Protein 2PNL (pdb70)

Organism: NCBI:txid11002

Radius of gyration: 61.64 Å; Cα contacts (8 Å, |Δi|>4): 5139; chains: 10; bounding box: 87×88×224 Å

Foldseek 3Di:
DDEDPPVVCVQCVQWDDKDKDAAAQEWEKAKAWDDDPVPPPYIAIAMKIKGDDDDLVQEDVQQQDWEEEPDPAEIEGQADYHHDHHAHRYIYIFGFPAQDPNRMTMTIYGPDHGGPAFCRLRRLCRRPAIRGYYQQYGTFHADPVSWATDDDPPLQNRQVNSVVHPGFYEEQDPSGPHYDRISVSVSVCSVVSHDDDDDD/DDEDPVVVCVQCVPWADKDKAAAAQEKEKAKAKDDDPVDPPYIAIAMKIKGDDDDLVQEDVLQQDWAEAPDHAETEGQADYHQDHHFHRYIYIFGWPAQDPNRITMTIYGPDHGTPAFCNLRRLCRGPAIRGGYQQYETFHADVVRWATHDDPDLQNRQVNSVVRPGFYEGDDPNGDHYDRTSVSVNVCSVVSHDDDDDD/DDEDVPVVVVQCVPWFDKDKDAAAQEKEKAKAKDDDVVPPPYIAMFMKIKGFDDPLVQEDVLQQDWAEEPDHAEIEGLADYHADHHANRYIYIFGFPAQDPNRMTMTTYGDDHGTPQWCRLRRLCRRPQIRGGYQQYETFHADPVSWATHDDPDLQNRQVNSVVNPGFYEEDDPSGPHYDRTSVSVSVCSVVSHDDDDDD/DDEDPVVVVVQCVPWDDKDKDAAAQAKEKAKAKDDDPVPPPYIAMAIKMKGDDDDLVQEDVLQQDWAEAPDHAEIEGLADYHADHHANRYIYIFTFPAQDPNNMTITIYGPDHGGPQFCNLRRCCRRPAIRGGYQQYETFHADPVRWFGDDDPPLCRRQVNSVVHPGFYEEDDPSGPHHDGTSVSVNVCSVVSHDDDDDD/DDEDPVVVCVQCVQWDDKDKAAAAQEKEKAKAWDDDPVDPPYIAIAMKIKGDDDPLVQEDVLQQDWAEEPDHAEIEGQADYHADHHFHRYIYIFGFPAQDPNRMTMTTYGPDHGTPQFCNLRRLCRRPAIRGGYQQYETFHADPVRWAGHDDPPLQSRQVNQVVHPGFYEEDDPSGRDYDRTSVSVSVCSVVSHDDDDDD/DDADVPVVVVQCVQWDDKDKAAAAQEKEKEKAWDDDPVVVVYIAMAMKIKGDDDDLVQEDVLQQDKEDAPDQAEIEGQADYHAPHHFHRYIYIFGFDAQDPNRITITTYGDDHGGPQWCRLRRLCRRPADRGGYLQYGTAGQPPVQWFGDDDPPLCNRQCNQCVNPGFYEEDDPPGNYHDGTSVSVSVCSVVVDPDDDDD/DDEDPVVVCPQCVPWFDWDKADFAQAKEKAKAKDDDVVPPPYIAIFIKMKGDDDDLVQEDVLQQDWAEEPDPAEIEGQADYHHDHHAARYIYIFGWPAQDPVRMTIGIYGPDHGGPQFCRLRRLCRGPAIGGGYLQYGTFHADPVRWFTDDDPDLLRRQVNQVVHVGFAEEDDPSGDHYDGTSVRVNVCSVVSHDDDDDD/DDEDPVVCVVQCVVWADKDKAAAAQEKEKAKAKDDDPVDPPYIAIAIKIKGDDDDLVQEDVLQQAWEEEPPQQEIEGLADYHQDHHFNRYIYIFGWDAQDPVRITMTIYGPDHGGPQFCNLRRLCRRPAIRGGYQQYETFHADPVQWAGDDDPPLQSRQVNSVVHPGFYEEDDPSGPYYDRISVSVSVCVVVSHDDDDDD/DDEDPVVVCVQCVPWDDKDKADAAQAKEKAKAWDDDPVDPPYIAIAMKIKGPDDDLVQEDVLQQDWEEAPDHAEIEGQADYHAPHHAHRYIYIFGFDAQDPNNMTMTIYGPDHGGPQFCNLRRLCRRPQIRGTYQQYETFHADPVRWATDDDPPLVNRQVNSVVHPGFYEEDDPSGPDYDGISVSVSVCSVVSHDDDDDD/DAEDPVVVVVQCVPWADKDKAAAAQEKEKAKAKDDDVVPPPYIAIAMKIKGDDDDLVQEDVQQQDWAEEPDQAEIEGQAHYHHDHHAHRYIYIFGWDAQDPVRITMTIYGPDHGTPQWCNLRRLCRRPAIRGGYQQYETFHADPVRWAGHDDPDLQNSQVNQVVHPGFYEEDDPSGPDYDRISVVVSVCSVVSHDDDDDD

Structure (mmCIF, N/CA/C/O backbone):
data_2PNL
#
_entry.id   2PNL
#
_cell.length_a   41.703
_cell.length_b   69.262
_cell.length_c   191.388
_cell.angle_alpha   93.06
_cell.angle_beta   95.03
_cell.angle_gamma   97.56
#
_symmetry.space_group_name_H-M   'P 1'
#
loop_
_entity.id
_entity.type
_entity.pdbx_description
1 polymer 'Protease VP4'
2 non-polymer GUANIDINE
3 water water
#
loop_
_atom_site.group_PDB
_atom_site.id
_atom_site.type_symbol
_atom_site.label_atom_id
_atom_site.label_alt_id
_atom_site.label_comp_id
_atom_site.label_asym_id
_atom_site.label_entity_id
_atom_site.label_seq_id
_atom_site.pdbx_PDB_ins_code
_atom_site.Cartn_x
_atom_site.Cartn_y
_atom_site.Cartn_z
_atom_site.occupancy
_atom_site.B_iso_or_equiv
_atom_site.auth_seq_id
_atom_site.auth_comp_id
_atom_site.auth_asym_id
_atom_site.auth_atom_id
_atom_site.pdbx_PDB_model_num
ATOM 1 N N . GLY A 1 1 ? 7.177 4.489 19.385 1.00 36.48 514 GLY A N 1
ATOM 2 C CA . GLY A 1 1 ? 7.066 4.716 17.903 1.00 36.48 514 GLY A CA 1
ATOM 3 C C . GLY A 1 1 ? 6.072 5.793 17.485 1.00 35.79 514 GLY A C 1
ATOM 4 O O . GLY A 1 1 ? 6.463 6.780 16.853 1.00 37.65 514 GLY A O 1
ATOM 5 N N . LYS A 1 2 ? 4.800 5.634 17.856 1.00 34.43 515 LYS A N 1
ATOM 6 C CA . LYS A 1 2 ? 3.710 6.488 17.347 1.00 32.45 515 LYS A CA 1
ATOM 7 C C . LYS A 1 2 ? 3.627 7.866 17.954 1.00 30.60 515 LYS A C 1
ATOM 8 O O . LYS A 1 2 ? 3.824 8.045 19.160 1.00 30.21 515 LYS A O 1
ATOM 14 N N . PHE A 1 3 ? 3.225 8.812 17.108 1.00 28.31 516 PHE A N 1
ATOM 15 C CA . PHE A 1 3 ? 3.059 10.202 17.476 1.00 26.59 516 PHE A CA 1
ATOM 16 C C . PHE A 1 3 ? 2.038 10.361 18.616 1.00 26.63 516 PHE A C 1
ATOM 17 O O . PHE A 1 3 ? 0.895 9.876 18.527 1.00 25.78 516 PHE A O 1
ATOM 25 N N . SER A 1 4 ? 2.472 11.036 19.680 1.00 26.12 517 SER A N 1
ATOM 26 C CA . SER A 1 4 ? 1.647 11.219 20.860 1.00 26.39 517 SER A CA 1
ATOM 27 C C . SER A 1 4 ? 1.566 12.690 21.191 1.00 27.07 517 SER A C 1
ATOM 28 O O . SER A 1 4 ? 2.553 13.316 21.605 1.00 26.91 517 SER A O 1
ATOM 31 N N . ARG A 1 5 ? 0.377 13.243 20.988 1.00 27.10 518 ARG A N 1
ATOM 32 C CA . ARG A 1 5 ? 0.089 14.624 21.317 1.00 27.50 518 ARG A CA 1
ATOM 33 C C . ARG A 1 5 ? 0.114 14.792 22.825 1.00 26.80 518 ARG A C 1
ATOM 34 O O . ARG A 1 5 ? 0.406 15.877 23.319 1.00 27.36 518 ARG A O 1
ATOM 42 N N . ALA A 1 6 ? -0.221 13.734 23.557 1.00 25.66 519 ALA A N 1
ATOM 43 C CA . ALA A 1 6 ? -0.230 13.819 25.018 1.00 25.44 519 ALA A CA 1
ATOM 44 C C . ALA A 1 6 ? 1.210 13.937 25.592 1.00 24.68 519 ALA A C 1
ATOM 45 O O . ALA A 1 6 ? 1.501 14.867 26.350 1.00 24.46 519 ALA A O 1
ATOM 47 N N . LEU A 1 7 ? 2.113 13.036 25.191 1.00 23.99 520 LEU A N 1
ATOM 48 C CA . LEU A 1 7 ? 3.549 13.188 25.496 1.00 23.43 520 LEU A CA 1
ATOM 49 C C . LEU A 1 7 ? 4.091 14.567 25.087 1.00 23.85 520 LEU A C 1
ATOM 50 O O . LEU A 1 7 ? 4.696 15.277 25.899 1.00 23.08 520 LEU A O 1
ATOM 55 N N . LYS A 1 8 ? 3.853 14.966 23.841 1.00 23.44 521 LYS A N 1
ATOM 56 C CA . LYS A 1 8 ? 4.297 16.278 23.377 1.00 23.91 521 LYS A CA 1
ATOM 57 C C . LYS A 1 8 ? 3.954 17.378 24.358 1.00 25.00 521 LYS A C 1
ATOM 58 O O . LYS A 1 8 ? 4.836 18.071 24.839 1.00 25.71 521 LYS A O 1
ATOM 64 N N . ASN A 1 9 ? 2.670 17.542 24.671 1.00 26.37 522 ASN A N 1
ATOM 65 C CA . ASN A 1 9 ? 2.254 18.623 25.567 1.00 27.06 522 ASN A CA 1
ATOM 66 C C . ASN A 1 9 ? 2.798 18.524 26.983 1.00 26.27 522 ASN A C 1
ATOM 67 O O . ASN A 1 9 ? 3.139 19.544 27.550 1.00 26.26 522 ASN A O 1
ATOM 72 N N . ARG A 1 10 ? 2.874 17.317 27.540 1.00 25.97 523 ARG A N 1
ATOM 73 C CA . ARG A 1 10 ? 3.418 17.145 28.887 1.00 26.90 523 ARG A CA 1
ATOM 74 C C . ARG A 1 10 ? 4.932 17.420 29.015 1.00 25.38 523 ARG A C 1
ATOM 75 O O . ARG A 1 10 ? 5.385 17.960 30.044 1.00 25.38 523 ARG A O 1
ATOM 83 N N . LEU A 1 11 ? 5.701 17.126 27.962 1.00 23.65 524 LEU A N 1
ATOM 84 C CA . LEU A 1 11 ? 7.145 17.334 28.043 1.00 21.80 524 LEU A CA 1
ATOM 85 C C . LEU A 1 11 ? 7.423 18.746 27.690 1.00 20.90 524 LEU A C 1
ATOM 86 O O . LEU A 1 11 ? 8.172 19.413 28.371 1.00 20.61 524 LEU A O 1
ATOM 91 N N . GLU A 1 12 ? 6.748 19.237 26.663 1.00 21.19 525 GLU A N 1
ATOM 92 C CA . GLU A 1 12 ? 6.928 20.626 26.228 1.00 20.41 525 GLU A CA 1
ATOM 93 C C . GLU A 1 12 ? 6.394 21.669 27.193 1.00 20.48 525 GLU A C 1
ATOM 94 O O . GLU A 1 12 ? 6.777 22.860 27.108 1.00 20.66 525 GLU A O 1
ATOM 100 N N . SER A 1 13 ? 5.535 21.254 28.122 1.00 20.02 526 SER A N 1
ATOM 101 C CA . SER A 1 13 ? 5.130 22.158 29.214 1.00 21.49 526 SER A CA 1
ATOM 102 C C . SER A 1 13 ? 6.352 22.624 30.052 1.00 20.88 526 SER A C 1
ATOM 103 O O . SER A 1 13 ? 6.377 23.741 30.623 1.00 20.94 526 SER A O 1
ATOM 106 N N . ALA A 1 14 ? 7.401 21.807 30.055 1.00 20.51 527 ALA A N 1
ATOM 107 C CA . ALA A 1 14 ? 8.578 22.139 30.810 1.00 19.96 527 ALA A CA 1
ATOM 108 C C . ALA A 1 14 ? 9.616 22.977 30.022 1.00 20.06 527 ALA A C 1
ATOM 109 O O . ALA A 1 14 ? 10.617 23.402 30.596 1.00 20.52 527 ALA A O 1
ATOM 111 N N . ASN A 1 15 ? 9.367 23.263 28.748 1.00 19.41 528 ASN A N 1
ATOM 112 C CA . ASN A 1 15 ? 10.300 24.097 27.944 1.00 18.64 528 ASN A CA 1
ATOM 113 C C . ASN A 1 15 ? 10.359 25.509 28.550 1.00 18.53 528 ASN A C 1
ATOM 114 O O . ASN A 1 15 ? 9.378 25.945 29.115 1.00 19.07 528 ASN A O 1
ATOM 119 N N . TYR A 1 16 ? 11.496 26.203 28.473 1.00 18.66 529 TYR A N 1
ATOM 120 C CA . TYR A 1 16 ? 11.712 27.444 29.230 1.00 19.36 529 TYR A CA 1
ATOM 121 C C . TYR A 1 16 ? 12.821 28.304 28.648 1.00 20.92 529 TYR A C 1
ATOM 122 O O . TYR A 1 16 ? 13.542 27.858 27.763 1.00 20.87 529 TYR A O 1
ATOM 131 N N . GLU A 1 17 ? 12.996 29.507 29.201 1.00 21.92 530 GLU A N 1
ATOM 132 C CA . GLU A 1 17 ? 14.028 30.455 28.767 1.00 23.96 530 GLU A CA 1
ATOM 133 C C . GLU A 1 17 ? 14.171 30.602 27.262 1.00 25.58 530 GLU A C 1
ATOM 134 O O . GLU A 1 17 ? 15.297 30.543 26.704 1.00 26.11 530 GLU A O 1
ATOM 140 N N . GLU A 1 18 ? 13.030 30.875 26.643 1.00 25.93 531 GLU A N 1
ATOM 141 C CA . GLU A 1 18 ? 12.953 31.276 25.237 1.00 28.06 531 GLU A CA 1
ATOM 142 C C . GLU A 1 18 ? 13.784 32.532 24.999 1.00 27.84 531 GLU A C 1
ATOM 143 O O . GLU A 1 18 ? 13.794 33.428 25.844 1.00 28.79 531 GLU A O 1
ATOM 149 N N . VAL A 1 19 ? 14.506 32.583 23.879 1.00 28.39 532 VAL A N 1
ATOM 150 C CA . VAL A 1 19 ? 15.275 33.778 23.493 1.00 28.28 532 VAL A CA 1
ATOM 151 C C . VAL A 1 19 ? 15.341 33.931 21.979 1.00 28.47 532 VAL A C 1
ATOM 152 O O . VAL A 1 19 ? 15.421 32.944 21.246 1.00 28.77 532 VAL A O 1
ATOM 156 N N . GLU A 1 20 ? 15.317 35.174 21.523 1.00 28.95 533 GLU A N 1
ATOM 157 C CA . GLU A 1 20 ? 15.486 35.521 20.102 1.00 29.74 533 GLU A CA 1
ATOM 158 C C . GLU A 1 20 ? 16.899 35.965 19.790 1.00 29.38 533 GLU A C 1
ATOM 159 O O . GLU A 1 20 ? 17.442 36.842 20.446 1.00 29.71 533 GLU A O 1
ATOM 165 N N . LEU A 1 21 ? 17.482 35.360 18.766 1.00 29.32 534 LEU A N 1
ATOM 166 C CA . LEU A 1 21 ? 18.843 35.690 18.357 1.00 28.72 534 LEU A CA 1
ATOM 167 C C . LEU A 1 21 ? 18.821 36.311 16.965 1.00 28.63 534 LEU A C 1
ATOM 168 O O . LEU A 1 21 ? 17.858 36.113 16.242 1.00 28.65 534 LEU A O 1
ATOM 173 N N . PRO A 1 22 ? 19.870 37.059 16.593 1.00 28.95 535 PRO A N 1
ATOM 174 C CA . PRO A 1 22 ? 20.005 37.612 15.235 1.00 29.65 535 PRO A CA 1
ATOM 175 C C . PRO A 1 22 ? 20.174 36.457 14.239 1.00 30.11 535 PRO A C 1
ATOM 176 O O . PRO A 1 22 ? 20.320 35.308 14.687 1.00 29.66 535 PRO A O 1
ATOM 180 N N . PRO A 1 23 ? 20.105 36.737 12.905 1.00 30.50 536 PRO A N 1
ATOM 181 C CA . PRO A 1 23 ? 20.314 35.671 11.899 1.00 30.09 536 PRO A CA 1
ATOM 182 C C . PRO A 1 23 ? 21.693 35.048 12.027 1.00 29.61 536 PRO A C 1
ATOM 183 O O . PRO A 1 23 ? 22.669 35.771 12.169 1.00 31.14 536 PRO A O 1
ATOM 187 N N . PRO A 1 24 ? 21.772 33.709 12.045 1.00 28.60 537 PRO A N 1
ATOM 188 C CA . PRO A 1 24 ? 23.051 32.978 12.029 1.00 27.83 537 PRO A CA 1
ATOM 189 C C . PRO A 1 24 ? 23.860 33.287 10.765 1.00 26.57 537 PRO A C 1
ATOM 190 O O . PRO A 1 24 ? 23.274 33.522 9.726 1.00 27.15 537 PRO A O 1
ATOM 194 N N . SER A 1 25 ? 25.184 33.265 10.830 1.00 25.14 538 SER A N 1
ATOM 195 C CA . SER A 1 25 ? 25.949 33.427 9.590 1.00 23.77 538 SER A CA 1
ATOM 196 C C . SER A 1 25 ? 25.631 32.238 8.646 1.00 21.68 538 SER A C 1
ATOM 197 O O . SER A 1 25 ? 25.514 32.412 7.431 1.00 20.63 538 SER A O 1
ATOM 200 N N . LYS A 1 26 ? 25.428 31.055 9.233 1.00 18.87 539 LYS A N 1
ATOM 201 C CA . LYS A 1 26 ? 24.897 29.893 8.509 1.00 16.19 539 LYS A CA 1
ATOM 202 C C . LYS A 1 26 ? 24.286 28.971 9.549 1.00 15.54 539 LYS A C 1
ATOM 203 O O . LYS A 1 26 ? 24.381 29.246 10.723 1.00 14.31 539 LYS A O 1
ATOM 209 N N . GLY A 1 27 ? 23.693 27.868 9.114 1.00 14.94 540 GLY A N 1
ATOM 210 C CA . GLY A 1 27 ? 23.097 26.917 10.012 1.00 13.63 540 GLY A CA 1
ATOM 211 C C . GLY A 1 27 ? 22.408 25.859 9.217 1.00 13.72 540 GLY A C 1
ATOM 212 O O . GLY A 1 27 ? 22.274 25.942 7.961 1.00 13.63 540 GLY A O 1
ATOM 213 N N . VAL A 1 28 ? 21.964 24.838 9.928 1.00 13.65 541 VAL A N 1
ATOM 214 C CA . VAL A 1 28 ? 21.225 23.765 9.266 1.00 13.36 541 VAL A CA 1
ATOM 215 C C . VAL A 1 28 ? 20.163 23.306 10.249 1.00 13.07 541 VAL A C 1
ATOM 216 O O . VAL A 1 28 ? 20.375 23.364 11.462 1.00 13.90 541 VAL A O 1
ATOM 220 N N . ILE A 1 29 ? 19.035 22.838 9.743 1.00 12.95 542 ILE A N 1
ATOM 221 C CA . ILE A 1 29 ? 17.985 22.350 10.629 1.00 12.09 542 ILE A CA 1
ATOM 222 C C . ILE A 1 29 ? 17.810 20.850 10.536 1.00 11.42 542 ILE A C 1
ATOM 223 O O . ILE A 1 29 ? 17.807 20.278 9.452 1.00 11.36 542 ILE A O 1
ATOM 228 N N . VAL A 1 30 ? 17.657 20.197 11.681 1.00 11.52 543 VAL A N 1
ATOM 229 C CA . VAL A 1 30 ? 17.402 18.751 11.679 1.00 11.56 543 VAL A CA 1
ATOM 230 C C . VAL A 1 30 ? 16.267 18.454 12.651 1.00 11.25 543 VAL A C 1
ATOM 231 O O . VAL A 1 30 ? 16.020 19.266 13.525 1.00 11.89 543 VAL A O 1
ATOM 235 N N . PRO A 1 31 ? 15.582 17.299 12.498 1.00 11.37 544 PRO A N 1
ATOM 236 C CA . PRO A 1 31 ? 14.554 16.826 13.424 1.00 12.08 544 PRO A CA 1
ATOM 237 C C . PRO A 1 31 ? 15.042 15.892 14.558 1.00 12.82 544 PRO A C 1
ATOM 238 O O . PRO A 1 31 ? 15.998 15.130 14.396 1.00 13.09 544 PRO A O 1
ATOM 242 N N . VAL A 1 32 ? 14.358 15.949 15.686 1.00 13.16 545 VAL A N 1
ATOM 243 C CA . VAL A 1 32 ? 14.721 15.171 16.867 1.00 13.65 545 VAL A CA 1
ATOM 244 C C . VAL A 1 32 ? 13.476 14.443 17.310 1.00 13.65 545 VAL A C 1
ATOM 245 O O . VAL A 1 32 ? 12.441 15.045 17.319 1.00 13.27 545 VAL A O 1
ATOM 249 N N . VAL A 1 33 ? 13.573 13.142 17.633 1.00 15.49 546 VAL A N 1
ATOM 250 C CA . VAL A 1 33 ? 12.470 12.364 18.238 1.00 14.62 546 VAL A CA 1
ATOM 251 C C . VAL A 1 33 ? 12.641 12.298 19.762 1.00 16.24 546 VAL A C 1
ATOM 252 O O . VAL A 1 33 ? 13.711 11.948 20.270 1.00 17.30 546 VAL A O 1
ATOM 256 N N . HIS A 1 34 ? 11.581 12.650 20.497 1.00 16.62 547 HIS A N 1
ATOM 257 C CA . HIS A 1 34 ? 11.605 12.703 21.962 1.00 16.11 547 HIS A CA 1
ATOM 258 C C . HIS A 1 34 ? 10.858 11.535 22.527 1.00 16.88 547 HIS A C 1
ATOM 259 O O . HIS A 1 34 ? 9.749 11.235 22.097 1.00 16.09 547 HIS A O 1
ATOM 266 N N . THR A 1 35 ? 11.508 10.825 23.449 1.00 18.11 548 THR A N 1
ATOM 267 C CA . THR A 1 35 ? 10.911 9.669 24.130 1.00 18.66 548 THR A CA 1
ATOM 268 C C . THR A 1 35 ? 11.260 9.704 25.624 1.00 19.54 548 THR A C 1
ATOM 269 O O . THR A 1 35 ? 12.177 10.403 26.020 1.00 18.71 548 THR A O 1
ATOM 273 N N . VAL A 1 36 ? 10.537 8.923 26.433 1.00 20.85 549 VAL A N 1
ATOM 274 C CA . VAL A 1 36 ? 10.825 8.812 27.852 1.00 21.70 549 VAL A CA 1
ATOM 275 C C . VAL A 1 36 ? 10.390 7.429 28.289 1.00 22.97 549 VAL A C 1
ATOM 276 O O . VAL A 1 36 ? 9.293 6.979 27.948 1.00 23.82 549 VAL A O 1
ATOM 280 N N . LYS A 1 37 ? 11.264 6.734 29.018 1.00 23.84 550 LYS A N 1
ATOM 281 C CA . LYS A 1 37 ? 11.071 5.318 29.358 1.00 24.02 550 LYS A CA 1
ATOM 282 C C . LYS A 1 37 ? 9.712 4.963 29.950 1.00 24.15 550 LYS A C 1
ATOM 283 O O . LYS A 1 37 ? 9.237 3.856 29.751 1.00 24.70 550 LYS A O 1
ATOM 285 N N . SER A 1 38 ? 9.094 5.898 30.661 1.00 24.31 551 SER A N 1
ATOM 286 C CA . SER A 1 38 ? 7.792 5.680 31.340 1.00 25.24 551 SER A CA 1
ATOM 287 C C . SER A 1 38 ? 6.568 5.986 30.453 1.00 24.75 551 SER A C 1
ATOM 288 O O . SER A 1 38 ? 5.443 5.868 30.899 1.00 24.73 551 SER A O 1
ATOM 291 N N . ALA A 1 39 ? 6.812 6.436 29.222 1.00 24.48 552 ALA A N 1
ATOM 292 C CA . ALA A 1 39 ? 5.771 6.547 28.181 1.00 23.18 552 ALA A CA 1
ATOM 293 C C . ALA A 1 39 ? 6.076 5.604 26.994 1.00 22.94 552 ALA A C 1
ATOM 294 O O . ALA A 1 39 ? 6.314 6.076 25.886 1.00 22.80 552 ALA A O 1
ATOM 296 N N . PRO A 1 40 ? 6.086 4.270 27.231 1.00 22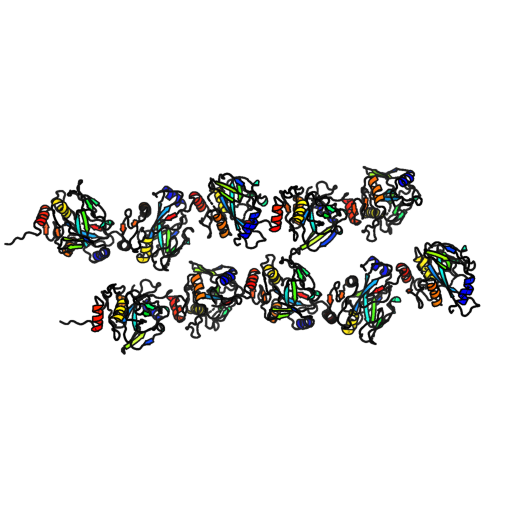.94 553 PRO A N 1
ATOM 297 C CA . PRO A 1 40 ? 6.457 3.313 26.184 1.00 23.66 553 PRO A CA 1
ATOM 298 C C . PRO A 1 40 ? 5.553 3.393 24.964 1.00 23.54 553 PRO A C 1
ATOM 299 O O . PRO A 1 40 ? 4.347 3.421 25.117 1.00 24.27 553 PRO A O 1
ATOM 303 N N . GLY A 1 41 ? 6.152 3.437 23.776 1.00 23.43 554 GLY A N 1
ATOM 304 C CA . GLY A 1 41 ? 5.425 3.467 22.512 1.00 22.74 554 GLY A CA 1
ATOM 305 C C . GLY A 1 41 ? 4.972 4.834 22.073 1.00 22.43 554 GLY A C 1
ATOM 306 O O . GLY A 1 41 ? 4.345 4.983 21.035 1.00 23.13 554 GLY A O 1
ATOM 307 N N . GLU A 1 42 ? 5.264 5.847 22.861 1.00 22.24 555 GLU A N 1
ATOM 308 C CA . GLU A 1 42 ? 4.944 7.208 22.482 1.00 22.21 555 GLU A CA 1
ATOM 309 C C . GLU A 1 42 ? 6.193 7.997 22.036 1.00 22.08 555 GLU A C 1
ATOM 310 O O . GLU A 1 42 ? 7.333 7.681 22.437 1.00 21.86 555 GLU A O 1
ATOM 316 N N . ALA A 1 43 ? 5.981 9.030 21.227 1.00 21.64 556 ALA A N 1
ATOM 317 C CA . ALA A 1 43 ? 7.079 9.911 20.793 1.00 21.87 556 ALA A CA 1
ATOM 318 C C . ALA A 1 43 ? 6.490 11.103 20.111 1.00 21.38 556 ALA A C 1
ATOM 319 O O . ALA A 1 43 ? 5.338 11.034 19.665 1.00 22.38 556 ALA A O 1
ATOM 321 N N . PHE A 1 44 ? 7.260 12.182 20.043 1.00 18.92 557 PHE A N 1
ATOM 322 C CA . PHE A 1 44 ? 6.904 13.349 19.274 1.00 17.99 557 PHE A CA 1
ATOM 323 C C . PHE A 1 44 ? 8.192 14.034 18.736 1.00 18.18 557 PHE A C 1
ATOM 324 O O . PHE A 1 44 ? 9.308 13.725 19.154 1.00 18.29 557 PHE A O 1
ATOM 332 N N . GLY A 1 45 ? 8.033 14.995 17.830 1.00 18.65 558 GLY A N 1
ATOM 333 C CA . GLY A 1 45 ? 9.184 15.582 17.179 1.00 17.34 558 GLY A CA 1
ATOM 334 C C . GLY A 1 45 ? 9.361 17.046 17.460 1.00 17.12 558 GLY A C 1
ATOM 335 O O . GLY A 1 45 ? 8.401 17.733 17.782 1.00 18.79 558 GLY A O 1
ATOM 336 N N . SER A 1 46 ? 10.602 17.508 17.334 1.00 14.46 559 SER A N 1
ATOM 337 C CA . SER A 1 46 ? 10.938 18.906 17.359 1.00 12.54 559 SER A CA 1
ATOM 338 C C . SER A 1 46 ? 12.003 19.150 16.313 1.00 11.52 559 SER A C 1
ATOM 339 O O . SER A 1 46 ? 12.493 18.199 15.675 1.00 11.92 559 SER A O 1
ATOM 342 N N . LEU A 1 47 ? 12.347 20.418 16.116 1.00 12.59 560 LEU A N 1
ATOM 343 C CA . LEU A 1 47 ? 13.498 20.797 15.285 1.00 12.38 560 LEU A CA 1
ATOM 344 C C . LEU A 1 47 ? 14.664 21.375 16.127 1.00 13.42 560 LEU A C 1
ATOM 345 O O . LEU A 1 47 ? 14.421 22.008 17.174 1.00 13.72 560 LEU A O 1
ATOM 350 N N . ALA A 1 48 ? 15.902 21.098 15.684 1.00 12.12 561 ALA A N 1
ATOM 351 C CA . ALA A 1 48 ? 17.142 21.726 16.217 1.00 13.26 561 ALA A CA 1
ATOM 352 C C . ALA A 1 48 ? 17.813 22.504 15.112 1.00 12.54 561 ALA A C 1
ATOM 353 O O . ALA A 1 48 ? 17.820 22.072 14.003 1.00 12.83 561 ALA A O 1
ATOM 355 N N . ILE A 1 49 ? 18.386 23.652 15.427 1.00 13.25 562 ILE A N 1
ATOM 356 C CA . ILE A 1 49 ? 19.237 24.372 14.465 1.00 13.06 562 ILE A CA 1
ATOM 357 C C . ILE A 1 49 ? 20.690 24.298 14.975 1.00 13.26 562 ILE A C 1
ATOM 358 O O . ILE A 1 49 ? 20.922 24.502 16.146 1.00 13.55 562 ILE A O 1
ATOM 363 N N . ILE A 1 50 ? 21.635 23.997 14.083 1.00 13.13 563 ILE A N 1
ATOM 364 C CA . ILE A 1 50 ? 23.071 23.914 14.399 1.00 12.90 563 ILE A CA 1
ATOM 365 C C . ILE A 1 50 ? 23.731 25.129 13.758 1.00 13.56 563 ILE A C 1
ATOM 366 O O . ILE A 1 50 ? 23.768 25.248 12.530 1.00 13.39 563 ILE A O 1
ATOM 371 N N . ILE A 1 51 ? 24.176 26.073 14.599 1.00 13.82 564 ILE A N 1
ATOM 372 C CA . ILE A 1 51 ? 24.751 27.352 14.187 1.00 14.82 564 ILE A CA 1
ATOM 373 C C . ILE A 1 51 ? 26.238 27.478 14.651 1.00 15.77 564 ILE A C 1
ATOM 374 O O . ILE A 1 51 ? 26.654 26.750 15.547 1.00 15.88 564 ILE A O 1
ATOM 379 N N . PRO A 1 52 ? 27.050 28.358 14.009 1.00 16.29 565 PRO A N 1
ATOM 380 C CA . PRO A 1 52 ? 28.416 28.647 14.509 1.00 16.94 565 PRO A CA 1
ATOM 381 C C . PRO A 1 52 ? 28.508 29.366 15.844 1.00 17.40 565 PRO A C 1
ATOM 382 O O . PRO A 1 52 ? 27.679 30.207 16.177 1.00 18.26 565 PRO A O 1
ATOM 386 N N . GLY A 1 53 ? 29.538 29.012 16.602 1.00 18.33 566 GLY A N 1
ATOM 387 C CA . GLY A 1 53 ? 29.772 29.600 17.904 1.00 19.61 566 GLY A CA 1
ATOM 388 C C . GLY A 1 53 ? 29.549 28.629 19.045 1.00 20.33 566 GLY A C 1
ATOM 389 O O . GLY A 1 53 ? 28.986 27.524 18.868 1.00 19.84 566 GLY A O 1
ATOM 390 N N . GLU A 1 54 ? 29.991 29.044 20.223 1.00 20.99 567 GLU A N 1
ATOM 391 C CA . GLU A 1 54 ? 29.807 28.247 21.420 1.00 22.25 567 GLU A CA 1
ATOM 392 C C . GLU A 1 54 ? 28.791 28.897 22.337 1.00 22.64 567 GLU A C 1
ATOM 393 O O . GLU A 1 54 ? 29.068 29.926 22.934 1.00 23.15 567 GLU A O 1
ATOM 399 N N . TYR A 1 55 ? 27.598 28.302 22.426 1.00 22.65 568 TYR A N 1
ATOM 400 C CA . TYR A 1 55 ? 26.534 28.829 23.290 1.00 22.44 568 TYR A CA 1
ATOM 401 C C . TYR A 1 55 ? 25.998 27.783 24.282 1.00 21.54 568 TYR A C 1
ATOM 402 O O . TYR A 1 55 ? 24.792 27.638 24.406 1.00 20.74 568 TYR A O 1
ATOM 411 N N . PRO A 1 56 ? 26.891 27.074 25.023 1.00 21.10 569 PRO A N 1
ATOM 412 C CA . PRO A 1 56 ? 26.397 26.072 26.012 1.00 20.88 569 PRO A CA 1
ATOM 413 C C . PRO A 1 56 ? 25.420 26.645 27.033 1.00 20.29 569 PRO A C 1
ATOM 414 O O . PRO A 1 56 ? 24.597 25.919 27.594 1.00 20.79 569 PRO A O 1
ATOM 418 N N . GLU A 1 57 ? 25.522 27.940 27.265 1.00 21.06 570 GLU A N 1
ATOM 419 C CA . GLU A 1 57 ? 24.721 28.632 28.255 1.00 22.17 570 GLU A CA 1
ATOM 420 C C . GLU A 1 57 ? 23.240 28.760 27.831 1.00 21.85 570 GLU A C 1
ATOM 421 O O . GLU A 1 57 ? 22.370 28.955 28.686 1.00 21.83 570 GLU A O 1
ATOM 427 N N . LEU A 1 58 ? 22.973 28.615 26.521 1.00 20.80 571 LEU A N 1
ATOM 428 C CA . LEU A 1 58 ? 21.608 28.652 25.973 1.00 19.94 571 LEU A CA 1
ATOM 429 C C . LEU A 1 58 ? 20.949 27.299 26.076 1.00 19.71 571 LEU A C 1
ATOM 430 O O . LEU A 1 58 ? 19.752 27.180 25.828 1.00 20.11 571 LEU A O 1
ATOM 435 N N . LEU A 1 59 ? 21.711 26.292 26.494 1.00 19.51 572 LEU A N 1
ATOM 436 C CA . LEU A 1 59 ? 21.191 24.922 26.609 1.00 19.32 572 LEU A CA 1
ATOM 437 C C . LEU A 1 59 ? 20.906 24.547 28.061 1.00 20.25 572 LEU A C 1
ATOM 438 O O . LEU A 1 59 ? 21.668 24.900 28.969 1.00 21.47 572 LEU A O 1
ATOM 443 N N . ASP A 1 60 ? 19.833 23.800 28.274 1.00 20.24 573 ASP A N 1
ATOM 444 C CA . ASP A 1 60 ? 19.681 23.079 29.534 1.00 20.24 573 ASP A CA 1
ATOM 445 C C . ASP A 1 60 ? 20.999 22.352 29.850 1.00 20.04 573 ASP A C 1
ATOM 446 O O . ASP A 1 60 ? 21.638 21.734 28.953 1.00 20.10 573 ASP A O 1
ATOM 451 N N . ALA A 1 61 ? 21.403 22.422 31.126 1.00 18.71 574 ALA A N 1
ATOM 452 C CA . ALA A 1 61 ? 22.651 21.854 31.551 1.00 17.48 574 ALA A CA 1
ATOM 453 C C . ALA A 1 61 ? 22.830 20.395 31.136 1.00 16.91 574 ALA A C 1
ATOM 454 O O . ALA A 1 61 ? 23.960 19.979 30.904 1.00 16.60 574 ALA A O 1
ATOM 456 N N . ASN A 1 62 ? 21.747 19.629 31.028 1.00 15.37 575 ASN A N 1
ATOM 457 C CA . ASN A 1 62 ? 21.846 18.228 30.595 1.00 16.37 575 ASN A CA 1
ATOM 458 C C . ASN A 1 62 ? 22.284 18.038 29.123 1.00 16.35 575 ASN A C 1
ATOM 459 O O . ASN A 1 62 ? 22.731 16.974 28.768 1.00 17.11 575 ASN A O 1
ATOM 464 N N . GLN A 1 63 ? 22.145 19.080 28.296 1.00 16.84 576 GLN A N 1
ATOM 465 C CA . GLN A 1 63 ? 22.645 19.118 26.907 1.00 16.97 576 GLN A CA 1
ATOM 466 C C . GLN A 1 63 ? 24.060 19.707 26.724 1.00 17.80 576 GLN A C 1
ATOM 467 O O . GLN A 1 63 ? 24.644 19.612 25.653 1.00 18.20 576 GLN A O 1
ATOM 473 N N . GLN A 1 64 ? 24.611 20.298 27.781 1.00 19.01 577 GLN A N 1
ATOM 474 C CA . GLN A 1 64 ? 25.925 20.936 27.753 1.00 19.49 577 GLN A CA 1
ATOM 475 C C . GLN A 1 64 ? 27.004 19.896 27.727 1.00 20.59 577 GLN A C 1
ATOM 476 O O . GLN A 1 64 ? 27.734 19.696 28.711 1.00 21.58 577 GLN A O 1
ATOM 482 N N . VAL A 1 65 ? 27.047 19.199 26.596 1.00 20.99 578 VAL A N 1
ATOM 483 C CA . VAL A 1 65 ? 28.075 18.228 26.244 1.00 20.98 578 VAL A CA 1
ATOM 484 C C . VAL A 1 65 ? 28.674 18.692 24.905 1.00 21.29 578 VAL A C 1
ATOM 485 O O . VAL A 1 65 ? 27.999 19.313 24.097 1.00 20.41 578 VAL A O 1
ATOM 489 N N . LEU A 1 66 ? 29.940 18.401 24.677 1.00 22.25 579 LEU A N 1
ATOM 490 C CA . LEU A 1 66 ? 30.603 18.804 23.449 1.00 23.09 579 LEU A CA 1
ATOM 491 C C . LEU A 1 66 ? 30.991 17.542 22.745 1.00 22.92 579 LEU A C 1
ATOM 492 O O . LEU A 1 66 ? 31.566 16.656 23.349 1.00 22.53 579 LEU A O 1
ATOM 497 N N . SER A 1 67 ? 30.612 17.450 21.478 1.00 22.79 580 SER A N 1
ATOM 498 C CA . SER A 1 67 ? 30.962 16.308 20.656 1.00 23.42 580 SER A CA 1
ATOM 499 C C . SER A 1 67 ? 31.795 16.789 19.484 1.00 22.46 580 SER A C 1
ATOM 500 O O . SER A 1 67 ? 31.672 17.938 19.063 1.00 22.11 580 SER A O 1
ATOM 503 N N . HIS A 1 68 ? 32.648 15.917 18.966 1.00 21.84 581 HIS A N 1
ATOM 504 C CA . HIS A 1 68 ? 33.667 16.360 18.022 1.00 21.83 581 HIS A CA 1
ATOM 505 C C . HIS A 1 68 ? 33.577 15.653 16.689 1.00 21.12 581 HIS A C 1
ATOM 506 O O . HIS A 1 68 ? 33.298 14.472 16.627 1.00 21.36 581 HIS A O 1
ATOM 513 N N . PHE A 1 69 ? 33.830 16.407 15.634 1.00 20.41 582 PHE A N 1
ATOM 514 C CA . PHE A 1 69 ? 34.071 15.846 14.337 1.00 20.94 582 PHE A CA 1
ATOM 515 C C . PHE A 1 69 ? 35.403 15.073 14.367 1.00 22.38 582 PHE A C 1
ATOM 516 O O . PHE A 1 69 ? 36.231 15.264 15.290 1.00 22.97 582 PHE A O 1
ATOM 524 N N . ALA A 1 70 ? 35.608 14.215 13.360 1.00 22.47 583 ALA A N 1
ATOM 525 C CA . ALA A 1 70 ? 36.802 13.382 13.284 1.00 23.05 583 ALA A CA 1
ATOM 526 C C . ALA A 1 70 ? 38.054 14.214 13.185 1.00 23.37 583 ALA A C 1
ATOM 527 O O . ALA A 1 70 ? 38.078 15.281 12.556 1.00 22.34 583 ALA A O 1
ATOM 529 N N . ASN A 1 71 ? 39.090 13.715 13.858 1.00 24.29 584 ASN A N 1
ATOM 530 C CA . ASN A 1 71 ? 40.432 14.287 13.798 1.00 24.76 584 ASN A CA 1
ATOM 531 C C . ASN A 1 71 ? 40.441 15.674 14.368 1.00 25.94 584 ASN A C 1
ATOM 532 O O . ASN A 1 71 ? 39.854 15.882 15.418 1.00 27.83 584 ASN A O 1
ATOM 537 N N . ASP A 1 72 ? 41.065 16.639 13.749 1.00 26.84 585 ASP A N 1
ATOM 538 C CA . ASP A 1 72 ? 41.217 17.859 14.520 1.00 29.18 585 ASP A CA 1
ATOM 539 C C . ASP A 1 72 ? 40.049 18.859 14.534 1.00 28.46 585 ASP A C 1
ATOM 540 O O . ASP A 1 72 ? 40.072 19.830 15.290 1.00 29.30 585 ASP A O 1
ATOM 545 N N . THR A 1 73 ? 38.986 18.542 13.802 1.00 27.73 586 THR A N 1
ATOM 546 C CA . THR A 1 73 ? 38.378 19.516 12.884 1.00 25.57 586 THR A CA 1
ATOM 547 C C . THR A 1 73 ? 37.094 20.196 13.302 1.00 24.45 586 THR A C 1
ATOM 548 O O . THR A 1 73 ? 36.308 20.591 12.459 1.00 24.92 586 THR A O 1
ATOM 552 N N . GLY A 1 74 ? 36.890 20.363 14.596 1.00 23.32 587 GLY A N 1
ATOM 553 C CA . GLY A 1 74 ? 35.752 21.119 15.089 1.00 20.45 587 GLY A CA 1
ATOM 554 C C . GLY A 1 74 ? 34.856 20.285 15.971 1.00 19.55 587 GLY A C 1
ATOM 555 O O . GLY A 1 74 ? 35.080 19.087 16.164 1.00 19.13 587 GLY A O 1
ATOM 556 N N . SER A 1 75 ? 33.805 20.916 16.467 1.00 18.14 588 SER A N 1
ATOM 557 C CA . SER A 1 75 ? 33.004 20.363 17.547 1.00 17.34 588 SER A CA 1
ATOM 558 C C . SER A 1 75 ? 31.625 21.005 17.537 1.00 15.09 588 SER A C 1
ATOM 559 O O . SER A 1 75 ? 31.463 22.100 17.020 1.00 14.37 588 SER A O 1
ATOM 562 N N . VAL A 1 76 ? 30.656 20.327 18.149 1.00 14.66 589 VAL A N 1
ATOM 563 C CA . VAL A 1 76 ? 29.303 20.847 18.324 1.00 14.24 589 VAL A CA 1
ATOM 564 C C . VAL A 1 76 ? 28.803 20.683 19.770 1.00 14.52 589 VAL A C 1
ATOM 565 O O . VAL A 1 76 ? 28.698 19.578 20.285 1.00 13.75 589 VAL A O 1
ATOM 569 N N . TRP A 1 77 ? 28.454 21.778 20.417 1.00 15.32 590 TRP A N 1
ATOM 570 C CA . TRP A 1 77 ? 27.691 21.690 21.689 1.00 16.69 590 TRP A CA 1
ATOM 571 C C . TRP A 1 77 ? 26.237 21.158 21.482 1.00 16.63 590 TRP A C 1
ATOM 572 O O . TRP A 1 77 ? 25.529 21.567 20.538 1.00 15.30 590 TRP A O 1
ATOM 583 N N . GLY A 1 78 ? 25.795 20.254 22.349 1.00 16.44 591 GLY A N 1
ATOM 584 C CA . GLY A 1 78 ? 24.387 19.882 22.379 1.00 17.00 591 GLY A CA 1
ATOM 585 C C . GLY A 1 78 ? 24.108 18.524 21.762 1.00 17.78 591 GLY A C 1
ATOM 586 O O . GLY A 1 78 ? 22.987 17.980 21.873 1.00 18.02 591 GLY A O 1
ATOM 587 N N . ILE A 1 79 ? 25.121 17.964 21.110 1.00 18.08 592 ILE A N 1
ATOM 588 C CA . ILE A 1 79 ? 24.982 16.634 20.550 1.00 17.91 592 ILE A CA 1
ATOM 589 C C . ILE A 1 79 ? 25.800 15.619 21.356 1.00 18.09 592 ILE A C 1
ATOM 590 O O . ILE A 1 79 ? 26.889 15.930 21.908 1.00 17.30 592 ILE A O 1
ATOM 595 N N . GLY A 1 80 ? 25.260 14.404 21.423 1.00 17.87 593 GLY A N 1
ATOM 596 C CA . GLY A 1 80 ? 25.714 13.454 22.394 1.00 17.70 593 GLY A CA 1
ATOM 597 C C . GLY A 1 80 ? 26.687 12.423 21.899 1.00 18.81 593 GLY A C 1
ATOM 598 O O . GLY A 1 80 ? 27.202 11.641 22.697 1.00 19.04 593 GLY A O 1
ATOM 599 N N . GLU A 1 81 ? 26.939 12.389 20.598 1.00 17.63 594 GLU A N 1
ATOM 600 C CA . GLU A 1 81 ? 27.874 11.413 20.097 1.00 18.59 594 GLU A CA 1
ATOM 601 C C . GLU A 1 81 ? 28.810 12.045 19.105 1.00 18.64 594 GLU A C 1
ATOM 602 O O . GLU A 1 81 ? 28.448 12.979 18.416 1.00 18.82 594 GLU A O 1
ATOM 608 N N . ASP A 1 82 ? 30.023 11.513 19.041 1.00 19.34 595 ASP A N 1
ATOM 609 C CA . ASP A 1 82 ? 31.006 12.001 18.099 1.00 20.65 595 ASP A CA 1
ATOM 610 C C . ASP A 1 82 ? 30.574 11.784 16.646 1.00 20.78 595 ASP A C 1
ATOM 611 O O . ASP A 1 82 ? 29.827 10.832 16.329 1.00 21.72 595 ASP A O 1
ATOM 616 N N . ILE A 1 83 ? 31.055 12.661 15.771 1.00 21.00 596 ILE A N 1
ATOM 617 C CA . ILE A 1 83 ? 30.667 12.662 14.364 1.00 21.41 596 ILE A CA 1
ATOM 618 C C . ILE A 1 83 ? 31.804 12.074 13.518 1.00 21.87 596 ILE A C 1
ATOM 619 O O . ILE A 1 83 ? 32.919 12.586 13.557 1.00 21.71 596 ILE A O 1
ATOM 624 N N . PRO A 1 84 ? 31.532 10.979 12.771 1.00 22.63 597 PRO A N 1
ATOM 625 C CA . PRO A 1 84 ? 32.580 10.196 12.113 1.00 23.19 597 PRO A CA 1
ATOM 626 C C . PRO A 1 84 ? 33.186 10.802 10.859 1.00 23.48 597 PRO A C 1
ATOM 627 O O . PRO A 1 84 ? 33.744 10.075 10.045 1.00 25.22 597 PRO A O 1
ATOM 631 N N . PHE A 1 85 ? 33.084 12.108 10.673 1.00 22.02 598 PHE A N 1
ATOM 632 C CA . PHE A 1 85 ? 33.685 12.715 9.490 1.00 20.47 598 PHE A CA 1
ATOM 633 C C . PHE A 1 85 ? 34.255 14.054 9.912 1.00 19.84 598 PHE A C 1
ATOM 634 O O . PHE A 1 85 ? 33.943 14.556 10.986 1.00 18.32 598 PHE A O 1
ATOM 642 N N . GLU A 1 86 ? 35.089 14.633 9.079 1.00 19.15 599 GLU A N 1
ATOM 643 C CA . GLU A 1 86 ? 35.707 15.863 9.456 1.00 20.97 599 GLU A CA 1
ATOM 644 C C . GLU A 1 86 ? 34.738 17.050 9.372 1.00 20.03 599 GLU A C 1
ATOM 645 O O . GLU A 1 86 ? 33.827 17.078 8.532 1.00 20.87 599 GLU A O 1
ATOM 651 N N . GLY A 1 87 ? 34.934 18.010 10.253 1.00 19.15 600 GLY A N 1
ATOM 652 C CA . GLY A 1 87 ? 34.230 19.272 10.180 1.00 20.57 600 GLY A CA 1
ATOM 653 C C . GLY A 1 87 ? 35.029 20.280 9.399 1.00 21.24 600 GLY A C 1
ATOM 654 O O . GLY A 1 87 ? 35.975 19.935 8.701 1.00 21.08 600 GLY A O 1
ATOM 655 N N . ASP A 1 88 ? 34.666 21.544 9.534 1.00 22.65 601 ASP A N 1
ATOM 656 C CA . ASP A 1 88 ? 35.417 22.589 8.856 1.00 23.52 601 ASP A CA 1
ATOM 657 C C . ASP A 1 88 ? 36.166 23.507 9.866 1.00 24.87 601 ASP A C 1
ATOM 658 O O . ASP A 1 88 ? 36.125 24.723 9.752 1.00 25.02 601 ASP A O 1
ATOM 663 N N . ASN A 1 89 ? 36.823 22.905 10.860 1.00 26.61 602 ASN A N 1
ATOM 664 C CA . ASN A 1 89 ? 37.535 23.641 11.928 1.00 29.01 602 ASN A CA 1
ATOM 665 C C . ASN A 1 89 ? 36.775 24.795 12.527 1.00 30.38 602 ASN A C 1
ATOM 666 O O . ASN A 1 89 ? 37.330 25.876 12.726 1.00 30.79 602 ASN A O 1
ATOM 679 N N . CYS A 1 91 ? 33.473 25.589 15.501 1.00 29.79 604 CYS A N 1
ATOM 680 C CA . CYS A 1 91 ? 32.698 25.213 16.664 1.00 28.44 604 CYS A CA 1
ATOM 681 C C . CYS A 1 91 ? 31.238 25.637 16.442 1.00 25.93 604 CYS A C 1
ATOM 682 O O . CYS A 1 91 ? 30.984 26.752 15.977 1.00 25.40 604 CYS A O 1
ATOM 685 N N . TYR A 1 92 ? 30.293 24.760 16.812 1.00 22.27 605 TYR A N 1
ATOM 686 C CA . TYR A 1 92 ? 28.862 24.974 16.579 1.00 18.77 605 TYR A CA 1
ATOM 687 C C . TYR A 1 92 ? 28.131 24.671 17.869 1.00 18.39 605 TYR A C 1
ATOM 688 O O . TYR A 1 92 ? 28.726 24.096 18.802 1.00 18.85 605 TYR A O 1
ATOM 697 N N . THR A 1 93 ? 26.869 25.083 17.926 1.00 15.87 606 THR A N 1
ATOM 698 C CA . THR A 1 93 ? 25.912 24.635 18.928 1.00 14.56 606 THR A CA 1
ATOM 699 C C . THR A 1 93 ? 24.622 24.197 18.255 1.00 13.64 606 THR A C 1
ATOM 700 O O . THR A 1 93 ? 24.113 24.899 17.410 1.00 12.69 606 THR A O 1
ATOM 704 N N . ALA A 1 94 ? 24.086 23.065 18.694 1.00 13.25 607 ALA A N 1
ATOM 705 C CA . ALA A 1 94 ? 22.772 22.562 18.319 1.00 13.62 607 ALA A CA 1
ATOM 706 C C . ALA A 1 94 ? 21.704 23.002 19.334 1.00 14.65 607 ALA A C 1
ATOM 707 O O . ALA A 1 94 ? 21.700 22.561 20.497 1.00 15.91 607 ALA A O 1
ATOM 709 N N . LEU A 1 95 ? 20.826 23.895 18.875 1.00 14.18 608 LEU A N 1
ATOM 710 C CA . LEU A 1 95 ? 19.822 24.538 19.694 1.00 14.40 608 LEU A CA 1
ATOM 711 C C . LEU A 1 95 ? 18.383 24.160 19.284 1.00 14.56 608 LEU A C 1
ATOM 712 O O . LEU A 1 95 ? 18.040 24.104 18.074 1.00 14.53 608 LEU A O 1
ATOM 717 N N . PRO A 1 96 ? 17.520 23.953 20.283 1.00 14.08 609 PRO A N 1
ATOM 718 C CA . PRO A 1 96 ? 16.114 23.743 19.998 1.00 14.30 609 PRO A CA 1
ATOM 719 C C . PRO A 1 96 ? 15.582 24.956 19.227 1.00 14.47 609 PRO A C 1
ATOM 720 O O . PRO A 1 96 ? 15.673 26.058 19.693 1.00 13.83 609 PRO A O 1
ATOM 724 N N . LEU A 1 97 ? 15.023 24.719 18.055 1.00 16.39 610 LEU A N 1
ATOM 725 C CA . LEU A 1 97 ? 14.506 25.785 17.207 1.00 16.53 610 LEU A CA 1
ATOM 726 C C . LEU A 1 97 ? 13.012 25.893 17.421 1.00 17.46 610 LEU A C 1
ATOM 727 O O . LEU A 1 97 ? 12.250 24.968 17.070 1.00 17.12 610 LEU A O 1
ATOM 732 N N . LYS A 1 98 ? 12.587 27.015 17.977 1.00 18.77 611 LYS A N 1
ATOM 733 C CA . LYS A 1 98 ? 11.174 27.218 18.225 1.00 21.46 611 LYS A CA 1
ATOM 734 C C . LYS A 1 98 ? 10.554 27.903 17.011 1.00 22.60 611 LYS A C 1
ATOM 735 O O . LYS A 1 98 ? 9.437 27.563 16.606 1.00 22.85 611 LYS A O 1
ATOM 741 N N . GLU A 1 99 ? 11.292 28.853 16.434 1.00 23.73 612 GLU A N 1
ATOM 742 C CA . GLU A 1 99 ? 10.851 29.592 15.271 1.00 26.06 612 GLU A CA 1
ATOM 743 C C . GLU A 1 99 ? 12.020 30.137 14.475 1.00 26.30 612 GLU A C 1
ATOM 744 O O . GLU A 1 99 ? 12.935 30.710 15.031 1.00 26.34 612 GLU A O 1
ATOM 750 N N . ILE A 1 100 ? 11.981 29.991 13.164 1.00 27.77 613 ILE A N 1
ATOM 751 C CA . ILE A 1 100 ? 12.868 30.802 12.319 1.00 29.24 613 ILE A CA 1
ATOM 752 C C . ILE A 1 100 ? 12.019 31.844 11.566 1.00 31.11 613 ILE A C 1
ATOM 753 O O . ILE A 1 100 ? 10.999 31.516 10.954 1.00 30.94 613 ILE A O 1
ATOM 758 N N . LYS A 1 101 ? 12.403 33.109 11.692 1.00 32.75 614 LYS A N 1
ATOM 759 C CA . LYS A 1 101 ? 11.579 34.214 11.185 1.00 34.44 614 LYS A CA 1
ATOM 760 C C . LYS A 1 101 ? 11.887 34.672 9.747 1.00 35.21 614 LYS A C 1
ATOM 761 O O . LYS A 1 101 ? 12.921 34.316 9.155 1.00 35.26 614 LYS A O 1
ATOM 767 N N . ARG A 1 102 ? 10.945 35.459 9.210 1.00 36.39 615 ARG A N 1
ATOM 768 C CA . ARG A 1 102 ? 11.069 36.188 7.945 1.00 36.75 615 ARG A CA 1
ATOM 769 C C . ARG A 1 102 ? 12.451 36.777 7.797 1.00 36.94 615 ARG A C 1
ATOM 770 O O . ARG A 1 102 ? 13.182 36.444 6.853 1.00 38.23 615 ARG A O 1
ATOM 772 N N . ASN A 1 103 ? 12.819 37.634 8.745 1.00 36.20 616 ASN A N 1
ATOM 773 C CA . ASN A 1 103 ? 14.049 38.392 8.657 1.00 35.15 616 ASN A CA 1
ATOM 774 C C . ASN A 1 103 ? 15.299 37.555 8.990 1.00 34.23 616 ASN A C 1
ATOM 775 O O . ASN A 1 103 ? 16.429 38.061 8.921 1.00 33.89 616 ASN A O 1
ATOM 780 N N . GLY A 1 104 ? 15.099 36.275 9.315 1.00 32.41 617 GLY A N 1
ATOM 781 C CA . GLY A 1 104 ? 16.221 35.387 9.644 1.00 30.00 617 GLY A CA 1
ATOM 782 C C . GLY A 1 104 ? 16.512 35.164 11.132 1.00 28.21 617 GLY A C 1
ATOM 783 O O . GLY A 1 104 ? 17.246 34.226 11.482 1.00 27.27 617 GLY A O 1
ATOM 784 N N . ASN A 1 105 ? 15.953 36.025 11.987 1.00 26.78 618 ASN A N 1
ATOM 785 C CA . ASN A 1 105 ? 16.071 35.915 13.458 1.00 26.05 618 ASN A CA 1
ATOM 786 C C . ASN A 1 105 ? 15.582 34.566 13.930 1.00 24.99 618 ASN A C 1
ATOM 787 O O . ASN A 1 105 ? 14.571 34.066 13.447 1.00 25.07 618 ASN A O 1
ATOM 792 N N . ILE A 1 106 ? 16.301 33.948 14.853 1.00 24.17 619 ILE A N 1
ATOM 793 C CA . ILE A 1 106 ? 15.860 32.622 15.283 1.00 23.33 619 ILE A CA 1
ATOM 794 C C . ILE A 1 106 ? 15.447 32.695 16.702 1.00 22.87 619 ILE A C 1
ATOM 795 O O . ILE A 1 106 ? 16.105 33.399 17.502 1.00 23.06 619 ILE A O 1
ATOM 800 N N . VAL A 1 107 ? 14.343 32.009 16.994 1.00 22.16 620 VAL A N 1
ATOM 801 C CA . VAL A 1 107 ? 13.847 31.856 18.362 1.00 22.77 620 VAL A CA 1
ATOM 802 C C . VAL A 1 107 ? 14.170 30.449 18.905 1.00 22.86 620 VAL A C 1
ATOM 803 O O . VAL A 1 107 ? 13.676 29.410 18.418 1.00 24.88 620 VAL A O 1
ATOM 807 N N . VAL A 1 108 ? 14.974 30.449 19.944 1.00 22.00 621 VAL A N 1
ATOM 808 C CA . VAL A 1 108 ? 15.563 29.281 20.548 1.00 22.28 621 VAL A CA 1
ATOM 809 C C . VAL A 1 108 ? 14.985 29.147 22.010 1.00 22.63 621 VAL A C 1
ATOM 810 O O . VAL A 1 108 ? 14.433 30.121 22.543 1.00 22.80 621 VAL A O 1
ATOM 814 N N . GLU A 1 109 ? 15.009 27.950 22.613 1.00 21.07 622 GLU A N 1
ATOM 815 C CA . GLU A 1 109 ? 14.600 27.770 24.011 1.00 21.43 622 GLU A CA 1
ATOM 816 C C . GLU A 1 109 ? 15.251 26.550 24.634 1.00 20.74 622 GLU A C 1
ATOM 817 O O . GLU A 1 109 ? 15.871 25.742 23.924 1.00 20.00 622 GLU A O 1
ATOM 823 N N . LYS A 1 110 ? 15.044 26.385 25.946 1.00 19.14 623 LYS A N 1
ATOM 824 C CA . LYS A 1 110 ? 15.652 25.295 26.665 1.00 18.53 623 LYS A CA 1
ATOM 825 C C . LYS A 1 110 ? 14.634 24.231 26.821 1.00 18.66 623 LYS A C 1
ATOM 826 O O . LYS A 1 110 ? 13.475 24.515 27.018 1.00 17.97 623 LYS A O 1
ATOM 832 N N . ILE A 1 111 ? 15.092 22.995 26.759 1.00 17.63 624 ILE A N 1
ATOM 833 C CA . ILE A 1 111 ? 14.226 21.885 26.930 1.00 17.95 624 ILE A CA 1
ATOM 834 C C . ILE A 1 111 ? 14.874 20.983 27.982 1.00 17.71 624 ILE A C 1
ATOM 835 O O . ILE A 1 111 ? 16.096 20.919 28.066 1.00 17.99 624 ILE A O 1
ATOM 840 N N . PHE A 1 112 ? 14.052 20.327 28.788 1.00 17.29 625 PHE A N 1
ATOM 841 C CA . PHE A 1 112 ? 14.536 19.381 29.792 1.00 17.46 625 PHE A CA 1
ATOM 842 C C . PHE A 1 112 ? 14.722 17.964 29.242 1.00 16.09 625 PHE A C 1
ATOM 843 O O . PHE A 1 112 ? 13.771 17.198 29.095 1.00 15.89 625 PHE A O 1
ATOM 851 N N . ALA A 1 113 ? 15.955 17.623 28.875 1.00 15.73 626 ALA A N 1
ATOM 852 C CA . ALA A 1 113 ? 16.204 16.365 28.175 1.00 13.71 626 ALA A CA 1
ATOM 853 C C . ALA A 1 113 ? 17.697 16.231 28.046 1.00 13.80 626 ALA A C 1
ATOM 854 O O . ALA A 1 113 ? 18.390 17.189 28.160 1.00 12.91 626 ALA A O 1
ATOM 856 N N . GLY A 1 114 ? 18.172 15.037 27.736 1.00 13.84 627 GLY A N 1
ATOM 857 C CA . GLY A 1 114 ? 19.583 14.838 27.439 1.00 14.84 627 GLY A CA 1
ATOM 858 C C . GLY A 1 114 ? 20.003 15.416 26.104 1.00 14.33 627 GLY A C 1
ATOM 859 O O . GLY A 1 114 ? 19.191 16.048 25.421 1.00 14.83 627 GLY A O 1
ATOM 860 N N . PRO A 1 115 ? 21.265 15.176 25.704 1.00 13.61 628 PRO A N 1
ATOM 861 C CA . PRO A 1 115 ? 21.721 15.706 24.425 1.00 13.11 628 PRO A CA 1
ATOM 862 C C . PRO A 1 115 ? 21.145 14.958 23.207 1.00 12.07 628 PRO A C 1
ATOM 863 O O . PRO A 1 115 ? 20.541 13.903 23.357 1.00 12.17 628 PRO A O 1
ATOM 867 N N . ILE A 1 116 ? 21.385 15.463 22.012 1.00 11.87 629 ILE A N 1
ATOM 868 C CA . ILE A 1 116 ? 20.885 14.796 20.816 1.00 13.34 629 ILE A CA 1
ATOM 869 C C . ILE A 1 116 ? 21.655 13.515 20.455 1.00 14.75 629 ILE A C 1
ATOM 870 O O . ILE A 1 116 ? 22.812 13.569 20.027 1.00 15.78 629 ILE A O 1
ATOM 883 N N . GLY A 1 118 ? 22.183 9.528 18.653 1.00 16.96 631 GLY A N 1
ATOM 884 C CA . GLY A 1 118 ? 21.967 8.850 17.365 1.00 17.85 631 GLY A CA 1
ATOM 885 C C . GLY A 1 118 ? 22.638 9.552 16.193 1.00 17.89 631 GLY A C 1
ATOM 886 O O . GLY A 1 118 ? 23.169 10.645 16.352 1.00 16.95 631 GLY A O 1
ATOM 887 N N . PRO A 1 119 ? 22.614 8.913 14.999 1.00 18.74 632 PRO A N 1
ATOM 888 C CA . PRO A 1 119 ? 23.359 9.353 13.804 1.00 18.18 632 PRO A CA 1
ATOM 889 C C . PRO A 1 119 ? 22.565 10.159 12.760 1.00 17.31 632 PRO A C 1
ATOM 890 O O . PRO A 1 119 ? 23.101 10.512 11.717 1.00 18.71 632 PRO A O 1
ATOM 894 N N . SER A 1 120 ? 21.308 10.467 13.029 1.00 16.60 633 SER A N 1
ATOM 895 C CA . SER A 1 120 ? 20.415 11.050 12.011 1.00 16.13 633 SER A CA 1
ATOM 896 C C . SER A 1 120 ? 20.532 12.536 11.796 1.00 13.73 633 SER A C 1
ATOM 897 O O . SER A 1 120 ? 19.996 13.104 10.834 1.00 12.84 633 SER A O 1
ATOM 900 N N . ALA A 1 121 ? 21.302 13.177 12.662 1.00 11.88 634 ALA A N 1
ATOM 901 C CA . ALA A 1 121 ? 21.683 14.537 12.429 1.00 10.83 634 ALA A CA 1
ATOM 902 C C . ALA A 1 121 ? 22.873 14.654 11.442 1.00 10.66 634 ALA A C 1
ATOM 903 O O . ALA A 1 121 ? 23.242 15.758 11.107 1.00 11.22 634 ALA A O 1
ATOM 905 N N . GLN A 1 122 ? 23.436 13.529 10.965 1.00 10.31 635 GLN A N 1
ATOM 906 C CA . GLN A 1 122 ? 24.667 13.527 10.130 1.00 10.88 635 GLN A CA 1
ATOM 907 C C . GLN A 1 122 ? 24.491 14.119 8.732 1.00 12.08 635 GLN A C 1
ATOM 908 O O . GLN A 1 122 ? 25.413 14.737 8.182 1.00 12.55 635 GLN A O 1
ATOM 914 N N . LEU A 1 123 ? 23.316 13.932 8.114 1.00 11.92 636 LEU A N 1
ATOM 915 C CA . LEU A 1 123 ? 23.090 14.569 6.795 1.00 11.36 636 LEU A CA 1
ATOM 916 C C . LEU A 1 123 ? 23.222 16.081 6.937 1.00 11.44 636 LEU A C 1
ATOM 917 O O . LEU A 1 123 ? 24.039 16.733 6.275 1.00 12.17 636 LEU A O 1
ATOM 922 N N . GLY A 1 124 ? 22.476 16.662 7.832 1.00 11.42 637 GLY A N 1
ATOM 923 C CA . GLY A 1 124 ? 22.600 18.048 8.187 1.00 11.22 637 GLY A CA 1
ATOM 924 C C . GLY A 1 124 ? 23.991 18.581 8.463 1.00 12.06 637 GLY A C 1
ATOM 925 O O . GLY A 1 124 ? 24.384 19.535 7.920 1.00 12.12 637 GLY A O 1
ATOM 926 N N . LEU A 1 125 ? 24.693 17.909 9.351 1.00 12.53 638 LEU A N 1
ATOM 927 C CA . LEU A 1 125 ? 26.015 18.280 9.787 1.00 13.40 638 LEU A CA 1
ATOM 928 C C . LEU A 1 125 ? 27.018 18.191 8.644 1.00 13.40 638 LEU A C 1
ATOM 929 O O . LEU A 1 125 ? 27.834 19.009 8.499 1.00 12.95 638 LEU A O 1
ATOM 934 N N . SER A 1 126 ? 26.847 17.184 7.818 1.00 14.59 639 SER A N 1
ATOM 935 C CA . SER A 1 126 ? 27.718 17.044 6.681 1.00 15.82 639 SER A CA 1
ATOM 936 C C . SER A 1 126 ? 27.518 18.156 5.693 1.00 15.49 639 SER A C 1
ATOM 937 O O . SER A 1 126 ? 28.485 18.603 5.106 1.00 17.35 639 SER A O 1
ATOM 940 N N . LEU A 1 127 ? 26.281 18.632 5.525 1.00 15.23 640 LEU A N 1
ATOM 941 C CA . LEU A 1 127 ? 25.965 19.711 4.576 1.00 14.03 640 LEU A CA 1
ATOM 942 C C . LEU A 1 127 ? 26.496 21.034 5.110 1.00 13.83 640 LEU A C 1
ATOM 943 O O . LEU A 1 127 ? 26.954 21.933 4.363 1.00 12.73 640 LEU A O 1
ATOM 948 N N . LEU A 1 128 ? 26.384 21.149 6.423 1.00 14.47 641 LEU A N 1
ATOM 949 C CA . LEU A 1 128 ? 26.760 22.366 7.144 1.00 14.25 641 LEU A CA 1
ATOM 950 C C . LEU A 1 128 ? 28.260 22.662 6.982 1.00 14.72 641 LEU A C 1
ATOM 951 O O . LEU A 1 128 ? 28.642 23.822 6.747 1.00 14.64 641 LEU A O 1
ATOM 956 N N . VAL A 1 129 ? 29.084 21.613 7.072 1.00 14.66 642 VAL A N 1
ATOM 957 C CA . VAL A 1 129 ? 30.547 21.771 7.085 1.00 14.71 642 VAL A CA 1
ATOM 958 C C . VAL A 1 129 ? 31.192 21.577 5.713 1.00 16.49 642 VAL A C 1
ATOM 959 O O . VAL A 1 129 ? 32.405 21.763 5.605 1.00 17.48 642 VAL A O 1
ATOM 963 N N . ASN A 1 130 ? 30.415 21.153 4.697 1.00 16.48 643 ASN A N 1
ATOM 964 C CA . ASN A 1 130 ? 30.925 20.909 3.340 1.00 18.21 643 ASN A CA 1
ATOM 965 C C . ASN A 1 130 ? 30.319 21.768 2.221 1.00 20.19 643 ASN A C 1
ATOM 966 O O . ASN A 1 130 ? 30.967 21.910 1.182 1.00 21.57 643 ASN A O 1
ATOM 971 N N . ASP A 1 131 ? 29.103 22.324 2.421 1.00 20.70 644 ASP A N 1
ATOM 972 C CA . ASP A 1 131 ? 28.288 22.911 1.338 1.00 21.09 644 ASP A CA 1
ATOM 973 C C . ASP A 1 131 ? 27.608 24.226 1.697 1.00 21.91 644 ASP A C 1
ATOM 974 O O . ASP A 1 131 ? 27.462 25.123 0.831 1.00 21.60 644 ASP A O 1
ATOM 979 N N . ILE A 1 132 ? 27.187 24.365 2.957 1.00 21.98 645 ILE A N 1
ATOM 980 C CA . ILE A 1 132 ? 26.510 25.605 3.378 1.00 21.26 645 ILE A CA 1
ATOM 981 C C . ILE A 1 132 ? 27.575 26.629 3.785 1.00 22.03 645 ILE A C 1
ATOM 982 O O . ILE A 1 132 ? 28.509 26.314 4.506 1.00 21.18 645 ILE A O 1
ATOM 987 N N . GLU A 1 133 ? 27.433 27.843 3.268 1.00 23.86 646 GLU A N 1
ATOM 988 C CA . GLU A 1 133 ? 28.401 28.939 3.451 1.00 25.29 646 GLU A CA 1
ATOM 989 C C . GLU A 1 133 ? 27.713 30.107 4.124 1.00 23.85 646 GLU A C 1
ATOM 990 O O . GLU A 1 133 ? 28.292 30.775 4.988 1.00 24.27 646 GLU A O 1
ATOM 996 N N . ASP A 1 134 ? 26.468 30.351 3.741 1.00 23.18 647 ASP A N 1
ATOM 997 C CA . ASP A 1 134 ? 25.734 31.527 4.217 1.00 23.93 647 ASP A CA 1
ATOM 998 C C . ASP A 1 134 ? 24.265 31.201 4.277 1.00 22.62 647 ASP A C 1
ATOM 999 O O . ASP A 1 134 ? 23.748 30.544 3.367 1.00 23.34 647 ASP A O 1
ATOM 1004 N N . GLY A 1 135 ? 23.622 31.622 5.363 1.00 20.98 648 GLY A N 1
ATOM 1005 C CA . GLY A 1 135 ? 22.211 31.380 5.594 1.00 18.66 648 GLY A CA 1
ATOM 1006 C C . GLY A 1 135 ? 21.880 29.993 6.119 1.00 17.43 648 GLY A C 1
ATOM 1007 O O . GLY A 1 135 ? 22.747 29.140 6.254 1.00 17.46 648 GLY A O 1
ATOM 1008 N N . VAL A 1 136 ? 20.596 29.779 6.373 1.00 16.02 649 VAL A N 1
ATOM 1009 C CA . VAL A 1 136 ? 20.054 28.526 6.856 1.00 14.53 649 VAL A CA 1
ATOM 1010 C C . VAL A 1 136 ? 19.062 28.097 5.754 1.00 15.54 649 VAL A C 1
ATOM 1011 O O . VAL A 1 136 ? 18.095 28.811 5.491 1.00 15.70 649 VAL A O 1
ATOM 1015 N N . PRO A 1 137 ? 19.300 26.950 5.096 1.00 14.98 650 PRO A N 1
ATOM 1016 C CA . PRO A 1 137 ? 18.277 26.416 4.190 1.00 14.71 650 PRO A CA 1
ATOM 1017 C C . PRO A 1 137 ? 16.914 26.220 4.874 1.00 16.06 650 PRO A C 1
ATOM 1018 O O . PRO A 1 137 ? 16.838 25.630 5.961 1.00 17.93 650 PRO A O 1
ATOM 1022 N N . ARG A 1 138 ? 15.834 26.657 4.231 1.00 16.41 651 ARG A N 1
ATOM 1023 C CA . ARG A 1 138 ? 14.486 26.538 4.807 1.00 16.44 651 ARG A CA 1
ATOM 1024 C C . ARG A 1 138 ? 13.937 25.134 4.559 1.00 16.72 651 ARG A C 1
ATOM 1025 O O . ARG A 1 138 ? 12.958 24.930 3.824 1.00 15.46 651 ARG A O 1
ATOM 1041 N N . VAL A 1 140 ? 14.366 20.800 6.433 1.00 13.98 653 VAL A N 1
ATOM 1042 C CA . VAL A 1 140 ? 14.741 19.973 7.531 1.00 12.17 653 VAL A CA 1
ATOM 1043 C C . VAL A 1 140 ? 15.347 18.666 6.979 1.00 12.12 653 VAL A C 1
ATOM 1044 O O . VAL A 1 140 ? 14.659 17.910 6.233 1.00 11.78 653 VAL A O 1
ATOM 1048 N N . PHE A 1 141 ? 16.604 18.465 7.296 1.00 10.61 654 PHE A N 1
ATOM 1049 C CA . PHE A 1 141 ? 17.364 17.278 6.955 1.00 9.79 654 PHE A CA 1
ATOM 1050 C C . PHE A 1 141 ? 17.467 16.176 7.996 1.00 10.44 654 PHE A C 1
ATOM 1051 O O . PHE A 1 141 ? 17.794 16.389 9.124 1.00 9.65 654 PHE A O 1
ATOM 1059 N N . THR A 1 142 ? 17.314 14.979 7.518 1.00 12.08 655 THR A N 1
ATOM 1060 C CA . THR A 1 142 ? 17.387 13.782 8.297 1.00 12.34 655 THR A CA 1
ATOM 1061 C C . THR A 1 142 ? 18.052 12.592 7.597 1.00 12.12 655 THR A C 1
ATOM 1062 O O . THR A 1 142 ? 17.719 12.264 6.484 1.00 12.09 655 THR A O 1
ATOM 1066 N N . GLY A 1 143 ? 18.978 11.960 8.292 1.00 10.76 656 GLY A N 1
ATOM 1067 C CA . GLY A 1 143 ? 19.714 10.832 7.787 1.00 12.85 656 GLY A CA 1
ATOM 1068 C C . GLY A 1 143 ? 21.117 10.624 8.316 1.00 12.85 656 GLY A C 1
ATOM 1069 O O . GLY A 1 143 ? 21.810 11.549 8.568 1.00 13.66 656 GLY A O 1
ATOM 1070 N N . GLU A 1 144 ? 21.495 9.368 8.429 1.00 14.47 657 GLU A N 1
ATOM 1071 C CA . GLU A 1 144 ? 22.857 8.979 8.702 1.00 16.29 657 GLU A CA 1
ATOM 1072 C C . GLU A 1 144 ? 23.681 8.990 7.437 1.00 17.16 657 GLU A C 1
ATOM 1073 O O . GLU A 1 144 ? 23.183 8.638 6.372 1.00 17.30 657 GLU A O 1
ATOM 1079 N N . ILE A 1 145 ? 24.959 9.353 7.562 1.00 19.08 658 ILE A N 1
ATOM 1080 C CA . ILE A 1 145 ? 25.906 9.331 6.446 1.00 19.99 658 ILE A CA 1
ATOM 1081 C C . ILE A 1 145 ? 26.852 8.133 6.559 1.00 22.07 658 ILE A C 1
ATOM 1082 O O . ILE A 1 145 ? 27.560 8.001 7.568 1.00 22.97 658 ILE A O 1
ATOM 1087 N N . ALA A 1 146 ? 26.890 7.289 5.523 1.00 22.77 659 ALA A N 1
ATOM 1088 C CA . ALA A 1 146 ? 27.864 6.192 5.421 1.00 24.32 659 ALA A CA 1
ATOM 1089 C C . ALA A 1 146 ? 29.337 6.635 5.351 1.00 26.00 659 ALA A C 1
ATOM 1090 O O . ALA A 1 146 ? 29.651 7.840 5.245 1.00 25.84 659 ALA A O 1
ATOM 1092 N N . ASP A 1 147 ? 30.229 5.636 5.387 1.00 28.29 660 ASP A N 1
ATOM 1093 C CA . ASP A 1 147 ? 31.686 5.821 5.211 1.00 30.23 660 ASP A CA 1
ATOM 1094 C C . ASP A 1 147 ? 32.095 6.634 3.973 1.00 29.65 660 ASP A C 1
ATOM 1095 O O . ASP A 1 147 ? 33.070 7.388 4.026 1.00 30.27 660 ASP A O 1
ATOM 1100 N N . ASP A 1 148 ? 31.372 6.471 2.865 1.00 28.88 661 ASP A N 1
ATOM 1101 C CA . ASP A 1 148 ? 31.712 7.167 1.615 1.00 28.94 661 ASP A CA 1
ATOM 1102 C C . ASP A 1 148 ? 31.387 8.674 1.668 1.00 29.78 661 ASP A C 1
ATOM 1103 O O . ASP A 1 148 ? 31.752 9.454 0.750 1.00 30.02 661 ASP A O 1
ATOM 1108 N N . GLU A 1 149 ? 30.666 9.059 2.732 1.00 29.98 662 GLU A N 1
ATOM 1109 C CA . GLU A 1 149 ? 30.201 10.438 2.964 1.00 29.80 662 GLU A CA 1
ATOM 1110 C C . GLU A 1 149 ? 29.241 10.940 1.874 1.00 28.45 662 GLU A C 1
ATOM 1111 O O . GLU A 1 149 ? 29.035 12.145 1.659 1.00 28.56 662 GLU A O 1
ATOM 1117 N N . GLU A 1 150 ? 28.623 9.970 1.225 1.00 26.89 663 GLU A N 1
ATOM 1118 C CA . GLU A 1 150 ? 27.740 10.202 0.106 1.00 26.80 663 GLU A CA 1
ATOM 1119 C C . GLU A 1 150 ? 26.413 9.450 0.315 1.00 25.21 663 GLU A C 1
ATOM 1120 O O . GLU A 1 150 ? 25.351 10.013 0.151 1.00 24.58 663 GLU A O 1
ATOM 1126 N N . THR A 1 151 ? 26.474 8.179 0.691 1.00 24.65 664 THR A N 1
ATOM 1127 C CA . THR A 1 151 ? 25.257 7.408 0.907 1.00 23.57 664 THR A CA 1
ATOM 1128 C C . THR A 1 151 ? 24.483 7.920 2.123 1.00 23.06 664 THR A C 1
ATOM 1129 O O . THR A 1 151 ? 25.084 8.271 3.157 1.00 22.39 664 THR A O 1
ATOM 1133 N N . ILE A 1 152 ? 23.159 8.024 1.968 1.00 22.51 665 ILE A N 1
ATOM 1134 C CA . ILE A 1 152 ? 22.264 8.388 3.063 1.00 19.79 665 ILE A CA 1
ATOM 1135 C C . ILE A 1 152 ? 21.482 7.174 3.528 1.00 21.01 665 ILE A C 1
ATOM 1136 O O . ILE A 1 152 ? 20.732 6.539 2.766 1.00 21.77 665 ILE A O 1
ATOM 1141 N N . ILE A 1 153 ? 21.713 6.840 4.790 1.00 20.29 666 ILE A N 1
ATOM 1142 C CA . ILE A 1 153 ? 21.037 5.767 5.484 1.00 20.97 666 ILE A CA 1
ATOM 1143 C C . ILE A 1 153 ? 19.764 6.317 6.151 1.00 21.01 666 ILE A C 1
ATOM 1144 O O . ILE A 1 153 ? 19.817 7.340 6.855 1.00 19.45 666 ILE A O 1
ATOM 1149 N N . PRO A 1 154 ? 18.605 5.682 5.863 1.00 22.39 667 PRO A N 1
ATOM 1150 C CA . PRO A 1 154 ? 17.314 6.181 6.383 1.00 23.30 667 PRO A CA 1
ATOM 1151 C C . PRO A 1 154 ? 17.102 5.970 7.916 1.00 24.93 667 PRO A C 1
ATOM 1152 O O . PRO A 1 154 ? 17.805 5.160 8.542 1.00 24.45 667 PRO A O 1
ATOM 1156 N N . ILE A 1 155 ? 16.122 6.690 8.465 1.00 26.33 668 ILE A N 1
ATOM 1157 C CA . ILE A 1 155 ? 15.784 6.727 9.910 1.00 27.89 668 ILE A CA 1
ATOM 1158 C C . ILE A 1 155 ? 14.444 6.066 10.209 1.00 28.52 668 ILE A C 1
ATOM 1159 O O . ILE A 1 155 ? 13.562 6.054 9.367 1.00 28.53 668 ILE A O 1
ATOM 1164 N N . CYS A 1 156 ? 14.267 5.549 11.424 1.00 30.22 669 CYS A N 1
ATOM 1165 C CA . CYS A 1 156 ? 12.904 5.240 11.907 1.00 31.42 669 CYS A CA 1
ATOM 1166 C C . CYS A 1 156 ? 12.254 6.512 12.441 1.00 30.81 669 CYS A C 1
ATOM 1167 O O . CYS A 1 156 ? 12.946 7.447 12.853 1.00 30.99 669 CYS A O 1
ATOM 1170 N N . GLY A 1 157 ? 10.923 6.550 12.419 1.00 30.62 670 GLY A N 1
ATOM 1171 C CA . GLY A 1 157 ? 10.164 7.716 12.899 1.00 28.92 670 GLY A CA 1
ATOM 1172 C C . GLY A 1 157 ? 10.073 8.884 11.923 1.00 27.64 670 GLY A C 1
ATOM 1173 O O . GLY A 1 157 ? 9.964 10.032 12.342 1.00 27.79 670 GLY A O 1
ATOM 1174 N N . VAL A 1 158 ? 10.079 8.590 10.622 1.00 26.46 671 VAL A N 1
ATOM 1175 C CA . VAL A 1 158 ? 10.054 9.631 9.571 1.00 24.45 671 VAL A CA 1
ATOM 1176 C C . VAL A 1 158 ? 8.757 10.453 9.649 1.00 23.47 671 VAL A C 1
ATOM 1177 O O . VAL A 1 158 ? 8.750 11.683 9.433 1.00 22.94 671 VAL A O 1
ATOM 1181 N N . ASP A 1 159 ? 7.677 9.779 10.035 1.00 22.96 672 ASP A N 1
ATOM 1182 C CA . ASP A 1 159 ? 6.369 10.417 10.230 1.00 22.75 672 ASP A CA 1
ATOM 1183 C C . ASP A 1 159 ? 6.408 11.474 11.324 1.00 20.78 672 ASP A C 1
ATOM 1184 O O . ASP A 1 159 ? 5.976 12.583 11.101 1.00 20.60 672 ASP A O 1
ATOM 1189 N N . ILE A 1 160 ? 7.036 11.145 12.458 1.00 19.66 673 ILE A N 1
ATOM 1190 C CA . ILE A 1 160 ? 7.269 12.076 13.599 1.00 18.21 673 ILE A CA 1
ATOM 1191 C C . ILE A 1 160 ? 8.082 13.298 13.202 1.00 17.25 673 ILE A C 1
ATOM 1192 O O . ILE A 1 160 ? 7.789 14.435 13.593 1.00 16.42 673 ILE A O 1
ATOM 1197 N N . ALA A 1 161 ? 9.132 13.036 12.435 1.00 16.66 674 ALA A N 1
ATOM 1198 C CA . ALA A 1 161 ? 9.991 14.093 11.911 1.00 17.29 674 ALA A CA 1
ATOM 1199 C C . ALA A 1 161 ? 9.264 14.965 10.899 1.00 16.63 674 ALA A C 1
ATOM 1200 O O . ALA A 1 161 ? 9.514 16.155 10.803 1.00 16.95 674 ALA A O 1
ATOM 1202 N N . ALA A 1 162 ? 8.393 14.358 10.105 1.00 17.17 675 ALA A N 1
ATOM 1203 C CA . ALA A 1 162 ? 7.612 15.125 9.126 1.00 18.03 675 ALA A CA 1
ATOM 1204 C C . ALA A 1 162 ? 6.716 16.120 9.859 1.00 17.39 675 ALA A C 1
ATOM 1205 O O . ALA A 1 162 ? 6.756 17.314 9.609 1.00 18.54 675 ALA A O 1
ATOM 1207 N N . ILE A 1 163 ? 5.993 15.623 10.845 1.00 18.56 676 ILE A N 1
ATOM 1208 C CA . ILE A 1 163 ? 5.066 16.423 11.636 1.00 17.62 676 ILE A CA 1
ATOM 1209 C C . ILE A 1 163 ? 5.807 17.631 12.155 1.00 17.77 676 ILE A C 1
ATOM 1210 O O . ILE A 1 163 ? 5.352 18.764 12.007 1.00 17.50 676 ILE A O 1
ATOM 1215 N N . ALA A 1 164 ? 6.986 17.375 12.734 1.00 17.36 677 ALA A N 1
ATOM 1216 C CA . ALA A 1 164 ? 7.849 18.402 13.318 1.00 15.86 677 ALA A CA 1
ATOM 1217 C C . ALA A 1 164 ? 8.282 19.432 12.287 1.00 15.69 677 ALA A C 1
ATOM 1218 O O . ALA A 1 164 ? 8.230 20.636 12.576 1.00 17.39 677 ALA A O 1
ATOM 1220 N N . ALA A 1 165 ? 8.699 18.994 11.089 1.00 14.42 678 ALA A N 1
ATOM 1221 C CA . ALA A 1 165 ? 9.058 19.954 10.006 1.00 14.44 678 ALA A CA 1
ATOM 1222 C C . ALA A 1 165 ? 7.858 20.822 9.565 1.00 15.27 678 ALA A C 1
ATOM 1223 O O . ALA A 1 165 ? 7.974 22.006 9.372 1.00 13.79 678 ALA A O 1
ATOM 1225 N N . HIS A 1 166 ? 6.710 20.173 9.380 1.00 17.32 679 HIS A N 1
ATOM 1226 C CA . HIS A 1 166 ? 5.504 20.834 8.879 1.00 19.23 679 HIS A CA 1
ATOM 1227 C C . HIS A 1 166 ? 4.908 21.851 9.814 1.00 20.52 679 HIS A C 1
ATOM 1228 O O . HIS A 1 166 ? 4.526 22.924 9.376 1.00 21.43 679 HIS A O 1
ATOM 1235 N N . GLU A 1 167 ? 4.903 21.538 11.105 1.00 22.04 680 GLU A N 1
ATOM 1236 C CA . GLU A 1 167 ? 4.587 22.493 12.148 1.00 22.70 680 GLU A CA 1
ATOM 1237 C C . GLU A 1 167 ? 5.172 23.862 11.895 1.00 21.47 680 GLU A C 1
ATOM 1238 O O . GLU A 1 167 ? 4.566 24.869 12.240 1.00 22.47 680 GLU A O 1
ATOM 1244 N N . GLN A 1 168 ? 6.373 23.904 11.332 1.00 20.99 681 GLN A N 1
ATOM 1245 C CA . GLN A 1 168 ? 7.097 25.175 11.148 1.00 19.52 681 GLN A CA 1
ATOM 1246 C C . GLN A 1 168 ? 7.099 25.602 9.671 1.00 18.74 681 GLN A C 1
ATOM 1247 O O . GLN A 1 168 ? 7.815 26.529 9.274 1.00 18.70 681 GLN A O 1
ATOM 1253 N N . GLY A 1 169 ? 6.290 24.915 8.861 1.00 18.63 682 GLY A N 1
ATOM 1254 C CA . GLY A 1 169 ? 6.123 25.234 7.436 1.00 18.39 682 GLY A CA 1
ATOM 1255 C C . GLY A 1 169 ? 7.306 24.907 6.553 1.00 18.55 682 GLY A C 1
ATOM 1256 O O . GLY A 1 169 ? 7.628 25.647 5.603 1.00 18.83 682 GLY A O 1
ATOM 1257 N N . LEU A 1 170 ? 7.991 23.817 6.873 1.00 17.49 683 LEU A N 1
ATOM 1258 C CA . LEU A 1 170 ? 9.233 23.474 6.167 1.00 16.17 683 LEU A CA 1
ATOM 1259 C C . LEU A 1 170 ? 9.097 22.073 5.664 1.00 14.53 683 LEU A C 1
ATOM 1260 O O . LEU A 1 170 ? 8.444 21.286 6.304 1.00 15.59 683 LEU A O 1
ATOM 1265 N N . PRO A 1 171 ? 9.725 21.753 4.526 1.00 14.29 684 PRO A N 1
ATOM 1266 C CA . PRO A 1 171 ? 9.733 20.367 4.059 1.00 14.80 684 PRO A CA 1
ATOM 1267 C C . PRO A 1 171 ? 10.776 19.479 4.737 1.00 14.77 684 PRO A C 1
ATOM 1268 O O . PRO A 1 171 ? 11.845 19.965 5.085 1.00 15.46 684 PRO A O 1
ATOM 1272 N N . LEU A 1 172 ? 10.465 18.187 4.863 1.00 14.72 685 LEU A N 1
ATOM 1273 C CA . LEU A 1 172 ? 11.384 17.152 5.323 1.00 13.52 685 LEU A CA 1
ATOM 1274 C C . LEU A 1 172 ? 12.182 16.604 4.156 1.00 14.38 685 LEU A C 1
ATOM 1275 O O . LEU A 1 172 ? 11.605 16.242 3.134 1.00 14.79 685 LEU A O 1
ATOM 1280 N N . ILE A 1 173 ? 13.515 16.536 4.307 1.00 14.06 686 ILE A N 1
ATOM 1281 C CA . ILE A 1 173 ? 14.398 16.088 3.224 1.00 12.29 686 ILE A CA 1
ATOM 1282 C C . ILE A 1 173 ? 15.187 14.884 3.676 1.00 12.20 686 ILE A C 1
ATOM 1283 O O . ILE A 1 173 ? 15.792 14.925 4.746 1.00 13.48 686 ILE A O 1
ATOM 1288 N N . GLY A 1 174 ? 15.207 13.821 2.891 1.00 12.25 687 GLY A N 1
ATOM 1289 C CA . GLY A 1 174 ? 15.938 12.589 3.258 1.00 13.56 687 GLY A CA 1
ATOM 1290 C C . GLY A 1 174 ? 15.872 11.550 2.152 1.00 14.79 687 GLY A C 1
ATOM 1291 O O . GLY A 1 174 ? 15.323 11.824 1.105 1.00 15.45 687 GLY A O 1
ATOM 1292 N N . ASN A 1 175 ? 16.454 10.370 2.381 1.00 15.73 688 ASN A N 1
ATOM 1293 C CA . ASN A 1 175 ? 16.540 9.310 1.386 1.00 16.32 688 ASN A CA 1
ATOM 1294 C C . ASN A 1 175 ? 15.627 8.141 1.790 1.00 17.86 688 ASN A C 1
ATOM 1295 O O . ASN A 1 175 ? 16.102 7.020 2.077 1.00 18.06 688 ASN A O 1
ATOM 1300 N N . GLN A 1 176 ? 14.326 8.422 1.860 1.00 19.41 689 GLN A N 1
ATOM 1301 C CA . GLN A 1 176 ? 13.305 7.417 2.179 1.00 20.52 689 GLN A CA 1
ATOM 1302 C C . GLN A 1 176 ? 11.943 7.989 1.883 1.00 22.08 689 GLN A C 1
ATOM 1303 O O . GLN A 1 176 ? 11.812 9.225 1.723 1.00 21.99 689 GLN A O 1
ATOM 1309 N N . PRO A 1 177 ? 10.918 7.098 1.770 1.00 22.82 690 PRO A N 1
ATOM 1310 C CA . PRO A 1 177 ? 9.511 7.530 1.674 1.00 22.60 690 PRO A CA 1
ATOM 1311 C C . PRO A 1 177 ? 9.046 8.236 2.966 1.00 21.93 690 PRO A C 1
ATOM 1312 O O . PRO A 1 177 ? 9.477 7.869 4.059 1.00 22.20 690 PRO A O 1
ATOM 1316 N N . GLY A 1 178 ? 8.159 9.210 2.857 1.00 21.60 691 GLY A N 1
ATOM 1317 C CA . GLY A 1 178 ? 7.671 9.923 4.054 1.00 21.11 691 GLY A CA 1
ATOM 1318 C C . GLY A 1 178 ? 8.191 11.340 4.098 1.00 21.06 691 GLY A C 1
ATOM 1319 O O . GLY A 1 178 ? 7.615 12.242 4.759 1.00 21.63 691 GLY A O 1
ATOM 1320 N N . VAL A 1 179 ? 9.290 11.545 3.376 1.00 20.17 692 VAL A N 1
ATOM 1321 C CA . VAL A 1 179 ? 9.921 12.842 3.297 1.00 19.70 692 VAL A CA 1
ATOM 1322 C C . VAL A 1 179 ? 9.240 13.514 2.154 1.00 20.00 692 VAL A C 1
ATOM 1323 O O . VAL A 1 179 ? 8.636 12.833 1.338 1.00 20.32 692 VAL A O 1
ATOM 1327 N N . ASP A 1 180 ? 9.309 14.838 2.124 1.00 19.54 693 ASP A N 1
ATOM 1328 C CA . ASP A 1 180 ? 8.715 15.677 1.074 1.00 19.31 693 ASP A CA 1
ATOM 1329 C C . ASP A 1 180 ? 9.472 15.770 -0.232 1.00 19.69 693 ASP A C 1
ATOM 1330 O O . ASP A 1 180 ? 8.842 15.834 -1.281 1.00 19.61 693 ASP A O 1
ATOM 1335 N N . GLU A 1 181 ? 10.813 15.800 -0.156 1.00 18.69 694 GLU A N 1
ATOM 1336 C CA . GLU A 1 181 ? 11.711 15.721 -1.311 1.00 18.23 694 GLU A CA 1
ATOM 1337 C C . GLU A 1 181 ? 12.810 14.725 -1.024 1.00 16.48 694 GLU A C 1
ATOM 1338 O O . GLU A 1 181 ? 13.542 14.850 0.000 1.00 14.40 694 GLU A O 1
ATOM 1344 N N . GLU A 1 182 ? 12.950 13.736 -1.903 1.00 15.36 695 GLU A N 1
ATOM 1345 C CA . GLU A 1 182 ? 13.921 12.681 -1.678 1.00 14.51 695 GLU A CA 1
ATOM 1346 C C . GLU A 1 182 ? 15.267 13.044 -2.304 1.00 14.48 695 GLU A C 1
ATOM 1347 O O . GLU A 1 182 ? 15.329 13.639 -3.378 1.00 13.91 695 GLU A O 1
ATOM 1353 N N . VAL A 1 183 ? 16.330 12.709 -1.576 1.00 12.36 696 VAL A N 1
ATOM 1354 C CA . VAL A 1 183 ? 17.688 12.962 -1.999 1.00 11.31 696 VAL A CA 1
ATOM 1355 C C . VAL A 1 183 ? 18.418 11.649 -1.796 1.00 11.64 696 VAL A C 1
ATOM 1356 O O . VAL A 1 183 ? 18.500 11.147 -0.687 1.00 10.22 696 VAL A O 1
ATOM 1360 N N . ARG A 1 184 ? 18.908 11.092 -2.898 1.00 12.73 697 ARG A N 1
ATOM 1361 C CA . ARG A 1 184 ? 19.484 9.749 -2.898 1.00 14.31 697 ARG A CA 1
ATOM 1362 C C . ARG A 1 184 ? 20.833 9.770 -2.222 1.00 14.41 697 ARG A C 1
ATOM 1363 O O . ARG A 1 184 ? 21.275 8.759 -1.675 1.00 16.19 697 ARG A O 1
ATOM 1371 N N . ASN A 1 185 ? 21.469 10.928 -2.219 1.00 14.22 698 ASN A N 1
ATOM 1372 C CA . ASN A 1 185 ? 22.812 11.036 -1.649 1.00 14.95 698 ASN A CA 1
ATOM 1373 C C . ASN A 1 185 ? 23.072 12.464 -1.220 1.00 14.55 698 ASN A C 1
ATOM 1374 O O . ASN A 1 185 ? 22.248 13.320 -1.474 1.00 15.27 698 ASN A O 1
ATOM 1379 N N . THR A 1 186 ? 24.210 12.712 -0.579 1.00 15.40 699 THR A N 1
ATOM 1380 C CA . THR A 1 186 ? 24.595 14.032 -0.044 1.00 15.50 699 THR A CA 1
ATOM 1381 C C . THR A 1 186 ? 24.782 15.079 -1.118 1.00 16.22 699 THR A C 1
ATOM 1382 O O . THR A 1 186 ? 24.538 16.256 -0.890 1.00 17.05 699 THR A O 1
ATOM 1386 N N . SER A 1 187 ? 25.264 14.686 -2.291 1.00 16.58 700 SER A N 1
ATOM 1387 C CA . SER A 1 187 ? 25.484 15.698 -3.302 1.00 17.37 700 SER A CA 1
ATOM 1388 C C . SER A 1 187 ? 24.126 16.183 -3.960 1.00 16.23 700 SER A C 1
ATOM 1389 O O . SER A 1 187 ? 23.958 17.357 -4.270 1.00 18.31 700 SER A O 1
ATOM 1392 N N . LEU A 1 188 ? 23.138 15.314 -4.081 1.00 14.82 701 LEU A N 1
ATOM 1393 C CA . LEU A 1 188 ? 21.778 15.767 -4.417 1.00 13.49 701 LEU A CA 1
ATOM 1394 C C . LEU A 1 188 ? 21.117 16.684 -3.375 1.00 12.89 701 LEU A C 1
ATOM 1395 O O . LEU A 1 188 ? 20.386 17.593 -3.723 1.00 12.20 701 LEU A O 1
ATOM 1400 N N . ALA A 1 189 ? 21.385 16.435 -2.102 1.00 13.16 702 ALA A N 1
ATOM 1401 C CA . ALA A 1 189 ? 20.964 17.323 -1.024 1.00 12.06 702 ALA A CA 1
ATOM 1402 C C . ALA A 1 189 ? 21.598 18.697 -1.168 1.00 12.55 702 ALA A C 1
ATOM 1403 O O . ALA A 1 189 ? 20.913 19.725 -1.068 1.00 11.90 702 ALA A O 1
ATOM 1405 N N . ALA A 1 190 ? 22.903 18.716 -1.415 1.00 12.27 703 ALA A N 1
ATOM 1406 C CA . ALA A 1 190 ? 23.627 19.960 -1.684 1.00 12.52 703 ALA A CA 1
ATOM 1407 C C . ALA A 1 190 ? 23.119 20.714 -2.927 1.00 12.46 703 ALA A C 1
ATOM 1408 O O . ALA A 1 190 ? 23.076 21.924 -2.908 1.00 13.45 703 ALA A O 1
ATOM 1410 N N . HIS A 1 191 ? 22.794 20.001 -4.018 1.00 12.74 704 HIS A N 1
ATOM 1411 C CA . HIS A 1 191 ? 22.120 20.602 -5.215 1.00 12.19 704 HIS A CA 1
ATOM 1412 C C . HIS A 1 191 ? 20.760 21.180 -4.818 1.00 12.03 704 HIS A C 1
ATOM 1413 O O . HIS A 1 191 ? 20.419 22.271 -5.199 1.00 11.67 704 HIS A O 1
ATOM 1420 N N . LEU A 1 192 ? 19.979 20.473 -4.012 1.00 11.89 705 LEU A N 1
ATOM 1421 C CA . LEU A 1 192 ? 18.705 21.055 -3.496 1.00 12.14 705 LEU A CA 1
ATOM 1422 C C . LEU A 1 192 ? 18.909 22.380 -2.741 1.00 12.73 705 LEU A C 1
ATOM 1423 O O . LEU A 1 192 ? 18.158 23.307 -2.926 1.00 12.61 705 LEU A O 1
ATOM 1428 N N . ILE A 1 193 ? 19.898 22.474 -1.868 1.00 13.87 706 ILE A N 1
ATOM 1429 C CA . ILE A 1 193 ? 20.164 23.770 -1.188 1.00 15.05 706 ILE A CA 1
ATOM 1430 C C . ILE A 1 193 ? 20.360 24.923 -2.183 1.00 15.38 706 ILE A C 1
ATOM 1431 O O . ILE A 1 193 ? 19.862 26.036 -1.969 1.00 16.30 706 ILE A O 1
ATOM 1436 N N . GLN A 1 194 ? 21.049 24.635 -3.291 1.00 16.53 707 GLN A N 1
ATOM 1437 C CA . GLN A 1 194 ? 21.274 25.589 -4.380 1.00 18.35 707 GLN A CA 1
ATOM 1438 C C . GLN A 1 194 ? 20.031 25.990 -5.167 1.00 18.57 707 GLN A C 1
ATOM 1439 O O . GLN A 1 194 ? 19.834 27.166 -5.469 1.00 19.91 707 GLN A O 1
ATOM 1445 N N . THR A 1 195 ? 19.200 25.025 -5.515 1.00 17.88 708 THR A N 1
ATOM 1446 C CA . THR A 1 195 ? 17.998 25.296 -6.293 1.00 18.59 708 THR A CA 1
ATOM 1447 C C . THR A 1 195 ? 16.876 25.812 -5.372 1.00 19.40 708 THR A C 1
ATOM 1448 O O . THR A 1 195 ? 15.958 26.502 -5.826 1.00 19.57 708 THR A O 1
ATOM 1452 N N . GLY A 1 196 ? 16.948 25.421 -4.095 1.00 19.63 709 GLY A N 1
ATOM 1453 C CA . GLY A 1 196 ? 16.059 25.906 -3.064 1.00 20.17 709 GLY A CA 1
ATOM 1454 C C . GLY A 1 196 ? 14.771 25.123 -3.050 1.00 20.94 709 GLY A C 1
ATOM 1455 O O . GLY A 1 196 ? 14.134 24.951 -2.003 1.00 22.48 709 GLY A O 1
ATOM 1456 N N . THR A 1 197 ? 14.335 24.688 -4.219 1.00 19.77 710 THR A N 1
ATOM 1457 C CA . THR A 1 197 ? 13.119 23.886 -4.301 1.00 18.62 710 THR A CA 1
ATOM 1458 C C . THR A 1 197 ? 13.349 22.792 -5.344 1.00 16.76 710 THR A C 1
ATOM 1459 O O . THR A 1 197 ? 14.339 22.857 -6.072 1.00 14.86 710 THR A O 1
ATOM 1463 N N . LEU A 1 198 ? 12.439 21.812 -5.433 1.00 14.82 711 LEU A N 1
ATOM 1464 C CA . LEU A 1 198 ? 12.621 20.707 -6.413 1.00 14.35 711 LEU A CA 1
ATOM 1465 C C . LEU A 1 198 ? 12.354 21.244 -7.832 1.00 14.55 711 LEU A C 1
ATOM 1466 O O . LEU A 1 198 ? 11.311 21.874 -8.060 1.00 15.04 711 LEU A O 1
ATOM 1471 N N . PRO A 1 199 ? 13.308 21.058 -8.791 1.00 14.06 712 PRO A N 1
ATOM 1472 C CA . PRO A 1 199 ? 12.917 21.443 -10.163 1.00 13.39 712 PRO A CA 1
ATOM 1473 C C . PRO A 1 199 ? 11.632 20.786 -10.692 1.00 14.63 712 PRO A C 1
ATOM 1474 O O . PRO A 1 199 ? 11.265 19.646 -10.295 1.00 13.18 712 PRO A O 1
ATOM 1478 N N . VAL A 1 200 ? 10.969 21.478 -11.594 1.00 16.15 713 VAL A N 1
ATOM 1479 C CA . VAL A 1 200 ? 9.682 21.089 -12.146 1.00 17.75 713 VAL A CA 1
ATOM 1480 C C . VAL A 1 200 ? 9.737 20.671 -13.623 1.00 17.82 713 VAL A C 1
ATOM 1481 O O . VAL A 1 200 ? 10.364 21.313 -14.407 1.00 17.42 713 VAL A O 1
ATOM 1485 N N . GLN A 1 201 ? 9.076 19.578 -13.951 1.00 18.54 714 GLN A N 1
ATOM 1486 C CA . GLN A 1 201 ? 8.886 19.076 -15.318 1.00 19.31 714 GLN A CA 1
ATOM 1487 C C . GLN A 1 201 ? 7.501 19.315 -15.890 1.00 20.67 714 GLN A C 1
ATOM 1488 O O . GLN A 1 201 ? 6.556 18.831 -15.421 1.00 20.58 714 GLN A O 1
ATOM 1494 N N . ARG A 1 202 ? 7.419 20.057 -16.952 1.00 22.97 715 ARG A N 1
ATOM 1495 C CA . ARG A 1 202 ? 6.196 20.163 -17.680 1.00 25.25 715 ARG A CA 1
ATOM 1496 C C . ARG A 1 202 ? 6.263 19.618 -19.131 1.00 24.75 715 ARG A C 1
ATOM 1497 O O . ARG A 1 202 ? 6.995 20.103 -19.912 1.00 24.43 715 ARG A O 1
ATOM 1505 N N . ALA A 1 203 ? 5.518 18.579 -19.464 1.00 25.36 716 ALA A N 1
ATOM 1506 C CA . ALA A 1 203 ? 5.307 18.235 -20.884 1.00 27.13 716 ALA A CA 1
ATOM 1507 C C . ALA A 1 203 ? 4.011 18.698 -21.528 1.00 26.04 716 ALA A C 1
ATOM 1508 O O . ALA A 1 203 ? 3.196 19.322 -20.883 1.00 26.21 716 ALA A O 1
ATOM 1510 N N . GLY B 1 1 ? 8.772 30.753 -19.994 1.00 36.04 514 GLY B N 1
ATOM 1511 C CA . GLY B 1 1 ? 10.245 30.876 -19.815 1.00 34.94 514 GLY B CA 1
ATOM 1512 C C . GLY B 1 1 ? 11.003 31.037 -21.112 1.00 34.38 514 GLY B C 1
ATOM 1513 O O . GLY B 1 1 ? 10.594 30.528 -22.150 1.00 35.42 514 GLY B O 1
ATOM 1514 N N . LYS B 1 2 ? 12.115 31.750 -21.040 1.00 33.29 515 LYS B N 1
ATOM 1515 C CA . LYS B 1 2 ? 12.983 31.993 -22.175 1.00 32.60 515 LYS B CA 1
ATOM 1516 C C . LYS B 1 2 ? 14.068 30.912 -22.112 1.00 31.02 515 LYS B C 1
ATOM 1517 O O . LYS B 1 2 ? 14.472 30.530 -21.023 1.00 30.61 515 LYS B O 1
ATOM 1523 N N . PHE B 1 3 ? 14.529 30.407 -23.253 1.00 28.53 516 PHE B N 1
ATOM 1524 C CA . PHE B 1 3 ? 15.534 29.364 -23.217 1.00 26.87 516 PHE B CA 1
ATOM 1525 C C . PHE B 1 3 ? 16.748 29.824 -22.454 1.00 26.68 516 PHE B C 1
ATOM 1526 O O . PHE B 1 3 ? 17.286 30.861 -22.772 1.00 27.23 516 PHE B O 1
ATOM 1534 N N . SER B 1 4 ? 17.223 28.998 -21.517 1.00 25.71 517 SER B N 1
ATOM 1535 C CA . SER B 1 4 ? 18.391 29.329 -20.722 1.00 24.70 517 SER B CA 1
ATOM 1536 C C . SER B 1 4 ? 19.430 28.219 -20.689 1.00 23.96 517 SER B C 1
ATOM 1537 O O . SER B 1 4 ? 19.242 27.215 -19.987 1.00 24.09 517 SER B O 1
ATOM 1540 N N . ARG B 1 5 ? 20.538 28.395 -21.421 1.00 23.11 518 ARG B N 1
ATOM 1541 C CA . ARG B 1 5 ? 21.659 27.412 -21.393 1.00 22.21 518 ARG B CA 1
ATOM 1542 C C . ARG B 1 5 ? 22.310 27.284 -20.010 1.00 21.33 518 ARG B C 1
ATOM 1543 O O . ARG B 1 5 ? 22.814 26.212 -19.638 1.00 21.82 518 ARG B O 1
ATOM 1551 N N . ALA B 1 6 ? 22.305 28.380 -19.245 1.00 20.77 519 ALA B N 1
ATOM 1552 C CA . ALA B 1 6 ? 22.924 28.398 -17.933 1.00 19.07 519 ALA B CA 1
ATOM 1553 C C . ALA B 1 6 ? 22.109 27.593 -16.917 1.00 18.23 519 ALA B C 1
ATOM 1554 O O . ALA B 1 6 ? 22.684 26.791 -16.177 1.00 17.83 519 ALA B O 1
ATOM 1556 N N . LEU B 1 7 ? 20.788 27.783 -16.894 1.00 17.50 520 LEU B N 1
ATOM 1557 C CA . LEU B 1 7 ? 19.876 26.931 -16.100 1.00 15.81 520 LEU B CA 1
ATOM 1558 C C . LEU B 1 7 ? 19.994 25.428 -16.476 1.00 17.39 520 LEU B C 1
ATOM 1559 O O . LEU B 1 7 ? 20.022 24.534 -15.603 1.00 16.30 520 LEU B O 1
ATOM 1564 N N . LYS B 1 8 ? 20.048 25.162 -17.788 1.00 18.09 521 LYS B N 1
ATOM 1565 C CA . LYS B 1 8 ? 20.237 23.815 -18.303 1.00 18.47 521 LYS B CA 1
ATOM 1566 C C . LYS B 1 8 ? 21.434 23.123 -17.709 1.00 18.60 521 LYS B C 1
ATOM 1567 O O . LYS B 1 8 ? 21.308 22.041 -17.134 1.00 20.29 521 LYS B O 1
ATOM 1573 N N . ASN B 1 9 ? 22.601 23.721 -17.871 1.00 19.42 522 ASN B N 1
ATOM 1574 C CA . ASN B 1 9 ? 23.857 23.150 -17.381 1.00 19.79 522 ASN B CA 1
ATOM 1575 C C . ASN B 1 9 ? 23.933 23.078 -15.848 1.00 19.57 522 ASN B C 1
ATOM 1576 O O . ASN B 1 9 ? 24.485 22.130 -15.316 1.00 19.78 522 ASN B O 1
ATOM 1581 N N . ARG B 1 10 ? 23.388 24.080 -15.158 1.00 18.39 523 ARG B N 1
ATOM 1582 C CA . ARG B 1 10 ? 23.285 24.071 -13.685 1.00 18.48 523 ARG B CA 1
ATOM 1583 C C . ARG B 1 10 ? 22.428 22.910 -13.156 1.00 16.83 523 ARG B C 1
ATOM 1584 O O . ARG B 1 10 ? 22.840 22.200 -12.265 1.00 16.53 523 ARG B O 1
ATOM 1592 N N . LEU B 1 11 ? 21.246 22.710 -13.715 1.00 16.27 524 LEU B N 1
ATOM 1593 C CA . LEU B 1 11 ? 20.367 21.633 -13.216 1.00 15.96 524 LEU B CA 1
ATOM 1594 C C . LEU B 1 11 ? 20.825 20.258 -13.687 1.00 15.29 524 LEU B C 1
ATOM 1595 O O . LEU B 1 11 ? 20.820 19.317 -12.905 1.00 17.36 524 LEU B O 1
ATOM 1600 N N . GLU B 1 12 ? 21.259 20.154 -14.932 1.00 14.38 525 GLU B N 1
ATOM 1601 C CA . GLU B 1 12 ? 21.784 18.888 -15.489 1.00 14.12 525 GLU B CA 1
ATOM 1602 C C . GLU B 1 12 ? 23.129 18.382 -14.952 1.00 14.46 525 GLU B C 1
ATOM 1603 O O . GLU B 1 12 ? 23.431 17.181 -15.099 1.00 11.88 525 GLU B O 1
ATOM 1609 N N . SER B 1 13 ? 23.929 19.292 -14.344 1.00 15.20 526 SER B N 1
ATOM 1610 C CA . SER B 1 13 ? 25.182 18.901 -13.637 1.00 15.38 526 SER B CA 1
ATOM 1611 C C . SER B 1 13 ? 24.865 17.897 -12.546 1.00 15.08 526 SER B C 1
ATOM 1612 O O . SER B 1 13 ? 25.750 17.166 -12.070 1.00 14.86 526 SER B O 1
ATOM 1615 N N . ALA B 1 14 ? 23.604 17.878 -12.121 1.00 14.07 527 ALA B N 1
ATOM 1616 C CA . ALA B 1 14 ? 23.165 16.923 -11.099 1.00 13.68 527 ALA B CA 1
ATOM 1617 C C . ALA B 1 14 ? 22.596 15.612 -11.666 1.00 13.26 527 ALA B C 1
ATOM 1618 O O . ALA B 1 14 ? 22.317 14.708 -10.877 1.00 14.60 527 ALA B O 1
ATOM 1620 N N . ASN B 1 15 ? 22.438 15.482 -12.986 1.00 11.74 528 ASN B N 1
ATOM 1621 C CA . ASN B 1 15 ? 21.924 14.247 -13.555 1.00 12.71 528 ASN B CA 1
ATOM 1622 C C . ASN B 1 15 ? 22.905 13.102 -13.223 1.00 13.29 528 ASN B C 1
ATOM 1623 O O . ASN B 1 15 ? 24.127 13.327 -13.113 1.00 13.16 528 ASN B O 1
ATOM 1628 N N . TYR B 1 16 ? 22.384 11.883 -13.060 1.00 11.92 529 TYR B N 1
ATOM 1629 C CA . TYR B 1 16 ? 23.148 10.838 -12.423 1.00 12.22 529 TYR B CA 1
ATOM 1630 C C . TYR B 1 16 ? 22.606 9.482 -12.803 1.00 12.86 529 TYR B C 1
ATOM 1631 O O . TYR B 1 16 ? 21.516 9.374 -13.350 1.00 13.15 529 TYR B O 1
ATOM 1640 N N . GLU B 1 17 ? 23.394 8.454 -12.538 1.00 13.94 530 GLU B N 1
ATOM 1641 C CA . GLU B 1 17 ? 22.998 7.061 -12.777 1.00 16.06 530 GLU B CA 1
ATOM 1642 C C . GLU B 1 17 ? 22.480 6.824 -14.197 1.00 16.72 530 GLU B C 1
ATOM 1643 O O . GLU B 1 17 ? 21.338 6.405 -14.417 1.00 16.36 530 GLU B O 1
ATOM 1649 N N . GLU B 1 18 ? 23.375 7.081 -15.144 1.00 17.30 531 GLU B N 1
ATOM 1650 C CA . GLU B 1 18 ? 23.180 6.808 -16.549 1.00 17.97 531 GLU B CA 1
ATOM 1651 C C . GLU B 1 18 ? 23.063 5.276 -16.730 1.00 16.71 531 GLU B C 1
ATOM 1652 O O . GLU B 1 18 ? 23.808 4.528 -16.105 1.00 16.01 531 GLU B O 1
ATOM 1658 N N . VAL B 1 19 ? 22.080 4.815 -17.519 1.00 15.62 532 VAL B N 1
ATOM 1659 C CA . VAL B 1 19 ? 21.889 3.363 -17.809 1.00 15.37 532 VAL B CA 1
ATOM 1660 C C . VAL B 1 19 ? 21.626 3.162 -19.318 1.00 15.29 532 VAL B C 1
ATOM 1661 O O . VAL B 1 19 ? 20.933 3.948 -19.940 1.00 15.41 532 VAL B O 1
ATOM 1665 N N . GLU B 1 20 ? 22.184 2.099 -19.882 1.00 15.33 533 GLU B N 1
ATOM 1666 C CA . GLU B 1 20 ? 21.992 1.758 -21.256 1.00 15.88 533 GLU B CA 1
ATOM 1667 C C . GLU B 1 20 ? 21.048 0.592 -21.324 1.00 16.09 533 GLU B C 1
ATOM 1668 O O . GLU B 1 20 ? 21.305 -0.444 -20.692 1.00 17.12 533 GLU B O 1
ATOM 1674 N N . LEU B 1 21 ? 19.976 0.751 -22.107 1.00 14.45 534 LEU B N 1
ATOM 1675 C CA . LEU B 1 21 ? 18.948 -0.264 -22.212 1.00 13.77 534 LEU B CA 1
ATOM 1676 C C . LEU B 1 21 ? 18.924 -0.829 -23.620 1.00 13.04 534 LEU B C 1
ATOM 1677 O O . LEU B 1 21 ? 19.256 -0.126 -24.568 1.00 13.77 534 LEU B O 1
ATOM 1682 N N . PRO B 1 22 ? 18.475 -2.081 -23.777 1.00 13.21 535 PRO B N 1
ATOM 1683 C CA . PRO B 1 22 ? 18.306 -2.563 -25.142 1.00 13.29 535 PRO B CA 1
ATOM 1684 C C . PRO B 1 22 ? 17.187 -1.777 -25.839 1.00 13.35 535 PRO B C 1
ATOM 1685 O O . PRO B 1 22 ? 16.454 -0.978 -25.190 1.00 12.71 535 PRO B O 1
ATOM 1689 N N . PRO B 1 23 ? 17.050 -1.989 -27.153 1.00 12.64 536 PRO B N 1
ATOM 1690 C CA . PRO B 1 23 ? 15.964 -1.289 -27.837 1.00 12.62 536 PRO B CA 1
ATOM 1691 C C . PRO B 1 23 ? 14.560 -1.657 -27.306 1.00 12.47 536 PRO B C 1
ATOM 1692 O O . PRO B 1 23 ? 14.256 -2.823 -27.129 1.00 12.14 536 PRO B O 1
ATOM 1696 N N . PRO B 1 24 ? 13.719 -0.641 -27.051 1.00 12.69 537 PRO B N 1
ATOM 1697 C CA . PRO B 1 24 ? 12.306 -0.844 -26.700 1.00 13.31 537 PRO B CA 1
ATOM 1698 C C . PRO B 1 24 ? 11.550 -1.572 -27.811 1.00 14.24 537 PRO B C 1
ATOM 1699 O O . PRO B 1 24 ? 11.750 -1.244 -29.034 1.00 14.17 537 PRO B O 1
ATOM 1703 N N . SER B 1 25 ? 10.684 -2.516 -27.402 1.00 13.74 538 SER B N 1
ATOM 1704 C CA . SER B 1 25 ? 9.853 -3.252 -28.344 1.00 14.57 538 SER B CA 1
ATOM 1705 C C . SER B 1 25 ? 8.924 -2.252 -29.046 1.00 13.62 538 SER B C 1
ATOM 1706 O O . SER B 1 25 ? 8.662 -2.345 -30.260 1.00 14.39 538 SER B O 1
ATOM 1709 N N . LYS B 1 26 ? 8.472 -1.257 -28.294 1.00 12.90 539 LYS B N 1
ATOM 1710 C CA . LYS B 1 26 ? 7.961 -0.019 -28.902 1.00 11.33 539 LYS B CA 1
ATOM 1711 C C . LYS B 1 26 ? 8.189 1.138 -27.924 1.00 10.27 539 LYS B C 1
ATOM 1712 O O . LYS B 1 26 ? 8.586 0.915 -26.815 1.00 9.87 539 LYS B O 1
ATOM 1718 N N . GLY B 1 27 ? 7.919 2.364 -28.330 1.00 9.86 540 GLY B N 1
ATOM 1719 C CA . GLY B 1 27 ? 7.931 3.442 -27.380 1.00 10.03 540 GLY B CA 1
ATOM 1720 C C . GLY B 1 27 ? 7.685 4.685 -28.147 1.00 9.45 540 GLY B C 1
ATOM 1721 O O . GLY B 1 27 ? 7.436 4.613 -29.339 1.00 10.35 540 GLY B O 1
ATOM 1722 N N . VAL B 1 28 ? 7.764 5.826 -27.464 1.00 9.59 541 VAL B N 1
ATOM 1723 C CA . VAL B 1 28 ? 7.542 7.106 -28.094 1.00 9.57 541 VAL B CA 1
ATOM 1724 C C . VAL B 1 28 ? 8.302 8.147 -27.325 1.00 10.30 541 VAL B C 1
ATOM 1725 O O . VAL B 1 28 ? 8.594 7.968 -26.161 1.00 11.87 541 VAL B O 1
ATOM 1729 N N . ILE B 1 29 ? 8.566 9.277 -27.980 1.00 10.59 542 ILE B N 1
ATOM 1730 C CA . ILE B 1 29 ? 9.427 10.297 -27.431 1.00 11.05 542 ILE B CA 1
ATOM 1731 C C . ILE B 1 29 ? 8.665 11.620 -27.459 1.00 10.67 542 ILE B C 1
ATOM 1732 O O . ILE B 1 29 ? 8.077 11.976 -28.451 1.00 9.76 542 ILE B O 1
ATOM 1737 N N . VAL B 1 30 ? 8.665 12.279 -26.306 1.00 11.49 543 VAL B N 1
ATOM 1738 C CA . VAL B 1 30 ? 8.041 13.567 -26.078 1.00 11.23 543 VAL B CA 1
ATOM 1739 C C . VAL B 1 30 ? 9.072 14.494 -25.430 1.00 11.91 543 VAL B C 1
ATOM 1740 O O . VAL B 1 30 ? 10.050 14.011 -24.842 1.00 12.29 543 VAL B O 1
ATOM 1744 N N . PRO B 1 31 ? 8.847 15.831 -25.518 1.00 12.54 544 PRO B N 1
ATOM 1745 C CA . PRO B 1 31 ? 9.698 16.821 -24.904 1.00 12.58 544 PRO B CA 1
ATOM 1746 C C . PRO B 1 31 ? 9.102 17.293 -23.614 1.00 14.17 544 PRO B C 1
ATOM 1747 O O . PRO B 1 31 ? 7.865 17.285 -23.427 1.00 13.50 544 PRO B O 1
ATOM 1751 N N . VAL B 1 32 ? 9.997 17.799 -22.769 1.00 15.22 545 VAL B N 1
ATOM 1752 C CA . VAL B 1 32 ? 9.677 18.243 -21.428 1.00 14.68 545 VAL B CA 1
ATOM 1753 C C . VAL B 1 32 ? 10.362 19.611 -21.273 1.00 15.29 545 VAL B C 1
ATOM 1754 O O . VAL B 1 32 ? 11.510 19.835 -21.744 1.00 13.96 545 VAL B O 1
ATOM 1758 N N . VAL B 1 33 ? 9.661 20.520 -20.609 1.00 16.10 546 VAL B N 1
ATOM 1759 C CA . VAL B 1 33 ? 10.222 21.826 -20.299 1.00 17.95 546 VAL B CA 1
ATOM 1760 C C . VAL B 1 33 ? 10.574 21.806 -18.795 1.00 17.34 546 VAL B C 1
ATOM 1761 O O . VAL B 1 33 ? 9.787 21.362 -17.980 1.00 18.83 546 VAL B O 1
ATOM 1765 N N . HIS B 1 34 ? 11.761 22.256 -18.434 1.00 17.09 547 HIS B N 1
ATOM 1766 C CA . HIS B 1 34 ? 12.181 22.224 -17.031 1.00 16.49 547 HIS B CA 1
ATOM 1767 C C . HIS B 1 34 ? 12.258 23.634 -16.469 1.00 16.72 547 HIS B C 1
ATOM 1768 O O . HIS B 1 34 ? 12.820 24.503 -17.100 1.00 16.30 547 HIS B O 1
ATOM 1775 N N . THR B 1 35 ? 11.655 23.867 -15.300 1.00 16.72 548 THR B N 1
ATOM 1776 C CA . THR B 1 35 ? 11.854 25.149 -14.588 1.00 16.73 548 THR B CA 1
ATOM 1777 C C . THR B 1 35 ? 12.149 24.930 -13.079 1.00 17.08 548 THR B C 1
ATOM 1778 O O . THR B 1 35 ? 11.941 23.849 -12.540 1.00 16.47 548 THR B O 1
ATOM 1782 N N . VAL B 1 36 ? 12.563 25.999 -12.404 1.00 17.39 549 VAL B N 1
ATOM 1783 C CA . VAL B 1 36 ? 12.716 25.992 -10.953 1.00 18.89 549 VAL B CA 1
ATOM 1784 C C . VAL B 1 36 ? 12.351 27.406 -10.400 1.00 19.41 549 VAL B C 1
ATOM 1785 O O . VAL B 1 36 ? 12.718 28.428 -10.985 1.00 19.52 549 VAL B O 1
ATOM 1789 N N . LYS B 1 37 ? 11.613 27.454 -9.294 1.00 20.71 550 LYS B N 1
ATOM 1790 C CA . LYS B 1 37 ? 11.116 28.747 -8.752 1.00 22.57 550 LYS B CA 1
ATOM 1791 C C . LYS B 1 37 ? 12.205 29.785 -8.622 1.00 23.21 550 LYS B C 1
ATOM 1792 O O . LYS B 1 37 ? 11.996 30.940 -8.941 1.00 22.28 550 LYS B O 1
ATOM 1794 N N . SER B 1 38 ? 13.398 29.339 -8.219 1.00 24.02 551 SER B N 1
ATOM 1795 C CA . SER B 1 38 ? 14.519 30.227 -7.950 1.00 24.39 551 SER B CA 1
ATOM 1796 C C . SER B 1 38 ? 15.102 30.881 -9.200 1.00 24.58 551 SER B C 1
ATOM 1797 O O . SER B 1 38 ? 15.984 31.752 -9.089 1.00 24.76 551 SER B O 1
ATOM 1800 N N . ALA B 1 39 ? 14.634 30.452 -10.389 1.00 23.94 552 ALA B N 1
ATOM 1801 C CA . ALA B 1 39 ? 15.133 31.008 -11.669 1.00 23.28 552 ALA B CA 1
ATOM 1802 C C . ALA B 1 39 ? 14.027 31.515 -12.590 1.00 23.31 552 ALA B C 1
ATOM 1803 O O . ALA B 1 39 ? 13.868 30.993 -13.680 1.00 23.35 552 ALA B O 1
ATOM 1805 N N . PRO B 1 40 ? 13.238 32.518 -12.138 1.00 24.38 553 PRO B N 1
ATOM 1806 C CA . PRO B 1 40 ? 12.019 33.011 -12.838 1.00 23.77 553 PRO B CA 1
ATOM 1807 C C . PRO B 1 40 ? 12.301 33.389 -14.276 1.00 22.99 553 PRO B C 1
ATOM 1808 O O . PRO B 1 40 ? 13.336 33.966 -14.538 1.00 22.25 553 PRO B O 1
ATOM 1812 N N . GLY B 1 41 ? 11.412 33.024 -15.195 1.00 23.59 554 GLY B N 1
ATOM 1813 C CA . GLY B 1 41 ? 11.554 33.358 -16.630 1.00 22.88 554 GLY B CA 1
ATOM 1814 C C . GLY B 1 41 ? 12.588 32.586 -17.428 1.00 22.75 554 GLY B C 1
ATOM 1815 O O . GLY B 1 41 ? 12.826 32.873 -18.591 1.00 23.71 554 GLY B O 1
ATOM 1816 N N . GLU B 1 42 ? 13.240 31.614 -16.808 1.00 22.16 555 GLU B N 1
ATOM 1817 C CA . GLU B 1 42 ? 14.252 30.831 -17.479 1.00 20.00 555 GLU B CA 1
ATOM 1818 C C . GLU B 1 42 ? 13.680 29.429 -17.686 1.00 19.30 555 GLU B C 1
ATOM 1819 O O . GLU B 1 42 ? 12.924 28.939 -16.829 1.00 18.81 555 GLU B O 1
ATOM 1825 N N . ALA B 1 43 ? 13.998 28.786 -18.813 1.00 17.87 556 ALA B N 1
ATOM 1826 C CA . ALA B 1 43 ? 13.544 27.397 -19.055 1.00 16.89 556 ALA B CA 1
ATOM 1827 C C . ALA B 1 43 ? 14.489 26.653 -19.968 1.00 16.48 556 ALA B C 1
ATOM 1828 O O . ALA B 1 43 ? 15.323 27.251 -20.627 1.00 17.36 556 ALA B O 1
ATOM 1830 N N . PHE B 1 44 ? 14.400 25.329 -19.968 1.00 15.82 557 PHE B N 1
ATOM 1831 C CA . PHE B 1 44 ? 15.130 24.541 -20.945 1.00 14.28 557 PHE B CA 1
ATOM 1832 C C . PHE B 1 44 ? 14.381 23.234 -21.137 1.00 13.29 557 PHE B C 1
ATOM 1833 O O . PHE B 1 44 ? 13.555 22.888 -20.312 1.00 11.97 557 PHE B O 1
ATOM 1841 N N . GLY B 1 45 ? 14.679 22.537 -22.237 1.00 12.91 558 GLY B N 1
ATOM 1842 C CA . GLY B 1 45 ? 14.042 21.280 -22.588 1.00 12.12 558 GLY B CA 1
ATOM 1843 C C . GLY B 1 45 ? 14.941 20.060 -22.572 1.00 12.24 558 GLY B C 1
ATOM 1844 O O . GLY B 1 45 ? 16.152 20.175 -22.654 1.00 12.78 558 GLY B O 1
ATOM 1845 N N . SER B 1 46 ? 14.304 18.886 -22.469 1.00 12.46 559 SER B N 1
ATOM 1846 C CA . SER B 1 46 ? 14.915 17.581 -22.582 1.00 12.40 559 SER B CA 1
ATOM 1847 C C . SER B 1 46 ? 13.934 16.660 -23.316 1.00 11.93 559 SER B C 1
ATOM 1848 O O . SER B 1 46 ? 12.833 17.061 -23.650 1.00 13.18 559 SER B O 1
ATOM 1851 N N . LEU B 1 47 ? 14.311 15.411 -23.528 1.00 11.87 560 LEU B N 1
ATOM 1852 C CA . LEU B 1 47 ? 13.392 14.427 -24.060 1.00 11.11 560 LEU B CA 1
ATOM 1853 C C . LEU B 1 47 ? 13.146 13.314 -23.099 1.00 10.82 560 LEU B C 1
ATOM 1854 O O . LEU B 1 47 ? 14.037 12.889 -22.396 1.00 11.00 560 LEU B O 1
ATOM 1859 N N . ALA B 1 48 ? 11.921 12.803 -23.111 1.00 10.63 561 ALA B N 1
ATOM 1860 C CA . ALA B 1 48 ? 11.585 11.619 -22.359 1.00 9.56 561 ALA B CA 1
ATOM 1861 C C . ALA B 1 48 ? 11.119 10.569 -23.360 1.00 9.70 561 ALA B C 1
ATOM 1862 O O . ALA B 1 48 ? 10.545 10.881 -24.384 1.00 10.87 561 ALA B O 1
ATOM 1864 N N . ILE B 1 49 ? 11.390 9.323 -23.047 1.00 9.41 562 ILE B N 1
ATOM 1865 C CA . ILE B 1 49 ? 11.001 8.226 -23.857 1.00 9.69 562 ILE B CA 1
ATOM 1866 C C . ILE B 1 49 ? 10.060 7.363 -23.014 1.00 10.24 562 ILE B C 1
ATOM 1867 O O . ILE B 1 49 ? 10.371 7.006 -21.863 1.00 11.22 562 ILE B O 1
ATOM 1872 N N . ILE B 1 50 ? 8.924 7.016 -23.602 1.00 9.70 563 ILE B N 1
ATOM 1873 C CA . ILE B 1 50 ? 7.929 6.269 -22.892 1.00 9.90 563 ILE B CA 1
ATOM 1874 C C . ILE B 1 50 ? 7.957 4.857 -23.459 1.00 10.70 563 ILE B C 1
ATOM 1875 O O . ILE B 1 50 ? 7.701 4.622 -24.659 1.00 11.17 563 ILE B O 1
ATOM 1880 N N . ILE B 1 51 ? 8.274 3.905 -22.602 1.00 11.35 564 ILE B N 1
ATOM 1881 C CA . ILE B 1 51 ? 8.489 2.511 -23.008 1.00 11.66 564 ILE B CA 1
ATOM 1882 C C . ILE B 1 51 ? 7.637 1.546 -22.178 1.00 12.87 564 ILE B C 1
ATOM 1883 O O . ILE B 1 51 ? 7.215 1.900 -21.099 1.00 13.50 564 ILE B O 1
ATOM 1888 N N . PRO B 1 52 ? 7.388 0.330 -22.701 1.00 14.07 565 PRO B N 1
ATOM 1889 C CA . PRO B 1 52 ? 6.632 -0.697 -22.036 1.00 15.09 565 PRO B CA 1
ATOM 1890 C C . PRO B 1 52 ? 7.372 -1.347 -20.859 1.00 15.58 565 PRO B C 1
ATOM 1891 O O . PRO B 1 52 ? 8.568 -1.694 -20.963 1.00 15.88 565 PRO B O 1
ATOM 1895 N N . GLY B 1 53 ? 6.622 -1.579 -19.794 1.00 15.51 566 GLY B N 1
ATOM 1896 C CA . GLY B 1 53 ? 7.143 -2.255 -18.619 1.00 17.45 566 GLY B CA 1
ATOM 1897 C C . GLY B 1 53 ? 7.222 -1.251 -17.499 1.00 18.32 566 GLY B C 1
ATOM 1898 O O . GLY B 1 53 ? 7.093 -0.018 -17.717 1.00 18.51 566 GLY B O 1
ATOM 1899 N N . GLU B 1 54 ? 7.438 -1.776 -16.305 1.00 19.43 567 GLU B N 1
ATOM 1900 C CA . GLU B 1 54 ? 7.555 -0.968 -15.085 1.00 21.05 567 GLU B CA 1
ATOM 1901 C C . GLU B 1 54 ? 9.041 -0.811 -14.726 1.00 20.07 567 GLU B C 1
ATOM 1902 O O . GLU B 1 54 ? 9.739 -1.808 -14.510 1.00 20.05 567 GLU B O 1
ATOM 1908 N N . TYR B 1 55 ? 9.545 0.430 -14.760 1.00 18.90 568 TYR B N 1
ATOM 1909 C CA . TYR B 1 55 ? 10.933 0.679 -14.363 1.00 18.42 568 TYR B CA 1
ATOM 1910 C C . TYR B 1 55 ? 11.060 1.832 -13.327 1.00 17.13 568 TYR B C 1
ATOM 1911 O O . TYR B 1 55 ? 11.943 2.680 -13.482 1.00 16.60 568 TYR B O 1
ATOM 1920 N N . PRO B 1 56 ? 10.239 1.832 -12.263 1.00 15.19 569 PRO B N 1
ATOM 1921 C CA . PRO B 1 56 ? 10.333 2.971 -11.379 1.00 15.57 569 PRO B CA 1
ATOM 1922 C C . PRO B 1 56 ? 11.741 3.091 -10.758 1.00 16.25 569 PRO B C 1
ATOM 1923 O O . PRO B 1 56 ? 12.203 4.213 -10.509 1.00 15.61 569 PRO B O 1
ATOM 1927 N N . GLU B 1 57 ? 12.445 1.968 -10.591 1.00 17.34 570 GLU B N 1
ATOM 1928 C CA . GLU B 1 57 ? 13.832 1.998 -10.055 1.00 18.52 570 GLU B CA 1
ATOM 1929 C C . GLU B 1 57 ? 14.847 2.756 -10.875 1.00 18.41 570 GLU B C 1
ATOM 1930 O O . GLU B 1 57 ? 15.925 3.056 -10.356 1.00 18.75 570 GLU B O 1
ATOM 1936 N N . LEU B 1 58 ? 14.540 3.010 -12.152 1.00 17.16 571 LEU B N 1
ATOM 1937 C CA . LEU B 1 58 ? 15.401 3.849 -13.015 1.00 15.83 571 LEU B CA 1
ATOM 1938 C C . LEU B 1 58 ? 15.093 5.331 -12.876 1.00 13.58 571 LEU B C 1
ATOM 1939 O O . LEU B 1 58 ? 15.785 6.152 -13.475 1.00 13.33 571 LEU B O 1
ATOM 1944 N N . LEU B 1 59 ? 14.052 5.655 -12.116 1.00 11.86 572 LEU B N 1
ATOM 1945 C CA . LEU B 1 59 ? 13.671 7.039 -11.864 1.00 12.25 572 LEU B CA 1
ATOM 1946 C C . LEU B 1 59 ? 14.193 7.563 -10.527 1.00 13.13 572 LEU B C 1
ATOM 1947 O O . LEU B 1 59 ? 14.223 6.839 -9.549 1.00 13.73 572 LEU B O 1
ATOM 1952 N N . ASP B 1 60 ? 14.607 8.826 -10.503 1.00 13.83 573 ASP B N 1
ATOM 1953 C CA . ASP B 1 60 ? 14.822 9.510 -9.277 1.00 14.49 573 ASP B CA 1
ATOM 1954 C C . ASP B 1 60 ? 13.504 9.347 -8.506 1.00 15.51 573 ASP B C 1
ATOM 1955 O O . ASP B 1 60 ? 12.422 9.302 -9.116 1.00 14.85 573 ASP B O 1
ATOM 1960 N N . ALA B 1 61 ? 13.605 9.231 -7.173 1.00 16.02 574 ALA B N 1
ATOM 1961 C CA . ALA B 1 61 ? 12.443 8.902 -6.296 1.00 15.00 574 ALA B CA 1
ATOM 1962 C C . ALA B 1 61 ? 11.343 9.929 -6.367 1.00 14.94 574 ALA B C 1
ATOM 1963 O O . ALA B 1 61 ? 10.187 9.609 -6.206 1.00 16.31 574 ALA B O 1
ATOM 1965 N N . ASN B 1 62 ? 11.708 11.172 -6.629 1.00 14.15 575 ASN B N 1
ATOM 1966 C CA . ASN B 1 62 ? 10.729 12.237 -6.793 1.00 14.13 575 ASN B CA 1
ATOM 1967 C C . ASN B 1 62 ? 9.813 12.114 -8.050 1.00 14.43 575 ASN B C 1
ATOM 1968 O O . ASN B 1 62 ? 8.847 12.884 -8.217 1.00 14.33 575 ASN B O 1
ATOM 1973 N N . GLN B 1 63 ? 10.145 11.171 -8.925 1.00 14.13 576 GLN B N 1
ATOM 1974 C CA . GLN B 1 63 ? 9.374 10.901 -10.126 1.00 13.59 576 GLN B CA 1
ATOM 1975 C C . GLN B 1 63 ? 8.655 9.544 -10.050 1.00 14.65 576 GLN B C 1
ATOM 1976 O O . GLN B 1 63 ? 7.999 9.138 -11.020 1.00 13.66 576 GLN B O 1
ATOM 1982 N N . GLN B 1 64 ? 8.791 8.835 -8.917 1.00 15.12 577 GLN B N 1
ATOM 1983 C CA . GLN B 1 64 ? 8.264 7.479 -8.802 1.00 15.92 577 GLN B CA 1
ATOM 1984 C C . GLN B 1 64 ? 6.773 7.574 -8.388 1.00 17.47 577 GLN B C 1
ATOM 1985 O O . GLN B 1 64 ? 6.371 7.298 -7.242 1.00 17.20 577 GLN B O 1
ATOM 1991 N N . VAL B 1 65 ? 5.996 8.041 -9.358 1.00 17.92 578 VAL B N 1
ATOM 1992 C CA . VAL B 1 65 ? 4.579 8.351 -9.237 1.00 18.66 578 VAL B CA 1
ATOM 1993 C C . VAL B 1 65 ? 3.904 7.654 -10.421 1.00 19.25 578 VAL B C 1
ATOM 1994 O O . VAL B 1 65 ? 4.450 7.659 -11.526 1.00 18.91 578 VAL B O 1
ATOM 1998 N N . LEU B 1 66 ? 2.769 7.011 -10.177 1.00 19.84 579 LEU B N 1
ATOM 1999 C CA . LEU B 1 66 ? 2.112 6.180 -11.190 1.00 20.67 579 LEU B CA 1
ATOM 2000 C C . LEU B 1 66 ? 0.803 6.814 -11.518 1.00 21.69 579 LEU B C 1
ATOM 2001 O O . LEU B 1 66 ? -0.052 6.950 -10.641 1.00 23.21 579 LEU B O 1
ATOM 2006 N N . SER B 1 67 ? 0.669 7.264 -12.759 1.00 22.52 580 SER B N 1
ATOM 2007 C CA . SER B 1 67 ? -0.569 7.848 -13.272 1.00 22.26 580 SER B CA 1
ATOM 2008 C C . SER B 1 67 ? -1.317 6.932 -14.224 1.00 21.92 580 SER B C 1
ATOM 2009 O O . SER B 1 67 ? -0.731 6.026 -14.813 1.00 21.93 580 SER B O 1
ATOM 2012 N N . HIS B 1 68 ? -2.619 7.164 -14.352 1.00 21.02 581 HIS B N 1
ATOM 2013 C CA . HIS B 1 68 ? -3.472 6.192 -15.023 1.00 20.14 581 HIS B CA 1
ATOM 2014 C C . HIS B 1 68 ? -4.124 6.746 -16.248 1.00 18.79 581 HIS B C 1
ATOM 2015 O O . HIS B 1 68 ? -4.408 7.936 -16.308 1.00 19.57 581 HIS B O 1
ATOM 2022 N N . PHE B 1 69 ? -4.273 5.877 -17.244 1.00 18.64 582 PHE B N 1
ATOM 2023 C CA . PHE B 1 69 ? -5.129 6.106 -18.418 1.00 18.43 582 PHE B CA 1
ATOM 2024 C C . PHE B 1 69 ? -6.593 5.985 -18.003 1.00 18.62 582 PHE B C 1
ATOM 2025 O O . PHE B 1 69 ? -6.893 5.291 -17.027 1.00 16.44 582 PHE B O 1
ATOM 2033 N N . ALA B 1 70 ? -7.488 6.660 -18.741 1.00 20.40 583 ALA B N 1
ATOM 2034 C CA . ALA B 1 70 ? -8.944 6.650 -18.439 1.00 20.86 583 ALA B CA 1
ATOM 2035 C C . ALA B 1 70 ? -9.457 5.242 -18.227 1.00 21.33 583 ALA B C 1
ATOM 2036 O O . ALA B 1 70 ? -9.063 4.291 -18.926 1.00 21.75 583 ALA B O 1
ATOM 2038 N N . ASN B 1 71 ? -10.289 5.104 -17.198 1.00 22.71 584 ASN B N 1
ATOM 2039 C CA . ASN B 1 71 ? -10.967 3.862 -16.889 1.00 23.51 584 ASN B CA 1
ATOM 2040 C C . ASN B 1 71 ? -9.972 2.920 -16.292 1.00 24.19 584 ASN B C 1
ATOM 2041 O O . ASN B 1 71 ? -9.191 3.352 -15.426 1.00 25.91 584 ASN B O 1
ATOM 2046 N N . ASP B 1 72 ? -9.932 1.658 -16.665 1.00 25.51 585 ASP B N 1
ATOM 2047 C CA . ASP B 1 72 ? -8.842 0.886 -16.067 1.00 25.55 585 ASP B CA 1
ATOM 2048 C C . ASP B 1 72 ? -8.080 0.230 -17.194 1.00 25.74 585 ASP B C 1
ATOM 2049 O O . ASP B 1 72 ? -8.191 -0.971 -17.429 1.00 26.63 585 ASP B O 1
ATOM 2054 N N . THR B 1 73 ? -7.308 1.060 -17.917 1.00 25.30 586 THR B N 1
ATOM 2055 C CA . THR B 1 73 ? -6.712 0.642 -19.179 1.00 24.07 586 THR B CA 1
ATOM 2056 C C . THR B 1 73 ? -5.194 0.729 -19.202 1.00 25.02 586 THR B C 1
ATOM 2057 O O . THR B 1 73 ? -4.583 0.815 -20.264 1.00 25.28 586 THR B O 1
ATOM 2061 N N . GLY B 1 74 ? -4.600 0.656 -18.013 1.00 25.12 587 GLY B N 1
ATOM 2062 C CA . GLY B 1 74 ? -3.144 0.706 -17.820 1.00 23.99 587 GLY B CA 1
ATOM 2063 C C . GLY B 1 74 ? -2.640 2.019 -17.274 1.00 23.00 587 GLY B C 1
ATOM 2064 O O . GLY B 1 74 ? -3.430 2.923 -16.917 1.00 23.03 587 GLY B O 1
ATOM 2065 N N . SER B 1 75 ? -1.311 2.149 -17.219 1.00 22.14 588 SER B N 1
ATOM 2066 C CA . SER B 1 75 ? -0.724 3.354 -16.646 1.00 22.06 588 SER B CA 1
ATOM 2067 C C . SER B 1 75 ? 0.736 3.570 -16.977 1.00 20.39 588 SER B C 1
ATOM 2068 O O . SER B 1 75 ? 1.385 2.708 -17.587 1.00 20.29 588 SER B O 1
ATOM 2071 N N . VAL B 1 76 ? 1.214 4.741 -16.574 1.00 17.54 589 VAL B N 1
ATOM 2072 C CA . VAL B 1 76 ? 2.585 5.181 -16.790 1.00 15.92 589 VAL B CA 1
ATOM 2073 C C . VAL B 1 76 ? 3.324 5.653 -15.518 1.00 14.97 589 VAL B C 1
ATOM 2074 O O . VAL B 1 76 ? 2.863 6.549 -14.826 1.00 13.64 589 VAL B O 1
ATOM 2078 N N . TRP B 1 77 ? 4.483 5.059 -15.223 1.00 14.78 590 TRP B N 1
ATOM 2079 C CA . TRP B 1 77 ? 5.328 5.588 -14.130 1.00 14.73 590 TRP B CA 1
ATOM 2080 C C . TRP B 1 77 ? 6.060 6.831 -14.608 1.00 14.74 590 TRP B C 1
ATOM 2081 O O . TRP B 1 77 ? 6.494 6.890 -15.780 1.00 14.30 590 TRP B O 1
ATOM 2092 N N . GLY B 1 78 ? 6.206 7.820 -13.719 1.00 13.93 591 GLY B N 1
ATOM 2093 C CA . GLY B 1 78 ? 6.992 8.997 -14.020 1.00 12.26 591 GLY B CA 1
ATOM 2094 C C . GLY B 1 78 ? 6.210 10.153 -14.540 1.00 12.81 591 GLY B C 1
ATOM 2095 O O . GLY B 1 78 ? 6.758 11.243 -14.805 1.00 12.21 591 GLY B O 1
ATOM 2096 N N . ILE B 1 79 ? 4.911 9.942 -14.690 1.00 13.13 592 ILE B N 1
ATOM 2097 C CA . ILE B 1 79 ? 4.047 11.014 -15.197 1.00 12.88 592 ILE B CA 1
ATOM 2098 C C . ILE B 1 79 ? 3.137 11.427 -14.041 1.00 13.82 592 ILE B C 1
ATOM 2099 O O . ILE B 1 79 ? 2.635 10.556 -13.346 1.00 11.53 592 ILE B O 1
ATOM 2104 N N . GLY B 1 80 ? 2.959 12.746 -13.835 1.00 14.30 593 GLY B N 1
ATOM 2105 C CA . GLY B 1 80 ? 2.320 13.285 -12.639 1.00 17.18 593 GLY B CA 1
ATOM 2106 C C . GLY B 1 80 ? 0.815 13.609 -12.620 1.00 19.85 593 GLY B C 1
ATOM 2107 O O . GLY B 1 80 ? 0.276 13.891 -11.554 1.00 19.21 593 GLY B O 1
ATOM 2108 N N . GLU B 1 81 ? 0.162 13.609 -13.789 1.00 21.35 594 GLU B N 1
ATOM 2109 C CA . GLU B 1 81 ? -1.291 13.746 -13.909 1.00 23.58 594 GLU B CA 1
ATOM 2110 C C . GLU B 1 81 ? -1.810 12.540 -14.692 1.00 23.93 594 GLU B C 1
ATOM 2111 O O . GLU B 1 81 ? -1.088 11.998 -15.544 1.00 23.81 594 GLU B O 1
ATOM 2117 N N . ASP B 1 82 ? -3.043 12.117 -14.386 1.00 23.30 595 ASP B N 1
ATOM 2118 C CA . ASP B 1 82 ? -3.722 11.016 -15.069 1.00 23.25 595 ASP B CA 1
ATOM 2119 C C . ASP B 1 82 ? -3.983 11.329 -16.529 1.00 22.86 595 ASP B C 1
ATOM 2120 O O . ASP B 1 82 ? -3.990 12.512 -16.938 1.00 21.98 595 ASP B O 1
ATOM 2125 N N . ILE B 1 83 ? -4.173 10.274 -17.317 1.00 22.75 596 ILE B N 1
ATOM 2126 C CA . ILE B 1 83 ? -4.297 10.447 -18.780 1.00 23.71 596 ILE B CA 1
ATOM 2127 C C . ILE B 1 83 ? -5.747 10.357 -19.245 1.00 24.08 596 ILE B C 1
ATOM 2128 O O . ILE B 1 83 ? -6.355 9.296 -19.164 1.00 25.63 596 ILE B O 1
ATOM 2133 N N . PRO B 1 84 ? -6.276 11.443 -19.819 1.00 24.56 597 PRO B N 1
ATOM 2134 C CA . PRO B 1 84 ? -7.742 11.601 -19.965 1.00 24.72 597 PRO B CA 1
ATOM 2135 C C . PRO B 1 84 ? -8.373 10.754 -21.075 1.00 24.26 597 PRO B C 1
ATOM 2136 O O . PRO B 1 84 ? -9.534 10.977 -21.413 1.00 24.92 597 PRO B O 1
ATOM 2140 N N . PHE B 1 85 ? -7.639 9.773 -21.612 1.00 23.15 598 PHE B N 1
ATOM 2141 C CA . PHE B 1 85 ? -8.189 8.833 -22.611 1.00 21.09 598 PHE B CA 1
ATOM 2142 C C . PHE B 1 85 ? -7.705 7.454 -22.268 1.00 20.77 598 PHE B C 1
ATOM 2143 O O . PHE B 1 85 ? -6.923 7.295 -21.329 1.00 20.74 598 PHE B O 1
ATOM 2151 N N . GLU B 1 86 ? -8.172 6.441 -22.996 1.00 20.90 599 GLU B N 1
ATOM 2152 C CA . GLU B 1 86 ? -7.839 5.064 -22.639 1.00 21.64 599 GLU B CA 1
ATOM 2153 C C . GLU B 1 86 ? -6.517 4.628 -23.266 1.00 21.56 599 GLU B C 1
ATOM 2154 O O . GLU B 1 86 ? -6.131 5.107 -24.332 1.00 20.88 599 GLU B O 1
ATOM 2160 N N . GLY B 1 87 ? -5.859 3.702 -22.592 1.00 21.87 600 GLY B N 1
ATOM 2161 C CA . GLY B 1 87 ? -4.629 3.100 -23.058 1.00 23.04 600 GLY B CA 1
ATOM 2162 C C . GLY B 1 87 ? -4.944 1.752 -23.642 1.00 23.75 600 GLY B C 1
ATOM 2163 O O . GLY B 1 87 ? -6.099 1.454 -23.956 1.00 23.95 600 GLY B O 1
ATOM 2164 N N . ASP B 1 88 ? -3.908 0.941 -23.787 1.00 23.56 601 ASP B N 1
ATOM 2165 C CA . ASP B 1 88 ? -4.031 -0.364 -24.405 1.00 23.70 601 ASP B CA 1
ATOM 2166 C C . ASP B 1 88 ? -3.758 -1.500 -23.417 1.00 23.41 601 ASP B C 1
ATOM 2167 O O . ASP B 1 88 ? -3.155 -2.523 -23.762 1.00 22.26 601 ASP B O 1
ATOM 2172 N N . ASN B 1 89 ? -4.265 -1.338 -22.199 1.00 24.63 602 ASN B N 1
ATOM 2173 C CA . ASN B 1 89 ? -4.040 -2.340 -21.135 1.00 27.88 602 ASN B CA 1
ATOM 2174 C C . ASN B 1 89 ? -2.565 -2.726 -20.894 1.00 28.83 602 ASN B C 1
ATOM 2175 O O . ASN B 1 89 ? -2.250 -3.898 -20.632 1.00 28.84 602 ASN B O 1
ATOM 2188 N N . CYS B 1 91 ? 1.346 -1.486 -18.939 1.00 27.50 604 CYS B N 1
ATOM 2189 C CA . CYS B 1 91 ? 2.152 -0.627 -18.083 1.00 27.08 604 CYS B CA 1
ATOM 2190 C C . CYS B 1 91 ? 3.352 -0.012 -18.828 1.00 23.79 604 CYS B C 1
ATOM 2191 O O . CYS B 1 91 ? 4.068 -0.707 -19.542 1.00 23.66 604 CYS B O 1
ATOM 2194 N N . TYR B 1 92 ? 3.554 1.291 -18.650 1.00 20.87 605 TYR B N 1
ATOM 2195 C CA . TYR B 1 92 ? 4.668 2.021 -19.282 1.00 19.16 605 TYR B CA 1
ATOM 2196 C C . TYR B 1 92 ? 5.505 2.764 -18.238 1.00 17.77 605 TYR B C 1
ATOM 2197 O O . TYR B 1 92 ? 5.026 3.003 -17.134 1.00 16.93 605 TYR B O 1
ATOM 2206 N N . THR B 1 93 ? 6.741 3.126 -18.605 1.00 15.13 606 THR B N 1
ATOM 2207 C CA . THR B 1 93 ? 7.543 4.079 -17.817 1.00 13.33 606 THR B CA 1
ATOM 2208 C C . THR B 1 93 ? 8.010 5.199 -18.724 1.00 12.69 606 THR B C 1
ATOM 2209 O O . THR B 1 93 ? 8.495 4.907 -19.821 1.00 11.50 606 THR B O 1
ATOM 2213 N N . ALA B 1 94 ? 7.810 6.459 -18.297 1.00 11.72 607 ALA B N 1
ATOM 2214 C CA . ALA B 1 94 ? 8.423 7.625 -18.943 1.00 10.93 607 ALA B CA 1
ATOM 2215 C C . ALA B 1 94 ? 9.777 7.897 -18.316 1.00 11.27 607 ALA B C 1
ATOM 2216 O O . ALA B 1 94 ? 9.832 8.183 -17.108 1.00 11.67 607 ALA B O 1
ATOM 2218 N N . LEU B 1 95 ? 10.848 7.829 -19.139 1.00 10.41 608 LEU B N 1
ATOM 2219 C CA . LEU B 1 95 ? 12.252 7.926 -18.685 1.00 9.63 608 LEU B CA 1
ATOM 2220 C C . LEU B 1 95 ? 12.964 9.070 -19.371 1.00 10.42 608 LEU B C 1
ATOM 2221 O O . LEU B 1 95 ? 12.734 9.336 -20.566 1.00 10.75 608 LEU B O 1
ATOM 2226 N N . PRO B 1 96 ? 13.787 9.810 -18.616 1.00 9.78 609 PRO B N 1
ATOM 2227 C CA . PRO B 1 96 ? 14.665 10.795 -19.232 1.00 10.26 609 PRO B CA 1
ATOM 2228 C C . PRO B 1 96 ? 15.560 10.195 -20.351 1.00 10.61 609 PRO B C 1
ATOM 2229 O O . PRO B 1 96 ? 16.315 9.264 -20.115 1.00 11.18 609 PRO B O 1
ATOM 2233 N N . LEU B 1 97 ? 15.446 10.708 -21.569 1.00 10.54 610 LEU B N 1
ATOM 2234 C CA . LEU B 1 97 ? 16.191 10.097 -22.660 1.00 11.53 610 LEU B CA 1
ATOM 2235 C C . LEU B 1 97 ? 17.524 10.794 -22.876 1.00 11.11 610 LEU B C 1
ATOM 2236 O O . LEU B 1 97 ? 17.550 11.899 -23.340 1.00 9.77 610 LEU B O 1
ATOM 2241 N N . LYS B 1 98 ? 18.636 10.152 -22.543 1.00 11.74 611 LYS B N 1
ATOM 2242 C CA . LYS B 1 98 ? 19.896 10.874 -22.698 1.00 13.00 611 LYS B CA 1
ATOM 2243 C C . LYS B 1 98 ? 20.371 10.774 -24.148 1.00 13.12 611 LYS B C 1
ATOM 2244 O O . LYS B 1 98 ? 20.895 11.740 -24.707 1.00 14.10 611 LYS B O 1
ATOM 2250 N N . GLU B 1 99 ? 20.182 9.606 -24.755 1.00 13.49 612 GLU B N 1
ATOM 2251 C CA . GLU B 1 99 ? 20.709 9.344 -26.082 1.00 15.59 612 GLU B CA 1
ATOM 2252 C C . GLU B 1 99 ? 20.028 8.130 -26.706 1.00 15.44 612 GLU B C 1
ATOM 2253 O O . GLU B 1 99 ? 19.765 7.136 -26.044 1.00 15.44 612 GLU B O 1
ATOM 2259 N N . ILE B 1 100 ? 19.768 8.196 -28.001 1.00 16.14 613 ILE B N 1
ATOM 2260 C CA . ILE B 1 100 ? 19.557 6.962 -28.750 1.00 15.91 613 ILE B CA 1
ATOM 2261 C C . ILE B 1 100 ? 20.867 6.538 -29.424 1.00 15.87 613 ILE B C 1
ATOM 2262 O O . ILE B 1 100 ? 21.396 7.258 -30.238 1.00 16.55 613 ILE B O 1
ATOM 2267 N N . LYS B 1 101 ? 21.404 5.382 -29.092 1.00 16.30 614 LYS B N 1
ATOM 2268 C CA . LYS B 1 101 ? 22.612 4.930 -29.796 1.00 16.25 614 LYS B CA 1
ATOM 2269 C C . LYS B 1 101 ? 22.336 4.764 -31.272 1.00 15.72 614 LYS B C 1
ATOM 2270 O O . LYS B 1 101 ? 21.186 4.499 -31.660 1.00 14.57 614 LYS B O 1
ATOM 2276 N N . ARG B 1 102 ? 23.388 4.929 -32.088 1.00 14.77 615 ARG B N 1
ATOM 2277 C CA . ARG B 1 102 ? 23.372 4.506 -33.502 1.00 15.35 615 ARG B CA 1
ATOM 2278 C C . ARG B 1 102 ? 22.709 3.111 -33.739 1.00 13.50 615 ARG B C 1
ATOM 2279 O O . ARG B 1 102 ? 21.927 2.989 -34.637 1.00 13.63 615 ARG B O 1
ATOM 2287 N N . ASN B 1 103 ? 23.048 2.096 -32.936 1.00 13.38 616 ASN B N 1
ATOM 2288 C CA . ASN B 1 103 ? 22.474 0.721 -32.995 1.00 13.04 616 ASN B CA 1
ATOM 2289 C C . ASN B 1 103 ? 21.039 0.539 -32.453 1.00 13.11 616 ASN B C 1
ATOM 2290 O O . ASN B 1 103 ? 20.479 -0.574 -32.506 1.00 11.75 616 ASN B O 1
ATOM 2295 N N . GLY B 1 104 ? 20.443 1.618 -31.926 1.00 12.42 617 GLY B N 1
ATOM 2296 C CA . GLY B 1 104 ? 19.094 1.510 -31.408 1.00 11.16 617 GLY B CA 1
ATOM 2297 C C . GLY B 1 104 ? 18.936 1.303 -29.899 1.00 11.35 617 GLY B C 1
ATOM 2298 O O . GLY B 1 104 ? 17.822 1.463 -29.364 1.00 9.97 617 GLY B O 1
ATOM 2299 N N . ASN B 1 105 ? 20.015 0.933 -29.204 1.00 10.49 618 ASN B N 1
ATOM 2300 C CA . ASN B 1 105 ? 20.000 0.922 -27.746 1.00 10.40 618 ASN B CA 1
ATOM 2301 C C . ASN B 1 105 ? 19.666 2.324 -27.225 1.00 9.87 618 ASN B C 1
ATOM 2302 O O . ASN B 1 105 ? 19.916 3.333 -27.881 1.00 9.62 618 ASN B O 1
ATOM 2307 N N . ILE B 1 106 ? 19.132 2.388 -26.013 1.00 10.63 619 ILE B N 1
ATOM 2308 C CA . ILE B 1 106 ? 18.848 3.696 -25.446 1.00 11.50 619 ILE B CA 1
ATOM 2309 C C . ILE B 1 106 ? 19.580 3.924 -24.152 1.00 11.07 619 ILE B C 1
ATOM 2310 O O . ILE B 1 106 ? 19.800 2.987 -23.394 1.00 11.28 619 ILE B O 1
ATOM 2315 N N . VAL B 1 107 ? 19.969 5.179 -23.944 1.00 10.81 620 VAL B N 1
ATOM 2316 C CA . VAL B 1 107 ? 20.626 5.629 -22.722 1.00 9.99 620 VAL B CA 1
ATOM 2317 C C . VAL B 1 107 ? 19.662 6.596 -22.070 1.00 11.09 620 VAL B C 1
ATOM 2318 O O . VAL B 1 107 ? 19.189 7.565 -22.700 1.00 9.58 620 VAL B O 1
ATOM 2322 N N . VAL B 1 108 ? 19.320 6.222 -20.833 1.00 11.62 621 VAL B N 1
ATOM 2323 C CA . VAL B 1 108 ? 18.467 6.959 -19.926 1.00 12.16 621 VAL B CA 1
ATOM 2324 C C . VAL B 1 108 ? 19.304 7.380 -18.689 1.00 13.07 621 VAL B C 1
ATOM 2325 O O . VAL B 1 108 ? 20.389 6.825 -18.420 1.00 13.20 621 VAL B O 1
ATOM 2329 N N . GLU B 1 109 ? 18.846 8.368 -17.945 1.00 12.12 622 GLU B N 1
ATOM 2330 C CA . GLU B 1 109 ? 19.552 8.686 -16.697 1.00 13.44 622 GLU B CA 1
ATOM 2331 C C . GLU B 1 109 ? 18.562 9.253 -15.687 1.00 12.84 622 GLU B C 1
ATOM 2332 O O . GLU B 1 109 ? 17.434 9.589 -16.049 1.00 13.88 622 GLU B O 1
ATOM 2338 N N . LYS B 1 110 ? 18.995 9.385 -14.449 1.00 11.78 623 LYS B N 1
ATOM 2339 C CA . LYS B 1 110 ? 18.171 10.015 -13.440 1.00 11.79 623 LYS B CA 1
ATOM 2340 C C . LYS B 1 110 ? 18.425 11.504 -13.427 1.00 11.11 623 LYS B C 1
ATOM 2341 O O . LYS B 1 110 ? 19.544 11.945 -13.628 1.00 9.91 623 LYS B O 1
ATOM 2347 N N . ILE B 1 111 ? 17.356 12.257 -13.181 1.00 10.22 624 ILE B N 1
ATOM 2348 C CA . ILE B 1 111 ? 17.392 13.699 -13.125 1.00 10.43 624 ILE B CA 1
ATOM 2349 C C . ILE B 1 111 ? 16.656 14.116 -11.841 1.00 11.91 624 ILE B C 1
ATOM 2350 O O . ILE B 1 111 ? 15.671 13.485 -11.463 1.00 13.49 624 ILE B O 1
ATOM 2355 N N . PHE B 1 112 ? 17.133 15.155 -11.172 1.00 12.00 625 PHE B N 1
ATOM 2356 C CA . PHE B 1 112 ? 16.548 15.581 -9.909 1.00 13.17 625 PHE B CA 1
ATOM 2357 C C . PHE B 1 112 ? 15.411 16.577 -10.193 1.00 13.68 625 PHE B C 1
ATOM 2358 O O . PHE B 1 112 ? 15.641 17.757 -10.504 1.00 14.01 625 PHE B O 1
ATOM 2366 N N . ALA B 1 113 ? 14.180 16.081 -10.101 1.00 13.57 626 ALA B N 1
ATOM 2367 C CA . ALA B 1 113 ? 13.016 16.841 -10.512 1.00 14.17 626 ALA B CA 1
ATOM 2368 C C . ALA B 1 113 ? 11.778 16.076 -10.128 1.00 14.59 626 ALA B C 1
ATOM 2369 O O . ALA B 1 113 ? 11.857 14.869 -9.833 1.00 14.06 626 ALA B O 1
ATOM 2371 N N . GLY B 1 114 ? 10.632 16.779 -10.168 1.00 14.57 627 GLY B N 1
ATOM 2372 C CA . GLY B 1 114 ? 9.329 16.187 -9.954 1.00 14.21 627 GLY B CA 1
ATOM 2373 C C . GLY B 1 114 ? 8.904 15.420 -11.205 1.00 14.77 627 GLY B C 1
ATOM 2374 O O . GLY B 1 114 ? 9.644 15.400 -12.171 1.00 14.88 627 GLY B O 1
ATOM 2375 N N . PRO B 1 115 ? 7.705 14.784 -11.185 1.00 14.24 628 PRO B N 1
ATOM 2376 C CA . PRO B 1 115 ? 7.206 13.928 -12.262 1.00 14.09 628 PRO B CA 1
ATOM 2377 C C . PRO B 1 115 ? 6.830 14.746 -13.479 1.00 15.16 628 PRO B C 1
ATOM 2378 O O . PRO B 1 115 ? 6.679 15.962 -13.368 1.00 15.37 628 PRO B O 1
ATOM 2382 N N . ILE B 1 116 ? 6.731 14.110 -14.644 1.00 15.58 629 ILE B N 1
ATOM 2383 C CA . ILE B 1 116 ? 6.305 14.851 -15.833 1.00 16.68 629 ILE B CA 1
ATOM 2384 C C . ILE B 1 116 ? 4.821 15.349 -15.704 1.00 16.67 629 ILE B C 1
ATOM 2385 O O . ILE B 1 116 ? 3.900 14.528 -15.695 1.00 14.53 629 ILE B O 1
ATOM 2398 N N . GLY B 1 118 ? 1.493 18.178 -16.870 1.00 20.22 631 GLY B N 1
ATOM 2399 C CA . GLY B 1 118 ? 0.917 18.908 -17.963 1.00 20.26 631 GLY B CA 1
ATOM 2400 C C . GLY B 1 118 ? 0.412 18.047 -19.094 1.00 20.39 631 GLY B C 1
ATOM 2401 O O . GLY B 1 118 ? 0.478 16.891 -19.007 1.00 19.58 631 GLY B O 1
ATOM 2402 N N . PRO B 1 119 ? -0.074 18.657 -20.160 1.00 21.19 632 PRO B N 1
ATOM 2403 C CA . PRO B 1 119 ? -0.807 17.942 -21.205 1.00 21.54 632 PRO B CA 1
ATOM 2404 C C . PRO B 1 119 ? 0.005 17.508 -22.440 1.00 21.88 632 PRO B C 1
ATOM 2405 O O . PRO B 1 119 ? -0.494 16.780 -23.236 1.00 22.93 632 PRO B O 1
ATOM 2409 N N . SER B 1 120 ? 1.231 17.987 -22.542 1.00 18.04 633 SER B N 1
ATOM 2410 C CA . SER B 1 120 ? 2.079 17.987 -23.715 1.00 22.79 633 SER B CA 1
ATOM 2411 C C . SER B 1 120 ? 2.455 16.636 -24.278 1.00 19.14 633 SER B C 1
ATOM 2412 O O . SER B 1 120 ? 2.850 16.567 -25.382 1.00 20.43 633 SER B O 1
ATOM 2415 N N . ALA B 1 121 ? 2.389 15.624 -23.427 1.00 16.17 634 ALA B N 1
ATOM 2416 C CA . ALA B 1 121 ? 2.734 14.263 -23.655 1.00 15.83 634 ALA B CA 1
ATOM 2417 C C . ALA B 1 121 ? 1.606 13.400 -24.197 1.00 16.32 634 ALA B C 1
ATOM 2418 O O . ALA B 1 121 ? 1.799 12.297 -24.570 1.00 15.88 634 ALA B O 1
ATOM 2420 N N . GLN B 1 122 ? 0.443 13.981 -24.293 1.00 16.28 635 GLN B N 1
ATOM 2421 C CA . GLN B 1 122 ? -0.779 13.279 -24.701 1.00 15.89 635 GLN B CA 1
ATOM 2422 C C . GLN B 1 122 ? -0.768 12.822 -26.148 1.00 14.82 635 GLN B C 1
ATOM 2423 O O . GLN B 1 122 ? -1.110 11.689 -26.424 1.00 15.72 635 GLN B O 1
ATOM 2429 N N . LEU B 1 123 ? -0.334 13.678 -27.065 1.00 15.31 636 LEU B N 1
ATOM 2430 C CA . LEU B 1 123 ? -0.147 13.261 -28.460 1.00 15.21 636 LEU B CA 1
ATOM 2431 C C . LEU B 1 123 ? 0.695 11.970 -28.596 1.00 15.49 636 LEU B C 1
ATOM 2432 O O . LEU B 1 123 ? 0.220 10.955 -29.139 1.00 15.69 636 LEU B O 1
ATOM 2437 N N . GLY B 1 124 ? 1.912 11.996 -28.065 1.00 15.21 637 GLY B N 1
ATOM 2438 C CA . GLY B 1 124 ? 2.733 10.802 -28.013 1.00 15.72 637 GLY B CA 1
ATOM 2439 C C . GLY B 1 124 ? 2.081 9.608 -27.330 1.00 15.89 637 GLY B C 1
ATOM 2440 O O . GLY B 1 124 ? 2.198 8.477 -27.807 1.00 17.14 637 GLY B O 1
ATOM 2441 N N . LEU B 1 125 ? 1.447 9.834 -26.183 1.00 15.48 638 LEU B N 1
ATOM 2442 C CA . LEU B 1 125 ? 0.815 8.738 -25.400 1.00 15.36 638 LEU B CA 1
ATOM 2443 C C . LEU B 1 125 ? -0.339 8.097 -26.185 1.00 15.27 638 LEU B C 1
ATOM 2444 O O . LEU B 1 125 ? -0.548 6.893 -26.150 1.00 14.92 638 LEU B O 1
ATOM 2449 N N . SER B 1 126 ? -1.077 8.937 -26.911 1.00 16.12 639 SER B N 1
ATOM 2450 C CA . SER B 1 126 ? -2.148 8.465 -27.801 1.00 16.86 639 SER B CA 1
ATOM 2451 C C . SER B 1 126 ? -1.650 7.641 -28.999 1.00 16.44 639 SER B C 1
ATOM 2452 O O . SER B 1 126 ? -2.281 6.663 -29.383 1.00 17.07 639 SER B O 1
ATOM 2455 N N . LEU B 1 127 ? -0.539 8.052 -29.616 1.00 15.29 640 LEU B N 1
ATOM 2456 C CA . LEU B 1 127 ? 0.012 7.279 -30.716 1.00 14.28 640 LEU B CA 1
ATOM 2457 C C . LEU B 1 127 ? 0.629 6.019 -30.152 1.00 14.02 640 LEU B C 1
ATOM 2458 O O . LEU B 1 127 ? 0.524 4.945 -30.741 1.00 14.28 640 LEU B O 1
ATOM 2463 N N . LEU B 1 128 ? 1.278 6.119 -28.996 1.00 13.40 641 LEU B N 1
ATOM 2464 C CA . LEU B 1 128 ? 1.888 4.904 -28.369 1.00 13.08 641 LEU B CA 1
ATOM 2465 C C . LEU B 1 128 ? 0.853 3.775 -28.117 1.00 13.90 641 LEU B C 1
ATOM 2466 O O . LEU B 1 128 ? 1.148 2.579 -28.316 1.00 14.73 641 LEU B O 1
ATOM 2471 N N . VAL B 1 129 ? -0.367 4.145 -27.717 1.00 14.25 642 VAL B N 1
ATOM 2472 C CA . VAL B 1 129 ? -1.358 3.141 -27.300 1.00 15.28 642 VAL B CA 1
ATOM 2473 C C . VAL B 1 129 ? -2.359 2.747 -28.384 1.00 16.88 642 VAL B C 1
ATOM 2474 O O . VAL B 1 129 ? -3.017 1.727 -28.249 1.00 17.74 642 VAL B O 1
ATOM 2478 N N . ASN B 1 130 ? -2.470 3.535 -29.453 1.00 18.09 643 ASN B N 1
ATOM 2479 C CA . ASN B 1 130 ? -3.444 3.282 -30.520 1.00 18.43 643 ASN B CA 1
ATOM 2480 C C . ASN B 1 130 ? -2.745 2.929 -31.819 1.00 19.93 643 ASN B C 1
ATOM 2481 O O . ASN B 1 130 ? -3.245 2.125 -32.609 1.00 21.47 643 ASN B O 1
ATOM 2486 N N . ASP B 1 131 ? -1.571 3.509 -32.044 1.00 20.17 644 ASP B N 1
ATOM 2487 C CA . ASP B 1 131 ? -0.932 3.437 -33.351 1.00 21.44 644 ASP B CA 1
ATOM 2488 C C . ASP B 1 131 ? 0.434 2.764 -33.422 1.00 21.32 644 ASP B C 1
ATOM 2489 O O . ASP B 1 131 ? 0.708 2.054 -34.388 1.00 22.79 644 ASP B O 1
ATOM 2494 N N . ILE B 1 132 ? 1.287 2.981 -32.422 1.00 21.81 645 ILE B N 1
ATOM 2495 C CA . ILE B 1 132 ? 2.670 2.456 -32.467 1.00 20.94 645 ILE B CA 1
ATOM 2496 C C . ILE B 1 132 ? 2.689 1.034 -32.002 1.00 22.53 645 ILE B C 1
ATOM 2497 O O . ILE B 1 132 ? 2.171 0.713 -30.940 1.00 23.05 645 ILE B O 1
ATOM 2502 N N . GLU B 1 133 ? 3.272 0.167 -32.813 1.00 23.88 646 GLU B N 1
ATOM 2503 C CA . GLU B 1 133 ? 3.249 -1.232 -32.488 1.00 25.16 646 GLU B CA 1
ATOM 2504 C C . GLU B 1 133 ? 4.660 -1.838 -32.407 1.00 24.69 646 GLU B C 1
ATOM 2505 O O . GLU B 1 133 ? 4.919 -2.708 -31.544 1.00 25.61 646 GLU B O 1
ATOM 2511 N N . ASP B 1 134 ? 5.565 -1.382 -33.271 1.00 23.10 647 ASP B N 1
ATOM 2512 C CA . ASP B 1 134 ? 6.949 -1.875 -33.284 1.00 23.00 647 ASP B CA 1
ATOM 2513 C C . ASP B 1 134 ? 7.959 -0.719 -33.360 1.00 20.06 647 ASP B C 1
ATOM 2514 O O . ASP B 1 134 ? 7.900 0.113 -34.266 1.00 19.92 647 ASP B O 1
ATOM 2519 N N . GLY B 1 135 ? 8.898 -0.677 -32.433 1.00 17.62 648 GLY B N 1
ATOM 2520 C CA . GLY B 1 135 ? 9.977 0.313 -32.510 1.00 15.90 648 GLY B CA 1
ATOM 2521 C C . GLY B 1 135 ? 9.573 1.700 -32.007 1.00 14.62 648 GLY B C 1
ATOM 2522 O O . GLY B 1 135 ? 8.448 1.919 -31.552 1.00 13.46 648 GLY B O 1
ATOM 2523 N N . VAL B 1 136 ? 10.504 2.638 -32.097 1.00 13.82 649 VAL B N 1
ATOM 2524 C CA . VAL B 1 136 ? 10.294 3.971 -31.592 1.00 12.72 649 VAL B CA 1
ATOM 2525 C C . VAL B 1 136 ? 10.426 4.910 -32.759 1.00 13.68 649 VAL B C 1
ATOM 2526 O O . VAL B 1 136 ? 11.484 4.990 -33.342 1.00 13.81 649 VAL B O 1
ATOM 2530 N N . PRO B 1 137 ? 9.349 5.629 -33.095 1.00 12.97 650 PRO B N 1
ATOM 2531 C CA . PRO B 1 137 ? 9.473 6.659 -34.129 1.00 14.12 650 PRO B CA 1
ATOM 2532 C C . PRO B 1 137 ? 10.587 7.648 -33.813 1.00 14.17 650 PRO B C 1
ATOM 2533 O O . PRO B 1 137 ? 10.630 8.163 -32.692 1.00 14.73 650 PRO B O 1
ATOM 2537 N N . ARG B 1 138 ? 11.432 7.933 -34.810 1.00 13.72 651 ARG B N 1
ATOM 2538 C CA . ARG B 1 138 ? 12.582 8.823 -34.648 1.00 13.96 651 ARG B CA 1
ATOM 2539 C C . ARG B 1 138 ? 12.151 10.258 -34.892 1.00 14.38 651 ARG B C 1
ATOM 2540 O O . ARG B 1 138 ? 12.622 10.924 -35.833 1.00 14.12 651 ARG B O 1
ATOM 2556 N N . VAL B 1 140 ? 9.938 13.628 -32.369 1.00 13.27 653 VAL B N 1
ATOM 2557 C CA . VAL B 1 140 ? 9.487 14.050 -31.043 1.00 13.15 653 VAL B CA 1
ATOM 2558 C C . VAL B 1 140 ? 8.075 14.603 -31.135 1.00 12.78 653 VAL B C 1
ATOM 2559 O O . VAL B 1 140 ? 7.849 15.595 -31.813 1.00 12.04 653 VAL B O 1
ATOM 2563 N N . PHE B 1 141 ? 7.128 13.974 -30.439 1.00 12.47 654 PHE B N 1
ATOM 2564 C CA . PHE B 1 141 ? 5.738 14.421 -30.509 1.00 12.04 654 PHE B CA 1
ATOM 2565 C C . PHE B 1 141 ? 5.360 15.331 -29.367 1.00 13.57 654 PHE B C 1
ATOM 2566 O O . PHE B 1 141 ? 5.572 14.956 -28.235 1.00 14.98 654 PHE B O 1
ATOM 2574 N N . THR B 1 142 ? 4.759 16.494 -29.656 1.00 14.26 655 THR B N 1
ATOM 2575 C CA . THR B 1 142 ? 4.247 17.385 -28.610 1.00 15.30 655 THR B CA 1
ATOM 2576 C C . THR B 1 142 ? 2.805 17.883 -28.861 1.00 15.84 655 THR B C 1
ATOM 2577 O O . THR B 1 142 ? 2.447 18.242 -29.992 1.00 16.79 655 THR B O 1
ATOM 2581 N N . GLY B 1 143 ? 1.965 17.876 -27.830 1.00 15.73 656 GLY B N 1
ATOM 2582 C CA . GLY B 1 143 ? 0.564 18.256 -28.049 1.00 14.91 656 GLY B CA 1
ATOM 2583 C C . GLY B 1 143 ? -0.458 17.640 -27.114 1.00 15.66 656 GLY B C 1
ATOM 2584 O O . GLY B 1 143 ? -0.373 16.446 -26.717 1.00 13.92 656 GLY B O 1
ATOM 2585 N N . GLU B 1 144 ? -1.462 18.456 -26.817 1.00 16.50 657 GLU B N 1
ATOM 2586 C CA . GLU B 1 144 ? -2.617 18.028 -26.042 1.00 18.45 657 GLU B CA 1
ATOM 2587 C C . GLU B 1 144 ? -3.697 17.482 -26.962 1.00 19.00 657 GLU B C 1
ATOM 2588 O O . GLU B 1 144 ? -3.966 18.076 -28.010 1.00 20.18 657 GLU B O 1
ATOM 2594 N N . ILE B 1 145 ? -4.323 16.382 -26.553 1.00 19.17 658 ILE B N 1
ATOM 2595 C CA . ILE B 1 145 ? -5.360 15.714 -27.318 1.00 20.93 658 ILE B CA 1
ATOM 2596 C C . ILE B 1 145 ? -6.776 16.040 -26.757 1.00 22.20 658 ILE B C 1
ATOM 2597 O O . ILE B 1 145 ? -7.056 15.806 -25.582 1.00 22.99 658 ILE B O 1
ATOM 2602 N N . ALA B 1 146 ? -7.638 16.594 -27.600 1.00 23.28 659 ALA B N 1
ATOM 2603 C CA . ALA B 1 146 ? -9.041 16.900 -27.279 1.00 24.36 659 ALA B CA 1
ATOM 2604 C C . ALA B 1 146 ? -9.875 15.636 -27.071 1.00 25.62 659 ALA B C 1
ATOM 2605 O O . ALA B 1 146 ? -9.407 14.526 -27.319 1.00 25.30 659 ALA B O 1
ATOM 2607 N N . ASP B 1 147 ? -11.130 15.768 -26.634 1.00 28.21 660 ASP B N 1
ATOM 2608 C CA . ASP B 1 147 ? -11.909 14.535 -26.381 1.00 29.45 660 ASP B CA 1
ATOM 2609 C C . ASP B 1 147 ? -12.489 13.785 -27.590 1.00 30.16 660 ASP B C 1
ATOM 2610 O O . ASP B 1 147 ? -13.056 12.701 -27.420 1.00 31.22 660 ASP B O 1
ATOM 2615 N N . ASP B 1 148 ? -12.317 14.316 -28.802 1.00 29.57 661 ASP B N 1
ATOM 2616 C CA . ASP B 1 148 ? -12.581 13.533 -29.985 1.00 29.53 661 ASP B CA 1
ATOM 2617 C C . ASP B 1 148 ? -11.428 12.573 -30.207 1.00 30.16 661 ASP B C 1
ATOM 2618 O O . ASP B 1 148 ? -11.540 11.597 -30.960 1.00 30.54 661 ASP B O 1
ATOM 2623 N N . GLU B 1 149 ? -10.308 12.866 -29.540 1.00 30.32 662 GLU B N 1
ATOM 2624 C CA . GLU B 1 149 ? -9.123 12.043 -29.587 1.00 29.91 662 GLU B CA 1
ATOM 2625 C C . GLU B 1 149 ? -8.460 12.072 -30.959 1.00 29.43 662 GLU B C 1
ATOM 2626 O O . GLU B 1 149 ? -7.749 11.131 -31.350 1.00 28.36 662 GLU B O 1
ATOM 2632 N N . GLU B 1 150 ? -8.686 13.199 -31.640 1.00 28.55 663 GLU B N 1
ATOM 2633 C CA . GLU B 1 150 ? -8.260 13.442 -33.020 1.00 29.09 663 GLU B CA 1
ATOM 2634 C C . GLU B 1 150 ? -7.696 14.838 -33.141 1.00 27.23 663 GLU B C 1
ATOM 2635 O O . GLU B 1 150 ? -6.657 15.027 -33.728 1.00 27.49 663 GLU B O 1
ATOM 2641 N N . THR B 1 151 ? -8.388 15.816 -32.576 1.00 26.09 664 THR B N 1
ATOM 2642 C CA . THR B 1 151 ? -7.889 17.186 -32.557 1.00 24.94 664 THR B CA 1
ATOM 2643 C C . THR B 1 151 ? -6.650 17.295 -31.649 1.00 24.39 664 THR B C 1
ATOM 2644 O O . THR B 1 151 ? -6.614 16.737 -30.538 1.00 24.16 664 THR B O 1
ATOM 2648 N N . ILE B 1 152 ? -5.646 18.019 -32.148 1.00 23.74 665 ILE B N 1
ATOM 2649 C CA . ILE B 1 152 ? -4.410 18.274 -31.416 1.00 22.76 665 ILE B CA 1
ATOM 2650 C C . ILE B 1 152 ? -4.400 19.736 -30.984 1.00 23.28 665 ILE B C 1
ATOM 2651 O O . ILE B 1 152 ? -4.453 20.652 -31.810 1.00 23.92 665 ILE B O 1
ATOM 2656 N N . ILE B 1 153 ? -4.307 19.944 -29.684 1.00 23.01 666 ILE B N 1
ATOM 2657 C CA . ILE B 1 153 ? -4.403 21.266 -29.123 1.00 22.90 666 ILE B CA 1
ATOM 2658 C C . ILE B 1 153 ? -2.986 21.801 -28.872 1.00 22.92 666 ILE B C 1
ATOM 2659 O O . ILE B 1 153 ? -2.181 21.145 -28.255 1.00 23.02 666 ILE B O 1
ATOM 2664 N N . PRO B 1 154 ? -2.664 22.983 -29.405 1.00 23.25 667 PRO B N 1
ATOM 2665 C CA . PRO B 1 154 ? -1.331 23.553 -29.215 1.00 23.61 667 PRO B CA 1
ATOM 2666 C C . PRO B 1 154 ? -0.898 23.628 -27.751 1.00 23.82 667 PRO B C 1
ATOM 2667 O O . PRO B 1 154 ? -1.740 23.671 -26.848 1.00 24.77 667 PRO B O 1
ATOM 2671 N N . ILE B 1 155 ? 0.409 23.670 -27.540 1.00 24.26 668 ILE B N 1
ATOM 2672 C CA . ILE B 1 155 ? 0.991 23.656 -26.211 1.00 24.95 668 ILE B CA 1
ATOM 2673 C C . ILE B 1 155 ? 1.954 24.825 -26.003 1.00 25.40 668 ILE B C 1
ATOM 2674 O O . ILE B 1 155 ? 2.355 25.526 -26.962 1.00 24.47 668 ILE B O 1
ATOM 2679 N N . CYS B 1 156 ? 2.349 25.014 -24.748 1.00 26.05 669 CYS B N 1
ATOM 2680 C CA . CYS B 1 156 ? 3.297 26.074 -24.419 1.00 27.44 669 CYS B CA 1
ATOM 2681 C C . CYS B 1 156 ? 4.749 25.584 -24.545 1.00 27.17 669 CYS B C 1
ATOM 2682 O O . CYS B 1 156 ? 5.042 24.404 -24.300 1.00 27.55 669 CYS B O 1
ATOM 2685 N N . GLY B 1 157 ? 5.628 26.478 -24.980 1.00 25.92 670 GLY B N 1
ATOM 2686 C CA . GLY B 1 157 ? 7.073 26.242 -24.927 1.00 25.28 670 GLY B CA 1
ATOM 2687 C C . GLY B 1 157 ? 7.652 25.498 -26.122 1.00 23.73 670 GLY B C 1
ATOM 2688 O O . GLY B 1 157 ? 8.555 24.669 -25.945 1.00 24.01 670 GLY B O 1
ATOM 2689 N N . VAL B 1 158 ? 7.144 25.812 -27.319 1.00 21.41 671 VAL B N 1
ATOM 2690 C CA . VAL B 1 158 ? 7.393 25.001 -28.527 1.00 20.97 671 VAL B CA 1
ATOM 2691 C C . VAL B 1 158 ? 8.817 25.170 -28.977 1.00 20.12 671 VAL B C 1
ATOM 2692 O O . VAL B 1 158 ? 9.438 24.214 -29.447 1.00 20.52 671 VAL B O 1
ATOM 2696 N N . ASP B 1 159 ? 9.347 26.380 -28.816 1.00 19.12 672 ASP B N 1
ATOM 2697 C CA . ASP B 1 159 ? 10.717 26.645 -29.210 1.00 20.33 672 ASP B CA 1
ATOM 2698 C C . ASP B 1 159 ? 11.679 25.899 -28.289 1.00 19.13 672 ASP B C 1
ATOM 2699 O O . ASP B 1 159 ? 12.733 25.489 -28.727 1.00 19.89 672 ASP B O 1
ATOM 2704 N N . ILE B 1 160 ? 11.312 25.744 -27.021 1.00 16.96 673 ILE B N 1
ATOM 2705 C CA . ILE B 1 160 ? 12.170 25.088 -26.047 1.00 17.03 673 ILE B CA 1
ATOM 2706 C C . ILE B 1 160 ? 12.184 23.565 -26.369 1.00 15.46 673 ILE B C 1
ATOM 2707 O O . ILE B 1 160 ? 13.199 22.943 -26.324 1.00 15.76 673 ILE B O 1
ATOM 2712 N N . ALA B 1 161 ? 11.029 23.022 -26.718 1.00 15.14 674 ALA B N 1
ATOM 2713 C CA . ALA B 1 161 ? 10.859 21.642 -27.159 1.00 14.99 674 ALA B CA 1
ATOM 2714 C C . ALA B 1 161 ? 11.666 21.329 -28.430 1.00 15.27 674 ALA B C 1
ATOM 2715 O O . ALA B 1 161 ? 12.297 20.253 -28.528 1.00 14.06 674 ALA B O 1
ATOM 2717 N N . ALA B 1 162 ? 11.661 22.278 -29.383 1.00 14.87 675 ALA B N 1
ATOM 2718 C CA . ALA B 1 162 ? 12.377 22.132 -30.663 1.00 14.66 675 ALA B CA 1
ATOM 2719 C C . ALA B 1 162 ? 13.890 22.120 -30.479 1.00 14.88 675 ALA B C 1
ATOM 2720 O O . ALA B 1 162 ? 14.589 21.254 -31.029 1.00 16.22 675 ALA B O 1
ATOM 2722 N N . ILE B 1 163 ? 14.392 22.988 -29.606 1.00 15.24 676 ILE B N 1
ATOM 2723 C CA . ILE B 1 163 ? 15.817 22.968 -29.253 1.00 14.72 676 ILE B CA 1
ATOM 2724 C C . ILE B 1 163 ? 16.194 21.605 -28.720 1.00 13.58 676 ILE B C 1
ATOM 2725 O O . ILE B 1 163 ? 17.208 21.027 -29.106 1.00 14.87 676 ILE B O 1
ATOM 2730 N N . ALA B 1 164 ? 15.372 21.075 -27.838 1.00 12.67 677 ALA B N 1
ATOM 2731 C CA . ALA B 1 164 ? 15.641 19.783 -27.212 1.00 12.94 677 ALA B CA 1
ATOM 2732 C C . ALA B 1 164 ? 15.694 18.623 -28.219 1.00 12.62 677 ALA B C 1
ATOM 2733 O O . ALA B 1 164 ? 16.562 17.750 -28.105 1.00 13.06 677 ALA B O 1
ATOM 2735 N N . ALA B 1 165 ? 14.719 18.588 -29.126 1.00 11.38 678 ALA B N 1
ATOM 2736 C CA . ALA B 1 165 ? 14.652 17.612 -30.213 1.00 12.17 678 ALA B CA 1
ATOM 2737 C C . ALA B 1 165 ? 15.905 17.688 -31.104 1.00 12.86 678 ALA B C 1
ATOM 2738 O O . ALA B 1 165 ? 16.533 16.662 -31.403 1.00 12.80 678 ALA B O 1
ATOM 2740 N N . HIS B 1 166 ? 16.254 18.906 -31.527 1.00 13.65 679 HIS B N 1
ATOM 2741 C CA . HIS B 1 166 ? 17.348 19.148 -32.493 1.00 15.58 679 HIS B CA 1
ATOM 2742 C C . HIS B 1 166 ? 18.718 18.893 -31.910 1.00 15.97 679 HIS B C 1
ATOM 2743 O O . HIS B 1 166 ? 19.629 18.516 -32.617 1.00 16.20 679 HIS B O 1
ATOM 2750 N N . GLU B 1 167 ? 18.857 19.060 -30.603 1.00 16.86 680 GLU B N 1
ATOM 2751 C CA . GLU B 1 167 ? 20.107 18.627 -29.961 1.00 17.77 680 GLU B CA 1
ATOM 2752 C C . GLU B 1 167 ? 20.246 17.129 -29.907 1.00 17.30 680 GLU B C 1
ATOM 2753 O O . GLU B 1 167 ? 21.345 16.675 -29.664 1.00 17.72 680 GLU B O 1
ATOM 2759 N N . GLN B 1 168 ? 19.161 16.363 -30.127 1.00 16.50 681 GLN B N 1
ATOM 2760 C CA . GLN B 1 168 ? 19.309 14.891 -30.337 1.00 16.47 681 GLN B CA 1
ATOM 2761 C C . GLN B 1 168 ? 19.170 14.445 -31.818 1.00 16.38 681 GLN B C 1
ATOM 2762 O O . GLN B 1 168 ? 19.114 13.251 -32.114 1.00 16.45 681 GLN B O 1
ATOM 2768 N N . GLY B 1 169 ? 19.157 15.419 -32.730 1.00 15.68 682 GLY B N 1
ATOM 2769 C CA . GLY B 1 169 ? 19.061 15.159 -34.159 1.00 15.34 682 GLY B CA 1
ATOM 2770 C C . GLY B 1 169 ? 17.672 14.713 -34.613 1.00 15.63 682 GLY B C 1
ATOM 2771 O O . GLY B 1 169 ? 17.545 14.006 -35.618 1.00 15.18 682 GLY B O 1
ATOM 2772 N N . LEU B 1 170 ? 16.628 15.146 -33.894 1.00 14.96 683 LEU B N 1
ATOM 2773 C CA . LEU B 1 170 ? 15.259 14.662 -34.143 1.00 14.67 683 LEU B CA 1
ATOM 2774 C C . LEU B 1 170 ? 14.329 15.796 -34.500 1.00 14.46 683 LEU B C 1
ATOM 2775 O O . LEU B 1 170 ? 14.490 16.917 -33.969 1.00 14.14 683 LEU B O 1
ATOM 2780 N N . PRO B 1 171 ? 13.356 15.531 -35.417 1.00 13.94 684 PRO B N 1
ATOM 2781 C CA . PRO B 1 171 ? 12.342 16.548 -35.696 1.00 13.86 684 PRO B CA 1
ATOM 2782 C C . PRO B 1 171 ? 11.273 16.637 -34.605 1.00 13.45 684 PRO B C 1
ATOM 2783 O O . PRO B 1 171 ? 10.923 15.625 -34.038 1.00 14.11 684 PRO B O 1
ATOM 2787 N N . LEU B 1 172 ? 10.816 17.856 -34.332 1.00 14.07 685 LEU B N 1
ATOM 2788 C CA . LEU B 1 172 ? 9.611 18.088 -33.551 1.00 14.12 685 LEU B CA 1
ATOM 2789 C C . LEU B 1 172 ? 8.357 17.955 -34.405 1.00 14.33 685 LEU B C 1
ATOM 2790 O O . LEU B 1 172 ? 8.259 18.522 -35.493 1.00 13.24 685 LEU B O 1
ATOM 2795 N N . ILE B 1 173 ? 7.402 17.195 -33.887 1.00 14.25 686 ILE B N 1
ATOM 2796 C CA . ILE B 1 173 ? 6.097 16.990 -34.523 1.00 13.65 686 ILE B CA 1
ATOM 2797 C C . ILE B 1 173 ? 4.991 17.550 -33.630 1.00 14.16 686 ILE B C 1
ATOM 2798 O O . ILE B 1 173 ? 4.980 17.303 -32.422 1.00 13.17 686 ILE B O 1
ATOM 2803 N N . GLY B 1 174 ? 4.065 18.298 -34.231 1.00 13.64 687 GLY B N 1
ATOM 2804 C CA . GLY B 1 174 ? 2.903 18.844 -33.519 1.00 14.67 687 GLY B CA 1
ATOM 2805 C C . GLY B 1 174 ? 2.003 19.634 -34.458 1.00 15.10 687 GLY B C 1
ATOM 2806 O O . GLY B 1 174 ? 2.180 19.587 -35.651 1.00 15.59 687 GLY B O 1
ATOM 2807 N N . ASN B 1 175 ? 1.082 20.404 -33.914 1.00 16.10 688 ASN B N 1
ATOM 2808 C CA . ASN B 1 175 ? 0.062 21.104 -34.703 1.00 17.41 688 ASN B CA 1
ATOM 2809 C C . ASN B 1 175 ? 0.068 22.612 -34.413 1.00 17.61 688 ASN B C 1
ATOM 2810 O O . ASN B 1 175 ? -0.939 23.175 -34.002 1.00 18.40 688 ASN B O 1
ATOM 2815 N N . GLN B 1 176 ? 1.199 23.264 -34.638 1.00 18.38 689 GLN B N 1
ATOM 2816 C CA . GLN B 1 176 ? 1.347 24.678 -34.347 1.00 19.14 689 GLN B CA 1
ATOM 2817 C C . GLN B 1 176 ? 2.671 25.120 -34.948 1.00 20.71 689 GLN B C 1
ATOM 2818 O O . GLN B 1 176 ? 3.580 24.260 -35.181 1.00 21.34 689 GLN B O 1
ATOM 2824 N N . PRO B 1 177 ? 2.800 26.448 -35.209 1.00 20.64 690 PRO B N 1
ATOM 2825 C CA . PRO B 1 177 ? 4.041 27.087 -35.626 1.00 20.82 690 PRO B CA 1
ATOM 2826 C C . PRO B 1 177 ? 5.224 26.794 -34.700 1.00 20.33 690 PRO B C 1
ATOM 2827 O O . PRO B 1 177 ? 5.087 26.800 -33.477 1.00 22.20 690 PRO B O 1
ATOM 2831 N N . GLY B 1 178 ? 6.385 26.573 -35.274 1.00 19.66 691 GLY B N 1
ATOM 2832 C CA . GLY B 1 178 ? 7.554 26.282 -34.481 1.00 18.91 691 GLY B CA 1
ATOM 2833 C C . GLY B 1 178 ? 7.977 24.814 -34.418 1.00 18.58 691 GLY B C 1
ATOM 2834 O O . GLY B 1 178 ? 9.104 24.536 -33.970 1.00 19.02 691 GLY B O 1
ATOM 2835 N N . VAL B 1 179 ? 7.095 23.890 -34.844 1.00 17.72 692 VAL B N 1
ATOM 2836 C CA . VAL B 1 179 ? 7.468 22.465 -35.011 1.00 17.29 692 VAL B CA 1
ATOM 2837 C C . VAL B 1 179 ? 8.086 22.267 -36.356 1.00 17.41 692 VAL B C 1
ATOM 2838 O O . VAL B 1 179 ? 7.970 23.162 -37.233 1.00 18.15 692 VAL B O 1
ATOM 2842 N N . ASP B 1 180 ? 8.755 21.122 -36.555 1.00 16.91 693 ASP B N 1
ATOM 2843 C CA . ASP B 1 180 ? 9.419 20.874 -37.837 1.00 17.02 693 ASP B CA 1
ATOM 2844 C C . ASP B 1 180 ? 8.469 20.290 -38.892 1.00 16.99 693 ASP B C 1
ATOM 2845 O O . ASP B 1 180 ? 8.502 20.699 -40.056 1.00 17.27 693 ASP B O 1
ATOM 2850 N N . GLU B 1 181 ? 7.638 19.344 -38.464 1.00 16.88 694 GLU B N 1
ATOM 2851 C CA . GLU B 1 181 ? 6.622 18.727 -39.295 1.00 16.53 694 GLU B CA 1
ATOM 2852 C C . GLU B 1 181 ? 5.288 18.881 -38.603 1.00 16.95 694 GLU B C 1
ATOM 2853 O O . GLU B 1 181 ? 5.162 18.571 -37.403 1.00 15.65 694 GLU B O 1
ATOM 2859 N N . GLU B 1 182 ? 4.306 19.432 -39.332 1.00 16.55 695 GLU B N 1
ATOM 2860 C CA . GLU B 1 182 ? 2.967 19.645 -38.785 1.00 16.56 695 GLU B CA 1
ATOM 2861 C C . GLU B 1 182 ? 2.004 18.531 -39.129 1.00 17.04 695 GLU B C 1
ATOM 2862 O O . GLU B 1 182 ? 1.884 18.109 -40.273 1.00 16.64 695 GLU B O 1
ATOM 2868 N N . VAL B 1 183 ? 1.282 18.083 -38.111 1.00 17.53 696 VAL B N 1
ATOM 2869 C CA . VAL B 1 183 ? 0.241 17.109 -38.269 1.00 17.04 696 VAL B CA 1
ATOM 2870 C C . VAL B 1 183 ? -1.017 17.764 -37.729 1.00 18.32 696 VAL B C 1
ATOM 2871 O O . VAL B 1 183 ? -1.069 18.173 -36.565 1.00 17.74 696 VAL B O 1
ATOM 2875 N N . ARG B 1 184 ? -2.030 17.866 -38.585 1.00 19.25 697 ARG B N 1
ATOM 2876 C CA . ARG B 1 184 ? -3.265 18.537 -38.246 1.00 19.78 697 ARG B CA 1
ATOM 2877 C C . ARG B 1 184 ? -4.056 17.707 -37.243 1.00 20.12 697 ARG B C 1
ATOM 2878 O O . ARG B 1 184 ? -4.798 18.248 -36.447 1.00 20.50 697 ARG B O 1
ATOM 2886 N N . ASN B 1 185 ? -3.896 16.394 -37.262 1.00 19.90 698 ASN B N 1
ATOM 2887 C CA . ASN B 1 185 ? -4.666 15.544 -36.319 1.00 19.85 698 ASN B CA 1
ATOM 2888 C C . ASN B 1 185 ? -3.905 14.254 -36.075 1.00 18.83 698 ASN B C 1
ATOM 2889 O O . ASN B 1 185 ? -2.883 14.028 -36.709 1.00 19.81 698 ASN B O 1
ATOM 2894 N N . THR B 1 186 ? -4.388 13.415 -35.162 1.00 18.34 699 THR B N 1
ATOM 2895 C CA . THR B 1 186 ? -3.671 12.228 -34.757 1.00 17.72 699 THR B CA 1
ATOM 2896 C C . THR B 1 186 ? -3.603 11.238 -35.916 1.00 17.97 699 THR B C 1
ATOM 2897 O O . THR B 1 186 ? -2.681 10.410 -35.986 1.00 18.08 699 THR B O 1
ATOM 2901 N N . SER B 1 187 ? -4.618 11.311 -36.788 1.00 16.71 700 SER B N 1
ATOM 2902 C CA . SER B 1 187 ? -4.681 10.543 -38.033 1.00 17.56 700 SER B CA 1
ATOM 2903 C C . SER B 1 187 ? -3.486 10.827 -38.942 1.00 15.71 700 SER B C 1
ATOM 2904 O O . SER B 1 187 ? -2.836 9.917 -39.408 1.00 16.72 700 SER B O 1
ATOM 2907 N N . LEU B 1 188 ? -3.231 12.097 -39.221 1.00 15.95 701 LEU B N 1
ATOM 2908 C CA . LEU B 1 188 ? -2.032 12.493 -39.951 1.00 14.25 701 LEU B CA 1
ATOM 2909 C C . LEU B 1 188 ? -0.742 12.083 -39.233 1.00 14.27 701 LEU B C 1
ATOM 2910 O O . LEU B 1 188 ? 0.256 11.736 -39.894 1.00 14.46 701 LEU B O 1
ATOM 2915 N N . ALA B 1 189 ? -0.741 12.096 -37.896 1.00 13.59 702 ALA B N 1
ATOM 2916 C CA . ALA B 1 189 ? 0.447 11.702 -37.139 1.00 12.65 702 ALA B CA 1
ATOM 2917 C C . ALA B 1 189 ? 0.714 10.223 -37.311 1.00 13.52 702 ALA B C 1
ATOM 2918 O O . ALA B 1 189 ? 1.862 9.816 -37.457 1.00 12.28 702 ALA B O 1
ATOM 2920 N N . ALA B 1 190 ? -0.341 9.415 -37.291 1.00 13.34 703 ALA B N 1
ATOM 2921 C CA . ALA B 1 190 ? -0.159 7.963 -37.473 1.00 14.18 703 ALA B CA 1
ATOM 2922 C C . ALA B 1 190 ? 0.379 7.595 -38.873 1.00 13.96 703 ALA B C 1
ATOM 2923 O O . ALA B 1 190 ? 1.245 6.734 -39.008 1.00 12.81 703 ALA B O 1
ATOM 2925 N N . HIS B 1 191 ? -0.112 8.301 -39.896 1.00 15.38 704 HIS B N 1
ATOM 2926 C CA . HIS B 1 191 ? 0.322 8.153 -41.298 1.00 15.65 704 HIS B CA 1
ATOM 2927 C C . HIS B 1 191 ? 1.798 8.535 -41.435 1.00 15.34 704 HIS B C 1
ATOM 2928 O O . HIS B 1 191 ? 2.566 7.830 -42.106 1.00 15.01 704 HIS B O 1
ATOM 2935 N N . LEU B 1 192 ? 2.187 9.651 -40.810 1.00 14.64 705 LEU B N 1
ATOM 2936 C CA . LEU B 1 192 ? 3.569 10.104 -40.803 1.00 15.35 705 LEU B CA 1
ATOM 2937 C C . LEU B 1 192 ? 4.499 9.056 -40.215 1.00 15.22 705 LEU B C 1
ATOM 2938 O O . LEU B 1 192 ? 5.567 8.825 -40.725 1.00 14.30 705 LEU B O 1
ATOM 2943 N N . ILE B 1 193 ? 4.103 8.497 -39.076 1.00 16.34 706 ILE B N 1
ATOM 2944 C CA . ILE B 1 193 ? 4.798 7.343 -38.489 1.00 16.89 706 ILE B CA 1
ATOM 2945 C C . ILE B 1 193 ? 4.956 6.165 -39.490 1.00 17.40 706 ILE B C 1
ATOM 2946 O O . ILE B 1 193 ? 6.018 5.548 -39.563 1.00 17.07 706 ILE B O 1
ATOM 2951 N N . GLN B 1 194 ? 3.895 5.852 -40.229 1.00 19.39 707 GLN B N 1
ATOM 2952 C CA . GLN B 1 194 ? 3.920 4.788 -41.253 1.00 21.59 707 GLN B CA 1
ATOM 2953 C C . GLN B 1 194 ? 4.866 5.084 -42.403 1.00 21.11 707 GLN B C 1
ATOM 2954 O O . GLN B 1 194 ? 5.569 4.187 -42.863 1.00 21.64 707 GLN B O 1
ATOM 2960 N N . THR B 1 195 ? 4.877 6.329 -42.883 1.00 21.09 708 THR B N 1
ATOM 2961 C CA . THR B 1 195 ? 5.741 6.695 -43.995 1.00 21.38 708 THR B CA 1
ATOM 2962 C C . THR B 1 195 ? 7.201 6.841 -43.525 1.00 21.44 708 THR B C 1
ATOM 2963 O O . THR B 1 195 ? 8.147 6.683 -44.324 1.00 21.42 708 THR B O 1
ATOM 2967 N N . GLY B 1 196 ? 7.381 7.165 -42.241 1.00 20.81 709 GLY B N 1
ATOM 2968 C CA . GLY B 1 196 ? 8.735 7.406 -41.693 1.00 20.04 709 GLY B CA 1
ATOM 2969 C C . GLY B 1 196 ? 9.147 8.854 -41.779 1.00 18.77 709 GLY B C 1
ATOM 2970 O O . GLY B 1 196 ? 9.691 9.427 -40.836 1.00 19.24 709 GLY B O 1
ATOM 2971 N N . THR B 1 197 ? 8.897 9.453 -42.935 1.00 18.33 710 THR B N 1
ATOM 2972 C CA . THR B 1 197 ? 9.314 10.835 -43.208 1.00 17.37 710 THR B CA 1
ATOM 2973 C C . THR B 1 197 ? 8.181 11.545 -43.885 1.00 15.51 710 THR B C 1
ATOM 2974 O O . THR B 1 197 ? 7.230 10.924 -44.329 1.00 15.17 710 THR B O 1
ATOM 2978 N N . LEU B 1 198 ? 8.279 12.862 -43.949 1.00 15.54 711 LEU B N 1
ATOM 2979 C CA . LEU B 1 198 ? 7.284 13.652 -44.633 1.00 14.66 711 LEU B CA 1
ATOM 2980 C C . LEU B 1 198 ? 7.453 13.475 -46.141 1.00 14.38 711 LEU B C 1
ATOM 2981 O O . LEU B 1 198 ? 8.583 13.560 -46.638 1.00 14.61 711 LEU B O 1
ATOM 2986 N N . PRO B 1 199 ? 6.360 13.134 -46.876 1.00 13.58 712 PRO B N 1
ATOM 2987 C CA . PRO B 1 199 ? 6.547 13.160 -48.347 1.00 12.28 712 PRO B CA 1
ATOM 2988 C C . PRO B 1 199 ? 7.085 14.447 -48.949 1.00 11.97 712 PRO B C 1
ATOM 2989 O O . PRO B 1 199 ? 6.797 15.560 -48.460 1.00 12.13 712 PRO B O 1
ATOM 2993 N N . VAL B 1 200 ? 7.862 14.277 -50.026 1.00 11.87 713 VAL B N 1
ATOM 2994 C CA . VAL B 1 200 ? 8.577 15.352 -50.693 1.00 13.19 713 VAL B CA 1
ATOM 2995 C C . VAL B 1 200 ? 7.873 15.618 -52.022 1.00 14.91 713 VAL B C 1
ATOM 2996 O O . VAL B 1 200 ? 7.496 14.666 -52.730 1.00 14.76 713 VAL B O 1
ATOM 3000 N N . GLN B 1 201 ? 7.694 16.906 -52.355 1.00 16.44 714 GLN B N 1
ATOM 3001 C CA . GLN B 1 201 ? 7.144 17.318 -53.662 1.00 17.40 714 GLN B CA 1
ATOM 3002 C C . GLN B 1 201 ? 8.216 17.999 -54.466 1.00 19.09 714 GLN B C 1
ATOM 3003 O O . GLN B 1 201 ? 8.794 18.979 -54.019 1.00 21.07 714 GLN B O 1
ATOM 3009 N N . ARG B 1 202 ? 8.484 17.507 -55.657 1.00 20.46 715 ARG B N 1
ATOM 3010 C CA . ARG B 1 202 ? 9.406 18.224 -56.530 1.00 21.99 715 ARG B CA 1
ATOM 3011 C C . ARG B 1 202 ? 8.842 18.481 -57.939 1.00 22.06 715 ARG B C 1
ATOM 3012 O O . ARG B 1 202 ? 8.270 17.601 -58.600 1.00 21.39 715 ARG B O 1
ATOM 3020 N N . ALA B 1 203 ? 8.813 19.769 -58.247 1.00 28.12 716 ALA B N 1
ATOM 3021 C CA . ALA B 1 203 ? 8.431 20.298 -59.527 1.00 30.69 716 ALA B CA 1
ATOM 3022 C C . ALA B 1 203 ? 9.617 20.838 -60.329 1.00 30.89 716 ALA B C 1
ATOM 3023 O O . ALA B 1 203 ? 10.742 20.830 -59.862 1.00 29.20 716 ALA B O 1
ATOM 3025 N N . GLY C 1 1 ? 11.946 8.322 -59.679 1.00 34.10 514 GLY C N 1
ATOM 3026 C CA . GLY C 1 1 ? 12.143 7.067 -60.326 1.00 31.41 514 GLY C CA 1
ATOM 3027 C C . GLY C 1 1 ? 10.960 6.697 -61.143 1.00 30.81 514 GLY C C 1
ATOM 3028 O O . GLY C 1 1 ? 10.532 7.429 -61.969 1.00 31.51 514 GLY C O 1
ATOM 3029 N N . LYS C 1 2 ? 10.460 5.509 -60.927 1.00 29.29 515 LYS C N 1
ATOM 3030 C CA . LYS C 1 2 ? 9.477 5.000 -61.826 1.00 28.34 515 LYS C CA 1
ATOM 3031 C C . LYS C 1 2 ? 8.104 5.249 -61.284 1.00 25.58 515 LYS C C 1
ATOM 3032 O O . LYS C 1 2 ? 7.875 5.152 -60.122 1.00 25.87 515 LYS C O 1
ATOM 3038 N N . PHE C 1 3 ? 7.214 5.582 -62.164 1.00 22.36 516 PHE C N 1
ATOM 3039 C CA . PHE C 1 3 ? 5.802 5.718 -61.838 1.00 21.15 516 PHE C CA 1
ATOM 3040 C C . PHE C 1 3 ? 5.300 4.532 -61.010 1.00 20.97 516 PHE C C 1
ATOM 3041 O O . PHE C 1 3 ? 5.472 3.358 -61.380 1.00 20.15 516 PHE C O 1
ATOM 3049 N N . SER C 1 4 ? 4.709 4.852 -59.869 1.00 20.04 517 SER C N 1
ATOM 3050 C CA . SER C 1 4 ? 4.124 3.863 -58.995 1.00 20.56 517 SER C CA 1
ATOM 3051 C C . SER C 1 4 ? 2.704 4.242 -58.591 1.00 20.58 517 SER C C 1
ATOM 3052 O O . SER C 1 4 ? 2.481 5.148 -57.752 1.00 20.65 517 SER C O 1
ATOM 3055 N N . ARG C 1 5 ? 1.745 3.541 -59.187 1.00 20.63 518 ARG C N 1
ATOM 3056 C CA . ARG C 1 5 ? 0.332 3.838 -58.929 1.00 20.76 518 ARG C CA 1
ATOM 3057 C C . ARG C 1 5 ? 0.019 3.427 -57.498 1.00 19.20 518 ARG C C 1
ATOM 3058 O O . ARG C 1 5 ? -0.842 4.021 -56.876 1.00 19.51 518 ARG C O 1
ATOM 3066 N N . ALA C 1 6 ? 0.734 2.421 -56.996 1.00 18.26 519 ALA C N 1
ATOM 3067 C CA . ALA C 1 6 ? 0.559 1.957 -55.629 1.00 17.66 519 ALA C CA 1
ATOM 3068 C C . ALA C 1 6 ? 0.969 3.038 -54.640 1.00 17.81 519 ALA C C 1
ATOM 3069 O O . ALA C 1 6 ? 0.225 3.281 -53.683 1.00 17.88 519 ALA C O 1
ATOM 3071 N N . LEU C 1 7 ? 2.124 3.695 -54.878 1.00 17.16 520 LEU C N 1
ATOM 3072 C CA . LEU C 1 7 ? 2.580 4.786 -54.031 1.00 16.85 520 LEU C CA 1
ATOM 3073 C C . LEU C 1 7 ? 1.605 5.937 -54.113 1.00 17.17 520 LEU C C 1
ATOM 3074 O O . LEU C 1 7 ? 1.179 6.466 -53.087 1.00 16.91 520 LEU C O 1
ATOM 3079 N N . LYS C 1 8 ? 1.240 6.310 -55.339 1.00 16.94 521 LYS C N 1
ATOM 3080 C CA . LYS C 1 8 ? 0.200 7.290 -55.534 1.00 17.94 521 LYS C CA 1
ATOM 3081 C C . LYS C 1 8 ? -0.993 7.008 -54.622 1.00 18.47 521 LYS C C 1
ATOM 3082 O O . LYS C 1 8 ? -1.434 7.880 -53.891 1.00 19.06 521 LYS C O 1
ATOM 3088 N N . ASN C 1 9 ? -1.512 5.782 -54.672 1.00 19.28 522 ASN C N 1
ATOM 3089 C CA . ASN C 1 9 ? -2.728 5.428 -53.950 1.00 19.32 522 ASN C CA 1
ATOM 3090 C C . ASN C 1 9 ? -2.584 5.477 -52.424 1.00 19.29 522 ASN C C 1
ATOM 3091 O O . ASN C 1 9 ? -3.504 5.893 -51.707 1.00 18.98 522 ASN C O 1
ATOM 3096 N N . ARG C 1 10 ? -1.421 5.082 -51.937 1.00 19.50 523 ARG C N 1
ATOM 3097 C CA . ARG C 1 10 ? -1.211 5.034 -50.522 1.00 20.77 523 ARG C CA 1
ATOM 3098 C C . ARG C 1 10 ? -0.976 6.394 -49.876 1.00 19.78 523 ARG C C 1
ATOM 3099 O O . ARG C 1 10 ? -1.572 6.690 -48.826 1.00 19.89 523 ARG C O 1
ATOM 3107 N N . LEU C 1 11 ? -0.209 7.260 -50.536 1.00 19.04 524 LEU C N 1
ATOM 3108 C CA . LEU C 1 11 ? -0.013 8.634 -50.060 1.00 18.75 524 LEU C CA 1
ATOM 3109 C C . LEU C 1 11 ? -1.258 9.488 -50.244 1.00 17.95 524 LEU C C 1
ATOM 3110 O O . LEU C 1 11 ? -1.620 10.309 -49.368 1.00 18.84 524 LEU C O 1
ATOM 3115 N N . GLU C 1 12 ? -1.927 9.312 -51.374 1.00 16.94 525 GLU C N 1
ATOM 3116 C CA . GLU C 1 12 ? -3.124 10.111 -51.641 1.00 16.55 525 GLU C CA 1
ATOM 3117 C C . GLU C 1 12 ? -4.356 9.722 -50.797 1.00 16.42 525 GLU C C 1
ATOM 3118 O O . GLU C 1 12 ? -5.336 10.444 -50.774 1.00 17.12 525 GLU C O 1
ATOM 3124 N N . SER C 1 13 ? -4.287 8.593 -50.077 1.00 16.62 526 SER C N 1
ATOM 3125 C CA . SER C 1 13 ? -5.322 8.183 -49.157 1.00 15.97 526 SER C CA 1
ATOM 3126 C C . SER C 1 13 ? -5.412 9.143 -47.977 1.00 16.79 526 SER C C 1
ATOM 3127 O O . SER C 1 13 ? -6.488 9.277 -47.358 1.00 17.18 526 SER C O 1
ATOM 3130 N N . ALA C 1 14 ? -4.295 9.819 -47.668 1.00 15.87 527 ALA C N 1
ATOM 3131 C CA . ALA C 1 14 ? -4.315 10.847 -46.642 1.00 14.83 527 ALA C CA 1
ATOM 3132 C C . ALA C 1 14 ? -4.732 12.205 -47.161 1.00 14.50 527 ALA C C 1
ATOM 3133 O O . ALA C 1 14 ? -4.776 13.140 -46.368 1.00 16.04 527 ALA C O 1
ATOM 3135 N N . ASN C 1 15 ? -4.959 12.377 -48.469 1.00 14.51 528 ASN C N 1
ATOM 3136 C CA . ASN C 1 15 ? -5.357 13.712 -48.973 1.00 14.12 528 ASN C CA 1
ATOM 3137 C C . ASN C 1 15 ? -6.668 14.090 -48.270 1.00 14.96 528 ASN C C 1
ATOM 3138 O O . ASN C 1 15 ? -7.471 13.202 -47.950 1.00 14.70 528 ASN C O 1
ATOM 3143 N N . TYR C 1 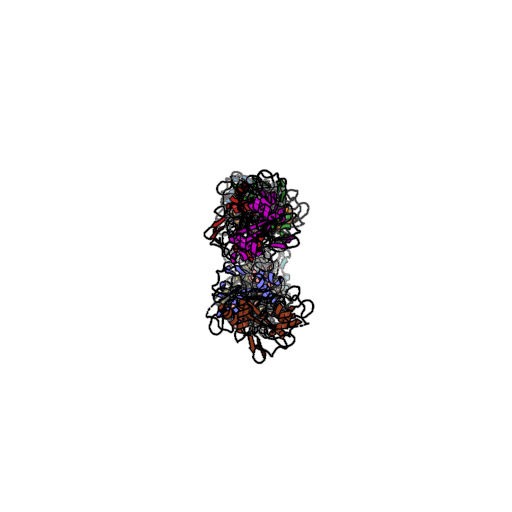16 ? -6.915 15.386 -48.037 1.00 14.92 529 TYR C N 1
ATOM 3144 C CA . TYR C 1 16 ? -8.069 15.761 -47.226 1.00 15.71 529 TYR C CA 1
ATOM 3145 C C . TYR C 1 16 ? -8.560 17.173 -47.510 1.00 16.42 529 TYR C C 1
ATOM 3146 O O . TYR C 1 16 ? -7.901 17.924 -48.210 1.00 17.99 529 TYR C O 1
ATOM 3155 N N . GLU C 1 17 ? -9.724 17.534 -47.001 1.00 17.56 530 GLU C N 1
ATOM 3156 C CA . GLU C 1 17 ? -10.207 18.932 -47.082 1.00 19.64 530 GLU C CA 1
ATOM 3157 C C . GLU C 1 17 ? -10.292 19.527 -48.493 1.00 20.10 530 GLU C C 1
ATOM 3158 O O . GLU C 1 17 ? -9.725 20.601 -48.796 1.00 21.52 530 GLU C O 1
ATOM 3164 N N . GLU C 1 18 ? -10.986 18.787 -49.347 1.00 20.75 531 GLU C N 1
ATOM 3165 C CA . GLU C 1 18 ? -11.433 19.222 -50.652 1.00 21.95 531 GLU C CA 1
ATOM 3166 C C . GLU C 1 18 ? -12.230 20.517 -50.599 1.00 22.41 531 GLU C C 1
ATOM 3167 O O . GLU C 1 18 ? -13.148 20.645 -49.817 1.00 22.57 531 GLU C O 1
ATOM 3173 N N . VAL C 1 19 ? -11.878 21.467 -51.445 1.00 23.33 532 VAL C N 1
ATOM 3174 C CA . VAL C 1 19 ? -12.614 22.726 -51.489 1.00 24.95 532 VAL C CA 1
ATOM 3175 C C . VAL C 1 19 ? -12.728 23.195 -52.943 1.00 25.34 532 VAL C C 1
ATOM 3176 O O . VAL C 1 19 ? -11.776 23.096 -53.734 1.00 24.68 532 VAL C O 1
ATOM 3180 N N . GLU C 1 20 ? -13.921 23.648 -53.291 1.00 25.69 533 GLU C N 1
ATOM 3181 C CA . GLU C 1 20 ? -14.174 24.242 -54.594 1.00 26.78 533 GLU C CA 1
ATOM 3182 C C . GLU C 1 20 ? -14.194 25.759 -54.489 1.00 26.72 533 GLU C C 1
ATOM 3183 O O . GLU C 1 20 ? -14.852 26.331 -53.584 1.00 26.59 533 GLU C O 1
ATOM 3189 N N . LEU C 1 21 ? -13.472 26.381 -55.423 1.00 26.84 534 LEU C N 1
ATOM 3190 C CA . LEU C 1 21 ? -13.224 27.821 -55.491 1.00 27.22 534 LEU C CA 1
ATOM 3191 C C . LEU C 1 21 ? -13.756 28.412 -56.824 1.00 27.58 534 LEU C C 1
ATOM 3192 O O . LEU C 1 21 ? -13.839 27.686 -57.818 1.00 26.82 534 LEU C O 1
ATOM 3197 N N . PRO C 1 22 ? -14.092 29.733 -56.858 1.00 27.77 535 PRO C N 1
ATOM 3198 C CA . PRO C 1 22 ? -14.589 30.361 -58.092 1.00 27.96 535 PRO C CA 1
ATOM 3199 C C . PRO C 1 22 ? -13.450 30.498 -59.075 1.00 28.41 535 PRO C C 1
ATOM 3200 O O . PRO C 1 22 ? -12.303 30.240 -58.693 1.00 28.76 535 PRO C O 1
ATOM 3204 N N . PRO C 1 23 ? -13.740 30.826 -60.355 1.00 28.56 536 PRO C N 1
ATOM 3205 C CA . PRO C 1 23 ? -12.604 30.975 -61.282 1.00 28.50 536 PRO C CA 1
ATOM 3206 C C . PRO C 1 23 ? -11.564 31.992 -60.802 1.00 29.02 536 PRO C C 1
ATOM 3207 O O . PRO C 1 23 ? -11.952 33.096 -60.375 1.00 29.51 536 PRO C O 1
ATOM 3211 N N . PRO C 1 24 ? -10.255 31.596 -60.790 1.00 28.58 537 PRO C N 1
ATOM 3212 C CA . PRO C 1 24 ? -9.161 32.541 -60.647 1.00 28.27 537 PRO C CA 1
ATOM 3213 C C . PRO C 1 24 ? -9.114 33.574 -61.785 1.00 28.64 537 PRO C C 1
ATOM 3214 O O . PRO C 1 24 ? -9.324 33.233 -62.973 1.00 28.95 537 PRO C O 1
ATOM 3218 N N . SER C 1 25 ? -8.850 34.828 -61.412 1.00 28.09 538 SER C N 1
ATOM 3219 C CA . SER C 1 25 ? -8.719 35.919 -62.382 1.00 27.20 538 SER C CA 1
ATOM 3220 C C . SER C 1 25 ? -7.661 35.564 -63.411 1.00 25.85 538 SER C C 1
ATOM 3221 O O . SER C 1 25 ? -7.813 35.862 -64.601 1.00 25.90 538 SER C O 1
ATOM 3224 N N . LYS C 1 26 ? -6.586 34.938 -62.940 1.00 24.16 539 LYS C N 1
ATOM 3225 C CA . LYS C 1 26 ? -5.564 34.343 -63.796 1.00 22.61 539 LYS C CA 1
ATOM 3226 C C . LYS C 1 26 ? -4.904 33.166 -63.056 1.00 22.29 539 LYS C C 1
ATOM 3227 O O . LYS C 1 26 ? -5.154 32.938 -61.884 1.00 22.13 539 LYS C O 1
ATOM 3233 N N . GLY C 1 27 ? -4.094 32.390 -63.749 1.00 22.26 540 GLY C N 1
ATOM 3234 C CA . GLY C 1 27 ? -3.380 31.317 -63.100 1.00 20.78 540 GLY C CA 1
ATOM 3235 C C . GLY C 1 27 ? -2.568 30.552 -64.100 1.00 20.93 540 GLY C C 1
ATOM 3236 O O . GLY C 1 27 ? -2.625 30.809 -65.308 1.00 20.65 540 GLY C O 1
ATOM 3237 N N . VAL C 1 28 ? -1.799 29.602 -63.584 1.00 20.24 541 VAL C N 1
ATOM 3238 C CA . VAL C 1 28 ? -0.974 28.723 -64.395 1.00 18.34 541 VAL C CA 1
ATOM 3239 C C . VAL C 1 28 ? -0.875 27.372 -63.669 1.00 18.38 541 VAL C C 1
ATOM 3240 O O . VAL C 1 28 ? -0.963 27.305 -62.433 1.00 17.85 541 VAL C O 1
ATOM 3244 N N . ILE C 1 29 ? -0.736 26.309 -64.469 1.00 18.26 542 ILE C N 1
ATOM 3245 C CA . ILE C 1 29 ? -0.712 24.913 -64.034 1.00 16.86 542 ILE C CA 1
ATOM 3246 C C . ILE C 1 29 ? 0.656 24.279 -64.330 1.00 16.44 542 ILE C C 1
ATOM 3247 O O . ILE C 1 29 ? 1.192 24.406 -65.418 1.00 15.94 542 ILE C O 1
ATOM 3252 N N . VAL C 1 30 ? 1.229 23.641 -63.307 1.00 15.55 543 VAL C N 1
ATOM 3253 C CA . VAL C 1 30 ? 2.561 23.044 -63.373 1.00 14.02 543 VAL C CA 1
ATOM 3254 C C . VAL C 1 30 ? 2.452 21.624 -62.816 1.00 13.97 543 VAL C C 1
ATOM 3255 O O . VAL C 1 30 ? 1.551 21.338 -62.009 1.00 14.63 543 VAL C O 1
ATOM 3259 N N . PRO C 1 31 ? 3.353 20.721 -63.218 1.00 14.54 544 PRO C N 1
ATOM 3260 C CA . PRO C 1 31 ? 3.318 19.387 -62.593 1.00 15.39 544 PRO C CA 1
ATOM 3261 C C . PRO C 1 31 ? 4.281 19.228 -61.363 1.00 15.49 544 PRO C C 1
ATOM 3262 O O . PRO C 1 31 ? 5.329 19.913 -61.269 1.00 16.03 544 PRO C O 1
ATOM 3266 N N . VAL C 1 32 ? 3.927 18.330 -60.449 1.00 14.35 545 VAL C N 1
ATOM 3267 C CA . VAL C 1 32 ? 4.734 18.014 -59.268 1.00 13.66 545 VAL C CA 1
ATOM 3268 C C . VAL C 1 32 ? 5.000 16.502 -59.244 1.00 13.71 545 VAL C C 1
ATOM 3269 O O . VAL C 1 32 ? 4.118 15.709 -59.490 1.00 14.25 545 VAL C O 1
ATOM 3273 N N . VAL C 1 33 ? 6.233 16.124 -58.964 1.00 14.11 546 VAL C N 1
ATOM 3274 C CA . VAL C 1 33 ? 6.612 14.725 -58.720 1.00 13.82 546 VAL C CA 1
ATOM 3275 C C . VAL C 1 33 ? 6.732 14.424 -57.220 1.00 14.56 546 VAL C C 1
ATOM 3276 O O . VAL C 1 33 ? 7.399 15.165 -56.478 1.00 12.50 546 VAL C O 1
ATOM 3280 N N . HIS C 1 34 ? 6.094 13.317 -56.781 1.00 14.97 547 HIS C N 1
ATOM 3281 C CA . HIS C 1 34 ? 6.049 12.964 -55.365 1.00 14.95 547 HIS C CA 1
ATOM 3282 C C . HIS C 1 34 ? 6.883 11.785 -55.058 1.00 16.41 547 HIS C C 1
ATOM 3283 O O . HIS C 1 34 ? 6.872 10.784 -55.799 1.00 17.02 547 HIS C O 1
ATOM 3290 N N . THR C 1 35 ? 7.630 11.899 -53.968 1.00 16.62 548 THR C N 1
ATOM 3291 C CA . THR C 1 35 ? 8.429 10.776 -53.500 1.00 17.58 548 THR C CA 1
ATOM 3292 C C . THR C 1 35 ? 8.346 10.740 -51.986 1.00 17.79 548 THR C C 1
ATOM 3293 O O . THR C 1 35 ? 7.859 11.696 -51.343 1.00 17.54 548 THR C O 1
ATOM 3297 N N . VAL C 1 36 ? 8.782 9.624 -51.419 1.00 17.18 549 VAL C N 1
ATOM 3298 C CA . VAL C 1 36 ? 8.943 9.514 -49.967 1.00 17.30 549 VAL C CA 1
ATOM 3299 C C . VAL C 1 36 ? 10.154 8.599 -49.765 1.00 17.95 549 VAL C C 1
ATOM 3300 O O . VAL C 1 36 ? 10.331 7.694 -50.557 1.00 17.50 549 VAL C O 1
ATOM 3304 N N . LYS C 1 37 ? 10.988 8.839 -48.752 1.00 19.06 550 LYS C N 1
ATOM 3305 C CA . LYS C 1 37 ? 12.252 8.082 -48.578 1.00 20.32 550 LYS C CA 1
ATOM 3306 C C . LYS C 1 37 ? 12.094 6.585 -48.442 1.00 21.45 550 LYS C C 1
ATOM 3307 O O . LYS C 1 37 ? 12.979 5.811 -48.869 1.00 22.31 550 LYS C O 1
ATOM 3309 N N . SER C 1 38 ? 10.988 6.166 -47.838 1.00 21.61 551 SER C N 1
ATOM 3310 C CA . SER C 1 38 ? 10.768 4.769 -47.569 1.00 22.89 551 SER C CA 1
ATOM 3311 C C . SER C 1 38 ? 10.263 3.986 -48.774 1.00 23.30 551 SER C C 1
ATOM 3312 O O . SER C 1 38 ? 10.000 2.780 -48.660 1.00 24.29 551 SER C O 1
ATOM 3315 N N . ALA C 1 39 ? 10.097 4.639 -49.925 1.00 22.71 552 ALA C N 1
ATOM 3316 C CA . ALA C 1 39 ? 9.692 3.923 -51.123 1.00 22.03 552 ALA C CA 1
ATOM 3317 C C . ALA C 1 39 ? 10.715 4.196 -52.223 1.00 22.30 552 ALA C C 1
ATOM 3318 O O . ALA C 1 39 ? 10.386 4.847 -53.192 1.00 21.94 552 ALA C O 1
ATOM 3320 N N . PRO C 1 40 ? 11.969 3.710 -52.050 1.00 22.41 553 PRO C N 1
ATOM 3321 C CA . PRO C 1 40 ? 13.050 3.928 -53.012 1.00 23.17 553 PRO C CA 1
ATOM 3322 C C . PRO C 1 40 ? 12.632 3.637 -54.438 1.00 23.67 553 PRO C C 1
ATOM 3323 O O . PRO C 1 40 ? 12.015 2.607 -54.717 1.00 24.43 553 PRO C O 1
ATOM 3327 N N . GLY C 1 41 ? 12.963 4.546 -55.338 1.00 23.91 554 GLY C N 1
ATOM 3328 C CA . GLY C 1 41 ? 12.793 4.264 -56.760 1.00 23.19 554 GLY C CA 1
ATOM 3329 C C . GLY C 1 41 ? 11.395 4.426 -57.277 1.00 23.14 554 GLY C C 1
ATOM 3330 O O . GLY C 1 41 ? 11.168 4.190 -58.441 1.00 24.39 554 GLY C O 1
ATOM 3331 N N . GLU C 1 42 ? 10.445 4.833 -56.427 1.00 22.19 555 GLU C N 1
ATOM 3332 C CA . GLU C 1 42 ? 9.068 5.037 -56.859 1.00 19.92 555 GLU C CA 1
ATOM 3333 C C . GLU C 1 42 ? 8.716 6.523 -56.830 1.00 19.27 555 GLU C C 1
ATOM 3334 O O . GLU C 1 42 ? 9.277 7.302 -56.020 1.00 18.82 555 GLU C O 1
ATOM 3340 N N . ALA C 1 43 ? 7.744 6.894 -57.657 1.00 17.37 556 ALA C N 1
ATOM 3341 C CA . ALA C 1 43 ? 7.314 8.268 -57.809 1.00 16.46 556 ALA C CA 1
ATOM 3342 C C . ALA C 1 43 ? 5.958 8.316 -58.487 1.00 16.16 556 ALA C C 1
ATOM 3343 O O . ALA C 1 43 ? 5.547 7.348 -59.110 1.00 15.35 556 ALA C O 1
ATOM 3345 N N . PHE C 1 44 ? 5.265 9.452 -58.354 1.00 15.18 557 PHE C N 1
ATOM 3346 C CA . PHE C 1 44 ? 4.022 9.700 -59.066 1.00 15.19 557 PHE C CA 1
ATOM 3347 C C . PHE C 1 44 ? 3.873 11.217 -59.167 1.00 15.34 557 PHE C C 1
ATOM 3348 O O . PHE C 1 44 ? 4.569 11.981 -58.453 1.00 14.36 557 PHE C O 1
ATOM 3356 N N . GLY C 1 45 ? 2.949 11.630 -60.036 1.00 14.30 558 GLY C N 1
ATOM 3357 C CA . GLY C 1 45 ? 2.775 13.016 -60.405 1.00 14.64 558 GLY C CA 1
ATOM 3358 C C . GLY C 1 45 ? 1.426 13.541 -59.990 1.00 14.97 558 GLY C C 1
ATOM 3359 O O . GLY C 1 45 ? 0.493 12.787 -59.746 1.00 15.06 558 GLY C O 1
ATOM 3360 N N . SER C 1 46 ? 1.336 14.865 -59.893 1.00 14.78 559 SER C N 1
ATOM 3361 C CA . SER C 1 46 ? 0.085 15.534 -59.633 1.00 13.79 559 SER C CA 1
ATOM 3362 C C . SER C 1 46 ? 0.258 16.870 -60.283 1.00 13.62 559 SER C C 1
ATOM 3363 O O . SER C 1 46 ? 1.301 17.157 -60.823 1.00 14.65 559 SER C O 1
ATOM 3366 N N . LEU C 1 47 ? -0.794 17.647 -60.294 1.00 13.80 560 LEU C N 1
ATOM 3367 C CA . LEU C 1 47 ? -0.767 18.990 -60.819 1.00 13.91 560 LEU C CA 1
ATOM 3368 C C . LEU C 1 47 ? -0.974 20.003 -59.704 1.00 13.60 560 LEU C C 1
ATOM 3369 O O . LEU C 1 47 ? -1.744 19.776 -58.783 1.00 13.34 560 LEU C O 1
ATOM 3374 N N . ALA C 1 48 ? -0.360 21.167 -59.841 1.00 14.25 561 ALA C N 1
ATOM 3375 C CA . ALA C 1 48 ? -0.670 22.284 -58.918 1.00 14.99 561 ALA C CA 1
ATOM 3376 C C . ALA C 1 48 ? -1.020 23.544 -59.675 1.00 15.32 561 ALA C C 1
ATOM 3377 O O . ALA C 1 48 ? -0.440 23.803 -60.709 1.00 17.51 561 ALA C O 1
ATOM 3379 N N . ILE C 1 49 ? -1.942 24.343 -59.147 1.00 15.75 562 ILE C N 1
ATOM 3380 C CA . ILE C 1 49 ? -2.280 25.618 -59.778 1.00 16.41 562 ILE C CA 1
ATOM 3381 C C . ILE C 1 49 ? -1.827 26.826 -58.907 1.00 16.62 562 ILE C C 1
ATOM 3382 O O . ILE C 1 49 ? -2.004 26.816 -57.690 1.00 16.21 562 ILE C O 1
ATOM 3387 N N . ILE C 1 50 ? -1.202 27.822 -59.567 1.00 16.25 563 ILE C N 1
ATOM 3388 C CA . ILE C 1 50 ? -0.729 29.036 -58.940 1.00 16.58 563 ILE C CA 1
ATOM 3389 C C . ILE C 1 50 ? -1.686 30.155 -59.334 1.00 17.29 563 ILE C C 1
ATOM 3390 O O . ILE C 1 50 ? -1.774 30.527 -60.509 1.00 17.68 563 ILE C O 1
ATOM 3395 N N . ILE C 1 51 ? -2.423 30.630 -58.333 1.00 17.58 564 ILE C N 1
ATOM 3396 C CA . ILE C 1 51 ? -3.486 31.646 -58.444 1.00 18.54 564 ILE C CA 1
ATOM 3397 C C . ILE C 1 51 ? -3.143 32.902 -57.594 1.00 20.00 564 ILE C C 1
ATOM 3398 O O . ILE C 1 51 ? -2.459 32.771 -56.554 1.00 19.93 564 ILE C O 1
ATOM 3403 N N . PRO C 1 52 ? -3.620 34.109 -58.012 1.00 20.88 565 PRO C N 1
ATOM 3404 C CA . PRO C 1 52 ? -3.263 35.311 -57.259 1.00 21.03 565 PRO C CA 1
ATOM 3405 C C . PRO C 1 52 ? -3.912 35.296 -55.908 1.00 21.70 565 PRO C C 1
ATOM 3406 O O . PRO C 1 52 ? -5.041 34.862 -55.785 1.00 22.81 565 PRO C O 1
ATOM 3410 N N . GLY C 1 53 ? -3.222 35.788 -54.890 1.00 22.07 566 GLY C N 1
ATOM 3411 C CA . GLY C 1 53 ? -3.828 35.849 -53.581 1.00 22.04 566 GLY C CA 1
ATOM 3412 C C . GLY C 1 53 ? -3.077 34.967 -52.601 1.00 22.23 566 GLY C C 1
ATOM 3413 O O . GLY C 1 53 ? -2.207 34.190 -52.982 1.00 22.39 566 GLY C O 1
ATOM 3414 N N . GLU C 1 54 ? -3.454 35.096 -51.340 1.00 22.07 567 GLU C N 1
ATOM 3415 C CA . GLU C 1 54 ? -2.827 34.426 -50.195 1.00 22.43 567 GLU C CA 1
ATOM 3416 C C . GLU C 1 54 ? -3.892 33.514 -49.621 1.00 22.77 567 GLU C C 1
ATOM 3417 O O . GLU C 1 54 ? -4.856 33.994 -48.990 1.00 23.75 567 GLU C O 1
ATOM 3423 N N . TYR C 1 55 ? -3.758 32.212 -49.856 1.00 22.75 568 TYR C N 1
ATOM 3424 C CA . TYR C 1 55 ? -4.670 31.231 -49.278 1.00 22.76 568 TYR C CA 1
ATOM 3425 C C . TYR C 1 55 ? -3.877 30.200 -48.507 1.00 21.65 568 TYR C C 1
ATOM 3426 O O . TYR C 1 55 ? -4.045 28.984 -48.734 1.00 21.03 568 TYR C O 1
ATOM 3435 N N . PRO C 1 56 ? -3.034 30.660 -47.568 1.00 21.25 569 PRO C N 1
ATOM 3436 C CA . PRO C 1 56 ? -2.258 29.688 -46.775 1.00 20.59 569 PRO C CA 1
ATOM 3437 C C . PRO C 1 56 ? -3.147 28.699 -46.032 1.00 20.27 569 PRO C C 1
ATOM 3438 O O . PRO C 1 56 ? -2.776 27.563 -45.908 1.00 20.53 569 PRO C O 1
ATOM 3442 N N . GLU C 1 57 ? -4.325 29.132 -45.583 1.00 21.13 570 GLU C N 1
ATOM 3443 C CA . GLU C 1 57 ? -5.260 28.289 -44.840 1.00 21.84 570 GLU C CA 1
ATOM 3444 C C . GLU C 1 57 ? -5.805 27.101 -45.651 1.00 21.55 570 GLU C C 1
ATOM 3445 O O . GLU C 1 57 ? -6.348 26.147 -45.101 1.00 21.54 570 GLU C O 1
ATOM 3451 N N . LEU C 1 58 ? -5.626 27.154 -46.965 1.00 21.98 571 LEU C N 1
ATOM 3452 C CA . LEU C 1 58 ? -6.062 26.086 -47.872 1.00 20.67 571 LEU C CA 1
ATOM 3453 C C . LEU C 1 58 ? -4.980 25.022 -48.078 1.00 20.19 571 LEU C C 1
ATOM 3454 O O . LEU C 1 58 ? -5.230 23.978 -48.693 1.00 20.26 571 LEU C O 1
ATOM 3459 N N . LEU C 1 59 ? -3.785 25.297 -47.543 1.00 18.94 572 LEU C N 1
ATOM 3460 C CA . LEU C 1 59 ? -2.650 24.373 -47.572 1.00 17.73 572 LEU C CA 1
ATOM 3461 C C . LEU C 1 59 ? -2.459 23.597 -46.297 1.00 16.94 572 LEU C C 1
ATOM 3462 O O . LEU C 1 59 ? -2.618 24.133 -45.187 1.00 15.56 572 LEU C O 1
ATOM 3467 N N . ASP C 1 60 ? -2.074 22.329 -46.457 1.00 16.30 573 ASP C N 1
ATOM 3468 C CA . ASP C 1 60 ? -1.519 21.619 -45.343 1.00 15.36 573 ASP C CA 1
ATOM 3469 C C . ASP C 1 60 ? -0.413 22.538 -44.778 1.00 15.12 573 ASP C C 1
ATOM 3470 O O . ASP C 1 60 ? 0.362 23.130 -45.547 1.00 15.94 573 ASP C O 1
ATOM 3475 N N . ALA C 1 61 ? -0.308 22.642 -43.453 1.00 14.65 574 ALA C N 1
ATOM 3476 C CA . ALA C 1 61 ? 0.682 23.515 -42.822 1.00 13.74 574 ALA C CA 1
ATOM 3477 C C . ALA C 1 61 ? 2.120 23.259 -43.232 1.00 14.08 574 ALA C C 1
ATOM 3478 O O . ALA C 1 61 ? 2.951 24.176 -43.248 1.00 15.36 574 ALA C O 1
ATOM 3480 N N . ASN C 1 62 ? 2.445 22.029 -43.594 1.00 13.69 575 ASN C N 1
ATOM 3481 C CA . ASN C 1 62 ? 3.802 21.770 -44.086 1.00 13.03 575 ASN C CA 1
ATOM 3482 C C . ASN C 1 62 ? 4.095 22.514 -45.376 1.00 12.71 575 ASN C C 1
ATOM 3483 O O . ASN C 1 62 ? 5.252 22.633 -45.769 1.00 11.44 575 ASN C O 1
ATOM 3488 N N . GLN C 1 63 ? 3.031 22.973 -46.044 1.00 13.53 576 GLN C N 1
ATOM 3489 C CA . GLN C 1 63 ? 3.159 23.811 -47.257 1.00 15.00 576 GLN C CA 1
ATOM 3490 C C . GLN C 1 63 ? 2.985 25.304 -46.996 1.00 16.45 576 GLN C C 1
ATOM 3491 O O . GLN C 1 63 ? 3.141 26.106 -47.909 1.00 18.26 576 GLN C O 1
ATOM 3497 N N . GLN C 1 64 ? 2.700 25.685 -45.752 1.00 17.57 577 GLN C N 1
ATOM 3498 C CA . GLN C 1 64 ? 2.521 27.104 -45.382 1.00 17.73 577 GLN C CA 1
ATOM 3499 C C . GLN C 1 64 ? 3.874 27.762 -45.217 1.00 19.03 577 GLN C C 1
ATOM 3500 O O . GLN C 1 64 ? 4.328 28.090 -44.129 1.00 19.67 577 GLN C O 1
ATOM 3506 N N . VAL C 1 65 ? 4.517 27.924 -46.368 1.00 19.60 578 VAL C N 1
ATOM 3507 C CA . VAL C 1 65 ? 5.883 28.399 -46.500 1.00 19.54 578 VAL C CA 1
ATOM 3508 C C . VAL C 1 65 ? 5.889 29.377 -47.720 1.00 19.34 578 VAL C C 1
ATOM 3509 O O . VAL C 1 65 ? 5.247 29.093 -48.750 1.00 17.97 578 VAL C O 1
ATOM 3513 N N . LEU C 1 66 ? 6.565 30.528 -47.602 1.00 18.83 579 LEU C N 1
ATOM 3514 C CA . LEU C 1 66 ? 6.626 31.514 -48.727 1.00 19.15 579 LEU C CA 1
ATOM 3515 C C . LEU C 1 66 ? 7.925 31.418 -49.496 1.00 19.63 579 LEU C C 1
ATOM 3516 O O . LEU C 1 66 ? 8.988 31.481 -48.892 1.00 20.43 579 LEU C O 1
ATOM 3521 N N . SER C 1 67 ? 7.852 31.231 -50.814 1.00 19.69 580 SER C N 1
ATOM 3522 C CA . SER C 1 67 ? 9.030 31.404 -51.683 1.00 19.62 580 SER C CA 1
ATOM 3523 C C . SER C 1 67 ? 8.911 32.788 -52.325 1.00 18.55 580 SER C C 1
ATOM 3524 O O . SER C 1 67 ? 7.808 33.276 -52.597 1.00 17.49 580 SER C O 1
ATOM 3527 N N . HIS C 1 68 ? 10.051 33.427 -52.515 1.00 18.03 581 HIS C N 1
ATOM 3528 C CA . HIS C 1 68 ? 10.066 34.870 -52.814 1.00 17.99 581 HIS C CA 1
ATOM 3529 C C . HIS C 1 68 ? 10.623 35.071 -54.197 1.00 17.77 581 HIS C C 1
ATOM 3530 O O . HIS C 1 68 ? 11.588 34.423 -54.568 1.00 17.78 581 HIS C O 1
ATOM 3537 N N . PHE C 1 69 ? 9.991 35.958 -54.961 1.00 17.53 582 PHE C N 1
ATOM 3538 C CA . PHE C 1 69 ? 10.558 36.357 -56.241 1.00 17.57 582 PHE C CA 1
ATOM 3539 C C . PHE C 1 69 ? 11.819 37.203 -55.972 1.00 18.26 582 PHE C C 1
ATOM 3540 O O . PHE C 1 69 ? 12.044 37.613 -54.819 1.00 18.63 582 PHE C O 1
ATOM 3548 N N . ALA C 1 70 ? 12.638 37.437 -57.004 1.00 18.48 583 ALA C N 1
ATOM 3549 C CA . ALA C 1 70 ? 13.788 38.357 -56.902 1.00 19.02 583 ALA C CA 1
ATOM 3550 C C . ALA C 1 70 ? 13.412 39.811 -56.518 1.00 19.29 583 ALA C C 1
ATOM 3551 O O . ALA C 1 70 ? 12.396 40.331 -56.980 1.00 18.42 583 ALA C O 1
ATOM 3553 N N . ASN C 1 71 ? 14.256 40.433 -55.666 1.00 20.40 584 ASN C N 1
ATOM 3554 C CA . ASN C 1 71 ? 14.168 41.858 -55.303 1.00 21.00 584 ASN C CA 1
ATOM 3555 C C . ASN C 1 71 ? 12.870 42.032 -54.587 1.00 22.01 584 ASN C C 1
ATOM 3556 O O . ASN C 1 71 ? 12.429 41.097 -53.932 1.00 23.72 584 ASN C O 1
ATOM 3561 N N . ASP C 1 72 ? 12.196 43.152 -54.578 1.00 23.05 585 ASP C N 1
ATOM 3562 C CA . ASP C 1 72 ? 11.074 43.022 -53.619 1.00 23.67 585 ASP C CA 1
ATOM 3563 C C . ASP C 1 72 ? 9.732 42.982 -54.368 1.00 23.92 585 ASP C C 1
ATOM 3564 O O . ASP C 1 72 ? 8.903 43.856 -54.249 1.00 23.90 585 ASP C O 1
ATOM 3569 N N . THR C 1 73 ? 9.545 41.901 -55.147 1.00 25.14 586 THR C N 1
ATOM 3570 C CA . THR C 1 73 ? 8.501 41.845 -56.195 1.00 23.45 586 THR C CA 1
ATOM 3571 C C . THR C 1 73 ? 7.397 40.792 -56.006 1.00 23.66 586 THR C C 1
ATOM 3572 O O . THR C 1 73 ? 6.673 40.417 -56.960 1.00 23.66 586 THR C O 1
ATOM 3576 N N . GLY C 1 74 ? 7.235 40.345 -54.765 1.00 22.29 587 GLY C N 1
ATOM 3577 C CA . GLY C 1 74 ? 6.146 39.452 -54.399 1.00 19.63 587 GLY C CA 1
ATOM 3578 C C . GLY C 1 74 ? 6.669 38.070 -54.063 1.00 19.38 587 GLY C C 1
ATOM 3579 O O . GLY C 1 74 ? 7.875 37.808 -54.104 1.00 18.50 587 GLY C O 1
ATOM 3580 N N . SER C 1 75 ? 5.751 37.163 -53.771 1.00 18.99 588 SER C N 1
ATOM 3581 C CA . SER C 1 75 ? 6.152 35.847 -53.360 1.00 20.10 588 SER C CA 1
ATOM 3582 C C . SER C 1 75 ? 5.041 34.800 -53.613 1.00 19.38 588 SER C C 1
ATOM 3583 O O . SER C 1 75 ? 3.944 35.160 -54.086 1.00 19.03 588 SER C O 1
ATOM 3586 N N . VAL C 1 76 ? 5.349 33.515 -53.384 1.00 17.90 589 VAL C N 1
ATOM 3587 C CA . VAL C 1 76 ? 4.330 32.424 -53.515 1.00 16.47 589 VAL C CA 1
ATOM 3588 C C . VAL C 1 76 ? 4.269 31.524 -52.293 1.00 15.48 589 VAL C C 1
ATOM 3589 O O . VAL C 1 76 ? 5.295 31.006 -51.906 1.00 15.48 589 VAL C O 1
ATOM 3593 N N . TRP C 1 77 ? 3.067 31.327 -51.736 1.00 15.48 590 TRP C N 1
ATOM 3594 C CA . TRP C 1 77 ? 2.759 30.309 -50.709 1.00 15.49 590 TRP C CA 1
ATOM 3595 C C . TRP C 1 77 ? 2.741 28.879 -51.293 1.00 15.51 590 TRP C C 1
ATOM 3596 O O . TRP C 1 77 ? 2.111 28.646 -52.337 1.00 14.65 590 TRP C O 1
ATOM 3607 N N . GLY C 1 78 ? 3.422 27.923 -50.644 1.00 15.21 591 GLY C N 1
ATOM 3608 C CA . GLY C 1 78 ? 3.308 26.528 -51.052 1.00 13.99 591 GLY C CA 1
ATOM 3609 C C . GLY C 1 78 ? 4.498 26.066 -51.834 1.00 14.95 591 GLY C C 1
ATOM 3610 O O . GLY C 1 78 ? 4.637 24.848 -52.140 1.00 14.38 591 GLY C O 1
ATOM 3611 N N . ILE C 1 79 ? 5.393 27.025 -52.102 1.00 14.64 592 ILE C N 1
ATOM 3612 C CA . ILE C 1 79 ? 6.590 26.785 -52.871 1.00 14.75 592 ILE C CA 1
ATOM 3613 C C . ILE C 1 79 ? 7.807 26.941 -51.964 1.00 15.15 592 ILE C C 1
ATOM 3614 O O . ILE C 1 79 ? 7.879 27.878 -51.149 1.00 15.41 592 ILE C O 1
ATOM 3619 N N . GLY C 1 80 ? 8.759 26.022 -52.087 1.00 15.37 593 GLY C N 1
ATOM 3620 C CA . GLY C 1 80 ? 9.803 25.880 -51.055 1.00 14.40 593 GLY C CA 1
ATOM 3621 C C . GLY C 1 80 ? 11.176 26.418 -51.382 1.00 14.59 593 GLY C C 1
ATOM 3622 O O . GLY C 1 80 ? 12.016 26.460 -50.507 1.00 14.49 593 GLY C O 1
ATOM 3623 N N . GLU C 1 81 ? 11.411 26.832 -52.629 1.00 14.88 594 GLU C N 1
ATOM 3624 C CA . GLU C 1 81 ? 12.661 27.476 -53.061 1.00 16.19 594 GLU C CA 1
ATOM 3625 C C . GLU C 1 81 ? 12.333 28.819 -53.662 1.00 15.93 594 GLU C C 1
ATOM 3626 O O . GLU C 1 81 ? 11.246 29.005 -54.225 1.00 16.32 594 GLU C O 1
ATOM 3632 N N . ASP C 1 82 ? 13.258 29.770 -53.533 1.00 15.47 595 ASP C N 1
ATOM 3633 C CA . ASP C 1 82 ? 13.020 31.135 -54.037 1.00 15.82 595 ASP C CA 1
ATOM 3634 C C . ASP C 1 82 ? 13.146 31.109 -55.534 1.00 15.77 595 ASP C C 1
ATOM 3635 O O . ASP C 1 82 ? 13.746 30.196 -56.117 1.00 15.97 595 ASP C O 1
ATOM 3640 N N . ILE C 1 83 ? 12.580 32.127 -56.142 1.00 16.56 596 ILE C N 1
ATOM 3641 C CA . ILE C 1 83 ? 12.416 32.233 -57.592 1.00 17.54 596 ILE C CA 1
ATOM 3642 C C . ILE C 1 83 ? 13.434 33.277 -58.098 1.00 19.19 596 ILE C C 1
ATOM 3643 O O . ILE C 1 83 ? 13.420 34.438 -57.642 1.00 19.72 596 ILE C O 1
ATOM 3648 N N . PRO C 1 84 ? 14.314 32.877 -59.041 1.00 20.72 597 PRO C N 1
ATOM 3649 C CA . PRO C 1 84 ? 15.489 33.669 -59.438 1.00 21.46 597 PRO C CA 1
ATOM 3650 C C . PRO C 1 84 ? 15.212 34.905 -60.295 1.00 21.83 597 PRO C C 1
ATOM 3651 O O . PRO C 1 84 ? 16.150 35.601 -60.644 1.00 24.64 597 PRO C O 1
ATOM 3655 N N . PHE C 1 85 ? 13.958 35.184 -60.645 1.00 21.52 598 PHE C N 1
ATOM 3656 C CA . PHE C 1 85 ? 13.633 36.360 -61.466 1.00 19.23 598 PHE C CA 1
ATOM 3657 C C . PHE C 1 85 ? 12.535 37.078 -60.748 1.00 19.49 598 PHE C C 1
ATOM 3658 O O . PHE C 1 85 ? 12.005 36.546 -59.762 1.00 19.07 598 PHE C O 1
ATOM 3666 N N . GLU C 1 86 ? 12.162 38.259 -61.237 1.00 19.44 599 GLU C N 1
ATOM 3667 C CA . GLU C 1 86 ? 11.136 39.064 -60.571 1.00 20.62 599 GLU C CA 1
ATOM 3668 C C . GLU C 1 86 ? 9.690 38.636 -60.891 1.00 20.27 599 GLU C C 1
ATOM 3669 O O . GLU C 1 86 ? 9.422 38.011 -61.923 1.00 22.41 599 GLU C O 1
ATOM 3675 N N . GLY C 1 87 ? 8.775 38.980 -59.996 1.00 19.53 600 GLY C N 1
ATOM 3676 C CA . GLY C 1 87 ? 7.343 38.771 -60.161 1.00 20.07 600 GLY C CA 1
ATOM 3677 C C . GLY C 1 87 ? 6.699 40.083 -60.520 1.00 20.36 600 GLY C C 1
ATOM 3678 O O . GLY C 1 87 ? 7.391 41.004 -60.901 1.00 20.15 600 GLY C O 1
ATOM 3679 N N . ASP C 1 88 ? 5.382 40.188 -60.379 1.00 21.64 601 ASP C N 1
ATOM 3680 C CA . ASP C 1 88 ? 4.657 41.384 -60.847 1.00 22.66 601 ASP C CA 1
ATOM 3681 C C . ASP C 1 88 ? 4.045 42.100 -59.657 1.00 23.50 601 ASP C C 1
ATOM 3682 O O . ASP C 1 88 ? 2.920 42.638 -59.725 1.00 22.46 601 ASP C O 1
ATOM 3687 N N . ASN C 1 89 ? 4.820 42.111 -58.564 1.00 25.23 602 ASN C N 1
ATOM 3688 C CA . ASN C 1 89 ? 4.381 42.640 -57.229 1.00 27.41 602 ASN C CA 1
ATOM 3689 C C . ASN C 1 89 ? 3.093 42.049 -56.668 1.00 28.61 602 ASN C C 1
ATOM 3690 O O . ASN C 1 89 ? 2.327 42.730 -55.973 1.00 28.18 602 ASN C O 1
ATOM 3703 N N . CYS C 1 91 ? 0.999 38.761 -54.648 1.00 28.28 604 CYS C N 1
ATOM 3704 C CA . CYS C 1 91 ? 1.055 37.554 -53.843 1.00 27.36 604 CYS C CA 1
ATOM 3705 C C . CYS C 1 91 ? 0.329 36.439 -54.559 1.00 25.07 604 CYS C C 1
ATOM 3706 O O . CYS C 1 91 ? -0.743 36.668 -55.133 1.00 24.91 604 CYS C O 1
ATOM 3709 N N . TYR C 1 92 ? 0.907 35.240 -54.524 1.00 22.85 605 TYR C N 1
ATOM 3710 C CA . TYR C 1 92 ? 0.225 34.053 -55.059 1.00 21.82 605 TYR C CA 1
ATOM 3711 C C . TYR C 1 92 ? 0.237 32.874 -54.098 1.00 21.05 605 TYR C C 1
ATOM 3712 O O . TYR C 1 92 ? 0.952 32.870 -53.104 1.00 21.27 605 TYR C O 1
ATOM 3721 N N . THR C 1 93 ? -0.559 31.866 -54.436 1.00 20.33 606 THR C N 1
ATOM 3722 C CA . THR C 1 93 ? -0.636 30.606 -53.724 1.00 18.60 606 THR C CA 1
ATOM 3723 C C . THR C 1 93 ? -0.621 29.438 -54.732 1.00 17.73 606 THR C C 1
ATOM 3724 O O . THR C 1 93 ? -1.472 29.360 -55.622 1.00 17.01 606 THR C O 1
ATOM 3728 N N . ALA C 1 94 ? 0.376 28.559 -54.602 1.00 16.41 607 ALA C N 1
ATOM 3729 C CA . ALA C 1 94 ? 0.388 27.273 -55.311 1.00 16.59 607 ALA C CA 1
ATOM 3730 C C . ALA C 1 94 ? -0.428 26.228 -54.521 1.00 16.73 607 ALA C C 1
ATOM 3731 O O . ALA C 1 94 ? -0.113 25.909 -53.358 1.00 17.40 607 ALA C O 1
ATOM 3733 N N . LEU C 1 95 ? -1.509 25.757 -55.138 1.00 16.59 608 LEU C N 1
ATOM 3734 C CA . LEU C 1 95 ? -2.468 24.849 -54.508 1.00 17.12 608 LEU C CA 1
ATOM 3735 C C . LEU C 1 95 ? -2.508 23.522 -55.264 1.00 17.18 608 LEU C C 1
ATOM 3736 O O . LEU C 1 95 ? -2.348 23.546 -56.480 1.00 18.41 608 LEU C O 1
ATOM 3741 N N . PRO C 1 96 ? -2.697 22.363 -54.565 1.00 17.21 609 PRO C N 1
ATOM 3742 C CA . PRO C 1 96 ? -2.931 21.096 -55.305 1.00 16.99 609 PRO C CA 1
ATOM 3743 C C . PRO C 1 96 ? -4.233 21.173 -56.097 1.00 16.69 609 PRO C C 1
ATOM 3744 O O . PRO C 1 96 ? -5.262 21.505 -55.553 1.00 16.68 609 PRO C O 1
ATOM 3748 N N . LEU C 1 97 ? -4.156 20.894 -57.386 1.00 17.57 610 LEU C N 1
ATOM 3749 C CA . LEU C 1 97 ? -5.280 21.028 -58.291 1.00 17.59 610 LEU C CA 1
ATOM 3750 C C . LEU C 1 97 ? -5.901 19.637 -58.524 1.00 18.57 610 LEU C C 1
ATOM 3751 O O . LEU C 1 97 ? -5.299 18.770 -59.197 1.00 17.00 610 LEU C O 1
ATOM 3756 N N . LYS C 1 98 ? -7.097 19.455 -57.978 1.00 19.27 611 LYS C N 1
ATOM 3757 C CA . LYS C 1 98 ? -7.837 18.210 -58.130 1.00 21.55 611 LYS C CA 1
ATOM 3758 C C . LYS C 1 98 ? -8.615 18.143 -59.445 1.00 23.43 611 LYS C C 1
ATOM 3759 O O . LYS C 1 98 ? -8.738 17.067 -60.038 1.00 24.06 611 LYS C O 1
ATOM 3765 N N . GLU C 1 99 ? -9.170 19.279 -59.865 1.00 25.42 612 GLU C N 1
ATOM 3766 C CA . GLU C 1 99 ? -9.994 19.367 -61.095 1.00 28.40 612 GLU C CA 1
ATOM 3767 C C . GLU C 1 99 ? -10.122 20.816 -61.530 1.00 28.43 612 GLU C C 1
ATOM 3768 O O . GLU C 1 99 ? -10.482 21.687 -60.735 1.00 28.59 612 GLU C O 1
ATOM 3774 N N . ILE C 1 100 ? -9.777 21.082 -62.778 1.00 29.61 613 ILE C N 1
ATOM 3775 C CA . ILE C 1 100 ? -10.185 22.352 -63.372 1.00 31.09 613 ILE C CA 1
ATOM 3776 C C . ILE C 1 100 ? -11.439 22.075 -64.188 1.00 32.17 613 ILE C C 1
ATOM 3777 O O . ILE C 1 100 ? -11.392 21.415 -65.231 1.00 31.75 613 ILE C O 1
ATOM 3782 N N . LYS C 1 101 ? -12.564 22.543 -63.640 1.00 34.05 614 LYS C N 1
ATOM 3783 C CA . LYS C 1 101 ? -13.896 22.413 -64.239 1.00 35.43 614 LYS C CA 1
ATOM 3784 C C . LYS C 1 101 ? -14.049 23.339 -65.479 1.00 36.81 614 LYS C C 1
ATOM 3785 O O . LYS C 1 101 ? -13.423 24.411 -65.550 1.00 36.92 614 LYS C O 1
ATOM 3791 N N . ARG C 1 102 ? -14.868 22.926 -66.451 1.00 38.28 615 ARG C N 1
ATOM 3792 C CA . ARG C 1 102 ? -15.137 23.745 -67.662 1.00 39.95 615 ARG C CA 1
ATOM 3793 C C . ARG C 1 102 ? -15.743 25.151 -67.374 1.00 38.69 615 ARG C C 1
ATOM 3794 O O . ARG C 1 102 ? -15.331 26.127 -68.002 1.00 38.72 615 ARG C O 1
ATOM 3802 N N . ASN C 1 103 ? -16.689 25.253 -66.426 1.00 37.63 616 ASN C N 1
ATOM 3803 C CA . ASN C 1 103 ? -17.098 26.572 -65.872 1.00 35.79 616 ASN C CA 1
ATOM 3804 C C . ASN C 1 103 ? -15.987 27.457 -65.219 1.00 34.93 616 ASN C C 1
ATOM 3805 O O . ASN C 1 103 ? -16.255 28.575 -64.732 1.00 35.28 616 ASN C O 1
ATOM 3810 N N . GLY C 1 104 ? -14.756 26.953 -65.209 1.00 34.02 617 GLY C N 1
ATOM 3811 C CA . GLY C 1 104 ? -13.604 27.645 -64.619 1.00 32.09 617 GLY C CA 1
ATOM 3812 C C . GLY C 1 104 ? -13.389 27.445 -63.127 1.00 31.12 617 GLY C C 1
ATOM 3813 O O . GLY C 1 104 ? -12.358 27.869 -62.584 1.00 31.36 617 GLY C O 1
ATOM 3814 N N . ASN C 1 105 ? -14.356 26.827 -62.452 1.00 29.98 618 ASN C N 1
ATOM 3815 C CA . ASN C 1 105 ? -14.180 26.478 -61.037 1.00 29.51 618 ASN C CA 1
ATOM 3816 C C . ASN C 1 105 ? -12.986 25.536 -60.855 1.00 27.93 618 ASN C C 1
ATOM 3817 O O . ASN C 1 105 ? -12.733 24.672 -61.690 1.00 28.42 618 ASN C O 1
ATOM 3822 N N . ILE C 1 106 ? -12.225 25.737 -59.789 1.00 26.39 619 ILE C N 1
ATOM 3823 C CA . ILE C 1 106 ? -11.127 24.825 -59.483 1.00 24.14 619 ILE C CA 1
ATOM 3824 C C . ILE C 1 106 ? -11.395 24.045 -58.204 1.00 23.28 619 ILE C C 1
ATOM 3825 O O . ILE C 1 106 ? -11.848 24.592 -57.185 1.00 22.18 619 ILE C O 1
ATOM 3830 N N . VAL C 1 107 ? -11.175 22.744 -58.282 1.00 21.51 620 VAL C N 1
ATOM 3831 C CA . VAL C 1 107 ? -11.278 21.937 -57.086 1.00 19.77 620 VAL C CA 1
ATOM 3832 C C . VAL C 1 107 ? -9.848 21.748 -56.570 1.00 18.90 620 VAL C C 1
ATOM 3833 O O . VAL C 1 107 ? -8.934 21.351 -57.331 1.00 18.68 620 VAL C O 1
ATOM 3837 N N . VAL C 1 108 ? -9.639 22.065 -55.291 1.00 17.64 621 VAL C N 1
ATOM 3838 C CA . VAL C 1 108 ? -8.330 21.884 -54.655 1.00 17.60 621 VAL C CA 1
ATOM 3839 C C . VAL C 1 108 ? -8.502 20.980 -53.426 1.00 17.25 621 VAL C C 1
ATOM 3840 O O . VAL C 1 108 ? -9.633 20.686 -53.049 1.00 17.73 621 VAL C O 1
ATOM 3844 N N . GLU C 1 109 ? -7.400 20.526 -52.825 1.00 16.59 622 GLU C N 1
ATOM 3845 C CA . GLU C 1 109 ? -7.459 19.789 -51.547 1.00 15.51 622 GLU C CA 1
ATOM 3846 C C . GLU C 1 109 ? -6.097 19.832 -50.888 1.00 15.19 622 GLU C C 1
ATOM 3847 O O . GLU C 1 109 ? -5.087 20.186 -51.533 1.00 14.65 622 GLU C O 1
ATOM 3853 N N . LYS C 1 110 ? -6.076 19.440 -49.614 1.00 13.92 623 LYS C N 1
ATOM 3854 C CA . LYS C 1 110 ? -4.857 19.420 -48.850 1.00 13.99 623 LYS C CA 1
ATOM 3855 C C . LYS C 1 110 ? -4.166 18.067 -48.994 1.00 14.09 623 LYS C C 1
ATOM 3856 O O . LYS C 1 110 ? -4.808 16.995 -49.062 1.00 13.45 623 LYS C O 1
ATOM 3862 N N . ILE C 1 111 ? -2.848 18.121 -49.087 1.00 13.39 624 ILE C N 1
ATOM 3863 C CA . ILE C 1 111 ? -2.040 16.913 -49.233 1.00 13.44 624 ILE C CA 1
ATOM 3864 C C . ILE C 1 111 ? -0.962 16.918 -48.136 1.00 13.55 624 ILE C C 1
ATOM 3865 O O . ILE C 1 111 ? -0.426 17.998 -47.796 1.00 13.30 624 ILE C O 1
ATOM 3870 N N . PHE C 1 112 ? -0.655 15.733 -47.608 1.00 13.14 625 PHE C N 1
ATOM 3871 C CA . PHE C 1 112 ? 0.359 15.556 -46.567 1.00 13.01 625 PHE C CA 1
ATOM 3872 C C . PHE C 1 112 ? 1.800 15.430 -47.134 1.00 12.72 625 PHE C C 1
ATOM 3873 O O . PHE C 1 112 ? 2.297 14.326 -47.422 1.00 12.47 625 PHE C O 1
ATOM 3881 N N . ALA C 1 113 ? 2.458 16.589 -47.274 1.00 11.82 626 ALA C N 1
ATOM 3882 C CA . ALA C 1 113 ? 3.726 16.747 -48.007 1.00 11.35 626 ALA C CA 1
ATOM 3883 C C . ALA C 1 113 ? 4.388 18.075 -47.655 1.00 10.96 626 ALA C C 1
ATOM 3884 O O . ALA C 1 113 ? 3.737 18.978 -47.119 1.00 10.40 626 ALA C O 1
ATOM 3886 N N . GLY C 1 114 ? 5.680 18.197 -47.980 1.00 12.53 627 GLY C N 1
ATOM 3887 C CA . GLY C 1 114 ? 6.402 19.471 -47.886 1.00 13.11 627 GLY C CA 1
ATOM 3888 C C . GLY C 1 114 ? 6.055 20.451 -49.016 1.00 14.60 627 GLY C C 1
ATOM 3889 O O . GLY C 1 114 ? 5.243 20.144 -49.891 1.00 14.07 627 GLY C O 1
ATOM 3890 N N . PRO C 1 115 ? 6.667 21.661 -49.005 1.00 15.09 628 PRO C N 1
ATOM 3891 C CA . PRO C 1 115 ? 6.396 22.613 -50.079 1.00 14.48 628 PRO C CA 1
ATOM 3892 C C . PRO C 1 115 ? 6.964 22.118 -51.411 1.00 13.92 628 PRO C C 1
ATOM 3893 O O . PRO C 1 115 ? 7.813 21.225 -51.407 1.00 13.48 628 PRO C O 1
ATOM 3897 N N . ILE C 1 116 ? 6.482 22.670 -52.527 1.00 13.91 629 ILE C N 1
ATOM 3898 C CA . ILE C 1 116 ? 6.965 22.255 -53.856 1.00 14.89 629 ILE C CA 1
ATOM 3899 C C . ILE C 1 116 ? 8.459 22.631 -54.053 1.00 15.15 629 ILE C C 1
ATOM 3900 O O . ILE C 1 116 ? 8.842 23.815 -54.030 1.00 14.96 629 ILE C O 1
ATOM 3913 N N . GLY C 1 118 ? 12.413 22.303 -56.043 1.00 19.32 631 GLY C N 1
ATOM 3914 C CA . GLY C 1 118 ? 12.981 22.244 -57.407 1.00 21.31 631 GLY C CA 1
ATOM 3915 C C . GLY C 1 118 ? 12.749 23.424 -58.337 1.00 22.11 631 GLY C C 1
ATOM 3916 O O . GLY C 1 118 ? 11.849 24.258 -58.095 1.00 23.36 631 GLY C O 1
ATOM 3917 N N . PRO C 1 119 ? 13.520 23.485 -59.445 1.00 22.46 632 PRO C N 1
ATOM 3918 C CA . PRO C 1 119 ? 13.464 24.630 -60.370 1.00 22.85 632 PRO C CA 1
ATOM 3919 C C . PRO C 1 119 ? 12.268 24.540 -61.312 1.00 23.49 632 PRO C C 1
ATOM 3920 O O . PRO C 1 119 ? 12.100 25.334 -62.240 1.00 22.96 632 PRO C O 1
ATOM 3924 N N . SER C 1 120 ? 11.484 23.472 -61.306 1.00 21.45 633 SER C N 1
ATOM 3925 C CA . SER C 1 120 ? 10.685 23.139 -62.495 1.00 25.88 633 SER C CA 1
ATOM 3926 C C . SER C 1 120 ? 9.342 23.849 -62.639 1.00 23.67 633 SER C C 1
ATOM 3927 O O . SER C 1 120 ? 8.693 23.741 -63.652 1.00 26.68 633 SER C O 1
ATOM 3930 N N . ALA C 1 121 ? 8.959 24.583 -61.616 1.00 18.14 634 ALA C N 1
ATOM 3931 C CA . ALA C 1 121 ? 7.764 25.435 -61.760 1.00 17.68 634 ALA C CA 1
ATOM 3932 C C . ALA C 1 121 ? 8.123 26.804 -62.353 1.00 17.49 634 ALA C C 1
ATOM 3933 O O . ALA C 1 121 ? 7.245 27.644 -62.508 1.00 17.67 634 ALA C O 1
ATOM 3935 N N . GLN C 1 122 ? 9.388 27.021 -62.703 1.00 17.37 635 GLN C N 1
ATOM 3936 C CA . GLN C 1 122 ? 9.833 28.367 -63.170 1.00 18.85 635 GLN C CA 1
ATOM 3937 C C . GLN C 1 122 ? 9.223 28.830 -64.497 1.00 19.17 635 GLN C C 1
ATOM 3938 O O . GLN C 1 122 ? 8.880 30.027 -64.649 1.00 20.25 635 GLN C O 1
ATOM 3944 N N . LEU C 1 123 ? 9.082 27.897 -65.456 1.00 19.41 636 LEU C N 1
ATOM 3945 C CA . LEU C 1 123 ? 8.405 28.202 -66.718 1.00 18.65 636 LEU C CA 1
ATOM 3946 C C . LEU C 1 123 ? 7.018 28.755 -66.442 1.00 17.92 636 LEU C C 1
ATOM 3947 O O . LEU C 1 123 ? 6.675 29.838 -66.941 1.00 18.90 636 LEU C O 1
ATOM 3952 N N . GLY C 1 124 ? 6.237 28.068 -65.626 1.00 15.66 637 GLY C N 1
ATOM 3953 C CA . GLY C 1 124 ? 4.880 28.522 -65.373 1.00 15.80 637 GLY C CA 1
ATOM 3954 C C . GLY C 1 124 ? 4.852 29.859 -64.641 1.00 16.27 637 GLY C C 1
ATOM 3955 O O . GLY C 1 124 ? 3.996 30.717 -64.890 1.00 16.08 637 GLY C O 1
ATOM 3956 N N . LEU C 1 125 ? 5.773 30.024 -63.699 1.00 16.21 638 LEU C N 1
ATOM 3957 C CA . LEU C 1 125 ? 5.811 31.223 -62.846 1.00 17.56 638 LEU C CA 1
ATOM 3958 C C . LEU C 1 125 ? 6.200 32.440 -63.685 1.00 17.38 638 LEU C C 1
ATOM 3959 O O . LEU C 1 125 ? 5.669 33.490 -63.499 1.00 17.41 638 LEU C O 1
ATOM 3964 N N . SER C 1 126 ? 7.122 32.239 -64.621 1.00 18.89 639 SER C N 1
ATOM 3965 C CA . SER C 1 126 ? 7.544 33.252 -65.619 1.00 20.39 639 SER C CA 1
ATOM 3966 C C . SER C 1 126 ? 6.395 33.764 -66.479 1.00 20.41 639 SER C C 1
ATOM 3967 O O . SER C 1 126 ? 6.268 34.958 -66.686 1.00 21.14 639 SER C O 1
ATOM 3970 N N . LEU C 1 127 ? 5.540 32.853 -66.938 1.00 19.17 640 LEU C N 1
ATOM 3971 C CA . LEU C 1 127 ? 4.448 33.177 -67.816 1.00 18.60 640 LEU C CA 1
ATOM 3972 C C . LEU C 1 127 ? 3.351 33.858 -67.023 1.00 18.37 640 LEU C C 1
ATOM 3973 O O . LEU C 1 127 ? 2.686 34.768 -67.491 1.00 17.31 640 LEU C O 1
ATOM 3978 N N . LEU C 1 128 ? 3.161 33.407 -65.800 1.00 18.36 641 LEU C N 1
ATOM 3979 C CA . LEU C 1 128 ? 2.151 33.991 -64.910 1.00 19.54 641 LEU C CA 1
ATOM 3980 C C . LEU C 1 128 ? 2.446 35.462 -64.562 1.00 20.29 641 LEU C C 1
ATOM 3981 O O . LEU C 1 128 ? 1.522 36.288 -64.457 1.00 20.10 641 LEU C O 1
ATOM 3986 N N . VAL C 1 129 ? 3.722 35.799 -64.368 1.00 21.40 642 VAL C N 1
ATOM 3987 C CA . VAL C 1 129 ? 4.040 37.177 -63.931 1.00 22.33 642 VAL C CA 1
ATOM 3988 C C . VAL C 1 129 ? 4.317 38.144 -65.088 1.00 24.40 642 VAL C C 1
ATOM 3989 O O . VAL C 1 129 ? 4.226 39.398 -64.917 1.00 24.63 642 VAL C O 1
ATOM 3993 N N . ASN C 1 130 ? 4.657 37.565 -66.242 1.00 25.50 643 ASN C N 1
ATOM 3994 C CA . ASN C 1 130 ? 5.014 38.327 -67.444 1.00 27.02 643 ASN C CA 1
ATOM 3995 C C . ASN C 1 130 ? 3.959 38.333 -68.583 1.00 27.76 643 ASN C C 1
ATOM 3996 O O . ASN C 1 130 ? 3.807 39.306 -69.327 1.00 27.32 643 ASN C O 1
ATOM 4001 N N . ASP C 1 131 ? 3.253 37.227 -68.744 1.00 28.79 644 ASP C N 1
ATOM 4002 C CA . ASP C 1 131 ? 2.530 36.996 -69.971 1.00 29.56 644 ASP C CA 1
ATOM 4003 C C . ASP C 1 131 ? 1.057 36.808 -69.720 1.00 30.02 644 ASP C C 1
ATOM 4004 O O . ASP C 1 131 ? 0.245 37.492 -70.346 1.00 30.77 644 ASP C O 1
ATOM 4009 N N . ILE C 1 132 ? 0.704 35.919 -68.791 1.00 30.86 645 ILE C N 1
ATOM 4010 C CA . ILE C 1 132 ? -0.702 35.636 -68.488 1.00 30.96 645 ILE C CA 1
ATOM 4011 C C . ILE C 1 132 ? -1.339 36.832 -67.789 1.00 32.13 645 ILE C C 1
ATOM 4012 O O . ILE C 1 132 ? -0.759 37.392 -66.833 1.00 32.54 645 ILE C O 1
ATOM 4017 N N . GLU C 1 133 ? -2.523 37.236 -68.260 1.00 32.47 646 GLU C N 1
ATOM 4018 C CA . GLU C 1 133 ? -3.233 38.334 -67.626 1.00 33.10 646 GLU C CA 1
ATOM 4019 C C . GLU C 1 133 ? -4.649 37.959 -67.201 1.00 32.21 646 GLU C C 1
ATOM 4020 O O . GLU C 1 133 ? -5.096 38.398 -66.144 1.00 31.33 646 GLU C O 1
ATOM 4026 N N . ASP C 1 134 ? -5.327 37.133 -68.001 1.00 31.56 647 ASP C N 1
ATOM 4027 C CA . ASP C 1 134 ? -6.670 36.640 -67.670 1.00 31.75 647 ASP C CA 1
ATOM 4028 C C . ASP C 1 134 ? -6.782 35.159 -67.912 1.00 30.60 647 ASP C C 1
ATOM 4029 O O . ASP C 1 134 ? -6.181 34.622 -68.846 1.00 31.22 647 ASP C O 1
ATOM 4034 N N . GLY C 1 135 ? -7.570 34.505 -67.064 1.00 29.36 648 GLY C N 1
ATOM 4035 C CA . GLY C 1 135 ? -7.850 33.081 -67.186 1.00 27.33 648 GLY C CA 1
ATOM 4036 C C . GLY C 1 135 ? -6.643 32.211 -66.882 1.00 26.14 648 GLY C C 1
ATOM 4037 O O . GLY C 1 135 ? -5.578 32.704 -66.532 1.00 25.04 648 GLY C O 1
ATOM 4038 N N . VAL C 1 136 ? -6.834 30.908 -67.047 1.00 25.05 649 VAL C N 1
ATOM 4039 C CA . VAL C 1 136 ? -5.810 29.889 -66.805 1.00 24.16 649 VAL C CA 1
ATOM 4040 C C . VAL C 1 136 ? -5.635 29.138 -68.124 1.00 24.82 649 VAL C C 1
ATOM 4041 O O . VAL C 1 136 ? -6.588 28.474 -68.570 1.00 24.91 649 VAL C O 1
ATOM 4045 N N . PRO C 1 137 ? -4.435 29.232 -68.745 1.00 23.62 650 PRO C N 1
ATOM 4046 C CA . PRO C 1 137 ? -4.207 28.437 -69.924 1.00 24.09 650 PRO C CA 1
ATOM 4047 C C . PRO C 1 137 ? -4.512 26.966 -69.615 1.00 24.84 650 PRO C C 1
ATOM 4048 O O . PRO C 1 137 ? -4.151 26.472 -68.541 1.00 25.68 650 PRO C O 1
ATOM 4052 N N . ARG C 1 138 ? -5.164 26.264 -70.537 1.00 24.34 651 ARG C N 1
ATOM 4053 C CA . ARG C 1 138 ? -5.479 24.856 -70.291 1.00 24.51 651 ARG C CA 1
ATOM 4054 C C . ARG C 1 138 ? -4.410 23.860 -70.835 1.00 24.63 651 ARG C C 1
ATOM 4055 O O . ARG C 1 138 ? -4.581 23.156 -71.826 1.00 23.67 651 ARG C O 1
ATOM 4071 N N . VAL C 1 140 ? -0.136 22.409 -69.243 1.00 20.22 653 VAL C N 1
ATOM 4072 C CA . VAL C 1 140 ? 0.673 22.264 -68.048 1.00 18.46 653 VAL C CA 1
ATOM 4073 C C . VAL C 1 140 ? 2.103 22.551 -68.467 1.00 17.73 653 VAL C C 1
ATOM 4074 O O . VAL C 1 140 ? 2.606 21.858 -69.338 1.00 16.63 653 VAL C O 1
ATOM 4078 N N . PHE C 1 141 ? 2.753 23.529 -67.818 1.00 16.26 654 PHE C N 1
ATOM 4079 C CA . PHE C 1 141 ? 4.123 23.919 -68.173 1.00 15.20 654 PHE C CA 1
ATOM 4080 C C . PHE C 1 141 ? 5.127 23.359 -67.211 1.00 15.18 654 PHE C C 1
ATOM 4081 O O . PHE C 1 141 ? 4.945 23.415 -65.998 1.00 15.76 654 PHE C O 1
ATOM 4089 N N . THR C 1 142 ? 6.215 22.858 -67.766 1.00 16.43 655 THR C N 1
ATOM 4090 C CA . THR C 1 142 ? 7.315 22.349 -66.995 1.00 16.33 655 THR C CA 1
ATOM 4091 C C . THR C 1 142 ? 8.614 22.802 -67.617 1.00 16.32 655 THR C C 1
ATOM 4092 O O . THR C 1 142 ? 8.795 22.731 -68.836 1.00 16.36 655 THR C O 1
ATOM 4096 N N . GLY C 1 143 ? 9.528 23.261 -66.748 1.00 16.42 656 GLY C N 1
ATOM 4097 C CA . GLY C 1 143 ? 10.850 23.684 -67.157 1.00 15.65 656 GLY C CA 1
ATOM 4098 C C . GLY C 1 143 ? 11.435 24.738 -66.237 1.00 15.11 656 GLY C C 1
ATOM 4099 O O . GLY C 1 143 ? 10.720 25.569 -65.638 1.00 14.54 656 GLY C O 1
ATOM 4100 N N . GLU C 1 144 ? 12.742 24.667 -66.122 1.00 15.83 657 GLU C N 1
ATOM 4101 C CA . GLU C 1 144 ? 13.551 25.640 -65.423 1.00 18.66 657 GLU C CA 1
ATOM 4102 C C . GLU C 1 144 ? 13.922 26.776 -66.410 1.00 19.60 657 GLU C C 1
ATOM 4103 O O . GLU C 1 144 ? 14.265 26.526 -67.587 1.00 19.67 657 GLU C O 1
ATOM 4109 N N . ILE C 1 145 ? 13.812 28.015 -65.951 1.00 21.15 658 ILE C N 1
ATOM 4110 C CA . ILE C 1 145 ? 14.314 29.173 -66.731 1.00 21.59 658 ILE C CA 1
ATOM 4111 C C . ILE C 1 145 ? 15.819 29.512 -66.485 1.00 21.74 658 ILE C C 1
ATOM 4112 O O . ILE C 1 145 ? 16.277 29.601 -65.347 1.00 21.02 658 ILE C O 1
ATOM 4117 N N . ALA C 1 146 ? 16.574 29.694 -67.567 1.00 22.83 659 ALA C N 1
ATOM 4118 C CA . ALA C 1 146 ? 17.958 30.206 -67.498 1.00 23.71 659 ALA C CA 1
ATOM 4119 C C . ALA C 1 146 ? 18.092 31.666 -67.016 1.00 24.49 659 ALA C C 1
ATOM 4120 O O . ALA C 1 146 ? 17.107 32.379 -66.829 1.00 23.96 659 ALA C O 1
ATOM 4122 N N . ASP C 1 147 ? 19.336 32.092 -66.814 1.00 27.19 660 ASP C N 1
ATOM 4123 C CA . ASP C 1 147 ? 19.656 33.482 -66.394 1.00 29.62 660 ASP C CA 1
ATOM 4124 C C . ASP C 1 147 ? 19.079 34.531 -67.329 1.00 29.73 660 ASP C C 1
ATOM 4125 O O . ASP C 1 147 ? 18.512 35.544 -66.866 1.00 30.23 660 ASP C O 1
ATOM 4130 N N . ASP C 1 148 ? 19.196 34.259 -68.630 1.00 30.00 661 ASP C N 1
ATOM 4131 C CA . ASP C 1 148 ? 18.665 35.126 -69.685 1.00 30.19 661 ASP C CA 1
ATOM 4132 C C . ASP C 1 148 ? 17.170 35.314 -69.576 1.00 30.58 661 ASP C C 1
ATOM 4133 O O . ASP C 1 148 ? 16.599 36.143 -70.277 1.00 31.51 661 ASP C O 1
ATOM 4138 N N . GLU C 1 149 ? 16.546 34.552 -68.679 1.00 31.46 662 GLU C N 1
ATOM 4139 C CA . GLU C 1 149 ? 15.083 34.634 -68.381 1.00 32.44 662 GLU C CA 1
ATOM 4140 C C . GLU C 1 149 ? 14.216 34.236 -69.572 1.00 32.00 662 GLU C C 1
ATOM 4141 O O . GLU C 1 149 ? 13.009 34.504 -69.593 1.00 32.01 662 GLU C O 1
ATOM 4147 N N . GLU C 1 150 ? 14.849 33.544 -70.525 1.00 31.58 663 GLU C N 1
ATOM 4148 C CA . GLU C 1 150 ? 14.278 33.253 -71.845 1.00 32.36 663 GLU C CA 1
ATOM 4149 C C . GLU C 1 150 ? 14.357 31.769 -72.177 1.00 31.42 663 GLU C C 1
ATOM 4150 O O . GLU C 1 150 ? 13.367 31.139 -72.525 1.00 32.73 663 GLU C O 1
ATOM 4156 N N . THR C 1 151 ? 15.568 31.245 -72.110 1.00 30.16 664 THR C N 1
ATOM 4157 C CA . THR C 1 151 ? 15.864 29.856 -72.396 1.00 28.84 664 THR C CA 1
ATOM 4158 C C . THR C 1 151 ? 15.221 28.936 -71.328 1.00 28.11 664 THR C C 1
ATOM 4159 O O . THR C 1 151 ? 15.373 29.150 -70.124 1.00 27.06 664 THR C O 1
ATOM 4163 N N . ILE C 1 152 ? 14.500 27.925 -71.800 1.00 27.58 665 ILE C N 1
ATOM 4164 C CA . ILE C 1 152 ? 13.959 26.856 -70.968 1.00 26.11 665 ILE C CA 1
ATOM 4165 C C . ILE C 1 152 ? 14.911 25.672 -70.856 1.00 27.21 665 ILE C C 1
ATOM 4166 O O . ILE C 1 152 ? 15.394 25.126 -71.852 1.00 26.97 665 ILE C O 1
ATOM 4171 N N . ILE C 1 153 ? 15.173 25.273 -69.617 1.00 28.05 666 ILE C N 1
ATOM 4172 C CA . ILE C 1 153 ? 16.091 24.185 -69.333 1.00 29.29 666 ILE C CA 1
ATOM 4173 C C . ILE C 1 153 ? 15.290 22.911 -69.012 1.00 29.94 666 ILE C C 1
ATOM 4174 O O . ILE C 1 153 ? 14.309 22.961 -68.247 1.00 29.68 666 ILE C O 1
ATOM 4179 N N . PRO C 1 154 ? 15.688 21.770 -69.616 1.00 30.90 667 PRO C N 1
ATOM 4180 C CA . PRO C 1 154 ? 14.984 20.497 -69.468 1.00 31.74 667 PRO C CA 1
ATOM 4181 C C . PRO C 1 154 ? 14.922 20.029 -68.006 1.00 32.92 667 PRO C C 1
ATOM 4182 O O . PRO C 1 154 ? 15.876 20.257 -67.236 1.00 33.62 667 PRO C O 1
ATOM 4186 N N . ILE C 1 155 ? 13.824 19.377 -67.620 1.00 33.95 668 ILE C N 1
ATOM 4187 C CA . ILE C 1 155 ? 13.697 18.931 -66.221 1.00 34.83 668 ILE C CA 1
ATOM 4188 C C . ILE C 1 155 ? 13.675 17.423 -66.021 1.00 35.34 668 ILE C C 1
ATOM 4189 O O . ILE C 1 155 ? 13.640 16.669 -66.985 1.00 35.54 668 ILE C O 1
ATOM 4194 N N . CYS C 1 156 ? 13.687 17.005 -64.747 1.00 36.13 669 CYS C N 1
ATOM 4195 C CA . CYS C 1 156 ? 13.602 15.592 -64.338 1.00 36.21 669 CYS C CA 1
ATOM 4196 C C . CYS C 1 156 ? 12.160 15.079 -64.255 1.00 34.82 669 CYS C C 1
ATOM 4197 O O . CYS C 1 156 ? 11.254 15.816 -63.880 1.00 33.70 669 CYS C O 1
ATOM 4200 N N . GLY C 1 157 ? 11.954 13.814 -64.621 1.00 34.50 670 GLY C N 1
ATOM 4201 C CA . GLY C 1 157 ? 10.615 13.193 -64.556 1.00 33.51 670 GLY C CA 1
ATOM 4202 C C . GLY C 1 157 ? 9.561 13.706 -65.539 1.00 32.31 670 GLY C C 1
ATOM 4203 O O . GLY C 1 157 ? 8.400 13.928 -65.159 1.00 32.14 670 GLY C O 1
ATOM 4204 N N . VAL C 1 158 ? 9.943 13.873 -66.809 1.00 31.30 671 VAL C N 1
ATOM 4205 C CA . VAL C 1 158 ? 8.976 14.321 -67.829 1.00 29.52 671 VAL C CA 1
ATOM 4206 C C . VAL C 1 158 ? 7.845 13.299 -68.035 1.00 27.87 671 VAL C C 1
ATOM 4207 O O . VAL C 1 158 ? 6.669 13.663 -68.182 1.00 27.42 671 VAL C O 1
ATOM 4211 N N . ASP C 1 159 ? 8.205 12.023 -67.969 1.00 26.62 672 ASP C N 1
ATOM 4212 C CA . ASP C 1 159 ? 7.243 10.946 -68.134 1.00 25.52 672 ASP C CA 1
ATOM 4213 C C . ASP C 1 159 ? 6.166 11.007 -67.047 1.00 23.13 672 ASP C C 1
ATOM 4214 O O . ASP C 1 159 ? 4.986 11.011 -67.334 1.00 24.00 672 ASP C O 1
ATOM 4219 N N . ILE C 1 160 ? 6.555 11.149 -65.800 1.00 21.60 673 ILE C N 1
ATOM 4220 C CA . ILE C 1 160 ? 5.566 11.286 -64.707 1.00 20.56 673 ILE C CA 1
ATOM 4221 C C . ILE C 1 160 ? 4.731 12.581 -64.722 1.00 20.37 673 ILE C C 1
ATOM 4222 O O . ILE C 1 160 ? 3.523 12.563 -64.438 1.00 19.72 673 ILE C O 1
ATOM 4227 N N . ALA C 1 161 ? 5.366 13.702 -65.058 1.00 19.94 674 ALA C N 1
ATOM 4228 C CA . ALA C 1 161 ? 4.617 14.942 -65.337 1.00 19.17 674 ALA C CA 1
ATOM 4229 C C . ALA C 1 161 ? 3.506 14.691 -66.382 1.00 18.69 674 ALA C C 1
ATOM 4230 O O . ALA C 1 161 ? 2.342 15.140 -66.252 1.00 17.20 674 ALA C O 1
ATOM 4232 N N . ALA C 1 162 ? 3.885 13.958 -67.433 1.00 19.76 675 ALA C N 1
ATOM 4233 C CA . ALA C 1 162 ? 2.986 13.747 -68.596 1.00 19.63 675 ALA C CA 1
ATOM 4234 C C . ALA C 1 162 ? 1.759 12.956 -68.154 1.00 19.76 675 ALA C C 1
ATOM 4235 O O . ALA C 1 162 ? 0.594 13.326 -68.493 1.00 20.17 675 ALA C O 1
ATOM 4237 N N . ILE C 1 163 ? 2.001 11.901 -67.363 1.00 19.05 676 ILE C N 1
ATOM 4238 C CA . ILE C 1 163 ? 0.888 11.079 -66.835 1.00 19.60 676 ILE C CA 1
ATOM 4239 C C . ILE C 1 163 ? -0.155 11.919 -66.079 1.00 19.44 676 ILE C C 1
ATOM 4240 O O . ILE C 1 163 ? -1.358 11.858 -66.362 1.00 18.84 676 ILE C O 1
ATOM 4245 N N . ALA C 1 164 ? 0.331 12.723 -65.128 1.00 19.02 677 ALA C N 1
ATOM 4246 C CA . ALA C 1 164 ? -0.475 13.662 -64.329 1.00 18.43 677 ALA C CA 1
ATOM 4247 C C . ALA C 1 164 ? -1.290 14.689 -65.162 1.00 18.40 677 ALA C C 1
ATOM 4248 O O . ALA C 1 164 ? -2.481 14.939 -64.897 1.00 18.92 677 ALA C O 1
ATOM 4250 N N . ALA C 1 165 ? -0.632 15.309 -66.135 1.00 17.38 678 ALA C N 1
ATOM 4251 C CA . ALA C 1 165 ? -1.262 16.275 -67.023 1.00 18.39 678 ALA C CA 1
ATOM 4252 C C . ALA C 1 165 ? -2.378 15.559 -67.766 1.00 19.47 678 ALA C C 1
ATOM 4253 O O . ALA C 1 165 ? -3.550 15.953 -67.683 1.00 20.04 678 ALA C O 1
ATOM 4255 N N . HIS C 1 166 ? -2.017 14.458 -68.435 1.00 20.75 679 HIS C N 1
ATOM 4256 C CA . HIS C 1 166 ? -2.981 13.706 -69.274 1.00 21.97 679 HIS C CA 1
ATOM 4257 C C . HIS C 1 166 ? -4.165 13.180 -68.512 1.00 23.53 679 HIS C C 1
ATOM 4258 O O . HIS C 1 166 ? -5.293 13.191 -69.013 1.00 23.37 679 HIS C O 1
ATOM 4265 N N . GLU C 1 167 ? -3.898 12.745 -67.281 1.00 25.05 680 GLU C N 1
ATOM 4266 C CA . GLU C 1 167 ? -4.927 12.295 -66.355 1.00 26.25 680 GLU C CA 1
ATOM 4267 C C . GLU C 1 167 ? -5.998 13.366 -66.098 1.00 25.95 680 GLU C C 1
ATOM 4268 O O . GLU C 1 167 ? -7.156 13.027 -65.798 1.00 26.78 680 GLU C O 1
ATOM 4274 N N . GLN C 1 168 ? -5.642 14.647 -66.243 1.00 24.81 681 GLN C N 1
ATOM 4275 C CA . GLN C 1 168 ? -6.666 15.712 -66.227 1.00 23.87 681 GLN C CA 1
ATOM 4276 C C . GLN C 1 168 ? -7.085 16.188 -67.640 1.00 24.12 681 GLN C C 1
ATOM 4277 O O . GLN C 1 168 ? -7.799 17.183 -67.808 1.00 23.74 681 GLN C O 1
ATOM 4283 N N . GLY C 1 169 ? -6.680 15.418 -68.643 1.00 24.11 682 GLY C N 1
ATOM 4284 C CA . GLY C 1 169 ? -6.896 15.770 -70.024 1.00 24.47 682 GLY C CA 1
ATOM 4285 C C . GLY C 1 169 ? -6.287 17.092 -70.388 1.00 24.60 682 GLY C C 1
ATOM 4286 O O . GLY C 1 169 ? -6.943 17.901 -71.020 1.00 25.91 682 GLY C O 1
ATOM 4287 N N . LEU C 1 170 ? -5.034 17.326 -69.993 1.00 23.94 683 LEU C N 1
ATOM 4288 C CA . LEU C 1 170 ? -4.333 18.571 -70.367 1.00 22.87 683 LEU C CA 1
ATOM 4289 C C . LEU C 1 170 ? -3.030 18.199 -71.025 1.00 21.00 683 LEU C C 1
ATOM 4290 O O . LEU C 1 170 ? -2.466 17.201 -70.670 1.00 20.87 683 LEU C O 1
ATOM 4295 N N . PRO C 1 171 ? -2.583 18.973 -72.029 1.00 20.91 684 PRO C N 1
ATOM 4296 C CA . PRO C 1 171 ? -1.264 18.743 -72.647 1.00 20.72 684 PRO C CA 1
ATOM 4297 C C . PRO C 1 171 ? -0.097 19.167 -71.748 1.00 20.43 684 PRO C C 1
ATOM 4298 O O . PRO C 1 171 ? -0.260 20.080 -70.947 1.00 20.32 684 PRO C O 1
ATOM 4302 N N . LEU C 1 172 ? 1.057 18.524 -71.915 1.00 20.29 685 LEU C N 1
ATOM 4303 C CA . LEU C 1 172 ? 2.302 18.907 -71.251 1.00 20.60 685 LEU C CA 1
ATOM 4304 C C . LEU C 1 172 ? 3.151 19.712 -72.213 1.00 21.02 685 LEU C C 1
ATOM 4305 O O . LEU C 1 172 ? 3.426 19.244 -73.315 1.00 21.57 685 LEU C O 1
ATOM 4310 N N . ILE C 1 173 ? 3.607 20.893 -71.756 1.00 20.79 686 ILE C N 1
ATOM 4311 C CA . ILE C 1 173 ? 4.311 21.896 -72.567 1.00 19.73 686 ILE C CA 1
ATOM 4312 C C . ILE C 1 173 ? 5.651 22.156 -71.918 1.00 20.62 686 ILE C C 1
ATOM 4313 O O . ILE C 1 173 ? 5.732 22.560 -70.716 1.00 19.98 686 ILE C O 1
ATOM 4318 N N . GLY C 1 174 ? 6.707 21.868 -72.666 1.00 21.00 687 GLY C N 1
ATOM 4319 C CA . GLY C 1 174 ? 8.066 22.143 -72.196 1.00 21.63 687 GLY C CA 1
ATOM 4320 C C . GLY C 1 174 ? 9.082 22.137 -73.315 1.00 22.35 687 GLY C C 1
ATOM 4321 O O . GLY C 1 174 ? 8.711 22.172 -74.483 1.00 23.00 687 GLY C O 1
ATOM 4322 N N . ASN C 1 175 ? 10.363 22.076 -72.962 1.00 22.47 688 ASN C N 1
ATOM 4323 C CA . ASN C 1 175 ? 11.456 22.143 -73.927 1.00 22.85 688 ASN C CA 1
ATOM 4324 C C . ASN C 1 175 ? 12.260 20.858 -73.934 1.00 23.39 688 ASN C C 1
ATOM 4325 O O . ASN C 1 175 ? 13.455 20.874 -73.691 1.00 24.42 688 ASN C O 1
ATOM 4330 N N . GLN C 1 176 ? 11.606 19.729 -74.198 1.00 24.45 689 GLN C N 1
ATOM 4331 C CA . GLN C 1 176 ? 12.263 18.430 -74.130 1.00 24.60 689 GLN C CA 1
ATOM 4332 C C . GLN C 1 176 ? 11.399 17.310 -74.721 1.00 24.96 689 GLN C C 1
ATOM 4333 O O . GLN C 1 176 ? 10.183 17.444 -74.795 1.00 25.23 689 GLN C O 1
ATOM 4339 N N . PRO C 1 177 ? 12.031 16.201 -75.146 1.00 25.67 690 PRO C N 1
ATOM 4340 C CA . PRO C 1 177 ? 11.267 15.013 -75.544 1.00 26.43 690 PRO C CA 1
ATOM 4341 C C . PRO C 1 177 ? 10.363 14.543 -74.395 1.00 26.40 690 PRO C C 1
ATOM 4342 O O . PRO C 1 177 ? 10.755 14.586 -73.236 1.00 27.10 690 PRO C O 1
ATOM 4346 N N . GLY C 1 178 ? 9.156 14.114 -74.707 1.00 26.49 691 GLY C N 1
ATOM 4347 C CA . GLY C 1 178 ? 8.288 13.579 -73.674 1.00 25.19 691 GLY C CA 1
ATOM 4348 C C . GLY C 1 178 ? 7.135 14.523 -73.494 1.00 25.57 691 GLY C C 1
ATOM 4349 O O . GLY C 1 178 ? 6.076 14.110 -73.018 1.00 25.43 691 GLY C O 1
ATOM 4350 N N . VAL C 1 179 ? 7.327 15.791 -73.886 1.00 24.55 692 VAL C N 1
ATOM 4351 C CA . VAL C 1 179 ? 6.271 16.779 -73.767 1.00 23.99 692 VAL C CA 1
ATOM 4352 C C . VAL C 1 179 ? 5.379 16.598 -74.994 1.00 24.89 692 VAL C C 1
ATOM 4353 O O . VAL C 1 179 ? 5.833 16.017 -75.991 1.00 25.18 692 VAL C O 1
ATOM 4357 N N . ASP C 1 180 ? 4.130 17.087 -74.917 1.00 25.33 693 ASP C N 1
ATOM 4358 C CA . ASP C 1 180 ? 3.163 17.043 -76.028 1.00 25.72 693 ASP C CA 1
ATOM 4359 C C . ASP C 1 180 ? 3.362 18.161 -77.064 1.00 26.54 693 ASP C C 1
ATOM 4360 O O . ASP C 1 180 ? 3.181 17.947 -78.255 1.00 25.27 693 ASP C O 1
ATOM 4365 N N . GLU C 1 181 ? 3.700 19.358 -76.590 1.00 27.00 694 GLU C N 1
ATOM 4366 C CA . GLU C 1 181 ? 4.073 20.470 -77.473 1.00 28.20 694 GLU C CA 1
ATOM 4367 C C . GLU C 1 181 ? 5.325 21.147 -76.912 1.00 26.54 694 GLU C C 1
ATOM 4368 O O . GLU C 1 181 ? 5.321 21.578 -75.760 1.00 26.14 694 GLU C O 1
ATOM 4374 N N . GLU C 1 182 ? 6.382 21.202 -77.719 1.00 25.44 695 GLU C N 1
ATOM 4375 C CA . GLU C 1 182 ? 7.621 21.826 -77.360 1.00 25.43 695 GLU C CA 1
ATOM 4376 C C . GLU C 1 182 ? 7.635 23.297 -77.671 1.00 26.06 695 GLU C C 1
ATOM 4377 O O . GLU C 1 182 ? 7.176 23.751 -78.737 1.00 26.15 695 GLU C O 1
ATOM 4383 N N . VAL C 1 183 ? 8.189 24.038 -76.714 1.00 25.70 696 VAL C N 1
ATOM 4384 C CA . VAL C 1 183 ? 8.463 25.470 -76.827 1.00 24.71 696 VAL C CA 1
ATOM 4385 C C . VAL C 1 183 ? 9.916 25.669 -76.472 1.00 25.28 696 VAL C C 1
ATOM 4386 O O . VAL C 1 183 ? 10.324 25.390 -75.350 1.00 24.69 696 VAL C O 1
ATOM 4390 N N . ARG C 1 184 ? 10.699 26.139 -77.436 1.00 26.12 697 ARG C N 1
ATOM 4391 C CA . ARG C 1 184 ? 12.116 26.447 -77.207 1.00 26.85 697 ARG C CA 1
ATOM 4392 C C . ARG C 1 184 ? 12.372 27.534 -76.102 1.00 26.69 697 ARG C C 1
ATOM 4393 O O . ARG C 1 184 ? 13.395 27.500 -75.403 1.00 26.76 697 ARG C O 1
ATOM 4401 N N . ASN C 1 185 ? 11.450 28.488 -75.934 1.00 25.63 698 ASN C N 1
ATOM 4402 C CA . ASN C 1 185 ? 11.691 29.572 -75.003 1.00 25.84 698 ASN C CA 1
ATOM 4403 C C . ASN C 1 185 ? 10.359 30.146 -74.537 1.00 25.50 698 ASN C C 1
ATOM 4404 O O . ASN C 1 185 ? 9.313 29.736 -75.047 1.00 25.71 698 ASN C O 1
ATOM 4409 N N . THR C 1 186 ? 10.380 31.101 -73.606 1.00 24.40 699 THR C N 1
ATOM 4410 C CA . THR C 1 186 ? 9.147 31.688 -73.037 1.00 23.48 699 THR C CA 1
ATOM 4411 C C . THR C 1 186 ? 8.285 32.522 -73.985 1.00 23.20 699 THR C C 1
ATOM 4412 O O . THR C 1 186 ? 7.089 32.692 -73.749 1.00 22.51 699 THR C O 1
ATOM 4416 N N . SER C 1 187 ? 8.903 33.111 -75.007 1.00 23.78 700 SER C N 1
ATOM 4417 C CA . SER C 1 187 ? 8.146 33.855 -76.011 1.00 24.78 700 SER C CA 1
ATOM 4418 C C . SER C 1 187 ? 7.297 32.869 -76.793 1.00 23.77 700 SER C C 1
ATOM 4419 O O . SER C 1 187 ? 6.109 33.089 -76.960 1.00 24.63 700 SER C O 1
ATOM 4422 N N . LEU C 1 188 ? 7.893 31.756 -77.208 1.00 23.57 701 LEU C N 1
ATOM 4423 C CA . LEU C 1 188 ? 7.136 30.675 -77.886 1.00 22.71 701 LEU C CA 1
ATOM 4424 C C . LEU C 1 188 ? 5.984 30.132 -77.043 1.00 22.64 701 LEU C C 1
ATOM 4425 O O . LEU C 1 188 ? 4.873 29.956 -77.547 1.00 23.41 701 LEU C O 1
ATOM 4430 N N . ALA C 1 189 ? 6.248 29.928 -75.749 1.00 22.82 702 ALA C N 1
ATOM 4431 C CA . ALA C 1 189 ? 5.264 29.525 -74.755 1.00 22.20 702 ALA C CA 1
ATOM 4432 C C . ALA C 1 189 ? 4.180 30.570 -74.573 1.00 23.02 702 ALA C C 1
ATOM 4433 O O . ALA C 1 189 ? 3.016 30.223 -74.415 1.00 22.73 702 ALA C O 1
ATOM 4435 N N . ALA C 1 190 ? 4.558 31.856 -74.604 1.00 23.61 703 ALA C N 1
ATOM 4436 C CA . ALA C 1 190 ? 3.560 32.935 -74.486 1.00 23.92 703 ALA C CA 1
ATOM 4437 C C . ALA C 1 190 ? 2.757 32.996 -75.777 1.00 23.41 703 ALA C C 1
ATOM 4438 O O . ALA C 1 190 ? 1.549 33.210 -75.742 1.00 23.22 703 ALA C O 1
ATOM 4440 N N . HIS C 1 191 ? 3.441 32.794 -76.905 1.00 24.08 704 HIS C N 1
ATOM 4441 C CA . HIS C 1 191 ? 2.770 32.612 -78.219 1.00 24.61 704 HIS C CA 1
ATOM 4442 C C . HIS C 1 191 ? 1.731 31.514 -78.093 1.00 23.85 704 HIS C C 1
ATOM 4443 O O . HIS C 1 191 ? 0.556 31.773 -78.353 1.00 24.99 704 HIS C O 1
ATOM 4450 N N . LEU C 1 192 ? 2.130 30.311 -77.639 1.00 23.43 705 LEU C N 1
ATOM 4451 C CA . LEU C 1 192 ? 1.154 29.209 -77.446 1.00 22.00 705 LEU C CA 1
ATOM 4452 C C . LEU C 1 192 ? -0.045 29.602 -76.629 1.00 22.19 705 LEU C C 1
ATOM 4453 O O . LEU C 1 192 ? -1.180 29.204 -76.935 1.00 21.92 705 LEU C O 1
ATOM 4458 N N . ILE C 1 193 ? 0.195 30.350 -75.553 1.00 22.64 706 ILE C N 1
ATOM 4459 C CA . ILE C 1 193 ? -0.910 30.753 -74.698 1.00 23.66 706 ILE C CA 1
ATOM 4460 C C . ILE C 1 193 ? -1.893 31.585 -75.504 1.00 24.33 706 ILE C C 1
ATOM 4461 O O . ILE C 1 193 ? -3.104 31.413 -75.357 1.00 25.07 706 ILE C O 1
ATOM 4466 N N . GLN C 1 194 ? -1.384 32.476 -76.352 1.00 25.30 707 GLN C N 1
ATOM 4467 C CA . GLN C 1 194 ? -2.259 33.292 -77.210 1.00 27.22 707 GLN C CA 1
ATOM 4468 C C . GLN C 1 194 ? -3.062 32.500 -78.257 1.00 27.25 707 GLN C C 1
ATOM 4469 O O . GLN C 1 194 ? -4.273 32.713 -78.386 1.00 27.10 707 GLN C O 1
ATOM 4475 N N . THR C 1 195 ? -2.407 31.576 -78.969 1.00 27.96 708 THR C N 1
ATOM 4476 C CA . THR C 1 195 ? -3.104 30.719 -79.966 1.00 28.84 708 THR C CA 1
ATOM 4477 C C . THR C 1 195 ? -4.007 29.671 -79.326 1.00 29.36 708 THR C C 1
ATOM 4478 O O . THR C 1 195 ? -4.977 29.219 -79.934 1.00 30.46 708 THR C O 1
ATOM 4482 N N . GLY C 1 196 ? -3.685 29.272 -78.102 1.00 29.62 709 GLY C N 1
ATOM 4483 C CA . GLY C 1 196 ? -4.501 28.289 -77.401 1.00 28.66 709 GLY C CA 1
ATOM 4484 C C . GLY C 1 196 ? -4.149 26.883 -77.824 1.00 28.32 709 GLY C C 1
ATOM 4485 O O . GLY C 1 196 ? -4.038 26.012 -76.977 1.00 29.33 709 GLY C O 1
ATOM 4486 N N . THR C 1 197 ? -3.991 26.646 -79.131 1.00 27.25 710 THR C N 1
ATOM 4487 C CA . THR C 1 197 ? -3.493 25.345 -79.628 1.00 25.29 710 THR C CA 1
ATOM 4488 C C . THR C 1 197 ? -2.294 25.551 -80.560 1.00 23.27 710 THR C C 1
ATOM 4489 O O . THR C 1 197 ? -1.937 26.680 -80.894 1.00 22.43 710 THR C O 1
ATOM 4493 N N . LEU C 1 198 ? -1.639 24.472 -80.946 1.00 21.55 711 LEU C N 1
ATOM 4494 C CA . LEU C 1 198 ? -0.484 24.564 -81.818 1.00 21.01 711 LEU C CA 1
ATOM 4495 C C . LEU C 1 198 ? -0.996 24.846 -83.243 1.00 21.76 711 LEU C C 1
ATOM 4496 O O . LEU C 1 198 ? -1.990 24.238 -83.664 1.00 23.14 711 LEU C O 1
ATOM 4501 N N . PRO C 1 199 ? -0.398 25.836 -83.943 1.00 21.79 712 PRO C N 1
ATOM 4502 C CA . PRO C 1 199 ? -0.744 26.024 -85.361 1.00 22.01 712 PRO C CA 1
ATOM 4503 C C . PRO C 1 199 ? -0.495 24.776 -86.200 1.00 21.88 712 PRO C C 1
ATOM 4504 O O . PRO C 1 199 ? 0.479 24.027 -86.000 1.00 22.11 712 PRO C O 1
ATOM 4508 N N . VAL C 1 200 ? -1.402 24.566 -87.129 1.00 22.12 713 VAL C N 1
ATOM 4509 C CA . VAL C 1 200 ? -1.387 23.416 -88.012 1.00 22.16 713 VAL C CA 1
ATOM 4510 C C . VAL C 1 200 ? -0.914 23.812 -89.414 1.00 22.49 713 VAL C C 1
ATOM 4511 O O . VAL C 1 200 ? -1.221 24.903 -89.904 1.00 22.45 713 VAL C O 1
ATOM 4515 N N . GLN C 1 201 ? -0.155 22.906 -90.025 1.00 22.37 714 GLN C N 1
ATOM 4516 C CA . GLN C 1 201 ? 0.335 23.004 -91.388 1.00 22.52 714 GLN C CA 1
ATOM 4517 C C . GLN C 1 201 ? -0.257 21.894 -92.271 1.00 22.67 714 GLN C C 1
ATOM 4518 O O . GLN C 1 201 ? -0.066 20.708 -92.006 1.00 21.91 714 GLN C O 1
ATOM 4524 N N . ARG C 1 202 ? -0.909 22.299 -93.327 1.00 22.86 715 ARG C N 1
ATOM 4525 C CA . ARG C 1 202 ? -1.491 21.417 -94.289 1.00 24.26 715 ARG C CA 1
ATOM 4526 C C . ARG C 1 202 ? -1.051 21.759 -95.718 1.00 23.32 715 ARG C C 1
ATOM 4527 O O . ARG C 1 202 ? -1.400 22.796 -96.199 1.00 22.67 715 ARG C O 1
ATOM 4535 N N . ALA C 1 203 ? -0.301 20.863 -96.366 1.00 20.66 716 ALA C N 1
ATOM 4536 C CA . ALA C 1 203 ? -0.197 20.814 -97.800 1.00 30.35 716 ALA C CA 1
ATOM 4537 C C . ALA C 1 203 ? -1.414 20.165 -98.488 1.00 33.34 716 ALA C C 1
ATOM 4538 O O . ALA C 1 203 ? -2.096 19.308 -97.908 1.00 35.12 716 ALA C O 1
ATOM 4540 N N . GLY D 1 1 ? -11.363 28.237 -95.642 1.00 47.79 514 GLY D N 1
ATOM 4541 C CA . GLY D 1 1 ? -10.808 29.344 -94.931 1.00 46.67 514 GLY D CA 1
ATOM 4542 C C . GLY D 1 1 ? -10.556 30.421 -95.930 1.00 46.47 514 GLY D C 1
ATOM 4543 O O . GLY D 1 1 ? -10.480 30.120 -97.101 1.00 45.99 514 GLY D O 1
ATOM 4544 N N . LYS D 1 2 ? -10.437 31.653 -95.482 1.00 45.28 515 LYS D N 1
ATOM 4545 C CA . LYS D 1 2 ? -10.352 32.758 -96.371 1.00 44.83 515 LYS D CA 1
ATOM 4546 C C . LYS D 1 2 ? -9.067 33.356 -95.971 1.00 43.86 515 LYS D C 1
ATOM 4547 O O . LYS D 1 2 ? -8.782 33.485 -94.789 1.00 44.84 515 LYS D O 1
ATOM 4553 N N . PHE D 1 3 ? -8.255 33.691 -96.945 1.00 42.14 516 PHE D N 1
ATOM 4554 C CA . PHE D 1 3 ? -7.046 34.405 -96.678 1.00 40.81 516 PHE D CA 1
ATOM 4555 C C . PHE D 1 3 ? -7.265 35.357 -95.553 1.00 40.69 516 PHE D C 1
ATOM 4556 O O . PHE D 1 3 ? -8.250 36.066 -95.541 1.00 40.29 516 PHE D O 1
ATOM 4564 N N . SER D 1 4 ? -6.334 35.336 -94.606 1.00 39.56 517 SER D N 1
ATOM 4565 C CA . SER D 1 4 ? -6.246 36.296 -93.544 1.00 38.75 517 SER D CA 1
ATOM 4566 C C . SER D 1 4 ? -4.846 36.766 -93.414 1.00 37.95 517 SER D C 1
ATOM 4567 O O . SER D 1 4 ? -4.021 36.060 -92.944 1.00 37.95 517 SER D O 1
ATOM 4570 N N . ARG D 1 5 ? -4.588 37.987 -93.830 1.00 37.22 518 ARG D N 1
ATOM 4571 C CA . ARG D 1 5 ? -3.287 38.621 -93.642 1.00 36.31 518 ARG D CA 1
ATOM 4572 C C . ARG D 1 5 ? -3.022 38.991 -92.159 1.00 34.78 518 ARG D C 1
ATOM 4573 O O . ARG D 1 5 ? -1.880 39.056 -91.740 1.00 34.43 518 ARG D O 1
ATOM 4581 N N . ALA D 1 6 ? -4.081 39.224 -91.389 1.00 33.86 519 ALA D N 1
ATOM 4582 C CA . ALA D 1 6 ? -3.992 39.436 -89.934 1.00 33.82 519 ALA D CA 1
ATOM 4583 C C . ALA D 1 6 ? -3.494 38.154 -89.205 1.00 33.67 519 ALA D C 1
ATOM 4584 O O . ALA D 1 6 ? -2.569 38.214 -88.374 1.00 33.58 519 ALA D O 1
ATOM 4586 N N . LEU D 1 7 ? -4.116 37.011 -89.517 1.00 33.34 520 LEU D N 1
ATOM 4587 C CA . LEU D 1 7 ? -3.620 35.689 -89.066 1.00 32.72 520 LEU D CA 1
ATOM 4588 C C . LEU D 1 7 ? -2.176 35.469 -89.471 1.00 31.86 520 LEU D C 1
ATOM 4589 O O . LEU D 1 7 ? -1.367 35.034 -88.655 1.00 31.37 520 LEU D O 1
ATOM 4594 N N . LYS D 1 8 ? -1.865 35.769 -90.732 1.00 31.52 521 LYS D N 1
ATOM 4595 C CA . LYS D 1 8 ? -0.524 35.589 -91.273 1.00 31.16 521 LYS D CA 1
ATOM 4596 C C . LYS D 1 8 ? 0.462 36.378 -90.454 1.00 32.10 521 LYS D C 1
ATOM 4597 O O . LYS D 1 8 ? 1.482 35.854 -90.036 1.00 31.71 521 LYS D O 1
ATOM 4603 N N . ASN D 1 9 ? 0.142 37.653 -90.231 1.00 33.36 522 ASN D N 1
ATOM 4604 C CA . ASN D 1 9 ? 1.014 38.559 -89.486 1.00 33.99 522 ASN D CA 1
ATOM 4605 C C . ASN D 1 9 ? 1.206 38.046 -88.046 1.00 33.60 522 ASN D C 1
ATOM 4606 O O . ASN D 1 9 ? 2.331 37.877 -87.579 1.00 33.19 522 ASN D O 1
ATOM 4611 N N . ARG D 1 10 ? 0.084 37.786 -87.378 1.00 33.53 523 ARG D N 1
ATOM 4612 C CA . ARG D 1 10 ? 0.042 37.292 -85.992 1.00 34.36 523 ARG D CA 1
ATOM 4613 C C . ARG D 1 10 ? 0.930 36.039 -85.798 1.00 33.22 523 ARG D C 1
ATOM 4614 O O . ARG D 1 10 ? 1.885 36.067 -84.996 1.00 32.83 523 ARG D O 1
ATOM 4622 N N . LEU D 1 11 ? 0.655 34.975 -86.571 1.00 31.86 524 LEU D N 1
ATOM 4623 C CA . LEU D 1 11 ? 1.404 33.710 -86.474 1.00 30.44 524 LEU D CA 1
ATOM 4624 C C . LEU D 1 11 ? 2.873 33.819 -86.866 1.00 29.53 524 LEU D C 1
ATOM 4625 O O . LEU D 1 11 ? 3.741 33.262 -86.166 1.00 28.49 524 LEU D O 1
ATOM 4630 N N . GLU D 1 12 ? 3.158 34.523 -87.963 1.00 29.09 525 GLU D N 1
ATOM 4631 C CA . GLU D 1 12 ? 4.553 34.703 -88.433 1.00 29.54 525 GLU D CA 1
ATOM 4632 C C . GLU D 1 12 ? 5.430 35.666 -87.597 1.00 28.83 525 GLU D C 1
ATOM 4633 O O . GLU D 1 12 ? 6.659 35.704 -87.763 1.00 26.82 525 GLU D O 1
ATOM 4639 N N . SER D 1 13 ? 4.806 36.450 -86.713 1.00 29.65 526 SER D N 1
ATOM 4640 C CA . SER D 1 13 ? 5.579 37.187 -85.688 1.00 30.96 526 SER D CA 1
ATOM 4641 C C . SER D 1 13 ? 6.386 36.239 -84.795 1.00 31.49 526 SER D C 1
ATOM 4642 O O . SER D 1 13 ? 7.360 36.661 -84.188 1.00 32.27 526 SER D O 1
ATOM 4645 N N . ALA D 1 14 ? 6.008 34.950 -84.757 1.00 31.16 527 ALA D N 1
ATOM 4646 C CA . ALA D 1 14 ? 6.724 33.946 -83.949 1.00 30.85 527 ALA D CA 1
ATOM 4647 C C . ALA D 1 14 ? 7.868 33.213 -84.675 1.00 30.75 527 ALA D C 1
ATOM 4648 O O . ALA D 1 14 ? 8.691 32.565 -84.025 1.00 30.75 527 ALA D O 1
ATOM 4650 N N . ASN D 1 15 ? 7.916 33.304 -86.003 1.00 30.36 528 ASN D N 1
ATOM 4651 C CA . ASN D 1 15 ? 8.993 32.680 -86.797 1.00 31.31 528 ASN D CA 1
ATOM 4652 C C . ASN D 1 15 ? 10.381 33.099 -86.333 1.00 31.16 528 ASN D C 1
ATOM 4653 O O . ASN D 1 15 ? 10.575 34.245 -85.986 1.00 32.10 528 ASN D O 1
ATOM 4658 N N . TYR D 1 16 ? 11.359 32.201 -86.394 1.00 31.56 529 TYR D N 1
ATOM 4659 C CA . TYR D 1 16 ? 12.650 32.467 -85.785 1.00 32.00 529 TYR D CA 1
ATOM 4660 C C . TYR D 1 16 ? 13.764 31.649 -86.410 1.00 32.99 529 TYR D C 1
ATOM 4661 O O . TYR D 1 16 ? 13.508 30.781 -87.232 1.00 32.64 529 TYR D O 1
ATOM 4670 N N . GLU D 1 17 ? 14.997 31.940 -85.993 1.00 33.50 530 GLU D N 1
ATOM 4671 C CA . GLU D 1 17 ? 16.221 31.252 -86.429 1.00 34.40 530 GLU D CA 1
ATOM 4672 C C . GLU D 1 17 ? 16.403 31.025 -87.943 1.00 34.25 530 GLU D C 1
ATOM 4673 O O . GLU D 1 17 ? 16.630 29.890 -88.388 1.00 33.10 530 GLU D O 1
ATOM 4679 N N . GLU D 1 18 ? 16.337 32.116 -88.704 1.00 34.75 531 GLU D N 1
ATOM 4680 C CA . GLU D 1 18 ? 16.690 32.145 -90.132 1.00 35.30 531 GLU D CA 1
ATOM 4681 C C . GLU D 1 18 ? 18.152 31.757 -90.440 1.00 36.26 531 GLU D C 1
ATOM 4682 O O . GLU D 1 18 ? 19.097 32.390 -89.942 1.00 36.95 531 GLU D O 1
ATOM 4688 N N . VAL D 1 19 ? 18.346 30.740 -91.279 1.00 36.73 532 VAL D N 1
ATOM 4689 C CA . VAL D 1 19 ? 19.701 30.344 -91.741 1.00 37.74 532 VAL D CA 1
ATOM 4690 C C . VAL D 1 19 ? 19.784 30.439 -93.289 1.00 38.75 532 VAL D C 1
ATOM 4691 O O . VAL D 1 19 ? 18.750 30.489 -93.961 1.00 39.32 532 VAL D O 1
ATOM 4695 N N . GLU D 1 20 ? 20.994 30.474 -93.852 1.00 39.36 533 GLU D N 1
ATOM 4696 C CA . GLU D 1 20 ? 21.175 30.430 -95.310 1.00 39.53 533 GLU D CA 1
ATOM 4697 C C . GLU D 1 20 ? 21.978 29.180 -95.633 1.00 39.15 533 GLU D C 1
ATOM 4698 O O . GLU D 1 20 ? 22.996 28.909 -94.993 1.00 38.94 533 GLU D O 1
ATOM 4704 N N . LEU D 1 21 ? 21.497 28.394 -96.594 1.00 38.49 534 LEU D N 1
ATOM 4705 C CA . LEU D 1 21 ? 22.267 27.258 -97.080 1.00 37.95 534 LEU D CA 1
ATOM 4706 C C . LEU D 1 21 ? 22.742 27.517 -98.496 1.00 37.30 534 LEU D C 1
ATOM 4707 O O . LEU D 1 21 ? 22.208 28.378 -99.189 1.00 37.36 534 LEU D O 1
ATOM 4712 N N . PRO D 1 22 ? 23.764 26.781 -98.932 1.00 37.27 535 PRO D N 1
ATOM 4713 C CA . PRO D 1 22 ? 24.076 26.802 -100.348 1.00 37.51 535 PRO D CA 1
ATOM 4714 C C . PRO D 1 22 ? 22.920 26.161 -101.156 1.00 37.80 535 PRO D C 1
ATOM 4715 O O . PRO D 1 22 ? 21.977 25.610 -100.547 1.00 37.57 535 PRO D O 1
ATOM 4719 N N . PRO D 1 23 ? 22.968 26.257 -102.510 1.00 37.62 536 PRO D N 1
ATOM 4720 C CA . PRO D 1 23 ? 21.997 25.529 -103.345 1.00 36.98 536 PRO D CA 1
ATOM 4721 C C . PRO D 1 23 ? 22.013 24.026 -103.074 1.00 36.59 536 PRO D C 1
ATOM 4722 O O . PRO D 1 23 ? 23.098 23.428 -103.026 1.00 36.73 536 PRO D O 1
ATOM 4726 N N . PRO D 1 24 ? 20.820 23.415 -102.859 1.00 36.21 537 PRO D N 1
ATOM 4727 C CA . PRO D 1 24 ? 20.698 21.941 -102.715 1.00 35.40 537 PRO D CA 1
ATOM 4728 C C . PRO D 1 24 ? 21.099 21.190 -103.978 1.00 34.60 537 PRO D C 1
ATOM 4729 O O . PRO D 1 24 ? 21.008 21.754 -105.054 1.00 35.09 537 PRO D O 1
ATOM 4733 N N . SER D 1 25 ? 21.516 19.929 -103.868 1.00 33.88 538 SER D N 1
ATOM 4734 C CA . SER D 1 25 ? 21.848 19.171 -105.079 1.00 33.07 538 SER D CA 1
ATOM 4735 C C . SER D 1 25 ? 20.679 19.210 -106.074 1.00 32.22 538 SER D C 1
ATOM 4736 O O . SER D 1 25 ? 20.866 19.490 -107.264 1.00 32.37 538 SER D O 1
ATOM 4739 N N . LYS D 1 26 ? 19.480 18.946 -105.545 1.00 30.78 539 LYS D N 1
ATOM 4740 C CA . LYS D 1 26 ? 18.193 19.101 -106.221 1.00 28.31 539 LYS D CA 1
ATOM 4741 C C . LYS D 1 26 ? 17.203 19.534 -105.143 1.00 27.63 539 LYS D C 1
ATOM 4742 O O . LYS D 1 26 ? 17.583 19.659 -103.953 1.00 26.77 539 LYS D O 1
ATOM 4748 N N . GLY D 1 27 ? 15.949 19.739 -105.548 1.00 25.47 540 GLY D N 1
ATOM 4749 C CA . GLY D 1 27 ? 14.858 20.115 -104.649 1.00 23.93 540 GLY D CA 1
ATOM 4750 C C . GLY D 1 27 ? 13.495 20.328 -105.329 1.00 22.58 540 GLY D C 1
ATOM 4751 O O . GLY D 1 27 ? 13.402 20.403 -106.562 1.00 22.31 540 GLY D O 1
ATOM 4752 N N . VAL D 1 28 ? 12.444 20.412 -104.518 1.00 21.42 541 VAL D N 1
ATOM 4753 C CA . VAL D 1 28 ? 11.087 20.745 -105.004 1.00 20.67 541 VAL D CA 1
ATOM 4754 C C . VAL D 1 28 ? 10.427 21.669 -104.000 1.00 20.33 541 VAL D C 1
ATOM 4755 O O . VAL D 1 28 ? 10.631 21.533 -102.789 1.00 20.66 541 VAL D O 1
ATOM 4759 N N . ILE D 1 29 ? 9.659 22.623 -104.504 1.00 19.91 542 ILE D N 1
ATOM 4760 C CA . ILE D 1 29 ? 8.919 23.567 -103.682 1.00 18.29 542 ILE D CA 1
ATOM 4761 C C . ILE D 1 29 ? 7.392 23.297 -103.736 1.00 18.35 542 ILE D C 1
ATOM 4762 O O . ILE D 1 29 ? 6.809 23.166 -104.826 1.00 17.67 542 ILE D O 1
ATOM 4767 N N . VAL D 1 30 ? 6.752 23.233 -102.562 1.00 17.22 543 VAL D N 1
ATOM 4768 C CA . VAL D 1 30 ? 5.326 22.976 -102.447 1.00 15.73 543 VAL D CA 1
ATOM 4769 C C . VAL D 1 30 ? 4.753 24.074 -101.520 1.00 16.43 543 VAL D C 1
ATOM 4770 O O . VAL D 1 30 ? 5.493 24.652 -100.703 1.00 15.41 543 VAL D O 1
ATOM 4774 N N . PRO D 1 31 ? 3.438 24.347 -101.628 1.00 16.29 544 PRO D N 1
ATOM 4775 C CA . PRO D 1 31 ? 2.814 25.323 -100.780 1.00 17.30 544 PRO D CA 1
ATOM 4776 C C . PRO D 1 31 ? 2.109 24.693 -99.555 1.00 18.45 544 PRO D C 1
ATOM 4777 O O . PRO D 1 31 ? 1.627 23.555 -99.614 1.00 18.41 544 PRO D O 1
ATOM 4781 N N . VAL D 1 32 ? 2.003 25.453 -98.474 1.00 19.62 545 VAL D N 1
ATOM 4782 C CA . VAL D 1 32 ? 1.433 24.940 -97.222 1.00 19.66 545 VAL D CA 1
ATOM 4783 C C . VAL D 1 32 ? 0.394 25.926 -96.747 1.00 20.52 545 VAL D C 1
ATOM 4784 O O . VAL D 1 32 ? 0.619 27.126 -96.826 1.00 22.28 545 VAL D O 1
ATOM 4788 N N . VAL D 1 33 ? -0.736 25.435 -96.252 1.00 20.56 546 VAL D N 1
ATOM 4789 C CA . VAL D 1 33 ? -1.788 26.263 -95.667 1.00 21.31 546 VAL D CA 1
ATOM 4790 C C . VAL D 1 33 ? -1.791 26.102 -94.139 1.00 21.81 546 VAL D C 1
ATOM 4791 O O . VAL D 1 33 ? -1.777 24.969 -93.605 1.00 21.57 546 VAL D O 1
ATOM 4795 N N . HIS D 1 34 ? -1.815 27.245 -93.456 1.00 21.87 547 HIS D N 1
ATOM 4796 C CA . HIS D 1 34 ? -1.611 27.334 -92.011 1.00 21.71 547 HIS D CA 1
ATOM 4797 C C . HIS D 1 34 ? -2.922 27.698 -91.402 1.00 22.87 547 HIS D C 1
ATOM 4798 O O . HIS D 1 34 ? -3.563 28.656 -91.873 1.00 23.75 547 HIS D O 1
ATOM 4805 N N . THR D 1 35 ? -3.363 26.915 -90.412 1.00 23.18 548 THR D N 1
ATOM 4806 C CA . THR D 1 35 ? -4.572 27.274 -89.642 1.00 24.59 548 THR D CA 1
ATOM 4807 C C . THR D 1 35 ? -4.389 27.113 -88.120 1.00 25.24 548 THR D C 1
ATOM 4808 O O . THR D 1 35 ? -3.428 26.484 -87.654 1.00 25.10 548 THR D O 1
ATOM 4812 N N . VAL D 1 36 ? -5.327 27.659 -87.355 1.00 25.98 549 VAL D N 1
ATOM 4813 C CA . VAL D 1 36 ? -5.360 27.406 -85.918 1.00 27.09 549 VAL D CA 1
ATOM 4814 C C . VAL D 1 36 ? -6.808 27.373 -85.414 1.00 27.60 549 VAL D C 1
ATOM 4815 O O . VAL D 1 36 ? -7.615 28.250 -85.765 1.00 26.54 549 VAL D O 1
ATOM 4819 N N . LYS D 1 37 ? -7.121 26.351 -84.604 1.00 28.29 550 LYS D N 1
ATOM 4820 C CA . LYS D 1 37 ? -8.474 26.123 -84.105 1.00 29.52 550 LYS D CA 1
ATOM 4821 C C . LYS D 1 37 ? -9.160 27.383 -83.606 1.00 30.82 550 LYS D C 1
ATOM 4822 O O . LYS D 1 37 ? -10.383 27.498 -83.732 1.00 30.55 550 LYS D O 1
ATOM 4824 N N . SER D 1 38 ? -8.379 28.323 -83.055 1.00 32.00 551 SER D N 1
ATOM 4825 C CA . SER D 1 38 ? -8.928 29.521 -82.409 1.00 33.62 551 SER D CA 1
ATOM 4826 C C . SER D 1 38 ? -9.163 30.717 -83.347 1.00 34.09 551 SER D C 1
ATOM 4827 O O . SER D 1 38 ? -9.792 31.701 -82.947 1.00 34.18 551 SER D O 1
ATOM 4830 N N . ALA D 1 39 ? -8.650 30.645 -84.576 1.00 34.83 552 ALA D N 1
ATOM 4831 C CA . ALA D 1 39 ? -8.962 31.658 -85.600 1.00 35.26 552 ALA D CA 1
ATOM 4832 C C . ALA D 1 39 ? -9.750 31.010 -86.733 1.00 35.43 552 ALA D C 1
ATOM 4833 O O . ALA D 1 39 ? -9.228 30.830 -87.843 1.00 35.10 552 ALA D O 1
ATOM 4835 N N . PRO D 1 40 ? -11.023 30.675 -86.463 1.00 35.91 553 PRO D N 1
ATOM 4836 C CA . PRO D 1 40 ? -11.748 29.837 -87.421 1.00 36.54 553 PRO D CA 1
ATOM 4837 C C . PRO D 1 40 ? -12.209 30.664 -88.640 1.00 36.60 553 PRO D C 1
ATOM 4838 O O . PRO D 1 40 ? -12.457 31.878 -88.521 1.00 36.41 553 PRO D O 1
ATOM 4842 N N . GLY D 1 41 ? -12.261 30.009 -89.800 1.00 36.11 554 GLY D N 1
ATOM 4843 C CA . GLY D 1 41 ? -12.536 30.702 -91.063 1.00 35.30 554 GLY D CA 1
ATOM 4844 C C . GLY D 1 41 ? -11.341 31.470 -91.612 1.00 34.18 554 GLY D C 1
ATOM 4845 O O . GLY D 1 41 ? -11.451 32.134 -92.645 1.00 34.45 554 GLY D O 1
ATOM 4846 N N . GLU D 1 42 ? -10.197 31.375 -90.939 1.00 32.40 555 GLU D N 1
ATOM 4847 C CA . GLU D 1 42 ? -9.006 32.088 -91.382 1.00 31.53 555 GLU D CA 1
ATOM 4848 C C . GLU D 1 42 ? -7.862 31.144 -91.758 1.00 29.49 555 GLU D C 1
ATOM 4849 O O . GLU D 1 42 ? -7.753 30.059 -91.196 1.00 29.07 555 GLU D O 1
ATOM 4855 N N . ALA D 1 43 ? -7.026 31.574 -92.710 1.00 27.70 556 ALA D N 1
ATOM 4856 C CA . ALA D 1 43 ? -5.905 30.797 -93.231 1.00 25.23 556 ALA D CA 1
ATOM 4857 C C . ALA D 1 43 ? -4.910 31.650 -94.031 1.00 24.83 556 ALA D C 1
ATOM 4858 O O . ALA D 1 43 ? -5.243 32.726 -94.539 1.00 25.12 556 ALA D O 1
ATOM 4860 N N . PHE D 1 44 ? -3.674 31.168 -94.161 1.00 23.02 557 PHE D N 1
ATOM 4861 C CA . PHE D 1 44 ? -2.732 31.762 -95.087 1.00 21.21 557 PHE D CA 1
ATOM 4862 C C . PHE D 1 44 ? -1.772 30.668 -95.501 1.00 21.05 557 PHE D C 1
ATOM 4863 O O . PHE D 1 44 ? -1.839 29.545 -94.982 1.00 21.21 557 PHE D O 1
ATOM 4871 N N . GLY D 1 45 ? -0.886 30.999 -96.439 1.00 20.64 558 GLY D N 1
ATOM 4872 C CA . GLY D 1 45 ? -0.033 30.015 -97.078 1.00 18.49 558 GLY D CA 1
ATOM 4873 C C . GLY D 1 45 ? 1.396 30.442 -96.971 1.00 17.73 558 GLY D C 1
ATOM 4874 O O . GLY D 1 45 ? 1.692 31.588 -96.705 1.00 17.82 558 GLY D O 1
ATOM 4875 N N . SER D 1 46 ? 2.290 29.478 -97.140 1.00 18.45 559 SER D N 1
ATOM 4876 C CA . SER D 1 46 ? 3.698 29.725 -97.305 1.00 17.38 559 SER D CA 1
ATOM 4877 C C . SER D 1 46 ? 4.169 28.659 -98.260 1.00 16.64 559 SER D C 1
ATOM 4878 O O . SER D 1 46 ? 3.354 27.921 -98.804 1.00 16.90 559 SER D O 1
ATOM 4881 N N . LEU D 1 47 ? 5.486 28.559 -98.402 1.00 15.94 560 LEU D N 1
ATOM 4882 C CA . LEU D 1 47 ? 6.155 27.630 -99.240 1.00 16.04 560 LEU D CA 1
ATOM 4883 C C . LEU D 1 47 ? 7.107 26.808 -98.412 1.00 16.91 560 LEU D C 1
ATOM 4884 O O . LEU D 1 47 ? 7.713 27.329 -97.480 1.00 17.03 560 LEU D O 1
ATOM 4889 N N . ALA D 1 48 ? 7.240 25.521 -98.758 1.00 17.97 561 ALA D N 1
ATOM 4890 C CA . ALA D 1 48 ? 8.258 24.590 -98.172 1.00 18.31 561 ALA D CA 1
ATOM 4891 C C . ALA D 1 48 ? 9.148 24.024 -99.258 1.00 18.26 561 ALA D C 1
ATOM 4892 O O . ALA D 1 48 ? 8.713 23.860 -100.368 1.00 18.03 561 ALA D O 1
ATOM 4894 N N . ILE D 1 49 ? 10.404 23.743 -98.945 1.00 18.39 562 ILE D N 1
ATOM 4895 C CA . ILE D 1 49 ? 11.287 23.182 -99.926 1.00 19.27 562 ILE D CA 1
ATOM 4896 C C . ILE D 1 49 ? 11.738 21.864 -99.413 1.00 19.32 562 ILE D C 1
ATOM 4897 O O . ILE D 1 49 ? 11.935 21.697 -98.211 1.00 19.69 562 ILE D O 1
ATOM 4902 N N . ILE D 1 50 ? 11.853 20.908 -100.322 1.00 19.67 563 ILE D N 1
ATOM 4903 C CA . ILE D 1 50 ? 12.253 19.579 -99.972 1.00 19.23 563 ILE D CA 1
ATOM 4904 C C . ILE D 1 50 ? 13.597 19.300 -100.619 1.00 20.76 563 ILE D C 1
ATOM 4905 O O . ILE D 1 50 ? 13.748 19.202 -101.856 1.00 19.75 563 ILE D O 1
ATOM 4910 N N . ILE D 1 51 ? 14.581 19.176 -99.737 1.00 21.43 564 ILE D N 1
ATOM 4911 C CA . ILE D 1 51 ? 15.962 19.054 -100.121 1.00 23.02 564 ILE D CA 1
ATOM 4912 C C . ILE D 1 51 ? 16.535 17.723 -99.587 1.00 24.32 564 ILE D C 1
ATOM 4913 O O . ILE D 1 51 ? 16.049 17.200 -98.577 1.00 23.49 564 ILE D O 1
ATOM 4918 N N . PRO D 1 52 ? 17.544 17.163 -100.293 1.00 24.90 565 PRO D N 1
ATOM 4919 C CA . PRO D 1 52 ? 18.224 15.931 -99.921 1.00 25.90 565 PRO D CA 1
ATOM 4920 C C . PRO D 1 52 ? 19.026 16.072 -98.610 1.00 27.18 565 PRO D C 1
ATOM 4921 O O . PRO D 1 52 ? 19.688 17.119 -98.372 1.00 26.89 565 PRO D O 1
ATOM 4925 N N . GLY D 1 53 ? 18.940 15.025 -97.779 1.00 27.94 566 GLY D N 1
ATOM 4926 C CA . GLY D 1 53 ? 19.676 14.930 -96.516 1.00 28.74 566 GLY D CA 1
ATOM 4927 C C . GLY D 1 53 ? 18.814 15.240 -95.309 1.00 29.38 566 GLY D C 1
ATOM 4928 O O . GLY D 1 53 ? 17.705 15.772 -95.441 1.00 29.58 566 GLY D O 1
ATOM 4929 N N . GLU D 1 54 ? 19.332 14.922 -94.125 1.00 29.43 567 GLU D N 1
ATOM 4930 C CA . GLU D 1 54 ? 18.595 15.104 -92.885 1.00 29.47 567 GLU D CA 1
ATOM 4931 C C . GLU D 1 54 ? 19.041 16.310 -92.066 1.00 29.75 567 GLU D C 1
ATOM 4932 O O . GLU D 1 54 ? 20.149 16.314 -91.510 1.00 29.30 567 GLU D O 1
ATOM 4938 N N . TYR D 1 55 ? 18.149 17.305 -91.960 1.00 29.77 568 TYR D N 1
ATOM 4939 C CA . TYR D 1 55 ? 18.379 18.516 -91.157 1.00 29.22 568 TYR D CA 1
ATOM 4940 C C . TYR D 1 55 ? 17.252 18.735 -90.142 1.00 28.76 568 TYR D C 1
ATOM 4941 O O . TYR D 1 55 ? 16.685 19.831 -90.072 1.00 28.88 568 TYR D O 1
ATOM 4950 N N . PRO D 1 56 ? 16.919 17.700 -89.335 1.00 27.46 569 PRO D N 1
ATOM 4951 C CA . PRO D 1 56 ? 15.867 17.942 -88.345 1.00 26.88 569 PRO D CA 1
ATOM 4952 C C . PRO D 1 56 ? 16.184 19.088 -87.374 1.00 26.42 569 PRO D C 1
ATOM 4953 O O . PRO D 1 56 ? 15.274 19.706 -86.856 1.00 25.56 569 PRO D O 1
ATOM 4957 N N . GLU D 1 57 ? 17.466 19.372 -87.165 1.00 27.61 570 GLU D N 1
ATOM 4958 C CA . GLU D 1 57 ? 17.934 20.501 -86.322 1.00 28.70 570 GLU D CA 1
ATOM 4959 C C . GLU D 1 57 ? 17.570 21.857 -86.898 1.00 27.65 570 GLU D C 1
ATOM 4960 O O . GLU D 1 57 ? 17.612 22.850 -86.185 1.00 28.26 570 GLU D O 1
ATOM 4966 N N . LEU D 1 58 ? 17.236 21.921 -88.190 1.00 26.51 571 LEU D N 1
ATOM 4967 C CA . LEU D 1 58 ? 16.823 23.202 -88.770 1.00 25.37 571 LEU D CA 1
ATOM 4968 C C . LEU D 1 58 ? 15.335 23.420 -88.613 1.00 24.29 571 LEU D C 1
ATOM 4969 O O . LEU D 1 58 ? 14.792 24.438 -89.028 1.00 23.26 571 LEU D O 1
ATOM 4974 N N . LEU D 1 59 ? 14.683 22.444 -87.990 1.00 23.26 572 LEU D N 1
ATOM 4975 C CA . LEU D 1 59 ? 13.266 22.492 -87.803 1.00 22.57 572 LEU D CA 1
ATOM 4976 C C . LEU D 1 59 ? 12.935 22.751 -86.319 1.00 23.20 572 LEU D C 1
ATOM 4977 O O . LEU D 1 59 ? 13.691 22.313 -85.424 1.00 23.74 572 LEU D O 1
ATOM 4982 N N . ASP D 1 60 ? 11.834 23.475 -86.077 1.00 21.88 573 ASP D N 1
ATOM 4983 C CA . ASP D 1 60 ? 11.170 23.521 -84.777 1.00 22.30 573 ASP D CA 1
ATOM 4984 C C . ASP D 1 60 ? 10.836 22.079 -84.379 1.00 22.48 573 ASP D C 1
ATOM 4985 O O . ASP D 1 60 ? 10.450 21.245 -85.238 1.00 21.96 573 ASP D O 1
ATOM 4990 N N . ALA D 1 61 ? 10.964 21.791 -83.082 1.00 21.79 574 ALA D N 1
ATOM 4991 C CA . ALA D 1 61 ? 10.880 20.427 -82.585 1.00 21.40 574 ALA D CA 1
ATOM 4992 C C . ALA D 1 61 ? 9.558 19.780 -82.892 1.00 21.01 574 ALA D C 1
ATOM 4993 O O . ALA D 1 61 ? 9.509 18.610 -83.161 1.00 21.22 574 ALA D O 1
ATOM 4995 N N . ASN D 1 62 ? 8.479 20.544 -82.838 1.00 21.65 575 ASN D N 1
ATOM 4996 C CA . ASN D 1 62 ? 7.171 20.054 -83.248 1.00 22.15 575 ASN D CA 1
ATOM 4997 C C . ASN D 1 62 ? 7.039 19.528 -84.705 1.00 22.80 575 ASN D C 1
ATOM 4998 O O . ASN D 1 62 ? 6.047 18.903 -85.031 1.00 22.87 575 ASN D O 1
ATOM 5003 N N . GLN D 1 63 ? 8.052 19.763 -85.534 1.00 23.92 576 GLN D N 1
ATOM 5004 C CA . GLN D 1 63 ? 8.104 19.341 -86.944 1.00 24.33 576 GLN D CA 1
ATOM 5005 C C . GLN D 1 63 ? 9.184 18.278 -87.129 1.00 25.19 576 GLN D C 1
ATOM 5006 O O . GLN D 1 63 ? 9.367 17.797 -88.237 1.00 25.73 576 GLN D O 1
ATOM 5012 N N . GLN D 1 64 ? 9.909 17.921 -86.056 1.00 25.46 577 GLN D N 1
ATOM 5013 C CA . GLN D 1 64 ? 10.980 16.912 -86.128 1.00 27.32 577 GLN D CA 1
ATOM 5014 C C . GLN D 1 64 ? 10.355 15.511 -86.050 1.00 28.10 577 GLN D C 1
ATOM 5015 O O . GLN D 1 64 ? 10.469 14.793 -85.047 1.00 27.88 577 GLN D O 1
ATOM 5021 N N . VAL D 1 65 ? 9.675 15.170 -87.140 1.00 28.09 578 VAL D N 1
ATOM 5022 C CA . VAL D 1 65 ? 8.909 13.952 -87.301 1.00 28.68 578 VAL D CA 1
ATOM 5023 C C . VAL D 1 65 ? 9.416 13.346 -88.645 1.00 28.70 578 VAL D C 1
ATOM 5024 O O . VAL D 1 65 ? 9.624 14.074 -89.635 1.00 28.24 578 VAL D O 1
ATOM 5028 N N . LEU D 1 66 ? 9.683 12.046 -88.664 1.00 28.82 579 LEU D N 1
ATOM 5029 C CA . LEU D 1 66 ? 10.150 11.365 -89.877 1.00 29.13 579 LEU D CA 1
ATOM 5030 C C . LEU D 1 66 ? 9.001 10.629 -90.549 1.00 29.22 579 LEU D C 1
ATOM 5031 O O . LEU D 1 66 ? 8.291 9.848 -89.913 1.00 28.90 579 LEU D O 1
ATOM 5036 N N . SER D 1 67 ? 8.782 10.883 -91.837 1.00 29.20 580 SER D N 1
ATOM 5037 C CA . SER D 1 67 ? 7.768 10.090 -92.552 1.00 28.92 580 SER D CA 1
ATOM 5038 C C . SER D 1 67 ? 8.353 9.277 -93.666 1.00 27.98 580 SER D C 1
ATOM 5039 O O . SER D 1 67 ? 9.393 9.616 -94.174 1.00 28.25 580 SER D O 1
ATOM 5042 N N . HIS D 1 68 ? 7.676 8.207 -94.057 1.00 26.99 581 HIS D N 1
ATOM 5043 C CA . HIS D 1 68 ? 8.325 7.221 -94.910 1.00 26.35 581 HIS D CA 1
ATOM 5044 C C . HIS D 1 68 ? 7.660 7.004 -96.253 1.00 25.46 581 HIS D C 1
ATOM 5045 O O . HIS D 1 68 ? 6.425 6.965 -96.365 1.00 24.28 581 HIS D O 1
ATOM 5052 N N . PHE D 1 69 ? 8.511 6.857 -97.262 1.00 25.13 582 PHE D N 1
ATOM 5053 C CA . PHE D 1 69 ? 8.090 6.407 -98.586 1.00 25.77 582 PHE D CA 1
ATOM 5054 C C . PHE D 1 69 ? 7.735 4.943 -98.517 1.00 27.14 582 PHE D C 1
ATOM 5055 O O . PHE D 1 69 ? 8.327 4.201 -97.722 1.00 27.59 582 PHE D O 1
ATOM 5063 N N . ALA D 1 70 ? 6.781 4.533 -99.357 1.00 28.49 583 ALA D N 1
ATOM 5064 C CA . ALA D 1 70 ? 6.379 3.132 -99.511 1.00 29.62 583 ALA D CA 1
ATOM 5065 C C . ALA D 1 70 ? 7.556 2.191 -99.564 1.00 30.40 583 ALA D C 1
ATOM 5066 O O . ALA D 1 70 ? 8.605 2.492 -100.137 1.00 30.10 583 ALA D O 1
ATOM 5068 N N . ASN D 1 71 ? 7.337 1.031 -98.972 1.00 31.53 584 ASN D N 1
ATOM 5069 C CA . ASN D 1 71 ? 8.336 -0.004 -98.853 1.00 32.78 584 ASN D CA 1
ATOM 5070 C C . ASN D 1 71 ? 9.507 0.513 -98.007 1.00 33.18 584 ASN D C 1
ATOM 5071 O O . ASN D 1 71 ? 9.276 1.124 -96.920 1.00 33.84 584 ASN D O 1
ATOM 5076 N N . ASP D 1 72 ? 10.732 0.261 -98.452 1.00 32.48 585 ASP D N 1
ATOM 5077 C CA . ASP D 1 72 ? 11.880 0.777 -97.742 1.00 32.12 585 ASP D CA 1
ATOM 5078 C C . ASP D 1 72 ? 12.703 1.590 -98.729 1.00 31.57 585 ASP D C 1
ATOM 5079 O O . ASP D 1 72 ? 13.806 1.187 -99.126 1.00 31.45 585 ASP D O 1
ATOM 5084 N N . THR D 1 73 ? 12.174 2.748 -99.117 1.00 30.30 586 THR D N 1
ATOM 5085 C CA . THR D 1 73 ? 12.790 3.516 -100.195 1.00 29.20 586 THR D CA 1
ATOM 5086 C C . THR D 1 73 ? 13.187 4.946 -99.828 1.00 28.34 586 THR D C 1
ATOM 5087 O O . THR D 1 73 ? 13.345 5.806 -100.709 1.00 28.36 586 THR D O 1
ATOM 5091 N N . GLY D 1 74 ? 13.383 5.185 -98.532 1.00 27.53 587 GLY D N 1
ATOM 5092 C CA . GLY D 1 74 ? 13.791 6.501 -98.039 1.00 26.64 587 GLY D CA 1
ATOM 5093 C C . GLY D 1 74 ? 12.675 7.182 -97.267 1.00 26.75 587 GLY D C 1
ATOM 5094 O O . GLY D 1 74 ? 11.594 6.605 -97.085 1.00 26.28 587 GLY D O 1
ATOM 5095 N N . SER D 1 75 ? 12.920 8.421 -96.824 1.00 26.13 588 SER D N 1
ATOM 5096 C CA . SER D 1 75 ? 11.964 9.134 -95.984 1.00 25.20 588 SER D CA 1
ATOM 5097 C C . SER D 1 75 ? 12.224 10.640 -95.933 1.00 24.76 588 SER D C 1
ATOM 5098 O O . SER D 1 75 ? 13.255 11.124 -96.434 1.00 24.80 588 SER D O 1
ATOM 5101 N N . VAL D 1 76 ? 11.278 11.387 -95.362 1.00 23.02 589 VAL D N 1
ATOM 5102 C CA . VAL D 1 76 ? 11.394 12.846 -95.258 1.00 21.36 589 VAL D CA 1
ATOM 5103 C C . VAL D 1 76 ? 11.170 13.337 -93.818 1.00 21.53 589 VAL D C 1
ATOM 5104 O O . VAL D 1 76 ? 10.210 12.930 -93.180 1.00 21.65 589 VAL D O 1
ATOM 5108 N N . TRP D 1 77 ? 12.056 14.204 -93.316 1.00 21.33 590 TRP D N 1
ATOM 5109 C CA . TRP D 1 77 ? 11.825 14.923 -92.066 1.00 20.73 590 TRP D CA 1
ATOM 5110 C C . TRP D 1 77 ? 10.871 16.108 -92.331 1.00 19.91 590 TRP D C 1
ATOM 5111 O O . TRP D 1 77 ? 11.016 16.808 -93.346 1.00 20.27 590 TRP D O 1
ATOM 5122 N N . GLY D 1 78 ? 9.944 16.355 -91.418 1.00 17.59 591 GLY D N 1
ATOM 5123 C CA . GLY D 1 78 ? 9.120 17.567 -91.465 1.00 17.78 591 GLY D CA 1
ATOM 5124 C C . GLY D 1 78 ? 7.778 17.297 -92.114 1.00 17.95 591 GLY D C 1
ATOM 5125 O O . GLY D 1 78 ? 6.875 18.139 -92.097 1.00 17.30 591 GLY D O 1
ATOM 5126 N N . ILE D 1 79 ? 7.639 16.086 -92.649 1.00 18.19 592 ILE D N 1
ATOM 5127 C CA . ILE D 1 79 ? 6.380 15.624 -93.212 1.00 19.80 592 ILE D CA 1
ATOM 5128 C C . ILE D 1 79 ? 5.700 14.739 -92.150 1.00 20.22 592 ILE D C 1
ATOM 5129 O O . ILE D 1 79 ? 6.329 13.849 -91.559 1.00 20.19 592 ILE D O 1
ATOM 5134 N N . GLY D 1 80 ? 4.424 15.018 -91.898 1.00 20.63 593 GLY D N 1
ATOM 5135 C CA . GLY D 1 80 ? 3.659 14.327 -90.887 1.00 22.19 593 GLY D CA 1
ATOM 5136 C C . GLY D 1 80 ? 2.915 13.048 -91.262 1.00 23.24 593 GLY D C 1
ATOM 5137 O O . GLY D 1 80 ? 2.338 12.399 -90.392 1.00 24.51 593 GLY D O 1
ATOM 5138 N N . GLU D 1 81 ? 2.905 12.681 -92.540 1.00 23.47 594 GLU D N 1
ATOM 5139 C CA . GLU D 1 81 ? 2.169 11.514 -92.982 1.00 23.30 594 GLU D CA 1
ATOM 5140 C C . GLU D 1 81 ? 3.060 10.718 -93.908 1.00 23.21 594 GLU D C 1
ATOM 5141 O O . GLU D 1 81 ? 3.809 11.267 -94.706 1.00 23.28 594 GLU D O 1
ATOM 5147 N N . ASP D 1 82 ? 2.993 9.403 -93.791 1.00 23.98 595 ASP D N 1
ATOM 5148 C CA . ASP D 1 82 ? 3.724 8.513 -94.681 1.00 23.60 595 ASP D CA 1
ATOM 5149 C C . ASP D 1 82 ? 3.300 8.725 -96.128 1.00 23.35 595 ASP D C 1
ATOM 5150 O O . ASP D 1 82 ? 2.156 9.108 -96.414 1.00 23.30 595 ASP D O 1
ATOM 5155 N N . ILE D 1 83 ? 4.229 8.476 -97.034 1.00 23.87 596 ILE D N 1
ATOM 5156 C CA . ILE D 1 83 ? 4.026 8.756 -98.461 1.00 24.41 596 ILE D CA 1
ATOM 5157 C C . ILE D 1 83 ? 3.758 7.435 -99.238 1.00 25.92 596 ILE D C 1
ATOM 5158 O O . ILE D 1 83 ? 4.591 6.525 -99.192 1.00 26.70 596 ILE D O 1
ATOM 5163 N N . PRO D 1 84 ? 2.601 7.344 -99.955 1.00 26.22 597 PRO D N 1
ATOM 5164 C CA . PRO D 1 84 ? 2.074 6.071 -100.474 1.00 26.61 597 PRO D CA 1
ATOM 5165 C C . PRO D 1 84 ? 2.651 5.614 -101.797 1.00 27.39 597 PRO D C 1
ATOM 5166 O O . PRO D 1 84 ? 2.027 4.821 -102.483 1.00 29.61 597 PRO D O 1
ATOM 5170 N N . PHE D 1 85 ? 3.819 6.114 -102.166 1.00 27.06 598 PHE D N 1
ATOM 5171 C CA . PHE D 1 85 ? 4.541 5.587 -103.305 1.00 25.85 598 PHE D CA 1
ATOM 5172 C C . PHE D 1 85 ? 6.008 5.474 -102.894 1.00 26.79 598 PHE D C 1
ATOM 5173 O O . PHE D 1 85 ? 6.382 5.986 -101.836 1.00 26.48 598 PHE D O 1
ATOM 5181 N N . GLU D 1 86 ? 6.827 4.798 -103.704 1.00 27.65 599 GLU D N 1
ATOM 5182 C CA . GLU D 1 86 ? 8.259 4.612 -103.410 1.00 28.56 599 GLU D CA 1
ATOM 5183 C C . GLU D 1 86 ? 9.073 5.861 -103.631 1.00 28.61 599 GLU D C 1
ATOM 5184 O O . GLU D 1 86 ? 8.780 6.631 -104.555 1.00 27.93 599 GLU D O 1
ATOM 5190 N N . GLY D 1 87 ? 10.106 6.025 -102.797 1.00 28.77 600 GLY D N 1
ATOM 5191 C CA . GLY D 1 87 ? 11.125 7.081 -102.936 1.00 29.97 600 GLY D CA 1
ATOM 5192 C C . GLY D 1 87 ? 12.307 6.640 -103.799 1.00 31.14 600 GLY D C 1
ATOM 5193 O O . GLY D 1 87 ? 12.255 5.602 -104.470 1.00 32.28 600 GLY D O 1
ATOM 5194 N N . ASP D 1 88 ? 13.377 7.419 -103.826 1.00 32.00 601 ASP D N 1
ATOM 5195 C CA . ASP D 1 88 ? 14.558 7.005 -104.589 1.00 32.84 601 ASP D CA 1
ATOM 5196 C C . ASP D 1 88 ? 15.724 6.534 -103.699 1.00 34.11 601 ASP D C 1
ATOM 5197 O O . ASP D 1 88 ? 16.892 6.749 -104.048 1.00 34.54 601 ASP D O 1
ATOM 5202 N N . ASN D 1 89 ? 15.402 5.890 -102.560 1.00 35.82 602 ASN D N 1
ATOM 5203 C CA . ASN D 1 89 ? 16.399 5.458 -101.533 1.00 37.06 602 ASN D CA 1
ATOM 5204 C C . ASN D 1 89 ? 17.335 6.589 -101.046 1.00 37.74 602 ASN D C 1
ATOM 5205 O O . ASN D 1 89 ? 18.542 6.403 -100.876 1.00 36.88 602 ASN D O 1
ATOM 5218 N N . CYS D 1 91 ? 17.243 10.179 -98.207 1.00 35.08 604 CYS D N 1
ATOM 5219 C CA . CYS D 1 91 ? 16.601 10.833 -97.072 1.00 33.18 604 CYS D CA 1
ATOM 5220 C C . CYS D 1 91 ? 16.456 12.319 -97.400 1.00 29.84 604 CYS D C 1
ATOM 5221 O O . CYS D 1 91 ? 17.355 12.911 -97.971 1.00 29.38 604 CYS D O 1
ATOM 5224 N N . TYR D 1 92 ? 15.307 12.899 -97.064 1.00 26.55 605 TYR D N 1
ATOM 5225 C CA . TYR D 1 92 ? 15.061 14.323 -97.320 1.00 23.52 605 TYR D CA 1
ATOM 5226 C C . TYR D 1 92 ? 14.593 15.033 -96.076 1.00 21.79 605 TYR D C 1
ATOM 5227 O O . TYR D 1 92 ? 14.271 14.388 -95.067 1.00 20.16 605 TYR D O 1
ATOM 5236 N N . THR D 1 93 ? 14.552 16.371 -96.184 1.00 20.34 606 THR D N 1
ATOM 5237 C CA . THR D 1 93 ? 13.920 17.256 -95.229 1.00 19.30 606 THR D CA 1
ATOM 5238 C C . THR D 1 93 ? 13.079 18.329 -95.941 1.00 18.47 606 THR D C 1
ATOM 5239 O O . THR D 1 93 ? 13.550 18.955 -96.883 1.00 17.72 606 THR D O 1
ATOM 5243 N N . ALA D 1 94 ? 11.858 18.545 -95.453 1.00 17.26 607 ALA D N 1
ATOM 5244 C CA . ALA D 1 94 ? 11.036 19.673 -95.858 1.00 17.71 607 ALA D CA 1
ATOM 5245 C C . ALA D 1 94 ? 11.197 20.779 -94.847 1.00 17.90 607 ALA D C 1
ATOM 5246 O O . ALA D 1 94 ? 10.932 20.583 -93.662 1.00 18.56 607 ALA D O 1
ATOM 5248 N N . LEU D 1 95 ? 11.603 21.938 -95.342 1.00 18.59 608 LEU D N 1
ATOM 5249 C CA . LEU D 1 95 ? 12.009 23.088 -94.540 1.00 19.72 608 LEU D CA 1
ATOM 5250 C C . LEU D 1 95 ? 11.181 24.286 -94.973 1.00 19.72 608 LEU D C 1
ATOM 5251 O O . LEU D 1 95 ? 10.965 24.489 -96.169 1.00 19.78 608 LEU D O 1
ATOM 5256 N N . PRO D 1 96 ? 10.688 25.090 -94.017 1.00 20.81 609 PRO D N 1
ATOM 5257 C CA . PRO D 1 96 ? 10.072 26.339 -94.514 1.00 21.65 609 PRO D CA 1
ATOM 5258 C C . PRO D 1 96 ? 11.033 27.122 -95.427 1.00 22.66 609 PRO D C 1
ATOM 5259 O O . PRO D 1 96 ? 12.225 27.196 -95.142 1.00 23.09 609 PRO D O 1
ATOM 5263 N N . LEU D 1 97 ? 10.513 27.674 -96.519 1.00 24.25 610 LEU D N 1
ATOM 5264 C CA . LEU D 1 97 ? 11.308 28.397 -97.504 1.00 25.27 610 LEU D CA 1
ATOM 5265 C C . LEU D 1 97 ? 10.943 29.877 -97.429 1.00 27.21 610 LEU D C 1
ATOM 5266 O O . LEU D 1 97 ? 9.808 30.283 -97.750 1.00 25.81 610 LEU D O 1
ATOM 5271 N N . LYS D 1 98 ? 11.930 30.662 -96.978 1.00 30.09 611 LYS D N 1
ATOM 5272 C CA . LYS D 1 98 ? 11.853 32.128 -96.905 1.00 33.57 611 LYS D CA 1
ATOM 5273 C C . LYS D 1 98 ? 12.204 32.741 -98.276 1.00 34.67 611 LYS D C 1
ATOM 5274 O O . LYS D 1 98 ? 11.517 33.651 -98.733 1.00 34.69 611 LYS D O 1
ATOM 5280 N N . GLU D 1 99 ? 13.252 32.212 -98.923 1.00 36.80 612 GLU D N 1
ATOM 5281 C CA . GLU D 1 99 ? 13.716 32.700 -100.231 1.00 39.62 612 GLU D CA 1
ATOM 5282 C C . GLU D 1 99 ? 14.583 31.697 -101.012 1.00 40.18 612 GLU D C 1
ATOM 5283 O O . GLU D 1 99 ? 15.504 31.079 -100.455 1.00 39.99 612 GLU D O 1
ATOM 5289 N N . ILE D 1 100 ? 14.296 31.541 -102.310 1.00 41.93 613 ILE D N 1
ATOM 5290 C CA . ILE D 1 100 ? 15.296 30.992 -103.256 1.00 43.26 613 ILE D CA 1
ATOM 5291 C C . ILE D 1 100 ? 15.959 32.187 -103.969 1.00 45.08 613 ILE D C 1
ATOM 5292 O O . ILE D 1 100 ? 15.255 33.098 -104.457 1.00 45.05 613 ILE D O 1
ATOM 5297 N N . LYS D 1 101 ? 17.294 32.192 -103.996 1.00 46.77 614 LYS D N 1
ATOM 5298 C CA . LYS D 1 101 ? 18.094 33.281 -104.607 1.00 48.80 614 LYS D CA 1
ATOM 5299 C C . LYS D 1 101 ? 18.602 32.857 -105.992 1.00 49.74 614 LYS D C 1
ATOM 5300 O O . LYS D 1 101 ? 18.965 31.678 -106.188 1.00 49.94 614 LYS D O 1
ATOM 5306 N N . ARG D 1 102 ? 18.657 33.828 -106.921 1.00 50.53 615 ARG D N 1
ATOM 5307 C CA . ARG D 1 102 ? 19.182 33.646 -108.300 1.00 50.95 615 ARG D CA 1
ATOM 5308 C C . ARG D 1 102 ? 20.495 32.873 -108.290 1.00 50.65 615 ARG D C 1
ATOM 5309 O O . ARG D 1 102 ? 20.843 32.208 -109.275 1.00 50.90 615 ARG D O 1
ATOM 5317 N N . ASN D 1 103 ? 21.194 32.964 -107.152 1.00 50.29 616 ASN D N 1
ATOM 5318 C CA . ASN D 1 103 ? 22.474 32.284 -106.877 1.00 49.49 616 ASN D CA 1
ATOM 5319 C C . ASN D 1 103 ? 22.300 30.790 -106.604 1.00 48.72 616 ASN D C 1
ATOM 5320 O O . ASN D 1 103 ? 23.267 30.020 -106.682 1.00 49.05 616 ASN D O 1
ATOM 5325 N N . GLY D 1 104 ? 21.064 30.396 -106.289 1.00 47.65 617 GLY D N 1
ATOM 5326 C CA . GLY D 1 104 ? 20.714 29.012 -105.971 1.00 46.50 617 GLY D CA 1
ATOM 5327 C C . GLY D 1 104 ? 20.477 28.832 -104.476 1.00 45.63 617 GLY D C 1
ATOM 5328 O O . GLY D 1 104 ? 19.847 27.859 -104.042 1.00 45.57 617 GLY D O 1
ATOM 5329 N N . ASN D 1 105 ? 20.988 29.780 -103.692 1.00 44.13 618 ASN D N 1
ATOM 5330 C CA . ASN D 1 105 ? 20.982 29.671 -102.235 1.00 42.81 618 ASN D CA 1
ATOM 5331 C C . ASN D 1 105 ? 19.560 29.777 -101.665 1.00 41.07 618 ASN D C 1
ATOM 5332 O O . ASN D 1 105 ? 18.668 30.452 -102.228 1.00 40.04 618 ASN D O 1
ATOM 5337 N N . ILE D 1 106 ? 19.359 29.085 -100.549 1.00 38.93 619 ILE D N 1
ATOM 5338 C CA . ILE D 1 106 ? 18.038 29.005 -99.953 1.00 37.43 619 ILE D CA 1
ATOM 5339 C C . ILE D 1 106 ? 17.989 29.663 -98.575 1.00 35.95 619 ILE D C 1
ATOM 5340 O O . ILE D 1 106 ? 18.848 29.455 -97.720 1.00 35.32 619 ILE D O 1
ATOM 5345 N N . VAL D 1 107 ? 16.980 30.492 -98.383 1.00 34.76 620 VAL D N 1
ATOM 5346 C CA . VAL D 1 107 ? 16.732 31.038 -97.067 1.00 33.74 620 VAL D CA 1
ATOM 5347 C C . VAL D 1 107 ? 15.553 30.325 -96.376 1.00 32.63 620 VAL D C 1
ATOM 5348 O O . VAL D 1 107 ? 14.389 30.383 -96.800 1.00 32.15 620 VAL D O 1
ATOM 5352 N N . VAL D 1 108 ? 15.924 29.646 -95.303 1.00 30.87 621 VAL D N 1
ATOM 5353 C CA . VAL D 1 108 ? 15.063 28.825 -94.509 1.00 29.89 621 VAL D CA 1
ATOM 5354 C C . VAL D 1 108 ? 14.948 29.442 -93.088 1.00 29.66 621 VAL D C 1
ATOM 5355 O O . VAL D 1 108 ? 15.805 30.240 -92.672 1.00 29.49 621 VAL D O 1
ATOM 5359 N N . GLU D 1 109 ? 13.856 29.121 -92.385 1.00 28.62 622 GLU D N 1
ATOM 5360 C CA . GLU D 1 109 ? 13.654 29.549 -90.994 1.00 27.96 622 GLU D CA 1
ATOM 5361 C C . GLU D 1 109 ? 12.775 28.590 -90.175 1.00 26.79 622 GLU D C 1
ATOM 5362 O O . GLU D 1 109 ? 12.290 27.573 -90.689 1.00 26.62 622 GLU D O 1
ATOM 5368 N N . LYS D 1 110 ? 12.582 28.914 -88.898 1.00 25.32 623 LYS D N 1
ATOM 5369 C CA . LYS D 1 110 ? 11.857 28.053 -87.975 1.00 24.33 623 LYS D CA 1
ATOM 5370 C C . LYS D 1 110 ? 10.477 28.616 -87.748 1.00 23.30 623 LYS D C 1
ATOM 5371 O O . LYS D 1 110 ? 10.301 29.827 -87.641 1.00 22.22 623 LYS D O 1
ATOM 5377 N N . ILE D 1 111 ? 9.493 27.724 -87.687 1.00 22.13 624 ILE D N 1
ATOM 5378 C CA . ILE D 1 111 ? 8.116 28.154 -87.588 1.00 21.31 624 ILE D CA 1
ATOM 5379 C C . ILE D 1 111 ? 7.380 27.394 -86.481 1.00 20.86 624 ILE D C 1
ATOM 5380 O O . ILE D 1 111 ? 7.619 26.240 -86.267 1.00 21.33 624 ILE D O 1
ATOM 5385 N N . PHE D 1 112 ? 6.505 28.060 -85.758 1.00 21.13 625 PHE D N 1
ATOM 5386 C CA . PHE D 1 112 ? 5.854 27.434 -84.616 1.00 20.61 625 PHE D CA 1
ATOM 5387 C C . PHE D 1 112 ? 4.575 26.766 -85.062 1.00 19.78 625 PHE D C 1
ATOM 5388 O O . PHE D 1 112 ? 3.522 27.367 -85.094 1.00 18.40 625 PHE D O 1
ATOM 5396 N N . ALA D 1 113 ? 4.687 25.479 -85.399 1.00 19.65 626 ALA D N 1
ATOM 5397 C CA . ALA D 1 113 ? 3.584 24.717 -85.958 1.00 18.85 626 ALA D CA 1
ATOM 5398 C C . ALA D 1 113 ? 3.897 23.220 -85.889 1.00 19.64 626 ALA D C 1
ATOM 5399 O O . ALA D 1 113 ? 5.046 22.824 -85.626 1.00 18.45 626 ALA D O 1
ATOM 5401 N N . GLY D 1 114 ? 2.871 22.393 -86.156 1.00 20.24 627 GLY D N 1
ATOM 5402 C CA . GLY D 1 114 ? 3.080 20.950 -86.332 1.00 20.67 627 GLY D CA 1
ATOM 5403 C C . GLY D 1 114 ? 3.769 20.607 -87.647 1.00 21.28 627 GLY D C 1
ATOM 5404 O O . GLY D 1 114 ? 4.066 21.492 -88.448 1.00 21.56 627 GLY D O 1
ATOM 5405 N N . PRO D 1 115 ? 4.028 19.309 -87.896 1.00 21.36 628 PRO D N 1
ATOM 5406 C CA . PRO D 1 115 ? 4.665 18.958 -89.171 1.00 20.42 628 PRO D CA 1
ATOM 5407 C C . PRO D 1 115 ? 3.689 19.173 -90.367 1.00 19.44 628 PRO D C 1
ATOM 5408 O O . PRO D 1 115 ? 2.489 19.481 -90.169 1.00 18.46 628 PRO D O 1
ATOM 5412 N N . ILE D 1 116 ? 4.194 19.034 -91.590 1.00 18.78 629 ILE D N 1
ATOM 5413 C CA . ILE D 1 116 ? 3.333 19.260 -92.748 1.00 18.15 629 ILE D CA 1
ATOM 5414 C C . ILE D 1 116 ? 2.381 18.083 -92.943 1.00 17.99 629 ILE D C 1
ATOM 5415 O O . ILE D 1 116 ? 2.829 16.943 -93.195 1.00 17.55 629 ILE D O 1
ATOM 5428 N N . GLY D 1 118 ? -1.392 16.241 -94.500 1.00 17.67 631 GLY D N 1
ATOM 5429 C CA . GLY D 1 118 ? -2.103 16.090 -95.750 1.00 18.56 631 GLY D CA 1
ATOM 5430 C C . GLY D 1 118 ? -1.392 15.456 -96.929 1.00 18.58 631 GLY D C 1
ATOM 5431 O O . GLY D 1 118 ? -0.248 15.176 -96.842 1.00 18.57 631 GLY D O 1
ATOM 5432 N N . PRO D 1 119 ? -2.114 15.213 -98.014 1.00 19.76 632 PRO D N 1
ATOM 5433 C CA . PRO D 1 119 ? -1.575 14.543 -99.186 1.00 20.08 632 PRO D CA 1
ATOM 5434 C C . PRO D 1 119 ? -1.035 15.491 -100.299 1.00 20.19 632 PRO D C 1
ATOM 5435 O O . PRO D 1 119 ? -0.634 15.073 -101.343 1.00 21.40 632 PRO D O 1
ATOM 5439 N N . SER D 1 120 ? -1.032 16.773 -100.025 1.00 22.86 633 SER D N 1
ATOM 5440 C CA . SER D 1 120 ? -0.886 17.796 -101.044 1.00 25.45 633 SER D CA 1
ATOM 5441 C C . SER D 1 120 ? 0.544 18.153 -101.444 1.00 20.84 633 SER D C 1
ATOM 5442 O O . SER D 1 120 ? 0.747 18.800 -102.409 1.00 16.98 633 SER D O 1
ATOM 5445 N N . ALA D 1 121 ? 1.501 17.651 -100.683 1.00 13.33 634 ALA D N 1
ATOM 5446 C CA . ALA D 1 121 ? 2.881 17.592 -101.035 1.00 15.62 634 ALA D CA 1
ATOM 5447 C C . ALA D 1 121 ? 3.315 16.458 -101.934 1.00 15.66 634 ALA D C 1
ATOM 5448 O O . ALA D 1 121 ? 4.398 16.435 -102.395 1.00 16.08 634 ALA D O 1
ATOM 5450 N N . GLN D 1 122 ? 2.417 15.544 -102.186 1.00 16.36 635 GLN D N 1
ATOM 5451 C CA . GLN D 1 122 ? 2.702 14.330 -102.984 1.00 16.55 635 GLN D CA 1
ATOM 5452 C C . GLN D 1 122 ? 3.114 14.563 -104.428 1.00 16.51 635 GLN D C 1
ATOM 5453 O O . GLN D 1 122 ? 4.017 13.858 -104.913 1.00 16.44 635 GLN D O 1
ATOM 5459 N N . LEU D 1 123 ? 2.458 15.504 -105.122 1.00 16.09 636 LEU D N 1
ATOM 5460 C CA . LEU D 1 123 ? 2.937 15.913 -106.466 1.00 16.42 636 LEU D CA 1
ATOM 5461 C C . LEU D 1 123 ? 4.401 16.371 -106.402 1.00 16.02 636 LEU D C 1
ATOM 5462 O O . LEU D 1 123 ? 5.242 15.817 -107.093 1.00 16.81 636 LEU D O 1
ATOM 5467 N N . GLY D 1 124 ? 4.721 17.352 -105.557 1.00 16.66 637 GLY D N 1
ATOM 5468 C CA . GLY D 1 124 ? 6.117 17.746 -105.379 1.00 15.33 637 GLY D CA 1
ATOM 5469 C C . GLY D 1 124 ? 7.088 16.596 -105.096 1.00 16.28 637 GLY D C 1
ATOM 5470 O O . GLY D 1 124 ? 8.181 16.543 -105.649 1.00 15.99 637 GLY D O 1
ATOM 5471 N N . LEU D 1 125 ? 6.676 15.685 -104.224 1.00 16.94 638 LEU D N 1
ATOM 5472 C CA . LEU D 1 125 ? 7.493 14.555 -103.769 1.00 17.64 638 LEU D CA 1
ATOM 5473 C C . LEU D 1 125 ? 7.692 13.503 -104.868 1.00 17.73 638 LEU D C 1
ATOM 5474 O O . LEU D 1 125 ? 8.746 12.899 -104.976 1.00 17.14 638 LEU D O 1
ATOM 5479 N N . SER D 1 126 ? 6.646 13.248 -105.642 1.00 17.96 639 SER D N 1
ATOM 5480 C CA . SER D 1 126 ? 6.726 12.312 -106.787 1.00 19.18 639 SER D CA 1
ATOM 5481 C C . SER D 1 126 ? 7.695 12.850 -107.854 1.00 19.15 639 SER D C 1
ATOM 5482 O O . SER D 1 126 ? 8.542 12.120 -108.367 1.00 20.10 639 SER D O 1
ATOM 5485 N N . LEU D 1 127 ? 7.589 14.140 -108.159 1.00 18.95 640 LEU D N 1
ATOM 5486 C CA . LEU D 1 127 ? 8.552 14.765 -109.050 1.00 19.49 640 LEU D CA 1
ATOM 5487 C C . LEU D 1 127 ? 9.988 14.638 -108.477 1.00 20.28 640 LEU D C 1
ATOM 5488 O O . LEU D 1 127 ? 10.900 14.208 -109.177 1.00 19.42 640 LEU D O 1
ATOM 5493 N N . LEU D 1 128 ? 10.168 15.001 -107.204 1.00 20.79 641 LEU D N 1
ATOM 5494 C CA . LEU D 1 128 ? 11.499 14.996 -106.588 1.00 21.38 641 LEU D CA 1
ATOM 5495 C C . LEU D 1 128 ? 12.222 13.662 -106.718 1.00 22.38 641 LEU D C 1
ATOM 5496 O O . LEU D 1 128 ? 13.423 13.634 -106.968 1.00 22.11 641 LEU D O 1
ATOM 5501 N N . VAL D 1 129 ? 11.499 12.559 -106.521 1.00 23.48 642 VAL D N 1
ATOM 5502 C CA . VAL D 1 129 ? 12.131 11.216 -106.536 1.00 25.36 642 VAL D CA 1
ATOM 5503 C C . VAL D 1 129 ? 12.145 10.499 -107.919 1.00 26.04 642 VAL D C 1
ATOM 5504 O O . VAL D 1 129 ? 12.948 9.574 -108.137 1.00 25.50 642 VAL D O 1
ATOM 5508 N N . ASN D 1 130 ? 11.263 10.919 -108.833 1.00 27.08 643 ASN D N 1
ATOM 5509 C CA . ASN D 1 130 ? 11.217 10.308 -110.186 1.00 28.39 643 ASN D CA 1
ATOM 5510 C C . ASN D 1 130 ? 11.789 11.150 -111.345 1.00 28.57 643 ASN D C 1
ATOM 5511 O O . ASN D 1 130 ? 12.258 10.595 -112.328 1.00 28.95 643 ASN D O 1
ATOM 5516 N N . ASP D 1 131 ? 11.762 12.475 -111.231 1.00 28.65 644 ASP D N 1
ATOM 5517 C CA . ASP D 1 131 ? 11.994 13.350 -112.392 1.00 29.50 644 ASP D CA 1
ATOM 5518 C C . ASP D 1 131 ? 13.112 14.395 -112.233 1.00 30.47 644 ASP D C 1
ATOM 5519 O O . ASP D 1 131 ? 13.923 14.581 -113.152 1.00 31.20 644 ASP D O 1
ATOM 5524 N N . ILE D 1 132 ? 13.131 15.087 -111.090 1.00 31.16 645 ILE D N 1
ATOM 5525 C CA . ILE D 1 132 ? 14.060 16.197 -110.845 1.00 31.51 645 ILE D CA 1
ATOM 5526 C C . ILE D 1 132 ? 15.459 15.651 -110.553 1.00 32.52 645 ILE D C 1
ATOM 5527 O O . ILE D 1 132 ? 15.630 14.767 -109.689 1.00 32.24 645 ILE D O 1
ATOM 5532 N N . GLU D 1 133 ? 16.447 16.141 -111.306 1.00 34.16 646 GLU D N 1
ATOM 5533 C CA . GLU D 1 133 ? 17.832 15.597 -111.237 1.00 35.99 646 GLU D CA 1
ATOM 5534 C C . GLU D 1 133 ? 18.798 16.585 -110.592 1.00 35.69 646 GLU D C 1
ATOM 5535 O O . GLU D 1 133 ? 19.699 16.202 -109.830 1.00 35.42 646 GLU D O 1
ATOM 5541 N N . ASP D 1 134 ? 18.580 17.854 -110.937 1.00 35.13 647 ASP D N 1
ATOM 5542 C CA . ASP D 1 134 ? 19.555 18.899 -110.841 1.00 34.84 647 ASP D CA 1
ATOM 5543 C C . ASP D 1 134 ? 18.745 20.097 -110.460 1.00 33.84 647 ASP D C 1
ATOM 5544 O O . ASP D 1 134 ? 17.779 20.436 -111.151 1.00 34.77 647 ASP D O 1
ATOM 5549 N N . GLY D 1 135 ? 19.136 20.762 -109.385 1.00 32.41 648 GLY D N 1
ATOM 5550 C CA . GLY D 1 135 ? 18.571 22.051 -109.039 1.00 29.69 648 GLY D CA 1
ATOM 5551 C C . GLY D 1 135 ? 17.116 21.947 -108.645 1.00 28.54 648 GLY D C 1
ATOM 5552 O O . GLY D 1 135 ? 16.552 20.853 -108.635 1.00 28.15 648 GLY D O 1
ATOM 5553 N N . VAL D 1 136 ? 16.533 23.108 -108.358 1.00 26.96 649 VAL D N 1
ATOM 5554 C CA . VAL D 1 136 ? 15.175 23.293 -107.894 1.00 26.06 649 VAL D CA 1
ATOM 5555 C C . VAL D 1 136 ? 14.345 23.987 -108.997 1.00 25.86 649 VAL D C 1
ATOM 5556 O O . VAL D 1 136 ? 14.591 25.156 -109.291 1.00 25.12 649 VAL D O 1
ATOM 5560 N N . PRO D 1 137 ? 13.365 23.274 -109.620 1.00 25.39 650 PRO D N 1
ATOM 5561 C CA . PRO D 1 137 ? 12.478 23.984 -110.564 1.00 25.19 650 PRO D CA 1
ATOM 5562 C C . PRO D 1 137 ? 11.849 25.230 -109.928 1.00 25.23 650 PRO D C 1
ATOM 5563 O O . PRO D 1 137 ? 11.419 25.165 -108.762 1.00 25.57 650 PRO D O 1
ATOM 5567 N N . ARG D 1 138 ? 11.775 26.327 -110.690 1.00 24.67 651 ARG D N 1
ATOM 5568 C CA . ARG D 1 138 ? 11.171 27.590 -110.235 1.00 25.36 651 ARG D CA 1
ATOM 5569 C C . ARG D 1 138 ? 9.650 27.637 -110.328 1.00 24.62 651 ARG D C 1
ATOM 5570 O O . ARG D 1 138 ? 9.028 28.532 -110.912 1.00 23.46 651 ARG D O 1
ATOM 5586 N N . VAL D 1 140 ? 6.052 25.992 -107.983 1.00 19.95 653 VAL D N 1
ATOM 5587 C CA . VAL D 1 140 ? 5.473 25.546 -106.731 1.00 18.01 653 VAL D CA 1
ATOM 5588 C C . VAL D 1 140 ? 4.451 24.515 -107.098 1.00 17.03 653 VAL D C 1
ATOM 5589 O O . VAL D 1 140 ? 3.511 24.827 -107.799 1.00 18.39 653 VAL D O 1
ATOM 5593 N N . PHE D 1 141 ? 4.630 23.281 -106.670 1.00 15.91 654 PHE D N 1
ATOM 5594 C CA . PHE D 1 141 ? 3.748 22.208 -107.109 1.00 15.04 654 PHE D CA 1
ATOM 5595 C C . PHE D 1 141 ? 2.765 21.817 -106.051 1.00 14.95 654 PHE D C 1
ATOM 5596 O O . PHE D 1 141 ? 3.145 21.625 -104.902 1.00 15.11 654 PHE D O 1
ATOM 5604 N N . THR D 1 142 ? 1.507 21.667 -106.439 1.00 15.84 655 THR D N 1
ATOM 5605 C CA . THR D 1 142 ? 0.477 21.291 -105.484 1.00 16.46 655 THR D CA 1
ATOM 5606 C C . THR D 1 142 ? -0.490 20.181 -105.976 1.00 16.48 655 THR D C 1
ATOM 5607 O O . THR D 1 142 ? -0.982 20.202 -107.111 1.00 15.42 655 THR D O 1
ATOM 5611 N N . GLY D 1 143 ? -0.740 19.208 -105.120 1.00 15.96 656 GLY D N 1
ATOM 5612 C CA . GLY D 1 143 ? -1.648 18.148 -105.493 1.00 16.64 656 GLY D CA 1
ATOM 5613 C C . GLY D 1 143 ? -1.424 16.812 -104.831 1.00 16.95 656 GLY D C 1
ATOM 5614 O O . GLY D 1 143 ? -0.303 16.455 -104.467 1.00 16.33 656 GLY D O 1
ATOM 5615 N N . GLU D 1 144 ? -2.517 16.078 -104.673 1.00 17.67 657 GLU D N 1
ATOM 5616 C CA . GLU D 1 144 ? -2.448 14.683 -104.232 1.00 18.16 657 GLU D CA 1
ATOM 5617 C C . GLU D 1 144 ? -2.326 13.795 -105.470 1.00 18.85 657 GLU D C 1
ATOM 5618 O O . GLU D 1 144 ? -2.828 14.137 -106.572 1.00 19.92 657 GLU D O 1
ATOM 5624 N N . ILE D 1 145 ? -1.672 12.662 -105.301 1.00 19.81 658 ILE D N 1
ATOM 5625 C CA . ILE D 1 145 ? -1.512 11.709 -106.397 1.00 20.57 658 ILE D CA 1
ATOM 5626 C C . ILE D 1 145 ? -2.663 10.690 -106.328 1.00 20.73 658 ILE D C 1
ATOM 5627 O O . ILE D 1 145 ? -2.944 10.141 -105.242 1.00 20.65 658 ILE D O 1
ATOM 5632 N N . ALA D 1 146 ? -3.371 10.501 -107.433 1.00 20.76 659 ALA D N 1
ATOM 5633 C CA . ALA D 1 146 ? -4.475 9.521 -107.469 1.00 22.20 659 ALA D CA 1
ATOM 5634 C C . ALA D 1 146 ? -3.998 8.055 -107.447 1.00 23.01 659 ALA D C 1
ATOM 5635 O O . ALA D 1 146 ? -2.781 7.781 -107.505 1.00 22.18 659 ALA D O 1
ATOM 5637 N N . ASP D 1 147 ? -4.955 7.119 -107.367 1.00 24.82 660 ASP D N 1
ATOM 5638 C CA . ASP D 1 147 ? -4.651 5.655 -107.285 1.00 26.88 660 ASP D CA 1
ATOM 5639 C C . ASP D 1 147 ? -4.034 5.061 -108.535 1.00 26.66 660 ASP D C 1
ATOM 5640 O O . ASP D 1 147 ? -3.442 3.973 -108.462 1.00 27.45 660 ASP D O 1
ATOM 5645 N N . ASP D 1 148 ? -4.184 5.760 -109.667 1.00 26.38 661 ASP D N 1
ATOM 5646 C CA . ASP D 1 148 ? -3.458 5.440 -110.907 1.00 26.50 661 ASP D CA 1
ATOM 5647 C C . ASP D 1 148 ? -1.958 5.761 -110.803 1.00 26.68 661 ASP D C 1
ATOM 5648 O O . ASP D 1 148 ? -1.164 5.308 -111.613 1.00 27.73 661 ASP D O 1
ATOM 5653 N N . GLU D 1 149 ? -1.586 6.552 -109.798 1.00 26.75 662 GLU D N 1
ATOM 5654 C CA . GLU D 1 149 ? -0.201 6.886 -109.480 1.00 26.18 662 GLU D CA 1
ATOM 5655 C C . GLU D 1 149 ? 0.400 8.025 -110.326 1.00 24.52 662 GLU D C 1
ATOM 5656 O O . GLU D 1 149 ? 1.604 8.303 -110.247 1.00 22.33 662 GLU D O 1
ATOM 5662 N N . GLU D 1 150 ? -0.454 8.691 -111.104 1.00 24.19 663 GLU D N 1
ATOM 5663 C CA . GLU D 1 150 ? -0.022 9.706 -112.075 1.00 24.37 663 GLU D CA 1
ATOM 5664 C C . GLU D 1 150 ? -0.965 10.903 -112.092 1.00 23.63 663 GLU D C 1
ATOM 5665 O O . GLU D 1 150 ? -0.518 12.034 -112.100 1.00 23.19 663 GLU D O 1
ATOM 5671 N N . THR D 1 151 ? -2.276 10.665 -112.103 1.00 23.96 664 THR D N 1
ATOM 5672 C CA . THR D 1 151 ? -3.223 11.765 -112.091 1.00 23.43 664 THR D CA 1
ATOM 5673 C C . THR D 1 151 ? -3.186 12.494 -110.758 1.00 22.93 664 THR D C 1
ATOM 5674 O O . THR D 1 151 ? -3.075 11.897 -109.691 1.00 22.81 664 THR D O 1
ATOM 5678 N N . ILE D 1 152 ? -3.304 13.801 -110.865 1.00 22.41 665 ILE D N 1
ATOM 5679 C CA . ILE D 1 152 ? -3.234 14.732 -109.763 1.00 21.48 665 ILE D CA 1
ATOM 5680 C C . ILE D 1 152 ? -4.668 15.071 -109.273 1.00 22.57 665 ILE D C 1
ATOM 5681 O O . ILE D 1 152 ? -5.559 15.377 -110.060 1.00 22.20 665 ILE D O 1
ATOM 5686 N N . ILE D 1 153 ? -4.876 14.952 -107.964 1.00 22.57 666 ILE D N 1
ATOM 5687 C CA . ILE D 1 153 ? -6.133 15.296 -107.336 1.00 23.35 666 ILE D CA 1
ATOM 5688 C C . ILE D 1 153 ? -5.982 16.715 -106.841 1.00 23.76 666 ILE D C 1
ATOM 5689 O O . ILE D 1 153 ? -4.993 16.997 -106.170 1.00 23.75 666 ILE D O 1
ATOM 5694 N N . PRO D 1 154 ? -6.948 17.607 -107.176 1.00 24.69 667 PRO D N 1
ATOM 5695 C CA . PRO D 1 154 ? -6.949 19.007 -106.752 1.00 25.58 667 PRO D CA 1
ATOM 5696 C C . PRO D 1 154 ? -6.941 19.221 -105.230 1.00 26.52 667 PRO D C 1
ATOM 5697 O O . PRO D 1 154 ? -7.424 18.358 -104.514 1.00 26.95 667 PRO D O 1
ATOM 5701 N N . ILE D 1 155 ? -6.374 20.347 -104.763 1.00 27.19 668 ILE D N 1
ATOM 5702 C CA . ILE D 1 155 ? -6.389 20.746 -103.334 1.00 28.28 668 ILE D CA 1
ATOM 5703 C C . ILE D 1 155 ? -7.473 21.774 -103.020 1.00 29.58 668 ILE D C 1
ATOM 5704 O O . ILE D 1 155 ? -7.926 22.482 -103.926 1.00 29.96 668 ILE D O 1
ATOM 5709 N N . CYS D 1 156 ? -7.885 21.884 -101.745 1.00 31.16 669 CYS D N 1
ATOM 5710 C CA . CYS D 1 156 ? -8.728 23.029 -101.321 1.00 32.33 669 CYS D CA 1
ATOM 5711 C C . CYS D 1 156 ? -7.891 24.256 -101.002 1.00 32.31 669 CYS D C 1
ATOM 5712 O O . CYS D 1 156 ? -6.711 24.149 -100.623 1.00 32.74 669 CYS D O 1
ATOM 5715 N N . GLY D 1 157 ? -8.509 25.423 -101.150 1.00 32.66 670 GLY D N 1
ATOM 5716 C CA . GLY D 1 157 ? -7.817 26.706 -100.983 1.00 32.36 670 GLY D CA 1
ATOM 5717 C C . GLY D 1 157 ? -6.629 26.950 -101.911 1.00 32.24 670 GLY D C 1
ATOM 5718 O O . GLY D 1 157 ? -5.527 27.304 -101.450 1.00 31.67 670 GLY D O 1
ATOM 5719 N N . VAL D 1 158 ? -6.860 26.807 -103.223 1.00 31.43 671 VAL D N 1
ATOM 5720 C CA . VAL D 1 158 ? -5.815 27.071 -104.234 1.00 30.51 671 VAL D CA 1
ATOM 5721 C C . VAL D 1 158 ? -5.314 28.543 -104.275 1.00 30.44 671 VAL D C 1
ATOM 5722 O O . VAL D 1 158 ? -4.119 28.798 -104.472 1.00 28.51 671 VAL D O 1
ATOM 5726 N N . ASP D 1 159 ? -6.231 29.494 -104.065 1.00 31.27 672 ASP D N 1
ATOM 5727 C CA . ASP D 1 159 ? -5.906 30.935 -104.018 1.00 32.20 672 ASP D CA 1
ATOM 5728 C C . ASP D 1 159 ? -4.897 31.239 -102.918 1.00 30.47 672 ASP D C 1
ATOM 5729 O O . ASP D 1 159 ? -3.982 32.052 -103.083 1.00 31.01 672 ASP D O 1
ATOM 5734 N N . ILE D 1 160 ? -5.075 30.577 -101.789 1.00 29.18 673 ILE D N 1
ATOM 5735 C CA . ILE D 1 160 ? -4.149 30.713 -100.667 1.00 27.60 673 ILE D CA 1
ATOM 5736 C C . ILE D 1 160 ? -2.778 30.201 -101.050 1.00 26.34 673 ILE D C 1
ATOM 5737 O O . ILE D 1 160 ? -1.781 30.904 -100.849 1.00 25.42 673 ILE D O 1
ATOM 5742 N N . ALA D 1 161 ? -2.726 28.998 -101.631 1.00 25.18 674 ALA D N 1
ATOM 5743 C CA . ALA D 1 161 ? -1.478 28.491 -102.198 1.00 24.20 674 ALA D CA 1
ATOM 5744 C C . ALA D 1 161 ? -0.893 29.441 -103.262 1.00 24.00 674 ALA D C 1
ATOM 5745 O O . ALA D 1 161 ? 0.327 29.623 -103.305 1.00 24.38 674 ALA D O 1
ATOM 5747 N N . ALA D 1 162 ? -1.742 30.055 -104.097 1.00 24.13 675 ALA D N 1
ATOM 5748 C CA . ALA D 1 162 ? -1.251 30.903 -105.206 1.00 24.66 675 ALA D CA 1
ATOM 5749 C C . ALA D 1 162 ? -0.624 32.161 -104.678 1.00 24.89 675 ALA D C 1
ATOM 5750 O O . ALA D 1 162 ? 0.485 32.524 -105.129 1.00 24.71 675 ALA D O 1
ATOM 5752 N N . ILE D 1 163 ? -1.301 32.771 -103.686 1.00 25.35 676 ILE D N 1
ATOM 5753 C CA . ILE D 1 163 ? -0.802 33.959 -102.958 1.00 25.85 676 ILE D CA 1
ATOM 5754 C C . ILE D 1 163 ? 0.620 33.736 -102.469 1.00 26.32 676 ILE D C 1
ATOM 5755 O O . ILE D 1 163 ? 1.471 34.595 -102.672 1.00 27.18 676 ILE D O 1
ATOM 5760 N N . ALA D 1 164 ? 0.888 32.554 -101.897 1.00 26.26 677 ALA D N 1
ATOM 5761 C CA . ALA D 1 164 ? 2.201 32.174 -101.374 1.00 25.60 677 ALA D CA 1
ATOM 5762 C C . ALA D 1 164 ? 3.261 31.988 -102.447 1.00 25.54 677 ALA D C 1
ATOM 5763 O O . ALA D 1 164 ? 4.414 32.407 -102.263 1.00 24.68 677 ALA D O 1
ATOM 5765 N N . ALA D 1 165 ? 2.891 31.313 -103.544 1.00 25.34 678 ALA D N 1
ATOM 5766 C CA . ALA D 1 165 ? 3.766 31.220 -104.722 1.00 26.52 678 ALA D CA 1
ATOM 5767 C C . ALA D 1 165 ? 4.107 32.616 -105.246 1.00 26.60 678 ALA D C 1
ATOM 5768 O O . ALA D 1 165 ? 5.263 32.906 -105.508 1.00 26.63 678 ALA D O 1
ATOM 5770 N N . HIS D 1 166 ? 3.093 33.471 -105.384 1.00 27.34 679 HIS D N 1
ATOM 5771 C CA . HIS D 1 166 ? 3.280 34.754 -106.045 1.00 28.73 679 HIS D CA 1
ATOM 5772 C C . HIS D 1 166 ? 4.099 35.704 -105.200 1.00 30.13 679 HIS D C 1
ATOM 5773 O O . HIS D 1 166 ? 4.926 36.448 -105.756 1.00 30.17 679 HIS D O 1
ATOM 5780 N N . GLU D 1 167 ? 3.948 35.618 -103.868 1.00 31.09 680 GLU D N 1
ATOM 5781 C CA . GLU D 1 167 ? 4.769 36.437 -102.951 1.00 32.53 680 GLU D CA 1
ATOM 5782 C C . GLU D 1 167 ? 6.269 36.205 -103.156 1.00 31.34 680 GLU D C 1
ATOM 5783 O O . GLU D 1 167 ? 7.103 37.092 -102.863 1.00 31.90 680 GLU D O 1
ATOM 5789 N N . GLN D 1 168 ? 6.619 35.033 -103.684 1.00 29.81 681 GLN D N 1
ATOM 5790 C CA . GLN D 1 168 ? 8.033 34.721 -103.976 1.00 28.47 681 GLN D CA 1
ATOM 5791 C C . GLN D 1 168 ? 8.422 34.813 -105.463 1.00 27.50 681 GLN D C 1
ATOM 5792 O O . GLN D 1 168 ? 9.560 34.450 -105.854 1.00 27.00 681 GLN D O 1
ATOM 5798 N N . GLY D 1 169 ? 7.483 35.347 -106.256 1.00 26.23 682 GLY D N 1
ATOM 5799 C CA . GLY D 1 169 ? 7.624 35.467 -107.692 1.00 25.92 682 GLY D CA 1
ATOM 5800 C C . GLY D 1 169 ? 7.676 34.132 -108.408 1.00 25.71 682 GLY D C 1
ATOM 5801 O O . GLY D 1 169 ? 8.400 34.007 -109.399 1.00 24.42 682 GLY D O 1
ATOM 5802 N N . LEU D 1 170 ? 6.899 33.148 -107.906 1.00 25.22 683 LEU D N 1
ATOM 5803 C CA . LEU D 1 170 ? 6.847 31.791 -108.475 1.00 24.46 683 LEU D CA 1
ATOM 5804 C C . LEU D 1 170 ? 5.439 31.430 -108.978 1.00 23.12 683 LEU D C 1
ATOM 5805 O O . LEU D 1 170 ? 4.462 31.853 -108.386 1.00 22.35 683 LEU D O 1
ATOM 5810 N N . PRO D 1 171 ? 5.346 30.682 -110.112 1.00 22.29 684 PRO D N 1
ATOM 5811 C CA . PRO D 1 171 ? 4.049 30.135 -110.562 1.00 21.68 684 PRO D CA 1
ATOM 5812 C C . PRO D 1 171 ? 3.568 28.928 -109.724 1.00 20.85 684 PRO D C 1
ATOM 5813 O O . PRO D 1 171 ? 4.384 28.085 -109.323 1.00 21.35 684 PRO D O 1
ATOM 5817 N N . LEU D 1 172 ? 2.256 28.877 -109.478 1.00 19.75 685 LEU D N 1
ATOM 5818 C CA . LEU D 1 172 ? 1.559 27.684 -108.982 1.00 18.29 685 LEU D CA 1
ATOM 5819 C C . LEU D 1 172 ? 1.199 26.652 -110.078 1.00 17.72 685 LEU D C 1
ATOM 5820 O O . LEU D 1 172 ? 0.602 26.986 -111.125 1.00 16.86 685 LEU D O 1
ATOM 5825 N N . ILE D 1 173 ? 1.561 25.398 -109.810 1.00 16.78 686 ILE D N 1
ATOM 5826 C CA . ILE D 1 173 ? 1.424 24.305 -110.770 1.00 16.13 686 ILE D CA 1
ATOM 5827 C C . ILE D 1 173 ? 0.568 23.213 -110.125 1.00 17.50 686 ILE D C 1
ATOM 5828 O O . ILE D 1 173 ? 0.952 22.642 -109.079 1.00 17.21 686 ILE D O 1
ATOM 5833 N N . GLY D 1 174 ? -0.593 22.937 -110.727 1.00 17.42 687 GLY D N 1
ATOM 5834 C CA . GLY D 1 174 ? -1.423 21.825 -110.295 1.00 19.34 687 GLY D CA 1
ATOM 5835 C C . GLY D 1 174 ? -2.539 21.465 -111.279 1.00 19.66 687 GLY D C 1
ATOM 5836 O O . GLY D 1 174 ? -2.518 21.928 -112.389 1.00 19.55 687 GLY D O 1
ATOM 5837 N N . ASN D 1 175 ? -3.504 20.641 -110.843 1.00 20.85 688 ASN D N 1
ATOM 5838 C CA . ASN D 1 175 ? -4.582 20.091 -111.709 1.00 21.59 688 ASN D CA 1
ATOM 5839 C C . ASN D 1 175 ? -5.939 20.672 -111.368 1.00 21.78 688 ASN D C 1
ATOM 5840 O O . ASN D 1 175 ? -6.820 19.952 -110.912 1.00 21.83 688 ASN D O 1
ATOM 5845 N N . GLN D 1 176 ? -6.090 21.985 -111.559 1.00 22.02 689 GLN D N 1
ATOM 5846 C CA . GLN D 1 176 ? -7.296 22.673 -111.160 1.00 23.58 689 GLN D CA 1
ATOM 5847 C C . GLN D 1 176 ? -7.185 24.129 -111.529 1.00 24.63 689 GLN D C 1
ATOM 5848 O O . GLN D 1 176 ? -6.073 24.633 -111.696 1.00 26.69 689 GLN D O 1
ATOM 5854 N N . PRO D 1 177 ? -8.330 24.813 -111.686 1.00 25.61 690 PRO D N 1
ATOM 5855 C CA . PRO D 1 177 ? -8.336 26.265 -111.894 1.00 25.67 690 PRO D CA 1
ATOM 5856 C C . PRO D 1 177 ? -7.775 27.009 -110.662 1.00 25.97 690 PRO D C 1
ATOM 5857 O O . PRO D 1 177 ? -7.977 26.573 -109.534 1.00 25.94 690 PRO D O 1
ATOM 5861 N N . GLY D 1 178 ? -7.114 28.143 -110.875 1.00 25.96 691 GLY D N 1
ATOM 5862 C CA . GLY D 1 178 ? -6.486 28.892 -109.779 1.00 25.51 691 GLY D CA 1
ATOM 5863 C C . GLY D 1 178 ? -4.972 28.821 -109.853 1.00 25.57 691 GLY D C 1
ATOM 5864 O O . GLY D 1 178 ? -4.288 29.674 -109.324 1.00 26.25 691 GLY D O 1
ATOM 5865 N N . VAL D 1 179 ? -4.452 27.780 -110.510 1.00 25.25 692 VAL D N 1
ATOM 5866 C CA . VAL D 1 179 ? -3.033 27.636 -110.781 1.00 23.89 692 VAL D CA 1
ATOM 5867 C C . VAL D 1 179 ? -2.569 28.474 -112.005 1.00 24.33 692 VAL D C 1
ATOM 5868 O O . VAL D 1 179 ? -3.388 28.971 -112.789 1.00 24.42 692 VAL D O 1
ATOM 5872 N N . ASP D 1 180 ? -1.254 28.598 -112.177 1.00 24.41 693 ASP D N 1
ATOM 5873 C CA . ASP D 1 180 ? -0.680 29.277 -113.341 1.00 25.21 693 ASP D CA 1
ATOM 5874 C C . ASP D 1 180 ? -0.456 28.373 -114.577 1.00 24.71 693 ASP D C 1
ATOM 5875 O O . ASP D 1 180 ? -0.564 28.837 -115.696 1.00 25.46 693 ASP D O 1
ATOM 5880 N N . GLU D 1 181 ? -0.141 27.104 -114.370 1.00 23.91 694 GLU D N 1
ATOM 5881 C CA . GLU D 1 181 ? -0.043 26.132 -115.459 1.00 23.35 694 GLU D CA 1
ATOM 5882 C C . GLU D 1 181 ? -0.712 24.870 -114.965 1.00 22.03 694 GLU D C 1
ATOM 5883 O O . GLU D 1 181 ? -0.419 24.410 -113.857 1.00 21.68 694 GLU D O 1
ATOM 5889 N N . GLU D 1 182 ? -1.619 24.331 -115.769 1.00 20.49 695 GLU D N 1
ATOM 5890 C CA . GLU D 1 182 ? -2.375 23.152 -115.397 1.00 19.76 695 GLU D CA 1
ATOM 5891 C C . GLU D 1 182 ? -1.690 21.950 -115.921 1.00 19.47 695 GLU D C 1
ATOM 5892 O O . GLU D 1 182 ? -1.241 21.941 -117.066 1.00 19.44 695 GLU D O 1
ATOM 5898 N N . VAL D 1 183 ? -1.549 20.952 -115.051 1.00 18.68 696 VAL D N 1
ATOM 5899 C CA . VAL D 1 183 ? -0.895 19.683 -115.404 1.00 17.55 696 VAL D CA 1
ATOM 5900 C C . VAL D 1 183 ? -1.774 18.554 -114.924 1.00 18.78 696 VAL D C 1
ATOM 5901 O O . VAL D 1 183 ? -2.038 18.414 -113.708 1.00 19.90 696 VAL D O 1
ATOM 5905 N N . ARG D 1 184 ? -2.290 17.787 -115.868 1.00 19.27 697 ARG D N 1
ATOM 5906 C CA . ARG D 1 184 ? -3.275 16.759 -115.539 1.00 19.81 697 ARG D CA 1
ATOM 5907 C C . ARG D 1 184 ? -2.687 15.633 -114.721 1.00 19.31 697 ARG D C 1
ATOM 5908 O O . ARG D 1 184 ? -3.410 15.014 -113.917 1.00 20.02 697 ARG D O 1
ATOM 5916 N N . ASN D 1 185 ? -1.382 15.399 -114.873 1.00 18.13 698 ASN D N 1
ATOM 5917 C CA . ASN D 1 185 ? -0.739 14.224 -114.311 1.00 17.76 698 ASN D CA 1
ATOM 5918 C C . ASN D 1 185 ? 0.765 14.456 -114.134 1.00 18.31 698 ASN D C 1
ATOM 5919 O O . ASN D 1 185 ? 1.293 15.458 -114.633 1.00 18.47 698 ASN D O 1
ATOM 5924 N N . THR D 1 186 ? 1.463 13.562 -113.420 1.00 18.26 699 THR D N 1
ATOM 5925 C CA . THR D 1 186 ? 2.919 13.753 -113.143 1.00 18.47 699 THR D CA 1
ATOM 5926 C C . THR D 1 186 ? 3.804 13.827 -114.404 1.00 19.15 699 THR D C 1
ATOM 5927 O O . THR D 1 186 ? 4.856 14.492 -114.411 1.00 19.51 699 THR D O 1
ATOM 5931 N N . SER D 1 187 ? 3.395 13.126 -115.449 1.00 19.17 700 SER D N 1
ATOM 5932 C CA . SER D 1 187 ? 4.072 13.152 -116.751 1.00 20.99 700 SER D CA 1
ATOM 5933 C C . SER D 1 187 ? 4.065 14.581 -117.365 1.00 20.13 700 SER D C 1
ATOM 5934 O O . SER D 1 187 ? 5.092 15.106 -117.816 1.00 19.67 700 SER D O 1
ATOM 5937 N N . LEU D 1 188 ? 2.917 15.232 -117.328 1.00 19.25 701 LEU D N 1
ATOM 5938 C CA . LEU D 1 188 ? 2.855 16.564 -117.871 1.00 19.22 701 LEU D CA 1
ATOM 5939 C C . LEU D 1 188 ? 3.624 17.552 -116.988 1.00 18.73 701 LEU D C 1
ATOM 5940 O O . LEU D 1 188 ? 4.207 18.514 -117.491 1.00 18.42 701 LEU D O 1
ATOM 5945 N N . ALA D 1 189 ? 3.635 17.298 -115.680 1.00 18.31 702 ALA D N 1
ATOM 5946 C CA . ALA D 1 189 ? 4.419 18.099 -114.718 1.00 18.07 702 ALA D CA 1
ATOM 5947 C C . ALA D 1 189 ? 5.935 17.974 -114.962 1.00 18.19 702 ALA D C 1
ATOM 5948 O O . ALA D 1 189 ? 6.635 18.992 -114.983 1.00 18.91 702 ALA D O 1
ATOM 5950 N N . ALA D 1 190 ? 6.412 16.747 -115.190 1.00 18.43 703 ALA D N 1
ATOM 5951 C CA . ALA D 1 190 ? 7.811 16.433 -115.604 1.00 19.42 703 ALA D CA 1
ATOM 5952 C C . ALA D 1 190 ? 8.223 17.054 -116.947 1.00 20.15 703 ALA D C 1
ATOM 5953 O O . ALA D 1 190 ? 9.352 17.538 -117.079 1.00 20.26 703 ALA D O 1
ATOM 5955 N N . HIS D 1 191 ? 7.322 16.984 -117.935 1.00 20.61 704 HIS D N 1
ATOM 5956 C CA . HIS D 1 191 ? 7.469 17.665 -119.216 1.00 21.83 704 HIS D CA 1
ATOM 5957 C C . HIS D 1 191 ? 7.685 19.181 -119.042 1.00 21.49 704 HIS D C 1
ATOM 5958 O O . HIS D 1 191 ? 8.573 19.743 -119.669 1.00 21.30 704 HIS D O 1
ATOM 5965 N N . LEU D 1 192 ? 6.877 19.821 -118.195 1.00 20.75 705 LEU D N 1
ATOM 5966 C CA . LEU D 1 192 ? 7.000 21.254 -117.911 1.00 20.68 705 LEU D CA 1
ATOM 5967 C C . LEU D 1 192 ? 8.371 21.546 -117.312 1.00 20.52 705 LEU D C 1
ATOM 5968 O O . LEU D 1 192 ? 9.017 22.532 -117.676 1.00 19.89 705 LEU D O 1
ATOM 5973 N N . ILE D 1 193 ? 8.823 20.687 -116.391 1.00 20.87 706 ILE D N 1
ATOM 5974 C CA . ILE D 1 193 ? 10.145 20.885 -115.789 1.00 20.24 706 ILE D CA 1
ATOM 5975 C C . ILE D 1 193 ? 11.189 21.007 -116.926 1.00 21.44 706 ILE D C 1
ATOM 5976 O O . ILE D 1 193 ? 12.014 21.940 -116.936 1.00 20.06 706 ILE D O 1
ATOM 5981 N N . GLN D 1 194 ? 11.082 20.117 -117.913 1.00 21.97 707 GLN D N 1
ATOM 5982 C CA . GLN D 1 194 ? 11.966 20.093 -119.080 1.00 23.65 707 GLN D CA 1
ATOM 5983 C C . GLN D 1 194 ? 11.886 21.344 -119.927 1.00 23.45 707 GLN D C 1
ATOM 5984 O O . GLN D 1 194 ? 12.917 21.888 -120.306 1.00 23.49 707 GLN D O 1
ATOM 5990 N N . THR D 1 195 ? 10.665 21.792 -120.242 1.00 23.95 708 THR D N 1
ATOM 5991 C CA . THR D 1 195 ? 10.481 22.934 -121.148 1.00 23.51 708 THR D CA 1
ATOM 5992 C C . THR D 1 195 ? 10.682 24.217 -120.403 1.00 23.91 708 THR D C 1
ATOM 5993 O O . THR D 1 195 ? 11.102 25.223 -120.991 1.00 24.45 708 THR D O 1
ATOM 5997 N N . GLY D 1 196 ? 10.390 24.179 -119.110 1.00 22.92 709 GLY D N 1
ATOM 5998 C CA . GLY D 1 196 ? 10.608 25.311 -118.238 1.00 23.09 709 GLY D CA 1
ATOM 5999 C C . GLY D 1 196 ? 9.431 26.236 -118.183 1.00 23.65 709 GLY D C 1
ATOM 6000 O O . GLY D 1 196 ? 9.200 26.895 -117.179 1.00 24.50 709 GLY D O 1
ATOM 6001 N N . THR D 1 197 ? 8.669 26.247 -119.276 1.00 23.54 710 THR D N 1
ATOM 6002 C CA . THR D 1 197 ? 7.618 27.218 -119.545 1.00 21.80 710 THR D CA 1
ATOM 6003 C C . THR D 1 197 ? 6.552 26.478 -120.391 1.00 20.08 710 THR D C 1
ATOM 6004 O O . THR D 1 197 ? 6.862 25.469 -121.042 1.00 19.92 710 THR D O 1
ATOM 6008 N N . LEU D 1 198 ? 5.295 26.913 -120.362 1.00 18.22 711 LEU D N 1
ATOM 6009 C CA . LEU D 1 198 ? 4.288 26.310 -121.245 1.00 16.04 711 LEU D CA 1
ATOM 6010 C C . LEU D 1 198 ? 4.558 26.628 -122.729 1.00 15.47 711 LEU D C 1
ATOM 6011 O O . LEU D 1 198 ? 4.762 27.793 -123.078 1.00 15.69 711 LEU D O 1
ATOM 6016 N N . PRO D 1 199 ? 4.593 25.593 -123.607 1.00 14.04 712 PRO D N 1
ATOM 6017 C CA . PRO D 1 199 ? 4.649 25.853 -125.053 1.00 13.85 712 PRO D CA 1
ATOM 6018 C C . PRO D 1 199 ? 3.503 26.713 -125.542 1.00 13.67 712 PRO D C 1
ATOM 6019 O O . PRO D 1 199 ? 2.412 26.622 -125.012 1.00 14.09 712 PRO D O 1
ATOM 6023 N N . VAL D 1 200 ? 3.749 27.529 -126.554 1.00 13.55 713 VAL D N 1
ATOM 6024 C CA . VAL D 1 200 ? 2.723 28.421 -127.036 1.00 14.23 713 VAL D CA 1
ATOM 6025 C C . VAL D 1 200 ? 2.272 28.003 -128.418 1.00 13.95 713 VAL D C 1
ATOM 6026 O O . VAL D 1 200 ? 3.043 27.403 -129.170 1.00 11.95 713 VAL D O 1
ATOM 6030 N N . GLN D 1 201 ? 1.020 28.315 -128.716 1.00 14.20 714 GLN D N 1
ATOM 6031 C CA . GLN D 1 201 ? 0.430 28.085 -130.046 1.00 16.06 714 GLN D CA 1
ATOM 6032 C C . GLN D 1 201 ? 0.148 29.437 -130.721 1.00 17.30 714 GLN D C 1
ATOM 6033 O O . GLN D 1 201 ? -0.492 30.291 -130.133 1.00 17.02 714 GLN D O 1
ATOM 6039 N N . ARG D 1 202 ? 0.645 29.629 -131.907 1.00 19.46 715 ARG D N 1
ATOM 6040 C CA . ARG D 1 202 ? 0.253 30.750 -132.737 1.00 21.47 715 ARG D CA 1
ATOM 6041 C C . ARG D 1 202 ? -0.340 30.327 -134.037 1.00 20.45 715 ARG D C 1
ATOM 6042 O O . ARG D 1 202 ? 0.281 29.650 -134.791 1.00 20.75 715 ARG D O 1
ATOM 6050 N N . ALA D 1 203 ? -1.591 30.733 -134.253 1.00 31.42 716 ALA D N 1
ATOM 6051 C CA . ALA D 1 203 ? -2.225 30.746 -135.587 1.00 31.50 716 ALA D CA 1
ATOM 6052 C C . ALA D 1 203 ? -2.146 32.022 -136.426 1.00 30.81 716 ALA D C 1
ATOM 6053 O O . ALA D 1 203 ? -1.926 33.111 -135.925 1.00 32.08 716 ALA D O 1
ATOM 6055 N N . GLY E 1 1 ? 10.155 31.374 -136.481 1.00 23.52 514 GLY E N 1
ATOM 6056 C CA . GLY E 1 1 ? 11.268 30.494 -136.383 1.00 20.90 514 GLY E CA 1
ATOM 6057 C C . GLY E 1 1 ? 11.382 29.609 -137.553 1.00 20.95 514 GLY E C 1
ATOM 6058 O O . GLY E 1 1 ? 10.699 29.765 -138.516 1.00 22.72 514 GLY E O 1
ATOM 6059 N N . LYS E 1 2 ? 12.282 28.673 -137.453 1.00 18.62 515 LYS E N 1
ATOM 6060 C CA . LYS E 1 2 ? 12.523 27.746 -138.505 1.00 16.62 515 LYS E CA 1
ATOM 6061 C C . LYS E 1 2 ? 12.046 26.363 -138.105 1.00 15.71 515 LYS E C 1
ATOM 6062 O O . LYS E 1 2 ? 12.147 26.035 -136.987 1.00 14.20 515 LYS E O 1
ATOM 6068 N N . PHE E 1 3 ? 11.551 25.580 -139.054 1.00 14.44 516 PHE E N 1
ATOM 6069 C CA . PHE E 1 3 ? 11.135 24.244 -138.805 1.00 14.18 516 PHE E CA 1
ATOM 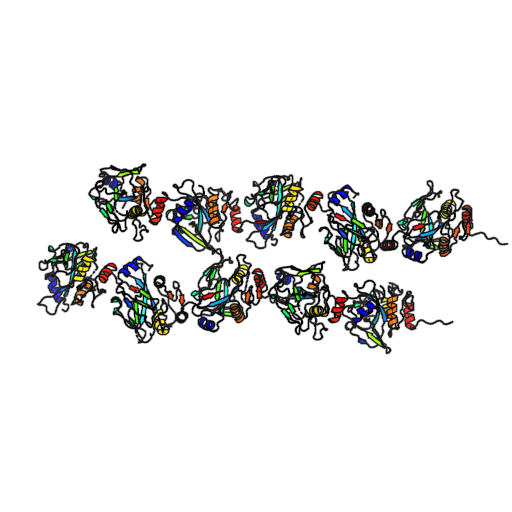6070 C C . PHE E 1 3 ? 12.143 23.406 -138.051 1.00 15.90 516 PHE E C 1
ATOM 6071 O O . PHE E 1 3 ? 13.259 23.359 -138.384 1.00 15.46 516 PHE E O 1
ATOM 6079 N N . SER E 1 4 ? 11.690 22.731 -137.025 1.00 15.52 517 SER E N 1
ATOM 6080 C CA . SER E 1 4 ? 12.542 21.908 -136.237 1.00 16.24 517 SER E CA 1
ATOM 6081 C C . SER E 1 4 ? 11.892 20.554 -135.949 1.00 17.04 517 SER E C 1
ATOM 6082 O O . SER E 1 4 ? 11.000 20.455 -135.105 1.00 16.57 517 SER E O 1
ATOM 6085 N N . ARG E 1 5 ? 12.389 19.513 -136.610 1.00 16.49 518 ARG E N 1
ATOM 6086 C CA . ARG E 1 5 ? 11.911 18.154 -136.379 1.00 17.54 518 ARG E CA 1
ATOM 6087 C C . ARG E 1 5 ? 12.198 17.705 -134.947 1.00 17.16 518 ARG E C 1
ATOM 6088 O O . ARG E 1 5 ? 11.364 17.056 -134.308 1.00 16.88 518 ARG E O 1
ATOM 6096 N N . ALA E 1 6 ? 13.370 18.050 -134.423 1.00 16.50 519 ALA E N 1
ATOM 6097 C CA . ALA E 1 6 ? 13.646 17.705 -133.033 1.00 15.58 519 ALA E CA 1
ATOM 6098 C C . ALA E 1 6 ? 12.699 18.413 -132.037 1.00 14.78 519 ALA E C 1
ATOM 6099 O O . ALA E 1 6 ? 12.229 17.787 -131.121 1.00 14.06 519 ALA E O 1
ATOM 6101 N N . LEU E 1 7 ? 12.423 19.702 -132.206 1.00 14.76 520 LEU E N 1
ATOM 6102 C CA . LEU E 1 7 ? 11.443 20.388 -131.316 1.00 14.50 520 LEU E CA 1
ATOM 6103 C C . LEU E 1 7 ? 10.088 19.693 -131.386 1.00 14.34 520 LEU E C 1
ATOM 6104 O O . LEU E 1 7 ? 9.444 19.443 -130.364 1.00 14.19 520 LEU E O 1
ATOM 6109 N N . LYS E 1 8 ? 9.660 19.400 -132.601 1.00 15.32 521 LYS E N 1
ATOM 6110 C CA . LYS E 1 8 ? 8.394 18.708 -132.876 1.00 16.23 521 LYS E CA 1
ATOM 6111 C C . LYS E 1 8 ? 8.270 17.403 -132.114 1.00 17.66 521 LYS E C 1
ATOM 6112 O O . LYS E 1 8 ? 7.323 17.199 -131.384 1.00 18.00 521 LYS E O 1
ATOM 6118 N N . ASN E 1 9 ? 9.244 16.517 -132.279 1.00 19.16 522 ASN E N 1
ATOM 6119 C CA . ASN E 1 9 ? 9.213 15.232 -131.612 1.00 20.68 522 ASN E CA 1
ATOM 6120 C C . ASN E 1 9 ? 9.236 15.326 -130.075 1.00 21.11 522 ASN E C 1
ATOM 6121 O O . ASN E 1 9 ? 8.606 14.548 -129.383 1.00 20.53 522 ASN E O 1
ATOM 6126 N N . ARG E 1 10 ? 9.975 16.294 -129.561 1.00 21.17 523 ARG E N 1
ATOM 6127 C CA . ARG E 1 10 ? 10.082 16.499 -128.119 1.00 21.43 523 ARG E CA 1
ATOM 6128 C C . ARG E 1 10 ? 8.750 16.951 -127.477 1.00 20.24 523 ARG E C 1
ATOM 6129 O O . ARG E 1 10 ? 8.279 16.346 -126.489 1.00 19.92 523 ARG E O 1
ATOM 6137 N N . LEU E 1 11 ? 8.143 18.007 -128.030 1.00 18.67 524 LEU E N 1
ATOM 6138 C CA . LEU E 1 11 ? 6.915 18.571 -127.447 1.00 17.28 524 LEU E CA 1
ATOM 6139 C C . LEU E 1 11 ? 5.732 17.662 -127.695 1.00 17.65 524 LEU E C 1
ATOM 6140 O O . LEU E 1 11 ? 4.873 17.507 -126.795 1.00 17.83 524 LEU E O 1
ATOM 6145 N N . GLU E 1 12 ? 5.703 17.056 -128.892 1.00 16.39 525 GLU E N 1
ATOM 6146 C CA . GLU E 1 12 ? 4.659 16.127 -129.262 1.00 16.68 525 GLU E CA 1
ATOM 6147 C C . GLU E 1 12 ? 4.704 14.787 -128.528 1.00 17.11 525 GLU E C 1
ATOM 6148 O O . GLU E 1 12 ? 3.708 14.068 -128.486 1.00 16.98 525 GLU E O 1
ATOM 6154 N N . SER E 1 13 ? 5.840 14.452 -127.924 1.00 17.60 526 SER E N 1
ATOM 6155 C CA . SER E 1 13 ? 5.953 13.191 -127.190 1.00 17.89 526 SER E CA 1
ATOM 6156 C C . SER E 1 13 ? 5.031 13.272 -125.977 1.00 17.95 526 SER E C 1
ATOM 6157 O O . SER E 1 13 ? 4.721 12.237 -125.362 1.00 18.18 526 SER E O 1
ATOM 6160 N N . ALA E 1 14 ? 4.612 14.498 -125.625 1.00 17.01 527 ALA E N 1
ATOM 6161 C CA . ALA E 1 14 ? 3.727 14.718 -124.476 1.00 16.85 527 ALA E CA 1
ATOM 6162 C C . ALA E 1 14 ? 2.235 14.712 -124.844 1.00 16.60 527 ALA E C 1
ATOM 6163 O O . ALA E 1 14 ? 1.384 14.630 -123.959 1.00 17.18 527 ALA E O 1
ATOM 6165 N N . ASN E 1 15 ? 1.935 14.764 -126.141 1.00 15.58 528 ASN E N 1
ATOM 6166 C CA . ASN E 1 15 ? 0.565 14.726 -126.680 1.00 14.63 528 ASN E CA 1
ATOM 6167 C C . ASN E 1 15 ? -0.165 13.495 -126.101 1.00 15.41 528 ASN E C 1
ATOM 6168 O O . ASN E 1 15 ? 0.439 12.435 -125.965 1.00 14.90 528 ASN E O 1
ATOM 6173 N N . TYR E 1 16 ? -1.443 13.620 -125.729 1.00 16.11 529 TYR E N 1
ATOM 6174 C CA . TYR E 1 16 ? -2.094 12.501 -124.976 1.00 16.96 529 TYR E CA 1
ATOM 6175 C C . TYR E 1 16 ? -3.575 12.417 -125.252 1.00 17.75 529 TYR E C 1
ATOM 6176 O O . TYR E 1 16 ? -4.134 13.305 -125.887 1.00 16.95 529 TYR E O 1
ATOM 6185 N N . GLU E 1 17 ? -4.210 11.383 -124.712 1.00 19.41 530 GLU E N 1
ATOM 6186 C CA . GLU E 1 17 ? -5.672 11.232 -124.747 1.00 21.05 530 GLU E CA 1
ATOM 6187 C C . GLU E 1 17 ? -6.284 11.481 -126.149 1.00 21.38 530 GLU E C 1
ATOM 6188 O O . GLU E 1 17 ? -7.134 12.372 -126.367 1.00 20.95 530 GLU E O 1
ATOM 6194 N N . GLU E 1 18 ? -5.808 10.694 -127.099 1.00 21.99 531 GLU E N 1
ATOM 6195 C CA . GLU E 1 18 ? -6.335 10.704 -128.443 1.00 23.24 531 GLU E CA 1
ATOM 6196 C C . GLU E 1 18 ? -7.766 10.147 -128.485 1.00 23.22 531 GLU E C 1
ATOM 6197 O O . GLU E 1 18 ? -8.026 9.076 -127.966 1.00 22.85 531 GLU E O 1
ATOM 6203 N N . VAL E 1 19 ? -8.683 10.843 -129.147 1.00 23.47 532 VAL E N 1
ATOM 6204 C CA . VAL E 1 19 ? -10.021 10.298 -129.323 1.00 24.26 532 VAL E CA 1
ATOM 6205 C C . VAL E 1 19 ? -10.506 10.417 -130.785 1.00 24.22 532 VAL E C 1
ATOM 6206 O O . VAL E 1 19 ? -10.080 11.301 -131.508 1.00 23.93 532 VAL E O 1
ATOM 6210 N N . GLU E 1 20 ? -11.411 9.531 -131.201 1.00 24.36 533 GLU E N 1
ATOM 6211 C CA . GLU E 1 20 ? -12.067 9.643 -132.501 1.00 24.09 533 GLU E CA 1
ATOM 6212 C C . GLU E 1 20 ? -13.547 9.986 -132.320 1.00 23.62 533 GLU E C 1
ATOM 6213 O O . GLU E 1 20 ? -14.291 9.269 -131.630 1.00 24.22 533 GLU E O 1
ATOM 6219 N N . LEU E 1 21 ? -13.958 11.075 -132.955 1.00 22.14 534 LEU E N 1
ATOM 6220 C CA . LEU E 1 21 ? -15.300 11.612 -132.880 1.00 21.75 534 LEU E CA 1
ATOM 6221 C C . LEU E 1 21 ? -16.076 11.385 -134.188 1.00 22.37 534 LEU E C 1
ATOM 6222 O O . LEU E 1 21 ? -15.463 11.258 -135.253 1.00 21.37 534 LEU E O 1
ATOM 6227 N N . PRO E 1 22 ? -17.433 11.350 -134.106 1.00 23.50 535 PRO E N 1
ATOM 6228 C CA . PRO E 1 22 ? -18.306 11.411 -135.284 1.00 24.31 535 PRO E CA 1
ATOM 6229 C C . PRO E 1 22 ? -18.011 12.651 -136.171 1.00 24.92 535 PRO E C 1
ATOM 6230 O O . PRO E 1 22 ? -17.292 13.571 -135.728 1.00 25.55 535 PRO E O 1
ATOM 6234 N N . PRO E 1 23 ? -18.510 12.645 -137.433 1.00 24.70 536 PRO E N 1
ATOM 6235 C CA . PRO E 1 23 ? -18.317 13.758 -138.342 1.00 24.60 536 PRO E CA 1
ATOM 6236 C C . PRO E 1 23 ? -18.990 14.987 -137.787 1.00 24.96 536 PRO E C 1
ATOM 6237 O O . PRO E 1 23 ? -20.153 14.896 -137.425 1.00 26.68 536 PRO E O 1
ATOM 6241 N N . PRO E 1 24 ? -18.258 16.122 -137.673 1.00 24.55 537 PRO E N 1
ATOM 6242 C CA . PRO E 1 24 ? -18.927 17.367 -137.285 1.00 23.35 537 PRO E CA 1
ATOM 6243 C C . PRO E 1 24 ? -19.952 17.828 -138.336 1.00 22.57 537 PRO E C 1
ATOM 6244 O O . PRO E 1 24 ? -19.770 17.595 -139.530 1.00 22.23 537 PRO E O 1
ATOM 6248 N N . SER E 1 25 ? -21.014 18.490 -137.889 1.00 21.86 538 SER E N 1
ATOM 6249 C CA . SER E 1 25 ? -22.054 18.992 -138.808 1.00 20.24 538 SER E CA 1
ATOM 6250 C C . SER E 1 25 ? -21.457 19.937 -139.856 1.00 18.95 538 SER E C 1
ATOM 6251 O O . SER E 1 25 ? -21.900 19.985 -140.997 1.00 19.65 538 SER E O 1
ATOM 6254 N N . LYS E 1 26 ? -20.420 20.652 -139.442 1.00 17.66 539 LYS E N 1
ATOM 6255 C CA . LYS E 1 26 ? -19.613 21.557 -140.266 1.00 15.11 539 LYS E CA 1
ATOM 6256 C C . LYS E 1 26 ? -18.327 21.814 -139.453 1.00 15.58 539 LYS E C 1
ATOM 6257 O O . LYS E 1 26 ? -18.239 21.453 -138.265 1.00 15.30 539 LYS E O 1
ATOM 6263 N N . GLY E 1 27 ? -17.328 22.424 -140.076 1.00 15.30 540 GLY E N 1
ATOM 6264 C CA . GLY E 1 27 ? -16.055 22.643 -139.393 1.00 14.94 540 GLY E CA 1
ATOM 6265 C C . GLY E 1 27 ? -15.101 23.246 -140.370 1.00 14.94 540 GLY E C 1
ATOM 6266 O O . GLY E 1 27 ? -15.380 23.265 -141.582 1.00 15.77 540 GLY E O 1
ATOM 6267 N N . VAL E 1 28 ? -13.984 23.752 -139.861 1.00 14.12 541 VAL E N 1
ATOM 6268 C CA . VAL E 1 28 ? -12.948 24.314 -140.718 1.00 13.63 541 VAL E CA 1
ATOM 6269 C C . VAL E 1 28 ? -11.589 23.966 -140.126 1.00 13.70 541 VAL E C 1
ATOM 6270 O O . VAL E 1 28 ? -11.472 23.724 -138.920 1.00 14.38 541 VAL E O 1
ATOM 6274 N N . ILE E 1 29 ? -10.560 23.945 -140.976 1.00 13.33 542 ILE E N 1
ATOM 6275 C CA . ILE E 1 29 ? -9.212 23.548 -140.583 1.00 11.39 542 ILE E CA 1
ATOM 6276 C C . ILE E 1 29 ? -8.216 24.675 -140.835 1.00 10.37 542 ILE E C 1
ATOM 6277 O O . ILE E 1 29 ? -8.230 25.278 -141.885 1.00 10.88 542 ILE E O 1
ATOM 6282 N N . VAL E 1 30 ? -7.384 24.955 -139.835 1.00 9.67 543 VAL E N 1
ATOM 6283 C CA . VAL E 1 30 ? -6.397 26.028 -139.853 1.00 9.86 543 VAL E CA 1
ATOM 6284 C C . VAL E 1 30 ? -5.073 25.438 -139.357 1.00 9.97 543 VAL E C 1
ATOM 6285 O O . VAL E 1 30 ? -5.079 24.455 -138.618 1.00 10.07 543 VAL E O 1
ATOM 6289 N N . PRO E 1 31 ? -3.943 26.035 -139.753 1.00 9.70 544 PRO E N 1
ATOM 6290 C CA . PRO E 1 31 ? -2.668 25.583 -139.259 1.00 10.01 544 PRO E CA 1
ATOM 6291 C C . PRO E 1 31 ? -2.229 26.390 -137.987 1.00 10.34 544 PRO E C 1
ATOM 6292 O O . PRO E 1 31 ? -2.558 27.588 -137.837 1.00 11.34 544 PRO E O 1
ATOM 6296 N N . VAL E 1 32 ? -1.456 25.755 -137.115 1.00 11.16 545 VAL E N 1
ATOM 6297 C CA . VAL E 1 32 ? -0.971 26.388 -135.859 1.00 10.76 545 VAL E CA 1
ATOM 6298 C C . VAL E 1 32 ? 0.553 26.181 -135.851 1.00 11.30 545 VAL E C 1
ATOM 6299 O O . VAL E 1 32 ? 1.039 25.106 -136.205 1.00 11.44 545 VAL E O 1
ATOM 6303 N N . VAL E 1 33 ? 1.294 27.205 -135.453 1.00 10.74 546 VAL E N 1
ATOM 6304 C CA . VAL E 1 33 ? 2.725 27.113 -135.253 1.00 11.09 546 VAL E CA 1
ATOM 6305 C C . VAL E 1 33 ? 3.023 27.057 -133.778 1.00 11.84 546 VAL E C 1
ATOM 6306 O O . VAL E 1 33 ? 2.489 27.868 -132.995 1.00 12.60 546 VAL E O 1
ATOM 6310 N N . HIS E 1 34 ? 3.885 26.108 -133.410 1.00 11.69 547 HIS E N 1
ATOM 6311 C CA . HIS E 1 34 ? 4.263 25.824 -132.032 1.00 11.89 547 HIS E CA 1
ATOM 6312 C C . HIS E 1 34 ? 5.710 26.265 -131.674 1.00 11.59 547 HIS E C 1
ATOM 6313 O O . HIS E 1 34 ? 6.660 25.950 -132.390 1.00 11.95 547 HIS E O 1
ATOM 6320 N N . THR E 1 35 ? 5.831 26.991 -130.567 1.00 11.31 548 THR E N 1
ATOM 6321 C CA . THR E 1 35 ? 7.091 27.466 -130.016 1.00 12.50 548 THR E CA 1
ATOM 6322 C C . THR E 1 35 ? 7.137 27.246 -128.506 1.00 13.66 548 THR E C 1
ATOM 6323 O O . THR E 1 35 ? 6.115 27.051 -127.861 1.00 12.46 548 THR E O 1
ATOM 6327 N N . VAL E 1 36 ? 8.355 27.195 -127.961 1.00 14.62 549 VAL E N 1
ATOM 6328 C CA . VAL E 1 36 ? 8.560 27.262 -126.516 1.00 15.23 549 VAL E CA 1
ATOM 6329 C C . VAL E 1 36 ? 9.767 28.219 -126.251 1.00 16.42 549 VAL E C 1
ATOM 6330 O O . VAL E 1 36 ? 10.639 28.316 -127.087 1.00 16.24 549 VAL E O 1
ATOM 6334 N N . LYS E 1 37 ? 9.773 28.946 -125.135 1.00 17.15 550 LYS E N 1
ATOM 6335 C CA . LYS E 1 37 ? 10.805 29.956 -124.853 1.00 19.19 550 LYS E CA 1
ATOM 6336 C C . LYS E 1 37 ? 12.218 29.358 -124.736 1.00 19.78 550 LYS E C 1
ATOM 6337 O O . LYS E 1 37 ? 13.214 29.961 -125.136 1.00 20.24 550 LYS E O 1
ATOM 6343 N N . SER E 1 38 ? 12.299 28.135 -124.232 1.00 19.94 551 SER E N 1
ATOM 6344 C CA . SER E 1 38 ? 13.593 27.491 -124.061 1.00 20.53 551 SER E CA 1
ATOM 6345 C C . SER E 1 38 ? 14.203 26.917 -125.367 1.00 19.49 551 SER E C 1
ATOM 6346 O O . SER E 1 38 ? 15.305 26.346 -125.329 1.00 20.09 551 SER E O 1
ATOM 6349 N N . ALA E 1 39 ? 13.488 27.015 -126.492 1.00 18.67 552 ALA E N 1
ATOM 6350 C CA . ALA E 1 39 ? 14.024 26.597 -127.805 1.00 17.33 552 ALA E CA 1
ATOM 6351 C C . ALA E 1 39 ? 13.869 27.716 -128.816 1.00 17.47 552 ALA E C 1
ATOM 6352 O O . ALA E 1 39 ? 13.058 27.606 -129.747 1.00 17.47 552 ALA E O 1
ATOM 6354 N N . PRO E 1 40 ? 14.606 28.825 -128.623 1.00 17.71 553 PRO E N 1
ATOM 6355 C CA . PRO E 1 40 ? 14.333 29.992 -129.474 1.00 17.48 553 PRO E CA 1
ATOM 6356 C C . PRO E 1 40 ? 14.753 29.791 -130.939 1.00 16.49 553 PRO E C 1
ATOM 6357 O O . PRO E 1 40 ? 15.679 29.005 -131.216 1.00 17.09 553 PRO E O 1
ATOM 6361 N N . GLY E 1 41 ? 14.057 30.492 -131.839 1.00 14.03 554 GLY E N 1
ATOM 6362 C CA . GLY E 1 41 ? 14.216 30.329 -133.282 1.00 12.73 554 GLY E CA 1
ATOM 6363 C C . GLY E 1 41 ? 13.707 29.048 -133.926 1.00 11.89 554 GLY E C 1
ATOM 6364 O O . GLY E 1 41 ? 13.803 28.904 -135.145 1.00 8.91 554 GLY E O 1
ATOM 6365 N N . GLU E 1 42 ? 13.177 28.126 -133.109 1.00 11.19 555 GLU E N 1
ATOM 6366 C CA . GLU E 1 42 ? 12.662 26.807 -133.572 1.00 13.24 555 GLU E CA 1
ATOM 6367 C C . GLU E 1 42 ? 11.113 26.801 -133.555 1.00 13.38 555 GLU E C 1
ATOM 6368 O O . GLU E 1 42 ? 10.498 27.466 -132.698 1.00 13.04 555 GLU E O 1
ATOM 6374 N N . ALA E 1 43 ? 10.512 26.114 -134.541 1.00 13.06 556 ALA E N 1
ATOM 6375 C CA . ALA E 1 43 ? 9.046 25.968 -134.703 1.00 12.80 556 ALA E CA 1
ATOM 6376 C C . ALA E 1 43 ? 8.652 24.667 -135.401 1.00 12.82 556 ALA E C 1
ATOM 6377 O O . ALA E 1 43 ? 9.469 23.991 -135.957 1.00 12.87 556 ALA E O 1
ATOM 6379 N N . PHE E 1 44 ? 7.372 24.324 -135.312 1.00 13.01 557 PHE E N 1
ATOM 6380 C CA . PHE E 1 44 ? 6.768 23.243 -136.065 1.00 11.86 557 PHE E CA 1
ATOM 6381 C C . PHE E 1 44 ? 5.257 23.549 -136.109 1.00 11.01 557 PHE E C 1
ATOM 6382 O O . PHE E 1 44 ? 4.773 24.310 -135.302 1.00 11.26 557 PHE E O 1
ATOM 6390 N N . GLY E 1 45 ? 4.555 23.046 -137.114 1.00 10.88 558 GLY E N 1
ATOM 6391 C CA . GLY E 1 45 ? 3.145 23.341 -137.307 1.00 10.50 558 GLY E CA 1
ATOM 6392 C C . GLY E 1 45 ? 2.298 22.119 -136.982 1.00 10.22 558 GLY E C 1
ATOM 6393 O O . GLY E 1 45 ? 2.779 20.987 -136.950 1.00 10.45 558 GLY E O 1
ATOM 6394 N N . SER E 1 46 ? 1.026 22.354 -136.750 1.00 9.98 559 SER E N 1
ATOM 6395 C CA . SER E 1 46 ? 0.061 21.263 -136.652 1.00 10.30 559 SER E CA 1
ATOM 6396 C C . SER E 1 46 ? -1.241 21.784 -137.266 1.00 10.10 559 SER E C 1
ATOM 6397 O O . SER E 1 46 ? -1.302 22.948 -137.735 1.00 9.65 559 SER E O 1
ATOM 6400 N N . LEU E 1 47 ? -2.277 20.948 -137.269 1.00 9.13 560 LEU E N 1
ATOM 6401 C CA . LEU E 1 47 ? -3.577 21.401 -137.719 1.00 10.16 560 LEU E CA 1
ATOM 6402 C C . LEU E 1 47 ? -4.577 21.466 -136.578 1.00 10.56 560 LEU E C 1
ATOM 6403 O O . LEU E 1 47 ? -4.557 20.652 -135.668 1.00 12.03 560 LEU E O 1
ATOM 6408 N N . ALA E 1 48 ? -5.452 22.442 -136.629 1.00 10.94 561 ALA E N 1
ATOM 6409 C CA . ALA E 1 48 ? -6.558 22.491 -135.701 1.00 10.99 561 ALA E CA 1
ATOM 6410 C C . ALA E 1 48 ? -7.860 22.516 -136.479 1.00 11.85 561 ALA E C 1
ATOM 6411 O O . ALA E 1 48 ? -7.973 23.201 -137.508 1.00 12.25 561 ALA E O 1
ATOM 6413 N N . ILE E 1 49 ? -8.846 21.772 -135.969 1.00 12.03 562 ILE E N 1
ATOM 6414 C CA . ILE E 1 49 ? -10.218 21.861 -136.458 1.00 12.07 562 ILE E CA 1
ATOM 6415 C C . ILE E 1 49 ? -11.154 22.653 -135.517 1.00 11.65 562 ILE E C 1
ATOM 6416 O O . ILE E 1 49 ? -11.170 22.433 -134.314 1.00 11.80 562 ILE E O 1
ATOM 6421 N N . ILE E 1 50 ? -11.927 23.569 -136.094 1.00 10.88 563 ILE E N 1
ATOM 6422 C CA . ILE E 1 50 ? -12.931 24.329 -135.355 1.00 9.20 563 ILE E CA 1
ATOM 6423 C C . ILE E 1 50 ? -14.356 23.815 -135.680 1.00 10.68 563 ILE E C 1
ATOM 6424 O O . ILE E 1 50 ? -14.779 23.769 -136.846 1.00 9.18 563 ILE E O 1
ATOM 6429 N N . ILE E 1 51 ? -15.049 23.354 -134.631 1.00 11.21 564 ILE E N 1
ATOM 6430 C CA . ILE E 1 51 ? -16.304 22.592 -134.791 1.00 11.93 564 ILE E CA 1
ATOM 6431 C C . ILE E 1 51 ? -17.376 23.226 -133.907 1.00 12.78 564 ILE E C 1
ATOM 6432 O O . ILE E 1 51 ? -17.034 23.863 -132.901 1.00 12.64 564 ILE E O 1
ATOM 6437 N N . PRO E 1 52 ? -18.669 23.098 -134.302 1.00 13.74 565 PRO E N 1
ATOM 6438 C CA . PRO E 1 52 ? -19.722 23.670 -133.442 1.00 14.20 565 PRO E CA 1
ATOM 6439 C C . PRO E 1 52 ? -19.837 22.927 -132.154 1.00 14.33 565 PRO E C 1
ATOM 6440 O O . PRO E 1 52 ? -19.637 21.711 -132.122 1.00 13.74 565 PRO E O 1
ATOM 6444 N N . GLY E 1 53 ? -20.197 23.678 -131.114 1.00 14.84 566 GLY E N 1
ATOM 6445 C CA . GLY E 1 53 ? -20.509 23.125 -129.811 1.00 15.33 566 GLY E CA 1
ATOM 6446 C C . GLY E 1 53 ? -19.376 23.481 -128.848 1.00 16.19 566 GLY E C 1
ATOM 6447 O O . GLY E 1 53 ? -18.345 23.996 -129.253 1.00 14.39 566 GLY E O 1
ATOM 6448 N N . GLU E 1 54 ? -19.592 23.166 -127.576 1.00 17.15 567 GLU E N 1
ATOM 6449 C CA . GLU E 1 54 ? -18.689 23.522 -126.495 1.00 18.71 567 GLU E CA 1
ATOM 6450 C C . GLU E 1 54 ? -18.094 22.262 -125.943 1.00 19.46 567 GLU E C 1
ATOM 6451 O O . GLU E 1 54 ? -18.785 21.555 -125.209 1.00 19.74 567 GLU E O 1
ATOM 6457 N N . TYR E 1 55 ? -16.816 22.008 -126.255 1.00 19.12 568 TYR E N 1
ATOM 6458 C CA . TYR E 1 55 ? -16.116 20.815 -125.777 1.00 20.17 568 TYR E CA 1
ATOM 6459 C C . TYR E 1 55 ? -14.846 21.089 -124.978 1.00 19.30 568 TYR E C 1
ATOM 6460 O O . TYR E 1 55 ? -13.843 20.416 -125.194 1.00 19.92 568 TYR E O 1
ATOM 6469 N N . PRO E 1 56 ? -14.900 22.013 -123.999 1.00 19.08 569 PRO E N 1
ATOM 6470 C CA . PRO E 1 56 ? -13.719 22.332 -123.169 1.00 18.80 569 PRO E CA 1
ATOM 6471 C C . PRO E 1 56 ? -13.020 21.083 -122.633 1.00 19.10 569 PRO E C 1
ATOM 6472 O O . PRO E 1 56 ? -11.798 21.043 -122.494 1.00 18.32 569 PRO E O 1
ATOM 6476 N N . GLU E 1 57 ? -13.838 20.093 -122.321 1.00 19.82 570 GLU E N 1
ATOM 6477 C CA . GLU E 1 57 ? -13.466 18.814 -121.733 1.00 20.82 570 GLU E CA 1
ATOM 6478 C C . GLU E 1 57 ? -12.442 18.082 -122.588 1.00 19.77 570 GLU E C 1
ATOM 6479 O O . GLU E 1 57 ? -11.642 17.307 -122.051 1.00 19.17 570 GLU E O 1
ATOM 6485 N N . LEU E 1 58 ? -12.491 18.299 -123.906 1.00 19.16 571 LEU E N 1
ATOM 6486 C CA . LEU E 1 58 ? -11.545 17.629 -124.853 1.00 18.68 571 LEU E CA 1
ATOM 6487 C C . LEU E 1 58 ? -10.222 18.345 -125.010 1.00 17.51 571 LEU E C 1
ATOM 6488 O O . LEU E 1 58 ? -9.314 17.862 -125.725 1.00 18.59 571 LEU E O 1
ATOM 6493 N N . LEU E 1 59 ? -10.092 19.481 -124.351 1.00 15.30 572 LEU E N 1
ATOM 6494 C CA . LEU E 1 59 ? -8.862 20.266 -124.422 1.00 14.96 572 LEU E CA 1
ATOM 6495 C C . LEU E 1 59 ? -8.012 20.050 -123.153 1.00 15.07 572 LEU E C 1
ATOM 6496 O O . LEU E 1 59 ? -8.556 19.897 -122.046 1.00 15.38 572 LEU E O 1
ATOM 6501 N N . ASP E 1 60 ? -6.696 19.973 -123.322 1.00 14.60 573 ASP E N 1
ATOM 6502 C CA . ASP E 1 60 ? -5.781 20.226 -122.203 1.00 14.75 573 ASP E CA 1
ATOM 6503 C C . ASP E 1 60 ? -6.306 21.475 -121.504 1.00 14.31 573 ASP E C 1
ATOM 6504 O O . ASP E 1 60 ? -6.798 22.365 -122.195 1.00 14.36 573 ASP E O 1
ATOM 6509 N N . ALA E 1 61 ? -6.259 21.526 -120.161 1.00 13.94 574 ALA E N 1
ATOM 6510 C CA . ALA E 1 61 ? -6.865 22.651 -119.406 1.00 13.56 574 ALA E CA 1
ATOM 6511 C C . ALA E 1 61 ? -6.240 23.989 -119.728 1.00 12.63 574 ALA E C 1
ATOM 6512 O O . ALA E 1 61 ? -6.859 25.022 -119.555 1.00 11.66 574 ALA E O 1
ATOM 6514 N N . ASN E 1 62 ? -4.982 23.975 -120.157 1.00 13.22 575 ASN E N 1
ATOM 6515 C CA . ASN E 1 62 ? -4.315 25.233 -120.496 1.00 14.00 575 ASN E CA 1
ATOM 6516 C C . ASN E 1 62 ? -4.871 25.882 -121.767 1.00 14.30 575 ASN E C 1
ATOM 6517 O O . ASN E 1 62 ? -4.600 27.042 -122.024 1.00 15.05 575 ASN E O 1
ATOM 6522 N N . GLN E 1 63 ? -5.631 25.116 -122.550 1.00 14.62 576 GLN E N 1
ATOM 6523 C CA . GLN E 1 63 ? -6.386 25.648 -123.693 1.00 14.53 576 GLN E CA 1
ATOM 6524 C C . GLN E 1 63 ? -7.868 25.936 -123.373 1.00 15.56 576 GLN E C 1
ATOM 6525 O O . GLN E 1 63 ? -8.614 26.358 -124.259 1.00 16.64 576 GLN E O 1
ATOM 6531 N N . GLN E 1 64 ? -8.319 25.687 -122.141 1.00 15.44 577 GLN E N 1
ATOM 6532 C CA . GLN E 1 64 ? -9.748 25.912 -121.780 1.00 16.23 577 GLN E CA 1
ATOM 6533 C C . GLN E 1 64 ? -10.053 27.393 -121.512 1.00 16.21 577 GLN E C 1
ATOM 6534 O O . GLN E 1 64 ? -10.376 27.801 -120.405 1.00 16.23 577 GLN E O 1
ATOM 6540 N N . VAL E 1 65 ? -9.978 28.165 -122.592 1.00 16.65 578 VAL E N 1
ATOM 6541 C CA . VAL E 1 65 ? -10.141 29.595 -122.604 1.00 16.82 578 VAL E CA 1
ATOM 6542 C C . VAL E 1 65 ? -11.215 29.831 -123.646 1.00 16.64 578 VAL E C 1
ATOM 6543 O O . VAL E 1 65 ? -11.270 29.144 -124.673 1.00 17.46 578 VAL E O 1
ATOM 6547 N N . LEU E 1 66 ? -12.040 30.831 -123.416 1.00 14.83 579 LEU E N 1
ATOM 6548 C CA . LEU E 1 66 ? -13.138 31.126 -124.299 1.00 13.97 579 LEU E CA 1
ATOM 6549 C C . LEU E 1 66 ? -12.973 32.549 -124.893 1.00 13.56 579 LEU E C 1
ATOM 6550 O O . LEU E 1 66 ? -12.953 33.508 -124.175 1.00 13.63 579 LEU E O 1
ATOM 6555 N N . SER E 1 67 ? -12.786 32.657 -126.203 1.00 12.96 580 SER E N 1
ATOM 6556 C CA . SER E 1 67 ? -12.662 33.933 -126.831 1.00 13.86 580 SER E CA 1
ATOM 6557 C C . SER E 1 67 ? -13.900 34.174 -127.643 1.00 13.56 580 SER E C 1
ATOM 6558 O O . SER E 1 67 ? -14.562 33.221 -128.054 1.00 14.34 580 SER E O 1
ATOM 6561 N N . HIS E 1 68 ? -14.153 35.436 -127.950 1.00 12.04 581 HIS E N 1
ATOM 6562 C CA . HIS E 1 68 ? -15.446 35.832 -128.408 1.00 11.63 581 HIS E CA 1
ATOM 6563 C C . HIS E 1 68 ? -15.346 36.549 -129.723 1.00 10.97 581 HIS E C 1
ATOM 6564 O O . HIS E 1 68 ? -14.403 37.263 -129.944 1.00 11.09 581 HIS E O 1
ATOM 6571 N N . PHE E 1 69 ? -16.320 36.352 -130.603 1.00 10.70 582 PHE E N 1
ATOM 6572 C CA . PHE E 1 69 ? -16.475 37.195 -131.806 1.00 9.80 582 PHE E CA 1
ATOM 6573 C C . PHE E 1 69 ? -16.958 38.579 -131.411 1.00 9.80 582 PHE E C 1
ATOM 6574 O O . PHE E 1 69 ? -17.306 38.780 -130.263 1.00 9.93 582 PHE E O 1
ATOM 6582 N N . ALA E 1 70 ? -17.010 39.514 -132.361 1.00 10.37 583 ALA E N 1
ATOM 6583 C CA . ALA E 1 70 ? -17.577 40.850 -132.116 1.00 11.64 583 ALA E CA 1
ATOM 6584 C C . ALA E 1 70 ? -19.048 40.884 -131.803 1.00 12.46 583 ALA E C 1
ATOM 6585 O O . ALA E 1 70 ? -19.853 40.077 -132.303 1.00 10.23 583 ALA E O 1
ATOM 6587 N N . ASN E 1 71 ? -19.383 41.922 -131.032 1.00 14.79 584 ASN E N 1
ATOM 6588 C CA . ASN E 1 71 ? -20.746 42.331 -130.758 1.00 16.60 584 ASN E CA 1
ATOM 6589 C C . ASN E 1 71 ? -21.322 41.158 -130.077 1.00 17.56 584 ASN E C 1
ATOM 6590 O O . ASN E 1 71 ? -20.591 40.519 -129.331 1.00 20.18 584 ASN E O 1
ATOM 6595 N N . ASP E 1 72 ? -22.543 40.751 -130.157 1.00 17.94 585 ASP E N 1
ATOM 6596 C CA . ASP E 1 72 ? -22.618 39.620 -129.142 1.00 17.37 585 ASP E CA 1
ATOM 6597 C C . ASP E 1 72 ? -22.976 38.372 -129.905 1.00 16.79 585 ASP E C 1
ATOM 6598 O O . ASP E 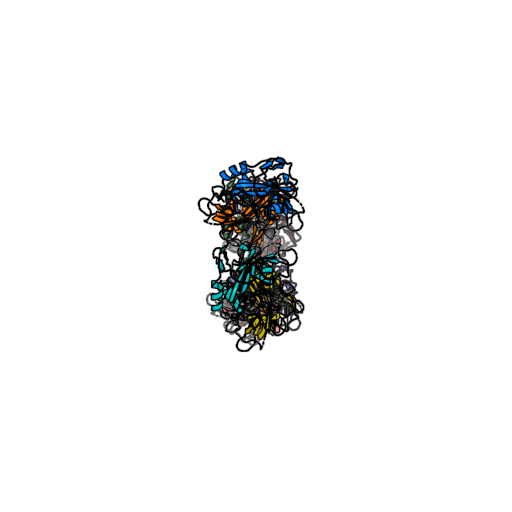1 72 ? -24.138 38.039 -129.994 1.00 15.63 585 ASP E O 1
ATOM 6603 N N . THR E 1 73 ? -21.982 37.751 -130.550 1.00 15.55 586 THR E N 1
ATOM 6604 C CA . THR E 1 73 ? -22.306 36.843 -131.648 1.00 14.18 586 THR E CA 1
ATOM 6605 C C . THR E 1 73 ? -21.570 35.508 -131.648 1.00 13.95 586 THR E C 1
ATOM 6606 O O . THR E 1 73 ? -21.245 34.985 -132.701 1.00 13.88 586 THR E O 1
ATOM 6610 N N . GLY E 1 74 ? -21.327 34.936 -130.484 1.00 13.17 587 GLY E N 1
ATOM 6611 C CA . GLY E 1 74 ? -20.681 33.660 -130.427 1.00 12.64 587 GLY E CA 1
ATOM 6612 C C . GLY E 1 74 ? -19.274 33.693 -129.840 1.00 13.86 587 GLY E C 1
ATOM 6613 O O . GLY E 1 74 ? -18.704 34.782 -129.555 1.00 14.22 587 GLY E O 1
ATOM 6614 N N . SER E 1 75 ? -18.738 32.490 -129.640 1.00 13.65 588 SER E N 1
ATOM 6615 C CA . SER E 1 75 ? -17.481 32.302 -128.951 1.00 14.05 588 SER E CA 1
ATOM 6616 C C . SER E 1 75 ? -16.773 31.062 -129.447 1.00 12.80 588 SER E C 1
ATOM 6617 O O . SER E 1 75 ? -17.386 30.209 -130.055 1.00 13.07 588 SER E O 1
ATOM 6620 N N . VAL E 1 76 ? -15.491 30.943 -129.159 1.00 12.24 589 VAL E N 1
ATOM 6621 C CA . VAL E 1 76 ? -14.784 29.720 -129.527 1.00 11.77 589 VAL E CA 1
ATOM 6622 C C . VAL E 1 76 ? -13.882 29.292 -128.388 1.00 11.83 589 VAL E C 1
ATOM 6623 O O . VAL E 1 76 ? -13.068 30.087 -127.930 1.00 12.49 589 VAL E O 1
ATOM 6627 N N . TRP E 1 77 ? -14.015 28.047 -127.947 1.00 12.02 590 TRP E N 1
ATOM 6628 C CA . TRP E 1 77 ? -13.108 27.489 -126.958 1.00 12.69 590 TRP E CA 1
ATOM 6629 C C . TRP E 1 77 ? -11.799 27.135 -127.624 1.00 12.90 590 TRP E C 1
ATOM 6630 O O . TRP E 1 77 ? -11.800 26.628 -128.760 1.00 11.81 590 TRP E O 1
ATOM 6641 N N . GLY E 1 78 ? -10.705 27.360 -126.885 1.00 12.11 591 GLY E N 1
ATOM 6642 C CA . GLY E 1 78 ? -9.390 26.927 -127.292 1.00 11.98 591 GLY E CA 1
ATOM 6643 C C . GLY E 1 78 ? -8.644 27.985 -128.067 1.00 12.27 591 GLY E C 1
ATOM 6644 O O . GLY E 1 78 ? -7.514 27.751 -128.490 1.00 11.68 591 GLY E O 1
ATOM 6645 N N . ILE E 1 79 ? -9.253 29.169 -128.188 1.00 12.02 592 ILE E N 1
ATOM 6646 C CA . ILE E 1 79 ? -8.646 30.281 -128.911 1.00 11.63 592 ILE E CA 1
ATOM 6647 C C . ILE E 1 79 ? -8.393 31.422 -127.914 1.00 11.74 592 ILE E C 1
ATOM 6648 O O . ILE E 1 79 ? -9.309 31.803 -127.161 1.00 11.57 592 ILE E O 1
ATOM 6653 N N . GLY E 1 80 ? -7.167 31.957 -127.907 1.00 10.69 593 GLY E N 1
ATOM 6654 C CA . GLY E 1 80 ? -6.728 32.878 -126.875 1.00 12.37 593 GLY E CA 1
ATOM 6655 C C . GLY E 1 80 ? -6.988 34.357 -127.105 1.00 13.90 593 GLY E C 1
ATOM 6656 O O . GLY E 1 80 ? -6.809 35.151 -126.201 1.00 13.56 593 GLY E O 1
ATOM 6657 N N . GLU E 1 81 ? -7.444 34.734 -128.310 1.00 15.07 594 GLU E N 1
ATOM 6658 C CA . GLU E 1 81 ? -7.687 36.133 -128.625 1.00 16.42 594 GLU E CA 1
ATOM 6659 C C . GLU E 1 81 ? -9.064 36.292 -129.241 1.00 15.94 594 GLU E C 1
ATOM 6660 O O . GLU E 1 81 ? -9.458 35.473 -130.068 1.00 16.78 594 GLU E O 1
ATOM 6666 N N . ASP E 1 82 ? -9.763 37.367 -128.874 1.00 15.08 595 ASP E N 1
ATOM 6667 C CA . ASP E 1 82 ? -11.095 37.653 -129.402 1.00 14.67 595 ASP E CA 1
ATOM 6668 C C . ASP E 1 82 ? -10.984 37.857 -130.912 1.00 14.86 595 ASP E C 1
ATOM 6669 O O . ASP E 1 82 ? -9.882 38.176 -131.422 1.00 14.65 595 ASP E O 1
ATOM 6674 N N . ILE E 1 83 ? -12.100 37.665 -131.613 1.00 14.19 596 ILE E N 1
ATOM 6675 C CA . ILE E 1 83 ? -12.148 37.720 -133.072 1.00 14.51 596 ILE E CA 1
ATOM 6676 C C . ILE E 1 83 ? -12.820 39.036 -133.500 1.00 15.34 596 ILE E C 1
ATOM 6677 O O . ILE E 1 83 ? -13.911 39.310 -133.059 1.00 15.53 596 ILE E O 1
ATOM 6682 N N . PRO E 1 84 ? -12.151 39.851 -134.356 1.00 15.91 597 PRO E N 1
ATOM 6683 C CA . PRO E 1 84 ? -12.600 41.224 -134.631 1.00 16.77 597 PRO E CA 1
ATOM 6684 C C . PRO E 1 84 ? -13.873 41.380 -135.469 1.00 16.77 597 PRO E C 1
ATOM 6685 O O . PRO E 1 84 ? -14.321 42.484 -135.704 1.00 18.92 597 PRO E O 1
ATOM 6689 N N . PHE E 1 85 ? -14.448 40.295 -135.936 1.00 16.36 598 PHE E N 1
ATOM 6690 C CA . PHE E 1 85 ? -15.645 40.377 -136.771 1.00 13.66 598 PHE E CA 1
ATOM 6691 C C . PHE E 1 85 ? -16.708 39.491 -136.140 1.00 13.37 598 PHE E C 1
ATOM 6692 O O . PHE E 1 85 ? -16.409 38.777 -135.195 1.00 11.80 598 PHE E O 1
ATOM 6700 N N . GLU E 1 86 ? -17.925 39.511 -136.698 1.00 13.75 599 GLU E N 1
ATOM 6701 C CA . GLU E 1 86 ? -19.063 38.780 -136.112 1.00 14.71 599 GLU E CA 1
ATOM 6702 C C . GLU E 1 86 ? -19.050 37.338 -136.528 1.00 14.48 599 GLU E C 1
ATOM 6703 O O . GLU E 1 86 ? -18.525 36.995 -137.593 1.00 15.57 599 GLU E O 1
ATOM 6709 N N . GLY E 1 87 ? -19.629 36.498 -135.680 1.00 13.30 600 GLY E N 1
ATOM 6710 C CA . GLY E 1 87 ? -19.837 35.108 -135.957 1.00 13.39 600 GLY E CA 1
ATOM 6711 C C . GLY E 1 87 ? -21.317 34.906 -136.219 1.00 13.85 600 GLY E C 1
ATOM 6712 O O . GLY E 1 87 ? -22.044 35.849 -136.574 1.00 15.45 600 GLY E O 1
ATOM 6713 N N . ASP E 1 88 ? -21.779 33.681 -136.055 1.00 13.83 601 ASP E N 1
ATOM 6714 C CA . ASP E 1 88 ? -23.136 33.353 -136.449 1.00 13.78 601 ASP E CA 1
ATOM 6715 C C . ASP E 1 88 ? -23.976 32.945 -135.227 1.00 14.03 601 ASP E C 1
ATOM 6716 O O . ASP E 1 88 ? -24.906 32.178 -135.352 1.00 14.24 601 ASP E O 1
ATOM 6721 N N . ASN E 1 89 ? -23.611 33.491 -134.065 1.00 14.99 602 ASN E N 1
ATOM 6722 C CA . ASN E 1 89 ? -24.248 33.289 -132.751 1.00 16.50 602 ASN E CA 1
ATOM 6723 C C . ASN E 1 89 ? -23.949 31.995 -132.064 1.00 17.43 602 ASN E C 1
ATOM 6724 O O . ASN E 1 89 ? -24.178 31.866 -130.874 1.00 18.04 602 ASN E O 1
ATOM 6737 N N . CYS E 1 91 ? -21.529 28.748 -130.616 1.00 17.74 604 CYS E N 1
ATOM 6738 C CA . CYS E 1 91 ? -20.341 28.496 -129.857 1.00 17.78 604 CYS E CA 1
ATOM 6739 C C . CYS E 1 91 ? -19.566 27.412 -130.599 1.00 16.19 604 CYS E C 1
ATOM 6740 O O . CYS E 1 91 ? -20.159 26.461 -131.136 1.00 15.26 604 CYS E O 1
ATOM 6743 N N . TYR E 1 92 ? -18.237 27.559 -130.643 1.00 14.51 605 TYR E N 1
ATOM 6744 C CA . TYR E 1 92 ? -17.417 26.559 -131.312 1.00 12.85 605 TYR E CA 1
ATOM 6745 C C . TYR E 1 92 ? -16.315 26.085 -130.374 1.00 13.36 605 TYR E C 1
ATOM 6746 O O . TYR E 1 92 ? -16.045 26.722 -129.348 1.00 12.71 605 TYR E O 1
ATOM 6755 N N . THR E 1 93 ? -15.667 24.984 -130.756 1.00 13.23 606 THR E N 1
ATOM 6756 C CA . THR E 1 93 ? -14.454 24.532 -130.081 1.00 13.09 606 THR E CA 1
ATOM 6757 C C . THR E 1 93 ? -13.388 24.307 -131.151 1.00 13.77 606 THR E C 1
ATOM 6758 O O . THR E 1 93 ? -13.651 23.669 -132.183 1.00 13.62 606 THR E O 1
ATOM 6762 N N . ALA E 1 94 ? -12.201 24.863 -130.886 1.00 13.53 607 ALA E N 1
ATOM 6763 C CA . ALA E 1 94 ? -11.000 24.686 -131.704 1.00 13.12 607 ALA E CA 1
ATOM 6764 C C . ALA E 1 94 ? -10.194 23.535 -131.111 1.00 13.11 607 ALA E C 1
ATOM 6765 O O . ALA E 1 94 ? -9.724 23.608 -129.984 1.00 12.72 607 ALA E O 1
ATOM 6767 N N . LEU E 1 95 ? -10.091 22.441 -131.859 1.00 13.54 608 LEU E N 1
ATOM 6768 C CA . LEU E 1 95 ? -9.477 21.214 -131.360 1.00 13.81 608 LEU E CA 1
ATOM 6769 C C . LEU E 1 95 ? -8.239 20.791 -132.192 1.00 13.76 608 LEU E C 1
ATOM 6770 O O . LEU E 1 95 ? -8.272 20.846 -133.408 1.00 15.10 608 LEU E O 1
ATOM 6775 N N . PRO E 1 96 ? -7.168 20.325 -131.532 1.00 13.74 609 PRO E N 1
ATOM 6776 C CA . PRO E 1 96 ? -6.029 19.729 -132.268 1.00 13.13 609 PRO E CA 1
ATOM 6777 C C . PRO E 1 96 ? -6.471 18.562 -133.169 1.00 13.23 609 PRO E C 1
ATOM 6778 O O . PRO E 1 96 ? -7.116 17.636 -132.704 1.00 14.24 609 PRO E O 1
ATOM 6782 N N . LEU E 1 97 ? -6.146 18.625 -134.455 1.00 12.36 610 LEU E N 1
ATOM 6783 C CA . LEU E 1 97 ? -6.573 17.634 -135.415 1.00 11.65 610 LEU E CA 1
ATOM 6784 C C . LEU E 1 97 ? -5.453 16.644 -135.771 1.00 11.99 610 LEU E C 1
ATOM 6785 O O . LEU E 1 97 ? -4.478 17.003 -136.397 1.00 11.68 610 LEU E O 1
ATOM 6790 N N . LYS E 1 98 ? -5.635 15.396 -135.397 1.00 13.45 611 LYS E N 1
ATOM 6791 C CA . LYS E 1 98 ? -4.679 14.311 -135.703 1.00 17.10 611 LYS E CA 1
ATOM 6792 C C . LYS E 1 98 ? -4.929 13.652 -137.063 1.00 17.87 611 LYS E C 1
ATOM 6793 O O . LYS E 1 98 ? -3.978 13.386 -137.821 1.00 19.65 611 LYS E O 1
ATOM 6799 N N . GLU E 1 99 ? -6.194 13.421 -137.389 1.00 19.39 612 GLU E N 1
ATOM 6800 C CA . GLU E 1 99 ? -6.593 12.891 -138.704 1.00 21.29 612 GLU E CA 1
ATOM 6801 C C . GLU E 1 99 ? -8.062 13.179 -139.004 1.00 22.50 612 GLU E C 1
ATOM 6802 O O . GLU E 1 99 ? -8.893 13.076 -138.110 1.00 22.22 612 GLU E O 1
ATOM 6808 N N . ILE E 1 100 ? -8.379 13.585 -140.238 1.00 24.77 613 ILE E N 1
ATOM 6809 C CA . ILE E 1 100 ? -9.784 13.510 -140.729 1.00 26.77 613 ILE E CA 1
ATOM 6810 C C . ILE E 1 100 ? -9.828 12.324 -141.687 1.00 27.35 613 ILE E C 1
ATOM 6811 O O . ILE E 1 100 ? -9.127 12.344 -142.703 1.00 27.08 613 ILE E O 1
ATOM 6816 N N . LYS E 1 101 ? -10.663 11.331 -141.368 1.00 28.47 614 LYS E N 1
ATOM 6817 C CA . LYS E 1 101 ? -10.923 10.167 -142.218 1.00 29.76 614 LYS E CA 1
ATOM 6818 C C . LYS E 1 101 ? -11.904 10.429 -143.391 1.00 31.30 614 LYS E C 1
ATOM 6819 O O . LYS E 1 101 ? -12.524 11.510 -143.483 1.00 31.78 614 LYS E O 1
ATOM 6825 N N . ARG E 1 102 ? -12.039 9.458 -144.304 1.00 33.21 615 ARG E N 1
ATOM 6826 C CA . ARG E 1 102 ? -12.883 9.649 -145.507 1.00 35.21 615 ARG E CA 1
ATOM 6827 C C . ARG E 1 102 ? -14.362 9.592 -145.166 1.00 34.74 615 ARG E C 1
ATOM 6828 O O . ARG E 1 102 ? -15.159 10.354 -145.735 1.00 34.97 615 ARG E O 1
ATOM 6836 N N . ASN E 1 103 ? -14.696 8.717 -144.205 1.00 34.07 616 ASN E N 1
ATOM 6837 C CA . ASN E 1 103 ? -16.013 8.654 -143.594 1.00 33.47 616 ASN E CA 1
ATOM 6838 C C . ASN E 1 103 ? -16.468 9.939 -142.844 1.00 32.69 616 ASN E C 1
ATOM 6839 O O . ASN E 1 103 ? -17.596 10.003 -142.342 1.00 33.11 616 ASN E O 1
ATOM 6844 N N . GLY E 1 104 ? -15.606 10.956 -142.771 1.00 31.33 617 GLY E N 1
ATOM 6845 C CA . GLY E 1 104 ? -15.962 12.203 -142.081 1.00 28.67 617 GLY E CA 1
ATOM 6846 C C . GLY E 1 104 ? -15.541 12.290 -140.606 1.00 27.28 617 GLY E C 1
ATOM 6847 O O . GLY E 1 104 ? -15.525 13.380 -140.043 1.00 26.90 617 GLY E O 1
ATOM 6848 N N . ASN E 1 105 ? -15.218 11.154 -139.982 1.00 24.94 618 ASN E N 1
ATOM 6849 C CA . ASN E 1 105 ? -14.808 11.102 -138.572 1.00 23.69 618 ASN E CA 1
ATOM 6850 C C . ASN E 1 105 ? -13.491 11.888 -138.341 1.00 22.71 618 ASN E C 1
ATOM 6851 O O . ASN E 1 105 ? -12.611 11.909 -139.206 1.00 23.11 618 ASN E O 1
ATOM 6856 N N . ILE E 1 106 ? -13.344 12.491 -137.170 1.00 21.15 619 ILE E N 1
ATOM 6857 C CA . ILE E 1 106 ? -12.133 13.277 -136.848 1.00 19.75 619 ILE E CA 1
ATOM 6858 C C . ILE E 1 106 ? -11.438 12.659 -135.639 1.00 19.57 619 ILE E C 1
ATOM 6859 O O . ILE E 1 106 ? -12.090 12.284 -134.678 1.00 17.94 619 ILE E O 1
ATOM 6864 N N . VAL E 1 107 ? -10.127 12.480 -135.760 1.00 19.37 620 VAL E N 1
ATOM 6865 C CA . VAL E 1 107 ? -9.254 12.082 -134.653 1.00 19.25 620 VAL E CA 1
ATOM 6866 C C . VAL E 1 107 ? -8.581 13.349 -134.086 1.00 18.89 620 VAL E C 1
ATOM 6867 O O . VAL E 1 107 ? -8.097 14.219 -134.797 1.00 17.27 620 VAL E O 1
ATOM 6871 N N . VAL E 1 108 ? -8.577 13.420 -132.771 1.00 19.17 621 VAL E N 1
ATOM 6872 C CA . VAL E 1 108 ? -8.264 14.608 -132.046 1.00 19.15 621 VAL E CA 1
ATOM 6873 C C . VAL E 1 108 ? -7.467 14.105 -130.858 1.00 19.28 621 VAL E C 1
ATOM 6874 O O . VAL E 1 108 ? -7.655 12.971 -130.449 1.00 18.97 621 VAL E O 1
ATOM 6878 N N . GLU E 1 109 ? -6.556 14.917 -130.313 1.00 18.56 622 GLU E N 1
ATOM 6879 C CA . GLU E 1 109 ? -5.951 14.544 -129.034 1.00 17.73 622 GLU E CA 1
ATOM 6880 C C . GLU E 1 109 ? -5.662 15.801 -128.241 1.00 17.00 622 GLU E C 1
ATOM 6881 O O . GLU E 1 109 ? -5.938 16.912 -128.701 1.00 16.58 622 GLU E O 1
ATOM 6887 N N . LYS E 1 110 ? -5.097 15.610 -127.054 1.00 16.09 623 LYS E N 1
ATOM 6888 C CA . LYS E 1 110 ? -4.727 16.722 -126.189 1.00 15.27 623 LYS E CA 1
ATOM 6889 C C . LYS E 1 110 ? -3.230 17.049 -126.330 1.00 13.98 623 LYS E C 1
ATOM 6890 O O . LYS E 1 110 ? -2.398 16.144 -126.463 1.00 12.32 623 LYS E O 1
ATOM 6896 N N . ILE E 1 111 ? -2.925 18.349 -126.354 1.00 12.05 624 ILE E N 1
ATOM 6897 C CA . ILE E 1 111 ? -1.552 18.825 -126.417 1.00 12.03 624 ILE E CA 1
ATOM 6898 C C . ILE E 1 111 ? -1.263 19.730 -125.202 1.00 13.25 624 ILE E C 1
ATOM 6899 O O . ILE E 1 111 ? -2.168 20.485 -124.739 1.00 13.53 624 ILE E O 1
ATOM 6904 N N . PHE E 1 112 ? -0.037 19.655 -124.681 1.00 13.06 625 PHE E N 1
ATOM 6905 C CA . PHE E 1 112 ? 0.343 20.491 -123.543 1.00 14.48 625 PHE E CA 1
ATOM 6906 C C . PHE E 1 112 ? 0.841 21.837 -124.058 1.00 14.85 625 PHE E C 1
ATOM 6907 O O . PHE E 1 112 ? 2.015 21.972 -124.425 1.00 15.25 625 PHE E O 1
ATOM 6915 N N . ALA E 1 113 ? -0.055 22.828 -124.141 1.00 13.16 626 ALA E N 1
ATOM 6916 C CA . ALA E 1 113 ? 0.295 24.137 -124.666 1.00 12.73 626 ALA E CA 1
ATOM 6917 C C . ALA E 1 113 ? -0.799 25.112 -124.256 1.00 12.08 626 ALA E C 1
ATOM 6918 O O . ALA E 1 113 ? -1.821 24.696 -123.743 1.00 11.90 626 ALA E O 1
ATOM 6920 N N . GLY E 1 114 ? -0.577 26.401 -124.445 1.00 11.99 627 GLY E N 1
ATOM 6921 C CA . GLY E 1 114 ? -1.626 27.405 -124.164 1.00 11.13 627 GLY E CA 1
ATOM 6922 C C . GLY E 1 114 ? -2.556 27.488 -125.357 1.00 11.96 627 GLY E C 1
ATOM 6923 O O . GLY E 1 114 ? -2.315 26.774 -126.334 1.00 11.33 627 GLY E O 1
ATOM 6924 N N . PRO E 1 115 ? -3.587 28.393 -125.311 1.00 12.45 628 PRO E N 1
ATOM 6925 C CA . PRO E 1 115 ? -4.579 28.510 -126.377 1.00 12.92 628 PRO E CA 1
ATOM 6926 C C . PRO E 1 115 ? -4.019 29.068 -127.689 1.00 13.52 628 PRO E C 1
ATOM 6927 O O . PRO E 1 115 ? -2.937 29.639 -127.708 1.00 13.83 628 PRO E O 1
ATOM 6931 N N . ILE E 1 116 ? -4.776 28.933 -128.780 1.00 14.28 629 ILE E N 1
ATOM 6932 C CA . ILE E 1 116 ? -4.292 29.332 -130.075 1.00 13.48 629 ILE E CA 1
ATOM 6933 C C . ILE E 1 116 ? -4.272 30.863 -130.136 1.00 14.89 629 ILE E C 1
ATOM 6934 O O . ILE E 1 116 ? -5.326 31.503 -130.066 1.00 13.98 629 ILE E O 1
ATOM 6947 N N . GLY E 1 118 ? -2.775 34.649 -131.978 1.00 16.42 631 GLY E N 1
ATOM 6948 C CA . GLY E 1 118 ? -2.470 35.155 -133.308 1.00 17.92 631 GLY E CA 1
ATOM 6949 C C . GLY E 1 118 ? -3.704 35.301 -134.198 1.00 19.11 631 GLY E C 1
ATOM 6950 O O . GLY E 1 118 ? -4.769 34.676 -133.943 1.00 19.30 631 GLY E O 1
ATOM 6951 N N . PRO E 1 119 ? -3.552 36.020 -135.306 1.00 20.17 632 PRO E N 1
ATOM 6952 C CA . PRO E 1 119 ? -4.656 36.374 -136.181 1.00 20.07 632 PRO E CA 1
ATOM 6953 C C . PRO E 1 119 ? -4.881 35.448 -137.350 1.00 19.82 632 PRO E C 1
ATOM 6954 O O . PRO E 1 119 ? -5.706 35.696 -138.125 1.00 21.33 632 PRO E O 1
ATOM 6958 N N . SER E 1 120 ? -4.124 34.406 -137.477 1.00 19.55 633 SER E N 1
ATOM 6959 C CA . SER E 1 120 ? -4.119 33.604 -138.688 1.00 22.93 633 SER E CA 1
ATOM 6960 C C . SER E 1 120 ? -5.233 32.532 -138.872 1.00 17.95 633 SER E C 1
ATOM 6961 O O . SER E 1 120 ? -5.387 32.057 -139.915 1.00 13.50 633 SER E O 1
ATOM 6964 N N . ALA E 1 121 ? -5.889 32.124 -137.809 1.00 11.39 634 ALA E N 1
ATOM 6965 C CA . ALA E 1 121 ? -7.131 31.423 -137.854 1.00 11.48 634 ALA E CA 1
ATOM 6966 C C . ALA E 1 121 ? -8.320 32.204 -138.397 1.00 10.68 634 ALA E C 1
ATOM 6967 O O . ALA E 1 121 ? -9.326 31.642 -138.693 1.00 10.64 634 ALA E O 1
ATOM 6969 N N . GLN E 1 122 ? -8.145 33.497 -138.563 1.00 10.46 635 GLN E N 1
ATOM 6970 C CA . GLN E 1 122 ? -9.268 34.392 -138.891 1.00 10.88 635 GLN E CA 1
ATOM 6971 C C . GLN E 1 122 ? -9.947 34.057 -140.219 1.00 11.53 635 GLN E C 1
ATOM 6972 O O . GLN E 1 122 ? -11.172 34.098 -140.299 1.00 11.48 635 GLN E O 1
ATOM 6978 N N . LEU E 1 123 ? -9.149 33.744 -141.251 1.00 11.78 636 LEU E N 1
ATOM 6979 C CA . LEU E 1 123 ? -9.671 33.340 -142.575 1.00 11.49 636 LEU E CA 1
ATOM 6980 C C . LEU E 1 123 ? -10.631 32.162 -142.426 1.00 11.58 636 LEU E C 1
ATOM 6981 O O . LEU E 1 123 ? -11.803 32.261 -142.821 1.00 11.62 636 LEU E O 1
ATOM 6986 N N . GLY E 1 124 ? -10.142 31.069 -141.844 1.00 11.99 637 GLY E N 1
ATOM 6987 C CA . GLY E 1 124 ? -10.994 29.878 -141.608 1.00 13.07 637 GLY E CA 1
ATOM 6988 C C . GLY E 1 124 ? -12.255 30.157 -140.779 1.00 13.84 637 GLY E C 1
ATOM 6989 O O . GLY E 1 124 ? -13.305 29.571 -141.045 1.00 14.10 637 GLY E O 1
ATOM 6990 N N . LEU E 1 125 ? -12.139 31.044 -139.781 1.00 13.78 638 LEU E N 1
ATOM 6991 C CA . LEU E 1 125 ? -13.239 31.404 -138.844 1.00 13.89 638 LEU E CA 1
ATOM 6992 C C . LEU E 1 125 ? -14.280 32.211 -139.577 1.00 13.34 638 LEU E C 1
ATOM 6993 O O . LEU E 1 125 ? -15.473 32.005 -139.379 1.00 11.91 638 LEU E O 1
ATOM 6998 N N . SER E 1 126 ? -13.811 33.148 -140.399 1.00 12.97 639 SER E N 1
ATOM 6999 C CA . SER E 1 126 ? -14.699 33.908 -141.269 1.00 14.45 639 SER E CA 1
ATOM 7000 C C . SER E 1 126 ? -15.534 33.031 -142.218 1.00 14.43 639 SER E C 1
ATOM 7001 O O . SER E 1 126 ? -16.747 33.274 -142.405 1.00 15.12 639 SER E O 1
ATOM 7004 N N . LEU E 1 127 ? -14.886 32.018 -142.795 1.00 13.53 640 LEU E N 1
ATOM 7005 C CA . LEU E 1 127 ? -15.561 31.090 -143.674 1.00 13.39 640 LEU E CA 1
ATOM 7006 C C . LEU E 1 127 ? -16.472 30.173 -142.881 1.00 13.49 640 LEU E C 1
ATOM 7007 O O . LEU E 1 127 ? -17.522 29.784 -143.353 1.00 12.63 640 LEU E O 1
ATOM 7012 N N . LEU E 1 128 ? -16.066 29.807 -141.672 1.00 13.58 641 LEU E N 1
ATOM 7013 C CA . LEU E 1 128 ? -16.865 28.876 -140.899 1.00 12.60 641 LEU E CA 1
ATOM 7014 C C . LEU E 1 128 ? -18.258 29.437 -140.555 1.00 12.65 641 LEU E C 1
ATOM 7015 O O . LEU E 1 128 ? -19.251 28.740 -140.677 1.00 14.00 641 LEU E O 1
ATOM 7020 N N . VAL E 1 129 ? -18.312 30.710 -140.200 1.00 13.02 642 VAL E N 1
ATOM 7021 C CA . VAL E 1 129 ? -19.489 31.400 -139.713 1.00 13.31 642 VAL E CA 1
ATOM 7022 C C . VAL E 1 129 ? -20.304 32.040 -140.825 1.00 15.37 642 VAL E C 1
ATOM 7023 O O . VAL E 1 129 ? -21.517 32.252 -140.666 1.00 15.32 642 VAL E O 1
ATOM 7027 N N . ASN E 1 130 ? -19.661 32.357 -141.952 1.00 16.17 643 ASN E N 1
ATOM 7028 C CA . ASN E 1 130 ? -20.372 33.059 -143.036 1.00 16.87 643 ASN E CA 1
ATOM 7029 C C . ASN E 1 130 ? -20.716 32.143 -144.216 1.00 17.39 643 ASN E C 1
ATOM 7030 O O . ASN E 1 130 ? -21.789 32.269 -144.814 1.00 17.24 643 ASN E O 1
ATOM 7035 N N . ASP E 1 131 ? -19.849 31.178 -144.513 1.00 18.21 644 ASP E N 1
ATOM 7036 C CA . ASP E 1 131 ? -19.943 30.465 -145.791 1.00 19.43 644 ASP E CA 1
ATOM 7037 C C . ASP E 1 131 ? -20.287 28.955 -145.732 1.00 19.81 644 ASP E C 1
ATOM 7038 O O . ASP E 1 131 ? -21.316 28.540 -146.321 1.00 21.54 644 ASP E O 1
ATOM 7043 N N . ILE E 1 132 ? -19.480 28.191 -145.007 1.00 18.20 645 ILE E N 1
ATOM 7044 C CA . ILE E 1 132 ? -19.585 26.736 -144.823 1.00 19.25 645 ILE E CA 1
ATOM 7045 C C . ILE E 1 132 ? -20.918 26.411 -144.166 1.00 19.94 645 ILE E C 1
ATOM 7046 O O . ILE E 1 132 ? -21.241 26.991 -143.138 1.00 20.95 645 ILE E O 1
ATOM 7051 N N . GLU E 1 133 ? -21.711 25.529 -144.772 1.00 21.10 646 GLU E N 1
ATOM 7052 C CA . GLU E 1 133 ? -23.029 25.152 -144.210 1.00 21.84 646 GLU E CA 1
ATOM 7053 C C . GLU E 1 133 ? -22.992 23.762 -143.661 1.00 21.17 646 GLU E C 1
ATOM 7054 O O . GLU E 1 133 ? -23.555 23.518 -142.613 1.00 21.47 646 GLU E O 1
ATOM 7060 N N . ASP E 1 134 ? -22.336 22.862 -144.396 1.00 21.55 647 ASP E N 1
ATOM 7061 C CA . ASP E 1 134 ? -22.364 21.425 -144.171 1.00 22.04 647 ASP E CA 1
ATOM 7062 C C . ASP E 1 134 ? -20.960 20.814 -144.372 1.00 20.41 647 ASP E C 1
ATOM 7063 O O . ASP E 1 134 ? -20.344 21.009 -145.406 1.00 20.89 647 ASP E O 1
ATOM 7068 N N . GLY E 1 135 ? -20.497 20.039 -143.413 1.00 18.17 648 GLY E N 1
ATOM 7069 C CA . GLY E 1 135 ? -19.246 19.317 -143.524 1.00 16.54 648 GLY E CA 1
ATOM 7070 C C . GLY E 1 135 ? -18.013 20.190 -143.391 1.00 15.81 648 GLY E C 1
ATOM 7071 O O . GLY E 1 135 ? -18.108 21.385 -143.084 1.00 15.97 648 GLY E O 1
ATOM 7072 N N . VAL E 1 136 ? -16.861 19.600 -143.703 1.00 14.94 649 VAL E N 1
ATOM 7073 C CA . VAL E 1 136 ? -15.559 20.205 -143.489 1.00 14.07 649 VAL E CA 1
ATOM 7074 C C . VAL E 1 136 ? -14.803 20.251 -144.819 1.00 14.67 649 VAL E C 1
ATOM 7075 O O . VAL E 1 136 ? -14.551 19.197 -145.437 1.00 14.83 649 VAL E O 1
ATOM 7079 N N . PRO E 1 137 ? -14.497 21.471 -145.315 1.00 14.50 650 PRO E N 1
ATOM 7080 C CA . PRO E 1 137 ? -13.675 21.551 -146.547 1.00 15.20 650 PRO E CA 1
ATOM 7081 C C . PRO E 1 137 ? -12.330 20.875 -146.302 1.00 15.90 650 PRO E C 1
ATOM 7082 O O . PRO E 1 137 ? -11.735 21.050 -145.243 1.00 15.48 650 PRO E O 1
ATOM 7086 N N . ARG E 1 138 ? -11.920 20.027 -147.234 1.00 16.52 651 ARG E N 1
ATOM 7087 C CA . ARG E 1 138 ? -10.670 19.272 -147.105 1.00 17.98 651 ARG E CA 1
ATOM 7088 C C . ARG E 1 138 ? -9.465 20.097 -147.647 1.00 17.45 651 ARG E C 1
ATOM 7089 O O . ARG E 1 138 ? -8.928 19.896 -148.725 1.00 16.16 651 ARG E O 1
ATOM 7105 N N . VAL E 1 140 ? -6.750 23.541 -145.808 1.00 15.09 653 VAL E N 1
ATOM 7106 C CA . VAL E 1 140 ? -6.264 24.244 -144.607 1.00 12.95 653 VAL E CA 1
ATOM 7107 C C . VAL E 1 140 ? -6.142 25.744 -144.933 1.00 12.94 653 VAL E C 1
ATOM 7108 O O . VAL E 1 140 ? -5.381 26.113 -145.845 1.00 12.51 653 VAL E O 1
ATOM 7112 N N . PHE E 1 141 ? -6.884 26.578 -144.198 1.00 11.93 654 PHE E N 1
ATOM 7113 C CA . PHE E 1 141 ? -6.958 28.020 -144.469 1.00 12.09 654 PHE E CA 1
ATOM 7114 C C . PHE E 1 141 ? -6.089 28.810 -143.512 1.00 12.94 654 PHE E C 1
ATOM 7115 O O . PHE E 1 141 ? -6.150 28.578 -142.305 1.00 13.81 654 PHE E O 1
ATOM 7123 N N . THR E 1 142 ? -5.305 29.761 -144.041 1.00 13.16 655 THR E N 1
ATOM 7124 C CA . THR E 1 142 ? -4.498 30.636 -143.215 1.00 12.87 655 THR E CA 1
ATOM 7125 C C . THR E 1 142 ? -4.489 32.059 -143.741 1.00 13.32 655 THR E C 1
ATOM 7126 O O . THR E 1 142 ? -4.324 32.271 -144.932 1.00 13.72 655 THR E O 1
ATOM 7130 N N . GLY E 1 143 ? -4.658 33.032 -142.840 1.00 12.52 656 GLY E N 1
ATOM 7131 C CA . GLY E 1 143 ? -4.706 34.447 -143.210 1.00 12.74 656 GLY E CA 1
ATOM 7132 C C . GLY E 1 143 ? -5.407 35.215 -142.120 1.00 14.40 656 GLY E C 1
ATOM 7133 O O . GLY E 1 143 ? -6.354 34.696 -141.459 1.00 14.52 656 GLY E O 1
ATOM 7134 N N . GLU E 1 144 ? -4.940 36.447 -141.938 1.00 14.80 657 GLU E N 1
ATOM 7135 C CA . GLU E 1 144 ? -5.600 37.471 -141.122 1.00 16.36 657 GLU E CA 1
ATOM 7136 C C . GLU E 1 144 ? -6.648 38.218 -141.939 1.00 16.20 657 GLU E C 1
ATOM 7137 O O . GLU E 1 144 ? -6.405 38.540 -143.081 1.00 17.31 657 GLU E O 1
ATOM 7143 N N . ILE E 1 145 ? -7.799 38.537 -141.365 1.00 16.87 658 ILE E N 1
ATOM 7144 C CA . ILE E 1 145 ? -8.843 39.207 -142.149 1.00 18.23 658 ILE E CA 1
ATOM 7145 C C . ILE E 1 145 ? -8.822 40.690 -141.787 1.00 20.40 658 ILE E C 1
ATOM 7146 O O . ILE E 1 145 ? -8.800 41.014 -140.606 1.00 22.08 658 ILE E O 1
ATOM 7151 N N . ALA E 1 146 ? -8.803 41.580 -142.779 1.00 21.45 659 ALA E N 1
ATOM 7152 C CA . ALA E 1 146 ? -8.744 43.007 -142.521 1.00 23.57 659 ALA E CA 1
ATOM 7153 C C . ALA E 1 146 ? -10.114 43.569 -142.156 1.00 25.45 659 ALA E C 1
ATOM 7154 O O . ALA E 1 146 ? -11.100 42.855 -142.190 1.00 26.67 659 ALA E O 1
ATOM 7156 N N . ASP E 1 147 ? -10.178 44.852 -141.805 1.00 27.54 660 ASP E N 1
ATOM 7157 C CA . ASP E 1 147 ? -11.409 45.453 -141.291 1.00 28.91 660 ASP E CA 1
ATOM 7158 C C . ASP E 1 147 ? -12.578 45.465 -142.282 1.00 28.82 660 ASP E C 1
ATOM 7159 O O . ASP E 1 147 ? -13.764 45.552 -141.879 1.00 28.30 660 ASP E O 1
ATOM 7164 N N . ASP E 1 148 ? -12.252 45.364 -143.569 1.00 27.83 661 ASP E N 1
ATOM 7165 C CA . ASP E 1 148 ? -13.279 45.321 -144.586 1.00 27.54 661 ASP E CA 1
ATOM 7166 C C . ASP E 1 148 ? -13.973 43.981 -144.671 1.00 28.06 661 ASP E C 1
ATOM 7167 O O . ASP E 1 148 ? -15.043 43.871 -145.256 1.00 27.94 661 ASP E O 1
ATOM 7172 N N . GLU E 1 149 ? -13.340 42.970 -144.071 1.00 27.85 662 GLU E N 1
ATOM 7173 C CA . GLU E 1 149 ? -13.826 41.599 -143.992 1.00 28.39 662 GLU E CA 1
ATOM 7174 C C . GLU E 1 149 ? -13.632 40.783 -145.257 1.00 27.32 662 GLU E C 1
ATOM 7175 O O . GLU E 1 149 ? -14.131 39.668 -145.367 1.00 27.79 662 GLU E O 1
ATOM 7181 N N . GLU E 1 150 ? -12.868 41.339 -146.184 1.00 26.49 663 GLU E N 1
ATOM 7182 C CA . GLU E 1 150 ? -12.645 40.747 -147.487 1.00 26.18 663 GLU E CA 1
ATOM 7183 C C . GLU E 1 150 ? -11.156 40.494 -147.741 1.00 24.68 663 GLU E C 1
ATOM 7184 O O . GLU E 1 150 ? -10.771 39.467 -148.305 1.00 24.80 663 GLU E O 1
ATOM 7190 N N . THR E 1 151 ? -10.332 41.442 -147.314 1.00 22.80 664 THR E N 1
ATOM 7191 C CA . THR E 1 151 ? -8.900 41.429 -147.551 1.00 21.63 664 THR E CA 1
ATOM 7192 C C . THR E 1 151 ? -8.261 40.429 -146.608 1.00 20.74 664 THR E C 1
ATOM 7193 O O . THR E 1 151 ? -8.488 40.448 -145.406 1.00 19.64 664 THR E O 1
ATOM 7197 N N . ILE E 1 152 ? -7.478 39.536 -147.210 1.00 19.74 665 ILE E N 1
ATOM 7198 C CA . ILE E 1 152 ? -6.688 38.574 -146.499 1.00 18.05 665 ILE E CA 1
ATOM 7199 C C . ILE E 1 152 ? -5.282 39.117 -146.414 1.00 18.55 665 ILE E C 1
ATOM 7200 O O . ILE E 1 152 ? -4.641 39.406 -147.441 1.00 18.51 665 ILE E O 1
ATOM 7205 N N . ILE E 1 153 ? -4.815 39.222 -145.171 1.00 18.09 666 ILE E N 1
ATOM 7206 C CA . ILE E 1 153 ? -3.505 39.743 -144.833 1.00 16.93 666 ILE E CA 1
ATOM 7207 C C . ILE E 1 153 ? -2.609 38.552 -144.636 1.00 17.72 666 ILE E C 1
ATOM 7208 O O . ILE E 1 153 ? -2.959 37.654 -143.872 1.00 18.12 666 ILE E O 1
ATOM 7213 N N . PRO E 1 154 ? -1.455 38.513 -145.340 1.00 18.41 667 PRO E N 1
ATOM 7214 C CA . PRO E 1 154 ? -0.508 37.401 -145.230 1.00 18.45 667 PRO E CA 1
ATOM 7215 C C . PRO E 1 154 ? -0.034 37.172 -143.790 1.00 18.88 667 PRO E C 1
ATOM 7216 O O . PRO E 1 154 ? 0.055 38.112 -143.014 1.00 19.73 667 PRO E O 1
ATOM 7220 N N . ILE E 1 155 ? 0.262 35.921 -143.449 1.00 19.50 668 ILE E N 1
ATOM 7221 C CA . ILE E 1 155 ? 0.700 35.585 -142.113 1.00 19.95 668 ILE E CA 1
ATOM 7222 C C . ILE E 1 155 ? 2.169 35.140 -142.111 1.00 21.51 668 ILE E C 1
ATOM 7223 O O . ILE E 1 155 ? 2.784 35.022 -143.183 1.00 21.48 668 ILE E O 1
ATOM 7228 N N . CYS E 1 156 ? 2.730 34.950 -140.916 1.00 22.75 669 CYS E N 1
ATOM 7229 C CA . CYS E 1 156 ? 4.100 34.441 -140.764 1.00 24.87 669 CYS E CA 1
ATOM 7230 C C . CYS E 1 156 ? 4.082 32.927 -140.569 1.00 23.78 669 CYS E C 1
ATOM 7231 O O . CYS E 1 156 ? 3.074 32.353 -140.168 1.00 25.05 669 CYS E O 1
ATOM 7234 N N . GLY E 1 157 ? 5.200 32.280 -140.887 1.00 24.16 670 GLY E N 1
ATOM 7235 C CA . GLY E 1 157 ? 5.337 30.823 -140.859 1.00 22.46 670 GLY E CA 1
ATOM 7236 C C . GLY E 1 157 ? 4.597 30.088 -141.964 1.00 21.70 670 GLY E C 1
ATOM 7237 O O . GLY E 1 157 ? 4.150 28.971 -141.734 1.00 22.36 670 GLY E O 1
ATOM 7238 N N . VAL E 1 158 ? 4.470 30.667 -143.164 1.00 20.94 671 VAL E N 1
ATOM 7239 C CA . VAL E 1 158 ? 3.646 29.996 -144.223 1.00 18.88 671 VAL E CA 1
ATOM 7240 C C . VAL E 1 158 ? 4.187 28.587 -144.577 1.00 18.09 671 VAL E C 1
ATOM 7241 O O . VAL E 1 158 ? 3.438 27.645 -144.735 1.00 15.70 671 VAL E O 1
ATOM 7245 N N . ASP E 1 159 ? 5.513 28.470 -144.656 1.00 18.84 672 ASP E N 1
ATOM 7246 C CA . ASP E 1 159 ? 6.176 27.188 -144.880 1.00 19.80 672 ASP E CA 1
ATOM 7247 C C . ASP E 1 159 ? 5.991 26.159 -143.758 1.00 17.91 672 ASP E C 1
ATOM 7248 O O . ASP E 1 159 ? 5.895 24.967 -144.027 1.00 17.45 672 ASP E O 1
ATOM 7253 N N . ILE E 1 160 ? 5.975 26.617 -142.510 1.00 17.10 673 ILE E N 1
ATOM 7254 C CA . ILE E 1 160 ? 5.639 25.746 -141.378 1.00 16.88 673 ILE E CA 1
ATOM 7255 C C . ILE E 1 160 ? 4.191 25.210 -141.579 1.00 15.58 673 ILE E C 1
ATOM 7256 O O . ILE E 1 160 ? 3.931 24.040 -141.418 1.00 15.32 673 ILE E O 1
ATOM 7261 N N . ALA E 1 161 ? 3.274 26.091 -141.941 1.00 14.67 674 ALA E N 1
ATOM 7262 C CA . ALA E 1 161 ? 1.850 25.746 -142.151 1.00 14.74 674 ALA E CA 1
ATOM 7263 C C . ALA E 1 161 ? 1.693 24.718 -143.285 1.00 14.94 674 ALA E C 1
ATOM 7264 O O . ALA E 1 161 ? 0.924 23.754 -143.181 1.00 15.51 674 ALA E O 1
ATOM 7266 N N . ALA E 1 162 ? 2.429 24.938 -144.372 1.00 15.14 675 ALA E N 1
ATOM 7267 C CA . ALA E 1 162 ? 2.388 24.059 -145.531 1.00 15.57 675 ALA E CA 1
ATOM 7268 C C . ALA E 1 162 ? 2.782 22.661 -145.151 1.00 15.39 675 ALA E C 1
ATOM 7269 O O . ALA E 1 162 ? 2.091 21.733 -145.540 1.00 16.81 675 ALA E O 1
ATOM 7271 N N . ILE E 1 163 ? 3.890 22.509 -144.408 1.00 15.57 676 ILE E N 1
ATOM 7272 C CA . ILE E 1 163 ? 4.415 21.205 -143.967 1.00 13.90 676 ILE E CA 1
ATOM 7273 C C . ILE E 1 163 ? 3.329 20.459 -143.170 1.00 14.41 676 ILE E C 1
ATOM 7274 O O . ILE E 1 163 ? 3.062 19.273 -143.419 1.00 14.50 676 ILE E O 1
ATOM 7279 N N . ALA E 1 164 ? 2.741 21.138 -142.183 1.00 13.25 677 ALA E N 1
ATOM 7280 C CA . ALA E 1 164 ? 1.652 20.544 -141.398 1.00 13.63 677 ALA E CA 1
ATOM 7281 C C . ALA E 1 164 ? 0.483 20.093 -142.258 1.00 12.95 677 ALA E C 1
ATOM 7282 O O . ALA E 1 164 ? -0.007 18.992 -142.050 1.00 13.20 677 ALA E O 1
ATOM 7284 N N . ALA E 1 165 ? -0.018 20.970 -143.149 1.00 12.59 678 ALA E N 1
ATOM 7285 C CA . ALA E 1 165 ? -1.121 20.609 -144.094 1.00 12.69 678 ALA E CA 1
ATOM 7286 C C . ALA E 1 165 ? -0.755 19.383 -144.955 1.00 13.50 678 ALA E C 1
ATOM 7287 O O . ALA E 1 165 ? -1.559 18.428 -145.030 1.00 12.77 678 ALA E O 1
ATOM 7289 N N . HIS E 1 166 ? 0.454 19.408 -145.579 1.00 13.28 679 HIS E N 1
ATOM 7290 C CA . HIS E 1 166 ? 0.875 18.362 -146.545 1.00 14.28 679 HIS E CA 1
ATOM 7291 C C . HIS E 1 166 ? 1.048 17.049 -145.856 1.00 15.47 679 HIS E C 1
ATOM 7292 O O . HIS E 1 166 ? 0.688 16.008 -146.403 1.00 16.00 679 HIS E O 1
ATOM 7299 N N . GLU E 1 167 ? 1.541 17.107 -144.619 1.00 16.33 680 GLU E N 1
ATOM 7300 C CA . GLU E 1 167 ? 1.614 15.944 -143.767 1.00 18.18 680 GLU E CA 1
ATOM 7301 C C . GLU E 1 167 ? 0.293 15.243 -143.572 1.00 17.98 680 GLU E C 1
ATOM 7302 O O . GLU E 1 167 ? 0.275 14.058 -143.248 1.00 19.81 680 GLU E O 1
ATOM 7308 N N . GLN E 1 168 ? -0.821 15.951 -143.710 1.00 16.87 681 GLN E N 1
ATOM 7309 C CA . GLN E 1 168 ? -2.106 15.279 -143.661 1.00 16.55 681 GLN E CA 1
ATOM 7310 C C . GLN E 1 168 ? -2.790 15.170 -145.024 1.00 16.96 681 GLN E C 1
ATOM 7311 O O . GLN E 1 168 ? -3.998 14.945 -145.086 1.00 18.33 681 GLN E O 1
ATOM 7317 N N . GLY E 1 169 ? -2.028 15.306 -146.112 1.00 17.12 682 GLY E N 1
ATOM 7318 C CA . GLY E 1 169 ? -2.565 15.190 -147.463 1.00 15.28 682 GLY E CA 1
ATOM 7319 C C . GLY E 1 169 ? -3.513 16.309 -147.838 1.00 15.98 682 GLY E C 1
ATOM 7320 O O . GLY E 1 169 ? -4.372 16.137 -148.714 1.00 15.43 682 GLY E O 1
ATOM 7321 N N . LEU E 1 170 ? -3.336 17.488 -147.221 1.00 15.26 683 LEU E N 1
ATOM 7322 C CA . LEU E 1 170 ? -4.204 18.601 -147.497 1.00 14.17 683 LEU E CA 1
ATOM 7323 C C . LEU E 1 170 ? -3.496 19.814 -148.118 1.00 14.20 683 LEU E C 1
ATOM 7324 O O . LEU E 1 170 ? -2.343 20.104 -147.760 1.00 15.08 683 LEU E O 1
ATOM 7329 N N . PRO E 1 171 ? -4.211 20.562 -149.005 1.00 13.63 684 PRO E N 1
ATOM 7330 C CA . PRO E 1 171 ? -3.649 21.796 -149.616 1.00 13.58 684 PRO E CA 1
ATOM 7331 C C . PRO E 1 171 ? -3.666 22.960 -148.638 1.00 13.41 684 PRO E C 1
ATOM 7332 O O . PRO E 1 171 ? -4.605 23.097 -147.848 1.00 13.53 684 PRO E O 1
ATOM 7336 N N . LEU E 1 172 ? -2.657 23.809 -148.686 1.00 13.27 685 LEU E N 1
ATOM 7337 C CA . LEU E 1 172 ? -2.716 25.044 -147.900 1.00 13.05 685 LEU E CA 1
ATOM 7338 C C . LEU E 1 172 ? -3.322 26.167 -148.774 1.00 12.49 685 LEU E C 1
ATOM 7339 O O . LEU E 1 172 ? -2.873 26.405 -149.898 1.00 11.49 685 LEU E O 1
ATOM 7344 N N . ILE E 1 173 ? -4.355 26.833 -148.235 1.00 12.30 686 ILE E N 1
ATOM 7345 C CA . ILE E 1 173 ? -5.068 27.921 -148.891 1.00 10.39 686 ILE E CA 1
ATOM 7346 C C . ILE E 1 173 ? -4.817 29.267 -148.218 1.00 12.09 686 ILE E C 1
ATOM 7347 O O . ILE E 1 173 ? -5.031 29.425 -146.980 1.00 11.92 686 ILE E O 1
ATOM 7352 N N . GLY E 1 174 ? -4.452 30.265 -149.034 1.00 11.61 687 GLY E N 1
ATOM 7353 C CA . GLY E 1 174 ? -4.151 31.578 -148.532 1.00 12.09 687 GLY E CA 1
ATOM 7354 C C . GLY E 1 174 ? -3.844 32.623 -149.593 1.00 13.43 687 GLY E C 1
ATOM 7355 O O . GLY E 1 174 ? -4.001 32.392 -150.786 1.00 11.58 687 GLY E O 1
ATOM 7356 N N . ASN E 1 175 ? -3.447 33.811 -149.134 1.00 14.04 688 ASN E N 1
ATOM 7357 C CA . ASN E 1 175 ? -3.254 34.932 -150.010 1.00 15.39 688 ASN E CA 1
ATOM 7358 C C . ASN E 1 175 ? -1.789 35.392 -150.018 1.00 15.66 688 ASN E C 1
ATOM 7359 O O . ASN E 1 175 ? -1.512 36.515 -149.738 1.00 16.03 688 ASN E O 1
ATOM 7364 N N . GLN E 1 176 ? -0.867 34.513 -150.349 1.00 17.27 689 GLN E N 1
ATOM 7365 C CA . GLN E 1 176 ? 0.568 34.822 -150.277 1.00 18.94 689 GLN E CA 1
ATOM 7366 C C . GLN E 1 176 ? 1.331 33.694 -150.934 1.00 20.10 689 GLN E C 1
ATOM 7367 O O . GLN E 1 176 ? 0.829 32.565 -151.015 1.00 21.12 689 GLN E O 1
ATOM 7373 N N . PRO E 1 177 ? 2.573 33.971 -151.387 1.00 20.56 690 PRO E N 1
ATOM 7374 C CA . PRO E 1 177 ? 3.386 32.910 -151.951 1.00 19.38 690 PRO E CA 1
ATOM 7375 C C . PRO E 1 177 ? 3.689 31.829 -150.884 1.00 19.25 690 PRO E C 1
ATOM 7376 O O . PRO E 1 177 ? 3.827 32.169 -149.707 1.00 19.58 690 PRO E O 1
ATOM 7380 N N . GLY E 1 178 ? 3.779 30.551 -151.270 1.00 19.36 691 GLY E N 1
ATOM 7381 C CA . GLY E 1 178 ? 4.049 29.454 -150.305 1.00 19.39 691 GLY E CA 1
ATOM 7382 C C . GLY E 1 178 ? 2.814 28.619 -149.960 1.00 19.95 691 GLY E C 1
ATOM 7383 O O . GLY E 1 178 ? 2.867 27.566 -149.274 1.00 19.21 691 GLY E O 1
ATOM 7384 N N . VAL E 1 179 ? 1.687 29.098 -150.461 1.00 20.15 692 VAL E N 1
ATOM 7385 C CA . VAL E 1 179 ? 0.386 28.434 -150.326 1.00 20.37 692 VAL E CA 1
ATOM 7386 C C . VAL E 1 179 ? 0.206 27.543 -151.573 1.00 20.08 692 VAL E C 1
ATOM 7387 O O . VAL E 1 179 ? 0.792 27.827 -152.590 1.00 21.08 692 VAL E O 1
ATOM 7391 N N . ASP E 1 180 ? -0.557 26.462 -151.503 1.00 19.82 693 ASP E N 1
ATOM 7392 C CA . ASP E 1 180 ? -0.895 25.675 -152.691 1.00 19.88 693 ASP E CA 1
ATOM 7393 C C . ASP E 1 180 ? -1.921 26.320 -153.651 1.00 20.12 693 ASP E C 1
ATOM 7394 O O . ASP E 1 180 ? -1.802 26.177 -154.861 1.00 19.33 693 ASP E O 1
ATOM 7399 N N . GLU E 1 181 ? -2.943 26.989 -153.115 1.00 20.38 694 GLU E N 1
ATOM 7400 C CA . GLU E 1 181 ? -3.953 27.674 -153.940 1.00 21.65 694 GLU E CA 1
ATOM 7401 C C . GLU E 1 181 ? -4.200 29.056 -153.373 1.00 20.69 694 GLU E C 1
ATOM 7402 O O . GLU E 1 181 ? -4.371 29.205 -152.160 1.00 19.72 694 GLU E O 1
ATOM 7408 N N . GLU E 1 182 ? -4.129 30.071 -154.234 1.00 20.78 695 GLU E N 1
ATOM 7409 C CA . GLU E 1 182 ? -4.281 31.468 -153.807 1.00 21.00 695 GLU E CA 1
ATOM 7410 C C . GLU E 1 182 ? -5.704 32.044 -153.878 1.00 20.33 695 GLU E C 1
ATOM 7411 O O . GLU E 1 182 ? -6.397 31.954 -154.895 1.00 19.64 695 GLU E O 1
ATOM 7417 N N . VAL E 1 183 ? -6.123 32.648 -152.779 1.00 18.86 696 VAL E N 1
ATOM 7418 C CA . VAL E 1 183 ? -7.420 33.271 -152.709 1.00 18.31 696 VAL E CA 1
ATOM 7419 C C . VAL E 1 183 ? -7.149 34.688 -152.286 1.00 18.61 696 VAL E C 1
ATOM 7420 O O . VAL E 1 183 ? -6.711 34.950 -151.163 1.00 18.14 696 VAL E O 1
ATOM 7424 N N . ARG E 1 184 ? -7.343 35.582 -153.236 1.00 17.68 697 ARG E N 1
ATOM 7425 C CA . ARG E 1 184 ? -7.115 37.000 -153.080 1.00 18.61 697 ARG E CA 1
ATOM 7426 C C . ARG E 1 184 ? -8.005 37.579 -151.988 1.00 18.53 697 ARG E C 1
ATOM 7427 O O . ARG E 1 184 ? -7.622 38.550 -151.307 1.00 19.22 697 ARG E O 1
ATOM 7435 N N . ASN E 1 185 ? -9.177 36.966 -151.789 1.00 17.69 698 ASN E N 1
ATOM 7436 C CA . ASN E 1 185 ? -10.122 37.472 -150.800 1.00 16.90 698 ASN E CA 1
ATOM 7437 C C . ASN E 1 185 ? -10.998 36.353 -150.275 1.00 17.03 698 ASN E C 1
ATOM 7438 O O . ASN E 1 185 ? -10.907 35.219 -150.754 1.00 16.79 698 ASN E O 1
ATOM 7443 N N . THR E 1 186 ? -11.843 36.667 -149.288 1.00 17.28 699 THR E N 1
ATOM 7444 C CA . THR E 1 186 ? -12.710 35.660 -148.648 1.00 18.01 699 THR E CA 1
ATOM 7445 C C . THR E 1 186 ? -13.834 35.198 -149.573 1.00 18.53 699 THR E C 1
ATOM 7446 O O . THR E 1 186 ? -14.353 34.082 -149.480 1.00 19.15 699 THR E O 1
ATOM 7450 N N . SER E 1 187 ? -14.238 36.090 -150.440 1.00 18.89 700 SER E N 1
ATOM 7451 C CA . SER E 1 187 ? -15.180 35.739 -151.466 1.00 20.64 700 SER E CA 1
ATOM 7452 C C . SER E 1 187 ? -14.680 34.595 -152.377 1.00 18.95 700 SER E C 1
ATOM 7453 O O . SER E 1 187 ? -15.430 33.663 -152.664 1.00 18.66 700 SER E O 1
ATOM 7456 N N . LEU E 1 188 ? -13.404 34.670 -152.787 1.00 18.15 701 LEU E N 1
ATOM 7457 C CA . LEU E 1 188 ? -12.750 33.605 -153.595 1.00 17.09 701 LEU E CA 1
ATOM 7458 C C . LEU E 1 188 ? -12.465 32.330 -152.785 1.00 16.27 701 LEU E C 1
ATOM 7459 O O . LEU E 1 188 ? -12.550 31.225 -153.298 1.00 16.06 701 LEU E O 1
ATOM 7464 N N . ALA E 1 189 ? -12.150 32.478 -151.507 1.00 15.38 702 ALA E N 1
ATOM 7465 C CA . ALA E 1 189 ? -12.051 31.299 -150.636 1.00 15.58 702 ALA E CA 1
ATOM 7466 C C . ALA E 1 189 ? -13.391 30.590 -150.494 1.00 14.86 702 ALA E C 1
ATOM 7467 O O . ALA E 1 189 ? -13.441 29.368 -150.481 1.00 14.98 702 ALA E O 1
ATOM 7469 N N . ALA E 1 190 ? -14.461 31.367 -150.354 1.00 14.78 703 ALA E N 1
ATOM 7470 C CA . ALA E 1 190 ? -15.832 30.842 -150.316 1.00 14.71 703 ALA E CA 1
ATOM 7471 C C . ALA E 1 190 ? -16.184 30.120 -151.610 1.00 15.38 703 ALA E C 1
ATOM 7472 O O . ALA E 1 190 ? -16.759 29.027 -151.586 1.00 15.66 703 ALA E O 1
ATOM 7474 N N . HIS E 1 191 ? -15.861 30.743 -152.744 1.00 16.51 704 HIS E N 1
ATOM 7475 C CA . HIS E 1 191 ? -16.087 30.122 -154.082 1.00 18.03 704 HIS E CA 1
ATOM 7476 C C . HIS E 1 191 ? -15.371 28.764 -154.177 1.00 18.14 704 HIS E C 1
ATOM 7477 O O . HIS E 1 191 ? -15.939 27.765 -154.661 1.00 18.52 704 HIS E O 1
ATOM 7484 N N . LEU E 1 192 ? -14.139 28.711 -153.652 1.00 18.14 705 LEU E N 1
ATOM 7485 C CA . LEU E 1 192 ? -13.351 27.500 -153.650 1.00 17.52 705 LEU E CA 1
ATOM 7486 C C . LEU E 1 192 ? -13.977 26.417 -152.807 1.00 18.10 705 LEU E C 1
ATOM 7487 O O . LEU E 1 192 ? -13.871 25.220 -153.113 1.00 17.23 705 LEU E O 1
ATOM 7492 N N . ILE E 1 193 ? -14.582 26.813 -151.697 1.00 19.08 706 ILE E N 1
ATOM 7493 C CA . ILE E 1 193 ? -15.249 25.824 -150.868 1.00 19.49 706 ILE E CA 1
ATOM 7494 C C . ILE E 1 193 ? -16.391 25.171 -151.671 1.00 19.88 706 ILE E C 1
ATOM 7495 O O . ILE E 1 193 ? -16.534 23.945 -151.646 1.00 19.88 706 ILE E O 1
ATOM 7500 N N . GLN E 1 194 ? -17.172 25.998 -152.378 1.00 20.88 707 GLN E N 1
ATOM 7501 C CA . GLN E 1 194 ? -18.253 25.540 -153.284 1.00 23.33 707 GLN E CA 1
ATOM 7502 C C . GLN E 1 194 ? -17.761 24.604 -154.421 1.00 22.87 707 GLN E C 1
ATOM 7503 O O . GLN E 1 194 ? -18.338 23.515 -154.629 1.00 22.84 707 GLN E O 1
ATOM 7509 N N . THR E 1 195 ? -16.713 25.021 -155.150 1.00 22.23 708 THR E N 1
ATOM 7510 C CA . THR E 1 195 ? -16.144 24.160 -156.186 1.00 21.60 708 THR E CA 1
ATOM 7511 C C . THR E 1 195 ? -15.495 22.923 -155.617 1.00 21.78 708 THR E C 1
ATOM 7512 O O . THR E 1 195 ? -15.583 21.867 -156.220 1.00 22.67 708 THR E O 1
ATOM 7516 N N . GLY E 1 196 ? -14.893 23.044 -154.436 1.00 21.44 709 GLY E N 1
ATOM 7517 C CA . GLY E 1 196 ? -14.243 21.936 -153.766 1.00 21.64 709 GLY E CA 1
ATOM 7518 C C . GLY E 1 196 ? -12.830 21.873 -154.304 1.00 22.70 709 GLY E C 1
ATOM 7519 O O . GLY E 1 196 ? -11.890 21.551 -153.590 1.00 23.22 709 GLY E O 1
ATOM 7520 N N . THR E 1 197 ? -12.671 22.239 -155.567 1.00 21.98 710 THR E N 1
ATOM 7521 C CA . THR E 1 197 ? -11.377 22.144 -156.209 1.00 20.93 710 THR E CA 1
ATOM 7522 C C . THR E 1 197 ? -11.136 23.366 -157.104 1.00 19.25 710 THR E C 1
ATOM 7523 O O . THR E 1 197 ? -12.103 24.035 -157.496 1.00 18.87 710 THR E O 1
ATOM 7527 N N . LEU E 1 198 ? -9.870 23.695 -157.390 1.00 16.67 711 LEU E N 1
ATOM 7528 C CA . LEU E 1 198 ? -9.573 24.838 -158.261 1.00 15.70 711 LEU E CA 1
ATOM 7529 C C . LEU E 1 198 ? -10.025 24.555 -159.690 1.00 15.32 711 LEU E C 1
ATOM 7530 O O . LEU E 1 198 ? -9.607 23.561 -160.294 1.00 14.30 711 LEU E O 1
ATOM 7535 N N . PRO E 1 199 ? -10.863 25.434 -160.258 1.00 15.56 712 PRO E N 1
ATOM 7536 C CA . PRO E 1 199 ? -11.268 25.181 -161.644 1.00 15.50 712 PRO E CA 1
ATOM 7537 C C . PRO E 1 199 ? -10.081 24.989 -162.585 1.00 15.92 712 PRO E C 1
ATOM 7538 O O . PRO E 1 199 ? -9.001 25.575 -162.376 1.00 16.97 712 PRO E O 1
ATOM 7542 N N . VAL E 1 200 ? -10.295 24.138 -163.586 1.00 15.67 713 VAL E N 1
ATOM 7543 C CA . VAL E 1 200 ? -9.321 23.789 -164.611 1.00 16.07 713 VAL E CA 1
ATOM 7544 C C . VAL E 1 200 ? -9.575 24.552 -165.955 1.00 16.53 713 VAL E C 1
ATOM 7545 O O . VAL E 1 200 ? -10.713 24.694 -166.402 1.00 16.96 713 VAL E O 1
ATOM 7549 N N . GLN E 1 201 ? -8.506 25.052 -166.558 1.00 16.59 714 GLN E N 1
ATOM 7550 C CA . GLN E 1 201 ? -8.544 25.636 -167.891 1.00 17.33 714 GLN E CA 1
ATOM 7551 C C . GLN E 1 201 ? -7.745 24.762 -168.808 1.00 19.26 714 GLN E C 1
ATOM 7552 O O . GLN E 1 201 ? -6.544 24.526 -168.611 1.00 18.94 714 GLN E O 1
ATOM 7558 N N . ARG E 1 202 ? -8.415 24.301 -169.833 1.00 21.98 715 ARG E N 1
ATOM 7559 C CA . ARG E 1 202 ? -7.758 23.527 -170.860 1.00 24.91 715 ARG E CA 1
ATOM 7560 C C . ARG E 1 202 ? -8.010 24.214 -172.215 1.00 25.61 715 ARG E C 1
ATOM 7561 O O . ARG E 1 202 ? -9.141 24.362 -172.644 1.00 24.59 715 ARG E O 1
ATOM 7569 N N . ALA E 1 203 ? -6.945 24.735 -172.820 1.00 27.18 716 ALA E N 1
ATOM 7570 C CA . ALA E 1 203 ? -6.995 24.952 -174.234 1.00 29.44 716 ALA E CA 1
ATOM 7571 C C . ALA E 1 203 ? -6.885 23.538 -174.892 1.00 30.78 716 ALA E C 1
ATOM 7572 O O . ALA E 1 203 ? -5.980 22.706 -174.571 1.00 32.08 716 ALA E O 1
ATOM 7574 N N . GLY F 1 1 ? 49.214 -35.105 36.011 1.00 41.67 514 GLY F N 1
ATOM 7575 C CA . GLY F 1 1 ? 48.814 -34.276 34.829 1.00 41.04 514 GLY F CA 1
ATOM 7576 C C . GLY F 1 1 ? 47.847 -34.942 33.869 1.00 40.75 514 GLY F C 1
ATOM 7577 O O . GLY F 1 1 ? 47.547 -34.370 32.830 1.00 40.85 514 GLY F O 1
ATOM 7578 N N . LYS F 1 2 ? 47.369 -36.152 34.189 1.00 40.17 515 LYS F N 1
ATOM 7579 C CA . LYS F 1 2 ? 46.350 -36.815 33.350 1.00 39.32 515 LYS F CA 1
ATOM 7580 C C . LYS F 1 2 ? 44.961 -36.590 33.938 1.00 37.73 515 LYS F C 1
ATOM 7581 O O . LYS F 1 2 ? 44.789 -36.636 35.160 1.00 37.31 515 LYS F O 1
ATOM 7587 N N . PHE F 1 3 ? 43.987 -36.366 33.052 1.00 35.90 516 PHE F N 1
ATOM 7588 C CA . PHE F 1 3 ? 42.624 -35.991 33.405 1.00 33.81 516 PHE F CA 1
ATOM 7589 C C . PHE F 1 3 ? 42.011 -36.982 34.362 1.00 33.03 516 PHE F C 1
ATOM 7590 O O . PHE F 1 3 ? 42.180 -38.196 34.213 1.00 32.26 516 PHE F O 1
ATOM 7598 N N . SER F 1 4 ? 41.301 -36.441 35.358 1.00 32.10 517 SER F N 1
ATOM 7599 C CA . SER F 1 4 ? 40.777 -37.241 36.458 1.00 31.01 517 SER F CA 1
ATOM 7600 C C . SER F 1 4 ? 39.412 -36.725 36.842 1.00 30.42 517 SER F C 1
ATOM 7601 O O . SER F 1 4 ? 39.278 -35.711 37.544 1.00 30.27 517 SER F O 1
ATOM 7604 N N . ARG F 1 5 ? 38.401 -37.440 36.350 1.00 29.70 518 ARG F N 1
ATOM 7605 C CA . ARG F 1 5 ? 37.003 -37.195 36.654 1.00 28.25 518 ARG F CA 1
ATOM 7606 C C . ARG F 1 5 ? 36.791 -37.365 38.157 1.00 26.75 518 ARG F C 1
ATOM 7607 O O . ARG F 1 5 ? 36.031 -36.628 38.747 1.00 25.95 518 ARG F O 1
ATOM 7615 N N . ALA F 1 6 ? 37.443 -38.357 38.768 1.00 25.61 519 ALA F N 1
ATOM 7616 C CA . ALA F 1 6 ? 37.261 -38.627 40.198 1.00 24.69 519 ALA F CA 1
ATOM 7617 C C . ALA F 1 6 ? 37.810 -37.449 41.066 1.00 24.49 519 ALA F C 1
ATOM 7618 O O . ALA F 1 6 ? 37.099 -36.930 41.926 1.00 23.69 519 ALA F O 1
ATOM 7620 N N . LEU F 1 7 ? 39.020 -36.962 40.764 1.00 23.81 520 LEU F N 1
ATOM 7621 C CA . LEU F 1 7 ? 39.548 -35.728 41.396 1.00 23.67 520 LEU F CA 1
ATOM 7622 C C . LEU F 1 7 ? 38.547 -34.597 41.217 1.00 23.58 520 LEU F C 1
ATOM 7623 O O . LEU F 1 7 ? 38.062 -34.035 42.211 1.00 23.96 520 LEU F O 1
ATOM 7628 N N . LYS F 1 8 ? 38.242 -34.297 39.947 1.00 21.98 521 LYS F N 1
ATOM 7629 C CA . LYS F 1 8 ? 37.270 -33.301 39.561 1.00 21.77 521 LYS F CA 1
ATOM 7630 C C . LYS F 1 8 ? 36.002 -33.353 40.361 1.00 21.92 521 LYS F C 1
ATOM 7631 O O . LYS F 1 8 ? 35.481 -32.312 40.699 1.00 21.39 521 LYS F O 1
ATOM 7637 N N . ASN F 1 9 ? 35.478 -34.558 40.601 1.00 22.83 522 ASN F N 1
ATOM 7638 C CA . ASN F 1 9 ? 34.194 -34.709 41.281 1.00 23.56 522 ASN F CA 1
ATOM 7639 C C . ASN F 1 9 ? 34.407 -34.488 42.790 1.00 23.69 522 ASN F C 1
ATOM 7640 O O . ASN F 1 9 ? 33.525 -33.962 43.455 1.00 23.94 522 ASN F O 1
ATOM 7645 N N . ARG F 1 10 ? 35.573 -34.880 43.305 1.00 24.05 523 ARG F N 1
ATOM 7646 C CA . ARG F 1 10 ? 35.935 -34.678 44.733 1.00 25.29 523 ARG F CA 1
ATOM 7647 C C . ARG F 1 10 ? 36.020 -33.200 45.078 1.00 24.76 523 ARG F C 1
ATOM 7648 O O . ARG F 1 10 ? 35.377 -32.735 46.021 1.00 24.08 523 ARG F O 1
ATOM 7656 N N . LEU F 1 11 ? 36.855 -32.483 44.323 1.00 24.81 524 LEU F N 1
ATOM 7657 C CA . LEU F 1 11 ? 37.143 -31.075 44.600 1.00 24.94 524 LEU F CA 1
ATOM 7658 C C . LEU F 1 11 ? 35.944 -30.185 44.376 1.00 24.91 524 LEU F C 1
ATOM 7659 O O . LEU F 1 11 ? 35.605 -29.357 45.231 1.00 25.26 524 LEU F O 1
ATOM 7664 N N . GLU F 1 12 ? 35.286 -30.385 43.239 1.00 24.73 525 GLU F N 1
ATOM 7665 C CA . GLU F 1 12 ? 34.150 -29.592 42.846 1.00 25.30 525 GLU F CA 1
ATOM 7666 C C . GLU F 1 12 ? 32.908 -29.784 43.719 1.00 25.40 525 GLU F C 1
ATOM 7667 O O . GLU F 1 12 ? 32.051 -28.903 43.761 1.00 24.77 525 GLU F O 1
ATOM 7673 N N . SER F 1 13 ? 32.809 -30.912 44.421 1.00 25.72 526 SER F N 1
ATOM 7674 C CA . SER F 1 13 ? 31.702 -31.096 45.354 1.00 27.28 526 SER F CA 1
ATOM 7675 C C . SER F 1 13 ? 31.777 -30.098 46.518 1.00 27.74 526 SER F C 1
ATOM 7676 O O . SER F 1 13 ? 30.823 -29.966 47.276 1.00 28.69 526 SER F O 1
ATOM 7679 N N . ALA F 1 14 ? 32.906 -29.402 46.654 1.00 28.02 527 ALA F N 1
ATOM 7680 C CA . ALA F 1 14 ? 33.047 -28.324 47.650 1.00 28.23 527 ALA F CA 1
ATOM 7681 C C . ALA F 1 14 ? 32.792 -26.930 47.072 1.00 28.87 527 ALA F C 1
ATOM 7682 O O . ALA F 1 14 ? 32.830 -25.914 47.809 1.00 29.50 527 ALA F O 1
ATOM 7684 N N . ASN F 1 15 ? 32.564 -26.862 45.756 1.00 29.06 528 ASN F N 1
ATOM 7685 C CA . ASN F 1 15 ? 32.070 -25.638 45.135 1.00 29.30 528 ASN F CA 1
ATOM 7686 C C . ASN F 1 15 ? 30.751 -25.190 45.806 1.00 29.51 528 ASN F C 1
ATOM 7687 O O . ASN F 1 15 ? 29.954 -26.008 46.269 1.00 28.75 528 ASN F O 1
ATOM 7692 N N . TYR F 1 16 ? 30.530 -23.888 45.883 1.00 30.39 529 TYR F N 1
ATOM 7693 C CA . TYR F 1 16 ? 29.441 -23.393 46.706 1.00 31.94 529 TYR F CA 1
ATOM 7694 C C . TYR F 1 16 ? 29.008 -21.993 46.315 1.00 33.73 529 TYR F C 1
ATOM 7695 O O . TYR F 1 16 ? 29.715 -21.324 45.565 1.00 33.99 529 TYR F O 1
ATOM 7704 N N . GLU F 1 17 ? 27.863 -21.551 46.845 1.00 36.66 530 GLU F N 1
ATOM 7705 C CA . GLU F 1 17 ? 27.364 -20.175 46.647 1.00 39.91 530 GLU F CA 1
ATOM 7706 C C . GLU F 1 17 ? 27.395 -19.758 45.177 1.00 40.99 530 GLU F C 1
ATOM 7707 O O . GLU F 1 17 ? 28.107 -18.807 44.799 1.00 40.87 530 GLU F O 1
ATOM 7713 N N . GLU F 1 18 ? 26.667 -20.477 44.330 1.00 42.78 531 GLU F N 1
ATOM 7714 C CA . GLU F 1 18 ? 26.669 -20.093 42.912 1.00 44.74 531 GLU F CA 1
ATOM 7715 C C . GLU F 1 18 ? 25.663 -18.970 42.692 1.00 45.58 531 GLU F C 1
ATOM 7716 O O . GLU F 1 18 ? 24.655 -18.888 43.403 1.00 45.53 531 GLU F O 1
ATOM 7722 N N . VAL F 1 19 ? 25.981 -18.057 41.783 1.00 46.78 532 VAL F N 1
ATOM 7723 C CA . VAL F 1 19 ? 25.110 -16.896 41.578 1.00 48.24 532 VAL F CA 1
ATOM 7724 C C . VAL F 1 19 ? 24.622 -16.751 40.124 1.00 48.56 532 VAL F C 1
ATOM 7725 O O . VAL F 1 19 ? 25.154 -17.395 39.215 1.00 48.45 532 VAL F O 1
ATOM 7729 N N . GLU F 1 20 ? 23.572 -15.958 39.929 1.00 49.14 533 GLU F N 1
ATOM 7730 C CA . GLU F 1 20 ? 23.152 -15.564 38.590 1.00 50.11 533 GLU F CA 1
ATOM 7731 C C . GLU F 1 20 ? 23.524 -14.105 38.396 1.00 50.13 533 GLU F C 1
ATOM 7732 O O . GLU F 1 20 ? 22.958 -13.228 39.055 1.00 49.70 533 GLU F O 1
ATOM 7738 N N . LEU F 1 21 ? 24.501 -13.851 37.524 1.00 50.58 534 LEU F N 1
ATOM 7739 C CA . LEU F 1 21 ? 24.774 -12.478 37.083 1.00 50.93 534 LEU F CA 1
ATOM 7740 C C . LEU F 1 21 ? 23.956 -12.192 35.814 1.00 51.43 534 LEU F C 1
ATOM 7741 O O . LEU F 1 21 ? 23.704 -13.122 35.039 1.00 51.87 534 LEU F O 1
ATOM 7746 N N . PRO F 1 22 ? 23.496 -10.928 35.619 1.00 51.67 535 PRO F N 1
ATOM 7747 C CA . PRO F 1 22 ? 23.056 -10.486 34.282 1.00 51.69 535 PRO F CA 1
ATOM 7748 C C . PRO F 1 22 ? 24.266 -10.329 33.324 1.00 51.84 535 PRO F C 1
ATOM 7749 O O . PRO F 1 22 ? 25.408 -10.164 33.803 1.00 51.84 535 PRO F O 1
ATOM 7753 N N . PRO F 1 23 ? 24.027 -10.381 31.984 1.00 51.96 536 PRO F N 1
ATOM 7754 C CA . PRO F 1 23 ? 25.151 -10.451 31.041 1.00 51.80 536 PRO F CA 1
ATOM 7755 C C . PRO F 1 23 ? 26.071 -9.236 31.194 1.00 52.00 536 PRO F C 1
ATOM 7756 O O . PRO F 1 23 ? 25.574 -8.097 31.249 1.00 51.99 536 PRO F O 1
ATOM 7760 N N . PRO F 1 24 ? 27.402 -9.480 31.310 1.00 51.82 537 PRO F N 1
ATOM 7761 C CA . PRO F 1 24 ? 28.405 -8.441 31.542 1.00 51.44 537 PRO F CA 1
ATOM 7762 C C . PRO F 1 24 ? 28.545 -7.578 30.308 1.00 51.04 537 PRO F C 1
ATOM 7763 O O . PRO F 1 24 ? 28.433 -8.100 29.189 1.00 51.05 537 PRO F O 1
ATOM 7767 N N . SER F 1 25 ? 28.767 -6.277 30.513 1.00 50.34 538 SER F N 1
ATOM 7768 C CA . SER F 1 25 ? 28.927 -5.327 29.411 1.00 49.78 538 SER F CA 1
ATOM 7769 C C . SER F 1 25 ? 30.058 -5.760 28.458 1.00 49.02 538 SER F C 1
ATOM 7770 O O . SER F 1 25 ? 29.930 -5.626 27.231 1.00 48.93 538 SER F O 1
ATOM 7773 N N . LYS F 1 26 ? 31.145 -6.273 29.041 1.00 47.75 539 LYS F N 1
ATOM 7774 C CA . LYS F 1 26 ? 32.153 -7.047 28.317 1.00 46.79 539 LYS F CA 1
ATOM 7775 C C . LYS F 1 26 ? 32.755 -8.193 29.181 1.00 46.34 539 LYS F C 1
ATOM 7776 O O . LYS F 1 26 ? 32.471 -8.322 30.379 1.00 46.08 539 LYS F O 1
ATOM 7782 N N . GLY F 1 27 ? 33.562 -9.038 28.552 1.00 45.60 540 GLY F N 1
ATOM 7783 C CA . GLY F 1 27 ? 34.149 -10.185 29.219 1.00 44.43 540 GLY F CA 1
ATOM 7784 C C . GLY F 1 27 ? 35.007 -11.043 28.307 1.00 43.26 540 GLY F C 1
ATOM 7785 O O . GLY F 1 27 ? 34.821 -11.041 27.100 1.00 43.30 540 GLY F O 1
ATOM 7786 N N . VAL F 1 28 ? 35.965 -11.745 28.914 1.00 42.04 541 VAL F N 1
ATOM 7787 C CA . VAL F 1 28 ? 36.813 -12.742 28.258 1.00 40.77 541 VAL F CA 1
ATOM 7788 C C . VAL F 1 28 ? 36.857 -14.039 29.135 1.00 40.47 541 VAL F C 1
ATOM 7789 O O . VAL F 1 28 ? 36.741 -13.968 30.373 1.00 40.52 541 VAL F O 1
ATOM 7793 N N . ILE F 1 29 ? 37.000 -15.207 28.494 1.00 39.34 542 ILE F N 1
ATOM 7794 C CA . ILE F 1 29 ? 36.977 -16.524 29.163 1.00 37.81 542 ILE F CA 1
ATOM 7795 C C . ILE F 1 29 ? 38.291 -17.269 28.909 1.00 37.00 542 ILE F C 1
ATOM 7796 O O . ILE F 1 29 ? 38.749 -17.292 27.790 1.00 37.19 542 ILE F O 1
ATOM 7801 N N . VAL F 1 30 ? 38.886 -17.852 29.959 1.00 36.38 543 VAL F N 1
ATOM 7802 C CA . VAL F 1 30 ? 40.193 -18.566 29.901 1.00 35.86 543 VAL F CA 1
ATOM 7803 C C . VAL F 1 30 ? 40.074 -19.926 30.652 1.00 35.45 543 VAL F C 1
ATOM 7804 O O . VAL F 1 30 ? 39.157 -20.115 31.463 1.00 35.21 543 VAL F O 1
ATOM 7808 N N . PRO F 1 31 ? 40.945 -20.900 30.338 1.00 35.72 544 PRO F N 1
ATOM 7809 C CA . PRO F 1 31 ? 40.929 -22.173 31.072 1.00 35.36 544 PRO F CA 1
ATOM 7810 C C . PRO F 1 31 ? 41.977 -22.343 32.198 1.00 35.15 544 PRO F C 1
ATOM 7811 O O . PRO F 1 31 ? 43.082 -21.771 32.110 1.00 35.28 544 PRO F O 1
ATOM 7815 N N . VAL F 1 32 ? 41.628 -23.175 33.201 1.00 34.15 545 VAL F N 1
ATOM 7816 C CA . VAL F 1 32 ? 42.425 -23.421 34.408 1.00 33.23 545 VAL F CA 1
ATOM 7817 C C . VAL F 1 32 ? 42.648 -24.920 34.656 1.00 32.79 545 VAL F C 1
ATOM 7818 O O . VAL F 1 32 ? 41.723 -25.722 34.517 1.00 32.46 545 VAL F O 1
ATOM 7822 N N . VAL F 1 33 ? 43.867 -25.289 35.034 1.00 32.36 546 VAL F N 1
ATOM 7823 C CA . VAL F 1 33 ? 44.183 -26.663 35.413 1.00 32.74 546 VAL F CA 1
ATOM 7824 C C . VAL F 1 33 ? 44.200 -26.771 36.953 1.00 33.04 546 VAL F C 1
ATOM 7825 O O . VAL F 1 33 ? 44.766 -25.905 37.639 1.00 33.17 546 VAL F O 1
ATOM 7829 N N . HIS F 1 34 ? 43.587 -27.823 37.495 1.00 31.93 547 HIS F N 1
ATOM 7830 C CA . HIS F 1 34 ? 43.452 -27.939 38.933 1.00 31.33 547 HIS F CA 1
ATOM 7831 C C . HIS F 1 34 ? 44.186 -29.150 39.416 1.00 31.30 547 HIS F C 1
ATOM 7832 O O . HIS F 1 34 ? 44.125 -30.196 38.798 1.00 32.04 547 HIS F O 1
ATOM 7839 N N . THR F 1 35 ? 44.902 -28.981 40.520 1.00 31.97 548 THR F N 1
ATOM 7840 C CA . THR F 1 35 ? 45.749 -30.016 41.115 1.00 32.15 548 THR F CA 1
ATOM 7841 C C . THR F 1 35 ? 45.774 -29.862 42.632 1.00 33.17 548 THR F C 1
ATOM 7842 O O . THR F 1 35 ? 45.351 -28.827 43.185 1.00 33.18 548 THR F O 1
ATOM 7846 N N . VAL F 1 36 ? 46.257 -30.921 43.286 1.00 34.44 549 VAL F N 1
ATOM 7847 C CA . VAL F 1 36 ? 46.431 -31.001 44.713 1.00 35.13 549 VAL F CA 1
ATOM 7848 C C . VAL F 1 36 ? 47.516 -32.058 44.989 1.00 36.74 549 VAL F C 1
ATOM 7849 O O . VAL F 1 36 ? 47.614 -33.056 44.288 1.00 37.19 549 VAL F O 1
ATOM 7853 N N . LYS F 1 37 ? 48.314 -31.825 46.025 1.00 38.27 550 LYS F N 1
ATOM 7854 C CA . LYS F 1 37 ? 49.543 -32.575 46.302 1.00 39.46 550 LYS F CA 1
ATOM 7855 C C . LYS F 1 37 ? 49.255 -34.034 46.545 1.00 39.34 550 LYS F C 1
ATOM 7856 O O . LYS F 1 37 ? 50.054 -34.901 46.202 1.00 39.33 550 LYS F O 1
ATOM 7862 N N . SER F 1 38 ? 48.101 -34.288 47.152 1.00 39.69 551 SER F N 1
ATOM 7863 C CA . SER F 1 38 ? 47.690 -35.624 47.577 1.00 39.86 551 SER F CA 1
ATOM 7864 C C . SER F 1 38 ? 47.069 -36.473 46.436 1.00 39.80 551 SER F C 1
ATOM 7865 O O . SER F 1 38 ? 46.696 -37.634 46.636 1.00 39.95 551 SER F O 1
ATOM 7868 N N . ALA F 1 39 ? 46.946 -35.886 45.253 1.00 39.85 552 ALA F N 1
ATOM 7869 C CA . ALA F 1 39 ? 46.450 -36.614 44.085 1.00 40.19 552 ALA F CA 1
ATOM 7870 C C . ALA F 1 39 ? 47.470 -36.459 42.958 1.00 39.99 552 ALA F C 1
ATOM 7871 O O . ALA F 1 39 ? 47.178 -35.793 41.953 1.00 39.67 552 ALA F O 1
ATOM 7873 N N . PRO F 1 40 ? 48.674 -37.067 43.132 1.00 40.36 553 PRO F N 1
ATOM 7874 C CA . PRO F 1 40 ? 49.872 -36.819 42.325 1.00 41.26 553 PRO F CA 1
ATOM 7875 C C . PRO F 1 40 ? 49.688 -37.063 40.809 1.00 41.59 553 PRO F C 1
ATOM 7876 O O . PRO F 1 40 ? 50.030 -36.195 39.991 1.00 42.53 553 PRO F O 1
ATOM 7880 N N . GLY F 1 41 ? 49.143 -38.210 40.429 1.00 41.12 554 GLY F N 1
ATOM 7881 C CA . GLY F 1 41 ? 48.914 -38.458 38.997 1.00 41.57 554 GLY F CA 1
ATOM 7882 C C . GLY F 1 41 ? 47.976 -37.512 38.237 1.00 40.93 554 GLY F C 1
ATOM 7883 O O . GLY F 1 41 ? 48.100 -37.374 37.011 1.00 42.04 554 GLY F O 1
ATOM 7884 N N . GLU F 1 42 ? 47.084 -36.826 38.961 1.00 39.50 555 GLU F N 1
ATOM 7885 C CA . GLU F 1 42 ? 45.823 -36.303 38.395 1.00 37.58 555 GLU F CA 1
ATOM 7886 C C . GLU F 1 42 ? 45.707 -34.788 38.221 1.00 35.49 555 GLU F C 1
ATOM 7887 O O . GLU F 1 42 ? 46.337 -34.015 38.927 1.00 35.68 555 GLU F O 1
ATOM 7893 N N . ALA F 1 43 ? 44.881 -34.388 37.264 1.00 33.42 556 ALA F N 1
ATOM 7894 C CA . ALA F 1 43 ? 44.503 -32.987 37.019 1.00 32.12 556 ALA F CA 1
ATOM 7895 C C . ALA F 1 43 ? 43.086 -32.951 36.446 1.00 30.84 556 ALA F C 1
ATOM 7896 O O . ALA F 1 43 ? 42.614 -33.952 35.907 1.00 30.85 556 ALA F O 1
ATOM 7898 N N . PHE F 1 44 ? 42.412 -31.813 36.561 1.00 29.25 557 PHE F N 1
ATOM 7899 C CA . PHE F 1 44 ? 41.222 -31.555 35.750 1.00 28.50 557 PHE F CA 1
ATOM 7900 C C . PHE F 1 44 ? 41.168 -30.071 35.420 1.00 28.58 557 PHE F C 1
ATOM 7901 O O . PHE F 1 44 ? 41.899 -29.294 35.982 1.00 28.38 557 PHE F O 1
ATOM 7909 N N . GLY F 1 45 ? 40.271 -29.672 34.539 1.00 29.03 558 GLY F N 1
ATOM 7910 C CA . GLY F 1 45 ? 40.237 -28.297 34.148 1.00 29.85 558 GLY F CA 1
ATOM 7911 C C . GLY F 1 45 ? 38.907 -27.651 34.374 1.00 30.71 558 GLY F C 1
ATOM 7912 O O . GLY F 1 45 ? 37.897 -28.328 34.635 1.00 31.08 558 GLY F O 1
ATOM 7913 N N . SER F 1 46 ? 38.919 -26.327 34.274 1.00 30.66 559 SER F N 1
ATOM 7914 C CA . SER F 1 46 ? 37.707 -25.566 34.231 1.00 31.96 559 SER F CA 1
ATOM 7915 C C . SER F 1 46 ? 37.994 -24.248 33.524 1.00 32.65 559 SER F C 1
ATOM 7916 O O . SER F 1 46 ? 39.072 -24.071 32.992 1.00 32.72 559 SER F O 1
ATOM 7919 N N . LEU F 1 47 ? 37.030 -23.330 33.599 1.00 34.23 560 LEU F N 1
ATOM 7920 C CA . LEU F 1 47 ? 37.006 -22.085 32.854 1.00 35.99 560 LEU F CA 1
ATOM 7921 C C . LEU F 1 47 ? 36.816 -20.877 33.779 1.00 37.08 560 LEU F C 1
ATOM 7922 O O . LEU F 1 47 ? 36.028 -20.956 34.726 1.00 37.65 560 LEU F O 1
ATOM 7927 N N . ALA F 1 48 ? 37.488 -19.760 33.476 1.00 37.93 561 ALA F N 1
ATOM 7928 C CA . ALA F 1 48 ? 37.281 -18.502 34.226 1.00 39.18 561 ALA F CA 1
ATOM 7929 C C . ALA F 1 48 ? 36.862 -17.338 33.346 1.00 39.58 561 ALA F C 1
ATOM 7930 O O . ALA F 1 48 ? 37.500 -17.085 32.341 1.00 40.44 561 ALA F O 1
ATOM 7932 N N . ILE F 1 49 ? 35.813 -16.614 33.743 1.00 40.22 562 ILE F N 1
ATOM 7933 C CA . ILE F 1 49 ? 35.383 -15.399 33.035 1.00 40.32 562 ILE F CA 1
ATOM 7934 C C . ILE F 1 49 ? 35.790 -14.113 33.769 1.00 40.15 562 ILE F C 1
ATOM 7935 O O . ILE F 1 49 ? 35.626 -13.991 34.982 1.00 40.00 562 ILE F O 1
ATOM 7940 N N . ILE F 1 50 ? 36.312 -13.153 33.007 1.00 40.27 563 ILE F N 1
ATOM 7941 C CA . ILE F 1 50 ? 36.883 -11.929 33.553 1.00 39.65 563 ILE F CA 1
ATOM 7942 C C . ILE F 1 50 ? 36.009 -10.762 33.165 1.00 40.30 563 ILE F C 1
ATOM 7943 O O . ILE F 1 50 ? 35.893 -10.445 31.991 1.00 40.53 563 ILE F O 1
ATOM 7948 N N . ILE F 1 51 ? 35.412 -10.112 34.155 1.00 40.68 564 ILE F N 1
ATOM 7949 C CA . ILE F 1 51 ? 34.354 -9.164 33.887 1.00 41.24 564 ILE F CA 1
ATOM 7950 C C . ILE F 1 51 ? 34.667 -7.809 34.533 1.00 41.96 564 ILE F C 1
ATOM 7951 O O . ILE F 1 51 ? 35.471 -7.760 35.474 1.00 41.37 564 ILE F O 1
ATOM 7956 N N . PRO F 1 52 ? 34.054 -6.711 34.015 1.00 42.43 565 PRO F N 1
ATOM 7957 C CA . PRO F 1 52 ? 34.301 -5.337 34.491 1.00 42.85 565 PRO F CA 1
ATOM 7958 C C . PRO F 1 52 ? 33.751 -5.095 35.881 1.00 43.21 565 PRO F C 1
ATOM 7959 O O . PRO F 1 52 ? 32.654 -5.552 36.187 1.00 42.66 565 PRO F O 1
ATOM 7963 N N . GLY F 1 53 ? 34.529 -4.395 36.712 1.00 43.97 566 GLY F N 1
ATOM 7964 C CA . GLY F 1 53 ? 34.132 -4.095 38.086 1.00 44.79 566 GLY F CA 1
ATOM 7965 C C . GLY F 1 53 ? 34.687 -5.030 39.154 1.00 45.53 566 GLY F C 1
ATOM 7966 O O . GLY F 1 53 ? 35.223 -6.111 38.862 1.00 44.99 566 GLY F O 1
ATOM 7967 N N . GLU F 1 54 ? 34.534 -4.607 40.405 1.00 46.56 567 GLU F N 1
ATOM 7968 C CA . GLU F 1 54 ? 35.123 -5.300 41.542 1.00 47.61 567 GLU F CA 1
ATOM 7969 C C . GLU F 1 54 ? 34.143 -6.207 42.264 1.00 47.96 567 GLU F C 1
ATOM 7970 O O . GLU F 1 54 ? 33.277 -5.729 43.019 1.00 48.42 567 GLU F O 1
ATOM 7976 N N . TYR F 1 55 ? 34.302 -7.517 42.054 1.00 48.03 568 TYR F N 1
ATOM 7977 C CA . TYR F 1 55 ? 33.418 -8.512 42.677 1.00 48.16 568 TYR F CA 1
ATOM 7978 C C . TYR F 1 55 ? 34.153 -9.505 43.632 1.00 46.98 568 TYR F C 1
ATOM 7979 O O . TYR F 1 55 ? 34.034 -10.732 43.456 1.00 46.42 568 TYR F O 1
ATOM 7988 N N . PRO F 1 56 ? 34.872 -8.986 44.672 1.00 45.83 569 PRO F N 1
ATOM 7989 C CA . PRO F 1 56 ? 35.631 -9.948 45.491 1.00 44.54 569 PRO F CA 1
ATOM 7990 C C . PRO F 1 56 ? 34.682 -10.710 46.426 1.00 43.70 569 PRO F C 1
ATOM 7991 O O . PRO F 1 56 ? 34.872 -11.909 46.647 1.00 43.06 569 PRO F O 1
ATOM 7995 N N . GLU F 1 57 ? 33.633 -10.035 46.911 1.00 42.64 570 GLU F N 1
ATOM 7996 C CA . GLU F 1 57 ? 32.568 -10.693 47.682 1.00 42.01 570 GLU F CA 1
ATOM 7997 C C . GLU F 1 57 ? 32.062 -11.977 47.006 1.00 40.93 570 GLU F C 1
ATOM 7998 O O . GLU F 1 57 ? 31.535 -12.887 47.661 1.00 40.59 570 GLU F O 1
ATOM 8004 N N . LEU F 1 58 ? 32.227 -12.030 45.691 1.00 40.21 571 LEU F N 1
ATOM 8005 C CA . LEU F 1 58 ? 31.797 -13.171 44.883 1.00 39.39 571 LEU F CA 1
ATOM 8006 C C . LEU F 1 58 ? 32.889 -14.255 44.710 1.00 38.37 571 LEU F C 1
ATOM 8007 O O . LEU F 1 58 ? 32.659 -15.268 44.047 1.00 38.26 571 LEU F O 1
ATOM 8012 N N . LEU F 1 59 ? 34.061 -14.020 45.304 1.00 37.23 572 LEU F N 1
ATOM 8013 C CA . LEU F 1 59 ? 35.171 -14.979 45.319 1.00 36.04 572 LEU F CA 1
ATOM 8014 C C . LEU F 1 59 ? 35.315 -15.643 46.688 1.00 35.29 572 LEU F C 1
ATOM 8015 O O . LEU F 1 59 ? 35.016 -15.008 47.725 1.00 35.10 572 LEU F O 1
ATOM 8020 N N . ASP F 1 60 ? 35.750 -16.917 46.678 1.00 33.77 573 ASP F N 1
ATOM 8021 C CA . ASP F 1 60 ? 36.261 -17.589 47.870 1.00 32.02 573 ASP F CA 1
ATOM 8022 C C . ASP F 1 60 ? 37.453 -16.747 48.306 1.00 31.32 573 ASP F C 1
ATOM 8023 O O . ASP F 1 60 ? 38.199 -16.241 47.455 1.00 31.45 573 ASP F O 1
ATOM 8028 N N . ALA F 1 61 ? 37.632 -16.601 49.621 1.00 30.61 574 ALA F N 1
ATOM 8029 C CA . ALA F 1 61 ? 38.601 -15.646 50.175 1.00 30.39 574 ALA F CA 1
ATOM 8030 C C . ALA F 1 61 ? 40.038 -16.006 49.867 1.00 29.82 574 ALA F C 1
ATOM 8031 O O . ALA F 1 61 ? 40.909 -15.137 49.860 1.00 29.72 574 ALA F O 1
ATOM 8033 N N . ASN F 1 62 ? 40.289 -17.282 49.602 1.00 29.54 575 ASN F N 1
ATOM 8034 C CA . ASN F 1 62 ? 41.617 -17.705 49.131 1.00 29.63 575 ASN F CA 1
ATOM 8035 C C . ASN F 1 62 ? 41.916 -17.234 47.695 1.00 30.47 575 ASN F C 1
ATOM 8036 O O . ASN F 1 62 ? 43.062 -17.282 47.254 1.00 30.65 575 ASN F O 1
ATOM 8041 N N . GLN F 1 63 ? 40.879 -16.786 46.976 1.00 31.66 576 GLN F N 1
ATOM 8042 C CA . GLN F 1 63 ? 41.042 -16.110 45.673 1.00 32.61 576 GLN F CA 1
ATOM 8043 C C . GLN F 1 63 ? 40.940 -14.568 45.758 1.00 34.24 576 GLN F C 1
ATOM 8044 O O . GLN F 1 63 ? 41.192 -13.868 44.748 1.00 34.45 576 GLN F O 1
ATOM 8050 N N . GLN F 1 64 ? 40.583 -14.043 46.945 1.00 35.28 577 GLN F N 1
ATOM 8051 C CA . GLN F 1 64 ? 40.466 -12.600 47.189 1.00 35.94 577 GLN F CA 1
ATOM 8052 C C . GLN F 1 64 ? 41.831 -11.913 47.246 1.00 37.41 577 GLN F C 1
ATOM 8053 O O . GLN F 1 64 ? 42.248 -11.385 48.280 1.00 37.44 577 GLN F O 1
ATOM 8059 N N . VAL F 1 65 ? 42.518 -11.946 46.102 1.00 38.66 578 VAL F N 1
ATOM 8060 C CA . VAL F 1 65 ? 43.844 -11.378 45.910 1.00 39.58 578 VAL F CA 1
ATOM 8061 C C . VAL F 1 65 ? 43.715 -10.356 44.749 1.00 40.96 578 VAL F C 1
ATOM 8062 O O . VAL F 1 65 ? 42.813 -10.484 43.899 1.00 40.36 578 VAL F O 1
ATOM 8066 N N . LEU F 1 66 ? 44.584 -9.340 44.733 1.00 41.93 579 LEU F N 1
ATOM 8067 C CA . LEU F 1 66 ? 44.544 -8.291 43.702 1.00 43.34 579 LEU F CA 1
ATOM 8068 C C . LEU F 1 66 ? 45.828 -8.255 42.850 1.00 44.14 579 LEU F C 1
ATOM 8069 O O . LEU F 1 66 ? 46.951 -8.331 43.376 1.00 43.98 579 LEU F O 1
ATOM 8074 N N . SER F 1 67 ? 45.629 -8.172 41.530 1.00 45.43 580 SER F N 1
ATOM 8075 C CA . SER F 1 67 ? 46.701 -8.261 40.532 1.00 46.39 580 SER F CA 1
ATOM 8076 C C . SER F 1 67 ? 46.610 -7.190 39.440 1.00 46.95 580 SER F C 1
ATOM 8077 O O . SER F 1 67 ? 45.636 -7.127 38.672 1.00 46.95 580 SER F O 1
ATOM 8080 N N . HIS F 1 68 ? 47.678 -6.399 39.357 1.00 47.52 581 HIS F N 1
ATOM 8081 C CA . HIS F 1 68 ? 47.714 -5.143 38.615 1.00 48.01 581 HIS F CA 1
ATOM 8082 C C . HIS F 1 68 ? 48.301 -5.212 37.192 1.00 48.41 581 HIS F C 1
ATOM 8083 O O . HIS F 1 68 ? 49.302 -5.917 36.946 1.00 48.34 581 HIS F O 1
ATOM 8090 N N . PHE F 1 69 ? 47.682 -4.456 36.277 1.00 48.62 582 PHE F N 1
ATOM 8091 C CA . PHE F 1 69 ? 48.269 -4.161 34.956 1.00 49.00 582 PHE F CA 1
ATOM 8092 C C . PHE F 1 69 ? 49.507 -3.227 35.122 1.00 49.42 582 PHE F C 1
ATOM 8093 O O . PHE F 1 69 ? 49.510 -2.334 35.997 1.00 48.61 582 PHE F O 1
ATOM 8101 N N . ALA F 1 70 ? 50.531 -3.442 34.276 1.00 49.68 583 ALA F N 1
ATOM 8102 C CA . ALA F 1 70 ? 51.712 -2.567 34.181 1.00 49.75 583 ALA F CA 1
ATOM 8103 C C . ALA F 1 70 ? 51.331 -1.091 34.229 1.00 49.99 583 ALA F C 1
ATOM 8104 O O . ALA F 1 70 ? 50.302 -0.687 33.676 1.00 49.60 583 ALA F O 1
ATOM 8106 N N . ASN F 1 71 ? 52.165 -0.309 34.925 1.00 50.49 584 ASN F N 1
ATOM 8107 C CA . ASN F 1 71 ? 51.932 1.116 35.171 1.00 50.84 584 ASN F CA 1
ATOM 8108 C C . ASN F 1 71 ? 50.569 1.312 35.821 1.00 51.12 584 ASN F C 1
ATOM 8109 O O . ASN F 1 71 ? 49.897 0.336 36.188 1.00 51.42 584 ASN F O 1
ATOM 8114 N N . ASP F 1 72 ? 50.148 2.554 35.979 1.00 51.22 585 ASP F N 1
ATOM 8115 C CA . ASP F 1 72 ? 48.982 2.827 36.808 1.00 51.35 585 ASP F CA 1
ATOM 8116 C C . ASP F 1 72 ? 47.688 2.707 35.969 1.00 50.92 585 ASP F C 1
ATOM 8117 O O . ASP F 1 72 ? 46.891 3.655 35.899 1.00 51.05 585 ASP F O 1
ATOM 8122 N N . THR F 1 73 ? 47.477 1.531 35.362 1.00 50.20 586 THR F N 1
ATOM 8123 C CA . THR F 1 73 ? 46.433 1.326 34.322 1.00 49.20 586 THR F CA 1
ATOM 8124 C C . THR F 1 73 ? 45.307 0.311 34.601 1.00 49.29 586 THR F C 1
ATOM 8125 O O . THR F 1 73 ? 44.584 -0.069 33.681 1.00 49.22 586 THR F O 1
ATOM 8129 N N . GLY F 1 74 ? 45.140 -0.104 35.855 1.00 49.50 587 GLY F N 1
ATOM 8130 C CA . GLY F 1 74 ? 44.046 -1.009 36.215 1.00 49.22 587 GLY F CA 1
ATOM 8131 C C . GLY F 1 74 ? 44.486 -2.306 36.876 1.00 49.22 587 GLY F C 1
ATOM 8132 O O . GLY F 1 74 ? 45.680 -2.666 36.860 1.00 49.34 587 GLY F O 1
ATOM 8133 N N . SER F 1 75 ? 43.513 -3.022 37.447 1.00 49.00 588 SER F N 1
ATOM 8134 C CA . SER F 1 75 ? 43.788 -4.222 38.242 1.00 48.41 588 SER F CA 1
ATOM 8135 C C . SER F 1 75 ? 42.640 -5.244 38.113 1.00 48.29 588 SER F C 1
ATOM 8136 O O . SER F 1 75 ? 41.548 -4.896 37.634 1.00 48.34 588 SER F O 1
ATOM 8139 N N . VAL F 1 76 ? 42.921 -6.502 38.480 1.00 47.57 589 VAL F N 1
ATOM 8140 C CA . VAL F 1 76 ? 41.933 -7.603 38.473 1.00 47.12 589 VAL F CA 1
ATOM 8141 C C . VAL F 1 76 ? 42.011 -8.518 39.712 1.00 46.94 589 VAL F C 1
ATOM 8142 O O . VAL F 1 76 ? 43.028 -9.182 39.966 1.00 46.40 589 VAL F O 1
ATOM 8146 N N . TRP F 1 77 ? 40.910 -8.558 40.458 1.00 47.13 590 TRP F N 1
ATOM 8147 C CA . TRP F 1 77 ? 40.713 -9.504 41.546 1.00 46.93 590 TRP F CA 1
ATOM 8148 C C . TRP F 1 77 ? 40.748 -10.936 40.999 1.00 46.84 590 TRP F C 1
ATOM 8149 O O . TRP F 1 77 ? 40.276 -11.180 39.882 1.00 46.51 590 TRP F O 1
ATOM 8160 N N . GLY F 1 78 ? 41.309 -11.873 41.772 1.00 46.45 591 GLY F N 1
ATOM 8161 C CA . GLY F 1 78 ? 41.213 -13.301 41.458 1.00 45.56 591 GLY F CA 1
ATOM 8162 C C . GLY F 1 78 ? 42.433 -13.920 40.818 1.00 45.53 591 GLY F C 1
ATOM 8163 O O . GLY F 1 78 ? 42.574 -15.151 40.796 1.00 46.49 591 GLY F O 1
ATOM 8164 N N . ILE F 1 79 ? 43.321 -13.075 40.304 1.00 45.37 592 ILE F N 1
ATOM 8165 C CA . ILE F 1 79 ? 44.558 -13.504 39.619 1.00 44.92 592 ILE F CA 1
ATOM 8166 C C . ILE F 1 79 ? 45.765 -13.573 40.566 1.00 44.36 592 ILE F C 1
ATOM 8167 O O . ILE F 1 79 ? 45.885 -12.765 41.484 1.00 44.26 592 ILE F O 1
ATOM 8172 N N . GLY F 1 80 ? 46.666 -14.514 40.313 1.00 44.10 593 GLY F N 1
ATOM 8173 C CA . GLY F 1 80 ? 47.872 -14.689 41.110 1.00 45.15 593 GLY F CA 1
ATOM 8174 C C . GLY F 1 80 ? 48.902 -13.573 41.028 1.00 45.94 593 GLY F C 1
ATOM 8175 O O . GLY F 1 80 ? 49.131 -12.863 42.009 1.00 46.35 593 GLY F O 1
ATOM 8176 N N . GLU F 1 81 ? 49.534 -13.423 39.864 1.00 46.33 594 GLU F N 1
ATOM 8177 C CA . GLU F 1 81 ? 50.525 -12.356 39.647 1.00 46.33 594 GLU F CA 1
ATOM 8178 C C . GLU F 1 81 ? 50.041 -11.197 38.792 1.00 46.07 594 GLU F C 1
ATOM 8179 O O . GLU F 1 81 ? 48.938 -11.215 38.261 1.00 45.63 594 GLU F O 1
ATOM 8185 N N . ASP F 1 82 ? 50.904 -10.187 38.686 1.00 46.38 595 ASP F N 1
ATOM 8186 C CA . ASP F 1 82 ? 50.731 -9.070 37.766 1.00 46.23 595 ASP F CA 1
ATOM 8187 C C . ASP F 1 82 ? 50.984 -9.415 36.299 1.00 46.11 595 ASP F C 1
ATOM 8188 O O . ASP F 1 82 ? 51.771 -10.330 35.960 1.00 45.82 595 ASP F O 1
ATOM 8193 N N . ILE F 1 83 ? 50.296 -8.655 35.446 1.00 45.68 596 ILE F N 1
ATOM 8194 C CA . ILE F 1 83 ? 50.366 -8.810 34.002 1.00 45.30 596 ILE F CA 1
ATOM 8195 C C . ILE F 1 83 ? 51.288 -7.735 33.377 1.00 44.98 596 ILE F C 1
ATOM 8196 O O . ILE F 1 83 ? 51.117 -6.522 33.633 1.00 44.69 596 ILE F O 1
ATOM 8201 N N . PRO F 1 84 ? 52.290 -8.189 32.589 1.00 44.65 597 PRO F N 1
ATOM 8202 C CA . PRO F 1 84 ? 53.413 -7.338 32.148 1.00 44.00 597 PRO F CA 1
ATOM 8203 C C . PRO F 1 84 ? 53.059 -6.331 31.070 1.00 43.80 597 PRO F C 1
ATOM 8204 O O . PRO F 1 84 ? 53.945 -5.876 30.374 1.00 43.90 597 PRO F O 1
ATOM 8208 N N . PHE F 1 85 ? 51.776 -5.969 30.957 1.00 43.86 598 PHE F N 1
ATOM 8209 C CA . PHE F 1 85 ? 51.298 -4.946 30.010 1.00 43.09 598 PHE F CA 1
ATOM 8210 C C . PHE F 1 85 ? 50.199 -4.057 30.579 1.00 43.19 598 PHE F C 1
ATOM 8211 O O . PHE F 1 85 ? 49.607 -4.357 31.589 1.00 42.68 598 PHE F O 1
ATOM 8219 N N . GLU F 1 86 ? 49.924 -2.959 29.898 1.00 44.51 599 GLU F N 1
ATOM 8220 C CA . GLU F 1 86 ? 48.909 -1.993 30.315 1.00 45.57 599 GLU F CA 1
ATOM 8221 C C . GLU F 1 86 ? 47.492 -2.537 30.157 1.00 46.14 599 GLU F C 1
ATOM 8222 O O . GLU F 1 86 ? 47.217 -3.329 29.247 1.00 46.43 599 GLU F O 1
ATOM 8228 N N . GLY F 1 87 ? 46.595 -2.096 31.034 1.00 47.19 600 GLY F N 1
ATOM 8229 C CA . GLY F 1 87 ? 45.160 -2.285 30.843 1.00 48.78 600 GLY F CA 1
ATOM 8230 C C . GLY F 1 87 ? 44.501 -1.002 30.348 1.00 50.02 600 GLY F C 1
ATOM 8231 O O . GLY F 1 87 ? 45.182 -0.112 29.803 1.00 49.97 600 GLY F O 1
ATOM 8232 N N . ASP F 1 88 ? 43.186 -0.899 30.569 1.00 50.82 601 ASP F N 1
ATOM 8233 C CA . ASP F 1 88 ? 42.384 0.247 30.102 1.00 52.09 601 ASP F CA 1
ATOM 8234 C C . ASP F 1 88 ? 41.731 1.036 31.247 1.00 52.96 601 ASP F C 1
ATOM 8235 O O . ASP F 1 88 ? 40.580 1.483 31.128 1.00 52.76 601 ASP F O 1
ATOM 8240 N N . ASN F 1 89 ? 42.492 1.209 32.334 1.00 54.34 602 ASN F N 1
ATOM 8241 C CA . ASN F 1 89 ? 42.083 1.975 33.527 1.00 55.75 602 ASN F CA 1
ATOM 8242 C C . ASN F 1 89 ? 40.767 1.458 34.128 1.00 56.58 602 ASN F C 1
ATOM 8243 O O . ASN F 1 89 ? 39.899 2.226 34.552 1.00 56.37 602 ASN F O 1
ATOM 8256 N N . CYS F 1 91 ? 38.839 -1.759 36.581 1.00 56.32 604 CYS F N 1
ATOM 8257 C CA . CYS F 1 91 ? 38.869 -2.854 37.565 1.00 54.52 604 CYS F CA 1
ATOM 8258 C C . CYS F 1 91 ? 38.118 -4.067 37.037 1.00 52.93 604 CYS F C 1
ATOM 8259 O O . CYS F 1 91 ? 37.038 -3.954 36.462 1.00 52.19 604 CYS F O 1
ATOM 8262 N N . TYR F 1 92 ? 38.711 -5.235 37.233 1.00 51.50 605 TYR F N 1
ATOM 8263 C CA . TYR F 1 92 ? 38.062 -6.471 36.854 1.00 49.85 605 TYR F CA 1
ATOM 8264 C C . TYR F 1 92 ? 38.108 -7.486 37.998 1.00 49.01 605 TYR F C 1
ATOM 8265 O O . TYR F 1 92 ? 38.824 -7.317 38.982 1.00 48.03 605 TYR F O 1
ATOM 8274 N N . THR F 1 93 ? 37.321 -8.543 37.833 1.00 48.61 606 THR F N 1
ATOM 8275 C CA . THR F 1 93 ? 37.264 -9.676 38.736 1.00 47.92 606 THR F CA 1
ATOM 8276 C C . THR F 1 93 ? 37.312 -10.963 37.866 1.00 47.95 606 THR F C 1
ATOM 8277 O O . THR F 1 93 ? 36.520 -11.092 36.917 1.00 47.72 606 THR F O 1
ATOM 8281 N N . ALA F 1 94 ? 38.266 -11.865 38.148 1.00 47.50 607 ALA F N 1
ATOM 8282 C CA . ALA F 1 94 ? 38.319 -13.217 37.550 1.00 47.25 607 ALA F CA 1
ATOM 8283 C C . ALA F 1 94 ? 37.396 -14.169 38.328 1.00 47.44 607 ALA F C 1
ATOM 8284 O O . ALA F 1 94 ? 37.659 -14.462 39.494 1.00 47.90 607 ALA F O 1
ATOM 8286 N N . LEU F 1 95 ? 36.307 -14.617 37.702 1.00 47.40 608 LEU F N 1
ATOM 8287 C CA . LEU F 1 95 ? 35.381 -15.580 38.318 1.00 47.20 608 LEU F CA 1
ATOM 8288 C C . LEU F 1 95 ? 35.403 -16.956 37.641 1.00 47.05 608 LEU F C 1
ATOM 8289 O O . LEU F 1 95 ? 35.338 -17.031 36.422 1.00 47.28 608 LEU F O 1
ATOM 8294 N N . PRO F 1 96 ? 35.537 -18.048 38.426 1.00 46.84 609 PRO F N 1
ATOM 8295 C CA . PRO F 1 96 ? 35.156 -19.374 37.925 1.00 46.44 609 PRO F CA 1
ATOM 8296 C C . PRO F 1 96 ? 33.850 -19.305 37.141 1.00 45.86 609 PRO F C 1
ATOM 8297 O O . PRO F 1 96 ? 32.886 -18.741 37.638 1.00 44.94 609 PRO F O 1
ATOM 8301 N N . LEU F 1 97 ? 33.828 -19.855 35.926 1.00 45.95 610 LEU F N 1
ATOM 8302 C CA . LEU F 1 97 ? 32.609 -19.819 35.097 1.00 46.49 610 LEU F CA 1
ATOM 8303 C C . LEU F 1 97 ? 31.886 -21.165 35.019 1.00 46.49 610 LEU F C 1
ATOM 8304 O O . LEU F 1 97 ? 32.452 -22.133 34.513 1.00 46.22 610 LEU F O 1
ATOM 8309 N N . LYS F 1 98 ? 30.644 -21.203 35.507 1.00 46.89 611 LYS F N 1
ATOM 8310 C CA . LYS F 1 98 ? 29.831 -22.425 35.520 1.00 47.89 611 LYS F CA 1
ATOM 8311 C C . LYS F 1 98 ? 28.911 -22.571 34.283 1.00 48.94 611 LYS F C 1
ATOM 8312 O O . LYS F 1 98 ? 28.786 -23.668 33.741 1.00 48.52 611 LYS F O 1
ATOM 8318 N N . GLU F 1 99 ? 28.266 -21.481 33.858 1.00 50.30 612 GLU F N 1
ATOM 8319 C CA . GLU F 1 99 ? 27.374 -21.507 32.686 1.00 52.40 612 GLU F CA 1
ATOM 8320 C C . GLU F 1 99 ? 27.099 -20.119 32.087 1.00 53.08 612 GLU F C 1
ATOM 8321 O O . GLU F 1 99 ? 26.771 -19.164 32.804 1.00 53.12 612 GLU F O 1
ATOM 8327 N N . ILE F 1 100 ? 27.219 -20.018 30.765 1.00 54.22 613 ILE F N 1
ATOM 8328 C CA . ILE F 1 100 ? 26.711 -18.855 30.040 1.00 54.91 613 ILE F CA 1
ATOM 8329 C C . ILE F 1 100 ? 25.282 -19.240 29.586 1.00 55.82 613 ILE F C 1
ATOM 8330 O O . ILE F 1 100 ? 25.098 -20.142 28.757 1.00 56.04 613 ILE F O 1
ATOM 8335 N N . LYS F 1 101 ? 24.279 -18.597 30.191 1.00 56.38 614 LYS F N 1
ATOM 8336 C CA . LYS F 1 101 ? 22.870 -18.960 30.000 1.00 56.74 614 LYS F CA 1
ATOM 8337 C C . LYS F 1 101 ? 22.404 -18.655 28.575 1.00 56.93 614 LYS F C 1
ATOM 8338 O O . LYS F 1 101 ? 23.000 -17.822 27.891 1.00 56.98 614 LYS F O 1
ATOM 8344 N N . ARG F 1 102 ? 21.338 -19.333 28.140 1.00 57.31 615 ARG F N 1
ATOM 8345 C CA . ARG F 1 102 ? 20.718 -19.072 26.831 1.00 57.41 615 ARG F CA 1
ATOM 8346 C C . ARG F 1 102 ? 20.055 -17.672 26.699 1.00 56.99 615 ARG F C 1
ATOM 8347 O O . ARG F 1 102 ? 19.723 -17.235 25.579 1.00 57.14 615 ARG F O 1
ATOM 8355 N N . ASN F 1 103 ? 19.873 -16.987 27.835 1.00 56.27 616 ASN F N 1
ATOM 8356 C CA . ASN F 1 103 ? 19.550 -15.541 27.863 1.00 55.44 616 ASN F CA 1
ATOM 8357 C C . ASN F 1 103 ? 20.777 -14.592 27.963 1.00 54.74 616 ASN F C 1
ATOM 8358 O O . ASN F 1 103 ? 20.630 -13.355 27.940 1.00 54.66 616 ASN F O 1
ATOM 8363 N N . GLY F 1 104 ? 21.977 -15.176 28.044 1.00 53.77 617 GLY F N 1
ATOM 8364 C CA . GLY F 1 104 ? 23.236 -14.413 28.087 1.00 52.47 617 GLY F CA 1
ATOM 8365 C C . GLY F 1 104 ? 23.773 -14.193 29.499 1.00 51.64 617 GLY F C 1
ATOM 8366 O O . GLY F 1 104 ? 24.948 -13.831 29.681 1.00 51.55 617 GLY F O 1
ATOM 8367 N N . ASN F 1 105 ? 22.894 -14.384 30.493 1.00 50.68 618 ASN F N 1
ATOM 8368 C CA . ASN F 1 105 ? 23.245 -14.337 31.921 1.00 49.10 618 ASN F CA 1
ATOM 8369 C C . ASN F 1 105 ? 24.410 -15.277 32.237 1.00 47.87 618 ASN F C 1
ATOM 8370 O O . ASN F 1 105 ? 24.516 -16.364 31.647 1.00 47.44 618 ASN F O 1
ATOM 8375 N N . ILE F 1 106 ? 25.292 -14.871 33.152 1.00 46.37 619 ILE F N 1
ATOM 8376 C CA . ILE F 1 106 ? 26.333 -15.810 33.579 1.00 45.02 619 ILE F CA 1
ATOM 8377 C C . ILE F 1 106 ? 26.025 -16.473 34.904 1.00 43.40 619 ILE F C 1
ATOM 8378 O O . ILE F 1 106 ? 25.514 -15.845 35.846 1.00 43.43 619 ILE F O 1
ATOM 8383 N N . VAL F 1 107 ? 26.293 -17.769 34.929 1.00 41.52 620 VAL F N 1
ATOM 8384 C CA . VAL F 1 107 ? 26.249 -18.534 36.162 1.00 40.05 620 VAL F CA 1
ATOM 8385 C C . VAL F 1 107 ? 27.691 -18.724 36.590 1.00 39.15 620 VAL F C 1
ATOM 8386 O O . VAL F 1 107 ? 28.549 -19.203 35.815 1.00 38.72 620 VAL F O 1
ATOM 8390 N N . VAL F 1 108 ? 27.951 -18.265 37.811 1.00 37.59 621 VAL F N 1
ATOM 8391 C CA . VAL F 1 108 ? 29.293 -18.203 38.351 1.00 36.59 621 VAL F CA 1
ATOM 8392 C C . VAL F 1 108 ? 29.261 -18.823 39.744 1.00 35.43 621 VAL F C 1
ATOM 8393 O O . VAL F 1 108 ? 28.191 -18.879 40.364 1.00 35.60 621 VAL F O 1
ATOM 8397 N N . GLU F 1 109 ? 30.392 -19.336 40.227 1.00 34.64 622 GLU F N 1
ATOM 8398 C CA . GLU F 1 109 ? 30.422 -19.857 41.606 1.00 33.39 622 GLU F CA 1
ATOM 8399 C C . GLU F 1 109 ? 31.723 -19.705 42.387 1.00 32.90 622 GLU F C 1
ATOM 8400 O O . GLU F 1 109 ? 32.746 -19.280 41.838 1.00 33.53 622 GLU F O 1
ATOM 8406 N N . LYS F 1 110 ? 31.670 -20.068 43.670 1.00 31.47 623 LYS F N 1
ATOM 8407 C CA . LYS F 1 110 ? 32.857 -20.101 44.517 1.00 30.79 623 LYS F CA 1
ATOM 8408 C C . LYS F 1 110 ? 33.437 -21.507 44.556 1.00 29.49 623 LYS F C 1
ATOM 8409 O O . LYS F 1 110 ? 32.709 -22.499 44.707 1.00 28.89 623 LYS F O 1
ATOM 8415 N N . ILE F 1 111 ? 34.757 -21.569 44.426 1.00 27.90 624 ILE F N 1
ATOM 8416 C CA . ILE F 1 111 ? 35.494 -22.802 44.487 1.00 26.48 624 ILE F CA 1
ATOM 8417 C C . ILE F 1 111 ? 36.540 -22.679 45.585 1.00 26.36 624 ILE F C 1
ATOM 8418 O O . ILE F 1 111 ? 37.054 -21.584 45.833 1.00 25.57 624 ILE F O 1
ATOM 8423 N N . PHE F 1 112 ? 36.863 -23.804 46.225 1.00 25.82 625 PHE F N 1
ATOM 8424 C CA . PHE F 1 112 ? 37.850 -23.836 47.309 1.00 25.50 625 PHE F CA 1
ATOM 8425 C C . PHE F 1 112 ? 39.273 -24.113 46.784 1.00 25.61 625 PHE F C 1
ATOM 8426 O O . PHE F 1 112 ? 39.644 -25.263 46.523 1.00 24.31 625 PHE F O 1
ATOM 8434 N N . ALA F 1 113 ? 40.056 -23.049 46.614 1.00 25.75 626 ALA F N 1
ATOM 8435 C CA . ALA F 1 113 ? 41.264 -23.137 45.809 1.00 27.66 626 ALA F CA 1
ATOM 8436 C C . ALA F 1 113 ? 42.013 -21.831 45.899 1.00 28.70 626 ALA F C 1
ATOM 8437 O O . ALA F 1 113 ? 41.410 -20.795 46.177 1.00 29.05 626 ALA F O 1
ATOM 8439 N N . GLY F 1 114 ? 43.319 -21.885 45.632 1.00 30.51 627 GLY F N 1
ATOM 8440 C CA . GLY F 1 114 ? 44.162 -20.694 45.592 1.00 32.36 627 GLY F CA 1
ATOM 8441 C C . GLY F 1 114 ? 43.832 -19.890 44.354 1.00 33.98 627 GLY F C 1
ATOM 8442 O O . GLY F 1 114 ? 42.985 -20.312 43.563 1.00 33.39 627 GLY F O 1
ATOM 8443 N N . PRO F 1 115 ? 44.494 -18.721 44.172 1.00 35.36 628 PRO F N 1
ATOM 8444 C CA . PRO F 1 115 ? 44.172 -17.804 43.061 1.00 35.74 628 PRO F CA 1
ATOM 8445 C C . PRO F 1 115 ? 44.756 -18.322 41.747 1.00 36.57 628 PRO F C 1
ATOM 8446 O O . PRO F 1 115 ? 45.576 -19.251 41.751 1.00 35.90 628 PRO F O 1
ATOM 8450 N N . ILE F 1 116 ? 44.363 -17.715 40.631 1.00 38.24 629 ILE F N 1
ATOM 8451 C CA . ILE F 1 116 ? 44.746 -18.292 39.345 1.00 39.73 629 ILE F CA 1
ATOM 8452 C C . ILE F 1 116 ? 46.186 -17.962 39.062 1.00 40.73 629 ILE F C 1
ATOM 8453 O O . ILE F 1 116 ? 46.544 -16.801 38.871 1.00 41.17 629 ILE F O 1
ATOM 8466 N N . GLY F 1 118 ? 49.791 -18.127 37.117 1.00 44.39 631 GLY F N 1
ATOM 8467 C CA . GLY F 1 118 ? 50.524 -18.375 35.872 1.00 43.55 631 GLY F CA 1
ATOM 8468 C C . GLY F 1 118 ? 50.202 -17.396 34.753 1.00 43.43 631 GLY F C 1
ATOM 8469 O O . GLY F 1 118 ? 49.283 -16.565 34.858 1.00 42.98 631 GLY F O 1
ATOM 8470 N N . PRO F 1 119 ? 50.980 -17.487 33.672 1.00 42.92 632 PRO F N 1
ATOM 8471 C CA . PRO F 1 119 ? 50.961 -16.640 32.481 1.00 42.49 632 PRO F CA 1
ATOM 8472 C C . PRO F 1 119 ? 49.805 -16.831 31.451 1.00 41.99 632 PRO F C 1
ATOM 8473 O O . PRO F 1 119 ? 49.647 -15.988 30.534 1.00 41.02 632 PRO F O 1
ATOM 8477 N N . SER F 1 120 ? 49.025 -17.907 31.572 1.00 40.68 633 SER F N 1
ATOM 8478 C CA . SER F 1 120 ? 48.275 -18.372 30.409 1.00 40.04 633 SER F CA 1
ATOM 8479 C C . SER F 1 120 ? 46.925 -17.709 30.242 1.00 39.46 633 SER F C 1
ATOM 8480 O O . SER F 1 120 ? 46.227 -17.953 29.218 1.00 39.01 633 SER F O 1
ATOM 8483 N N . ALA F 1 121 ? 46.567 -16.864 31.218 1.00 37.96 634 ALA F N 1
ATOM 8484 C CA . ALA F 1 121 ? 45.378 -16.016 31.087 1.00 37.60 634 ALA F CA 1
ATOM 8485 C C . ALA F 1 121 ? 45.745 -14.679 30.434 1.00 37.29 634 ALA F C 1
ATOM 8486 O O . ALA F 1 121 ? 44.895 -13.774 30.293 1.00 35.95 634 ALA F O 1
ATOM 8488 N N . GLN F 1 122 ? 47.006 -14.574 30.009 1.00 37.28 635 GLN F N 1
ATOM 8489 C CA . GLN F 1 122 ? 47.497 -13.328 29.387 1.00 38.24 635 GLN F CA 1
ATOM 8490 C C . GLN F 1 122 ? 46.809 -12.936 28.075 1.00 37.48 635 GLN F C 1
ATOM 8491 O O . GLN F 1 122 ? 46.410 -11.782 27.916 1.00 36.71 635 GLN F O 1
ATOM 8497 N N . LEU F 1 123 ? 46.687 -13.883 27.139 1.00 37.79 636 LEU F N 1
ATOM 8498 C CA . LEU F 1 123 ? 45.965 -13.608 25.915 1.00 37.81 636 LEU F CA 1
ATOM 8499 C C . LEU F 1 123 ? 44.553 -13.046 26.234 1.00 38.49 636 LEU F C 1
ATOM 8500 O O . LEU F 1 123 ? 44.155 -12.030 25.685 1.00 38.27 636 LEU F O 1
ATOM 8505 N N . GLY F 1 124 ? 43.808 -13.718 27.111 1.00 38.76 637 GLY F N 1
ATOM 8506 C CA . GLY F 1 124 ? 42.500 -13.228 27.529 1.00 39.89 637 GLY F CA 1
ATOM 8507 C C . GLY F 1 124 ? 42.519 -11.768 27.972 1.00 40.55 637 GLY F C 1
ATOM 8508 O O . GLY F 1 124 ? 41.725 -10.953 27.475 1.00 40.66 637 GLY F O 1
ATOM 8509 N N . LEU F 1 125 ? 43.437 -11.443 28.891 1.00 40.67 638 LEU F N 1
ATOM 8510 C CA . LEU F 1 125 ? 43.543 -10.103 29.517 1.00 40.66 638 LEU F CA 1
ATOM 8511 C C . LEU F 1 125 ? 43.827 -9.043 28.464 1.00 40.98 638 LEU F C 1
ATOM 8512 O O . LEU F 1 125 ? 43.149 -8.003 28.401 1.00 40.56 638 LEU F O 1
ATOM 8517 N N . SER F 1 126 ? 44.874 -9.325 27.673 1.00 41.56 639 SER F N 1
ATOM 8518 C CA . SER F 1 126 ? 45.240 -8.574 26.469 1.00 41.89 639 SER F CA 1
ATOM 8519 C C . SER F 1 126 ? 44.004 -8.189 25.675 1.00 42.57 639 SER F C 1
ATOM 8520 O O . SER F 1 126 ? 43.638 -7.017 25.637 1.00 42.51 639 SER F O 1
ATOM 8523 N N . LEU F 1 127 ? 43.362 -9.191 25.071 1.00 43.32 640 LEU F N 1
ATOM 8524 C CA . LEU F 1 127 ? 42.125 -9.019 24.284 1.00 44.50 640 LEU F CA 1
ATOM 8525 C C . LEU F 1 127 ? 41.013 -8.215 24.968 1.00 44.59 640 LEU F C 1
ATOM 8526 O O . LEU F 1 127 ? 40.255 -7.515 24.290 1.00 44.13 640 LEU F O 1
ATOM 8531 N N . LEU F 1 128 ? 40.914 -8.327 26.294 1.00 45.13 641 LEU F N 1
ATOM 8532 C CA . LEU F 1 128 ? 39.861 -7.642 27.061 1.00 45.81 641 LEU F CA 1
ATOM 8533 C C . LEU F 1 128 ? 40.058 -6.102 27.196 1.00 46.49 641 LEU F C 1
ATOM 8534 O O . LEU F 1 128 ? 39.087 -5.321 27.143 1.00 46.48 641 LEU F O 1
ATOM 8539 N N . VAL F 1 129 ? 41.311 -5.681 27.364 1.00 47.24 642 VAL F N 1
ATOM 8540 C CA . VAL F 1 129 ? 41.647 -4.287 27.644 1.00 48.05 642 VAL F CA 1
ATOM 8541 C C . VAL F 1 129 ? 41.978 -3.533 26.346 1.00 49.27 642 VAL F C 1
ATOM 8542 O O . VAL F 1 129 ? 41.765 -2.302 26.222 1.00 49.46 642 VAL F O 1
ATOM 8546 N N . ASN F 1 130 ? 42.485 -4.298 25.379 1.00 49.87 643 ASN F N 1
ATOM 8547 C CA . ASN F 1 130 ? 42.877 -3.811 24.062 1.00 50.72 643 ASN F CA 1
ATOM 8548 C C . ASN F 1 130 ? 41.761 -3.938 22.996 1.00 51.41 643 ASN F C 1
ATOM 8549 O O . ASN F 1 130 ? 41.598 -3.026 22.168 1.00 51.21 643 ASN F O 1
ATOM 8554 N N . ASP F 1 131 ? 40.982 -5.032 23.047 1.00 51.94 644 ASP F N 1
ATOM 8555 C CA . ASP F 1 131 ? 40.212 -5.504 21.865 1.00 53.09 644 ASP F CA 1
ATOM 8556 C C . ASP F 1 131 ? 38.686 -5.749 21.987 1.00 53.38 644 ASP F C 1
ATOM 8557 O O . ASP F 1 131 ? 37.945 -5.611 20.991 1.00 53.38 644 ASP F O 1
ATOM 8562 N N . ILE F 1 132 ? 38.212 -6.142 23.167 1.00 53.34 645 ILE F N 1
ATOM 8563 C CA . ILE F 1 132 ? 36.769 -6.325 23.335 1.00 53.29 645 ILE F CA 1
ATOM 8564 C C . ILE F 1 132 ? 36.180 -4.992 23.772 1.00 53.45 645 ILE F C 1
ATOM 8565 O O . ILE F 1 132 ? 36.824 -4.197 24.491 1.00 53.32 645 ILE F O 1
ATOM 8570 N N . GLU F 1 133 ? 34.968 -4.746 23.300 1.00 53.42 646 GLU F N 1
ATOM 8571 C CA . GLU F 1 133 ? 34.273 -3.509 23.580 1.00 53.88 646 GLU F CA 1
ATOM 8572 C C . GLU F 1 133 ? 32.989 -3.816 24.335 1.00 53.52 646 GLU F C 1
ATOM 8573 O O . GLU F 1 133 ? 32.669 -3.157 25.328 1.00 53.04 646 GLU F O 1
ATOM 8579 N N . ASP F 1 134 ? 32.268 -4.825 23.849 1.00 53.57 647 ASP F N 1
ATOM 8580 C CA . ASP F 1 134 ? 30.957 -5.200 24.373 1.00 53.85 647 ASP F CA 1
ATOM 8581 C C . ASP F 1 134 ? 30.695 -6.673 24.094 1.00 53.59 647 ASP F C 1
ATOM 8582 O O . ASP F 1 134 ? 31.066 -7.181 23.035 1.00 53.73 647 ASP F O 1
ATOM 8587 N N . GLY F 1 135 ? 30.035 -7.349 25.032 1.00 53.35 648 GLY F N 1
ATOM 8588 C CA . GLY F 1 135 ? 29.732 -8.772 24.875 1.00 53.17 648 GLY F CA 1
ATOM 8589 C C . GLY F 1 135 ? 30.879 -9.681 25.281 1.00 52.97 648 GLY F C 1
ATOM 8590 O O . GLY F 1 135 ? 31.968 -9.218 25.663 1.00 53.29 648 GLY F O 1
ATOM 8591 N N . VAL F 1 136 ? 30.637 -10.985 25.193 1.00 52.50 649 VAL F N 1
ATOM 8592 C CA . VAL F 1 136 ? 31.641 -11.984 25.560 1.00 52.07 649 VAL F CA 1
ATOM 8593 C C . VAL F 1 136 ? 31.909 -12.952 24.391 1.00 52.00 649 VAL F C 1
ATOM 8594 O O . VAL F 1 136 ? 30.988 -13.684 23.986 1.00 51.39 649 VAL F O 1
ATOM 8598 N N . PRO F 1 137 ? 33.163 -12.939 23.843 1.00 52.14 650 PRO F N 1
ATOM 8599 C CA . PRO F 1 137 ? 33.609 -13.907 22.835 1.00 52.19 650 PRO F CA 1
ATOM 8600 C C . PRO F 1 137 ? 33.241 -15.331 23.238 1.00 52.47 650 PRO F C 1
ATOM 8601 O O . PRO F 1 137 ? 33.808 -15.844 24.197 1.00 52.91 650 PRO F O 1
ATOM 8605 N N . ARG F 1 138 ? 32.295 -15.950 22.524 1.00 52.47 651 ARG F N 1
ATOM 8606 C CA . ARG F 1 138 ? 31.884 -17.331 22.792 1.00 52.56 651 ARG F CA 1
ATOM 8607 C C . ARG F 1 138 ? 32.976 -18.297 22.333 1.00 52.91 651 ARG F C 1
ATOM 8608 O O . ARG F 1 138 ? 32.784 -19.084 21.401 1.00 52.37 651 ARG F O 1
ATOM 8624 N N . VAL F 1 140 ? 37.248 -19.865 23.975 1.00 53.66 653 VAL F N 1
ATOM 8625 C CA . VAL F 1 140 ? 38.064 -20.037 25.185 1.00 53.12 653 VAL F CA 1
ATOM 8626 C C . VAL F 1 140 ? 39.551 -19.824 24.870 1.00 52.71 653 VAL F C 1
ATOM 8627 O O . VAL F 1 140 ? 40.208 -20.721 24.330 1.00 52.22 653 VAL F O 1
ATOM 8631 N N . PHE F 1 141 ? 40.063 -18.640 25.217 1.00 52.36 654 PHE F N 1
ATOM 8632 C CA . PHE F 1 141 ? 41.436 -18.229 24.839 1.00 52.63 654 PHE F CA 1
ATOM 8633 C C . PHE F 1 141 ? 42.506 -18.676 25.828 1.00 52.70 654 PHE F C 1
ATOM 8634 O O . PHE F 1 141 ? 42.377 -18.431 27.030 1.00 52.68 654 PHE F O 1
ATOM 8642 N N . THR F 1 142 ? 43.570 -19.295 25.322 1.00 52.70 655 THR F N 1
ATOM 8643 C CA . THR F 1 142 ? 44.690 -19.669 26.168 1.00 53.19 655 THR F CA 1
ATOM 8644 C C . THR F 1 142 ? 46.057 -19.373 25.555 1.00 53.84 655 THR F C 1
ATOM 8645 O O . THR F 1 142 ? 46.272 -19.581 24.346 1.00 53.84 655 THR F O 1
ATOM 8649 N N . GLY F 1 143 ? 46.969 -18.886 26.406 1.00 54.00 656 GLY F N 1
ATOM 8650 C CA . GLY F 1 143 ? 48.346 -18.584 26.008 1.00 54.19 656 GLY F CA 1
ATOM 8651 C C . GLY F 1 143 ? 48.967 -17.329 26.612 1.00 54.02 656 GLY F C 1
ATOM 8652 O O . GLY F 1 143 ? 48.326 -16.261 26.679 1.00 53.81 656 GLY F O 1
ATOM 8653 N N . GLU F 1 144 ? 50.220 -17.463 27.055 1.00 53.73 657 GLU F N 1
ATOM 8654 C CA . GLU F 1 144 ? 50.989 -16.301 27.482 1.00 53.71 657 GLU F CA 1
ATOM 8655 C C . GLU F 1 144 ? 51.408 -15.438 26.276 1.00 54.33 657 GLU F C 1
ATOM 8656 O O . GLU F 1 144 ? 51.610 -15.945 25.173 1.00 54.20 657 GLU F O 1
ATOM 8662 N N . ILE F 1 145 ? 51.520 -14.138 26.510 1.00 55.09 658 ILE F N 1
ATOM 8663 C CA . ILE F 1 145 ? 52.033 -13.184 25.540 1.00 56.56 658 ILE F CA 1
ATOM 8664 C C . ILE F 1 145 ? 53.554 -13.015 25.714 1.00 57.51 658 ILE F C 1
ATOM 8665 O O . ILE F 1 145 ? 54.017 -12.647 26.798 1.00 57.15 658 ILE F O 1
ATOM 8670 N N . ALA F 1 146 ? 54.321 -13.287 24.656 1.00 59.05 659 ALA F N 1
ATOM 8671 C CA . ALA F 1 146 ? 55.791 -13.100 24.682 1.00 60.62 659 ALA F CA 1
ATOM 8672 C C . ALA F 1 146 ? 56.183 -11.608 24.805 1.00 61.28 659 ALA F C 1
ATOM 8673 O O . ALA F 1 146 ? 55.324 -10.733 24.664 1.00 61.50 659 ALA F O 1
ATOM 8675 N N . ASP F 1 147 ? 57.457 -11.310 25.080 1.00 62.31 660 ASP F N 1
ATOM 8676 C CA . ASP F 1 147 ? 57.859 -9.904 25.351 1.00 63.40 660 ASP F CA 1
ATOM 8677 C C . ASP F 1 147 ? 57.420 -8.863 24.293 1.00 63.54 660 ASP F C 1
ATOM 8678 O O . ASP F 1 147 ? 57.196 -7.694 24.636 1.00 63.75 660 ASP F O 1
ATOM 8683 N N . ASP F 1 148 ? 57.271 -9.288 23.034 1.00 63.57 661 ASP F N 1
ATOM 8684 C CA . ASP F 1 148 ? 56.736 -8.412 21.975 1.00 63.76 661 ASP F CA 1
ATOM 8685 C C . ASP F 1 148 ? 55.300 -7.903 22.229 1.00 63.76 661 ASP F C 1
ATOM 8686 O O . ASP F 1 148 ? 54.901 -6.870 21.673 1.00 64.38 661 ASP F O 1
ATOM 8691 N N . GLU F 1 149 ? 54.563 -8.621 23.085 1.00 63.44 662 GLU F N 1
ATOM 8692 C CA . GLU F 1 149 ? 53.106 -8.448 23.328 1.00 63.09 662 GLU F CA 1
ATOM 8693 C C . GLU F 1 149 ? 52.199 -8.789 22.119 1.00 62.44 662 GLU F C 1
ATOM 8694 O O . GLU F 1 149 ? 51.091 -8.255 21.986 1.00 61.93 662 GLU F O 1
ATOM 8700 N N . GLU F 1 150 ? 52.669 -9.699 21.262 1.00 61.84 663 GLU F N 1
ATOM 8701 C CA . GLU F 1 150 ? 51.878 -10.195 20.123 1.00 61.54 663 GLU F CA 1
ATOM 8702 C C . GLU F 1 150 ? 51.830 -11.717 20.115 1.00 60.77 663 GLU F C 1
ATOM 8703 O O . GLU F 1 150 ? 50.766 -12.292 20.284 1.00 59.86 663 GLU F O 1
ATOM 8709 N N . THR F 1 151 ? 53.006 -12.336 19.949 1.00 60.87 664 THR F N 1
ATOM 8710 C CA . THR F 1 151 ? 53.209 -13.802 19.898 1.00 61.03 664 THR F CA 1
ATOM 8711 C C . THR F 1 151 ? 52.577 -14.563 21.075 1.00 61.04 664 THR F C 1
ATOM 8712 O O . THR F 1 151 ? 52.738 -14.171 22.234 1.00 60.88 664 THR F O 1
ATOM 8716 N N . ILE F 1 152 ? 51.864 -15.650 20.762 1.00 61.38 665 ILE F N 1
ATOM 8717 C CA . ILE F 1 152 ? 51.363 -16.585 21.775 1.00 61.39 665 ILE F CA 1
ATOM 8718 C C . ILE F 1 152 ? 52.402 -17.679 22.073 1.00 61.86 665 ILE F C 1
ATOM 8719 O O . ILE F 1 152 ? 52.892 -18.350 21.166 1.00 61.64 665 ILE F O 1
ATOM 8724 N N . ILE F 1 153 ? 52.755 -17.822 23.350 1.00 62.61 666 ILE F N 1
ATOM 8725 C CA . ILE F 1 153 ? 53.686 -18.867 23.792 1.00 63.24 666 ILE F CA 1
ATOM 8726 C C . ILE F 1 153 ? 52.938 -20.029 24.474 1.00 63.91 666 ILE F C 1
ATOM 8727 O O . ILE F 1 153 ? 51.785 -19.845 24.887 1.00 63.89 666 ILE F O 1
ATOM 8732 N N . PRO F 1 154 ? 53.589 -21.221 24.605 1.00 64.50 667 PRO F N 1
ATOM 8733 C CA . PRO F 1 154 ? 52.849 -22.469 24.920 1.00 64.47 667 PRO F CA 1
ATOM 8734 C C . PRO F 1 154 ? 52.171 -22.541 26.309 1.00 64.02 667 PRO F C 1
ATOM 8735 O O . PRO F 1 154 ? 52.596 -21.839 27.241 1.00 64.39 667 PRO F O 1
ATOM 8739 N N . ILE F 1 155 ? 51.110 -23.365 26.406 1.00 63.32 668 ILE F N 1
ATOM 8740 C CA . ILE F 1 155 ? 50.462 -23.781 27.685 1.00 62.31 668 ILE F CA 1
ATOM 8741 C C . ILE F 1 155 ? 50.514 -25.306 27.874 1.00 61.55 668 ILE F C 1
ATOM 8742 O O . ILE F 1 155 ? 50.239 -26.067 26.939 1.00 61.18 668 ILE F O 1
ATOM 8747 N N . CYS F 1 156 ? 50.873 -25.752 29.076 1.00 60.93 669 CYS F N 1
ATOM 8748 C CA . CYS F 1 156 ? 50.931 -27.196 29.361 1.00 60.07 669 CYS F CA 1
ATOM 8749 C C . CYS F 1 156 ? 49.569 -27.768 29.709 1.00 58.97 669 CYS F C 1
ATOM 8750 O O . CYS F 1 156 ? 48.712 -27.061 30.239 1.00 58.78 669 CYS F O 1
ATOM 8753 N N . GLY F 1 157 ? 49.384 -29.053 29.402 1.00 57.99 670 GLY F N 1
ATOM 8754 C CA . GLY F 1 157 ? 48.100 -29.739 29.603 1.00 56.42 670 GLY F CA 1
ATOM 8755 C C . GLY F 1 157 ? 47.028 -29.159 28.707 1.00 55.51 670 GLY F C 1
ATOM 8756 O O . GLY F 1 157 ? 46.034 -28.608 29.189 1.00 55.14 670 GLY F O 1
ATOM 8757 N N . VAL F 1 158 ? 47.240 -29.273 27.396 1.00 54.58 671 VAL F N 1
ATOM 8758 C CA . VAL F 1 158 ? 46.342 -28.657 26.418 1.00 53.58 671 VAL F CA 1
ATOM 8759 C C . VAL F 1 158 ? 45.005 -29.413 26.369 1.00 52.92 671 VAL F C 1
ATOM 8760 O O . VAL F 1 158 ? 43.935 -28.789 26.307 1.00 53.24 671 VAL F O 1
ATOM 8764 N N . ASP F 1 159 ? 45.078 -30.746 26.443 1.00 52.19 672 ASP F N 1
ATOM 8765 C CA . ASP F 1 159 ? 43.892 -31.612 26.451 1.00 51.30 672 ASP F CA 1
ATOM 8766 C C . ASP F 1 159 ? 42.886 -31.229 27.556 1.00 50.17 672 ASP F C 1
ATOM 8767 O O . ASP F 1 159 ? 41.656 -31.132 27.307 1.00 49.70 672 ASP F O 1
ATOM 8772 N N . ILE F 1 160 ? 43.432 -30.999 28.757 1.00 48.42 673 ILE F N 1
ATOM 8773 C CA . ILE F 1 160 ? 42.679 -30.591 29.959 1.00 46.54 673 ILE F CA 1
ATOM 8774 C C . ILE F 1 160 ? 41.898 -29.307 29.710 1.00 45.66 673 ILE F C 1
ATOM 8775 O O . ILE F 1 160 ? 40.683 -29.260 29.960 1.00 45.40 673 ILE F O 1
ATOM 8780 N N . ALA F 1 161 ? 42.591 -28.279 29.209 1.00 44.72 674 ALA F N 1
ATOM 8781 C CA . ALA F 1 161 ? 41.956 -27.009 28.816 1.00 44.11 674 ALA F CA 1
ATOM 8782 C C . ALA F 1 161 ? 40.805 -27.190 27.788 1.00 43.40 674 ALA F C 1
ATOM 8783 O O . ALA F 1 161 ? 39.718 -26.599 27.912 1.00 42.52 674 ALA F O 1
ATOM 8785 N N . ALA F 1 162 ? 41.043 -28.044 26.798 1.00 43.55 675 ALA F N 1
ATOM 8786 C CA . ALA F 1 162 ? 40.050 -28.350 25.771 1.00 42.99 675 ALA F CA 1
ATOM 8787 C C . ALA F 1 162 ? 38.828 -29.107 26.327 1.00 42.94 675 ALA F C 1
ATOM 8788 O O . ALA F 1 162 ? 37.674 -28.749 26.005 1.00 42.32 675 ALA F O 1
ATOM 8790 N N . ILE F 1 163 ? 39.059 -30.130 27.164 1.00 42.45 676 ILE F N 1
ATOM 8791 C CA . ILE F 1 163 ? 37.946 -30.790 27.867 1.00 42.43 676 ILE F CA 1
ATOM 8792 C C . ILE F 1 163 ? 37.073 -29.712 28.541 1.00 42.60 676 ILE F C 1
ATOM 8793 O O . ILE F 1 163 ? 35.862 -29.627 28.296 1.00 42.62 676 ILE F O 1
ATOM 8798 N N . ALA F 1 164 ? 37.710 -28.861 29.344 1.00 42.63 677 ALA F N 1
ATOM 8799 C CA . ALA F 1 164 ? 37.046 -27.732 29.995 1.00 42.38 677 ALA F CA 1
ATOM 8800 C C . ALA F 1 164 ? 36.293 -26.837 29.000 1.00 42.11 677 ALA F C 1
ATOM 8801 O O . ALA F 1 164 ? 35.166 -26.447 29.263 1.00 42.34 677 ALA F O 1
ATOM 8803 N N . ALA F 1 165 ? 36.910 -26.524 27.862 1.00 42.63 678 ALA F N 1
ATOM 8804 C CA . ALA F 1 165 ? 36.252 -25.686 26.843 1.00 43.23 678 ALA F CA 1
ATOM 8805 C C . ALA F 1 165 ? 35.053 -26.392 26.222 1.00 43.91 678 ALA F C 1
ATOM 8806 O O . ALA F 1 165 ? 33.928 -25.874 26.263 1.00 43.51 678 ALA F O 1
ATOM 8808 N N . HIS F 1 166 ? 35.291 -27.594 25.695 1.00 45.20 679 HIS F N 1
ATOM 8809 C CA . HIS F 1 166 ? 34.241 -28.422 25.062 1.00 46.56 679 HIS F CA 1
ATOM 8810 C C . HIS F 1 166 ? 33.064 -28.733 25.997 1.00 47.57 679 HIS F C 1
ATOM 8811 O O . HIS F 1 166 ? 31.916 -28.826 25.549 1.00 47.50 679 HIS F O 1
ATOM 8818 N N . GLU F 1 167 ? 33.355 -28.864 27.294 1.00 48.46 680 GLU F N 1
ATOM 8819 C CA . GLU F 1 167 ? 32.327 -29.139 28.309 1.00 49.41 680 GLU F CA 1
ATOM 8820 C C . GLU F 1 167 ? 31.232 -28.085 28.454 1.00 49.24 680 GLU F C 1
ATOM 8821 O O . GLU F 1 167 ? 30.146 -28.392 28.954 1.00 48.78 680 GLU F O 1
ATOM 8827 N N . GLN F 1 168 ? 31.519 -26.847 28.059 1.00 49.39 681 GLN F N 1
ATOM 8828 C CA . GLN F 1 168 ? 30.481 -25.809 28.019 1.00 49.79 681 GLN F CA 1
ATOM 8829 C C . GLN F 1 168 ? 30.093 -25.534 26.558 1.00 50.23 681 GLN F C 1
ATOM 8830 O O . GLN F 1 168 ? 29.345 -24.592 26.248 1.00 49.99 681 GLN F O 1
ATOM 8836 N N . GLY F 1 169 ? 30.616 -26.383 25.668 1.00 50.83 682 GLY F N 1
ATOM 8837 C CA . GLY F 1 169 ? 30.327 -26.341 24.225 1.00 51.31 682 GLY F CA 1
ATOM 8838 C C . GLY F 1 169 ? 31.034 -25.213 23.482 1.00 51.45 682 GLY F C 1
ATOM 8839 O O . GLY F 1 169 ? 30.478 -24.633 22.530 1.00 51.30 682 GLY F O 1
ATOM 8840 N N . LEU F 1 170 ? 32.257 -24.903 23.910 1.00 51.02 683 LEU F N 1
ATOM 8841 C CA . LEU F 1 170 ? 32.982 -23.760 23.364 1.00 50.55 683 LEU F CA 1
ATOM 8842 C C . LEU F 1 170 ? 34.339 -24.160 22.794 1.00 50.11 683 LEU F C 1
ATOM 8843 O O . LEU F 1 170 ? 35.011 -25.035 23.356 1.00 49.83 683 LEU F O 1
ATOM 8848 N N . PRO F 1 171 ? 34.733 -23.525 21.658 1.00 49.72 684 PRO F N 1
ATOM 8849 C CA . PRO F 1 171 ? 35.977 -23.848 20.958 1.00 48.95 684 PRO F CA 1
ATOM 8850 C C . PRO F 1 171 ? 37.178 -23.428 21.774 1.00 48.47 684 PRO F C 1
ATOM 8851 O O . PRO F 1 171 ? 37.113 -22.405 22.444 1.00 48.88 684 PRO F O 1
ATOM 8855 N N . LEU F 1 172 ? 38.258 -24.197 21.724 1.00 48.00 685 LEU F N 1
ATOM 8856 C CA . LEU F 1 172 ? 39.512 -23.757 22.323 1.00 47.42 685 LEU F CA 1
ATOM 8857 C C . LEU F 1 172 ? 40.326 -22.968 21.297 1.00 48.10 685 LEU F C 1
ATOM 8858 O O . LEU F 1 172 ? 40.644 -23.485 20.216 1.00 47.90 685 LEU F O 1
ATOM 8863 N N . ILE F 1 173 ? 40.656 -21.722 21.662 1.00 48.61 686 ILE F N 1
ATOM 8864 C CA . ILE F 1 173 ? 41.339 -20.731 20.804 1.00 48.39 686 ILE F CA 1
ATOM 8865 C C . ILE F 1 173 ? 42.756 -20.510 21.338 1.00 48.73 686 ILE F C 1
ATOM 8866 O O . ILE F 1 173 ? 42.933 -20.062 22.471 1.00 48.78 686 ILE F O 1
ATOM 8871 N N . GLY F 1 174 ? 43.762 -20.836 20.541 1.00 49.03 687 GLY F N 1
ATOM 8872 C CA . GLY F 1 174 ? 45.142 -20.866 21.026 1.00 50.34 687 GLY F CA 1
ATOM 8873 C C . GLY F 1 174 ? 46.135 -21.018 19.898 1.00 51.09 687 GLY F C 1
ATOM 8874 O O . GLY F 1 174 ? 45.771 -20.845 18.741 1.00 51.27 687 GLY F O 1
ATOM 8875 N N . ASN F 1 175 ? 47.386 -21.346 20.225 1.00 51.90 688 ASN F N 1
ATOM 8876 C CA . ASN F 1 175 ? 48.451 -21.489 19.217 1.00 52.70 688 ASN F CA 1
ATOM 8877 C C . ASN F 1 175 ? 49.331 -22.667 19.564 1.00 53.46 688 ASN F C 1
ATOM 8878 O O . ASN F 1 175 ? 50.472 -22.508 20.006 1.00 53.36 688 ASN F O 1
ATOM 8883 N N . GLN F 1 176 ? 48.765 -23.855 19.365 1.00 55.11 689 GLN F N 1
ATOM 8884 C CA . GLN F 1 176 ? 49.464 -25.146 19.490 1.00 56.78 689 GLN F CA 1
ATOM 8885 C C . GLN F 1 176 ? 48.505 -26.289 19.090 1.00 57.31 689 GLN F C 1
ATOM 8886 O O . GLN F 1 176 ? 47.357 -26.008 18.712 1.00 57.15 689 GLN F O 1
ATOM 8892 N N . PRO F 1 177 ? 48.977 -27.567 19.146 1.00 57.89 690 PRO F N 1
ATOM 8893 C CA . PRO F 1 177 ? 48.094 -28.759 19.099 1.00 58.34 690 PRO F CA 1
ATOM 8894 C C . PRO F 1 177 ? 46.840 -28.691 20.004 1.00 58.55 690 PRO F C 1
ATOM 8895 O O . PRO F 1 177 ? 46.698 -27.775 20.808 1.00 58.75 690 PRO F O 1
ATOM 8899 N N . GLY F 1 178 ? 45.941 -29.663 19.865 1.00 59.03 691 GLY F N 1
ATOM 8900 C CA . GLY F 1 178 ? 44.779 -29.785 20.746 1.00 58.79 691 GLY F CA 1
ATOM 8901 C C . GLY F 1 178 ? 43.749 -28.688 20.549 1.00 59.05 691 GLY F C 1
ATOM 8902 O O . GLY F 1 178 ? 42.616 -28.785 21.068 1.00 58.86 691 GLY F O 1
ATOM 8903 N N . VAL F 1 179 ? 44.125 -27.668 19.771 1.00 58.88 692 VAL F N 1
ATOM 8904 C CA . VAL F 1 179 ? 43.333 -26.441 19.665 1.00 59.08 692 VAL F CA 1
ATOM 8905 C C . VAL F 1 179 ? 42.363 -26.411 18.482 1.00 59.10 692 VAL F C 1
ATOM 8906 O O . VAL F 1 179 ? 42.732 -26.696 17.346 1.00 58.75 692 VAL F O 1
ATOM 8910 N N . ASP F 1 180 ? 41.119 -26.055 18.799 1.00 59.66 693 ASP F N 1
ATOM 8911 C CA . ASP F 1 180 ? 40.012 -25.899 17.843 1.00 60.17 693 ASP F CA 1
ATOM 8912 C C . ASP F 1 180 ? 40.254 -24.831 16.756 1.00 60.31 693 ASP F C 1
ATOM 8913 O O . ASP F 1 180 ? 39.566 -24.835 15.721 1.00 60.53 693 ASP F O 1
ATOM 8918 N N . GLU F 1 181 ? 41.193 -23.912 17.016 1.00 59.92 694 GLU F N 1
ATOM 8919 C CA . GLU F 1 181 ? 41.583 -22.828 16.082 1.00 59.60 694 GLU F CA 1
ATOM 8920 C C . GLU F 1 181 ? 42.924 -22.213 16.469 1.00 58.83 694 GLU F C 1
ATOM 8921 O O . GLU F 1 181 ? 43.102 -21.750 17.600 1.00 58.73 694 GLU F O 1
ATOM 8927 N N . GLU F 1 182 ? 43.850 -22.202 15.517 1.00 58.00 695 GLU F N 1
ATOM 8928 C CA . GLU F 1 182 ? 45.240 -21.840 15.763 1.00 57.75 695 GLU F CA 1
ATOM 8929 C C . GLU F 1 182 ? 45.585 -20.399 15.351 1.00 57.28 695 GLU F C 1
ATOM 8930 O O . GLU F 1 182 ? 45.893 -20.155 14.183 1.00 57.88 695 GLU F O 1
ATOM 8936 N N . VAL F 1 183 ? 45.538 -19.462 16.309 1.00 56.51 696 VAL F N 1
ATOM 8937 C CA . VAL F 1 183 ? 46.010 -18.066 16.123 1.00 55.64 696 VAL F CA 1
ATOM 8938 C C . VAL F 1 183 ? 47.374 -17.844 16.802 1.00 55.43 696 VAL F C 1
ATOM 8939 O O . VAL F 1 183 ? 47.538 -18.192 17.976 1.00 55.20 696 VAL F O 1
ATOM 8943 N N . ARG F 1 184 ? 48.340 -17.262 16.079 1.00 54.99 697 ARG F N 1
ATOM 8944 C CA . ARG F 1 184 ? 49.733 -17.124 16.597 1.00 54.69 697 ARG F CA 1
ATOM 8945 C C . ARG F 1 184 ? 50.097 -15.769 17.246 1.00 54.21 697 ARG F C 1
ATOM 8946 O O . ARG F 1 184 ? 51.222 -15.588 17.719 1.00 54.48 697 ARG F O 1
ATOM 8948 N N . ASN F 1 185 ? 49.152 -14.829 17.250 1.00 53.55 698 ASN F N 1
ATOM 8949 C CA . ASN F 1 185 ? 49.343 -13.520 17.891 1.00 53.31 698 ASN F CA 1
ATOM 8950 C C . ASN F 1 185 ? 48.029 -12.822 18.264 1.00 53.48 698 ASN F C 1
ATOM 8951 O O . ASN F 1 185 ? 46.932 -13.319 17.935 1.00 53.43 698 ASN F O 1
ATOM 8956 N N . THR F 1 186 ? 48.159 -11.675 18.938 1.00 53.78 699 THR F N 1
ATOM 8957 C CA . THR F 1 186 ? 47.013 -10.856 19.403 1.00 54.20 699 THR F CA 1
ATOM 8958 C C . THR F 1 186 ? 46.068 -10.414 18.276 1.00 53.88 699 THR F C 1
ATOM 8959 O O . THR F 1 186 ? 44.845 -10.528 18.406 1.00 53.47 699 THR F O 1
ATOM 8963 N N . SER F 1 187 ? 46.647 -9.927 17.175 1.00 53.60 700 SER F N 1
ATOM 8964 C CA . SER F 1 187 ? 45.879 -9.462 16.020 1.00 53.47 700 SER F CA 1
ATOM 8965 C C . SER F 1 187 ? 45.029 -10.563 15.403 1.00 53.29 700 SER F C 1
ATOM 8966 O O . SER F 1 187 ? 43.830 -10.360 15.224 1.00 53.65 700 SER F O 1
ATOM 8969 N N . LEU F 1 188 ? 45.638 -11.713 15.103 1.00 52.93 701 LEU F N 1
ATOM 8970 C CA . LEU F 1 188 ? 44.919 -12.875 14.557 1.00 53.25 701 LEU F CA 1
ATOM 8971 C C . LEU F 1 188 ? 43.734 -13.278 15.441 1.00 53.85 701 LEU F C 1
ATOM 8972 O O . LEU F 1 188 ? 42.653 -13.630 14.936 1.00 53.67 701 LEU F O 1
ATOM 8977 N N . ALA F 1 189 ? 43.962 -13.205 16.759 1.00 54.30 702 ALA F N 1
ATOM 8978 C CA . ALA F 1 189 ? 42.976 -13.530 17.799 1.00 54.71 702 ALA F CA 1
ATOM 8979 C C . ALA F 1 189 ? 41.825 -12.506 17.918 1.00 54.89 702 ALA F C 1
ATOM 8980 O O . ALA F 1 189 ? 40.658 -12.877 18.132 1.00 54.79 702 ALA F O 1
ATOM 8982 N N . ALA F 1 190 ? 42.183 -11.228 17.783 1.00 54.89 703 ALA F N 1
ATOM 8983 C CA . ALA F 1 190 ? 41.271 -10.089 17.895 1.00 54.94 703 ALA F CA 1
ATOM 8984 C C . ALA F 1 190 ? 40.458 -9.925 16.633 1.00 55.01 703 ALA F C 1
ATOM 8985 O O . ALA F 1 190 ? 39.342 -9.396 16.669 1.00 55.14 703 ALA F O 1
ATOM 8987 N N . HIS F 1 191 ? 41.059 -10.345 15.521 1.00 54.88 704 HIS F N 1
ATOM 8988 C CA . HIS F 1 191 ? 40.379 -10.464 14.232 1.00 54.81 704 HIS F CA 1
ATOM 8989 C C . HIS F 1 191 ? 39.343 -11.594 14.310 1.00 54.21 704 HIS F C 1
ATOM 8990 O O . HIS F 1 191 ? 38.249 -11.486 13.740 1.00 53.77 704 HIS F O 1
ATOM 8997 N N . LEU F 1 192 ? 39.694 -12.665 15.026 1.00 53.78 705 LEU F N 1
ATOM 8998 C CA . LEU F 1 192 ? 38.803 -13.827 15.182 1.00 53.56 705 LEU F CA 1
ATOM 8999 C C . LEU F 1 192 ? 37.533 -13.569 16.032 1.00 53.24 705 LEU F C 1
ATOM 9000 O O . LEU F 1 192 ? 36.461 -14.097 15.723 1.00 53.00 705 LEU F O 1
ATOM 9005 N N . ILE F 1 193 ? 37.630 -12.760 17.080 1.00 52.89 706 ILE F N 1
ATOM 9006 C CA . ILE F 1 193 ? 36.407 -12.323 17.772 1.00 53.10 706 ILE F CA 1
ATOM 9007 C C . ILE F 1 193 ? 35.455 -11.547 16.816 1.00 53.25 706 ILE F C 1
ATOM 9008 O O . ILE F 1 193 ? 34.226 -11.651 16.918 1.00 52.83 706 ILE F O 1
ATOM 9013 N N . GLN F 1 194 ? 36.046 -10.778 15.897 1.00 53.51 707 GLN F N 1
ATOM 9014 C CA . GLN F 1 194 ? 35.309 -10.042 14.856 1.00 53.93 707 GLN F CA 1
ATOM 9015 C C . GLN F 1 194 ? 34.616 -10.954 13.826 1.00 53.57 707 GLN F C 1
ATOM 9016 O O . GLN F 1 194 ? 33.438 -10.759 13.533 1.00 53.49 707 GLN F O 1
ATOM 9022 N N . THR F 1 195 ? 35.350 -11.939 13.289 1.00 53.33 708 THR F N 1
ATOM 9023 C CA . THR F 1 195 ? 34.809 -12.889 12.301 1.00 53.30 708 THR F CA 1
ATOM 9024 C C . THR F 1 195 ? 33.949 -14.014 12.915 1.00 53.56 708 THR F C 1
ATOM 9025 O O . THR F 1 195 ? 33.079 -14.586 12.235 1.00 53.53 708 THR F O 1
ATOM 9029 N N . GLY F 1 196 ? 34.209 -14.334 14.187 1.00 53.46 709 GLY F N 1
ATOM 9030 C CA . GLY F 1 196 ? 33.554 -15.443 14.903 1.00 53.41 709 GLY F CA 1
ATOM 9031 C C . GLY F 1 196 ? 33.983 -16.799 14.363 1.00 53.41 709 GLY F C 1
ATOM 9032 O O . GLY F 1 196 ? 34.202 -17.748 15.121 1.00 52.85 709 GLY F O 1
ATOM 9033 N N . THR F 1 197 ? 34.107 -16.858 13.037 1.00 53.50 710 THR F N 1
ATOM 9034 C CA . THR F 1 197 ? 34.439 -18.061 12.280 1.00 53.97 710 THR F CA 1
ATOM 9035 C C . THR F 1 197 ? 35.881 -17.987 11.728 1.00 53.52 710 THR F C 1
ATOM 9036 O O . THR F 1 197 ? 36.538 -16.944 11.801 1.00 53.67 710 THR F O 1
ATOM 9040 N N . LEU F 1 198 ? 36.382 -19.093 11.197 1.00 52.85 711 LEU F N 1
ATOM 9041 C CA . LEU F 1 198 ? 37.556 -19.020 10.337 1.00 52.70 711 LEU F CA 1
ATOM 9042 C C . LEU F 1 198 ? 37.074 -18.890 8.868 1.00 52.60 711 LEU F C 1
ATOM 9043 O O . LEU F 1 198 ? 36.412 -19.809 8.356 1.00 52.43 711 LEU F O 1
ATOM 9048 N N . PRO F 1 199 ? 37.363 -17.729 8.214 1.00 52.60 712 PRO F N 1
ATOM 9049 C CA . PRO F 1 199 ? 37.143 -17.496 6.771 1.00 52.54 712 PRO F CA 1
ATOM 9050 C C . PRO F 1 199 ? 37.521 -18.666 5.865 1.00 52.55 712 PRO F C 1
ATOM 9051 O O . PRO F 1 199 ? 38.540 -19.333 6.084 1.00 51.90 712 PRO F O 1
ATOM 9055 N N . VAL F 1 200 ? 36.693 -18.889 4.846 1.00 52.85 713 VAL F N 1
ATOM 9056 C CA . VAL F 1 200 ? 36.792 -20.080 3.998 1.00 53.70 713 VAL F CA 1
ATOM 9057 C C . VAL F 1 200 ? 37.384 -19.700 2.639 1.00 54.03 713 VAL F C 1
ATOM 9058 O O . VAL F 1 200 ? 36.960 -18.721 2.024 1.00 53.76 713 VAL F O 1
ATOM 9062 N N . GLN F 1 201 ? 38.368 -20.477 2.199 1.00 54.69 714 GLN F N 1
ATOM 9063 C CA . GLN F 1 201 ? 38.968 -20.323 0.879 1.00 55.55 714 GLN F CA 1
ATOM 9064 C C . GLN F 1 201 ? 38.446 -21.333 -0.137 1.00 56.36 714 GLN F C 1
ATOM 9065 O O . GLN F 1 201 ? 39.012 -22.430 -0.273 1.00 56.33 714 GLN F O 1
ATOM 9071 N N . ARG F 1 202 ? 37.492 -20.906 -0.953 1.00 57.17 715 ARG F N 1
ATOM 9072 C CA . ARG F 1 202 ? 37.131 -21.667 -2.163 1.00 57.86 715 ARG F CA 1
ATOM 9073 C C . ARG F 1 202 ? 37.682 -21.264 -3.553 1.00 57.92 715 ARG F C 1
ATOM 9074 O O . ARG F 1 202 ? 37.220 -20.317 -4.137 1.00 57.66 715 ARG F O 1
ATOM 9082 N N . ALA F 1 203 ? 38.669 -22.019 -4.044 1.00 50.77 716 ALA F N 1
ATOM 9083 C CA . ALA F 1 203 ? 38.893 -22.334 -5.457 1.00 50.87 716 ALA F CA 1
ATOM 9084 C C . ALA F 1 203 ? 37.739 -23.043 -6.149 1.00 51.89 716 ALA F C 1
ATOM 9085 O O . ALA F 1 203 ? 37.307 -24.080 -5.701 1.00 49.39 716 ALA F O 1
ATOM 9087 N N . GLY G 1 1 ? 28.510 -15.642 -3.251 1.00 56.93 514 GLY G N 1
ATOM 9088 C CA . GLY G 1 1 ? 27.671 -14.497 -2.775 1.00 57.09 514 GLY G CA 1
ATOM 9089 C C . GLY G 1 1 ? 28.122 -13.131 -3.275 1.00 56.95 514 GLY G C 1
ATOM 9090 O O . GLY G 1 1 ? 29.313 -12.924 -3.561 1.00 57.17 514 GLY G O 1
ATOM 9091 N N . LYS G 1 2 ? 27.168 -12.197 -3.353 1.00 56.60 515 LYS G N 1
ATOM 9092 C CA . LYS G 1 2 ? 27.389 -10.865 -3.946 1.00 56.35 515 LYS G CA 1
ATOM 9093 C C . LYS G 1 2 ? 28.694 -10.237 -3.492 1.00 55.50 515 LYS G C 1
ATOM 9094 O O . LYS G 1 2 ? 28.966 -10.175 -2.292 1.00 55.74 515 LYS G O 1
ATOM 9100 N N . PHE G 1 3 ? 29.505 -9.801 -4.457 1.00 54.61 516 PHE G N 1
ATOM 9101 C CA . PHE G 1 3 ? 30.805 -9.205 -4.163 1.00 53.94 516 PHE G CA 1
ATOM 9102 C C . PHE G 1 3 ? 30.680 -8.027 -3.215 1.00 53.44 516 PHE G C 1
ATOM 9103 O O . PHE G 1 3 ? 29.937 -7.087 -3.503 1.00 53.13 516 PHE G O 1
ATOM 9111 N N . SER G 1 4 ? 31.426 -8.070 -2.107 1.00 53.04 517 SER G N 1
ATOM 9112 C CA . SER G 1 4 ? 31.514 -6.901 -1.212 1.00 53.23 517 SER G CA 1
ATOM 9113 C C . SER G 1 4 ? 32.928 -6.398 -0.830 1.00 53.08 517 SER G C 1
ATOM 9114 O O . SER G 1 4 ? 33.749 -7.095 -0.192 1.00 52.61 517 SER G O 1
ATOM 9117 N N . ARG G 1 5 ? 33.159 -5.171 -1.290 1.00 53.27 518 ARG G N 1
ATOM 9118 C CA . ARG G 1 5 ? 34.294 -4.313 -0.979 1.00 53.90 518 ARG G CA 1
ATOM 9119 C C . ARG G 1 5 ? 34.519 -4.224 0.547 1.00 53.87 518 ARG G C 1
ATOM 9120 O O . ARG G 1 5 ? 35.632 -4.470 1.032 1.00 53.99 518 ARG G O 1
ATOM 9128 N N . ALA G 1 6 ? 33.447 -3.879 1.276 1.00 53.43 519 ALA G N 1
ATOM 9129 C CA . ALA G 1 6 ? 33.432 -3.777 2.744 1.00 53.06 519 ALA G CA 1
ATOM 9130 C C . ALA G 1 6 ? 33.962 -5.051 3.418 1.00 52.69 519 ALA G C 1
ATOM 9131 O O . ALA G 1 6 ? 34.865 -4.981 4.248 1.00 51.94 519 ALA G O 1
ATOM 9133 N N . LEU G 1 7 ? 33.389 -6.200 3.034 1.00 52.75 520 LEU G N 1
ATOM 9134 C CA . LEU G 1 7 ? 33.865 -7.524 3.438 1.00 52.55 520 LEU G CA 1
ATOM 9135 C C . LEU G 1 7 ? 35.316 -7.782 3.043 1.00 52.54 520 LEU G C 1
ATOM 9136 O O . LEU G 1 7 ? 36.130 -8.200 3.879 1.00 52.32 520 LEU G O 1
ATOM 9141 N N . LYS G 1 8 ? 35.623 -7.563 1.762 1.00 52.87 521 LYS G N 1
ATOM 9142 C CA . LYS G 1 8 ? 37.002 -7.640 1.254 1.00 52.79 521 LYS G CA 1
ATOM 9143 C C . LYS G 1 8 ? 37.990 -6.924 2.188 1.00 52.70 521 LYS G C 1
ATOM 9144 O O . LYS G 1 8 ? 38.952 -7.546 2.646 1.00 51.93 521 LYS G O 1
ATOM 9150 N N . ASN G 1 9 ? 37.708 -5.640 2.477 1.00 52.54 522 ASN G N 1
ATOM 9151 C CA . ASN G 1 9 ? 38.569 -4.755 3.287 1.00 52.44 522 ASN G CA 1
ATOM 9152 C C . ASN G 1 9 ? 38.690 -5.138 4.760 1.00 52.44 522 ASN G C 1
ATOM 9153 O O . ASN G 1 9 ? 39.743 -4.924 5.371 1.00 52.33 522 ASN G O 1
ATOM 9158 N N . ARG G 1 10 ? 37.613 -5.695 5.321 1.00 52.10 523 ARG G N 1
ATOM 9159 C CA . ARG G 1 10 ? 37.565 -6.029 6.749 1.00 52.06 523 ARG G CA 1
ATOM 9160 C C . ARG G 1 10 ? 38.425 -7.238 7.094 1.00 50.91 523 ARG G C 1
ATOM 9161 O O . ARG G 1 10 ? 39.198 -7.203 8.060 1.00 51.17 523 ARG G O 1
ATOM 9169 N N . LEU G 1 11 ? 38.295 -8.300 6.304 1.00 49.67 524 LEU G N 1
ATOM 9170 C CA . LEU G 1 11 ? 39.047 -9.528 6.546 1.00 48.12 524 LEU G CA 1
ATOM 9171 C C . LEU G 1 11 ? 40.470 -9.375 6.038 1.00 47.25 524 LEU G C 1
ATOM 9172 O O . LEU G 1 11 ? 41.393 -10.023 6.538 1.00 46.22 524 LEU G O 1
ATOM 9177 N N . GLU G 1 12 ? 40.637 -8.528 5.020 1.00 46.55 525 GLU G N 1
ATOM 9178 C CA . GLU G 1 12 ? 41.963 -8.298 4.450 1.00 46.32 525 GLU G CA 1
ATOM 9179 C C . GLU G 1 12 ? 42.796 -7.316 5.283 1.00 45.65 525 GLU G C 1
ATOM 9180 O O . GLU G 1 12 ? 44.015 -7.247 5.115 1.00 45.39 525 GLU G O 1
ATOM 9186 N N . SER G 1 13 ? 42.149 -6.574 6.180 1.00 45.29 526 SER G N 1
ATOM 9187 C CA . SER G 1 13 ? 42.887 -5.753 7.158 1.00 45.44 526 SER G CA 1
ATOM 9188 C C . SER G 1 13 ? 43.798 -6.591 8.085 1.00 45.57 526 SER G C 1
ATOM 9189 O O . SER G 1 13 ? 44.729 -6.056 8.664 1.00 45.65 526 SER G O 1
ATOM 9192 N N . ALA G 1 14 ? 43.528 -7.899 8.183 1.00 45.86 527 ALA G N 1
ATOM 9193 C CA . ALA G 1 14 ? 44.336 -8.850 8.971 1.00 45.95 527 ALA G CA 1
ATOM 9194 C C . ALA G 1 14 ? 45.489 -9.512 8.193 1.00 46.10 527 ALA G C 1
ATOM 9195 O O . ALA G 1 14 ? 46.328 -10.205 8.784 1.00 46.64 527 ALA G O 1
ATOM 9197 N N . ASN G 1 15 ? 45.524 -9.314 6.878 1.00 46.08 528 ASN G N 1
ATOM 9198 C CA . ASN G 1 15 ? 46.582 -9.880 6.044 1.00 46.15 528 ASN G CA 1
ATOM 9199 C C . ASN G 1 15 ? 47.926 -9.449 6.608 1.00 46.92 528 ASN G C 1
ATOM 9200 O O . ASN G 1 15 ? 48.071 -8.321 7.118 1.00 46.96 528 ASN G O 1
ATOM 9205 N N . TYR G 1 16 ? 48.906 -10.342 6.539 1.00 47.64 529 TYR G N 1
ATOM 9206 C CA . TYR G 1 1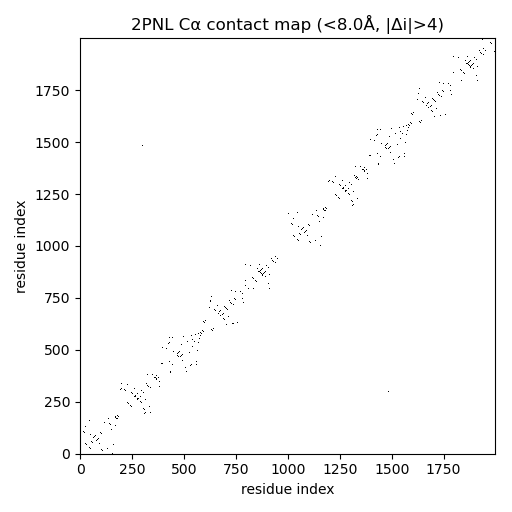6 ? 50.158 -10.091 7.232 1.00 48.66 529 TYR G CA 1
ATOM 9207 C C . TYR G 1 16 ? 51.317 -10.882 6.664 1.00 48.99 529 TYR G C 1
ATOM 9208 O O . TYR G 1 16 ? 51.121 -11.774 5.859 1.00 48.46 529 TYR G O 1
ATOM 9217 N N . GLU G 1 17 ? 52.519 -10.551 7.138 1.00 50.46 530 GLU G N 1
ATOM 9218 C CA . GLU G 1 17 ? 53.799 -11.140 6.694 1.00 51.89 530 GLU G CA 1
ATOM 9219 C C . GLU G 1 17 ? 54.001 -11.072 5.180 1.00 52.20 530 GLU G C 1
ATOM 9220 O O . GLU G 1 17 ? 54.389 -12.077 4.547 1.00 52.35 530 GLU G O 1
ATOM 9226 N N . GLU G 1 18 ? 53.740 -9.879 4.620 1.00 52.35 531 GLU G N 1
ATOM 9227 C CA . GLU G 1 18 ? 54.028 -9.606 3.211 1.00 52.88 531 GLU G CA 1
ATOM 9228 C C . GLU G 1 18 ? 55.534 -9.686 2.963 1.00 52.62 531 GLU G C 1
ATOM 9229 O O . GLU G 1 18 ? 56.314 -8.895 3.517 1.00 52.91 531 GLU G O 1
ATOM 9235 N N . VAL G 1 19 ? 55.925 -10.653 2.139 1.00 52.29 532 VAL G N 1
ATOM 9236 C CA . VAL G 1 19 ? 57.315 -10.889 1.777 1.00 52.09 532 VAL G CA 1
ATOM 9237 C C . VAL G 1 19 ? 57.432 -10.906 0.237 1.00 52.75 532 VAL G C 1
ATOM 9238 O O . VAL G 1 19 ? 56.438 -11.192 -0.453 1.00 52.76 532 VAL G O 1
ATOM 9242 N N . GLU G 1 20 ? 58.632 -10.619 -0.293 1.00 52.84 533 GLU G N 1
ATOM 9243 C CA . GLU G 1 20 ? 58.907 -10.689 -1.745 1.00 52.65 533 GLU G CA 1
ATOM 9244 C C . GLU G 1 20 ? 59.859 -11.835 -2.191 1.00 52.88 533 GLU G C 1
ATOM 9245 O O . GLU G 1 20 ? 61.080 -11.765 -2.007 1.00 52.75 533 GLU G O 1
ATOM 9251 N N . LEU G 1 21 ? 59.273 -12.860 -2.809 1.00 52.82 534 LEU G N 1
ATOM 9252 C CA . LEU G 1 21 ? 59.989 -14.013 -3.362 1.00 52.83 534 LEU G CA 1
ATOM 9253 C C . LEU G 1 21 ? 60.680 -13.721 -4.724 1.00 53.10 534 LEU G C 1
ATOM 9254 O O . LEU G 1 21 ? 60.244 -12.831 -5.472 1.00 53.02 534 LEU G O 1
ATOM 9259 N N . PRO G 1 22 ? 61.753 -14.482 -5.059 1.00 53.15 535 PRO G N 1
ATOM 9260 C CA . PRO G 1 22 ? 62.367 -14.484 -6.413 1.00 53.02 535 PRO G CA 1
ATOM 9261 C C . PRO G 1 22 ? 61.446 -15.134 -7.446 1.00 52.65 535 PRO G C 1
ATOM 9262 O O . PRO G 1 22 ? 60.506 -15.821 -7.041 1.00 53.05 535 PRO G O 1
ATOM 9266 N N . PRO G 1 23 ? 61.733 -14.965 -8.767 1.00 52.13 536 PRO G N 1
ATOM 9267 C CA . PRO G 1 23 ? 60.893 -15.604 -9.799 1.00 51.15 536 PRO G CA 1
ATOM 9268 C C . PRO G 1 23 ? 61.005 -17.140 -9.781 1.00 50.20 536 PRO G C 1
ATOM 9269 O O . PRO G 1 23 ? 62.123 -17.680 -9.773 1.00 49.78 536 PRO G O 1
ATOM 9273 N N . PRO G 1 24 ? 59.850 -17.838 -9.727 1.00 49.16 537 PRO G N 1
ATOM 9274 C CA . PRO G 1 24 ? 59.787 -19.300 -9.689 1.00 48.32 537 PRO G CA 1
ATOM 9275 C C . PRO G 1 24 ? 59.966 -19.899 -11.072 1.00 47.43 537 PRO G C 1
ATOM 9276 O O . PRO G 1 24 ? 59.340 -19.427 -12.012 1.00 47.38 537 PRO G O 1
ATOM 9280 N N . SER G 1 25 ? 60.803 -20.935 -11.179 1.00 46.51 538 SER G N 1
ATOM 9281 C CA . SER G 1 25 ? 61.156 -21.567 -12.465 1.00 45.30 538 SER G CA 1
ATOM 9282 C C . SER G 1 25 ? 59.929 -21.809 -13.333 1.00 44.83 538 SER G C 1
ATOM 9283 O O . SER G 1 25 ? 59.980 -21.577 -14.542 1.00 44.89 538 SER G O 1
ATOM 9286 N N . LYS G 1 26 ? 58.844 -22.287 -12.708 1.00 43.95 539 LYS G N 1
ATOM 9287 C CA . LYS G 1 26 ? 57.499 -22.323 -13.332 1.00 43.08 539 LYS G CA 1
ATOM 9288 C C . LYS G 1 26 ? 56.361 -21.938 -12.361 1.00 42.36 539 LYS G C 1
ATOM 9289 O O . LYS G 1 26 ? 56.602 -21.603 -11.197 1.00 42.67 539 LYS G O 1
ATOM 9295 N N . GLY G 1 27 ? 55.126 -21.950 -12.836 1.00 41.52 540 GLY G N 1
ATOM 9296 C CA . GLY G 1 27 ? 54.027 -21.539 -11.974 1.00 40.97 540 GLY G CA 1
ATOM 9297 C C . GLY G 1 27 ? 52.744 -21.275 -12.717 1.00 40.37 540 GLY G C 1
ATOM 9298 O O . GLY G 1 27 ? 52.767 -20.807 -13.855 1.00 40.50 540 GLY G O 1
ATOM 9299 N N . VAL G 1 28 ? 51.628 -21.565 -12.054 1.00 39.45 541 VAL G N 1
ATOM 9300 C CA . VAL G 1 28 ? 50.321 -21.320 -12.604 1.00 38.85 541 VAL G CA 1
ATOM 9301 C C . VAL G 1 28 ? 49.578 -20.488 -11.587 1.00 38.79 541 VAL G C 1
ATOM 9302 O O . VAL G 1 28 ? 49.727 -20.684 -10.357 1.00 38.86 541 VAL G O 1
ATOM 9306 N N . ILE G 1 29 ? 48.814 -19.523 -12.085 1.00 37.08 542 ILE G N 1
ATOM 9307 C CA . ILE G 1 29 ? 48.014 -18.695 -11.211 1.00 35.79 542 ILE G CA 1
ATOM 9308 C C . ILE G 1 29 ? 46.567 -19.118 -11.373 1.00 35.16 542 ILE G C 1
ATOM 9309 O O . ILE G 1 29 ? 46.097 -19.352 -12.508 1.00 35.34 542 ILE G O 1
ATOM 9314 N N . VAL G 1 30 ? 45.884 -19.215 -10.230 1.00 33.43 543 VAL G N 1
ATOM 9315 C CA . VAL G 1 30 ? 44.497 -19.628 -10.153 1.00 32.31 543 VAL G CA 1
ATOM 9316 C C . VAL G 1 30 ? 43.816 -18.602 -9.259 1.00 32.11 543 VAL G C 1
ATOM 9317 O O . VAL G 1 30 ? 44.498 -17.926 -8.482 1.00 31.83 543 VAL G O 1
ATOM 9321 N N . PRO G 1 31 ? 42.483 -18.458 -9.371 1.00 31.96 544 PRO G N 1
ATOM 9322 C CA . PRO G 1 31 ? 41.777 -17.510 -8.503 1.00 32.99 544 PRO G CA 1
ATOM 9323 C C . PRO G 1 31 ? 41.222 -18.210 -7.244 1.00 34.13 544 PRO G C 1
ATOM 9324 O O . PRO G 1 31 ? 41.217 -19.449 -7.206 1.00 33.55 544 PRO G O 1
ATOM 9328 N N . VAL G 1 32 ? 40.775 -17.429 -6.244 1.00 35.41 545 VAL G N 1
ATOM 9329 C CA . VAL G 1 32 ? 40.172 -17.968 -4.994 1.00 36.45 545 VAL G CA 1
ATOM 9330 C C . VAL G 1 32 ? 39.065 -17.071 -4.477 1.00 37.54 545 VAL G C 1
ATOM 9331 O O . VAL G 1 32 ? 39.157 -15.845 -4.567 1.00 37.41 545 VAL G O 1
ATOM 9335 N N . VAL G 1 33 ? 38.012 -17.683 -3.931 1.00 39.31 546 VAL G N 1
ATOM 9336 C CA . VAL G 1 33 ? 36.880 -16.923 -3.365 1.00 40.44 546 VAL G CA 1
ATOM 9337 C C . VAL G 1 33 ? 36.815 -17.123 -1.845 1.00 41.43 546 VAL G C 1
ATOM 9338 O O . VAL G 1 33 ? 37.085 -18.217 -1.329 1.00 40.85 546 VAL G O 1
ATOM 9342 N N . HIS G 1 34 ? 36.460 -16.044 -1.146 1.00 42.40 547 HIS G N 1
ATOM 9343 C CA . HIS G 1 34 ? 36.548 -15.991 0.305 1.00 42.75 547 HIS G CA 1
ATOM 9344 C C . HIS G 1 34 ? 35.180 -15.712 0.904 1.00 44.37 547 HIS G C 1
ATOM 9345 O O . HIS G 1 34 ? 34.434 -14.830 0.434 1.00 44.26 547 HIS G O 1
ATOM 9352 N N . THR G 1 35 ? 34.859 -16.505 1.925 1.00 46.30 548 THR G N 1
ATOM 9353 C CA . THR G 1 35 ? 33.632 -16.367 2.714 1.00 48.14 548 THR G CA 1
ATOM 9354 C C . THR G 1 35 ? 33.936 -16.454 4.220 1.00 49.23 548 THR G C 1
ATOM 9355 O O . THR G 1 35 ? 34.983 -16.968 4.623 1.00 49.41 548 THR G O 1
ATOM 9359 N N . VAL G 1 36 ? 33.015 -15.933 5.030 1.00 50.42 549 VAL G N 1
ATOM 9360 C CA . VAL G 1 36 ? 32.961 -16.167 6.480 1.00 51.46 549 VAL G CA 1
ATOM 9361 C C . VAL G 1 36 ? 31.483 -16.430 6.867 1.00 52.65 549 VAL G C 1
ATOM 9362 O O . VAL G 1 36 ? 30.564 -15.884 6.228 1.00 52.73 549 VAL G O 1
ATOM 9366 N N . LYS G 1 37 ? 31.237 -17.251 7.893 1.00 53.85 550 LYS G N 1
ATOM 9367 C CA . LYS G 1 37 ? 29.853 -17.531 8.307 1.00 54.66 550 LYS G CA 1
ATOM 9368 C C . LYS G 1 37 ? 29.135 -16.265 8.783 1.00 55.29 550 LYS G C 1
ATOM 9369 O O . LYS G 1 37 ? 27.935 -16.114 8.570 1.00 55.60 550 LYS G O 1
ATOM 9371 N N . SER G 1 38 ? 29.895 -15.342 9.373 1.00 56.33 551 SER G N 1
ATOM 9372 C CA . SER G 1 38 ? 29.363 -14.095 9.951 1.00 57.02 551 SER G CA 1
ATOM 9373 C C . SER G 1 38 ? 29.014 -12.971 8.956 1.00 57.55 551 SER G C 1
ATOM 9374 O O . SER G 1 38 ? 28.596 -11.884 9.383 1.00 57.62 551 SER G O 1
ATOM 9377 N N . ALA G 1 39 ? 29.231 -13.211 7.658 1.00 58.15 552 ALA G N 1
ATOM 9378 C CA . ALA G 1 39 ? 28.754 -12.311 6.581 1.00 58.81 552 ALA G CA 1
ATOM 9379 C C . ALA G 1 39 ? 27.953 -13.131 5.556 1.00 59.42 552 ALA G C 1
ATOM 9380 O O . ALA G 1 39 ? 28.527 -13.946 4.809 1.00 59.24 552 ALA G O 1
ATOM 9382 N N . PRO G 1 40 ? 26.622 -12.889 5.504 1.00 59.81 553 PRO G N 1
ATOM 9383 C CA . PRO G 1 40 ? 25.657 -13.922 5.103 1.00 59.80 553 PRO G CA 1
ATOM 9384 C C . PRO G 1 40 ? 25.442 -14.068 3.587 1.00 59.44 553 PRO G C 1
ATOM 9385 O O . PRO G 1 40 ? 25.182 -15.184 3.105 1.00 59.68 553 PRO G O 1
ATOM 9389 N N . GLY G 1 41 ? 25.540 -12.959 2.853 1.00 58.72 554 GLY G N 1
ATOM 9390 C CA . GLY G 1 41 ? 25.430 -12.988 1.382 1.00 57.66 554 GLY G CA 1
ATOM 9391 C C . GLY G 1 41 ? 26.593 -12.259 0.730 1.00 56.50 554 GLY G C 1
ATOM 9392 O O . GLY G 1 41 ? 26.427 -11.610 -0.305 1.00 56.34 554 GLY G O 1
ATOM 9393 N N . GLU G 1 42 ? 27.768 -12.395 1.346 1.00 55.16 555 GLU G N 1
ATOM 9394 C CA . GLU G 1 42 ? 28.944 -11.588 1.030 1.00 53.84 555 GLU G CA 1
ATOM 9395 C C . GLU G 1 42 ? 30.145 -12.484 0.784 1.00 52.28 555 GLU G C 1
ATOM 9396 O O . GLU G 1 42 ? 30.381 -13.445 1.536 1.00 52.13 555 GLU G O 1
ATOM 9402 N N . ALA G 1 43 ? 30.888 -12.154 -0.279 1.00 50.82 556 ALA G N 1
ATOM 9403 C CA . ALA G 1 43 ? 32.132 -12.829 -0.674 1.00 48.83 556 ALA G CA 1
ATOM 9404 C C . ALA G 1 43 ? 33.072 -11.877 -1.428 1.00 47.42 556 ALA G C 1
ATOM 9405 O O . ALA G 1 43 ? 32.640 -10.819 -1.911 1.00 47.36 556 ALA G O 1
ATOM 9407 N N . PHE G 1 44 ? 34.348 -12.269 -1.528 1.00 44.88 557 PHE G N 1
ATOM 9408 C CA . PHE G 1 44 ? 35.355 -11.518 -2.284 1.00 42.95 557 PHE G CA 1
ATOM 9409 C C . PHE G 1 44 ? 36.472 -12.444 -2.799 1.00 41.48 557 PHE G C 1
ATOM 9410 O O . PHE G 1 44 ? 36.729 -13.497 -2.216 1.00 40.77 557 PHE G O 1
ATOM 9418 N N . GLY G 1 45 ? 37.157 -12.028 -3.866 1.00 40.14 558 GLY G N 1
ATOM 9419 C CA . GLY G 1 45 ? 38.205 -12.854 -4.489 1.00 38.51 558 GLY G CA 1
ATOM 9420 C C . GLY G 1 45 ? 39.661 -12.480 -4.268 1.00 37.40 558 GLY G C 1
ATOM 9421 O O . GLY G 1 45 ? 39.978 -11.318 -3.982 1.00 37.25 558 GLY G O 1
ATOM 9422 N N . SER G 1 46 ? 40.545 -13.468 -4.453 1.00 36.35 559 SER G N 1
ATOM 9423 C CA . SER G 1 46 ? 42.010 -13.336 -4.283 1.00 35.54 559 SER G CA 1
ATOM 9424 C C . SER G 1 46 ? 42.680 -14.072 -5.416 1.00 34.76 559 SER G C 1
ATOM 9425 O O . SER G 1 46 ? 42.012 -14.779 -6.158 1.00 35.70 559 SER G O 1
ATOM 9428 N N . LEU G 1 47 ? 43.993 -13.952 -5.545 1.00 33.56 560 LEU G N 1
ATOM 9429 C CA . LEU G 1 47 ? 44.726 -14.812 -6.458 1.00 33.27 560 LEU G CA 1
ATOM 9430 C C . LEU G 1 47 ? 45.727 -15.569 -5.664 1.00 33.92 560 LEU G C 1
ATOM 9431 O O . LEU G 1 47 ? 46.226 -15.084 -4.646 1.00 34.33 560 LEU G O 1
ATOM 9436 N N . ALA G 1 48 ? 46.034 -16.764 -6.140 1.00 34.67 561 ALA G N 1
ATOM 9437 C CA . ALA G 1 48 ? 46.941 -17.620 -5.460 1.00 35.26 561 ALA G CA 1
ATOM 9438 C C . ALA G 1 48 ? 47.825 -18.099 -6.533 1.00 35.86 561 ALA G C 1
ATOM 9439 O O . ALA G 1 48 ? 47.399 -18.208 -7.662 1.00 35.97 561 ALA G O 1
ATOM 9441 N N . ILE G 1 49 ? 49.061 -18.394 -6.181 1.00 36.97 562 ILE G N 1
ATOM 9442 C CA . ILE G 1 49 ? 50.054 -18.818 -7.140 1.00 38.17 562 ILE G CA 1
ATOM 9443 C C . ILE G 1 49 ? 50.601 -20.133 -6.675 1.00 38.72 562 ILE G C 1
ATOM 9444 O O . ILE G 1 49 ? 50.806 -20.318 -5.478 1.00 39.66 562 ILE G O 1
ATOM 9449 N N . ILE G 1 50 ? 50.823 -21.047 -7.609 1.00 39.08 563 ILE G N 1
ATOM 9450 C CA . ILE G 1 50 ? 51.237 -22.393 -7.271 1.00 39.69 563 ILE G CA 1
ATOM 9451 C C . ILE G 1 50 ? 52.545 -22.561 -7.947 1.00 40.14 563 ILE G C 1
ATOM 9452 O O . ILE G 1 50 ? 52.609 -22.520 -9.166 1.00 39.45 563 ILE G O 1
ATOM 9457 N N . ILE G 1 51 ? 53.599 -22.714 -7.149 1.00 41.98 564 ILE G N 1
ATOM 9458 C CA . ILE G 1 51 ? 54.979 -22.861 -7.661 1.00 43.34 564 ILE G CA 1
ATOM 9459 C C . ILE G 1 51 ? 55.646 -24.093 -7.032 1.00 43.90 564 ILE G C 1
ATOM 9460 O O . ILE G 1 51 ? 55.237 -24.514 -5.949 1.00 43.41 564 ILE G O 1
ATOM 9465 N N . PRO G 1 52 ? 56.653 -24.682 -7.715 1.00 45.01 565 PRO G N 1
ATOM 9466 C CA . PRO G 1 52 ? 57.270 -25.926 -7.202 1.00 45.74 565 PRO G CA 1
ATOM 9467 C C . PRO G 1 52 ? 57.853 -25.786 -5.773 1.00 46.69 565 PRO G C 1
ATOM 9468 O O . PRO G 1 52 ? 58.003 -24.654 -5.260 1.00 46.96 565 PRO G O 1
ATOM 9472 N N . GLY G 1 53 ? 58.163 -26.925 -5.145 1.00 46.83 566 GLY G N 1
ATOM 9473 C CA . GLY G 1 53 ? 58.780 -26.949 -3.823 1.00 47.86 566 GLY G CA 1
ATOM 9474 C C . GLY G 1 53 ? 57.858 -26.618 -2.657 1.00 48.18 566 GLY G C 1
ATOM 9475 O O . GLY G 1 53 ? 56.679 -26.273 -2.864 1.00 47.52 566 GLY G O 1
ATOM 9476 N N . GLU G 1 54 ? 58.411 -26.703 -1.439 1.00 48.29 567 GLU G N 1
ATOM 9477 C CA . GLU G 1 54 ? 57.615 -26.632 -0.198 1.00 49.30 567 GLU G CA 1
ATOM 9478 C C . GLU G 1 54 ? 57.882 -25.391 0.647 1.00 49.16 567 GLU G C 1
ATOM 9479 O O . GLU G 1 54 ? 59.025 -25.095 0.947 1.00 49.53 567 GLU G O 1
ATOM 9485 N N . TYR G 1 55 ? 56.822 -24.665 1.012 1.00 49.73 568 TYR G N 1
ATOM 9486 C CA . TYR G 1 55 ? 56.941 -23.379 1.745 1.00 50.48 568 TYR G CA 1
ATOM 9487 C C . TYR G 1 55 ? 55.861 -23.146 2.844 1.00 50.25 568 TYR G C 1
ATOM 9488 O O . TYR G 1 55 ? 55.287 -22.029 2.944 1.00 50.13 568 TYR G O 1
ATOM 9497 N N . PRO G 1 56 ? 55.625 -24.173 3.707 1.00 49.82 569 PRO G N 1
ATOM 9498 C CA . PRO G 1 56 ? 54.557 -24.116 4.730 1.00 49.86 569 PRO G CA 1
ATOM 9499 C C . PRO G 1 56 ? 54.648 -22.868 5.614 1.00 49.66 569 PRO G C 1
ATOM 9500 O O . PRO G 1 56 ? 53.635 -22.265 5.964 1.00 49.40 569 PRO G O 1
ATOM 9504 N N . GLU G 1 57 ? 55.881 -22.488 5.926 1.00 50.13 570 GLU G N 1
ATOM 9505 C CA . GLU G 1 57 ? 56.216 -21.361 6.806 1.00 50.36 570 GLU G CA 1
ATOM 9506 C C . GLU G 1 57 ? 55.815 -20.016 6.195 1.00 50.29 570 GLU G C 1
ATOM 9507 O O . GLU G 1 57 ? 55.983 -18.954 6.814 1.00 50.36 570 GLU G O 1
ATOM 9513 N N . LEU G 1 58 ? 55.308 -20.064 4.964 1.00 50.13 571 LEU G N 1
ATOM 9514 C CA . LEU G 1 58 ? 54.819 -18.861 4.302 1.00 50.00 571 LEU G CA 1
ATOM 9515 C C . LEU G 1 58 ? 53.300 -18.768 4.485 1.00 50.20 571 LEU G C 1
ATOM 9516 O O . LEU G 1 58 ? 52.699 -17.697 4.291 1.00 50.50 571 LEU G O 1
ATOM 9521 N N . LEU G 1 59 ? 52.712 -19.890 4.918 1.00 49.76 572 LEU G N 1
ATOM 9522 C CA . LEU G 1 59 ? 51.262 -20.047 5.068 1.00 49.26 572 LEU G CA 1
ATOM 9523 C C . LEU G 1 59 ? 50.851 -20.015 6.541 1.00 49.02 572 LEU G C 1
ATOM 9524 O O . LEU G 1 59 ? 51.410 -20.755 7.348 1.00 48.61 572 LEU G O 1
ATOM 9529 N N . ASP G 1 60 ? 49.883 -19.150 6.869 1.00 48.78 573 ASP G N 1
ATOM 9530 C CA . ASP G 1 60 ? 49.186 -19.132 8.164 1.00 48.15 573 ASP G CA 1
ATOM 9531 C C . ASP G 1 60 ? 48.890 -20.585 8.519 1.00 48.32 573 ASP G C 1
ATOM 9532 O O . ASP G 1 60 ? 48.754 -21.413 7.630 1.00 47.81 573 ASP G O 1
ATOM 9537 N N . ALA G 1 61 ? 48.812 -20.895 9.810 1.00 48.81 574 ALA G N 1
ATOM 9538 C CA . ALA G 1 61 ? 48.744 -22.292 10.274 1.00 49.39 574 ALA G CA 1
ATOM 9539 C C . ALA G 1 61 ? 47.561 -23.081 9.687 1.00 49.49 574 ALA G C 1
ATOM 9540 O O . ALA G 1 61 ? 47.694 -24.238 9.268 1.00 48.99 574 ALA G O 1
ATOM 9542 N N . ASN G 1 62 ? 46.414 -22.421 9.660 1.00 49.81 575 ASN G N 1
ATOM 9543 C CA . ASN G 1 62 ? 45.192 -22.963 9.087 1.00 50.91 575 ASN G CA 1
ATOM 9544 C C . ASN G 1 62 ? 45.284 -23.363 7.593 1.00 51.22 575 ASN G C 1
ATOM 9545 O O . ASN G 1 62 ? 44.494 -24.184 7.129 1.00 51.07 575 ASN G O 1
ATOM 9550 N N . GLN G 1 63 ? 46.260 -22.799 6.869 1.00 51.77 576 GLN G N 1
ATOM 9551 C CA . GLN G 1 63 ? 46.591 -23.210 5.489 1.00 52.03 576 GLN G CA 1
ATOM 9552 C C . GLN G 1 63 ? 47.648 -24.321 5.359 1.00 52.80 576 GLN G C 1
ATOM 9553 O O . GLN G 1 63 ? 47.891 -24.830 4.266 1.00 53.14 576 GLN G O 1
ATOM 9559 N N . GLN G 1 64 ? 48.267 -24.713 6.464 1.00 53.72 577 GLN G N 1
ATOM 9560 C CA . GLN G 1 64 ? 49.369 -25.670 6.397 1.00 54.58 577 GLN G CA 1
ATOM 9561 C C . GLN G 1 64 ? 48.875 -27.129 6.305 1.00 55.54 577 GLN G C 1
ATOM 9562 O O . GLN G 1 64 ? 48.999 -27.902 7.271 1.00 55.97 577 GLN G O 1
ATOM 9568 N N . VAL G 1 65 ? 48.306 -27.513 5.156 1.00 56.28 578 VAL G N 1
ATOM 9569 C CA . VAL G 1 65 ? 47.877 -28.922 4.932 1.00 56.47 578 VAL G CA 1
ATOM 9570 C C . VAL G 1 65 ? 48.268 -29.442 3.536 1.00 56.69 578 VAL G C 1
ATOM 9571 O O . VAL G 1 65 ? 48.088 -28.743 2.534 1.00 56.61 578 VAL G O 1
ATOM 9575 N N . LEU G 1 66 ? 48.793 -30.663 3.477 1.00 56.72 579 LEU G N 1
ATOM 9576 C CA . LEU G 1 66 ? 49.196 -31.274 2.209 1.00 57.12 579 LEU G CA 1
ATOM 9577 C C . LEU G 1 66 ? 48.034 -31.992 1.510 1.00 57.65 579 LEU G C 1
ATOM 9578 O O . LEU G 1 66 ? 47.223 -32.665 2.158 1.00 57.91 579 LEU G O 1
ATOM 9583 N N . SER G 1 67 ? 47.958 -31.823 0.188 1.00 57.90 580 SER G N 1
ATOM 9584 C CA . SER G 1 67 ? 46.999 -32.524 -0.668 1.00 58.13 580 SER G CA 1
ATOM 9585 C C . SER G 1 67 ? 47.776 -33.292 -1.733 1.00 58.23 580 SER G C 1
ATOM 9586 O O . SER G 1 67 ? 48.839 -32.860 -2.149 1.00 57.99 580 SER G O 1
ATOM 9589 N N . HIS G 1 68 ? 47.258 -34.439 -2.152 1.00 58.98 581 HIS G N 1
ATOM 9590 C CA . HIS G 1 68 ? 47.997 -35.341 -3.040 1.00 60.15 581 HIS G CA 1
ATOM 9591 C C . HIS G 1 68 ? 47.428 -35.392 -4.447 1.00 60.50 581 HIS G C 1
ATOM 9592 O O . HIS G 1 68 ? 46.224 -35.199 -4.643 1.00 60.50 581 HIS G O 1
ATOM 9599 N N . PHE G 1 69 ? 48.290 -35.652 -5.424 1.00 61.25 582 PHE G N 1
ATOM 9600 C CA . PHE G 1 69 ? 47.845 -36.061 -6.751 1.00 61.81 582 PHE G CA 1
ATOM 9601 C C . PHE G 1 69 ? 47.319 -37.493 -6.738 1.00 61.86 582 PHE G C 1
ATOM 9602 O O . PHE G 1 69 ? 47.416 -38.191 -5.729 1.00 61.90 582 PHE G O 1
ATOM 9610 N N . ALA G 1 70 ? 46.763 -37.924 -7.866 1.00 62.14 583 ALA G N 1
ATOM 9611 C CA . ALA G 1 70 ? 46.602 -39.345 -8.147 1.00 62.45 583 ALA G CA 1
ATOM 9612 C C . ALA G 1 70 ? 47.825 -40.138 -7.696 1.00 62.66 583 ALA G C 1
ATOM 9613 O O . ALA G 1 70 ? 48.956 -39.664 -7.798 1.00 62.75 583 ALA G O 1
ATOM 9615 N N . ASN G 1 71 ? 47.589 -41.348 -7.198 1.00 62.79 584 ASN G N 1
ATOM 9616 C CA . ASN G 1 71 ? 48.654 -42.329 -7.032 1.00 62.91 584 ASN G CA 1
ATOM 9617 C C . ASN G 1 71 ? 49.793 -41.802 -6.166 1.00 62.67 584 ASN G C 1
ATOM 9618 O O . ASN G 1 71 ? 49.641 -41.638 -4.955 1.00 62.76 584 ASN G O 1
ATOM 9623 N N . ASP G 1 72 ? 50.935 -41.540 -6.793 1.00 62.28 585 ASP G N 1
ATOM 9624 C CA . ASP G 1 72 ? 52.187 -41.368 -6.066 1.00 61.78 585 ASP G CA 1
ATOM 9625 C C . ASP G 1 72 ? 53.050 -40.284 -6.703 1.00 61.16 585 ASP G C 1
ATOM 9626 O O . ASP G 1 72 ? 54.278 -40.366 -6.687 1.00 61.50 585 ASP G O 1
ATOM 9631 N N . THR G 1 73 ? 52.399 -39.268 -7.262 1.00 60.09 586 THR G N 1
ATOM 9632 C CA . THR G 1 73 ? 52.995 -38.469 -8.302 1.00 58.68 586 THR G CA 1
ATOM 9633 C C . THR G 1 73 ? 53.375 -37.033 -7.941 1.00 57.81 586 THR G C 1
ATOM 9634 O O . THR G 1 73 ? 53.895 -36.337 -8.768 1.00 57.83 586 THR G O 1
ATOM 9638 N N . GLY G 1 74 ? 53.078 -36.608 -6.724 1.00 56.43 587 GLY G N 1
ATOM 9639 C CA . GLY G 1 74 ? 53.302 -35.241 -6.254 1.00 54.91 587 GLY G CA 1
ATOM 9640 C C . GLY G 1 74 ? 52.220 -34.701 -5.329 1.00 54.12 587 GLY G C 1
ATOM 9641 O O . GLY G 1 74 ? 51.215 -35.379 -5.065 1.00 53.60 587 GLY G O 1
ATOM 9642 N N . SER G 1 75 ? 52.406 -33.458 -4.871 1.00 53.24 588 SER G N 1
ATOM 9643 C CA . SER G 1 75 ? 51.560 -32.874 -3.818 1.00 52.44 588 SER G CA 1
ATOM 9644 C C . SER G 1 75 ? 51.596 -31.357 -3.769 1.00 51.55 588 SER G C 1
ATOM 9645 O O . SER G 1 75 ? 52.490 -30.733 -4.337 1.00 51.20 588 SER G O 1
ATOM 9648 N N . VAL G 1 76 ? 50.635 -30.769 -3.058 1.00 50.52 589 VAL G N 1
ATOM 9649 C CA . VAL G 1 76 ? 50.519 -29.322 -2.985 1.00 50.42 589 VAL G CA 1
ATOM 9650 C C . VAL G 1 76 ? 50.042 -28.785 -1.614 1.00 49.83 589 VAL G C 1
ATOM 9651 O O . VAL G 1 76 ? 48.884 -28.991 -1.207 1.00 49.44 589 VAL G O 1
ATOM 9655 N N . TRP G 1 77 ? 50.942 -28.070 -0.935 1.00 48.71 590 TRP G N 1
ATOM 9656 C CA . TRP G 1 77 ? 50.618 -27.395 0.308 1.00 48.47 590 TRP G CA 1
ATOM 9657 C C . TRP G 1 77 ? 49.646 -26.249 0.034 1.00 48.08 590 TRP G C 1
ATOM 9658 O O . TRP G 1 77 ? 49.816 -25.491 -0.935 1.00 48.28 590 TRP G O 1
ATOM 9669 N N . GLY G 1 78 ? 48.640 -26.107 0.884 1.00 47.42 591 GLY G N 1
ATOM 9670 C CA . GLY G 1 78 ? 47.682 -25.010 0.749 1.00 47.51 591 GLY G CA 1
ATOM 9671 C C . GLY G 1 78 ? 46.345 -25.417 0.158 1.00 47.54 591 GLY G C 1
ATOM 9672 O O . GLY G 1 78 ? 45.346 -24.710 0.331 1.00 47.26 591 GLY G O 1
ATOM 9673 N N . ILE G 1 79 ? 46.323 -26.558 -0.536 1.00 48.07 592 ILE G N 1
ATOM 9674 C CA . ILE G 1 79 ? 45.060 -27.122 -1.080 1.00 48.69 592 ILE G CA 1
ATOM 9675 C C . ILE G 1 79 ? 44.330 -28.059 -0.085 1.00 48.83 592 ILE G C 1
ATOM 9676 O O . ILE G 1 79 ? 44.942 -28.956 0.509 1.00 48.33 592 ILE G O 1
ATOM 9681 N N . GLY G 1 80 ? 43.017 -27.840 0.046 1.00 49.33 593 GLY G N 1
ATOM 9682 C CA . GLY G 1 80 ? 42.128 -28.567 0.971 1.00 49.19 593 GLY G CA 1
ATOM 9683 C C . GLY G 1 80 ? 41.711 -29.980 0.582 1.00 49.37 593 GLY G C 1
ATOM 9684 O O . GLY G 1 80 ? 41.607 -30.836 1.459 1.00 49.41 593 GLY G O 1
ATOM 9685 N N . GLU G 1 81 ? 41.470 -30.237 -0.712 1.00 49.25 594 GLU G N 1
ATOM 9686 C CA . GLU G 1 81 ? 41.160 -31.606 -1.211 1.00 48.70 594 GLU G CA 1
ATOM 9687 C C . GLU G 1 81 ? 42.334 -32.201 -2.008 1.00 48.15 594 GLU G C 1
ATOM 9688 O O . GLU G 1 81 ? 43.219 -31.470 -2.445 1.00 48.35 594 GLU G O 1
ATOM 9694 N N . ASP G 1 82 ? 42.340 -33.524 -2.193 1.00 47.65 595 ASP G N 1
ATOM 9695 C CA . ASP G 1 82 ? 43.343 -34.230 -3.035 1.00 47.10 595 ASP G CA 1
ATOM 9696 C C . ASP G 1 82 ? 43.092 -33.918 -4.517 1.00 46.28 595 ASP G C 1
ATOM 9697 O O . ASP G 1 82 ? 42.093 -33.270 -4.853 1.00 46.41 595 ASP G O 1
ATOM 9702 N N . ILE G 1 83 ? 43.960 -34.381 -5.415 1.00 45.14 596 ILE G N 1
ATOM 9703 C CA . ILE G 1 83 ? 43.788 -34.014 -6.838 1.00 44.22 596 ILE G CA 1
ATOM 9704 C C . ILE G 1 83 ? 43.776 -35.201 -7.846 1.00 43.41 596 ILE G C 1
ATOM 9705 O O . ILE G 1 83 ? 44.679 -36.021 -7.841 1.00 42.80 596 ILE G O 1
ATOM 9710 N N . PRO G 1 84 ? 42.738 -35.260 -8.717 1.00 43.24 597 PRO G N 1
ATOM 9711 C CA . PRO G 1 84 ? 42.246 -36.413 -9.522 1.00 43.57 597 PRO G CA 1
ATOM 9712 C C . PRO G 1 84 ? 43.110 -37.076 -10.608 1.00 43.51 597 PRO G C 1
ATOM 9713 O O . PRO G 1 84 ? 42.754 -38.149 -11.082 1.00 43.30 597 PRO G O 1
ATOM 9717 N N . PHE G 1 85 ? 44.210 -36.449 -11.004 1.00 43.85 598 PHE G N 1
ATOM 9718 C CA . PHE G 1 85 ? 45.060 -36.942 -12.101 1.00 43.55 598 PHE G CA 1
ATOM 9719 C C . PHE G 1 85 ? 46.515 -36.953 -11.621 1.00 44.32 598 PHE G C 1
ATOM 9720 O O . PHE G 1 85 ? 46.798 -36.492 -10.518 1.00 44.05 598 PHE G O 1
ATOM 9728 N N . GLU G 1 86 ? 47.427 -37.478 -12.438 1.00 45.73 599 GLU G N 1
ATOM 9729 C CA . GLU G 1 86 ? 48.854 -37.507 -12.089 1.00 47.80 599 GLU G CA 1
ATOM 9730 C C . GLU G 1 86 ? 49.548 -36.168 -12.278 1.00 48.86 599 GLU G C 1
ATOM 9731 O O . GLU G 1 86 ? 49.311 -35.474 -13.276 1.00 49.67 599 GLU G O 1
ATOM 9737 N N . GLY G 1 87 ? 50.418 -35.824 -11.329 1.00 49.89 600 GLY G N 1
ATOM 9738 C CA . GLY G 1 87 ? 51.323 -34.677 -11.438 1.00 50.54 600 GLY G CA 1
ATOM 9739 C C . GLY G 1 87 ? 52.594 -35.004 -12.206 1.00 51.26 600 GLY G C 1
ATOM 9740 O O . GLY G 1 87 ? 52.602 -35.898 -13.069 1.00 51.01 600 GLY G O 1
ATOM 9741 N N . ASP G 1 88 ? 53.664 -34.270 -11.894 1.00 52.27 601 ASP G N 1
ATOM 9742 C CA . ASP G 1 88 ? 54.949 -34.355 -12.620 1.00 53.55 601 ASP G CA 1
ATOM 9743 C C . ASP G 1 88 ? 56.126 -34.673 -11.682 1.00 55.25 601 ASP G C 1
ATOM 9744 O O . ASP G 1 88 ? 57.228 -34.120 -11.834 1.00 55.90 601 ASP G O 1
ATOM 9749 N N . ASN G 1 89 ? 55.880 -35.576 -10.729 1.00 57.17 602 ASN G N 1
ATOM 9750 C CA . ASN G 1 89 ? 56.871 -35.996 -9.728 1.00 58.87 602 ASN G CA 1
ATOM 9751 C C . ASN G 1 89 ? 57.488 -34.783 -9.026 1.00 59.98 602 ASN G C 1
ATOM 9752 O O . ASN G 1 89 ? 58.719 -34.645 -8.944 1.00 60.21 602 ASN G O 1
ATOM 9765 N N . CYS G 1 91 ? 56.566 -31.535 -5.836 1.00 57.47 604 CYS G N 1
ATOM 9766 C CA . CYS G 1 91 ? 55.690 -30.931 -4.853 1.00 55.01 604 CYS G CA 1
ATOM 9767 C C . CYS G 1 91 ? 55.570 -29.457 -5.195 1.00 52.60 604 CYS G C 1
ATOM 9768 O O . CYS G 1 91 ? 56.388 -28.930 -5.938 1.00 52.29 604 CYS G O 1
ATOM 9771 N N . TYR G 1 92 ? 54.531 -28.807 -4.697 1.00 49.58 605 TYR G N 1
ATOM 9772 C CA . TYR G 1 92 ? 54.249 -27.430 -5.080 1.00 47.61 605 TYR G CA 1
ATOM 9773 C C . TYR G 1 92 ? 53.614 -26.732 -3.884 1.00 47.24 605 TYR G C 1
ATOM 9774 O O . TYR G 1 92 ? 53.243 -27.384 -2.903 1.00 47.49 605 TYR G O 1
ATOM 9783 N N . THR G 1 93 ? 53.471 -25.417 -3.955 1.00 46.36 606 THR G N 1
ATOM 9784 C CA . THR G 1 93 ? 52.845 -24.692 -2.859 1.00 45.94 606 THR G CA 1
ATOM 9785 C C . THR G 1 93 ? 51.947 -23.603 -3.417 1.00 45.43 606 THR G C 1
ATOM 9786 O O . THR G 1 93 ? 52.362 -22.883 -4.322 1.00 45.57 606 THR G O 1
ATOM 9790 N N . ALA G 1 94 ? 50.740 -23.478 -2.872 1.00 44.60 607 ALA G N 1
ATOM 9791 C CA . ALA G 1 94 ? 49.811 -22.450 -3.317 1.00 44.44 607 ALA G CA 1
ATOM 9792 C C . ALA G 1 94 ? 49.789 -21.263 -2.359 1.00 44.27 607 ALA G C 1
ATOM 9793 O O . ALA G 1 94 ? 49.331 -21.384 -1.215 1.00 44.05 607 ALA G O 1
ATOM 9795 N N . LEU G 1 95 ? 50.269 -20.112 -2.844 1.00 43.71 608 LEU G N 1
ATOM 9796 C CA . LEU G 1 95 ? 50.503 -18.953 -1.999 1.00 43.25 608 LEU G CA 1
ATOM 9797 C C . LEU G 1 95 ? 49.653 -17.716 -2.329 1.00 43.25 608 LEU G C 1
ATOM 9798 O O . LEU G 1 95 ? 49.584 -17.290 -3.487 1.00 42.92 608 LEU G O 1
ATOM 9803 N N . PRO G 1 96 ? 49.001 -17.129 -1.307 1.00 43.04 609 PRO G N 1
ATOM 9804 C CA . PRO G 1 96 ? 48.240 -15.898 -1.556 1.00 43.33 609 PRO G CA 1
ATOM 9805 C C . PRO G 1 96 ? 49.106 -14.806 -2.221 1.00 43.47 609 PRO G C 1
ATOM 9806 O O . PRO G 1 96 ? 49.979 -14.209 -1.573 1.00 43.77 609 PRO G O 1
ATOM 9810 N N . LEU G 1 97 ? 48.869 -14.584 -3.516 1.00 43.12 610 LEU G N 1
ATOM 9811 C CA . LEU G 1 97 ? 49.701 -13.717 -4.347 1.00 42.49 610 LEU G CA 1
ATOM 9812 C C . LEU G 1 97 ? 49.188 -12.287 -4.287 1.00 42.81 610 LEU G C 1
ATOM 9813 O O . LEU G 1 97 ? 48.071 -11.976 -4.739 1.00 42.73 610 LEU G O 1
ATOM 9818 N N . LYS G 1 98 ? 50.015 -11.420 -3.711 1.00 42.78 611 LYS G N 1
ATOM 9819 C CA . LYS G 1 98 ? 49.746 -9.993 -3.696 1.00 42.70 611 LYS G CA 1
ATOM 9820 C C . LYS G 1 98 ? 50.121 -9.362 -5.046 1.00 42.10 611 LYS G C 1
ATOM 9821 O O . LYS G 1 98 ? 49.467 -8.414 -5.466 1.00 41.79 611 LYS G O 1
ATOM 9827 N N . GLU G 1 99 ? 51.145 -9.900 -5.719 1.00 41.85 612 GLU G N 1
ATOM 9828 C CA . GLU G 1 99 ? 51.716 -9.253 -6.903 1.00 42.44 612 GLU G CA 1
ATOM 9829 C C . GLU G 1 99 ? 52.725 -10.138 -7.665 1.00 42.24 612 GLU G C 1
ATOM 9830 O O . GLU G 1 99 ? 53.573 -10.769 -7.053 1.00 41.19 612 GLU G O 1
ATOM 9836 N N . ILE G 1 100 ? 52.572 -10.218 -8.994 1.00 42.98 613 ILE G N 1
ATOM 9837 C CA . ILE G 1 100 ? 53.652 -10.641 -9.903 1.00 44.17 613 ILE G CA 1
ATOM 9838 C C . ILE G 1 100 ? 54.167 -9.342 -10.508 1.00 45.12 613 ILE G C 1
ATOM 9839 O O . ILE G 1 100 ? 53.372 -8.466 -10.895 1.00 45.03 613 ILE G O 1
ATOM 9844 N N . LYS G 1 101 ? 55.485 -9.214 -10.590 1.00 45.93 614 LYS G N 1
ATOM 9845 C CA . LYS G 1 101 ? 56.094 -7.989 -11.077 1.00 46.97 614 LYS G CA 1
ATOM 9846 C C . LYS G 1 101 ? 56.592 -8.236 -12.485 1.00 47.45 614 LYS G C 1
ATOM 9847 O O . LYS G 1 101 ? 56.883 -9.385 -12.860 1.00 46.93 614 LYS G O 1
ATOM 9853 N N . ARG G 1 102 ? 56.667 -7.140 -13.246 1.00 48.30 615 ARG G N 1
ATOM 9854 C CA . ARG G 1 102 ? 57.324 -7.054 -14.564 1.00 48.87 615 ARG G CA 1
ATOM 9855 C C . ARG G 1 102 ? 58.552 -7.990 -14.701 1.00 49.15 615 ARG G C 1
ATOM 9856 O O . ARG G 1 102 ? 58.652 -8.758 -15.669 1.00 48.94 615 ARG G O 1
ATOM 9864 N N . ASN G 1 103 ? 59.462 -7.949 -13.724 1.00 49.47 616 ASN G N 1
ATOM 9865 C CA . ASN G 1 103 ? 60.682 -8.780 -13.769 1.00 49.95 616 ASN G CA 1
ATOM 9866 C C . ASN G 1 103 ? 60.513 -10.277 -13.445 1.00 50.14 616 ASN G C 1
ATOM 9867 O O . ASN G 1 103 ? 61.491 -11.035 -13.525 1.00 50.10 616 ASN G O 1
ATOM 9872 N N . GLY G 1 104 ? 59.295 -10.690 -13.076 1.00 49.87 617 GLY G N 1
ATOM 9873 C CA . GLY G 1 104 ? 59.041 -12.063 -12.630 1.00 50.13 617 GLY G CA 1
ATOM 9874 C C . GLY G 1 104 ? 58.969 -12.333 -11.123 1.00 50.27 617 GLY G C 1
ATOM 9875 O O . GLY G 1 104 ? 58.514 -13.403 -10.708 1.00 50.62 617 GLY G O 1
ATOM 9876 N N . ASN G 1 105 ? 59.423 -11.385 -10.299 1.00 50.39 618 ASN G N 1
ATOM 9877 C CA . ASN G 1 105 ? 59.381 -11.528 -8.831 1.00 49.96 618 ASN G CA 1
ATOM 9878 C C . ASN G 1 105 ? 57.951 -11.610 -8.283 1.00 49.77 618 ASN G C 1
ATOM 9879 O O . ASN G 1 105 ? 57.069 -10.913 -8.783 1.00 49.07 618 ASN G O 1
ATOM 9884 N N . ILE G 1 106 ? 57.741 -12.428 -7.241 1.00 49.49 619 ILE G N 1
ATOM 9885 C CA . ILE G 1 106 ? 56.401 -12.636 -6.661 1.00 49.37 619 ILE G CA 1
ATOM 9886 C C . ILE G 1 106 ? 56.175 -12.199 -5.184 1.00 49.40 619 ILE G C 1
ATOM 9887 O O . ILE G 1 106 ? 56.776 -12.723 -4.252 1.00 49.12 619 ILE G O 1
ATOM 9892 N N . VAL G 1 107 ? 55.282 -11.230 -4.999 1.00 49.64 620 VAL G N 1
ATOM 9893 C CA . VAL G 1 107 ? 54.935 -10.716 -3.670 1.00 49.83 620 VAL G CA 1
ATOM 9894 C C . VAL G 1 107 ? 53.822 -11.561 -3.043 1.00 49.93 620 VAL G C 1
ATOM 9895 O O . VAL G 1 107 ? 52.687 -11.635 -3.552 1.00 49.70 620 VAL G O 1
ATOM 9899 N N . VAL G 1 108 ? 54.187 -12.193 -1.929 1.00 49.80 621 VAL G N 1
ATOM 9900 C CA . VAL G 1 108 ? 53.398 -13.214 -1.233 1.00 49.42 621 VAL G CA 1
ATOM 9901 C C . VAL G 1 108 ? 52.990 -12.635 0.124 1.00 48.84 621 VAL G C 1
ATOM 9902 O O . VAL G 1 108 ? 53.666 -11.752 0.645 1.00 49.02 621 VAL G O 1
ATOM 9906 N N . GLU G 1 109 ? 51.880 -13.102 0.682 1.00 47.76 622 GLU G N 1
ATOM 9907 C CA . GLU G 1 109 ? 51.502 -12.712 2.031 1.00 47.13 622 GLU G CA 1
ATOM 9908 C C . GLU G 1 109 ? 50.679 -13.794 2.752 1.00 46.10 622 GLU G C 1
ATOM 9909 O O . GLU G 1 109 ? 50.248 -14.776 2.140 1.00 45.87 622 GLU G O 1
ATOM 9915 N N . LYS G 1 110 ? 50.500 -13.635 4.059 1.00 45.03 623 LYS G N 1
ATOM 9916 C CA . LYS G 1 110 ? 49.754 -14.606 4.847 1.00 43.88 623 LYS G CA 1
ATOM 9917 C C . LYS G 1 110 ? 48.347 -14.081 5.113 1.00 42.97 623 LYS G C 1
ATOM 9918 O O . LYS G 1 110 ? 48.145 -12.876 5.308 1.00 42.66 623 LYS G O 1
ATOM 9924 N N . ILE G 1 111 ? 47.363 -14.969 5.096 1.00 42.06 624 ILE G N 1
ATOM 9925 C CA . ILE G 1 111 ? 45.983 -14.523 5.323 1.00 41.75 624 ILE G CA 1
ATOM 9926 C C . ILE G 1 111 ? 45.259 -15.404 6.337 1.00 41.19 624 ILE G C 1
ATOM 9927 O O . ILE G 1 111 ? 45.584 -16.587 6.513 1.00 41.00 624 ILE G O 1
ATOM 9932 N N . PHE G 1 112 ? 44.291 -14.817 7.025 1.00 40.94 625 PHE G N 1
ATOM 9933 C CA . PHE G 1 112 ? 43.585 -15.578 8.027 1.00 40.84 625 PHE G CA 1
ATOM 9934 C C . PHE G 1 112 ? 42.338 -16.316 7.495 1.00 40.18 625 PHE G C 1
ATOM 9935 O O . PHE G 1 112 ? 41.234 -15.785 7.472 1.00 40.27 625 PHE G O 1
ATOM 9943 N N . ALA G 1 113 ? 42.546 -17.560 7.087 1.00 40.13 626 ALA G N 1
ATOM 9944 C CA . ALA G 1 113 ? 41.523 -18.374 6.437 1.00 40.51 626 ALA G CA 1
ATOM 9945 C C . ALA G 1 113 ? 41.925 -19.853 6.488 1.00 40.49 626 ALA G C 1
ATOM 9946 O O . ALA G 1 113 ? 43.056 -20.172 6.851 1.00 40.59 626 ALA G O 1
ATOM 9948 N N . GLY G 1 114 ? 41.008 -20.749 6.127 1.00 40.83 627 GLY G N 1
ATOM 9949 C CA . GLY G 1 114 ? 41.366 -22.158 5.921 1.00 42.36 627 GLY G CA 1
ATOM 9950 C C . GLY G 1 114 ? 42.176 -22.380 4.634 1.00 43.17 627 GLY G C 1
ATOM 9951 O O . GLY G 1 114 ? 42.523 -21.401 3.954 1.00 43.37 627 GLY G O 1
ATOM 9952 N N . PRO G 1 115 ? 42.466 -23.661 4.274 1.00 43.61 628 PRO G N 1
ATOM 9953 C CA . PRO G 1 115 ? 43.254 -23.934 3.056 1.00 44.05 628 PRO G CA 1
ATOM 9954 C C . PRO G 1 115 ? 42.359 -23.818 1.843 1.00 44.07 628 PRO G C 1
ATOM 9955 O O . PRO G 1 115 ? 41.144 -23.637 2.007 1.00 44.47 628 PRO G O 1
ATOM 9959 N N . ILE G 1 116 ? 42.935 -23.922 0.647 1.00 44.36 629 ILE G N 1
ATOM 9960 C CA . ILE G 1 116 ? 42.142 -23.743 -0.594 1.00 44.62 629 ILE G CA 1
ATOM 9961 C C . ILE G 1 116 ? 41.283 -24.979 -0.894 1.00 44.74 629 ILE G C 1
ATOM 9962 O O . ILE G 1 116 ? 41.790 -26.056 -1.264 1.00 43.29 629 ILE G O 1
ATOM 9975 N N . GLY G 1 118 ? 38.544 -26.844 -3.035 1.00 47.34 631 GLY G N 1
ATOM 9976 C CA . GLY G 1 118 ? 37.693 -27.056 -4.210 1.00 46.70 631 GLY G CA 1
ATOM 9977 C C . GLY G 1 118 ? 38.267 -27.827 -5.374 1.00 46.47 631 GLY G C 1
ATOM 9978 O O . GLY G 1 118 ? 39.424 -28.283 -5.322 1.00 46.33 631 GLY G O 1
ATOM 9979 N N . PRO G 1 119 ? 37.508 -27.853 -6.464 1.00 46.31 632 PRO G N 1
ATOM 9980 C CA . PRO G 1 119 ? 38.002 -28.314 -7.743 1.00 45.92 632 PRO G CA 1
ATOM 9981 C C . PRO G 1 119 ? 38.448 -27.197 -8.703 1.00 45.63 632 PRO G C 1
ATOM 9982 O O . PRO G 1 119 ? 38.917 -27.536 -9.764 1.00 44.68 632 PRO G O 1
ATOM 9986 N N . SER G 1 120 ? 38.273 -25.926 -8.364 1.00 45.83 633 SER G N 1
ATOM 9987 C CA . SER G 1 120 ? 38.623 -24.827 -9.270 1.00 47.27 633 SER G CA 1
ATOM 9988 C C . SER G 1 120 ? 40.064 -24.690 -9.784 1.00 47.54 633 SER G C 1
ATOM 9989 O O . SER G 1 120 ? 40.312 -23.938 -10.678 1.00 46.94 633 SER G O 1
ATOM 9992 N N . ALA G 1 121 ? 40.992 -25.461 -9.246 1.00 36.55 634 ALA G N 1
ATOM 9993 C CA . ALA G 1 121 ? 42.373 -25.150 -9.371 1.00 35.30 634 ALA G CA 1
ATOM 9994 C C . ALA G 1 121 ? 42.932 -26.242 -10.190 1.00 35.06 634 ALA G C 1
ATOM 9995 O O . ALA G 1 121 ? 44.034 -26.223 -10.589 1.00 35.79 634 ALA G O 1
ATOM 9997 N N . GLN G 1 122 ? 42.093 -27.181 -10.493 1.00 33.87 635 GLN G N 1
ATOM 9998 C CA . GLN G 1 122 ? 42.458 -28.278 -11.309 1.00 33.30 635 GLN G CA 1
ATOM 9999 C C . GLN G 1 122 ? 42.840 -27.950 -12.730 1.00 31.34 635 GLN G C 1
ATOM 10000 O O . GLN G 1 122 ? 43.723 -28.540 -13.260 1.00 31.39 635 GLN G O 1
ATOM 10006 N N . LEU G 1 123 ? 42.140 -27.037 -13.363 1.00 29.81 636 LEU G N 1
ATOM 10007 C CA . LEU G 1 123 ? 42.635 -26.542 -14.652 1.00 28.90 636 LEU G CA 1
ATOM 10008 C C . LEU G 1 123 ? 44.099 -26.058 -14.545 1.00 28.44 636 LEU G C 1
ATOM 10009 O O . LEU G 1 123 ? 44.952 -26.571 -15.257 1.00 28.01 636 LEU G O 1
ATOM 10014 N N . GLY G 1 124 ? 44.385 -25.096 -13.665 1.00 29.09 637 GLY G N 1
ATOM 10015 C CA . GLY G 1 124 ? 45.782 -24.672 -13.444 1.00 30.85 637 GLY G CA 1
ATOM 10016 C C . GLY G 1 124 ? 46.722 -25.863 -13.268 1.00 32.17 637 GLY G C 1
ATOM 10017 O O . GLY G 1 124 ? 47.649 -26.068 -14.071 1.00 32.59 637 GLY G O 1
ATOM 10018 N N . LEU G 1 125 ? 46.451 -26.683 -12.248 1.00 33.07 638 LEU G N 1
ATOM 10019 C CA . LEU G 1 125 ? 47.262 -27.885 -11.940 1.00 33.71 638 LEU G CA 1
ATOM 10020 C C . LEU G 1 125 ? 47.528 -28.802 -13.146 1.00 34.17 638 LEU G C 1
ATOM 10021 O O . LEU G 1 125 ? 48.643 -29.330 -13.293 1.00 34.67 638 LEU G O 1
ATOM 10026 N N . SER G 1 126 ? 46.521 -29.009 -14.007 1.00 34.62 639 SER G N 1
ATOM 10027 C CA . SER G 1 126 ? 46.689 -29.903 -15.174 1.00 34.34 639 SER G CA 1
ATOM 10028 C C . SER G 1 126 ? 47.626 -29.356 -16.257 1.00 35.22 639 SER G C 1
ATOM 10029 O O . SER G 1 126 ? 48.235 -30.118 -17.023 1.00 34.46 639 SER G O 1
ATOM 10032 N N . LEU G 1 127 ? 47.676 -28.034 -16.353 1.00 35.99 640 LEU G N 1
ATOM 10033 C CA . LEU G 1 127 ? 48.520 -27.371 -17.315 1.00 37.15 640 LEU G CA 1
ATOM 10034 C C . LEU G 1 127 ? 49.892 -27.244 -16.691 1.00 38.49 640 LEU G C 1
ATOM 10035 O O . LEU G 1 127 ? 50.884 -27.534 -17.348 1.00 38.32 640 LEU G O 1
ATOM 10040 N N . LEU G 1 128 ? 49.930 -26.814 -15.422 1.00 40.35 641 LEU G N 1
ATOM 10041 C CA . LEU G 1 128 ? 51.178 -26.732 -14.619 1.00 41.80 641 LEU G CA 1
ATOM 10042 C C . LEU G 1 128 ? 52.072 -27.977 -14.682 1.00 42.39 641 LEU G C 1
ATOM 10043 O O . LEU G 1 128 ? 53.281 -27.866 -14.494 1.00 43.23 641 LEU G O 1
ATOM 10048 N N . VAL G 1 129 ? 51.490 -29.144 -14.959 1.00 43.61 642 VAL G N 1
ATOM 10049 C CA . VAL G 1 129 ? 52.224 -30.415 -14.902 1.00 44.49 642 VAL G CA 1
ATOM 10050 C C . VAL G 1 129 ? 52.221 -31.183 -16.203 1.00 45.39 642 VAL G C 1
ATOM 10051 O O . VAL G 1 129 ? 52.892 -32.217 -16.315 1.00 46.47 642 VAL G O 1
ATOM 10055 N N . ASN G 1 130 ? 51.458 -30.703 -17.180 1.00 46.00 643 ASN G N 1
ATOM 10056 C CA . ASN G 1 130 ? 51.279 -31.401 -18.466 1.00 46.16 643 ASN G CA 1
ATOM 10057 C C . ASN G 1 130 ? 51.786 -30.560 -19.631 1.00 46.62 643 ASN G C 1
ATOM 10058 O O . ASN G 1 130 ? 52.191 -31.099 -20.666 1.00 46.25 643 ASN G O 1
ATOM 10063 N N . ASP G 1 131 ? 51.748 -29.237 -19.458 1.00 47.22 644 ASP G N 1
ATOM 10064 C CA . ASP G 1 131 ? 51.932 -28.310 -20.580 1.00 48.33 644 ASP G CA 1
ATOM 10065 C C . ASP G 1 131 ? 52.980 -27.218 -20.351 1.00 48.73 644 ASP G C 1
ATOM 10066 O O . ASP G 1 131 ? 53.904 -27.071 -21.164 1.00 48.75 644 ASP G O 1
ATOM 10071 N N . ILE G 1 132 ? 52.820 -26.468 -19.256 1.00 49.23 645 ILE G N 1
ATOM 10072 C CA . ILE G 1 132 ? 53.757 -25.426 -18.817 1.00 49.73 645 ILE G CA 1
ATOM 10073 C C . ILE G 1 132 ? 55.133 -26.034 -18.560 1.00 50.84 645 ILE G C 1
ATOM 10074 O O . ILE G 1 132 ? 55.251 -27.255 -18.309 1.00 51.19 645 ILE G O 1
ATOM 10079 N N . GLU G 1 133 ? 56.174 -25.199 -18.677 1.00 51.58 646 GLU G N 1
ATOM 10080 C CA . GLU G 1 133 ? 57.577 -25.631 -18.474 1.00 51.94 646 GLU G CA 1
ATOM 10081 C C . GLU G 1 133 ? 58.485 -24.504 -18.001 1.00 51.69 646 GLU G C 1
ATOM 10082 O O . GLU G 1 133 ? 59.357 -24.723 -17.151 1.00 52.00 646 GLU G O 1
ATOM 10088 N N . ASP G 1 134 ? 58.288 -23.305 -18.554 1.00 51.18 647 ASP G N 1
ATOM 10089 C CA . ASP G 1 134 ? 59.056 -22.136 -18.132 1.00 50.24 647 ASP G CA 1
ATOM 10090 C C . ASP G 1 134 ? 58.113 -21.004 -17.777 1.00 48.98 647 ASP G C 1
ATOM 10091 O O . ASP G 1 134 ? 57.133 -20.759 -18.475 1.00 48.98 647 ASP G O 1
ATOM 10096 N N . GLY G 1 135 ? 58.405 -20.330 -16.673 1.00 47.62 648 GLY G N 1
ATOM 10097 C CA . GLY G 1 135 ? 57.688 -19.122 -16.291 1.00 46.31 648 GLY G CA 1
ATOM 10098 C C . GLY G 1 135 ? 56.220 -19.297 -15.950 1.00 45.29 648 GLY G C 1
ATOM 10099 O O . GLY G 1 135 ? 55.671 -20.386 -16.008 1.00 45.50 648 GLY G O 1
ATOM 10100 N N . VAL G 1 136 ? 55.602 -18.194 -15.585 1.00 44.59 649 VAL G N 1
ATOM 10101 C CA . VAL G 1 136 ? 54.210 -18.143 -15.195 1.00 44.11 649 VAL G CA 1
ATOM 10102 C C . VAL G 1 136 ? 53.398 -17.564 -16.374 1.00 43.33 649 VAL G C 1
ATOM 10103 O O . VAL G 1 136 ? 53.565 -16.388 -16.703 1.00 43.37 649 VAL G O 1
ATOM 10107 N N . PRO G 1 137 ? 52.563 -18.386 -17.052 1.00 42.53 650 PRO G N 1
ATOM 10108 C CA . PRO G 1 137 ? 51.621 -17.776 -17.994 1.00 41.86 650 PRO G CA 1
ATOM 10109 C C . PRO G 1 137 ? 50.964 -16.548 -17.370 1.00 41.01 650 PRO G C 1
ATOM 10110 O O . PRO G 1 137 ? 50.507 -16.619 -16.233 1.00 41.57 650 PRO G O 1
ATOM 10114 N N . ARG G 1 138 ? 50.952 -15.409 -18.048 1.00 40.10 651 ARG G N 1
ATOM 10115 C CA . ARG G 1 138 ? 50.364 -14.219 -17.395 1.00 40.07 651 ARG G CA 1
ATOM 10116 C C . ARG G 1 138 ? 48.830 -14.163 -17.574 1.00 39.55 651 ARG G C 1
ATOM 10117 O O . ARG G 1 138 ? 48.262 -13.224 -18.180 1.00 39.07 651 ARG G O 1
ATOM 10133 N N . VAL G 1 140 ? 45.042 -16.100 -15.468 1.00 32.32 653 VAL G N 1
ATOM 10134 C CA . VAL G 1 140 ? 44.469 -16.768 -14.322 1.00 30.41 653 VAL G CA 1
ATOM 10135 C C . VAL G 1 140 ? 43.530 -17.906 -14.790 1.00 29.63 653 VAL G C 1
ATOM 10136 O O . VAL G 1 140 ? 42.413 -17.653 -15.248 1.00 28.51 653 VAL G O 1
ATOM 10140 N N . PHE G 1 141 ? 43.991 -19.148 -14.645 1.00 28.55 654 PHE G N 1
ATOM 10141 C CA . PHE G 1 141 ? 43.201 -20.312 -15.032 1.00 28.40 654 PHE G CA 1
ATOM 10142 C C . PHE G 1 141 ? 42.245 -20.817 -13.969 1.00 28.27 654 PHE G C 1
ATOM 10143 O O . PHE G 1 141 ? 42.674 -21.287 -12.926 1.00 27.91 654 PHE G O 1
ATOM 10151 N N . THR G 1 142 ? 40.950 -20.731 -14.233 1.00 28.47 655 THR G N 1
ATOM 10152 C CA . THR G 1 142 ? 39.984 -21.399 -13.360 1.00 29.58 655 THR G CA 1
ATOM 10153 C C . THR G 1 142 ? 39.225 -22.570 -14.013 1.00 29.70 655 THR G C 1
ATOM 10154 O O . THR G 1 142 ? 38.910 -22.532 -15.220 1.00 29.26 655 THR G O 1
ATOM 10158 N N . GLY G 1 143 ? 38.952 -23.611 -13.223 1.00 29.08 656 GLY G N 1
ATOM 10159 C CA . GLY G 1 143 ? 38.068 -24.686 -13.666 1.00 28.45 656 GLY G CA 1
ATOM 10160 C C . GLY G 1 143 ? 38.393 -26.098 -13.222 1.00 28.45 656 GLY G C 1
ATOM 10161 O O . GLY G 1 143 ? 39.541 -26.431 -12.941 1.00 27.50 656 GLY G O 1
ATOM 10162 N N . GLU G 1 144 ? 37.362 -26.946 -13.222 1.00 28.71 657 GLU G N 1
ATOM 10163 C CA . GLU G 1 144 ? 37.507 -28.345 -12.878 1.00 28.12 657 GLU G CA 1
ATOM 10164 C C . GLU G 1 144 ? 37.786 -29.205 -14.110 1.00 28.98 657 GLU G C 1
ATOM 10165 O O . GLU G 1 144 ? 37.288 -28.928 -15.207 1.00 29.48 657 GLU G O 1
ATOM 10171 N N . ILE G 1 145 ? 38.605 -30.237 -13.917 1.00 29.52 658 ILE G N 1
ATOM 10172 C CA . ILE G 1 145 ? 38.972 -31.184 -14.962 1.00 29.60 658 ILE G CA 1
ATOM 10173 C C . ILE G 1 145 ? 38.104 -32.463 -14.899 1.00 31.15 658 ILE G C 1
ATOM 10174 O O . ILE G 1 145 ? 38.094 -33.182 -13.892 1.00 30.85 658 ILE G O 1
ATOM 10179 N N . ALA G 1 146 ? 37.383 -32.735 -15.988 1.00 31.48 659 ALA G N 1
ATOM 10180 C CA . ALA G 1 146 ? 36.554 -33.934 -16.087 1.00 32.16 659 ALA G CA 1
ATOM 10181 C C . ALA G 1 146 ? 37.372 -35.216 -16.050 1.00 32.65 659 ALA G C 1
ATOM 10182 O O . ALA G 1 146 ? 38.598 -35.197 -16.233 1.00 32.56 659 ALA G O 1
ATOM 10184 N N . ASP G 1 147 ? 36.683 -36.331 -15.824 1.00 33.56 660 ASP G N 1
ATOM 10185 C CA . ASP G 1 147 ? 37.297 -37.659 -15.898 1.00 34.61 660 ASP G CA 1
ATOM 10186 C C . ASP G 1 147 ? 38.167 -37.873 -17.148 1.00 34.76 660 ASP G C 1
ATOM 10187 O O . ASP G 1 147 ? 39.236 -38.474 -17.059 1.00 35.06 660 ASP G O 1
ATOM 10192 N N . ASP G 1 148 ? 37.724 -37.395 -18.311 1.00 35.16 661 ASP G N 1
ATOM 10193 C CA . ASP G 1 148 ? 38.526 -37.578 -19.536 1.00 35.75 661 ASP G CA 1
ATOM 10194 C C . ASP G 1 148 ? 39.842 -36.770 -19.558 1.00 36.52 661 ASP G C 1
ATOM 10195 O O . ASP G 1 148 ? 40.662 -36.950 -20.463 1.00 36.44 661 ASP G O 1
ATOM 10200 N N . GLU G 1 149 ? 40.010 -35.898 -18.556 1.00 37.13 662 GLU G N 1
ATOM 10201 C CA . GLU G 1 149 ? 41.259 -35.195 -18.250 1.00 38.89 662 GLU G CA 1
ATOM 10202 C C . GLU G 1 149 ? 41.584 -34.072 -19.246 1.00 38.21 662 GLU G C 1
ATOM 10203 O O . GLU G 1 149 ? 42.740 -33.657 -19.370 1.00 38.29 662 GLU G O 1
ATOM 10209 N N . GLU G 1 150 ? 40.551 -33.595 -19.939 1.00 37.56 663 GLU G N 1
ATOM 10210 C CA . GLU G 1 150 ? 40.676 -32.632 -21.031 1.00 37.22 663 GLU G CA 1
ATOM 10211 C C . GLU G 1 150 ? 39.493 -31.651 -21.042 1.00 35.29 663 GLU G C 1
ATOM 10212 O O . GLU G 1 150 ? 39.698 -30.450 -21.083 1.00 35.12 663 GLU G O 1
ATOM 10218 N N . THR G 1 151 ? 38.264 -32.160 -20.987 1.00 33.38 664 THR G N 1
ATOM 10219 C CA . THR G 1 151 ? 37.057 -31.337 -20.812 1.00 31.94 664 THR G CA 1
ATOM 10220 C C . THR G 1 151 ? 37.083 -30.524 -19.509 1.00 30.71 664 THR G C 1
ATOM 10221 O O . THR G 1 151 ? 37.451 -31.039 -18.452 1.00 30.08 664 THR G O 1
ATOM 10225 N N . ILE G 1 152 ? 36.686 -29.255 -19.592 1.00 29.81 665 ILE G N 1
ATOM 10226 C CA . ILE G 1 152 ? 36.691 -28.317 -18.427 1.00 28.49 665 ILE G CA 1
ATOM 10227 C C . ILE G 1 152 ? 35.279 -28.018 -17.913 1.00 27.94 665 ILE G C 1
ATOM 10228 O O . ILE G 1 152 ? 34.427 -27.506 -18.616 1.00 27.50 665 ILE G O 1
ATOM 10233 N N . ILE G 1 153 ? 35.069 -28.360 -16.656 1.00 28.29 666 ILE G N 1
ATOM 10234 C CA . ILE G 1 153 ? 33.797 -28.221 -15.959 1.00 28.32 666 ILE G CA 1
ATOM 10235 C C . ILE G 1 153 ? 33.779 -26.844 -15.255 1.00 29.31 666 ILE G C 1
ATOM 10236 O O . ILE G 1 153 ? 34.674 -26.534 -14.451 1.00 28.64 666 ILE G O 1
ATOM 10241 N N . PRO G 1 154 ? 32.773 -26.013 -15.568 1.00 30.57 667 PRO G N 1
ATOM 10242 C CA . PRO G 1 154 ? 32.684 -24.666 -14.993 1.00 31.77 667 PRO G CA 1
ATOM 10243 C C . PRO G 1 154 ? 32.759 -24.659 -13.470 1.00 32.86 667 PRO G C 1
ATOM 10244 O O . PRO G 1 154 ? 32.566 -25.706 -12.844 1.00 33.40 667 PRO G O 1
ATOM 10248 N N . ILE G 1 155 ? 33.024 -23.480 -12.901 1.00 33.93 668 ILE G N 1
ATOM 10249 C CA . ILE G 1 155 ? 33.023 -23.264 -11.450 1.00 35.01 668 ILE G CA 1
ATOM 10250 C C . ILE G 1 155 ? 32.065 -22.197 -10.942 1.00 35.61 668 ILE G C 1
ATOM 10251 O O . ILE G 1 155 ? 31.409 -21.508 -11.723 1.00 35.50 668 ILE G O 1
ATOM 10256 N N . CYS G 1 156 ? 31.976 -22.093 -9.617 1.00 36.42 669 CYS G N 1
ATOM 10257 C CA . CYS G 1 156 ? 31.107 -21.126 -8.959 1.00 37.49 669 CYS G CA 1
ATOM 10258 C C . CYS G 1 156 ? 31.853 -19.848 -8.662 1.00 37.47 669 CYS G C 1
ATOM 10259 O O . CYS G 1 156 ? 33.051 -19.891 -8.406 1.00 37.86 669 CYS G O 1
ATOM 10262 N N . GLY G 1 157 ? 31.147 -18.722 -8.712 1.00 37.16 670 GLY G N 1
ATOM 10263 C CA . GLY G 1 157 ? 31.766 -17.413 -8.479 1.00 37.49 670 GLY G CA 1
ATOM 10264 C C . GLY G 1 157 ? 32.827 -16.913 -9.466 1.00 37.42 670 GLY G C 1
ATOM 10265 O O . GLY G 1 157 ? 33.862 -16.392 -9.042 1.00 37.71 670 GLY G O 1
ATOM 10266 N N . VAL G 1 158 ? 32.575 -17.050 -10.772 1.00 37.11 671 VAL G N 1
ATOM 10267 C CA . VAL G 1 158 ? 33.459 -16.458 -11.800 1.00 37.02 671 VAL G CA 1
ATOM 10268 C C . VAL G 1 158 ? 33.611 -14.970 -11.689 1.00 36.85 671 VAL G C 1
ATOM 10269 O O . VAL G 1 158 ? 34.675 -14.445 -11.956 1.00 36.20 671 VAL G O 1
ATOM 10273 N N . ASP G 1 159 ? 32.517 -14.299 -11.359 1.00 37.72 672 ASP G N 1
ATOM 10274 C CA . ASP G 1 159 ? 32.470 -12.868 -11.342 1.00 38.70 672 ASP G CA 1
ATOM 10275 C C . ASP G 1 159 ? 33.390 -12.361 -10.258 1.00 38.78 672 ASP G C 1
ATOM 10276 O O . ASP G 1 159 ? 33.938 -11.279 -10.368 1.00 39.75 672 ASP G O 1
ATOM 10281 N N . ILE G 1 160 ? 33.608 -13.188 -9.239 1.00 38.91 673 ILE G N 1
ATOM 10282 C CA . ILE G 1 160 ? 34.436 -12.829 -8.093 1.00 37.76 673 ILE G CA 1
ATOM 10283 C C . ILE G 1 160 ? 35.878 -13.070 -8.458 1.00 36.86 673 ILE G C 1
ATOM 10284 O O . ILE G 1 160 ? 36.748 -12.286 -8.111 1.00 36.88 673 ILE G O 1
ATOM 10289 N N . ALA G 1 161 ? 36.122 -14.161 -9.172 1.00 36.31 674 ALA G N 1
ATOM 10290 C CA . ALA G 1 161 ? 37.458 -14.538 -9.610 1.00 35.66 674 ALA G CA 1
ATOM 10291 C C . ALA G 1 161 ? 37.992 -13.605 -10.723 1.00 35.63 674 ALA G C 1
ATOM 10292 O O . ALA G 1 161 ? 39.206 -13.437 -10.863 1.00 35.66 674 ALA G O 1
ATOM 10294 N N . ALA G 1 162 ? 37.072 -13.055 -11.513 1.00 35.28 675 ALA G N 1
ATOM 10295 C CA . ALA G 1 162 ? 37.340 -12.025 -12.512 1.00 36.29 675 ALA G CA 1
ATOM 10296 C C . ALA G 1 162 ? 37.853 -10.741 -11.853 1.00 36.45 675 ALA G C 1
ATOM 10297 O O . ALA G 1 162 ? 39.019 -10.392 -12.047 1.00 36.41 675 ALA G O 1
ATOM 10299 N N . ILE G 1 163 ? 36.987 -10.059 -11.083 1.00 36.89 676 ILE G N 1
ATOM 10300 C CA . ILE G 1 163 ? 37.379 -8.883 -10.267 1.00 36.89 676 ILE G CA 1
ATOM 10301 C C . ILE G 1 163 ? 38.804 -9.064 -9.708 1.00 36.74 676 ILE G C 1
ATOM 10302 O O . ILE G 1 163 ? 39.720 -8.258 -9.997 1.00 37.69 676 ILE G O 1
ATOM 10307 N N . ALA G 1 164 ? 38.997 -10.152 -8.973 1.00 35.66 677 ALA G N 1
ATOM 10308 C CA . ALA G 1 164 ? 40.316 -10.550 -8.499 1.00 35.16 677 ALA G CA 1
ATOM 10309 C C . ALA G 1 164 ? 41.367 -10.442 -9.590 1.00 34.55 677 ALA G C 1
ATOM 10310 O O . ALA G 1 164 ? 42.300 -9.662 -9.465 1.00 34.80 677 ALA G O 1
ATOM 10312 N N . ALA G 1 165 ? 41.209 -11.222 -10.663 1.00 35.21 678 ALA G N 1
ATOM 10313 C CA . ALA G 1 165 ? 42.161 -11.250 -11.788 1.00 34.68 678 ALA G CA 1
ATOM 10314 C C . ALA G 1 165 ? 42.472 -9.835 -12.337 1.00 34.26 678 ALA G C 1
ATOM 10315 O O . ALA G 1 165 ? 43.625 -9.514 -12.536 1.00 33.01 678 ALA G O 1
ATOM 10317 N N . HIS G 1 166 ? 41.441 -8.998 -12.521 1.00 34.56 679 HIS G N 1
ATOM 10318 C CA . HIS G 1 166 ? 41.587 -7.676 -13.146 1.00 34.70 679 HIS G CA 1
ATOM 10319 C C . HIS G 1 166 ? 42.099 -6.591 -12.205 1.00 35.66 679 HIS G C 1
ATOM 10320 O O . HIS G 1 166 ? 42.539 -5.521 -12.654 1.00 35.83 679 HIS G O 1
ATOM 10327 N N . GLU G 1 167 ? 42.043 -6.839 -10.899 1.00 36.21 680 GLU G N 1
ATOM 10328 C CA . GLU G 1 167 ? 42.799 -5.982 -9.972 1.00 36.24 680 GLU G CA 1
ATOM 10329 C C . GLU G 1 167 ? 44.268 -6.357 -9.939 1.00 35.80 680 GLU G C 1
ATOM 10330 O O . GLU G 1 167 ? 44.998 -5.860 -9.099 1.00 37.35 680 GLU G O 1
ATOM 10336 N N . GLN G 1 168 ? 44.717 -7.218 -10.842 1.00 34.71 681 GLN G N 1
ATOM 10337 C CA . GLN G 1 168 ? 46.159 -7.479 -10.961 1.00 34.09 681 GLN G CA 1
ATOM 10338 C C . GLN G 1 168 ? 46.661 -7.454 -12.413 1.00 33.76 681 GLN G C 1
ATOM 10339 O O . GLN G 1 168 ? 47.740 -8.006 -12.733 1.00 33.28 681 GLN G O 1
ATOM 10345 N N . GLY G 1 169 ? 45.872 -6.796 -13.269 1.00 33.41 682 GLY G N 1
ATOM 10346 C CA . GLY G 1 169 ? 46.139 -6.704 -14.707 1.00 33.57 682 GLY G CA 1
ATOM 10347 C C . GLY G 1 169 ? 46.152 -8.025 -15.480 1.00 33.21 682 GLY G C 1
ATOM 10348 O O . GLY G 1 169 ? 46.725 -8.101 -16.596 1.00 33.46 682 GLY G O 1
ATOM 10349 N N . LEU G 1 170 ? 45.524 -9.060 -14.907 1.00 31.83 683 LEU G N 1
ATOM 10350 C CA . LEU G 1 170 ? 45.489 -10.405 -15.516 1.00 31.11 683 LEU G CA 1
ATOM 10351 C C . LEU G 1 170 ? 44.153 -10.787 -16.152 1.00 29.50 683 LEU G C 1
ATOM 10352 O O . LEU G 1 170 ? 43.083 -10.329 -15.704 1.00 29.53 683 LEU G O 1
ATOM 10357 N N . PRO G 1 171 ? 44.209 -11.577 -17.248 1.00 27.48 684 PRO G N 1
ATOM 10358 C CA . PRO G 1 171 ? 42.939 -12.043 -17.754 1.00 25.88 684 PRO G CA 1
ATOM 10359 C C . PRO G 1 171 ? 42.536 -13.356 -17.068 1.00 24.13 684 PRO G C 1
ATOM 10360 O O . PRO G 1 171 ? 43.409 -14.218 -16.786 1.00 23.48 684 PRO G O 1
ATOM 10364 N N . LEU G 1 172 ? 41.233 -13.487 -16.816 1.00 22.44 685 LEU G N 1
ATOM 10365 C CA . LEU G 1 172 ? 40.617 -14.734 -16.366 1.00 21.37 685 LEU G CA 1
ATOM 10366 C C . LEU G 1 172 ? 40.343 -15.687 -17.555 1.00 21.24 685 LEU G C 1
ATOM 10367 O O . LEU G 1 172 ? 39.578 -15.327 -18.463 1.00 20.54 685 LEU G O 1
ATOM 10372 N N . ILE G 1 173 ? 40.933 -16.894 -17.488 1.00 21.04 686 ILE G N 1
ATOM 10373 C CA . ILE G 1 173 ? 40.824 -17.986 -18.480 1.00 20.74 686 ILE G CA 1
ATOM 10374 C C . ILE G 1 173 ? 40.034 -19.207 -17.937 1.00 21.92 686 ILE G C 1
ATOM 10375 O O . ILE G 1 173 ? 40.475 -19.887 -16.975 1.00 22.11 686 ILE G O 1
ATOM 10380 N N . GLY G 1 174 ? 38.899 -19.519 -18.556 1.00 21.86 687 GLY G N 1
ATOM 10381 C CA . GLY G 1 174 ? 38.146 -20.737 -18.173 1.00 21.38 687 GLY G CA 1
ATOM 10382 C C . GLY G 1 174 ? 37.133 -21.154 -19.221 1.00 21.99 687 GLY G C 1
ATOM 10383 O O . GLY G 1 174 ? 37.201 -20.701 -20.379 1.00 20.77 687 GLY G O 1
ATOM 10384 N N . ASN G 1 175 ? 36.168 -21.985 -18.817 1.00 21.90 688 ASN G N 1
ATOM 10385 C CA . ASN G 1 175 ? 35.196 -22.512 -19.769 1.00 22.55 688 ASN G CA 1
ATOM 10386 C C . ASN G 1 175 ? 33.750 -22.180 -19.372 1.00 22.72 688 ASN G C 1
ATOM 10387 O O . ASN G 1 175 ? 32.934 -23.077 -19.161 1.00 24.02 688 ASN G O 1
ATOM 10392 N N . GLN G 1 176 ? 33.447 -20.883 -19.279 1.00 22.09 689 GLN G N 1
ATOM 10393 C CA . GLN G 1 176 ? 32.130 -20.391 -18.921 1.00 22.32 689 GLN G CA 1
ATOM 10394 C C . GLN G 1 176 ? 32.095 -18.889 -19.172 1.00 23.05 689 GLN G C 1
ATOM 10395 O O . GLN G 1 176 ? 33.169 -18.265 -19.286 1.00 22.55 689 GLN G O 1
ATOM 10401 N N . PRO G 1 177 ? 30.867 -18.306 -19.245 1.00 23.81 690 PRO G N 1
ATOM 10402 C CA . PRO G 1 177 ? 30.675 -16.855 -19.295 1.00 24.57 690 PRO G CA 1
ATOM 10403 C C . PRO G 1 177 ? 31.210 -16.225 -18.015 1.00 25.53 690 PRO G C 1
ATOM 10404 O O . PRO G 1 177 ? 31.181 -16.874 -16.958 1.00 26.33 690 PRO G O 1
ATOM 10408 N N . GLY G 1 178 ? 31.664 -14.976 -18.117 1.00 25.73 691 GLY G N 1
ATOM 10409 C CA . GLY G 1 178 ? 32.227 -14.228 -16.988 1.00 25.76 691 GLY G CA 1
ATOM 10410 C C . GLY G 1 178 ? 33.737 -14.225 -17.106 1.00 25.68 691 GLY G C 1
ATOM 10411 O O . GLY G 1 178 ? 34.426 -13.436 -16.497 1.00 26.22 691 GLY G O 1
ATOM 10412 N N . VAL G 1 179 ? 34.250 -15.152 -17.897 1.00 25.46 692 VAL G N 1
ATOM 10413 C CA . VAL G 1 179 ? 35.680 -15.292 -18.122 1.00 24.98 692 VAL G CA 1
ATOM 10414 C C . VAL G 1 179 ? 36.130 -14.323 -19.239 1.00 24.67 692 VAL G C 1
ATOM 10415 O O . VAL G 1 179 ? 35.283 -13.802 -19.980 1.00 24.32 692 VAL G O 1
ATOM 10419 N N . ASP G 1 180 ? 37.439 -14.059 -19.334 1.00 24.71 693 ASP G N 1
ATOM 10420 C CA . ASP G 1 180 ? 38.010 -13.170 -20.380 1.00 24.56 693 ASP G CA 1
ATOM 10421 C C . ASP G 1 180 ? 38.261 -13.888 -21.712 1.00 24.20 693 ASP G C 1
ATOM 10422 O O . ASP G 1 180 ? 37.879 -13.394 -22.774 1.00 22.66 693 ASP G O 1
ATOM 10427 N N . GLU G 1 181 ? 38.926 -15.039 -21.630 1.00 23.40 694 GLU G N 1
ATOM 10428 C CA . GLU G 1 181 ? 39.114 -15.886 -22.789 1.00 23.91 694 GLU G CA 1
ATOM 10429 C C . GLU G 1 181 ? 38.613 -17.297 -22.476 1.00 22.98 694 GLU G C 1
ATOM 10430 O O . GLU G 1 181 ? 38.970 -17.871 -21.465 1.00 23.52 694 GLU G O 1
ATOM 10436 N N . GLU G 1 182 ? 37.778 -17.836 -23.340 1.00 21.13 695 GLU G N 1
ATOM 10437 C CA . GLU G 1 182 ? 37.168 -19.110 -23.084 1.00 20.78 695 GLU G CA 1
ATOM 10438 C C . GLU G 1 182 ? 37.909 -20.197 -23.771 1.00 19.97 695 GLU G C 1
ATOM 10439 O O . GLU G 1 182 ? 38.244 -20.081 -24.941 1.00 19.23 695 GLU G O 1
ATOM 10445 N N . VAL G 1 183 ? 38.124 -21.277 -23.038 1.00 20.24 696 VAL G N 1
ATOM 10446 C CA . VAL G 1 183 ? 38.836 -22.453 -23.524 1.00 21.58 696 VAL G CA 1
ATOM 10447 C C . VAL G 1 183 ? 38.038 -23.712 -23.189 1.00 23.52 696 VAL G C 1
ATOM 10448 O O . VAL G 1 183 ? 37.842 -24.028 -22.023 1.00 23.32 696 VAL G O 1
ATOM 10452 N N . ARG G 1 184 ? 37.604 -24.427 -24.225 1.00 25.08 697 ARG G N 1
ATOM 10453 C CA . ARG G 1 184 ? 36.753 -25.612 -24.080 1.00 26.46 697 ARG G CA 1
ATOM 10454 C C . ARG G 1 184 ? 37.385 -26.777 -23.342 1.00 26.85 697 ARG G C 1
ATOM 10455 O O . ARG G 1 184 ? 36.709 -27.564 -22.701 1.00 28.55 697 ARG G O 1
ATOM 10463 N N . ASN G 1 185 ? 38.687 -26.903 -23.460 1.00 26.86 698 ASN G N 1
ATOM 10464 C CA . ASN G 1 185 ? 39.389 -28.073 -23.006 1.00 26.51 698 ASN G CA 1
ATOM 10465 C C . ASN G 1 185 ? 40.812 -27.644 -22.821 1.00 26.77 698 ASN G C 1
ATOM 10466 O O . ASN G 1 185 ? 41.149 -26.490 -23.112 1.00 26.46 698 ASN G O 1
ATOM 10471 N N . THR G 1 186 ? 41.648 -28.570 -22.366 1.00 26.05 699 THR G N 1
ATOM 10472 C CA . THR G 1 186 ? 43.005 -28.256 -22.015 1.00 26.86 699 THR G CA 1
ATOM 10473 C C . THR G 1 186 ? 43.874 -28.120 -23.257 1.00 26.63 699 THR G C 1
ATOM 10474 O O . THR G 1 186 ? 44.890 -27.444 -23.205 1.00 26.74 699 THR G O 1
ATOM 10478 N N . SER G 1 187 ? 43.497 -28.778 -24.351 1.00 27.36 700 SER G N 1
ATOM 10479 C CA . SER G 1 187 ? 44.157 -28.543 -25.645 1.00 28.95 700 SER G CA 1
ATOM 10480 C C . SER G 1 187 ? 44.073 -27.071 -26.046 1.00 28.63 700 SER G C 1
ATOM 10481 O O . SER G 1 187 ? 45.088 -26.483 -26.394 1.00 28.03 700 SER G O 1
ATOM 10484 N N . LEU G 1 188 ? 42.872 -26.482 -26.000 1.00 28.83 701 LEU G N 1
ATOM 10485 C CA . LEU G 1 188 ? 42.723 -25.032 -26.289 1.00 28.58 701 LEU G CA 1
ATOM 10486 C C . LEU G 1 188 ? 43.474 -24.166 -25.264 1.00 28.77 701 LEU G C 1
ATOM 10487 O O . LEU G 1 188 ? 44.168 -23.233 -25.650 1.00 28.72 701 LEU G O 1
ATOM 10492 N N . ALA G 1 189 ? 43.372 -24.494 -23.973 1.00 29.19 702 ALA G N 1
ATOM 10493 C CA . ALA G 1 189 ? 44.096 -23.735 -22.907 1.00 29.51 702 ALA G CA 1
ATOM 10494 C C . ALA G 1 189 ? 45.615 -23.773 -23.113 1.00 29.61 702 ALA G C 1
ATOM 10495 O O . ALA G 1 189 ? 46.322 -22.757 -22.929 1.00 29.36 702 ALA G O 1
ATOM 10497 N N . ALA G 1 190 ? 46.077 -24.960 -23.507 1.00 29.69 703 ALA G N 1
ATOM 10498 C CA . ALA G 1 190 ? 47.450 -25.245 -23.882 1.00 30.58 703 ALA G CA 1
ATOM 10499 C C . ALA G 1 190 ? 47.898 -24.432 -25.079 1.00 30.77 703 ALA G C 1
ATOM 10500 O O . ALA G 1 190 ? 48.856 -23.693 -24.973 1.00 32.06 703 ALA G O 1
ATOM 10502 N N . HIS G 1 191 ? 47.218 -24.595 -26.216 1.00 31.56 704 HIS G N 1
ATOM 10503 C CA . HIS G 1 191 ? 47.290 -23.687 -27.394 1.00 31.11 704 HIS G CA 1
ATOM 10504 C C . HIS G 1 191 ? 47.334 -22.180 -27.010 1.00 30.85 704 HIS G C 1
ATOM 10505 O O . HIS G 1 191 ? 48.179 -21.469 -27.514 1.00 31.45 704 HIS G O 1
ATOM 10512 N N . LEU G 1 192 ? 46.498 -21.701 -26.081 1.00 30.40 705 LEU G N 1
ATOM 10513 C CA . LEU G 1 192 ? 46.562 -20.286 -25.628 1.00 29.66 705 LEU G CA 1
ATOM 10514 C C . LEU G 1 192 ? 47.875 -19.901 -24.937 1.00 29.23 705 LEU G C 1
ATOM 10515 O O . LEU G 1 192 ? 48.358 -18.766 -25.068 1.00 28.94 705 LEU G O 1
ATOM 10520 N N . ILE G 1 193 ? 48.416 -20.814 -24.138 1.00 29.23 706 ILE G N 1
ATOM 10521 C CA . ILE G 1 193 ? 49.719 -20.579 -23.488 1.00 29.73 706 ILE G CA 1
ATOM 10522 C C . ILE G 1 193 ? 50.798 -20.345 -24.571 1.00 29.82 706 ILE G C 1
ATOM 10523 O O . ILE G 1 193 ? 51.620 -19.461 -24.442 1.00 29.88 706 ILE G O 1
ATOM 10528 N N . GLN G 1 194 ? 50.749 -21.123 -25.643 1.00 30.50 707 GLN G N 1
ATOM 10529 C CA . GLN G 1 194 ? 51.687 -21.007 -26.756 1.00 31.44 707 GLN G CA 1
ATOM 10530 C C . GLN G 1 194 ? 51.655 -19.663 -27.485 1.00 30.80 707 GLN G C 1
ATOM 10531 O O . GLN G 1 194 ? 52.709 -19.133 -27.836 1.00 30.60 707 GLN G O 1
ATOM 10537 N N . THR G 1 195 ? 50.459 -19.108 -27.696 1.00 29.84 708 THR G N 1
ATOM 10538 C CA . THR G 1 195 ? 50.316 -17.899 -28.486 1.00 28.40 708 THR G CA 1
ATOM 10539 C C . THR G 1 195 ? 50.348 -16.659 -27.636 1.00 28.54 708 THR G C 1
ATOM 10540 O O . THR G 1 195 ? 50.511 -15.540 -28.157 1.00 29.32 708 THR G O 1
ATOM 10544 N N . GLY G 1 196 ? 50.157 -16.851 -26.327 1.00 28.10 709 GLY G N 1
ATOM 10545 C CA . GLY G 1 196 ? 50.083 -15.772 -25.355 1.00 25.36 709 GLY G CA 1
ATOM 10546 C C . GLY G 1 196 ? 48.770 -15.055 -25.382 1.00 25.11 709 GLY G C 1
ATOM 10547 O O . GLY G 1 196 ? 48.193 -14.720 -24.330 1.00 25.19 709 GLY G O 1
ATOM 10548 N N . THR G 1 197 ? 48.279 -14.793 -26.594 1.00 24.53 710 THR G N 1
ATOM 10549 C CA . THR G 1 197 ? 47.056 -14.028 -26.762 1.00 22.90 710 THR G CA 1
ATOM 10550 C C . THR G 1 197 ? 46.116 -14.752 -27.732 1.00 21.53 710 THR G C 1
ATOM 10551 O O . THR G 1 197 ? 46.531 -15.621 -28.477 1.00 22.32 710 THR G O 1
ATOM 10555 N N . LEU G 1 198 ? 44.842 -14.418 -27.683 1.00 18.71 711 LEU G N 1
ATOM 10556 C CA . LEU G 1 198 ? 43.863 -15.058 -28.532 1.00 16.71 711 LEU G CA 1
ATOM 10557 C C . LEU G 1 198 ? 44.069 -14.579 -29.975 1.00 13.82 711 LEU G C 1
ATOM 10558 O O . LEU G 1 198 ? 44.279 -13.391 -30.180 1.00 13.72 711 LEU G O 1
ATOM 10563 N N . PRO G 1 199 ? 44.115 -15.514 -30.956 1.00 13.07 712 PRO G N 1
ATOM 10564 C CA . PRO G 1 199 ? 44.144 -15.092 -32.361 1.00 13.10 712 PRO G CA 1
ATOM 10565 C C . PRO G 1 199 ? 43.012 -14.097 -32.701 1.00 13.30 712 PRO G C 1
ATOM 10566 O O . PRO G 1 199 ? 41.918 -14.154 -32.115 1.00 14.20 712 PRO G O 1
ATOM 10570 N N . VAL G 1 200 ? 43.267 -13.184 -33.620 1.00 12.67 713 VAL G N 1
ATOM 10571 C CA . VAL G 1 200 ? 42.261 -12.154 -33.928 1.00 13.70 713 VAL G CA 1
ATOM 10572 C C . VAL G 1 200 ? 41.747 -12.332 -35.373 1.00 12.28 713 VAL G C 1
ATOM 10573 O O . VAL G 1 200 ? 42.513 -12.752 -36.213 1.00 10.88 713 VAL G O 1
ATOM 10577 N N . GLN G 1 201 ? 40.475 -12.007 -35.641 1.00 10.76 714 GLN G N 1
ATOM 10578 C CA . GLN G 1 201 ? 39.931 -12.101 -37.016 1.00 12.18 714 GLN G CA 1
ATOM 10579 C C . GLN G 1 201 ? 39.598 -10.701 -37.507 1.00 13.79 714 GLN G C 1
ATOM 10580 O O . GLN G 1 201 ? 38.967 -9.955 -36.786 1.00 13.82 714 GLN G O 1
ATOM 10586 N N . ARG G 1 202 ? 39.971 -10.421 -38.727 1.00 15.71 715 ARG G N 1
ATOM 10587 C CA . ARG G 1 202 ? 39.679 -9.195 -39.414 1.00 18.99 715 ARG G CA 1
ATOM 10588 C C . ARG G 1 202 ? 39.064 -9.456 -40.800 1.00 18.21 715 ARG G C 1
ATOM 10589 O O . ARG G 1 202 ? 39.596 -10.158 -41.577 1.00 17.94 715 ARG G O 1
ATOM 10597 N N . ALA G 1 203 ? 37.892 -8.896 -41.037 1.00 25.16 716 ALA G N 1
ATOM 10598 C CA . ALA G 1 203 ? 37.284 -8.821 -42.363 1.00 29.18 716 ALA G CA 1
ATOM 10599 C C . ALA G 1 203 ? 37.281 -7.429 -43.015 1.00 30.71 716 ALA G C 1
ATOM 10600 O O . ALA G 1 203 ? 37.598 -6.413 -42.382 1.00 31.10 716 ALA G O 1
ATOM 10602 N N . GLY H 1 1 ? 49.358 -8.440 -42.963 1.00 23.86 514 GLY H N 1
ATOM 10603 C CA . GLY H 1 1 ? 50.458 -9.330 -42.920 1.00 21.14 514 GLY H CA 1
ATOM 10604 C C . GLY H 1 1 ? 50.716 -9.926 -44.243 1.00 20.02 514 GLY H C 1
ATOM 10605 O O . GLY H 1 1 ? 50.106 -9.582 -45.198 1.00 20.34 514 GLY H O 1
ATOM 10606 N N . LYS H 1 2 ? 51.678 -10.805 -44.279 1.00 17.62 515 LYS H N 1
ATOM 10607 C CA . LYS H 1 2 ? 52.012 -11.509 -45.448 1.00 15.03 515 LYS H CA 1
ATOM 10608 C C . LYS H 1 2 ? 51.610 -12.935 -45.273 1.00 13.23 515 LYS H C 1
ATOM 10609 O O . LYS H 1 2 ? 51.786 -13.473 -44.247 1.00 11.25 515 LYS H O 1
ATOM 10615 N N . PHE H 1 3 ? 51.073 -13.523 -46.319 1.00 12.18 516 PHE H N 1
ATOM 10616 C CA . PHE H 1 3 ? 50.722 -14.922 -46.323 1.00 13.96 516 PHE H CA 1
ATOM 10617 C C . PHE H 1 3 ? 51.709 -15.855 -45.669 1.00 14.47 516 PHE H C 1
ATOM 10618 O O . PHE H 1 3 ? 52.848 -15.846 -45.959 1.00 16.36 516 PHE H O 1
ATOM 10626 N N . SER H 1 4 ? 51.235 -16.618 -44.727 1.00 16.05 517 SER H N 1
ATOM 10627 C CA . SER H 1 4 ? 52.078 -17.522 -43.964 1.00 16.43 517 SER H CA 1
ATOM 10628 C C . SER H 1 4 ? 51.411 -18.889 -43.847 1.00 17.87 517 SER H C 1
ATOM 10629 O O . SER H 1 4 ? 50.521 -19.119 -42.989 1.00 19.00 517 SER H O 1
ATOM 10632 N N . ARG H 1 5 ? 51.872 -19.807 -44.690 1.00 18.68 518 ARG H N 1
ATOM 10633 C CA . ARG H 1 5 ? 51.479 -21.196 -44.614 1.00 20.04 518 ARG H CA 1
ATOM 10634 C C . ARG H 1 5 ? 51.671 -21.782 -43.250 1.00 19.61 518 ARG H C 1
ATOM 10635 O O . ARG H 1 5 ? 50.778 -22.429 -42.761 1.00 19.58 518 ARG H O 1
ATOM 10643 N N . ALA H 1 6 ? 52.838 -21.544 -42.643 1.00 19.73 519 ALA H N 1
ATOM 10644 C CA . ALA H 1 6 ? 53.124 -21.962 -41.270 1.00 18.39 519 ALA H CA 1
ATOM 10645 C C . ALA H 1 6 ? 52.190 -21.433 -40.180 1.00 17.99 519 ALA H C 1
ATOM 10646 O O . ALA H 1 6 ? 51.831 -22.186 -39.274 1.00 17.07 519 ALA H O 1
ATOM 10648 N N . LEU H 1 7 ? 51.836 -20.143 -40.225 1.00 17.08 520 LEU H N 1
ATOM 10649 C CA . LEU H 1 7 ? 50.861 -19.582 -39.272 1.00 16.14 520 LEU H CA 1
ATOM 10650 C C . LEU H 1 7 ? 49.527 -20.339 -39.416 1.00 16.43 520 LEU H C 1
ATOM 10651 O O . LEU H 1 7 ? 48.972 -20.856 -38.448 1.00 16.87 520 LEU H O 1
ATOM 10656 N N . LYS H 1 8 ? 49.084 -20.453 -40.663 1.00 16.85 521 LYS H N 1
ATOM 10657 C CA . LYS H 1 8 ? 47.859 -21.163 -41.038 1.00 16.64 521 LYS H CA 1
ATOM 10658 C C . LYS H 1 8 ? 47.730 -22.582 -40.458 1.00 17.42 521 LYS H C 1
ATOM 10659 O O . LYS H 1 8 ? 46.723 -22.923 -39.825 1.00 17.24 521 LYS H O 1
ATOM 10665 N N . ASN H 1 9 ? 48.733 -23.412 -40.686 1.00 17.62 522 ASN H N 1
ATOM 10666 C CA . ASN H 1 9 ? 48.661 -24.791 -40.310 1.00 18.45 522 ASN H CA 1
ATOM 10667 C C . ASN H 1 9 ? 48.755 -24.901 -38.782 1.00 19.50 522 ASN H C 1
ATOM 10668 O O . ASN H 1 9 ? 48.116 -25.774 -38.181 1.00 20.14 522 ASN H O 1
ATOM 10673 N N . ARG H 1 10 ? 49.592 -24.046 -38.169 1.00 19.20 523 ARG H N 1
ATOM 10674 C CA . ARG H 1 10 ? 49.737 -23.945 -36.700 1.00 19.71 523 ARG H CA 1
ATOM 10675 C C . ARG H 1 10 ? 48.378 -23.601 -36.093 1.00 18.49 523 ARG H C 1
ATOM 10676 O O . ARG H 1 10 ? 47.913 -24.310 -35.217 1.00 19.53 523 ARG H O 1
ATOM 10684 N N . LEU H 1 11 ? 47.762 -22.490 -36.535 1.00 17.39 524 LEU H N 1
ATOM 10685 C CA . LEU H 1 11 ? 46.516 -22.034 -35.925 1.00 15.97 524 LEU H CA 1
ATOM 10686 C C . LEU H 1 11 ? 45.379 -22.955 -36.306 1.00 15.91 524 LEU H C 1
ATOM 10687 O O . LEU H 1 11 ? 44.503 -23.287 -35.455 1.00 15.49 524 LEU H O 1
ATOM 10692 N N . GLU H 1 12 ? 45.371 -23.414 -37.528 1.00 15.00 525 GLU H N 1
ATOM 10693 C CA . GLU H 1 12 ? 44.248 -24.227 -37.953 1.00 15.55 525 GLU H CA 1
ATOM 10694 C C . GLU H 1 12 ? 44.175 -25.632 -37.384 1.00 15.79 525 GLU H C 1
ATOM 10695 O O . GLU H 1 12 ? 43.170 -26.212 -37.350 1.00 15.67 525 GLU H O 1
ATOM 10701 N N . SER H 1 13 ? 45.287 -26.118 -36.902 1.00 17.32 526 SER H N 1
ATOM 10702 C CA . SER H 1 13 ? 45.334 -27.352 -36.209 1.00 18.88 526 SER H CA 1
ATOM 10703 C C . SER H 1 13 ? 44.563 -27.366 -34.952 1.00 19.19 526 SER H C 1
ATOM 10704 O O . SER H 1 13 ? 44.211 -28.354 -34.484 1.00 22.35 526 SER H O 1
ATOM 10707 N N . ALA H 1 14 ? 44.254 -26.251 -34.402 1.00 19.06 527 ALA H N 1
ATOM 10708 C CA . ALA H 1 14 ? 43.311 -26.301 -33.315 1.00 18.49 527 ALA H CA 1
ATOM 10709 C C . ALA H 1 14 ? 41.806 -26.184 -33.699 1.00 17.49 527 ALA H C 1
ATOM 10710 O O . ALA H 1 14 ? 40.958 -26.220 -32.885 1.00 18.23 527 ALA H O 1
ATOM 10712 N N . ASN H 1 15 ? 41.505 -26.047 -34.961 1.00 15.76 528 ASN H N 1
ATOM 10713 C CA . ASN H 1 15 ? 40.098 -25.956 -35.406 1.00 14.55 528 ASN H CA 1
ATOM 10714 C C . ASN H 1 15 ? 39.356 -27.268 -35.008 1.00 15.67 528 ASN H C 1
ATOM 10715 O O . ASN H 1 15 ? 39.961 -28.358 -35.006 1.00 14.49 528 ASN H O 1
ATOM 10720 N N . TYR H 1 16 ? 38.071 -27.175 -34.659 1.00 14.55 529 TYR H N 1
ATOM 10721 C CA . TYR H 1 16 ? 37.423 -28.316 -34.042 1.00 15.84 529 TYR H CA 1
ATOM 10722 C C . TYR H 1 16 ? 35.928 -28.308 -34.270 1.00 17.02 529 TYR H C 1
ATOM 10723 O O . TYR H 1 16 ? 35.376 -27.333 -34.794 1.00 18.32 529 TYR H O 1
ATOM 10732 N N . GLU H 1 17 ? 35.271 -29.399 -33.898 1.00 18.40 530 GLU H N 1
ATOM 10733 C CA . GLU H 1 17 ? 33.804 -29.475 -33.957 1.00 19.57 530 GLU H CA 1
ATOM 10734 C C . GLU H 1 17 ? 33.185 -29.051 -35.315 1.00 19.41 530 GLU H C 1
ATOM 10735 O O . GLU H 1 17 ? 32.325 -28.208 -35.369 1.00 18.53 530 GLU H O 1
ATOM 10741 N N . GLU H 1 18 ? 33.670 -29.657 -36.397 1.00 20.26 531 GLU H N 1
ATOM 10742 C CA . GLU H 1 18 ? 33.034 -29.561 -37.717 1.00 21.50 531 GLU H CA 1
ATOM 10743 C C . GLU H 1 18 ? 31.624 -30.199 -37.736 1.00 21.12 531 GLU H C 1
ATOM 10744 O O . GLU H 1 18 ? 31.384 -31.228 -37.111 1.00 20.69 531 GLU H O 1
ATOM 10750 N N . VAL H 1 19 ? 30.700 -29.570 -38.457 1.00 21.40 532 VAL H N 1
ATOM 10751 C CA . VAL H 1 19 ? 29.300 -29.986 -38.499 1.00 21.61 532 VAL H CA 1
ATOM 10752 C C . VAL H 1 19 ? 28.757 -29.631 -39.886 1.00 21.53 532 VAL H C 1
ATOM 10753 O O . VAL H 1 19 ? 29.006 -28.517 -40.373 1.00 21.48 532 VAL H O 1
ATOM 10757 N N . GLU H 1 20 ? 28.043 -30.573 -40.515 1.00 20.40 533 GLU H N 1
ATOM 10758 C CA . GLU H 1 20 ? 27.293 -30.299 -41.743 1.00 20.66 533 GLU H CA 1
ATOM 10759 C C . GLU H 1 20 ? 25.879 -29.762 -41.453 1.00 20.27 533 GLU H C 1
ATOM 10760 O O . GLU H 1 20 ? 25.172 -30.301 -40.608 1.00 21.56 533 GLU H O 1
ATOM 10766 N N . LEU H 1 21 ? 25.468 -28.723 -42.170 1.00 18.48 534 LEU H N 1
ATOM 10767 C CA . LEU H 1 21 ? 24.185 -28.095 -41.958 1.00 17.90 534 LEU H CA 1
ATOM 10768 C C . LEU H 1 21 ? 23.433 -28.157 -43.280 1.00 18.17 534 LEU H C 1
ATOM 10769 O O . LEU H 1 21 ? 24.082 -28.171 -44.317 1.00 18.85 534 LEU H O 1
ATOM 10774 N N . PRO H 1 22 ? 22.069 -28.162 -43.254 1.00 17.94 535 PRO H N 1
ATOM 10775 C CA . PRO H 1 22 ? 21.286 -28.000 -44.486 1.00 17.67 535 PRO H CA 1
ATOM 10776 C C . PRO H 1 22 ? 21.698 -26.690 -45.199 1.00 17.35 535 PRO H C 1
ATOM 10777 O O . PRO H 1 22 ? 22.465 -25.898 -44.626 1.00 17.95 535 PRO H O 1
ATOM 10781 N N . PRO H 1 23 ? 21.240 -26.473 -46.441 1.00 16.62 536 PRO H N 1
ATOM 10782 C CA . PRO H 1 23 ? 21.520 -25.177 -47.083 1.00 16.40 536 PRO H CA 1
ATOM 10783 C C . PRO H 1 23 ? 20.811 -23.993 -46.395 1.00 17.19 536 PRO H C 1
ATOM 10784 O O . PRO H 1 23 ? 19.615 -24.089 -46.073 1.00 18.21 536 PRO H O 1
ATOM 10788 N N . PRO H 1 24 ? 21.526 -22.856 -46.200 1.00 16.84 537 PRO H N 1
ATOM 10789 C CA . PRO H 1 24 ? 20.829 -21.674 -45.665 1.00 15.34 537 PRO H CA 1
ATOM 10790 C C . PRO H 1 24 ? 19.810 -21.118 -46.674 1.00 15.50 537 PRO H C 1
ATOM 10791 O O . PRO H 1 24 ? 20.076 -21.158 -47.885 1.00 15.86 537 PRO H O 1
ATOM 10795 N N . SER H 1 25 ? 18.654 -20.639 -46.181 1.00 13.83 538 SER H N 1
ATOM 10796 C CA . SER H 1 25 ? 17.582 -20.107 -47.023 1.00 13.75 538 SER H CA 1
ATOM 10797 C C . SER H 1 25 ? 18.087 -18.914 -47.845 1.00 12.36 538 SER H C 1
ATOM 10798 O O . SER H 1 25 ? 17.709 -18.710 -49.009 1.00 10.94 538 SER H O 1
ATOM 10801 N N . LYS H 1 26 ? 18.974 -18.162 -47.212 1.00 11.52 539 LYS H N 1
ATOM 10802 C CA . LYS H 1 26 ? 19.829 -17.179 -47.871 1.00 11.06 539 LYS H CA 1
ATOM 10803 C C . LYS H 1 26 ? 21.133 -17.065 -47.096 1.00 11.67 539 LYS H C 1
ATOM 10804 O O . LYS H 1 26 ? 21.254 -17.580 -45.970 1.00 12.27 539 LYS H O 1
ATOM 10810 N N . GLY H 1 27 ? 22.129 -16.441 -47.720 1.00 11.91 540 GLY H N 1
ATOM 10811 C CA . GLY H 1 27 ? 23.366 -16.160 -47.039 1.00 12.24 540 GLY H CA 1
ATOM 10812 C C . GLY H 1 27 ? 24.359 -15.423 -47.892 1.00 12.19 540 GLY H C 1
ATOM 10813 O O . GLY H 1 27 ? 24.056 -15.118 -49.039 1.00 12.64 540 GLY H O 1
ATOM 10814 N N . VAL H 1 28 ? 25.576 -15.220 -47.354 1.00 11.55 541 VAL H N 1
ATOM 10815 C CA . VAL H 1 28 ? 26.659 -14.508 -48.059 1.00 9.53 541 VAL H CA 1
ATOM 10816 C C . VAL H 1 28 ? 28.027 -14.918 -47.460 1.00 8.76 541 VAL H C 1
ATOM 10817 O O . VAL H 1 28 ? 28.142 -15.193 -46.276 1.00 7.93 541 VAL H O 1
ATOM 10821 N N . ILE H 1 29 ? 29.047 -14.962 -48.310 1.00 8.12 542 ILE H N 1
ATOM 10822 C CA . ILE H 1 29 ? 30.371 -15.430 -47.959 1.00 7.30 542 ILE H CA 1
ATOM 10823 C C . ILE H 1 29 ? 31.300 -14.222 -48.038 1.00 7.82 542 ILE H C 1
ATOM 10824 O O . ILE H 1 29 ? 31.154 -13.386 -48.924 1.00 7.33 542 ILE H O 1
ATOM 10829 N N . VAL H 1 30 ? 32.155 -14.084 -47.018 1.00 8.20 543 VAL H N 1
ATOM 10830 C CA . VAL H 1 30 ? 33.095 -12.961 -46.881 1.00 8.74 543 VAL H CA 1
ATOM 10831 C C . VAL H 1 30 ? 34.449 -13.525 -46.501 1.00 9.16 543 VAL H C 1
ATOM 10832 O O . VAL H 1 30 ? 34.500 -14.636 -45.920 1.00 8.57 543 VAL H O 1
ATOM 10836 N N . PRO H 1 31 ? 35.536 -12.812 -46.882 1.00 9.71 544 PRO H N 1
ATOM 10837 C CA . PRO H 1 31 ? 36.840 -13.326 -46.487 1.00 10.63 544 PRO H CA 1
ATOM 10838 C C . PRO H 1 31 ? 37.281 -12.775 -45.133 1.00 10.06 544 PRO H C 1
ATOM 10839 O O . PRO H 1 31 ? 36.921 -11.671 -44.757 1.00 8.68 544 PRO H O 1
ATOM 10843 N N . VAL H 1 32 ? 38.020 -13.592 -44.399 1.00 10.32 545 VAL H N 1
ATOM 10844 C CA . VAL H 1 32 ? 38.556 -13.169 -43.120 1.00 10.57 545 VAL H CA 1
ATOM 10845 C C . VAL H 1 32 ? 40.063 -13.324 -43.143 1.00 11.73 545 VAL H C 1
ATOM 10846 O O . VAL H 1 32 ? 40.594 -14.283 -43.717 1.00 12.01 545 VAL H O 1
ATOM 10850 N N . VAL H 1 33 ? 40.748 -12.386 -42.511 1.00 12.13 546 VAL H N 1
ATOM 10851 C CA . VAL H 1 33 ? 42.203 -12.468 -42.310 1.00 12.14 546 VAL H CA 1
ATOM 10852 C C . VAL H 1 33 ? 42.505 -12.721 -40.827 1.00 11.71 546 VAL H C 1
ATOM 10853 O O . VAL H 1 33 ? 41.954 -12.040 -39.953 1.00 10.48 546 VAL H O 1
ATOM 10857 N N . HIS H 1 34 ? 43.350 -13.724 -40.556 1.00 11.41 547 HIS H N 1
ATOM 10858 C CA . HIS H 1 34 ? 43.735 -14.125 -39.186 1.00 11.35 547 HIS H CA 1
ATOM 10859 C C . HIS H 1 34 ? 45.161 -13.729 -38.906 1.00 11.21 547 HIS H C 1
ATOM 10860 O O . HIS H 1 34 ? 46.029 -13.910 -39.758 1.00 11.68 547 HIS H O 1
ATOM 10867 N N . THR H 1 35 ? 45.370 -13.147 -37.730 1.00 11.97 548 THR H N 1
ATOM 10868 C CA . THR H 1 35 ? 46.684 -12.801 -37.175 1.00 12.89 548 THR H CA 1
ATOM 10869 C C . THR H 1 35 ? 46.712 -13.152 -35.681 1.00 13.46 548 THR H C 1
ATOM 10870 O O . THR H 1 35 ? 45.685 -13.415 -35.061 1.00 13.46 548 THR H O 1
ATOM 10874 N N . VAL H 1 36 ? 47.900 -13.155 -35.098 1.00 14.28 549 VAL H N 1
ATOM 10875 C CA . VAL H 1 36 ? 48.047 -13.272 -33.652 1.00 13.97 549 VAL H CA 1
ATOM 10876 C C . VAL H 1 36 ? 49.279 -12.430 -33.253 1.00 14.61 549 VAL H C 1
ATOM 10877 O O . VAL H 1 36 ? 50.296 -12.461 -33.962 1.00 13.82 549 VAL H O 1
ATOM 10881 N N . LYS H 1 37 ? 49.190 -11.660 -32.160 1.00 15.00 550 LYS H N 1
ATOM 10882 C CA . LYS H 1 37 ? 50.292 -10.757 -31.806 1.00 16.55 550 LYS H CA 1
ATOM 10883 C C . LYS H 1 37 ? 51.657 -11.432 -31.768 1.00 16.94 550 LYS H C 1
ATOM 10884 O O . LYS H 1 37 ? 52.641 -10.813 -32.088 1.00 17.35 550 LYS H O 1
ATOM 10886 N N . SER H 1 38 ? 51.711 -12.701 -31.382 1.00 17.37 551 SER H N 1
ATOM 10887 C CA . SER H 1 38 ? 52.976 -13.390 -31.204 1.00 18.23 551 SER H CA 1
ATOM 10888 C C . SER H 1 38 ? 53.594 -13.900 -32.495 1.00 17.86 551 SER H C 1
ATOM 10889 O O . SER H 1 38 ? 54.685 -14.479 -32.458 1.00 18.66 551 SER H O 1
ATOM 10892 N N . ALA H 1 39 ? 52.896 -13.735 -33.629 1.00 16.90 552 ALA H N 1
ATOM 10893 C CA . ALA H 1 39 ? 53.495 -13.978 -34.952 1.00 15.75 552 ALA H CA 1
ATOM 10894 C C . ALA H 1 39 ? 53.333 -12.744 -35.829 1.00 15.31 552 ALA H C 1
ATOM 10895 O O . ALA H 1 39 ? 52.636 -12.791 -36.831 1.00 15.70 552 ALA H O 1
ATOM 10897 N N . PRO H 1 40 ? 54.000 -11.631 -35.476 1.00 14.98 553 PRO H N 1
ATOM 10898 C CA . PRO H 1 40 ? 53.742 -10.367 -36.214 1.00 14.04 553 PRO H CA 1
ATOM 10899 C C . PRO H 1 40 ? 54.116 -10.396 -37.706 1.00 13.39 553 PRO H C 1
ATOM 10900 O O . PRO H 1 40 ? 55.011 -11.110 -38.094 1.00 13.72 553 PRO H O 1
ATOM 10904 N N . GLY H 1 41 ? 53.356 -9.678 -38.537 1.00 13.28 554 GLY H N 1
ATOM 10905 C CA . GLY H 1 41 ? 53.567 -9.625 -39.974 1.00 11.89 554 GLY H CA 1
ATOM 10906 C C . GLY H 1 41 ? 53.199 -10.870 -40.772 1.00 12.26 554 GLY H C 1
ATOM 10907 O O . GLY H 1 41 ? 53.417 -10.932 -42.000 1.00 12.90 554 GLY H O 1
ATOM 10908 N N . GLU H 1 42 ? 52.679 -11.866 -40.089 1.00 11.24 555 GLU H N 1
ATOM 10909 C CA . GLU H 1 42 ? 52.220 -13.087 -40.741 1.00 12.45 555 GLU H CA 1
ATOM 10910 C C . GLU H 1 42 ? 50.672 -13.112 -40.701 1.00 12.28 555 GLU H C 1
ATOM 10911 O O . GLU H 1 42 ? 50.060 -12.702 -39.717 1.00 11.59 555 GLU H O 1
ATOM 10917 N N . ALA H 1 43 ? 50.055 -13.614 -41.753 1.00 12.01 556 ALA H N 1
ATOM 10918 C CA . ALA H 1 43 ? 48.617 -13.733 -41.814 1.00 12.23 556 ALA H CA 1
ATOM 10919 C C . ALA H 1 43 ? 48.196 -14.877 -42.741 1.00 12.35 556 ALA H C 1
ATOM 10920 O O . ALA H 1 43 ? 49.013 -15.414 -43.512 1.00 14.17 556 ALA H O 1
ATOM 10922 N N . PHE H 1 44 ? 46.919 -15.252 -42.641 1.00 11.85 557 PHE H N 1
ATOM 10923 C CA . PHE H 1 44 ? 46.242 -16.166 -43.570 1.00 10.81 557 PHE H CA 1
ATOM 10924 C C . PHE H 1 44 ? 44.727 -15.875 -43.578 1.00 10.36 557 PHE H C 1
ATOM 10925 O O . PHE H 1 44 ? 44.181 -15.297 -42.626 1.00 9.87 557 PHE H O 1
ATOM 10933 N N . GLY H 1 45 ? 44.065 -16.311 -44.646 1.00 9.81 558 GLY H N 1
ATOM 10934 C CA . GLY H 1 45 ? 42.651 -16.034 -44.898 1.00 8.49 558 GLY H CA 1
ATOM 10935 C C . GLY H 1 45 ? 41.838 -17.317 -44.726 1.00 8.75 558 GLY H C 1
ATOM 10936 O O . GLY H 1 45 ? 42.353 -18.433 -44.842 1.00 9.71 558 GLY H O 1
ATOM 10937 N N . SER H 1 46 ? 40.561 -17.133 -44.435 1.00 8.21 559 SER H N 1
ATOM 10938 C CA . SER H 1 46 ? 39.592 -18.182 -44.381 1.00 8.60 559 SER H CA 1
ATOM 10939 C C . SER H 1 46 ? 38.314 -17.526 -44.896 1.00 8.58 559 SER H C 1
ATOM 10940 O O . SER H 1 46 ? 38.336 -16.337 -45.209 1.00 8.86 559 SER H O 1
ATOM 10943 N N . LEU H 1 47 ? 37.226 -18.292 -45.003 1.00 7.51 560 LEU H N 1
ATOM 10944 C CA . LEU H 1 47 ? 35.896 -17.729 -45.406 1.00 7.66 560 LEU H CA 1
ATOM 10945 C C . LEU H 1 47 ? 34.928 -17.861 -44.304 1.00 7.40 560 LEU H C 1
ATOM 10946 O O . LEU H 1 47 ? 34.963 -18.847 -43.562 1.00 7.68 560 LEU H O 1
ATOM 10951 N N . ALA H 1 48 ? 34.041 -16.888 -44.211 1.00 8.04 561 ALA H N 1
ATOM 10952 C CA . ALA H 1 48 ? 32.912 -16.960 -43.295 1.00 7.29 561 ALA H CA 1
ATOM 10953 C C . ALA H 1 48 ? 31.586 -16.846 -44.030 1.00 7.58 561 ALA H C 1
ATOM 10954 O O . ALA H 1 48 ? 31.413 -16.037 -44.941 1.00 6.58 561 ALA H O 1
ATOM 10956 N N . ILE H 1 49 ? 30.599 -17.631 -43.589 1.00 8.24 562 ILE H N 1
ATOM 10957 C CA . ILE H 1 49 ? 29.272 -17.522 -44.196 1.00 8.21 562 ILE H CA 1
ATOM 10958 C C . ILE H 1 49 ? 28.295 -16.931 -43.183 1.00 8.38 562 ILE H C 1
ATOM 10959 O O . ILE H 1 49 ? 28.277 -17.334 -42.038 1.00 7.73 562 ILE H O 1
ATOM 10964 N N . ILE H 1 50 ? 27.472 -15.980 -43.635 1.00 9.46 563 ILE H N 1
ATOM 10965 C CA . ILE H 1 50 ? 26.513 -15.294 -42.744 1.00 10.21 563 ILE H CA 1
ATOM 10966 C C . ILE H 1 50 ? 25.120 -15.758 -43.110 1.00 10.94 563 ILE H C 1
ATOM 10967 O O . ILE H 1 50 ? 24.692 -15.534 -44.241 1.00 10.56 563 ILE H O 1
ATOM 10972 N N . ILE H 1 51 ? 24.425 -16.399 -42.144 1.00 11.71 564 ILE H N 1
ATOM 10973 C CA . ILE H 1 51 ? 23.168 -17.113 -42.394 1.00 12.00 564 ILE H CA 1
ATOM 10974 C C . ILE H 1 51 ? 22.120 -16.680 -41.417 1.00 12.16 564 ILE H C 1
ATOM 10975 O O . ILE H 1 51 ? 22.498 -16.258 -40.333 1.00 12.69 564 ILE H O 1
ATOM 10980 N N . PRO H 1 52 ? 20.807 -16.765 -41.798 1.00 12.16 565 PRO H N 1
ATOM 10981 C CA . PRO H 1 52 ? 19.671 -16.441 -40.911 1.00 12.00 565 PRO H CA 1
ATOM 10982 C C . PRO H 1 52 ? 19.616 -17.243 -39.668 1.00 12.45 565 PRO H C 1
ATOM 10983 O O . PRO H 1 52 ? 19.902 -18.462 -39.686 1.00 13.89 565 PRO H O 1
ATOM 10987 N N . GLY H 1 53 ? 19.328 -16.529 -38.579 1.00 12.51 566 GLY H N 1
ATOM 10988 C CA . GLY H 1 53 ? 19.055 -17.103 -37.285 1.00 13.11 566 GLY H CA 1
ATOM 10989 C C . GLY H 1 53 ? 20.230 -17.012 -36.347 1.00 14.24 566 GLY H C 1
ATOM 10990 O O . GLY H 1 53 ? 21.358 -16.664 -36.732 1.00 13.35 566 GLY H O 1
ATOM 10991 N N . GLU H 1 54 ? 19.957 -17.426 -35.117 1.00 15.07 567 GLU H N 1
ATOM 10992 C CA . GLU H 1 54 ? 20.860 -17.323 -34.000 1.00 15.55 567 GLU H CA 1
ATOM 10993 C C . GLU H 1 54 ? 21.391 -18.684 -33.647 1.00 16.12 567 GLU H C 1
ATOM 10994 O O . GLU H 1 54 ? 20.672 -19.489 -33.038 1.00 16.68 567 GLU H O 1
ATOM 11000 N N . TYR H 1 55 ? 22.654 -18.917 -34.025 1.00 16.53 568 TYR H N 1
ATOM 11001 C CA . TYR H 1 55 ? 23.394 -20.170 -33.772 1.00 16.95 568 TYR H CA 1
ATOM 11002 C C . TYR H 1 55 ? 24.689 -20.005 -32.950 1.00 16.15 568 TYR H C 1
ATOM 11003 O O . TYR H 1 55 ? 25.674 -20.646 -33.255 1.00 17.45 568 TYR H O 1
ATOM 11012 N N . PRO H 1 56 ? 24.673 -19.188 -31.873 1.00 14.86 569 PRO H N 1
ATOM 11013 C CA . PRO H 1 56 ? 25.911 -18.936 -31.136 1.00 15.46 569 PRO H CA 1
ATOM 11014 C C . PRO H 1 56 ? 26.550 -20.231 -30.648 1.00 15.65 569 PRO H C 1
ATOM 11015 O O . PRO H 1 56 ? 27.784 -20.295 -30.559 1.00 15.78 569 PRO H O 1
ATOM 11019 N N . GLU H 1 57 ? 25.723 -21.257 -30.368 1.00 15.53 570 GLU H N 1
ATOM 11020 C CA . GLU H 1 57 ? 26.196 -22.585 -29.915 1.00 15.05 570 GLU H CA 1
ATOM 11021 C C . GLU H 1 57 ? 27.132 -23.298 -30.924 1.00 15.82 570 GLU H C 1
ATOM 11022 O O . GLU H 1 57 ? 27.963 -24.163 -30.532 1.00 15.22 570 GLU H O 1
ATOM 11028 N N . LEU H 1 58 ? 27.023 -22.923 -32.213 1.00 15.13 571 LEU H N 1
ATOM 11029 C CA . LEU H 1 58 ? 27.988 -23.394 -33.227 1.00 14.34 571 LEU H CA 1
ATOM 11030 C C . LEU H 1 58 ? 29.319 -22.646 -33.230 1.00 13.28 571 LEU H C 1
ATOM 11031 O O . LEU H 1 58 ? 30.194 -22.951 -33.998 1.00 13.52 571 LEU H O 1
ATOM 11036 N N . LEU H 1 59 ? 29.495 -21.658 -32.366 1.00 13.65 572 LEU H N 1
ATOM 11037 C CA . LEU H 1 59 ? 30.703 -20.857 -32.436 1.00 12.23 572 LEU H CA 1
ATOM 11038 C C . LEU H 1 59 ? 31.542 -21.145 -31.240 1.00 12.70 572 LEU H C 1
ATOM 11039 O O . LEU H 1 59 ? 31.009 -21.226 -30.117 1.00 11.27 572 LEU H O 1
ATOM 11044 N N . ASP H 1 60 ? 32.853 -21.231 -31.448 1.00 12.76 573 ASP H N 1
ATOM 11045 C CA . ASP H 1 60 ? 33.753 -21.076 -30.295 1.00 14.12 573 ASP H CA 1
ATOM 11046 C C . ASP H 1 60 ? 33.277 -19.848 -29.487 1.00 13.32 573 ASP H C 1
ATOM 11047 O O . ASP H 1 60 ? 32.867 -18.837 -30.057 1.00 11.15 573 ASP H O 1
ATOM 11052 N N . ALA H 1 61 ? 33.326 -19.982 -28.158 1.00 14.33 574 ALA H N 1
ATOM 11053 C CA . ALA H 1 61 ? 32.757 -19.039 -27.232 1.00 14.17 574 ALA H CA 1
ATOM 11054 C C . ALA H 1 61 ? 33.389 -17.655 -27.331 1.00 14.37 574 ALA H C 1
ATOM 11055 O O . ALA H 1 61 ? 32.740 -16.628 -27.087 1.00 14.67 574 ALA H O 1
ATOM 11057 N N . ASN H 1 62 ? 34.642 -17.597 -27.760 1.00 13.41 575 ASN H N 1
ATOM 11058 C CA . ASN H 1 62 ? 35.242 -16.283 -28.025 1.00 13.06 575 ASN H CA 1
ATOM 11059 C C . ASN H 1 62 ? 34.616 -15.460 -29.125 1.00 13.02 575 ASN H C 1
ATOM 11060 O O . ASN H 1 62 ? 34.852 -14.246 -29.194 1.00 12.82 575 ASN H O 1
ATOM 11065 N N . GLN H 1 63 ? 33.810 -16.115 -29.967 1.00 12.56 576 GLN H N 1
ATOM 11066 C CA . GLN H 1 63 ? 33.066 -15.455 -31.046 1.00 12.35 576 GLN H CA 1
ATOM 11067 C C . GLN H 1 63 ? 31.585 -15.207 -30.717 1.00 13.69 576 GLN H C 1
ATOM 11068 O O . GLN H 1 63 ? 30.884 -14.576 -31.525 1.00 14.40 576 GLN H O 1
ATOM 11074 N N . GLN H 1 64 ? 31.115 -15.708 -29.562 1.00 13.51 577 GLN H N 1
ATOM 11075 C CA . GLN H 1 64 ? 29.729 -15.595 -29.147 1.00 14.25 577 GLN H CA 1
ATOM 11076 C C . GLN H 1 64 ? 29.548 -14.170 -28.629 1.00 14.00 577 GLN H C 1
ATOM 11077 O O . GLN H 1 64 ? 29.346 -13.933 -27.443 1.00 14.03 577 GLN H O 1
ATOM 11083 N N . VAL H 1 65 ? 29.639 -13.245 -29.578 1.00 13.13 578 VAL H N 1
ATOM 11084 C CA . VAL H 1 65 ? 29.551 -11.799 -29.379 1.00 13.58 578 VAL H CA 1
ATOM 11085 C C . VAL H 1 65 ? 28.441 -11.385 -30.348 1.00 13.20 578 VAL H C 1
ATOM 11086 O O . VAL H 1 65 ? 28.407 -11.853 -31.501 1.00 14.45 578 VAL H O 1
ATOM 11090 N N . LEU H 1 66 ? 27.548 -10.510 -29.943 1.00 12.74 579 LEU H N 1
ATOM 11091 C CA . LEU H 1 66 ? 26.430 -10.136 -30.848 1.00 12.94 579 LEU H CA 1
ATOM 11092 C C . LEU H 1 66 ? 26.573 -8.697 -31.235 1.00 13.44 579 LEU H C 1
ATOM 11093 O O . LEU H 1 66 ? 26.633 -7.845 -30.371 1.00 16.39 579 LEU H O 1
ATOM 11098 N N . SER H 1 67 ? 26.742 -8.397 -32.513 1.00 12.76 580 SER H N 1
ATOM 11099 C CA . SER H 1 67 ? 26.856 -7.016 -32.924 1.00 12.47 580 SER H CA 1
ATOM 11100 C C . SER H 1 67 ? 25.627 -6.625 -33.718 1.00 11.73 580 SER H C 1
ATOM 11101 O O . SER H 1 67 ? 24.931 -7.492 -34.202 1.00 11.77 580 SER H O 1
ATOM 11104 N N . HIS H 1 68 ? 25.359 -5.320 -33.799 1.00 11.11 581 HIS H N 1
ATOM 11105 C CA . HIS H 1 68 ? 24.041 -4.793 -34.170 1.00 10.59 581 HIS H CA 1
ATOM 11106 C C . HIS H 1 68 ? 24.095 -3.909 -35.392 1.00 10.28 581 HIS H C 1
ATOM 11107 O O . HIS H 1 68 ? 25.069 -3.173 -35.580 1.00 10.22 581 HIS H O 1
ATOM 11114 N N . PHE H 1 69 ? 23.065 -4.014 -36.233 1.00 10.07 582 PHE H N 1
ATOM 11115 C CA . PHE H 1 69 ? 22.835 -3.081 -37.335 1.00 10.06 582 PHE H CA 1
ATOM 11116 C C . PHE H 1 69 ? 22.361 -1.735 -36.741 1.00 10.87 582 PHE H C 1
ATOM 11117 O O . PHE H 1 69 ? 22.075 -1.634 -35.536 1.00 11.22 582 PHE H O 1
ATOM 11125 N N . ALA H 1 70 ? 22.288 -0.707 -37.570 1.00 11.55 583 ALA H N 1
ATOM 11126 C CA . ALA H 1 70 ? 21.789 0.609 -37.110 1.00 11.90 583 ALA H CA 1
ATOM 11127 C C . ALA H 1 70 ? 20.280 0.585 -36.780 1.00 12.12 583 ALA H C 1
ATOM 11128 O O . ALA H 1 70 ? 19.489 -0.103 -37.445 1.00 11.15 583 ALA H O 1
ATOM 11130 N N . ASN H 1 71 ? 19.895 1.342 -35.752 1.00 13.03 584 ASN H N 1
ATOM 11131 C CA . ASN H 1 71 ? 18.485 1.678 -35.532 1.00 14.67 584 ASN H CA 1
ATOM 11132 C C . ASN H 1 71 ? 17.598 0.471 -35.261 1.00 14.33 584 ASN H C 1
ATOM 11133 O O . ASN H 1 71 ? 16.479 0.458 -35.738 1.00 15.72 584 ASN H O 1
ATOM 11138 N N . ASP H 1 72 ? 18.086 -0.530 -34.511 1.00 13.53 585 ASP H N 1
ATOM 11139 C CA . ASP H 1 72 ? 17.271 -1.705 -34.068 1.00 13.20 585 ASP H CA 1
ATOM 11140 C C . ASP H 1 72 ? 16.713 -2.497 -35.266 1.00 13.08 585 ASP H C 1
ATOM 11141 O O . ASP H 1 72 ? 15.516 -2.819 -35.328 1.00 12.71 585 ASP H O 1
ATOM 11146 N N . THR H 1 73 ? 17.582 -2.830 -36.225 1.00 11.33 586 THR H N 1
ATOM 11147 C CA . THR H 1 73 ? 17.115 -3.498 -37.431 1.00 9.97 586 THR H CA 1
ATOM 11148 C C . THR H 1 73 ? 17.881 -4.825 -37.591 1.00 10.32 586 THR H C 1
ATOM 11149 O O . THR H 1 73 ? 18.129 -5.282 -38.707 1.00 11.83 586 THR H O 1
ATOM 11153 N N . GLY H 1 74 ? 18.272 -5.428 -36.477 1.00 9.16 587 GLY H N 1
ATOM 11154 C CA . GLY H 1 74 ? 18.848 -6.763 -36.527 1.00 9.20 587 GLY H CA 1
ATOM 11155 C C . GLY H 1 74 ? 20.250 -6.841 -35.977 1.00 8.74 587 GLY H C 1
ATOM 11156 O O . GLY H 1 74 ? 20.834 -5.805 -35.623 1.00 7.86 587 GLY H O 1
ATOM 11157 N N . SER H 1 75 ? 20.794 -8.063 -35.971 1.00 7.81 588 SER H N 1
ATOM 11158 C CA . SER H 1 75 ? 22.047 -8.356 -35.299 1.00 9.04 588 SER H CA 1
ATOM 11159 C C . SER H 1 75 ? 22.738 -9.508 -35.963 1.00 9.10 588 SER H C 1
ATOM 11160 O O . SER H 1 75 ? 22.096 -10.276 -36.661 1.00 10.53 588 SER H O 1
ATOM 11163 N N . VAL H 1 76 ? 24.051 -9.637 -35.737 1.00 9.47 589 VAL H N 1
ATOM 11164 C CA . VAL H 1 76 ? 24.800 -10.815 -36.222 1.00 8.56 589 VAL H CA 1
ATOM 11165 C C . VAL H 1 76 ? 25.693 -11.365 -35.118 1.00 9.16 589 VAL H C 1
ATOM 11166 O O . VAL H 1 76 ? 26.462 -10.603 -34.559 1.00 9.13 589 VAL H O 1
ATOM 11170 N N . TRP H 1 77 ? 25.556 -12.665 -34.793 1.00 9.44 590 TRP H N 1
ATOM 11171 C CA . TRP H 1 77 ? 26.514 -13.389 -33.962 1.00 10.45 590 TRP H CA 1
ATOM 11172 C C . TRP H 1 77 ? 27.889 -13.605 -34.685 1.00 11.06 590 TRP H C 1
ATOM 11173 O O . TRP H 1 77 ? 27.934 -13.947 -35.880 1.00 10.77 590 TRP H O 1
ATOM 11184 N N . GLY H 1 78 ? 28.993 -13.466 -33.950 1.00 10.92 591 GLY H N 1
ATOM 11185 C CA . GLY H 1 78 ? 30.320 -13.767 -34.505 1.00 12.05 591 GLY H CA 1
ATOM 11186 C C . GLY H 1 78 ? 30.956 -12.560 -35.174 1.00 12.09 591 GLY H C 1
ATOM 11187 O O . GLY H 1 78 ? 32.047 -12.648 -35.759 1.00 11.49 591 GLY H O 1
ATOM 11188 N N . ILE H 1 79 ? 30.280 -11.424 -35.041 1.00 12.95 592 ILE H N 1
ATOM 11189 C CA . ILE H 1 79 ? 30.803 -10.147 -35.507 1.00 13.94 592 ILE H CA 1
ATOM 11190 C C . ILE H 1 79 ? 31.074 -9.270 -34.290 1.00 13.48 592 ILE H C 1
ATOM 11191 O O . ILE H 1 79 ? 30.203 -9.131 -33.449 1.00 14.26 592 ILE H O 1
ATOM 11196 N N . GLY H 1 80 ? 32.285 -8.698 -34.201 1.00 14.35 593 GLY H N 1
ATOM 11197 C CA . GLY H 1 80 ? 32.712 -7.912 -33.039 1.00 14.86 593 GLY H CA 1
ATOM 11198 C C . GLY H 1 80 ? 32.509 -6.389 -33.051 1.00 15.15 593 GLY H C 1
ATOM 11199 O O . GLY H 1 80 ? 32.748 -5.741 -32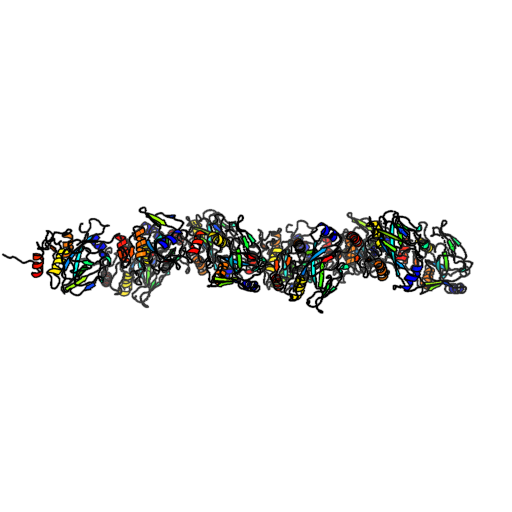.058 1.00 16.46 593 GLY H O 1
ATOM 11200 N N . GLU H 1 81 ? 32.119 -5.804 -34.171 1.00 15.49 594 GLU H N 1
ATOM 11201 C CA . GLU H 1 81 ? 31.828 -4.375 -34.245 1.00 16.88 594 GLU H CA 1
ATOM 11202 C C . GLU H 1 81 ? 30.430 -4.182 -34.831 1.00 15.54 594 GLU H C 1
ATOM 11203 O O . GLU H 1 81 ? 30.000 -4.969 -35.657 1.00 15.62 594 GLU H O 1
ATOM 11209 N N . ASP H 1 82 ? 29.765 -3.101 -34.433 1.00 14.61 595 ASP H N 1
ATOM 11210 C CA . ASP H 1 82 ? 28.448 -2.789 -34.925 1.00 13.68 595 ASP H CA 1
ATOM 11211 C C . ASP H 1 82 ? 28.510 -2.400 -36.404 1.00 14.00 595 ASP H C 1
ATOM 11212 O O . ASP H 1 82 ? 29.528 -1.935 -36.902 1.00 14.58 595 ASP H O 1
ATOM 11217 N N . ILE H 1 83 ? 27.416 -2.591 -37.097 1.00 13.65 596 ILE H N 1
ATOM 11218 C CA . ILE H 1 83 ? 27.362 -2.351 -38.522 1.00 14.58 596 ILE H CA 1
ATOM 11219 C C . ILE H 1 83 ? 26.714 -0.975 -38.705 1.00 14.92 596 ILE H C 1
ATOM 11220 O O . ILE H 1 83 ? 25.694 -0.720 -38.104 1.00 15.28 596 ILE H O 1
ATOM 11225 N N . PRO H 1 84 ? 27.348 -0.067 -39.470 1.00 15.42 597 PRO H N 1
ATOM 11226 C CA . PRO H 1 84 ? 26.823 1.301 -39.549 1.00 15.77 597 PRO H CA 1
ATOM 11227 C C . PRO H 1 84 ? 25.576 1.523 -40.371 1.00 15.90 597 PRO H C 1
ATOM 11228 O O . PRO H 1 84 ? 25.163 2.665 -40.510 1.00 19.96 597 PRO H O 1
ATOM 11232 N N . PHE H 1 85 ? 24.979 0.505 -40.965 1.00 15.31 598 PHE H N 1
ATOM 11233 C CA . PHE H 1 85 ? 23.831 0.760 -41.813 1.00 14.08 598 PHE H CA 1
ATOM 11234 C C . PHE H 1 85 ? 22.719 -0.145 -41.303 1.00 14.39 598 PHE H C 1
ATOM 11235 O O . PHE H 1 85 ? 22.985 -1.009 -40.478 1.00 14.19 598 PHE H O 1
ATOM 11243 N N . GLU H 1 86 ? 21.493 0.022 -41.791 1.00 14.30 599 GLU H N 1
ATOM 11244 C CA . GLU H 1 86 ? 20.399 -0.799 -41.290 1.00 15.41 599 GLU H CA 1
ATOM 11245 C C . GLU H 1 86 ? 20.381 -2.203 -41.888 1.00 15.45 599 GLU H C 1
ATOM 11246 O O . GLU H 1 86 ? 20.858 -2.411 -43.010 1.00 16.44 599 GLU H O 1
ATOM 11252 N N . GLY H 1 87 ? 19.877 -3.167 -41.121 1.00 14.60 600 GLY H N 1
ATOM 11253 C CA . GLY H 1 87 ? 19.532 -4.506 -41.645 1.00 13.70 600 GLY H CA 1
ATOM 11254 C C . GLY H 1 87 ? 18.069 -4.659 -42.043 1.00 13.61 600 GLY H C 1
ATOM 11255 O O . GLY H 1 87 ? 17.312 -3.669 -42.179 1.00 12.05 600 GLY H O 1
ATOM 11256 N N . ASP H 1 88 ? 17.655 -5.917 -42.220 1.00 13.81 601 ASP H N 1
ATOM 11257 C CA . ASP H 1 88 ? 16.255 -6.205 -42.552 1.00 13.72 601 ASP H CA 1
ATOM 11258 C C . ASP H 1 88 ? 15.502 -6.778 -41.327 1.00 13.70 601 ASP H C 1
ATOM 11259 O O . ASP H 1 88 ? 14.574 -7.583 -41.456 1.00 13.95 601 ASP H O 1
ATOM 11264 N N . ASN H 1 89 ? 15.935 -6.355 -40.135 1.00 13.78 602 ASN H N 1
ATOM 11265 C CA . ASN H 1 89 ? 15.335 -6.736 -38.846 1.00 13.81 602 ASN H CA 1
ATOM 11266 C C . ASN H 1 89 ? 15.698 -8.109 -38.303 1.00 14.45 602 ASN H C 1
ATOM 11267 O O . ASN H 1 89 ? 15.529 -8.391 -37.102 1.00 13.92 602 ASN H O 1
ATOM 11280 N N . CYS H 1 91 ? 17.907 -11.601 -37.468 1.00 13.96 604 CYS H N 1
ATOM 11281 C CA . CYS H 1 91 ? 19.073 -11.912 -36.737 1.00 15.03 604 CYS H CA 1
ATOM 11282 C C . CYS H 1 91 ? 19.852 -13.005 -37.531 1.00 13.47 604 CYS H C 1
ATOM 11283 O O . CYS H 1 91 ? 19.240 -13.792 -38.175 1.00 11.34 604 CYS H O 1
ATOM 11286 N N . TYR H 1 92 ? 21.183 -12.943 -37.550 1.00 11.70 605 TYR H N 1
ATOM 11287 C CA . TYR H 1 92 ? 22.052 -13.773 -38.400 1.00 10.62 605 TYR H CA 1
ATOM 11288 C C . TYR H 1 92 ? 23.165 -14.335 -37.582 1.00 10.06 605 TYR H C 1
ATOM 11289 O O . TYR H 1 92 ? 23.459 -13.832 -36.508 1.00 10.68 605 TYR H O 1
ATOM 11298 N N . THR H 1 93 ? 23.847 -15.342 -38.118 1.00 9.93 606 THR H N 1
ATOM 11299 C CA . THR H 1 93 ? 25.066 -15.826 -37.490 1.00 8.90 606 THR H CA 1
ATOM 11300 C C . THR H 1 93 ? 26.173 -15.894 -38.557 1.00 8.90 606 THR H C 1
ATOM 11301 O O . THR H 1 93 ? 25.954 -16.438 -39.655 1.00 8.83 606 THR H O 1
ATOM 11305 N N . ALA H 1 94 ? 27.361 -15.374 -38.222 1.00 8.48 607 ALA H N 1
ATOM 11306 C CA . ALA H 1 94 ? 28.544 -15.488 -39.088 1.00 8.99 607 ALA H CA 1
ATOM 11307 C C . ALA H 1 94 ? 29.373 -16.690 -38.616 1.00 10.13 607 ALA H C 1
ATOM 11308 O O . ALA H 1 94 ? 29.817 -16.732 -37.490 1.00 11.02 607 ALA H O 1
ATOM 11310 N N . LEU H 1 95 ? 29.554 -17.693 -39.472 1.00 11.57 608 LEU H N 1
ATOM 11311 C CA . LEU H 1 95 ? 30.208 -18.965 -39.100 1.00 11.13 608 LEU H CA 1
ATOM 11312 C C . LEU H 1 95 ? 31.407 -19.267 -39.997 1.00 10.53 608 LEU H C 1
ATOM 11313 O O . LEU H 1 95 ? 31.362 -18.996 -41.203 1.00 11.60 608 LEU H O 1
ATOM 11318 N N . PRO H 1 96 ? 32.470 -19.860 -39.425 1.00 9.68 609 PRO H N 1
ATOM 11319 C CA . PRO H 1 96 ? 33.571 -20.325 -40.275 1.00 9.69 609 PRO H CA 1
ATOM 11320 C C . PRO H 1 96 ? 33.083 -21.327 -41.329 1.00 10.83 609 PRO H C 1
ATOM 11321 O O . PRO H 1 96 ? 32.460 -22.338 -40.950 1.00 11.43 609 PRO H O 1
ATOM 11325 N N . LEU H 1 97 ? 33.390 -21.057 -42.606 1.00 10.29 610 LEU H N 1
ATOM 11326 C CA . LEU H 1 97 ? 32.934 -21.852 -43.757 1.00 10.95 610 LEU H CA 1
ATOM 11327 C C . LEU H 1 97 ? 34.042 -22.793 -44.273 1.00 12.28 610 LEU H C 1
ATOM 11328 O O . LEU H 1 97 ? 35.043 -22.362 -44.936 1.00 12.02 610 LEU H O 1
ATOM 11333 N N . LYS H 1 98 ? 33.882 -24.067 -43.914 1.00 12.52 611 LYS H N 1
ATOM 11334 C CA . LYS H 1 98 ? 34.848 -25.081 -44.257 1.00 14.33 611 LYS H CA 1
ATOM 11335 C C . LYS H 1 98 ? 34.606 -25.632 -45.656 1.00 14.33 611 LYS H C 1
ATOM 11336 O O . LYS H 1 98 ? 35.554 -25.830 -46.409 1.00 14.98 611 LYS H O 1
ATOM 11342 N N . GLU H 1 99 ? 33.344 -25.865 -46.027 1.00 14.71 612 GLU H N 1
ATOM 11343 C CA . GLU H 1 99 ? 33.041 -26.465 -47.352 1.00 15.07 612 GLU H CA 1
ATOM 11344 C C . GLU H 1 99 ? 31.620 -26.187 -47.773 1.00 14.48 612 GLU H C 1
ATOM 11345 O O . GLU H 1 99 ? 30.684 -26.204 -46.946 1.00 14.24 612 GLU H O 1
ATOM 11351 N N . ILE H 1 100 ? 31.440 -25.894 -49.043 1.00 13.58 613 ILE H N 1
ATOM 11352 C CA . ILE H 1 100 ? 30.103 -25.945 -49.602 1.00 14.11 613 ILE H CA 1
ATOM 11353 C C . ILE H 1 100 ? 30.007 -27.326 -50.276 1.00 15.46 613 ILE H C 1
ATOM 11354 O O . ILE H 1 100 ? 30.828 -27.666 -51.166 1.00 15.61 613 ILE H O 1
ATOM 11359 N N . LYS H 1 101 ? 29.053 -28.136 -49.840 1.00 16.63 614 LYS H N 1
ATOM 11360 C CA . LYS H 1 101 ? 28.846 -29.449 -50.485 1.00 18.86 614 LYS H CA 1
ATOM 11361 C C . LYS H 1 101 ? 28.218 -29.277 -51.858 1.00 18.30 614 LYS H C 1
ATOM 11362 O O . LYS H 1 101 ? 27.431 -28.343 -52.068 1.00 18.57 614 LYS H O 1
ATOM 11368 N N . ARG H 1 102 ? 28.516 -30.201 -52.768 1.00 18.59 615 ARG H N 1
ATOM 11369 C CA . ARG H 1 102 ? 27.821 -30.274 -54.074 1.00 20.33 615 ARG H CA 1
ATOM 11370 C C . ARG H 1 102 ? 26.280 -30.126 -54.033 1.00 19.91 615 ARG H C 1
ATOM 11371 O O . ARG H 1 102 ? 25.681 -29.438 -54.871 1.00 19.92 615 ARG H O 1
ATOM 11379 N N . ASN H 1 103 ? 25.651 -30.779 -53.060 1.00 18.42 616 ASN H N 1
ATOM 11380 C CA . ASN H 1 103 ? 24.208 -30.705 -52.900 1.00 17.89 616 ASN H CA 1
ATOM 11381 C C . ASN H 1 103 ? 23.698 -29.389 -52.262 1.00 17.28 616 ASN H C 1
ATOM 11382 O O . ASN H 1 103 ? 22.503 -29.187 -52.177 1.00 16.33 616 ASN H O 1
ATOM 11387 N N . GLY H 1 104 ? 24.613 -28.512 -51.815 1.00 17.58 617 GLY H N 1
ATOM 11388 C CA . GLY H 1 104 ? 24.224 -27.216 -51.245 1.00 16.38 617 GLY H CA 1
ATOM 11389 C C . GLY H 1 104 ? 24.300 -27.146 -49.734 1.00 16.31 617 GLY H C 1
ATOM 11390 O O . GLY H 1 104 ? 24.196 -26.060 -49.159 1.00 16.77 617 GLY H O 1
ATOM 11391 N N . ASN H 1 105 ? 24.441 -28.296 -49.074 1.00 15.39 618 ASN H N 1
ATOM 11392 C CA . ASN H 1 105 ? 24.701 -28.316 -47.642 1.00 15.52 618 ASN H CA 1
ATOM 11393 C C . ASN H 1 105 ? 26.004 -27.514 -47.383 1.00 15.40 618 ASN H C 1
ATOM 11394 O O . ASN H 1 105 ? 26.846 -27.356 -48.277 1.00 14.88 618 ASN H O 1
ATOM 11399 N N . ILE H 1 106 ? 26.188 -27.052 -46.153 1.00 15.71 619 ILE H N 1
ATOM 11400 C CA . ILE H 1 106 ? 27.441 -26.351 -45.793 1.00 16.17 619 ILE H CA 1
ATOM 11401 C C . ILE H 1 106 ? 28.084 -27.031 -44.581 1.00 15.94 619 ILE H C 1
ATOM 11402 O O . ILE H 1 106 ? 27.391 -27.484 -43.702 1.00 17.62 619 ILE H O 1
ATOM 11407 N N . VAL H 1 107 ? 29.403 -27.110 -44.574 1.00 15.52 620 VAL H N 1
ATOM 11408 C CA . VAL H 1 107 ? 30.194 -27.603 -43.466 1.00 14.90 620 VAL H CA 1
ATOM 11409 C C . VAL H 1 107 ? 30.883 -26.386 -42.812 1.00 14.86 620 VAL H C 1
ATOM 11410 O O . VAL H 1 107 ? 31.509 -25.522 -43.487 1.00 13.25 620 VAL H O 1
ATOM 11414 N N . VAL H 1 108 ? 30.656 -26.274 -41.505 1.00 14.25 621 VAL H N 1
ATOM 11415 C CA . VAL H 1 108 ? 31.212 -25.209 -40.681 1.00 13.08 621 VAL H CA 1
ATOM 11416 C C . VAL H 1 108 ? 31.994 -25.904 -39.606 1.00 12.98 621 VAL H C 1
ATOM 11417 O O . VAL H 1 108 ? 31.859 -27.144 -39.420 1.00 12.73 621 VAL H O 1
ATOM 11421 N N . GLU H 1 109 ? 32.798 -25.119 -38.890 1.00 12.42 622 GLU H N 1
ATOM 11422 C CA . GLU H 1 109 ? 33.649 -25.620 -37.798 1.00 13.22 622 GLU H CA 1
ATOM 11423 C C . GLU H 1 109 ? 33.943 -24.499 -36.790 1.00 12.32 622 GLU H C 1
ATOM 11424 O O . GLU H 1 109 ? 33.650 -23.348 -37.033 1.00 12.27 622 GLU H O 1
ATOM 11430 N N . LYS H 1 110 ? 34.474 -24.857 -35.638 1.00 12.03 623 LYS H N 1
ATOM 11431 C CA . LYS H 1 110 ? 34.792 -23.879 -34.625 1.00 11.65 623 LYS H CA 1
ATOM 11432 C C . LYS H 1 110 ? 36.276 -23.581 -34.773 1.00 11.88 623 LYS H C 1
ATOM 11433 O O . LYS H 1 110 ? 37.056 -24.470 -35.137 1.00 10.85 623 LYS H O 1
ATOM 11439 N N . ILE H 1 111 ? 36.660 -22.340 -34.446 1.00 10.47 624 ILE H N 1
ATOM 11440 C CA . ILE H 1 111 ? 38.031 -21.917 -34.552 1.00 10.42 624 ILE H CA 1
ATOM 11441 C C . ILE H 1 111 ? 38.255 -21.103 -33.280 1.00 12.14 624 ILE H C 1
ATOM 11442 O O . ILE H 1 111 ? 37.337 -20.439 -32.782 1.00 11.43 624 ILE H O 1
ATOM 11447 N N . PHE H 1 112 ? 39.478 -21.182 -32.762 1.00 12.84 625 PHE H N 1
ATOM 11448 C CA . PHE H 1 112 ? 39.864 -20.535 -31.561 1.00 12.56 625 PHE H CA 1
ATOM 11449 C C . PHE H 1 112 ? 40.393 -19.155 -31.909 1.00 13.13 625 PHE H C 1
ATOM 11450 O O . PHE H 1 112 ? 41.572 -18.988 -32.210 1.00 12.60 625 PHE H O 1
ATOM 11458 N N . ALA H 1 113 ? 39.523 -18.155 -31.837 1.00 13.25 626 ALA H N 1
ATOM 11459 C CA . ALA H 1 113 ? 39.842 -16.833 -32.304 1.00 12.27 626 ALA H CA 1
ATOM 11460 C C . ALA H 1 113 ? 38.771 -15.915 -31.744 1.00 13.13 626 ALA H C 1
ATOM 11461 O O . ALA H 1 113 ? 37.741 -16.404 -31.289 1.00 13.11 626 ALA H O 1
ATOM 11463 N N . GLY H 1 114 ? 39.029 -14.594 -31.750 1.00 13.40 627 GLY H N 1
ATOM 11464 C CA . GLY H 1 114 ? 38.036 -13.592 -31.391 1.00 12.21 627 GLY H CA 1
ATOM 11465 C C . GLY H 1 114 ? 37.002 -13.385 -32.502 1.00 11.68 627 GLY H C 1
ATOM 11466 O O . GLY H 1 114 ? 37.107 -13.958 -33.543 1.00 10.86 627 GLY H O 1
ATOM 11467 N N . PRO H 1 115 ? 36.020 -12.511 -32.291 1.00 11.73 628 PRO H N 1
ATOM 11468 C CA . PRO H 1 115 ? 34.990 -12.295 -33.320 1.00 11.71 628 PRO H CA 1
ATOM 11469 C C . PRO H 1 115 ? 35.523 -11.528 -34.526 1.00 11.96 628 PRO H C 1
ATOM 11470 O O . PRO H 1 115 ? 36.627 -10.942 -34.470 1.00 11.72 628 PRO H O 1
ATOM 11474 N N . ILE H 1 116 ? 34.756 -11.558 -35.611 1.00 11.58 629 ILE H N 1
ATOM 11475 C CA . ILE H 1 116 ? 35.165 -10.938 -36.858 1.00 11.66 629 ILE H CA 1
ATOM 11476 C C . ILE H 1 116 ? 35.095 -9.392 -36.709 1.00 12.63 629 ILE H C 1
ATOM 11477 O O . ILE H 1 116 ? 34.031 -8.796 -36.502 1.00 11.80 629 ILE H O 1
ATOM 11490 N N . GLY H 1 118 ? 36.644 -5.382 -38.128 1.00 14.54 631 GLY H N 1
ATOM 11491 C CA . GLY H 1 118 ? 36.972 -4.678 -39.371 1.00 15.73 631 GLY H CA 1
ATOM 11492 C C . GLY H 1 118 ? 35.763 -4.360 -40.251 1.00 16.61 631 GLY H C 1
ATOM 11493 O O . GLY H 1 118 ? 34.710 -5.001 -40.080 1.00 17.16 631 GLY H O 1
ATOM 11494 N N . PRO H 1 119 ? 35.901 -3.501 -41.261 1.00 16.33 632 PRO H N 1
ATOM 11495 C CA . PRO H 1 119 ? 34.813 -3.123 -42.149 1.00 16.36 632 PRO H CA 1
ATOM 11496 C C . PRO H 1 119 ? 34.646 -3.860 -43.471 1.00 16.52 632 PRO H C 1
ATOM 11497 O O . PRO H 1 119 ? 33.808 -3.528 -44.196 1.00 16.50 632 PRO H O 1
ATOM 11501 N N . SER H 1 120 ? 35.474 -4.817 -43.782 1.00 22.26 633 SER H N 1
ATOM 11502 C CA . SER H 1 120 ? 35.459 -5.452 -45.089 1.00 24.21 633 SER H CA 1
ATOM 11503 C C . SER H 1 120 ? 34.344 -6.459 -45.358 1.00 18.61 633 SER H C 1
ATOM 11504 O O . SER H 1 120 ? 34.146 -6.860 -46.443 1.00 14.86 633 SER H O 1
ATOM 11507 N N . ALA H 1 121 ? 33.699 -6.933 -44.299 1.00 13.60 634 ALA H N 1
ATOM 11508 C CA . ALA H 1 121 ? 32.482 -7.671 -44.378 1.00 12.85 634 ALA H CA 1
ATOM 11509 C C . ALA H 1 121 ? 31.249 -6.863 -44.741 1.00 12.86 634 ALA H C 1
ATOM 11510 O O . ALA H 1 121 ? 30.251 -7.412 -45.013 1.00 12.69 634 ALA H O 1
ATOM 11512 N N . GLN H 1 122 ? 31.385 -5.555 -44.793 1.00 12.15 635 GLN H N 1
ATOM 11513 C CA . GLN H 1 122 ? 30.213 -4.644 -45.066 1.00 11.01 635 GLN H CA 1
ATOM 11514 C C . GLN H 1 122 ? 29.551 -4.809 -46.414 1.00 11.40 635 GLN H C 1
ATOM 11515 O O . GLN H 1 122 ? 28.325 -4.767 -46.527 1.00 11.31 635 GLN H O 1
ATOM 11521 N N . LEU H 1 123 ? 30.338 -5.013 -47.450 1.00 11.00 636 LEU H N 1
ATOM 11522 C CA . LEU H 1 123 ? 29.732 -5.239 -48.763 1.00 11.34 636 LEU H CA 1
ATOM 11523 C C . LEU H 1 123 ? 28.798 -6.454 -48.745 1.00 10.78 636 LEU H C 1
ATOM 11524 O O . LEU H 1 123 ? 27.667 -6.355 -49.154 1.00 10.63 636 LEU H O 1
ATOM 11529 N N . GLY H 1 124 ? 29.270 -7.594 -48.262 1.00 10.05 637 GLY H N 1
ATOM 11530 C CA . GLY H 1 124 ? 28.388 -8.750 -48.210 1.00 9.83 637 GLY H CA 1
ATOM 11531 C C . GLY H 1 124 ? 27.196 -8.567 -47.293 1.00 9.70 637 GLY H C 1
ATOM 11532 O O . GLY H 1 124 ? 26.095 -9.031 -47.599 1.00 9.25 637 GLY H O 1
ATOM 11533 N N . LEU H 1 125 ? 27.420 -7.911 -46.153 1.00 9.53 638 LEU H N 1
ATOM 11534 C CA . LEU H 1 125 ? 26.370 -7.675 -45.154 1.00 10.36 638 LEU H CA 1
ATOM 11535 C C . LEU H 1 125 ? 25.278 -6.843 -45.770 1.00 10.16 638 LEU H C 1
ATOM 11536 O O . LEU H 1 125 ? 24.101 -7.115 -45.585 1.00 10.54 638 LEU H O 1
ATOM 11541 N N . SER H 1 126 ? 25.684 -5.803 -46.484 1.00 10.10 639 SER H N 1
ATOM 11542 C CA . SER H 1 126 ? 24.764 -4.930 -47.199 1.00 11.34 639 SER H CA 1
ATOM 11543 C C . SER H 1 126 ? 23.951 -5.719 -48.237 1.00 10.95 639 SER H C 1
ATOM 11544 O O . SER H 1 126 ? 22.732 -5.584 -48.326 1.00 10.59 639 SER H O 1
ATOM 11547 N N . LEU H 1 127 ? 24.617 -6.613 -48.962 1.00 10.63 640 LEU H N 1
ATOM 11548 C CA . LEU H 1 127 ? 23.895 -7.375 -49.985 1.00 10.75 640 LEU H CA 1
ATOM 11549 C C . LEU H 1 127 ? 22.930 -8.381 -49.310 1.00 10.85 640 LEU H C 1
ATOM 11550 O O . LEU H 1 127 ? 21.871 -8.680 -49.814 1.00 10.01 640 LEU H O 1
ATOM 11555 N N . LEU H 1 128 ? 23.338 -8.897 -48.166 1.00 11.64 641 LEU H N 1
ATOM 11556 C CA . LEU H 1 128 ? 22.570 -9.930 -47.479 1.00 12.76 641 LEU H CA 1
ATOM 11557 C C . LEU H 1 128 ? 21.201 -9.426 -47.024 1.00 11.72 641 LEU H C 1
ATOM 11558 O O . LEU H 1 128 ? 20.211 -10.073 -47.255 1.00 12.75 641 LEU H O 1
ATOM 11563 N N . VAL H 1 129 ? 21.163 -8.240 -46.433 1.00 12.16 642 VAL H N 1
ATOM 11564 C CA . VAL H 1 129 ? 19.945 -7.626 -45.955 1.00 12.64 642 VAL H CA 1
ATOM 11565 C C . VAL H 1 129 ? 19.129 -6.784 -46.958 1.00 14.43 642 VAL H C 1
ATOM 11566 O O . VAL H 1 129 ? 17.914 -6.521 -46.734 1.00 14.22 642 VAL H O 1
ATOM 11570 N N . ASN H 1 130 ? 19.766 -6.339 -48.039 1.00 14.99 643 ASN H N 1
ATOM 11571 C CA . ASN H 1 130 ? 19.057 -5.529 -49.019 1.00 15.89 643 ASN H CA 1
ATOM 11572 C C . ASN H 1 130 ? 18.779 -6.296 -50.297 1.00 16.86 643 ASN H C 1
ATOM 11573 O O . ASN H 1 130 ? 17.760 -6.085 -50.927 1.00 16.59 643 ASN H O 1
ATOM 11578 N N . ASP H 1 131 ? 19.661 -7.213 -50.672 1.00 16.81 644 ASP H N 1
ATOM 11579 C CA . ASP H 1 131 ? 19.623 -7.686 -52.065 1.00 17.90 644 ASP H CA 1
ATOM 11580 C C . ASP H 1 131 ? 19.409 -9.171 -52.251 1.00 18.22 644 ASP H C 1
ATOM 11581 O O . ASP H 1 131 ? 18.696 -9.559 -53.168 1.00 19.98 644 ASP H O 1
ATOM 11586 N N . ILE H 1 132 ? 19.987 -9.991 -51.388 1.00 18.23 645 ILE H N 1
ATOM 11587 C CA . ILE H 1 132 ? 19.938 -11.430 -51.545 1.00 19.19 645 ILE H CA 1
ATOM 11588 C C . ILE H 1 132 ? 18.525 -11.864 -51.121 1.00 21.50 645 ILE H C 1
ATOM 11589 O O . ILE H 1 132 ? 18.080 -11.483 -50.027 1.00 21.22 645 ILE H O 1
ATOM 11594 N N . GLU H 1 133 ? 17.795 -12.583 -51.988 1.00 22.76 646 GLU H N 1
ATOM 11595 C CA . GLU H 1 133 ? 16.449 -13.064 -51.616 1.00 25.15 646 GLU H CA 1
ATOM 11596 C C . GLU H 1 133 ? 16.475 -14.534 -51.129 1.00 24.43 646 GLU H C 1
ATOM 11597 O O . GLU H 1 133 ? 16.043 -14.823 -50.028 1.00 24.74 646 GLU H O 1
ATOM 11603 N N . ASP H 1 134 ? 17.005 -15.440 -51.935 1.00 24.65 647 ASP H N 1
ATOM 11604 C CA . ASP H 1 134 ? 17.260 -16.804 -51.491 1.00 25.10 647 ASP H CA 1
ATOM 11605 C C . ASP H 1 134 ? 18.601 -17.341 -51.989 1.00 23.67 647 ASP H C 1
ATOM 11606 O O . ASP H 1 134 ? 19.210 -16.769 -52.881 1.00 25.21 647 ASP H O 1
ATOM 11611 N N . GLY H 1 135 ? 19.062 -18.415 -51.384 1.00 20.98 648 GLY H N 1
ATOM 11612 C CA . GLY H 1 135 ? 20.348 -18.967 -51.705 1.00 19.75 648 GLY H CA 1
ATOM 11613 C C . GLY H 1 135 ? 21.571 -18.184 -51.230 1.00 17.90 648 GLY H C 1
ATOM 11614 O O . GLY H 1 135 ? 21.466 -17.118 -50.646 1.00 16.74 648 GLY H O 1
ATOM 11615 N N . VAL H 1 136 ? 22.736 -18.755 -51.513 1.00 16.38 649 VAL H N 1
ATOM 11616 C CA . VAL H 1 136 ? 24.049 -18.186 -51.153 1.00 14.25 649 VAL H CA 1
ATOM 11617 C C . VAL H 1 136 ? 24.767 -17.953 -52.473 1.00 13.61 649 VAL H C 1
ATOM 11618 O O . VAL H 1 136 ? 25.031 -18.900 -53.181 1.00 12.30 649 VAL H O 1
ATOM 11622 N N . PRO H 1 137 ? 25.012 -16.684 -52.855 1.00 13.40 650 PRO H N 1
ATOM 11623 C CA . PRO H 1 137 ? 25.818 -16.515 -54.057 1.00 13.20 650 PRO H CA 1
ATOM 11624 C C . PRO H 1 137 ? 27.165 -17.307 -53.986 1.00 13.77 650 PRO H C 1
ATOM 11625 O O . PRO H 1 137 ? 27.811 -17.373 -52.944 1.00 13.24 650 PRO H O 1
ATOM 11629 N N . ARG H 1 138 ? 27.561 -17.921 -55.094 1.00 13.76 651 ARG H N 1
ATOM 11630 C CA . ARG H 1 138 ? 28.761 -18.748 -55.129 1.00 13.94 651 ARG H CA 1
ATOM 11631 C C . ARG H 1 138 ? 29.944 -17.861 -55.434 1.00 13.62 651 ARG H C 1
ATOM 11632 O O . ARG H 1 138 ? 30.584 -17.979 -56.491 1.00 14.33 651 ARG H O 1
ATOM 11648 N N . VAL H 1 140 ? 32.717 -14.705 -53.156 1.00 11.86 653 VAL H N 1
ATOM 11649 C CA . VAL H 1 140 ? 33.159 -14.115 -51.882 1.00 10.70 653 VAL H CA 1
ATOM 11650 C C . VAL H 1 140 ? 33.304 -12.606 -52.015 1.00 10.55 653 VAL H C 1
ATOM 11651 O O . VAL H 1 140 ? 34.139 -12.135 -52.819 1.00 9.90 653 VAL H O 1
ATOM 11655 N N . PHE H 1 141 ? 32.546 -11.855 -51.213 1.00 10.11 654 PHE H N 1
ATOM 11656 C CA . PHE H 1 141 ? 32.485 -10.395 -51.320 1.00 10.28 654 PHE H CA 1
ATOM 11657 C C . PHE H 1 141 ? 33.406 -9.684 -50.343 1.00 10.99 654 PHE H C 1
ATOM 11658 O O . PHE H 1 141 ? 33.446 -9.997 -49.150 1.00 12.63 654 PHE H O 1
ATOM 11666 N N . THR H 1 142 ? 34.147 -8.692 -50.815 1.00 10.03 655 THR H N 1
ATOM 11667 C CA . THR H 1 142 ? 34.953 -7.934 -49.863 1.00 10.33 655 THR H CA 1
ATOM 11668 C C . THR H 1 142 ? 34.861 -6.421 -50.164 1.00 9.57 655 THR H C 1
ATOM 11669 O O . THR H 1 142 ? 34.900 -5.993 -51.333 1.00 8.29 655 THR H O 1
ATOM 11673 N N . GLY H 1 143 ? 34.708 -5.620 -49.115 1.00 8.63 656 GLY H N 1
ATOM 11674 C CA . GLY H 1 143 ? 34.638 -4.184 -49.287 1.00 9.13 656 GLY H CA 1
ATOM 11675 C C . GLY H 1 143 ? 33.857 -3.479 -48.196 1.00 10.15 656 GLY H C 1
ATOM 11676 O O . GLY H 1 143 ? 32.822 -3.958 -47.720 1.00 10.15 656 GLY H O 1
ATOM 11677 N N . GLU H 1 144 ? 34.346 -2.304 -47.840 1.00 10.67 657 GLU H N 1
ATOM 11678 C CA . GLU H 1 144 ? 33.677 -1.434 -46.890 1.00 12.08 657 GLU H CA 1
ATOM 11679 C C . GLU H 1 144 ? 32.650 -0.635 -47.682 1.00 11.77 657 GLU H C 1
ATOM 11680 O O . GLU H 1 144 ? 32.868 -0.384 -48.877 1.00 12.52 657 GLU H O 1
ATOM 11686 N N . ILE H 1 145 ? 31.529 -0.277 -47.054 1.00 11.52 658 ILE H N 1
ATOM 11687 C CA . ILE H 1 145 ? 30.457 0.506 -47.711 1.00 12.48 658 ILE H CA 1
ATOM 11688 C C . ILE H 1 145 ? 30.471 1.940 -47.144 1.00 14.21 658 ILE H C 1
ATOM 11689 O O . ILE H 1 145 ? 30.629 2.122 -45.931 1.00 13.92 658 ILE H O 1
ATOM 11694 N N . ALA H 1 146 ? 30.294 2.928 -48.002 1.00 15.60 659 ALA H N 1
ATOM 11695 C CA . ALA H 1 146 ? 30.198 4.333 -47.564 1.00 18.71 659 ALA H CA 1
ATOM 11696 C C . ALA H 1 146 ? 28.810 4.713 -47.090 1.00 20.18 659 ALA H C 1
ATOM 11697 O O . ALA H 1 146 ? 27.844 3.946 -47.248 1.00 19.84 659 ALA H O 1
ATOM 11699 N N . ASP H 1 147 ? 28.704 5.949 -46.585 1.00 23.65 660 ASP H N 1
ATOM 11700 C CA . ASP H 1 147 ? 27.462 6.510 -46.023 1.00 25.69 660 ASP H CA 1
ATOM 11701 C C . ASP H 1 147 ? 26.335 6.541 -47.040 1.00 26.06 660 ASP H C 1
ATOM 11702 O O . ASP H 1 147 ? 25.162 6.529 -46.640 1.00 25.98 660 ASP H O 1
ATOM 11707 N N . ASP H 1 148 ? 26.668 6.598 -48.341 1.00 25.45 661 ASP H N 1
ATOM 11708 C CA . ASP H 1 148 ? 25.634 6.593 -49.381 1.00 25.44 661 ASP H CA 1
ATOM 11709 C C . ASP H 1 148 ? 24.994 5.233 -49.595 1.00 26.19 661 ASP H C 1
ATOM 11710 O O . ASP H 1 148 ? 23.957 5.123 -50.260 1.00 27.32 661 ASP H O 1
ATOM 11715 N N . GLU H 1 149 ? 25.590 4.201 -49.002 1.00 26.25 662 GLU H N 1
ATOM 11716 C CA . GLU H 1 149 ? 25.214 2.788 -49.208 1.00 26.88 662 GLU H CA 1
ATOM 11717 C C . GLU H 1 149 ? 25.351 2.277 -50.629 1.00 26.76 662 GLU H C 1
ATOM 11718 O O . GLU H 1 149 ? 24.760 1.236 -50.996 1.00 26.88 662 GLU H O 1
ATOM 11724 N N . GLU H 1 150 ? 26.153 2.981 -51.416 1.00 25.58 663 GLU H N 1
ATOM 11725 C CA . GLU H 1 150 ? 26.342 2.621 -52.804 1.00 25.16 663 GLU H CA 1
ATOM 11726 C C . GLU H 1 150 ? 27.814 2.344 -53.059 1.00 22.83 663 GLU H C 1
ATOM 11727 O O . GLU H 1 150 ? 28.137 1.373 -53.710 1.00 22.64 663 GLU H O 1
ATOM 11733 N N . THR H 1 151 ? 28.667 3.220 -52.521 1.00 20.43 664 THR H N 1
ATOM 11734 C CA . THR H 1 151 ? 30.099 3.246 -52.768 1.00 17.54 664 THR H CA 1
ATOM 11735 C C . THR H 1 151 ? 30.845 2.161 -52.005 1.00 17.01 664 THR H C 1
ATOM 11736 O O . THR H 1 151 ? 30.661 2.012 -50.812 1.00 16.13 664 THR H O 1
ATOM 11740 N N . ILE H 1 152 ? 31.653 1.400 -52.740 1.00 16.24 665 ILE H N 1
ATOM 11741 C CA . ILE H 1 152 ? 32.508 0.358 -52.187 1.00 15.67 665 ILE H CA 1
ATOM 11742 C C . ILE H 1 152 ? 33.936 0.872 -52.089 1.00 15.20 665 ILE H C 1
ATOM 11743 O O . ILE H 1 152 ? 34.573 1.173 -53.104 1.00 15.51 665 ILE H O 1
ATOM 11748 N N . ILE H 1 153 ? 34.400 1.000 -50.838 1.00 14.74 6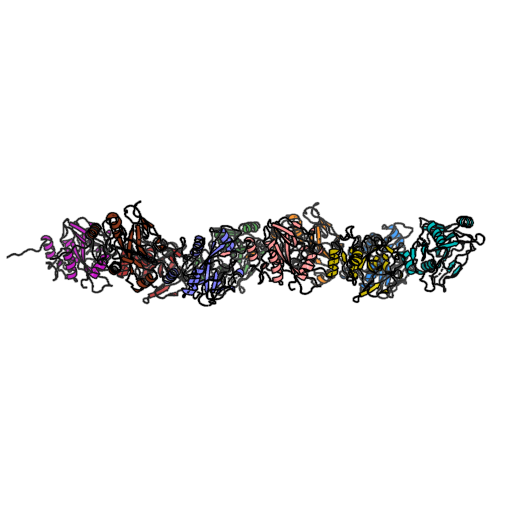66 ILE H N 1
ATOM 11749 C CA . ILE H 1 153 ? 35.714 1.490 -50.487 1.00 14.04 666 ILE H CA 1
ATOM 11750 C C . ILE H 1 153 ? 36.660 0.276 -50.464 1.00 15.77 666 ILE H C 1
ATOM 11751 O O . ILE H 1 153 ? 36.385 -0.713 -49.786 1.00 15.49 666 ILE H O 1
ATOM 11756 N N . PRO H 1 154 ? 37.767 0.330 -51.240 1.00 16.51 667 PRO H N 1
ATOM 11757 C CA . PRO H 1 154 ? 38.633 -0.838 -51.257 1.00 17.27 667 PRO H CA 1
ATOM 11758 C C . PRO H 1 154 ? 39.290 -1.147 -49.895 1.00 18.25 667 PRO H C 1
ATOM 11759 O O . PRO H 1 154 ? 39.493 -0.256 -49.058 1.00 18.88 667 PRO H O 1
ATOM 11763 N N . ILE H 1 155 ? 39.623 -2.415 -49.701 1.00 18.75 668 ILE H N 1
ATOM 11764 C CA . ILE H 1 155 ? 40.159 -2.879 -48.450 1.00 20.20 668 ILE H CA 1
ATOM 11765 C C . ILE H 1 155 ? 41.605 -3.349 -48.643 1.00 20.97 668 ILE H C 1
ATOM 11766 O O . ILE H 1 155 ? 42.067 -3.482 -49.778 1.00 19.94 668 ILE H O 1
ATOM 11771 N N . CYS H 1 156 ? 42.334 -3.582 -47.548 1.00 24.22 669 CYS H N 1
ATOM 11772 C CA . CYS H 1 156 ? 43.696 -4.169 -47.673 1.00 28.44 669 CYS H CA 1
ATOM 11773 C C . CYS H 1 156 ? 43.673 -5.689 -47.397 1.00 27.84 669 CYS H C 1
ATOM 11774 O O . CYS H 1 156 ? 42.738 -6.231 -46.809 1.00 29.06 669 CYS H O 1
ATOM 11777 N N . GLY H 1 157 ? 44.683 -6.392 -47.866 1.00 28.27 670 GLY H N 1
ATOM 11778 C CA . GLY H 1 157 ? 44.702 -7.852 -47.736 1.00 25.43 670 GLY H CA 1
ATOM 11779 C C . GLY H 1 157 ? 43.934 -8.550 -48.842 1.00 24.16 670 GLY H C 1
ATOM 11780 O O . GLY H 1 157 ? 43.368 -9.624 -48.619 1.00 23.53 670 GLY H O 1
ATOM 11781 N N . VAL H 1 158 ? 43.882 -7.939 -50.022 1.00 22.23 671 VAL H N 1
ATOM 11782 C CA . VAL H 1 158 ? 43.077 -8.509 -51.104 1.00 21.15 671 VAL H CA 1
ATOM 11783 C C . VAL H 1 158 ? 43.640 -9.860 -51.591 1.00 19.88 671 VAL H C 1
ATOM 11784 O O . VAL H 1 158 ? 42.877 -10.750 -51.961 1.00 17.53 671 VAL H O 1
ATOM 11788 N N . ASP H 1 159 ? 44.963 -10.005 -51.539 1.00 18.58 672 ASP H N 1
ATOM 11789 C CA . ASP H 1 159 ? 45.620 -11.233 -52.011 1.00 18.17 672 ASP H CA 1
ATOM 11790 C C . ASP H 1 159 ? 45.450 -12.360 -51.048 1.00 15.84 672 ASP H C 1
ATOM 11791 O O . ASP H 1 159 ? 45.310 -13.496 -51.457 1.00 16.06 672 ASP H O 1
ATOM 11796 N N . ILE H 1 160 ? 45.502 -12.079 -49.763 1.00 14.36 673 ILE H N 1
ATOM 11797 C CA . ILE H 1 160 ? 45.191 -13.120 -48.769 1.00 13.84 673 ILE H CA 1
ATOM 11798 C C . ILE H 1 160 ? 43.698 -13.562 -48.895 1.00 14.21 673 ILE H C 1
ATOM 11799 O O . ILE H 1 160 ? 43.365 -14.764 -48.734 1.00 12.99 673 ILE H O 1
ATOM 11804 N N . ALA H 1 161 ? 42.809 -12.585 -49.147 1.00 12.05 674 ALA H N 1
ATOM 11805 C CA . ALA H 1 161 ? 41.398 -12.899 -49.377 1.00 12.44 674 ALA H CA 1
ATOM 11806 C C . ALA H 1 161 ? 41.213 -13.758 -50.638 1.00 12.49 674 ALA H C 1
ATOM 11807 O O . ALA H 1 161 ? 40.363 -14.660 -50.679 1.00 12.57 674 ALA H O 1
ATOM 11809 N N . ALA H 1 162 ? 41.965 -13.449 -51.677 1.00 11.53 675 ALA H N 1
ATOM 11810 C CA . ALA H 1 162 ? 41.784 -14.144 -52.933 1.00 12.74 675 ALA H CA 1
ATOM 11811 C C . ALA H 1 162 ? 42.206 -15.598 -52.799 1.00 12.74 675 ALA H C 1
ATOM 11812 O O . ALA H 1 162 ? 41.599 -16.470 -53.389 1.00 14.10 675 ALA H O 1
ATOM 11814 N N . ILE H 1 163 ? 43.261 -15.845 -52.015 1.00 12.60 676 ILE H N 1
ATOM 11815 C CA . ILE H 1 163 ? 43.819 -17.174 -51.828 1.00 12.36 676 ILE H CA 1
ATOM 11816 C C . ILE H 1 163 ? 42.783 -18.048 -51.121 1.00 11.01 676 ILE H C 1
ATOM 11817 O O . ILE H 1 163 ? 42.590 -19.197 -51.479 1.00 10.91 676 ILE H O 1
ATOM 11822 N N . ALA H 1 164 ? 42.123 -17.469 -50.116 1.00 9.46 677 ALA H N 1
ATOM 11823 C CA . ALA H 1 164 ? 41.083 -18.117 -49.363 1.00 9.24 677 ALA H CA 1
ATOM 11824 C C . ALA H 1 164 ? 39.869 -18.481 -50.213 1.00 9.70 677 ALA H C 1
ATOM 11825 O O . ALA H 1 164 ? 39.333 -19.614 -50.085 1.00 9.94 677 ALA H O 1
ATOM 11827 N N . ALA H 1 165 ? 39.405 -17.530 -51.033 1.00 9.09 678 ALA H N 1
ATOM 11828 C CA . ALA H 1 165 ? 38.301 -17.817 -51.943 1.00 10.07 678 ALA H CA 1
ATOM 11829 C C . ALA H 1 165 ? 38.639 -18.939 -52.973 1.00 10.71 678 ALA H C 1
ATOM 11830 O O . ALA H 1 165 ? 37.866 -19.879 -53.151 1.00 9.75 678 ALA H O 1
ATOM 11832 N N . HIS H 1 166 ? 39.805 -18.830 -53.621 1.00 12.04 679 HIS H N 1
ATOM 11833 C CA . HIS H 1 166 ? 40.261 -19.800 -54.627 1.00 14.01 679 HIS H CA 1
ATOM 11834 C C . HIS H 1 166 ? 40.436 -21.224 -54.097 1.00 15.36 679 HIS H C 1
ATOM 11835 O O . HIS H 1 166 ? 40.162 -22.196 -54.813 1.00 17.77 679 HIS H O 1
ATOM 11842 N N . GLU H 1 167 ? 40.854 -21.340 -52.845 1.00 15.83 680 GLU H N 1
ATOM 11843 C CA . GLU H 1 167 ? 40.980 -22.610 -52.102 1.00 17.34 680 GLU H CA 1
ATOM 11844 C C . GLU H 1 167 ? 39.663 -23.345 -52.056 1.00 16.78 680 GLU H C 1
ATOM 11845 O O . GLU H 1 167 ? 39.654 -24.567 -51.914 1.00 17.21 680 GLU H O 1
ATOM 11851 N N . GLN H 1 168 ? 38.545 -22.610 -52.142 1.00 15.44 681 GLN H N 1
ATOM 11852 C CA . GLN H 1 168 ? 37.223 -23.221 -52.186 1.00 14.79 681 GLN H CA 1
ATOM 11853 C C . GLN H 1 168 ? 36.578 -23.129 -53.556 1.00 14.61 681 GLN H C 1
ATOM 11854 O O . GLN H 1 168 ? 35.435 -23.461 -53.698 1.00 16.28 681 GLN H O 1
ATOM 11860 N N . GLY H 1 169 ? 37.318 -22.664 -54.560 1.00 15.59 682 GLY H N 1
ATOM 11861 C CA . GLY H 1 169 ? 36.897 -22.656 -55.952 1.00 13.69 682 GLY H CA 1
ATOM 11862 C C . GLY H 1 169 ? 35.878 -21.583 -56.205 1.00 14.16 682 GLY H C 1
ATOM 11863 O O . GLY H 1 169 ? 34.971 -21.759 -57.018 1.00 14.63 682 GLY H O 1
ATOM 11864 N N . LEU H 1 170 ? 35.994 -20.470 -55.486 1.00 13.98 683 LEU H N 1
ATOM 11865 C CA . LEU H 1 170 ? 35.012 -19.349 -55.604 1.00 12.53 683 LEU H CA 1
ATOM 11866 C C . LEU H 1 170 ? 35.743 -18.067 -55.967 1.00 12.40 683 LEU H C 1
ATOM 11867 O O . LEU H 1 170 ? 36.847 -17.811 -55.444 1.00 13.83 683 LEU H O 1
ATOM 11872 N N . PRO H 1 171 ? 35.147 -17.258 -56.846 1.00 11.51 684 PRO H N 1
ATOM 11873 C CA . PRO H 1 171 ? 35.723 -15.980 -57.208 1.00 11.63 684 PRO H CA 1
ATOM 11874 C C . PRO H 1 171 ? 35.642 -14.926 -56.062 1.00 11.00 684 PRO H C 1
ATOM 11875 O O . PRO H 1 171 ? 34.665 -14.860 -55.342 1.00 11.09 684 PRO H O 1
ATOM 11879 N N . LEU H 1 172 ? 36.659 -14.086 -55.936 1.00 10.42 685 LEU H N 1
ATOM 11880 C CA . LEU H 1 172 ? 36.579 -12.879 -55.073 1.00 9.57 685 LEU H CA 1
ATOM 11881 C C . LEU H 1 172 ? 35.974 -11.678 -55.781 1.00 9.70 685 LEU H C 1
ATOM 11882 O O . LEU H 1 172 ? 36.368 -11.349 -56.905 1.00 8.95 685 LEU H O 1
ATOM 11887 N N . ILE H 1 173 ? 35.022 -11.020 -55.101 1.00 8.68 686 ILE H N 1
ATOM 11888 C CA . ILE H 1 173 ? 34.231 -9.978 -55.707 1.00 8.93 686 ILE H CA 1
ATOM 11889 C C . ILE H 1 173 ? 34.467 -8.694 -54.922 1.00 10.22 686 ILE H C 1
ATOM 11890 O O . ILE H 1 173 ? 34.295 -8.647 -53.681 1.00 8.78 686 ILE H O 1
ATOM 11895 N N . GLY H 1 174 ? 34.882 -7.643 -55.632 1.00 11.02 687 GLY H N 1
ATOM 11896 C CA . GLY H 1 174 ? 34.859 -6.314 -54.992 1.00 9.62 687 GLY H CA 1
ATOM 11897 C C . GLY H 1 174 ? 35.234 -5.236 -55.966 1.00 9.85 687 GLY H C 1
ATOM 11898 O O . GLY H 1 174 ? 35.053 -5.392 -57.161 1.00 8.73 687 GLY H O 1
ATOM 11899 N N . ASN H 1 175 ? 35.747 -4.132 -55.438 1.00 12.06 688 ASN H N 1
ATOM 11900 C CA . ASN H 1 175 ? 35.969 -2.890 -56.218 1.00 14.76 688 ASN H CA 1
ATOM 11901 C C . ASN H 1 175 ? 37.428 -2.455 -56.146 1.00 15.32 688 ASN H C 1
ATOM 11902 O O . ASN H 1 175 ? 37.737 -1.363 -55.683 1.00 16.04 688 ASN H O 1
ATOM 11907 N N . GLN H 1 176 ? 38.321 -3.334 -56.594 1.00 16.36 689 GLN H N 1
ATOM 11908 C CA . GLN H 1 176 ? 39.780 -3.111 -56.561 1.00 16.84 689 GLN H CA 1
ATOM 11909 C C . GLN H 1 176 ? 40.525 -4.200 -57.349 1.00 18.03 689 GLN H C 1
ATOM 11910 O O . GLN H 1 176 ? 39.991 -5.301 -57.541 1.00 19.12 689 GLN H O 1
ATOM 11916 N N . PRO H 1 177 ? 41.740 -3.893 -57.842 1.00 18.73 690 PRO H N 1
ATOM 11917 C CA . PRO H 1 177 ? 42.531 -4.944 -58.496 1.00 18.58 690 PRO H CA 1
ATOM 11918 C C . PRO H 1 177 ? 42.898 -6.081 -57.513 1.00 17.96 690 PRO H C 1
ATOM 11919 O O . PRO H 1 177 ? 43.130 -5.862 -56.323 1.00 19.22 690 PRO H O 1
ATOM 11923 N N . GLY H 1 178 ? 42.979 -7.288 -57.984 1.00 17.14 691 GLY H N 1
ATOM 11924 C CA . GLY H 1 178 ? 43.235 -8.369 -57.056 1.00 16.35 691 GLY H CA 1
ATOM 11925 C C . GLY H 1 178 ? 41.986 -9.161 -56.834 1.00 15.89 691 GLY H C 1
ATOM 11926 O O . GLY H 1 178 ? 42.084 -10.316 -56.414 1.00 17.03 691 GLY H O 1
ATOM 11927 N N . VAL H 1 179 ? 40.813 -8.572 -57.145 1.00 15.10 692 VAL H N 1
ATOM 11928 C CA . VAL H 1 179 ? 39.551 -9.345 -57.180 1.00 14.22 692 VAL H CA 1
ATOM 11929 C C . VAL H 1 179 ? 39.368 -10.024 -58.542 1.00 14.38 692 VAL H C 1
ATOM 11930 O O . VAL H 1 179 ? 39.952 -9.606 -59.516 1.00 15.79 692 VAL H O 1
ATOM 11934 N N . ASP H 1 180 ? 38.594 -11.095 -58.601 1.00 13.95 693 ASP H N 1
ATOM 11935 C CA . ASP H 1 180 ? 38.345 -11.794 -59.869 1.00 14.55 693 ASP H CA 1
ATOM 11936 C C . ASP H 1 180 ? 37.321 -11.125 -60.776 1.00 15.03 693 ASP H C 1
ATOM 11937 O O . ASP H 1 180 ? 37.490 -11.120 -62.009 1.00 14.70 693 ASP H O 1
ATOM 11942 N N . GLU H 1 181 ? 36.275 -10.567 -60.149 1.00 14.49 694 GLU H N 1
ATOM 11943 C CA . GLU H 1 181 ? 35.201 -9.885 -60.823 1.00 13.25 694 GLU H CA 1
ATOM 11944 C C . GLU H 1 181 ? 34.941 -8.600 -60.102 1.00 12.99 694 GLU H C 1
ATOM 11945 O O . GLU H 1 181 ? 34.781 -8.576 -58.885 1.00 11.66 694 GLU H O 1
ATOM 11951 N N . GLU H 1 182 ? 34.907 -7.514 -60.861 1.00 13.43 695 GLU H N 1
ATOM 11952 C CA . GLU H 1 182 ? 34.740 -6.196 -60.283 1.00 14.28 695 GLU H CA 1
ATOM 11953 C C . GLU H 1 182 ? 33.319 -5.636 -60.282 1.00 15.16 695 GLU H C 1
ATOM 11954 O O . GLU H 1 182 ? 32.618 -5.643 -61.303 1.00 14.80 695 GLU H O 1
ATOM 11960 N N . VAL H 1 183 ? 32.927 -5.091 -59.131 1.00 15.36 696 VAL H N 1
ATOM 11961 C CA . VAL H 1 183 ? 31.624 -4.470 -58.983 1.00 14.42 696 VAL H CA 1
ATOM 11962 C C . VAL H 1 183 ? 31.858 -2.998 -58.587 1.00 15.35 696 VAL H C 1
ATOM 11963 O O . VAL H 1 183 ? 32.411 -2.688 -57.513 1.00 12.94 696 VAL H O 1
ATOM 11967 N N . ARG H 1 184 ? 31.485 -2.106 -59.501 1.00 15.54 697 ARG H N 1
ATOM 11968 C CA . ARG H 1 184 ? 31.809 -0.702 -59.340 1.00 17.40 697 ARG H CA 1
ATOM 11969 C C . ARG H 1 184 ? 31.067 -0.103 -58.120 1.00 17.33 697 ARG H C 1
ATOM 11970 O O . ARG H 1 184 ? 31.560 0.824 -57.488 1.00 18.08 697 ARG H O 1
ATOM 11978 N N . ASN H 1 185 ? 29.881 -0.645 -57.809 1.00 17.13 698 ASN H N 1
ATOM 11979 C CA . ASN H 1 185 ? 29.043 -0.195 -56.692 1.00 16.29 698 ASN H CA 1
ATOM 11980 C C . ASN H 1 185 ? 28.134 -1.327 -56.213 1.00 17.08 698 ASN H C 1
ATOM 11981 O O . ASN H 1 185 ? 28.147 -2.412 -56.768 1.00 16.20 698 ASN H O 1
ATOM 11986 N N . THR H 1 186 ? 27.314 -1.057 -55.188 1.00 18.44 699 THR H N 1
ATOM 11987 C CA . THR H 1 186 ? 26.501 -2.101 -54.562 1.00 18.48 699 THR H CA 1
ATOM 11988 C C . THR H 1 186 ? 25.374 -2.480 -55.505 1.00 18.20 699 THR H C 1
ATOM 11989 O O . THR H 1 186 ? 24.967 -3.629 -55.572 1.00 19.65 699 THR H O 1
ATOM 11993 N N . SER H 1 187 ? 24.929 -1.521 -56.280 1.00 18.72 700 SER H N 1
ATOM 11994 C CA . SER H 1 187 ? 23.948 -1.779 -57.343 1.00 20.08 700 SER H CA 1
ATOM 11995 C C . SER H 1 187 ? 24.439 -2.783 -58.391 1.00 19.29 700 SER H C 1
ATOM 11996 O O . SER H 1 187 ? 23.694 -3.686 -58.767 1.00 19.79 700 SER H O 1
ATOM 11999 N N . LEU H 1 188 ? 25.698 -2.670 -58.829 1.00 18.10 701 LEU H N 1
ATOM 12000 C CA . LEU H 1 188 ? 26.236 -3.697 -59.736 1.00 16.55 701 LEU H CA 1
ATOM 12001 C C . LEU H 1 188 ? 26.411 -5.009 -59.034 1.00 15.36 701 LEU H C 1
ATOM 12002 O O . LEU H 1 188 ? 26.220 -6.026 -59.645 1.00 13.51 701 LEU H O 1
ATOM 12007 N N . ALA H 1 189 ? 26.779 -4.988 -57.742 1.00 15.92 702 ALA H N 1
ATOM 12008 C CA . ALA H 1 189 ? 26.936 -6.253 -57.003 1.00 15.53 702 ALA H CA 1
ATOM 12009 C C . ALA H 1 189 ? 25.588 -6.916 -56.852 1.00 14.75 702 ALA H C 1
ATOM 12010 O O . ALA H 1 189 ? 25.475 -8.106 -57.073 1.00 17.11 702 ALA H O 1
ATOM 12012 N N . ALA H 1 190 ? 24.551 -6.154 -56.557 1.00 14.77 703 ALA H N 1
ATOM 12013 C CA . ALA H 1 190 ? 23.181 -6.681 -56.549 1.00 15.61 703 ALA H CA 1
ATOM 12014 C C . ALA H 1 190 ? 22.736 -7.249 -57.914 1.00 16.64 703 ALA H C 1
ATOM 12015 O O . ALA H 1 190 ? 22.131 -8.324 -57.974 1.00 16.89 703 ALA H O 1
ATOM 12017 N N . HIS H 1 191 ? 23.051 -6.541 -59.008 1.00 17.75 704 HIS H N 1
ATOM 12018 C CA . HIS H 1 191 ? 22.876 -7.092 -60.371 1.00 18.25 704 HIS H CA 1
ATOM 12019 C C . HIS H 1 191 ? 23.608 -8.440 -60.493 1.00 17.12 704 HIS H C 1
ATOM 12020 O O . HIS H 1 191 ? 23.100 -9.371 -61.064 1.00 16.67 704 HIS H O 1
ATOM 12027 N N . LEU H 1 192 ? 24.789 -8.560 -59.888 1.00 17.46 705 LEU H N 1
ATOM 12028 C CA . LEU H 1 192 ? 25.628 -9.760 -60.033 1.00 16.76 705 LEU H CA 1
ATOM 12029 C C . LEU H 1 192 ? 24.998 -10.951 -59.343 1.00 16.87 705 LEU H C 1
ATOM 12030 O O . LEU H 1 192 ? 25.041 -12.091 -59.836 1.00 15.77 705 LEU H O 1
ATOM 12035 N N . ILE H 1 193 ? 24.456 -10.683 -58.160 1.00 17.99 706 ILE H N 1
ATOM 12036 C CA . ILE H 1 193 ? 23.745 -11.704 -57.393 1.00 18.81 706 ILE H CA 1
ATOM 12037 C C . ILE H 1 193 ? 22.535 -12.239 -58.178 1.00 20.71 706 ILE H C 1
ATOM 12038 O O . ILE H 1 193 ? 22.309 -13.466 -58.217 1.00 21.33 706 ILE H O 1
ATOM 12043 N N . GLN H 1 194 ? 21.770 -11.329 -58.777 1.00 20.58 707 GLN H N 1
ATOM 12044 C CA . GLN H 1 194 ? 20.642 -11.698 -59.673 1.00 23.14 707 GLN H CA 1
ATOM 12045 C C . GLN H 1 194 ? 20.998 -12.638 -60.826 1.00 23.19 707 GLN H C 1
ATOM 12046 O O . GLN H 1 194 ? 20.323 -13.664 -61.045 1.00 23.79 707 GLN H O 1
ATOM 12052 N N . THR H 1 195 ? 22.063 -12.310 -61.577 1.00 22.57 708 THR H N 1
ATOM 12053 C CA . THR H 1 195 ? 22.474 -13.185 -62.675 1.00 21.17 708 THR H CA 1
ATOM 12054 C C . THR H 1 195 ? 23.144 -14.484 -62.194 1.00 21.63 708 THR H C 1
ATOM 12055 O O . THR H 1 195 ? 23.053 -15.563 -62.864 1.00 21.92 708 THR H O 1
ATOM 12059 N N . GLY H 1 196 ? 23.775 -14.393 -61.027 1.00 20.74 709 GLY H N 1
ATOM 12060 C CA . GLY H 1 196 ? 24.447 -15.517 -60.419 1.00 20.01 709 GLY H CA 1
ATOM 12061 C C . GLY H 1 196 ? 25.865 -15.639 -60.886 1.00 19.87 709 GLY H C 1
ATOM 12062 O O . GLY H 1 196 ? 26.711 -16.200 -60.195 1.00 20.50 709 GLY H O 1
ATOM 12063 N N . THR H 1 197 ? 26.111 -15.184 -62.108 1.00 19.77 710 THR H N 1
ATOM 12064 C CA . THR H 1 197 ? 27.446 -15.143 -62.671 1.00 18.87 710 THR H CA 1
ATOM 12065 C C . THR H 1 197 ? 27.622 -13.825 -63.393 1.00 17.91 710 THR H C 1
ATOM 12066 O O . THR H 1 197 ? 26.678 -13.085 -63.546 1.00 17.90 710 THR H O 1
ATOM 12070 N N . LEU H 1 198 ? 28.847 -13.511 -63.799 1.00 16.67 711 LEU H N 1
ATOM 12071 C CA . LEU H 1 198 ? 29.086 -12.322 -64.581 1.00 15.02 711 LEU H CA 1
ATOM 12072 C C . LEU H 1 198 ? 28.574 -12.629 -65.978 1.00 14.80 711 LEU H C 1
ATOM 12073 O O . LEU H 1 198 ? 28.996 -13.642 -66.569 1.00 14.93 711 LEU H O 1
ATOM 12078 N N . PRO H 1 199 ? 27.672 -11.792 -66.517 1.00 13.54 712 PRO H N 1
ATOM 12079 C CA . PRO H 1 199 ? 27.195 -12.055 -67.872 1.00 14.12 712 PRO H CA 1
ATOM 12080 C C . PRO H 1 199 ? 28.348 -12.251 -68.900 1.00 14.10 712 PRO H C 1
ATOM 12081 O O . PRO H 1 199 ? 29.414 -11.614 -68.789 1.00 13.84 712 PRO H O 1
ATOM 12085 N N . VAL H 1 200 ? 28.152 -13.178 -69.840 1.00 14.23 713 VAL H N 1
ATOM 12086 C CA . VAL H 1 200 ? 29.151 -13.535 -70.872 1.00 13.46 713 VAL H CA 1
ATOM 12087 C C . VAL H 1 200 ? 28.814 -12.862 -72.230 1.00 14.28 713 VAL H C 1
ATOM 12088 O O . VAL H 1 200 ? 27.662 -12.798 -72.615 1.00 14.87 713 VAL H O 1
ATOM 12092 N N . GLN H 1 201 ? 29.828 -12.358 -72.936 1.00 14.08 714 GLN H N 1
ATOM 12093 C CA . GLN H 1 201 ? 29.682 -11.725 -74.237 1.00 14.13 714 GLN H CA 1
ATOM 12094 C C . GLN H 1 201 ? 30.476 -12.604 -75.172 1.00 15.56 714 GLN H C 1
ATOM 12095 O O . GLN H 1 201 ? 31.672 -12.836 -74.939 1.00 12.90 714 GLN H O 1
ATOM 12101 N N . ARG H 1 202 ? 29.837 -13.018 -76.249 1.00 17.00 715 ARG H N 1
ATOM 12102 C CA . ARG H 1 202 ? 30.499 -13.832 -77.253 1.00 21.41 715 ARG H CA 1
ATOM 12103 C C . ARG H 1 202 ? 30.089 -13.290 -78.632 1.00 21.55 715 ARG H C 1
ATOM 12104 O O . ARG H 1 202 ? 28.901 -13.228 -78.941 1.00 19.82 715 ARG H O 1
ATOM 12112 N N . ALA H 1 203 ? 31.053 -12.830 -79.437 1.00 22.83 716 ALA H N 1
ATOM 12113 C CA . ALA H 1 203 ? 30.699 -12.467 -80.818 1.00 25.56 716 ALA H CA 1
ATOM 12114 C C . ALA H 1 203 ? 29.914 -13.601 -81.559 1.00 27.28 716 ALA H C 1
ATOM 12115 O O . ALA H 1 203 ? 28.989 -13.378 -82.388 1.00 27.73 716 ALA H O 1
ATOM 12118 N N . GLY I 1 1 ? 21.167 -19.817 -78.523 1.00 32.26 514 GLY I N 1
ATOM 12119 C CA . GLY I 1 1 ? 20.175 -19.115 -77.666 1.00 30.75 514 GLY I CA 1
ATOM 12120 C C . GLY I 1 1 ? 19.026 -18.667 -78.537 1.00 30.31 514 GLY I C 1
ATOM 12121 O O . GLY I 1 1 ? 19.161 -18.574 -79.770 1.00 30.77 514 GLY I O 1
ATOM 12122 N N . LYS I 1 2 ? 17.893 -18.422 -77.891 1.00 28.92 515 LYS I N 1
ATOM 12123 C CA . LYS I 1 2 ? 16.712 -17.917 -78.536 1.00 27.84 515 LYS I CA 1
ATOM 12124 C C . LYS I 1 2 ? 16.521 -16.518 -78.012 1.00 25.80 515 LYS I C 1
ATOM 12125 O O . LYS I 1 2 ? 16.658 -16.294 -76.817 1.00 24.11 515 LYS I O 1
ATOM 12131 N N . PHE I 1 3 ? 16.191 -15.585 -78.900 1.00 23.83 516 PHE I N 1
ATOM 12132 C CA . PHE I 1 3 ? 16.038 -14.220 -78.481 1.00 23.37 516 PHE I CA 1
ATOM 12133 C C . PHE I 1 3 ? 15.175 -14.172 -77.235 1.00 24.34 516 PHE I C 1
ATOM 12134 O O . PHE I 1 3 ? 14.109 -14.796 -77.183 1.00 24.79 516 PHE I O 1
ATOM 12142 N N . SER I 1 4 ? 15.650 -13.437 -76.233 1.00 23.87 517 SER I N 1
ATOM 12143 C CA . SER I 1 4 ? 14.912 -13.272 -74.985 1.00 23.96 517 SER I CA 1
ATOM 12144 C C . SER I 1 4 ? 14.857 -11.782 -74.614 1.00 23.20 517 SER I C 1
ATOM 12145 O O . SER I 1 4 ? 15.865 -11.154 -74.260 1.00 22.08 517 SER I O 1
ATOM 12148 N N . ARG I 1 5 ? 13.666 -11.224 -74.738 1.00 22.63 518 ARG I N 1
ATOM 12149 C CA . ARG I 1 5 ? 13.396 -9.860 -74.313 1.00 23.55 518 ARG I CA 1
ATOM 12150 C C . ARG I 1 5 ? 13.494 -9.665 -72.794 1.00 22.87 518 ARG I C 1
ATOM 12151 O O . ARG I 1 5 ? 13.900 -8.609 -72.324 1.00 23.58 518 ARG I O 1
ATOM 12159 N N . ALA I 1 6 ? 13.106 -10.673 -72.030 1.00 22.68 519 ALA I N 1
ATOM 12160 C CA . ALA I 1 6 ? 13.240 -10.618 -70.572 1.00 21.61 519 ALA I CA 1
ATOM 12161 C C . ALA I 1 6 ? 14.721 -10.515 -70.181 1.00 20.72 519 ALA I C 1
ATOM 12162 O O . ALA I 1 6 ? 15.109 -9.552 -69.492 1.00 20.04 519 ALA I O 1
ATOM 12164 N N . LEU I 1 7 ? 15.548 -11.463 -70.663 1.00 19.48 520 LEU I N 1
ATOM 12165 C CA . LEU I 1 7 ? 17.013 -11.455 -70.366 1.00 18.83 520 LEU I CA 1
ATOM 12166 C C . LEU I 1 7 ? 17.644 -10.118 -70.771 1.00 18.82 520 LEU I C 1
ATOM 12167 O O . LEU I 1 7 ? 18.435 -9.496 -70.031 1.00 18.13 520 LEU I O 1
ATOM 12172 N N . LYS I 1 8 ? 17.236 -9.652 -71.932 1.00 18.25 521 LYS I N 1
ATOM 12173 C CA . LYS I 1 8 ? 17.699 -8.398 -72.455 1.00 19.44 521 LYS I CA 1
ATOM 12174 C C . LYS I 1 8 ? 17.400 -7.147 -71.617 1.00 19.80 521 LYS I C 1
ATOM 12175 O O . LYS I 1 8 ? 18.339 -6.430 -71.255 1.00 20.05 521 LYS I O 1
ATOM 12181 N N . ASN I 1 9 ? 16.135 -6.884 -71.276 1.00 20.36 522 ASN I N 1
ATOM 12182 C CA . ASN I 1 9 ? 15.763 -5.808 -70.322 1.00 21.51 522 ASN I CA 1
ATOM 12183 C C . ASN I 1 9 ? 16.424 -5.949 -68.928 1.00 19.94 522 ASN I C 1
ATOM 12184 O O . ASN I 1 9 ? 16.753 -4.970 -68.295 1.00 21.06 522 ASN I O 1
ATOM 12189 N N . ARG I 1 10 ? 16.545 -7.157 -68.434 1.00 18.77 523 ARG I N 1
ATOM 12190 C CA . ARG I 1 10 ? 17.224 -7.419 -67.143 1.00 19.81 523 ARG I CA 1
ATOM 12191 C C . ARG I 1 10 ? 18.695 -6.951 -67.166 1.00 18.51 523 ARG I C 1
ATOM 12192 O O . ARG I 1 10 ? 19.132 -6.219 -66.284 1.00 18.54 523 ARG I O 1
ATOM 12200 N N . LEU I 1 11 ? 19.443 -7.382 -68.185 1.00 17.65 524 LEU I N 1
ATOM 12201 C CA . LEU I 1 11 ? 20.910 -7.200 -68.182 1.00 16.29 524 LEU I CA 1
ATOM 12202 C C . LEU I 1 11 ? 21.193 -5.782 -68.575 1.00 15.58 524 LEU I C 1
ATOM 12203 O O . LEU I 1 11 ? 22.051 -5.141 -67.981 1.00 15.07 524 LEU I O 1
ATOM 12208 N N . GLU I 1 12 ? 20.438 -5.273 -69.543 1.00 15.43 525 GLU I N 1
ATOM 12209 C CA . GLU I 1 12 ? 20.639 -3.889 -69.998 1.00 16.89 525 GLU I CA 1
ATOM 12210 C C . GLU I 1 12 ? 20.173 -2.843 -69.011 1.00 16.20 525 GLU I C 1
ATOM 12211 O O . GLU I 1 12 ? 20.584 -1.684 -69.118 1.00 16.56 525 GLU I O 1
ATOM 12217 N N . SER I 1 13 ? 19.338 -3.249 -68.051 1.00 17.06 526 SER I N 1
ATOM 12218 C CA . SER I 1 13 ? 18.966 -2.369 -66.922 1.00 18.45 526 SER I CA 1
ATOM 12219 C C . SER I 1 13 ? 20.184 -1.915 -66.130 1.00 18.24 526 SER I C 1
ATOM 12220 O O . SER I 1 13 ? 20.157 -0.859 -65.489 1.00 18.52 526 SER I O 1
ATOM 12223 N N . ALA I 1 14 ? 21.252 -2.723 -66.160 1.00 17.51 527 ALA I N 1
ATOM 12224 C CA . ALA I 1 14 ? 22.487 -2.351 -65.451 1.00 16.70 527 ALA I CA 1
ATOM 12225 C C . ALA I 1 14 ? 23.483 -1.518 -66.261 1.00 16.01 527 ALA I C 1
ATOM 12226 O O . ALA I 1 14 ? 24.526 -1.146 -65.721 1.00 15.61 527 ALA I O 1
ATOM 12228 N N . ASN I 1 15 ? 23.194 -1.243 -67.538 1.00 15.32 528 ASN I N 1
ATOM 12229 C CA . ASN I 1 15 ? 24.130 -0.436 -68.344 1.00 15.95 528 ASN I CA 1
ATOM 12230 C C . ASN I 1 15 ? 24.276 0.969 -67.760 1.00 16.63 528 ASN I C 1
ATOM 12231 O O . ASN I 1 15 ? 23.317 1.547 -67.224 1.00 16.36 528 ASN I O 1
ATOM 12236 N N . TYR I 1 16 ? 25.446 1.571 -67.901 1.00 17.50 529 TYR I N 1
ATOM 12237 C CA . TYR I 1 16 ? 25.696 2.853 -67.205 1.00 17.96 529 TYR I CA 1
ATOM 12238 C C . TYR I 1 16 ? 26.801 3.678 -67.872 1.00 19.06 529 TYR I C 1
ATOM 12239 O O . TYR I 1 16 ? 27.420 3.235 -68.836 1.00 19.87 529 TYR I O 1
ATOM 12248 N N . GLU I 1 17 ? 27.040 4.873 -67.346 1.00 19.27 530 GLU I N 1
ATOM 12249 C CA . GLU I 1 17 ? 28.034 5.812 -67.865 1.00 20.42 530 GLU I CA 1
ATOM 12250 C C . GLU I 1 17 ? 28.117 5.861 -69.386 1.00 21.58 530 GLU I C 1
ATOM 12251 O O . GLU I 1 17 ? 29.105 5.403 -69.989 1.00 21.59 530 GLU I O 1
ATOM 12257 N N . GLU I 1 18 ? 27.060 6.423 -69.986 1.00 22.16 531 GLU I N 1
ATOM 12258 C CA . GLU I 1 18 ? 26.984 6.666 -71.408 1.00 23.02 531 GLU I CA 1
ATOM 12259 C C . GLU I 1 18 ? 27.845 7.862 -71.683 1.00 23.05 531 GLU I C 1
ATOM 12260 O O . GLU I 1 18 ? 27.817 8.830 -70.922 1.00 23.56 531 GLU I O 1
ATOM 12266 N N . VAL I 1 19 ? 28.668 7.789 -72.730 1.00 22.78 532 VAL I N 1
ATOM 12267 C CA . VAL I 1 19 ? 29.457 8.942 -73.150 1.00 22.39 532 VAL I CA 1
ATOM 12268 C C . VAL I 1 19 ? 29.430 9.067 -74.669 1.00 21.78 532 VAL I C 1
ATOM 12269 O O . VAL I 1 19 ? 29.418 8.081 -75.368 1.00 22.75 532 VAL I O 1
ATOM 12273 N N . GLU I 1 20 ? 29.394 10.281 -75.178 1.00 21.60 533 GLU I N 1
ATOM 12274 C CA . GLU I 1 20 ? 29.399 10.507 -76.606 1.00 21.37 533 GLU I CA 1
ATOM 12275 C C . GLU I 1 20 ? 30.780 10.920 -77.054 1.00 20.94 533 GLU I C 1
ATOM 12276 O O . GLU I 1 20 ? 31.336 11.874 -76.483 1.00 21.87 533 GLU I O 1
ATOM 12282 N N . LEU I 1 21 ? 31.311 10.235 -78.079 1.00 19.10 534 LEU I N 1
ATOM 12283 C CA . LEU I 1 21 ? 32.670 10.499 -78.616 1.00 18.51 534 LEU I CA 1
ATOM 12284 C C . LEU I 1 21 ? 32.673 11.127 -80.026 1.00 18.40 534 LEU I C 1
ATOM 12285 O O . LEU I 1 21 ? 31.739 10.937 -80.787 1.00 17.41 534 LEU I O 1
ATOM 12290 N N . PRO I 1 22 ? 33.764 11.828 -80.395 1.00 19.98 535 PRO I N 1
ATOM 12291 C CA . PRO I 1 22 ? 33.851 12.388 -81.764 1.00 20.65 535 PRO I CA 1
ATOM 12292 C C . PRO I 1 22 ? 33.898 11.276 -82.822 1.00 20.58 535 PRO I C 1
ATOM 12293 O O . PRO I 1 22 ? 34.122 10.104 -82.457 1.00 20.72 535 PRO I O 1
ATOM 12297 N N . PRO I 1 23 ? 33.705 11.623 -84.119 1.00 20.37 536 PRO I N 1
ATOM 12298 C CA . PRO I 1 23 ? 33.780 10.551 -85.135 1.00 19.68 536 PRO I CA 1
ATOM 12299 C C . PRO I 1 23 ? 35.175 9.885 -85.145 1.00 19.67 536 PRO I C 1
ATOM 12300 O O . PRO I 1 23 ? 36.196 10.587 -85.131 1.00 20.63 536 PRO I O 1
ATOM 12304 N N . PRO I 1 24 ? 35.225 8.541 -85.079 1.00 18.10 537 PRO I N 1
ATOM 12305 C CA . PRO I 1 24 ? 36.540 7.888 -85.216 1.00 17.59 537 PRO I CA 1
ATOM 12306 C C . PRO I 1 24 ? 37.132 7.993 -86.636 1.00 17.40 537 PRO I C 1
ATOM 12307 O O . PRO I 1 24 ? 36.385 8.025 -87.663 1.00 16.36 537 PRO I O 1
ATOM 12311 N N . SER I 1 25 ? 38.462 8.069 -86.702 1.00 15.46 538 SER I N 1
ATOM 12312 C CA . SER I 1 25 ? 39.072 8.239 -88.003 1.00 14.62 538 SER I CA 1
ATOM 12313 C C . SER I 1 25 ? 38.774 7.001 -88.821 1.00 14.33 538 SER I C 1
ATOM 12314 O O . SER I 1 25 ? 38.761 7.076 -90.037 1.00 15.23 538 SER I O 1
ATOM 12317 N N . LYS I 1 26 ? 38.516 5.879 -88.127 1.00 13.59 539 LYS I N 1
ATOM 12318 C CA . LYS I 1 26 ? 38.086 4.608 -88.714 1.00 12.91 539 LYS I CA 1
ATOM 12319 C C . LYS I 1 26 ? 37.528 3.724 -87.615 1.00 12.81 539 LYS I C 1
ATOM 12320 O O . LYS I 1 26 ? 37.677 4.023 -86.424 1.00 13.16 539 LYS I O 1
ATOM 12326 N N . GLY I 1 27 ? 36.897 2.625 -88.006 1.00 11.77 540 GLY I N 1
ATOM 12327 C CA . GLY I 1 27 ? 36.385 1.704 -87.026 1.00 10.49 540 GLY I CA 1
ATOM 12328 C C . GLY I 1 27 ? 35.578 0.645 -87.699 1.00 9.77 540 GLY I C 1
ATOM 12329 O O . GLY I 1 27 ? 35.409 0.630 -88.915 1.00 9.76 540 GLY I O 1
ATOM 12330 N N . VAL I 1 28 ? 35.116 -0.279 -86.907 1.00 9.36 541 VAL I N 1
ATOM 12331 C CA . VAL I 1 28 ? 34.365 -1.384 -87.443 1.00 8.29 541 VAL I CA 1
ATOM 12332 C C . VAL I 1 28 ? 33.369 -1.856 -86.400 1.00 8.70 541 VAL I C 1
ATOM 12333 O O . VAL I 1 28 ? 33.642 -1.828 -85.191 1.00 9.09 541 VAL I O 1
ATOM 12337 N N . ILE I 1 29 ? 32.222 -2.316 -86.878 1.00 9.46 542 ILE I N 1
ATOM 12338 C CA . ILE I 1 29 ? 31.153 -2.748 -85.991 1.00 8.77 542 ILE I CA 1
ATOM 12339 C C . ILE I 1 29 ? 30.910 -4.220 -86.135 1.00 8.37 542 ILE I C 1
ATOM 12340 O O . ILE I 1 29 ? 30.782 -4.693 -87.263 1.00 8.31 542 ILE I O 1
ATOM 12345 N N . VAL I 1 30 ? 30.882 -4.911 -84.984 1.00 7.27 543 VAL I N 1
ATOM 12346 C CA . VAL I 1 30 ? 30.591 -6.350 -84.867 1.00 7.05 543 VAL I CA 1
ATOM 12347 C C . VAL I 1 30 ? 29.397 -6.572 -83.919 1.00 7.07 543 VAL I C 1
ATOM 12348 O O . VAL I 1 30 ? 29.124 -5.745 -83.057 1.00 5.79 543 VAL I O 1
ATOM 12352 N N . PRO I 1 31 ? 28.693 -7.701 -84.082 1.00 8.39 544 PRO I N 1
ATOM 12353 C CA . PRO I 1 31 ? 27.665 -8.037 -83.147 1.00 8.27 544 PRO I CA 1
ATOM 12354 C C . PRO I 1 31 ? 28.168 -8.901 -81.981 1.00 10.28 544 PRO I C 1
ATOM 12355 O O . PRO I 1 31 ? 29.092 -9.741 -82.149 1.00 11.50 544 PRO I O 1
ATOM 12359 N N . VAL I 1 32 ? 27.544 -8.736 -80.809 1.00 10.26 545 VAL I N 1
ATOM 12360 C CA . VAL I 1 32 ? 27.856 -9.597 -79.650 1.00 10.82 545 VAL I CA 1
ATOM 12361 C C . VAL I 1 32 ? 26.588 -10.296 -79.101 1.00 10.84 545 VAL I C 1
ATOM 12362 O O . VAL I 1 32 ? 25.529 -9.682 -78.999 1.00 11.15 545 VAL I O 1
ATOM 12366 N N . VAL I 1 33 ? 26.714 -11.574 -78.772 1.00 9.82 546 VAL I N 1
ATOM 12367 C CA . VAL I 1 33 ? 25.668 -12.356 -78.143 1.00 9.89 546 VAL I CA 1
ATOM 12368 C C . VAL I 1 33 ? 25.913 -12.522 -76.650 1.00 11.26 546 VAL I C 1
ATOM 12369 O O . VAL I 1 33 ? 26.977 -12.956 -76.233 1.00 10.63 546 VAL I O 1
ATOM 12373 N N . HIS I 1 34 ? 24.912 -12.140 -75.843 1.00 13.07 547 HIS I N 1
ATOM 12374 C CA . HIS I 1 34 ? 25.022 -12.089 -74.382 1.00 13.91 547 HIS I CA 1
ATOM 12375 C C . HIS I 1 34 ? 24.306 -13.272 -73.718 1.00 15.23 547 HIS I C 1
ATOM 12376 O O . HIS I 1 34 ? 23.174 -13.588 -74.078 1.00 16.32 547 HIS I O 1
ATOM 12383 N N . THR I 1 35 ? 24.988 -13.948 -72.795 1.00 15.80 548 THR I N 1
ATOM 12384 C CA . THR I 1 35 ? 24.413 -15.077 -72.103 1.00 17.21 548 THR I CA 1
ATOM 12385 C C . THR I 1 35 ? 24.709 -15.002 -70.618 1.00 19.07 548 THR I C 1
ATOM 12386 O O . THR I 1 35 ? 25.654 -14.346 -70.188 1.00 19.30 548 THR I O 1
ATOM 12390 N N . VAL I 1 36 ? 23.846 -15.650 -69.844 1.00 20.11 549 VAL I N 1
ATOM 12391 C CA . VAL I 1 36 ? 24.024 -15.884 -68.425 1.00 21.50 549 VAL I CA 1
ATOM 12392 C C . VAL I 1 36 ? 23.719 -17.375 -68.166 1.00 21.81 549 VAL I C 1
ATOM 12393 O O . VAL I 1 36 ? 22.794 -17.929 -68.761 1.00 21.48 549 VAL I O 1
ATOM 12397 N N . LYS I 1 37 ? 24.521 -18.020 -67.321 1.00 23.27 550 LYS I N 1
ATOM 12398 C CA . LYS I 1 37 ? 24.475 -19.490 -67.176 1.00 25.33 550 LYS I CA 1
ATOM 12399 C C . LYS I 1 37 ? 23.166 -19.930 -66.515 1.00 25.84 550 LYS I C 1
ATOM 12400 O O . LYS I 1 37 ? 22.665 -21.011 -66.783 1.00 26.31 550 LYS I O 1
ATOM 12402 N N . SER I 1 38 ? 22.608 -19.044 -65.690 1.00 26.52 551 SER I N 1
ATOM 12403 C CA . SER I 1 38 ? 21.369 -19.295 -64.979 1.00 27.20 551 SER I CA 1
ATOM 12404 C C . SER I 1 38 ? 20.118 -19.180 -65.855 1.00 27.57 551 SER I C 1
ATOM 12405 O O . SER I 1 38 ? 19.025 -19.481 -65.383 1.00 28.78 551 SER I O 1
ATOM 12408 N N . ALA I 1 39 ? 20.260 -18.694 -67.091 1.00 27.09 552 ALA I N 1
ATOM 12409 C CA . ALA I 1 39 ? 19.116 -18.492 -68.004 1.00 26.27 552 ALA I CA 1
ATOM 12410 C C . ALA I 1 39 ? 19.334 -19.297 -69.270 1.00 26.15 552 ALA I C 1
ATOM 12411 O O . ALA I 1 39 ? 19.562 -18.719 -70.333 1.00 26.03 552 ALA I O 1
ATOM 12413 N N . PRO I 1 40 ? 19.283 -20.639 -69.163 1.00 26.38 553 PRO I N 1
ATOM 12414 C CA . PRO I 1 40 ? 19.678 -21.492 -70.274 1.00 26.47 553 PRO I CA 1
ATOM 12415 C C . PRO I 1 40 ? 18.779 -21.329 -71.492 1.00 26.05 553 PRO I C 1
ATOM 12416 O O . PRO I 1 40 ? 17.564 -21.104 -71.363 1.00 26.30 553 PRO I O 1
ATOM 12420 N N . GLY I 1 41 ? 19.400 -21.409 -72.662 1.00 25.66 554 GLY I N 1
ATOM 12421 C CA . GLY I 1 41 ? 18.690 -21.254 -73.931 1.00 24.89 554 GLY I CA 1
ATOM 12422 C C . GLY I 1 41 ? 18.064 -19.902 -74.202 1.00 23.86 554 GLY I C 1
ATOM 12423 O O . GLY I 1 41 ? 17.160 -19.803 -75.033 1.00 24.33 554 GLY I O 1
ATOM 12424 N N . GLU I 1 42 ? 18.516 -18.868 -73.490 1.00 22.60 555 GLU I N 1
ATOM 12425 C CA . GLU I 1 42 ? 18.157 -17.479 -73.772 1.00 21.49 555 GLU I CA 1
ATOM 12426 C C . GLU I 1 42 ? 19.405 -16.637 -74.122 1.00 20.49 555 GLU I C 1
ATOM 12427 O O . GLU I 1 42 ? 20.468 -16.849 -73.562 1.00 20.78 555 GLU I O 1
ATOM 12433 N N . ALA I 1 43 ? 19.252 -15.665 -75.015 1.00 19.36 556 ALA I N 1
ATOM 12434 C CA . ALA I 1 43 ? 20.347 -14.835 -75.485 1.00 18.20 556 ALA I CA 1
ATOM 12435 C C . ALA I 1 43 ? 19.801 -13.566 -76.096 1.00 17.74 556 ALA I C 1
ATOM 12436 O O . ALA I 1 43 ? 18.623 -13.474 -76.399 1.00 19.04 556 ALA I O 1
ATOM 12438 N N . PHE I 1 44 ? 20.621 -12.531 -76.209 1.00 17.21 557 PHE I N 1
ATOM 12439 C CA . PHE I 1 44 ? 20.205 -11.334 -76.962 1.00 15.80 557 PHE I CA 1
ATOM 12440 C C . PHE I 1 44 ? 21.479 -10.679 -77.423 1.00 14.97 557 PHE I C 1
ATOM 12441 O O . PHE I 1 44 ? 22.535 -10.990 -76.905 1.00 15.70 557 PHE I O 1
ATOM 12449 N N . GLY I 1 45 ? 21.365 -9.750 -78.367 1.00 13.72 558 GLY I N 1
ATOM 12450 C CA . GLY I 1 45 ? 22.511 -9.167 -78.985 1.00 11.65 558 GLY I CA 1
ATOM 12451 C C . GLY I 1 45 ? 22.665 -7.694 -78.794 1.00 11.01 558 GLY I C 1
ATOM 12452 O O . GLY I 1 45 ? 21.725 -6.974 -78.432 1.00 11.41 558 GLY I O 1
ATOM 12453 N N . SER I 1 46 ? 23.890 -7.252 -79.026 1.00 10.07 559 SER I N 1
ATOM 12454 C CA . SER I 1 46 ? 24.216 -5.858 -79.021 1.00 9.23 559 SER I CA 1
ATOM 12455 C C . SER I 1 46 ? 25.316 -5.652 -80.080 1.00 8.19 559 SER I C 1
ATOM 12456 O O . SER I 1 46 ? 25.716 -6.605 -80.742 1.00 7.39 559 SER I O 1
ATOM 12459 N N . LEU I 1 47 ? 25.714 -4.389 -80.302 1.00 8.70 560 LEU I N 1
ATOM 12460 C CA . LEU I 1 47 ? 26.791 -4.049 -81.223 1.00 8.48 560 LEU I CA 1
ATOM 12461 C C . LEU I 1 47 ? 28.001 -3.542 -80.456 1.00 8.23 560 LEU I C 1
ATOM 12462 O O . LEU I 1 47 ? 27.879 -2.896 -79.397 1.00 8.91 560 LEU I O 1
ATOM 12467 N N . ALA I 1 48 ? 29.176 -3.841 -80.994 1.00 8.34 561 ALA I N 1
ATOM 12468 C CA . ALA I 1 48 ? 30.435 -3.311 -80.464 1.00 8.32 561 ALA I CA 1
ATOM 12469 C C . ALA I 1 48 ? 31.091 -2.587 -81.582 1.00 7.81 561 ALA I C 1
ATOM 12470 O O . ALA I 1 48 ? 31.050 -3.036 -82.700 1.00 8.97 561 ALA I O 1
ATOM 12472 N N . ILE I 1 49 ? 31.665 -1.439 -81.297 1.00 8.24 562 ILE I N 1
ATOM 12473 C CA . ILE I 1 49 ? 32.433 -0.709 -82.288 1.00 7.59 562 ILE I CA 1
ATOM 12474 C C . ILE I 1 49 ? 33.863 -0.747 -81.816 1.00 8.13 562 ILE I C 1
ATOM 12475 O O . ILE I 1 49 ? 34.115 -0.551 -80.641 1.00 9.11 562 ILE I O 1
ATOM 12480 N N . ILE I 1 50 ? 34.785 -1.044 -82.726 1.00 9.31 563 ILE I N 1
ATOM 12481 C CA . ILE I 1 50 ? 36.215 -1.165 -82.431 1.00 8.77 563 ILE I CA 1
ATOM 12482 C C . ILE I 1 50 ? 36.881 0.044 -83.080 1.00 9.41 563 ILE I C 1
ATOM 12483 O O . ILE I 1 50 ? 36.822 0.192 -84.298 1.00 10.53 563 ILE I O 1
ATOM 12488 N N . ILE I 1 51 ? 37.509 0.914 -82.284 1.00 9.60 564 ILE I N 1
ATOM 12489 C CA . ILE I 1 51 ? 38.038 2.201 -82.788 1.00 10.20 564 ILE I CA 1
ATOM 12490 C C . ILE I 1 51 ? 39.545 2.391 -82.433 1.00 11.15 564 ILE I C 1
ATOM 12491 O O . ILE I 1 51 ? 40.007 1.777 -81.459 1.00 10.98 564 ILE I O 1
ATOM 12496 N N . PRO I 1 52 ? 40.300 3.246 -83.193 1.00 10.61 565 PRO I N 1
ATOM 12497 C CA . PRO I 1 52 ? 41.697 3.459 -82.826 1.00 11.24 565 PRO I CA 1
ATOM 12498 C C . PRO I 1 52 ? 41.858 4.162 -81.496 1.00 10.96 565 PRO I C 1
ATOM 12499 O O . PRO I 1 52 ? 41.045 5.017 -81.131 1.00 11.39 565 PRO I O 1
ATOM 12503 N N . GLY I 1 53 ? 42.907 3.812 -80.770 1.00 11.20 566 GLY I N 1
ATOM 12504 C CA . GLY I 1 53 ? 43.096 4.424 -79.462 1.00 11.43 566 GLY I CA 1
ATOM 12505 C C . GLY I 1 53 ? 42.844 3.518 -78.285 1.00 12.24 566 GLY I C 1
ATOM 12506 O O . GLY I 1 53 ? 42.204 2.468 -78.444 1.00 11.87 566 GLY I O 1
ATOM 12507 N N . GLU I 1 54 ? 43.323 3.941 -77.109 1.00 11.47 567 GLU I N 1
ATOM 12508 C CA . GLU I 1 54 ? 43.175 3.191 -75.872 1.00 14.25 567 GLU I CA 1
ATOM 12509 C C . GLU I 1 54 ? 42.231 3.899 -74.947 1.00 14.68 567 GLU I C 1
ATOM 12510 O O . GLU I 1 54 ? 42.508 5.054 -74.491 1.00 15.04 567 GLU I O 1
ATOM 12516 N N . TYR I 1 55 ? 41.100 3.233 -74.697 1.00 14.78 568 TYR I N 1
ATOM 12517 C CA . TYR I 1 55 ? 40.015 3.799 -73.888 1.00 15.96 568 TYR I CA 1
ATOM 12518 C C . TYR I 1 55 ? 39.540 2.841 -72.789 1.00 15.31 568 TYR I C 1
ATOM 12519 O O . TYR I 1 55 ? 38.341 2.765 -72.542 1.00 15.21 568 TYR I O 1
ATOM 12528 N N . PRO I 1 56 ? 40.481 2.190 -72.059 1.00 15.18 569 PRO I N 1
ATOM 12529 C CA . PRO I 1 56 ? 40.075 1.165 -71.098 1.00 15.30 569 PRO I CA 1
ATOM 12530 C C . PRO I 1 56 ? 39.197 1.746 -69.980 1.00 15.96 569 PRO I C 1
ATOM 12531 O O . PRO I 1 56 ? 38.320 1.044 -69.454 1.00 16.49 569 PRO I O 1
ATOM 12535 N N . GLU I 1 57 ? 39.403 3.027 -69.672 1.00 16.60 570 GLU I N 1
ATOM 12536 C CA . GLU I 1 57 ? 38.617 3.768 -68.667 1.00 16.87 570 GLU I CA 1
ATOM 12537 C C . GLU I 1 57 ? 37.133 3.923 -69.071 1.00 16.00 570 GLU I C 1
ATOM 12538 O O . GLU I 1 57 ? 36.279 4.218 -68.234 1.00 14.97 570 GLU I O 1
ATOM 12544 N N . LEU I 1 58 ? 36.832 3.684 -70.358 1.00 15.57 571 LEU I N 1
ATOM 12545 C CA . LEU I 1 58 ? 35.464 3.792 -70.871 1.00 14.42 571 LEU I CA 1
ATOM 12546 C C . LEU I 1 58 ? 34.688 2.475 -70.793 1.00 14.26 571 LEU I C 1
ATOM 12547 O O . LEU I 1 58 ? 33.489 2.450 -71.038 1.00 14.57 571 LEU I O 1
ATOM 12552 N N . LEU I 1 59 ? 35.381 1.407 -70.398 1.00 13.20 572 LEU I N 1
ATOM 12553 C CA . LEU I 1 59 ? 34.862 0.041 -70.263 1.00 12.92 572 LEU I CA 1
ATOM 12554 C C . LEU I 1 59 ? 34.610 -0.272 -68.787 1.00 12.73 572 LEU I C 1
ATOM 12555 O O . LEU I 1 59 ? 35.375 0.135 -67.951 1.00 13.32 572 LEU I O 1
ATOM 12560 N N . ASP I 1 60 ? 33.569 -1.032 -68.477 1.00 13.47 573 ASP I N 1
ATOM 12561 C CA . ASP I 1 60 ? 33.457 -1.707 -67.184 1.00 12.89 573 ASP I CA 1
ATOM 12562 C C . ASP I 1 60 ? 34.777 -2.436 -66.926 1.00 13.13 573 ASP I C 1
ATOM 12563 O O . ASP I 1 60 ? 35.449 -2.872 -67.864 1.00 14.64 573 ASP I O 1
ATOM 12568 N N . ALA I 1 61 ? 35.185 -2.503 -65.667 1.00 12.55 574 ALA I N 1
ATOM 12569 C CA . ALA I 1 61 ? 36.457 -3.061 -65.264 1.00 13.17 574 ALA I CA 1
ATOM 12570 C C . ALA I 1 61 ? 36.652 -4.514 -65.626 1.00 13.37 574 ALA I C 1
ATOM 12571 O O . ALA I 1 61 ? 37.780 -4.966 -65.819 1.00 14.06 574 ALA I O 1
ATOM 12573 N N . ASN I 1 62 ? 35.555 -5.252 -65.715 1.00 12.88 575 ASN I N 1
ATOM 12574 C CA . ASN I 1 62 ? 35.586 -6.636 -66.159 1.00 12.52 575 ASN I CA 1
ATOM 12575 C C . ASN I 1 62 ? 36.004 -6.808 -67.642 1.00 12.27 575 ASN I C 1
ATOM 12576 O O . ASN I 1 62 ? 36.379 -7.898 -68.092 1.00 10.12 575 ASN I O 1
ATOM 12581 N N . GLN I 1 63 ? 36.006 -5.693 -68.376 1.00 11.89 576 GLN I N 1
ATOM 12582 C CA . GLN I 1 63 ? 36.332 -5.736 -69.796 1.00 11.96 576 GLN I CA 1
ATOM 12583 C C . GLN I 1 63 ? 37.688 -5.071 -70.058 1.00 12.72 576 GLN I C 1
ATOM 12584 O O . GLN I 1 63 ? 38.111 -5.017 -71.210 1.00 13.69 576 GLN I O 1
ATOM 12590 N N . GLN I 1 64 ? 38.324 -4.517 -69.013 1.00 12.06 577 GLN I N 1
ATOM 12591 C CA . GLN I 1 64 ? 39.619 -3.864 -69.126 1.00 12.69 577 GLN I CA 1
ATOM 12592 C C . GLN I 1 64 ? 40.732 -4.930 -69.224 1.00 13.16 577 GLN I C 1
ATOM 12593 O O . GLN I 1 64 ? 41.563 -5.125 -68.308 1.00 12.81 577 GLN I O 1
ATOM 12599 N N . VAL I 1 65 ? 40.688 -5.612 -70.358 1.00 13.05 578 VAL I N 1
ATOM 12600 C CA . VAL I 1 65 ? 41.524 -6.737 -70.741 1.00 13.24 578 VAL I CA 1
ATOM 12601 C C . VAL I 1 65 ? 42.109 -6.346 -72.137 1.00 12.60 578 VAL I C 1
ATOM 12602 O O . VAL I 1 65 ? 41.432 -5.719 -72.944 1.00 11.85 578 VAL I O 1
ATOM 12606 N N . LEU I 1 66 ? 43.363 -6.708 -72.397 1.00 12.21 579 LEU I N 1
ATOM 12607 C CA . LEU I 1 66 ? 44.057 -6.347 -73.617 1.00 12.35 579 LEU I CA 1
ATOM 12608 C C . LEU I 1 66 ? 44.431 -7.622 -74.361 1.00 13.53 579 LEU I C 1
ATOM 12609 O O . LEU I 1 66 ? 45.179 -8.445 -73.826 1.00 13.19 579 LEU I O 1
ATOM 12614 N N . SER I 1 67 ? 43.866 -7.803 -75.561 1.00 13.84 580 SER I N 1
ATOM 12615 C CA . SER I 1 67 ? 44.304 -8.822 -76.491 1.00 15.47 580 SER I CA 1
ATOM 12616 C C . SER I 1 67 ? 45.169 -8.330 -77.646 1.00 15.45 580 SER I C 1
ATOM 12617 O O . SER I 1 67 ? 45.103 -7.177 -78.022 1.00 15.09 580 SER I O 1
ATOM 12620 N N . HIS I 1 68 ? 45.958 -9.244 -78.225 1.00 16.12 581 HIS I N 1
ATOM 12621 C CA . HIS I 1 68 ? 46.986 -8.890 -79.190 1.00 15.49 581 HIS I CA 1
ATOM 12622 C C . HIS I 1 68 ? 46.804 -9.673 -80.430 1.00 16.49 581 HIS I C 1
ATOM 12623 O O . HIS I 1 68 ? 46.440 -10.867 -80.383 1.00 15.77 581 HIS I O 1
ATOM 12630 N N . PHE I 1 69 ? 47.055 -8.975 -81.531 1.00 16.47 582 PHE I N 1
ATOM 12631 C CA . PHE I 1 69 ? 47.253 -9.569 -82.846 1.00 18.22 582 PHE I CA 1
ATOM 12632 C C . PHE I 1 69 ? 48.611 -10.293 -82.865 1.00 18.93 582 PHE I C 1
ATOM 12633 O O . PHE I 1 69 ? 49.472 -10.047 -82.007 1.00 19.10 582 PHE I O 1
ATOM 12641 N N . ALA I 1 70 ? 48.787 -11.181 -83.842 1.00 20.22 583 ALA I N 1
ATOM 12642 C CA . ALA I 1 70 ? 49.959 -12.081 -83.918 1.00 20.63 583 ALA I CA 1
ATOM 12643 C C . ALA I 1 70 ? 51.278 -11.281 -84.054 1.00 20.69 583 ALA I C 1
ATOM 12644 O O . ALA I 1 70 ? 51.275 -10.147 -84.492 1.00 19.38 583 ALA I O 1
ATOM 12646 N N . ASN I 1 71 ? 52.383 -11.890 -83.720 1.00 22.50 584 ASN I N 1
ATOM 12647 C CA . ASN I 1 71 ? 53.653 -11.238 -83.668 1.00 23.89 584 ASN I CA 1
ATOM 12648 C C . ASN I 1 71 ? 53.595 -9.957 -82.844 1.00 24.19 584 ASN I C 1
ATOM 12649 O O . ASN I 1 71 ? 53.031 -9.939 -81.787 1.00 26.70 584 ASN I O 1
ATOM 12654 N N . ASP I 1 72 ? 54.126 -8.866 -83.260 1.00 24.03 585 ASP I N 1
ATOM 12655 C CA . ASP I 1 72 ? 53.987 -7.761 -82.259 1.00 23.10 585 ASP I CA 1
ATOM 12656 C C . ASP I 1 72 ? 53.418 -6.575 -83.009 1.00 21.30 585 ASP I C 1
ATOM 12657 O O . ASP I 1 72 ? 54.089 -5.582 -83.206 1.00 21.97 585 ASP I O 1
ATOM 12662 N N . THR I 1 73 ? 52.162 -6.723 -83.448 1.00 20.12 586 THR I N 1
ATOM 12663 C CA . THR I 1 73 ? 51.527 -5.821 -84.429 1.00 19.37 586 THR I CA 1
ATOM 12664 C C . THR I 1 73 ? 50.285 -5.070 -83.909 1.00 19.08 586 THR I C 1
ATOM 12665 O O . THR I 1 73 ? 49.443 -4.591 -84.686 1.00 19.04 586 THR I O 1
ATOM 12669 N N . GLY I 1 74 ? 50.192 -4.939 -82.590 1.00 17.39 587 GLY I N 1
ATOM 12670 C CA . GLY I 1 74 ? 49.141 -4.132 -81.996 1.00 15.95 587 GLY I CA 1
ATOM 12671 C C . GLY I 1 74 ? 48.163 -4.944 -81.170 1.00 15.09 587 GLY I C 1
ATOM 12672 O O . GLY I 1 74 ? 48.234 -6.174 -81.136 1.00 15.88 587 GLY I O 1
ATOM 12673 N N . SER I 1 75 ? 47.226 -4.243 -80.549 1.00 13.07 588 SER I N 1
ATOM 12674 C CA . SER I 1 75 ? 46.432 -4.766 -79.460 1.00 12.48 588 SER I CA 1
ATOM 12675 C C . SER I 1 75 ? 45.028 -4.209 -79.536 1.00 11.62 588 SER I C 1
ATOM 12676 O O . SER I 1 75 ? 44.822 -3.211 -80.224 1.00 12.09 588 SER I O 1
ATOM 12679 N N . VAL I 1 76 ? 44.084 -4.864 -78.833 1.00 10.94 589 VAL I N 1
ATOM 12680 C CA . VAL I 1 76 ? 42.687 -4.383 -78.701 1.00 9.95 589 VAL I CA 1
ATOM 12681 C C . VAL I 1 76 ? 42.201 -4.549 -77.278 1.00 9.91 589 VAL I C 1
ATOM 12682 O O . VAL I 1 76 ? 42.159 -5.686 -76.784 1.00 8.36 589 VAL I O 1
ATOM 12686 N N . TRP I 1 77 ? 41.873 -3.423 -76.633 1.00 10.16 590 TRP I N 1
ATOM 12687 C CA . TRP I 1 77 ? 41.187 -3.437 -75.340 1.00 11.31 590 TRP I CA 1
ATOM 12688 C C . TRP I 1 77 ? 39.765 -3.944 -75.515 1.00 12.35 590 TRP I C 1
ATOM 12689 O O . TRP I 1 77 ? 39.070 -3.558 -76.472 1.00 11.60 590 TRP I O 1
ATOM 12700 N N . GLY I 1 78 ? 39.340 -4.795 -74.570 1.00 12.37 591 GLY I N 1
ATOM 12701 C CA . GLY I 1 78 ? 37.962 -5.115 -74.393 1.00 12.04 591 GLY I CA 1
ATOM 12702 C C . GLY I 1 78 ? 37.604 -6.398 -75.110 1.00 13.07 591 GLY I C 1
ATOM 12703 O O . GLY I 1 78 ? 36.441 -6.822 -75.096 1.00 11.49 591 GLY I O 1
ATOM 12704 N N . ILE I 1 79 ? 38.596 -6.990 -75.772 1.00 13.66 592 ILE I N 1
ATOM 12705 C CA . ILE I 1 79 ? 38.397 -8.301 -76.326 1.00 14.86 592 ILE I CA 1
ATOM 12706 C C . ILE I 1 79 ? 39.207 -9.341 -75.534 1.00 15.30 592 ILE I C 1
ATOM 12707 O O . ILE I 1 79 ? 40.343 -9.056 -75.095 1.00 13.39 592 ILE I O 1
ATOM 12712 N N . GLY I 1 80 ? 38.604 -10.522 -75.356 1.00 14.04 593 GLY I N 1
ATOM 12713 C CA . GLY I 1 80 ? 39.082 -11.501 -74.381 1.00 15.05 593 GLY I CA 1
ATOM 12714 C C . GLY I 1 80 ? 40.066 -12.537 -74.883 1.00 16.27 593 GLY I C 1
ATOM 12715 O O . GLY I 1 80 ? 40.733 -13.183 -74.092 1.00 17.35 593 GLY I O 1
ATOM 12716 N N . GLU I 1 81 ? 40.186 -12.704 -76.192 1.00 16.48 594 GLU I N 1
ATOM 12717 C CA . GLU I 1 81 ? 41.128 -13.689 -76.696 1.00 17.08 594 GLU I CA 1
ATOM 12718 C C . GLU I 1 81 ? 42.027 -13.043 -77.733 1.00 16.54 594 GLU I C 1
ATOM 12719 O O . GLU I 1 81 ? 41.609 -12.107 -78.427 1.00 16.09 594 GLU I O 1
ATOM 12725 N N . ASP I 1 82 ? 43.255 -13.549 -77.837 1.00 16.86 595 ASP I N 1
ATOM 12726 C CA . ASP I 1 82 ? 44.238 -13.086 -78.813 1.00 16.58 595 ASP I CA 1
ATOM 12727 C C . ASP I 1 82 ? 43.784 -13.355 -80.235 1.00 16.78 595 ASP I C 1
ATOM 12728 O O . ASP I 1 82 ? 42.966 -14.245 -80.471 1.00 15.69 595 ASP I O 1
ATOM 12733 N N . ILE I 1 83 ? 44.293 -12.539 -81.163 1.00 16.70 596 ILE I N 1
ATOM 12734 C CA . ILE I 1 83 ? 43.853 -12.541 -82.548 1.00 17.16 596 ILE I CA 1
ATOM 12735 C C . ILE I 1 83 ? 44.962 -13.232 -83.349 1.00 18.81 596 ILE I C 1
ATOM 12736 O O . ILE I 1 83 ? 46.121 -12.836 -83.274 1.00 19.94 596 ILE I O 1
ATOM 12741 N N . PRO I 1 84 ? 44.605 -14.294 -84.103 1.00 20.42 597 PRO I N 1
ATOM 12742 C CA . PRO I 1 84 ? 45.530 -15.183 -84.819 1.00 20.24 597 PRO I CA 1
ATOM 12743 C C . PRO I 1 84 ? 46.090 -14.619 -86.109 1.00 20.01 597 PRO I C 1
ATOM 12744 O O . PRO I 1 84 ? 46.605 -15.359 -86.942 1.00 22.86 597 PRO I O 1
ATOM 12748 N N . PHE I 1 85 ? 46.010 -13.324 -86.284 1.00 18.11 598 PHE I N 1
ATOM 12749 C CA . PHE I 1 85 ? 46.590 -12.701 -87.432 1.00 16.29 598 PHE I CA 1
ATOM 12750 C C . PHE I 1 85 ? 47.146 -11.352 -87.022 1.00 16.36 598 PHE I C 1
ATOM 12751 O O . PHE I 1 85 ? 46.822 -10.828 -85.940 1.00 15.23 598 PHE I O 1
ATOM 12759 N N . GLU I 1 86 ? 47.934 -10.771 -87.906 1.00 15.54 599 GLU I N 1
ATOM 12760 C CA . GLU I 1 86 ? 48.636 -9.538 -87.657 1.00 15.66 599 GLU I CA 1
ATOM 12761 C C . GLU I 1 86 ? 47.715 -8.341 -87.800 1.00 14.54 599 GLU I C 1
ATOM 12762 O O . GLU I 1 86 ? 46.841 -8.376 -88.545 1.00 13.73 599 GLU I O 1
ATOM 12768 N N . GLY I 1 87 ? 47.935 -7.313 -87.031 1.00 13.96 600 GLY I N 1
ATOM 12769 C CA . GLY I 1 87 ? 47.193 -6.070 -87.137 1.00 15.23 600 GLY I CA 1
ATOM 12770 C C . GLY I 1 87 ? 48.050 -5.107 -87.909 1.00 17.19 600 GLY I C 1
ATOM 12771 O O . GLY I 1 87 ? 48.983 -5.524 -88.598 1.00 18.10 600 GLY I O 1
ATOM 12772 N N . ASP I 1 88 ? 47.744 -3.829 -87.809 1.00 17.18 601 ASP I N 1
ATOM 12773 C CA . ASP I 1 88 ? 48.420 -2.823 -88.592 1.00 17.82 601 ASP I CA 1
ATOM 12774 C C . ASP I 1 88 ? 49.180 -1.893 -87.634 1.00 18.71 601 ASP I C 1
ATOM 12775 O O . ASP I 1 88 ? 49.162 -0.710 -87.828 1.00 18.88 601 ASP I O 1
ATOM 12780 N N . ASN I 1 89 ? 49.815 -2.456 -86.583 1.00 20.68 602 ASN I N 1
ATOM 12781 C CA . ASN I 1 89 ? 50.656 -1.708 -85.605 1.00 22.72 602 ASN I CA 1
ATOM 12782 C C . ASN I 1 89 ? 49.948 -0.587 -84.880 1.00 23.53 602 ASN I C 1
ATOM 12783 O O . ASN I 1 89 ? 50.551 0.410 -84.561 1.00 24.80 602 ASN I O 1
ATOM 12796 N N . CYS I 1 91 ? 46.932 0.415 -81.730 1.00 21.61 604 CYS I N 1
ATOM 12797 C CA . CYS I 1 91 ? 46.108 0.125 -80.593 1.00 20.67 604 CYS I CA 1
ATOM 12798 C C . CYS I 1 91 ? 44.641 0.516 -80.863 1.00 18.60 604 CYS I C 1
ATOM 12799 O O . CYS I 1 91 ? 44.352 1.541 -81.503 1.00 18.05 604 CYS I O 1
ATOM 12802 N N . TYR I 1 92 ? 43.721 -0.334 -80.400 1.00 16.31 605 TYR I N 1
ATOM 12803 C CA . TYR I 1 92 ? 42.291 -0.159 -80.585 1.00 14.18 605 TYR I CA 1
ATOM 12804 C C . TYR I 1 92 ? 41.583 -0.454 -79.290 1.00 13.56 605 TYR I C 1
ATOM 12805 O O . TYR I 1 92 ? 42.162 -1.024 -78.372 1.00 14.46 605 TYR I O 1
ATOM 12814 N N . THR I 1 93 ? 40.318 -0.063 -79.223 1.00 11.93 606 THR I N 1
ATOM 12815 C CA . THR I 1 93 ? 39.439 -0.418 -78.116 1.00 10.79 606 THR I CA 1
ATOM 12816 C C . THR I 1 93 ? 38.098 -0.837 -78.661 1.00 8.34 606 THR I C 1
ATOM 12817 O O . THR I 1 93 ? 37.594 -0.185 -79.528 1.00 6.19 606 THR I O 1
ATOM 12821 N N . ALA I 1 94 ? 37.546 -1.921 -78.114 1.00 7.54 607 ALA I N 1
ATOM 12822 C CA . ALA I 1 94 ? 36.208 -2.433 -78.486 1.00 8.12 607 ALA I CA 1
ATOM 12823 C C . ALA I 1 94 ? 35.211 -2.021 -77.442 1.00 8.56 607 ALA I C 1
ATOM 12824 O O . ALA I 1 94 ? 35.318 -2.408 -76.259 1.00 9.83 607 ALA I O 1
ATOM 12826 N N . LEU I 1 95 ? 34.247 -1.218 -77.861 1.00 9.30 608 LEU I N 1
ATOM 12827 C CA . LEU I 1 95 ? 33.367 -0.502 -76.930 1.00 9.59 608 LEU I CA 1
ATOM 12828 C C . LEU I 1 95 ? 31.896 -0.840 -77.267 1.00 9.81 608 LEU I C 1
ATOM 12829 O O . LEU I 1 95 ? 31.516 -0.926 -78.441 1.00 11.19 608 LEU I O 1
ATOM 12834 N N . PRO I 1 96 ? 31.070 -1.014 -76.247 1.00 9.77 609 PRO I N 1
ATOM 12835 C CA . PRO I 1 96 ? 29.636 -1.160 -76.480 1.00 9.74 609 PRO I CA 1
ATOM 12836 C C . PRO I 1 96 ? 29.102 0.015 -77.272 1.00 11.17 609 PRO I C 1
ATOM 12837 O O . PRO I 1 96 ? 29.277 1.165 -76.850 1.00 12.18 609 PRO I O 1
ATOM 12841 N N . LEU I 1 97 ? 28.506 -0.258 -78.438 1.00 11.74 610 LEU I N 1
ATOM 12842 C CA . LEU I 1 97 ? 27.989 0.813 -79.300 1.00 11.12 610 LEU I CA 1
ATOM 12843 C C . LEU I 1 97 ? 26.490 1.094 -79.036 1.00 12.84 610 LEU I C 1
ATOM 12844 O O . LEU I 1 97 ? 25.591 0.237 -79.326 1.00 11.64 610 LEU I O 1
ATOM 12849 N N . LYS I 1 98 ? 26.213 2.299 -78.524 1.00 12.97 611 LYS I N 1
ATOM 12850 C CA . LYS I 1 98 ? 24.840 2.602 -78.155 1.00 15.25 611 LYS I CA 1
ATOM 12851 C C . LYS I 1 98 ? 24.109 3.275 -79.323 1.00 15.54 611 LYS I C 1
ATOM 12852 O O . LYS I 1 98 ? 22.957 2.926 -79.613 1.00 16.88 611 LYS I O 1
ATOM 12858 N N . GLU I 1 99 ? 24.805 4.153 -80.032 1.00 16.33 612 GLU I N 1
ATOM 12859 C CA . GLU I 1 99 ? 24.237 4.905 -81.141 1.00 19.48 612 GLU I CA 1
ATOM 12860 C C . GLU I 1 99 ? 25.338 5.510 -82.027 1.00 19.97 612 GLU I C 1
ATOM 12861 O O . GLU I 1 99 ? 26.382 5.945 -81.528 1.00 18.83 612 GLU I O 1
ATOM 12867 N N . ILE I 1 100 ? 25.110 5.521 -83.344 1.00 21.85 613 ILE I N 1
ATOM 12868 C CA . ILE I 1 100 ? 25.906 6.373 -84.244 1.00 23.84 613 ILE I CA 1
ATOM 12869 C C . ILE I 1 100 ? 25.026 7.535 -84.659 1.00 25.22 613 ILE I C 1
ATOM 12870 O O . ILE I 1 100 ? 24.029 7.334 -85.344 1.00 26.02 613 ILE I O 1
ATOM 12875 N N . LYS I 1 101 ? 25.390 8.735 -84.224 1.00 25.92 614 LYS I N 1
ATOM 12876 C CA . LYS I 1 101 ? 24.644 9.934 -84.525 1.00 26.83 614 LYS I CA 1
ATOM 12877 C C . LYS I 1 101 ? 24.773 10.247 -86.013 1.00 27.77 614 LYS I C 1
ATOM 12878 O O . LYS I 1 101 ? 25.682 9.754 -86.683 1.00 27.53 614 LYS I O 1
ATOM 12884 N N . ARG I 1 102 ? 23.872 11.106 -86.502 1.00 28.24 615 ARG I N 1
ATOM 12885 C CA . ARG I 1 102 ? 23.919 11.666 -87.858 1.00 28.43 615 ARG I CA 1
ATOM 12886 C C . ARG I 1 102 ? 25.238 12.459 -88.142 1.00 27.68 615 ARG I C 1
ATOM 12887 O O . ARG I 1 102 ? 25.766 12.394 -89.238 1.00 28.02 615 ARG I O 1
ATOM 12895 N N . ASN I 1 103 ? 25.759 13.216 -87.175 1.00 26.35 616 ASN I N 1
ATOM 12896 C CA . ASN I 1 103 ? 27.026 13.926 -87.373 1.00 25.70 616 ASN I CA 1
ATOM 12897 C C . ASN I 1 103 ? 28.270 13.005 -87.283 1.00 25.93 616 ASN I C 1
ATOM 12898 O O . ASN I 1 103 ? 29.428 13.462 -87.407 1.00 27.58 616 ASN I O 1
ATOM 12903 N N . GLY I 1 104 ? 28.039 11.712 -87.074 1.00 25.22 617 GLY I N 1
ATOM 12904 C CA . GLY I 1 104 ? 29.107 10.702 -87.083 1.00 23.41 617 GLY I CA 1
ATOM 12905 C C . GLY I 1 104 ? 29.666 10.423 -85.694 1.00 22.44 617 GLY I C 1
ATOM 12906 O O . GLY I 1 104 ? 30.455 9.499 -85.508 1.00 22.79 617 GLY I O 1
ATOM 12907 N N . ASN I 1 105 ? 29.266 11.246 -84.721 1.00 21.77 618 ASN I N 1
ATOM 12908 C CA . ASN I 1 105 ? 29.543 11.033 -83.304 1.00 20.51 618 ASN I CA 1
ATOM 12909 C C . ASN I 1 105 ? 29.061 9.630 -82.880 1.00 19.86 618 ASN I C 1
ATOM 12910 O O . ASN I 1 105 ? 28.085 9.095 -83.431 1.00 18.77 618 ASN I O 1
ATOM 12915 N N . ILE I 1 106 ? 29.769 9.024 -81.936 1.00 18.51 619 ILE I N 1
ATOM 12916 C CA . ILE I 1 106 ? 29.364 7.706 -81.416 1.00 18.56 619 ILE I CA 1
ATOM 12917 C C . ILE I 1 106 ? 29.007 7.780 -79.926 1.00 17.24 619 ILE I C 1
ATOM 12918 O O . ILE I 1 106 ? 29.667 8.452 -79.143 1.00 17.36 619 ILE I O 1
ATOM 12923 N N . VAL I 1 107 ? 27.944 7.095 -79.551 1.00 16.27 620 VAL I N 1
ATOM 12924 C CA . VAL I 1 107 ? 27.557 7.078 -78.162 1.00 16.24 620 VAL I CA 1
ATOM 12925 C C . VAL I 1 107 ? 27.890 5.674 -77.637 1.00 15.91 620 VAL I C 1
ATOM 12926 O O . VAL I 1 107 ? 27.441 4.700 -78.181 1.00 16.11 620 VAL I O 1
ATOM 12930 N N . VAL I 1 108 ? 28.743 5.592 -76.624 1.00 15.41 621 VAL I N 1
ATOM 12931 C CA . VAL I 1 108 ? 29.098 4.301 -76.047 1.00 15.54 621 VAL I CA 1
ATOM 12932 C C . VAL I 1 108 ? 28.499 4.244 -74.640 1.00 15.72 621 VAL I C 1
ATOM 12933 O O . VAL I 1 108 ? 27.911 5.224 -74.188 1.00 16.02 621 VAL I O 1
ATOM 12937 N N . GLU I 1 109 ? 28.536 3.085 -74.002 1.00 15.22 622 GLU I N 1
ATOM 12938 C CA . GLU I 1 109 ? 28.264 3.019 -72.588 1.00 16.13 622 GLU I CA 1
ATOM 12939 C C . GLU I 1 109 ? 28.960 1.815 -72.001 1.00 15.13 622 GLU I C 1
ATOM 12940 O O . GLU I 1 109 ? 29.618 1.041 -72.733 1.00 14.40 622 GLU I O 1
ATOM 12946 N N . LYS I 1 110 ? 28.815 1.663 -70.687 1.00 14.30 623 LYS I N 1
ATOM 12947 C CA . LYS I 1 110 ? 29.426 0.565 -69.933 1.00 13.41 623 LYS I CA 1
ATOM 12948 C C . LYS I 1 110 ? 28.376 -0.484 -69.705 1.00 13.20 623 LYS I C 1
ATOM 12949 O O . LYS I 1 110 ? 27.183 -0.205 -69.493 1.00 11.95 623 LYS I O 1
ATOM 12955 N N . ILE I 1 111 ? 28.797 -1.723 -69.802 1.00 12.68 624 ILE I N 1
ATOM 12956 C CA . ILE I 1 111 ? 27.832 -2.790 -69.589 1.00 12.97 624 ILE I CA 1
ATOM 12957 C C . ILE I 1 111 ? 28.496 -3.669 -68.564 1.00 12.84 624 ILE I C 1
ATOM 12958 O O . ILE I 1 111 ? 29.727 -3.687 -68.477 1.00 12.51 624 ILE I O 1
ATOM 12963 N N . PHE I 1 112 ? 27.701 -4.369 -67.770 1.00 13.52 625 PHE I N 1
ATOM 12964 C CA . PHE I 1 112 ? 28.282 -5.214 -66.737 1.00 13.21 625 PHE I CA 1
ATOM 12965 C C . PHE I 1 112 ? 28.372 -6.657 -67.272 1.00 12.45 625 PHE I C 1
ATOM 12966 O O . PHE I 1 112 ? 27.383 -7.380 -67.354 1.00 12.27 625 PHE I O 1
ATOM 12974 N N . ALA I 1 113 ? 29.590 -7.049 -67.646 1.00 11.64 626 ALA I N 1
ATOM 12975 C CA . ALA I 1 113 ? 29.843 -8.262 -68.382 1.00 10.02 626 ALA I CA 1
ATOM 12976 C C . ALA I 1 113 ? 31.345 -8.493 -68.514 1.00 10.45 626 ALA I C 1
ATOM 12977 O O . ALA I 1 113 ? 32.149 -7.586 -68.343 1.00 10.14 626 ALA I O 1
ATOM 12979 N N . GLY I 1 114 ? 31.710 -9.730 -68.842 1.00 10.62 627 GLY I N 1
ATOM 12980 C CA . GLY I 1 114 ? 33.073 -10.060 -69.186 1.00 10.59 627 GLY I CA 1
ATOM 12981 C C . GLY I 1 114 ? 33.461 -9.412 -70.521 1.00 10.93 627 GLY I C 1
ATOM 12982 O O . GLY I 1 114 ? 32.670 -8.657 -71.117 1.00 11.52 627 GLY I O 1
ATOM 12983 N N . PRO I 1 115 ? 34.692 -9.682 -70.985 1.00 9.85 628 PRO I N 1
ATOM 12984 C CA . PRO I 1 115 ? 35.186 -9.204 -72.271 1.00 9.20 628 PRO I CA 1
ATOM 12985 C C . PRO I 1 115 ? 34.580 -9.991 -73.419 1.00 8.78 628 PRO I C 1
ATOM 12986 O O . PRO I 1 115 ? 33.978 -11.023 -73.194 1.00 8.35 628 PRO I O 1
ATOM 12990 N N . ILE I 1 116 ? 34.720 -9.483 -74.638 1.00 9.65 629 ILE I N 1
ATOM 12991 C CA . ILE I 1 116 ? 34.188 -10.139 -75.847 1.00 9.77 629 ILE I CA 1
ATOM 12992 C C . ILE I 1 116 ? 35.029 -11.395 -76.163 1.00 10.82 629 ILE I C 1
ATOM 12993 O O . ILE I 1 116 ? 36.220 -11.309 -76.545 1.00 10.61 629 ILE I O 1
ATOM 13006 N N . GLY I 1 118 ? 35.454 -15.520 -77.877 1.00 12.37 631 GLY I N 1
ATOM 13007 C CA . GLY I 1 118 ? 35.168 -16.282 -79.097 1.00 12.29 631 GLY I CA 1
ATOM 13008 C C . GLY I 1 118 ? 35.843 -15.659 -80.315 1.00 13.20 631 GLY I C 1
ATOM 13009 O O . GLY I 1 118 ? 36.448 -14.561 -80.232 1.00 13.34 631 GLY I O 1
ATOM 13010 N N . PRO I 1 119 ? 35.783 -16.368 -81.439 1.00 13.50 632 PRO I N 1
ATOM 13011 C CA . PRO I 1 119 ? 36.451 -15.934 -82.650 1.00 13.31 632 PRO I CA 1
ATOM 13012 C C . PRO I 1 119 ? 35.643 -15.081 -83.630 1.00 13.90 632 PRO I C 1
ATOM 13013 O O . PRO I 1 119 ? 36.176 -14.775 -84.705 1.00 13.78 632 PRO I O 1
ATOM 13017 N N . SER I 1 120 ? 34.391 -14.685 -83.305 1.00 13.54 633 SER I N 1
ATOM 13018 C CA . SER I 1 120 ? 33.502 -14.170 -84.354 1.00 13.32 633 SER I CA 1
ATOM 13019 C C . SER I 1 120 ? 33.540 -12.693 -84.660 1.00 12.71 633 SER I C 1
ATOM 13020 O O . SER I 1 120 ? 32.917 -12.224 -85.637 1.00 12.16 633 SER I O 1
ATOM 13023 N N . ALA I 1 121 ? 34.393 -11.990 -83.908 1.00 11.09 634 ALA I N 1
ATOM 13024 C CA . ALA I 1 121 ? 34.790 -10.655 -84.227 1.00 9.91 634 ALA I CA 1
ATOM 13025 C C . ALA I 1 121 ? 35.953 -10.639 -85.203 1.00 10.32 634 ALA I C 1
ATOM 13026 O O . ALA I 1 121 ? 36.358 -9.577 -85.615 1.00 10.51 634 ALA I O 1
ATOM 13028 N N . GLN I 1 122 ? 36.474 -11.793 -85.618 1.00 10.72 635 GLN I N 1
ATOM 13029 C CA . GLN I 1 122 ? 37.654 -11.806 -86.520 1.00 10.72 635 GLN I CA 1
ATOM 13030 C C . GLN I 1 122 ? 37.469 -11.182 -87.905 1.00 11.51 635 GLN I C 1
ATOM 13031 O O . GLN I 1 122 ? 38.401 -10.558 -88.417 1.00 13.12 635 GLN I O 1
ATOM 13037 N N . LEU I 1 123 ? 36.317 -11.347 -88.522 1.00 10.91 636 LEU I N 1
ATOM 13038 C CA . LEU I 1 123 ? 36.002 -10.708 -89.748 1.00 9.84 636 LEU I CA 1
ATOM 13039 C C . LEU I 1 123 ? 36.085 -9.200 -89.728 1.00 10.43 636 LEU I C 1
ATOM 13040 O O . LEU I 1 123 ? 36.806 -8.595 -90.477 1.00 10.29 636 LEU I O 1
ATOM 13045 N N . GLY I 1 124 ? 35.330 -8.613 -88.838 1.00 10.40 637 GLY I N 1
ATOM 13046 C CA . GLY I 1 124 ? 35.450 -7.170 -88.620 1.00 10.17 637 GLY I CA 1
ATOM 13047 C C . GLY I 1 124 ? 36.902 -6.793 -88.294 1.00 10.92 637 GLY I C 1
ATOM 13048 O O . GLY I 1 124 ? 37.414 -5.804 -88.802 1.00 10.33 637 GLY I O 1
ATOM 13049 N N . LEU I 1 125 ? 37.575 -7.575 -87.449 1.00 11.77 638 LEU I N 1
ATOM 13050 C CA . LEU I 1 125 ? 38.966 -7.247 -87.059 1.00 13.01 638 LEU I CA 1
ATOM 13051 C C . LEU I 1 125 ? 39.931 -7.286 -88.229 1.00 13.03 638 LEU I C 1
ATOM 13052 O O . LEU I 1 125 ? 40.810 -6.410 -88.337 1.00 14.01 638 LEU I O 1
ATOM 13057 N N . SER I 1 126 ? 39.783 -8.295 -89.093 1.00 12.67 639 SER I N 1
ATOM 13058 C CA . SER I 1 126 ? 40.585 -8.382 -90.303 1.00 13.51 639 SER I CA 1
ATOM 13059 C C . SER I 1 126 ? 40.327 -7.247 -91.228 1.00 13.63 639 SER I C 1
ATOM 13060 O O . SER I 1 126 ? 41.252 -6.733 -91.799 1.00 14.25 639 SER I O 1
ATOM 13063 N N . LEU I 1 127 ? 39.057 -6.876 -91.433 1.00 14.53 640 LEU I N 1
ATOM 13064 C CA . LEU I 1 127 ? 38.746 -5.725 -92.321 1.00 13.70 640 LEU I CA 1
ATOM 13065 C C . LEU I 1 127 ? 39.345 -4.434 -91.746 1.00 13.97 640 LEU I C 1
ATOM 13066 O O . LEU I 1 127 ? 39.858 -3.553 -92.474 1.00 14.03 640 LEU I O 1
ATOM 13071 N N . LEU I 1 128 ? 39.249 -4.331 -90.431 1.00 12.90 641 LEU I N 1
ATOM 13072 C CA . LEU I 1 128 ? 39.721 -3.146 -89.714 1.00 13.98 641 LEU I CA 1
ATOM 13073 C C . LEU I 1 128 ? 41.182 -2.838 -89.982 1.00 14.04 641 LEU I C 1
ATOM 13074 O O . LEU I 1 128 ? 41.545 -1.707 -90.311 1.00 13.37 641 LEU I O 1
ATOM 13079 N N . VAL I 1 129 ? 42.019 -3.849 -89.804 1.00 15.87 642 VAL I N 1
ATOM 13080 C CA . VAL I 1 129 ? 43.481 -3.660 -89.911 1.00 16.26 642 VAL I CA 1
ATOM 13081 C C . VAL I 1 129 ? 44.008 -3.717 -91.353 1.00 17.99 642 VAL I C 1
ATOM 13082 O O . VAL I 1 129 ? 45.105 -3.236 -91.603 1.00 19.27 642 VAL I O 1
ATOM 13086 N N . ASN I 1 130 ? 43.241 -4.308 -92.276 1.00 18.47 643 ASN I N 1
ATOM 13087 C CA . ASN I 1 130 ? 43.650 -4.513 -93.674 1.00 20.10 643 ASN I CA 1
ATOM 13088 C C . ASN I 1 130 ? 42.885 -3.703 -94.702 1.00 21.23 643 ASN I C 1
ATOM 13089 O O . ASN I 1 130 ? 43.445 -3.320 -95.738 1.00 22.46 643 ASN I O 1
ATOM 13094 N N . ASP I 1 131 ? 41.607 -3.431 -94.455 1.00 22.07 644 ASP I N 1
ATOM 13095 C CA . ASP I 1 131 ? 40.754 -2.896 -95.518 1.00 22.46 644 ASP I CA 1
ATOM 13096 C C . ASP I 1 131 ? 40.082 -1.559 -95.238 1.00 22.94 644 ASP I C 1
ATOM 13097 O O . ASP I 1 131 ? 39.726 -0.862 -96.173 1.00 25.11 644 ASP I O 1
ATOM 13102 N N . ILE I 1 132 ? 39.901 -1.198 -93.973 1.00 21.90 645 ILE I N 1
ATOM 13103 C CA . ILE I 1 132 ? 39.148 0.014 -93.628 1.00 20.13 645 ILE I CA 1
ATOM 13104 C C . ILE I 1 132 ? 40.164 1.107 -93.347 1.00 21.25 645 ILE I C 1
ATOM 13105 O O . ILE I 1 132 ? 41.153 0.849 -92.687 1.00 20.24 645 ILE I O 1
ATOM 13110 N N . GLU I 1 133 ? 39.920 2.316 -93.845 1.00 22.54 646 GLU I N 1
ATOM 13111 C CA . GLU I 1 133 ? 40.878 3.435 -93.667 1.00 24.83 646 GLU I CA 1
ATOM 13112 C C . GLU I 1 133 ? 40.180 4.709 -93.283 1.00 23.19 646 GLU I C 1
ATOM 13113 O O . GLU I 1 133 ? 40.752 5.568 -92.645 1.00 25.06 646 GLU I O 1
ATOM 13119 N N . ASP I 1 134 ? 38.931 4.796 -93.669 1.00 23.17 647 ASP I N 1
ATOM 13120 C CA . ASP I 1 134 ? 38.191 6.036 -93.752 1.00 23.55 647 ASP I CA 1
ATOM 13121 C C . ASP I 1 134 ? 36.852 5.935 -93.038 1.00 21.75 647 ASP I C 1
ATOM 13122 O O . ASP I 1 134 ? 35.885 5.478 -93.625 1.00 22.38 647 ASP I O 1
ATOM 13127 N N . GLY I 1 135 ? 36.782 6.342 -91.776 1.00 19.16 648 GLY I N 1
ATOM 13128 C CA . GLY I 1 135 ? 35.557 6.151 -91.032 1.00 17.46 648 GLY I CA 1
ATOM 13129 C C . GLY I 1 135 ? 35.047 4.722 -90.813 1.00 15.54 648 GLY I C 1
ATOM 13130 O O . GLY I 1 135 ? 35.771 3.753 -90.980 1.00 14.89 648 GLY I O 1
ATOM 13131 N N . VAL I 1 136 ? 33.773 4.623 -90.421 1.00 14.65 649 VAL I N 1
ATOM 13132 C CA . VAL I 1 136 ? 33.148 3.360 -90.010 1.00 13.86 649 VAL I CA 1
ATOM 13133 C C . VAL I 1 136 ? 32.110 2.903 -91.085 1.00 13.77 649 VAL I C 1
ATOM 13134 O O . VAL I 1 136 ? 31.113 3.607 -91.326 1.00 13.42 649 VAL I O 1
ATOM 13138 N N . PRO I 1 137 ? 32.352 1.746 -91.737 1.00 13.26 650 PRO I N 1
ATOM 13139 C CA . PRO I 1 137 ? 31.325 1.221 -92.637 1.00 13.81 650 PRO I CA 1
ATOM 13140 C C . PRO I 1 137 ? 30.026 1.037 -91.871 1.00 13.75 650 PRO I C 1
ATOM 13141 O O . PRO I 1 137 ? 30.042 0.495 -90.774 1.00 15.52 650 PRO I O 1
ATOM 13145 N N . ARG I 1 138 ? 28.915 1.490 -92.410 1.00 13.77 651 ARG I N 1
ATOM 13146 C CA . ARG I 1 138 ? 27.626 1.328 -91.720 1.00 14.53 651 ARG I CA 1
ATOM 13147 C C . ARG I 1 138 ? 26.999 -0.049 -91.974 1.00 14.00 651 ARG I C 1
ATOM 13148 O O . ARG I 1 138 ? 25.922 -0.185 -92.597 1.00 13.62 651 ARG I O 1
ATOM 13164 N N . VAL I 1 140 ? 27.370 -4.327 -90.089 1.00 13.00 653 VAL I N 1
ATOM 13165 C CA . VAL I 1 140 ? 27.817 -5.097 -88.950 1.00 11.33 653 VAL I CA 1
ATOM 13166 C C . VAL I 1 140 ? 28.353 -6.411 -89.492 1.00 10.35 653 VAL I C 1
ATOM 13167 O O . VAL I 1 140 ? 27.648 -7.111 -90.199 1.00 9.51 653 VAL I O 1
ATOM 13171 N N . PHE I 1 141 ? 29.602 -6.718 -89.158 1.00 8.88 654 PHE I N 1
ATOM 13172 C CA . PHE I 1 141 ? 30.291 -7.900 -89.682 1.00 9.56 654 PHE I CA 1
ATOM 13173 C C . PHE I 1 141 ? 30.365 -9.010 -88.661 1.00 8.52 654 PHE I C 1
ATOM 13174 O O . PHE I 1 141 ? 30.772 -8.764 -87.544 1.00 8.91 654 PHE I O 1
ATOM 13182 N N . THR I 1 142 ? 30.031 -10.238 -89.053 1.00 9.15 655 THR I N 1
ATOM 13183 C CA . THR I 1 142 ? 30.150 -11.366 -88.136 1.00 9.55 655 THR I CA 1
ATOM 13184 C C . THR I 1 142 ? 30.812 -12.552 -88.805 1.00 9.84 655 THR I C 1
ATOM 13185 O O . THR I 1 142 ? 30.495 -12.882 -89.957 1.00 10.50 655 THR I O 1
ATOM 13189 N N . GLY I 1 143 ? 31.744 -13.187 -88.096 1.00 9.43 656 GLY I N 1
ATOM 13190 C CA . GLY I 1 143 ? 32.481 -14.312 -88.663 1.00 10.95 656 GLY I CA 1
ATOM 13191 C C . GLY I 1 143 ? 33.891 -14.572 -88.152 1.00 11.41 656 GLY I C 1
ATOM 13192 O O . GLY I 1 143 ? 34.650 -13.641 -87.895 1.00 9.93 656 GLY I O 1
ATOM 13193 N N . GLU I 1 144 ? 34.190 -15.853 -87.964 1.00 12.63 657 GLU I N 1
ATOM 13194 C CA . GLU I 1 144 ? 35.534 -16.359 -87.730 1.00 15.08 657 GLU I CA 1
ATOM 13195 C C . GLU I 1 144 ? 36.248 -16.410 -89.057 1.00 16.31 657 GLU I C 1
ATOM 13196 O O . GLU I 1 144 ? 35.634 -16.655 -90.089 1.00 16.71 657 GLU I O 1
ATOM 13202 N N . ILE I 1 145 ? 37.552 -16.167 -89.028 1.00 18.01 658 ILE I N 1
ATOM 13203 C CA . ILE I 1 145 ? 38.392 -16.158 -90.229 1.00 19.46 658 ILE I CA 1
ATOM 13204 C C . ILE I 1 145 ? 39.257 -17.459 -90.186 1.00 20.18 658 ILE I C 1
ATOM 13205 O O . ILE I 1 145 ? 39.678 -17.878 -89.120 1.00 20.05 658 ILE I O 1
ATOM 13210 N N . ALA I 1 146 ? 39.490 -18.114 -91.318 1.00 20.74 659 ALA I N 1
ATOM 13211 C CA . ALA I 1 146 ? 40.352 -19.302 -91.299 1.00 22.95 659 ALA I CA 1
ATOM 13212 C C . ALA I 1 146 ? 41.817 -18.878 -91.386 1.00 24.21 659 ALA I C 1
ATOM 13213 O O . ALA I 1 146 ? 42.108 -17.694 -91.593 1.00 24.41 659 ALA I O 1
ATOM 13215 N N . ASP I 1 147 ? 42.732 -19.833 -91.219 1.00 26.94 660 ASP I N 1
ATOM 13216 C CA . ASP I 1 147 ? 44.195 -19.608 -91.373 1.00 29.30 660 ASP I CA 1
ATOM 13217 C C . ASP I 1 147 ? 44.651 -18.914 -92.665 1.00 29.16 660 ASP I C 1
ATOM 13218 O O . ASP I 1 147 ? 45.730 -18.283 -92.699 1.00 29.09 660 ASP I O 1
ATOM 13223 N N . ASP I 1 148 ? 43.860 -19.073 -93.729 1.00 28.17 661 ASP I N 1
ATOM 13224 C CA . ASP I 1 148 ? 44.144 -18.481 -95.026 1.00 27.41 661 ASP I CA 1
ATOM 13225 C C . ASP I 1 148 ? 43.771 -16.998 -95.088 1.00 27.94 661 ASP I C 1
ATOM 13226 O O . ASP I 1 148 ? 44.012 -16.338 -96.107 1.00 27.96 661 ASP I O 1
ATOM 13231 N N . GLU I 1 149 ? 43.184 -16.490 -93.985 1.00 28.35 662 GLU I N 1
ATOM 13232 C CA . GLU I 1 149 ? 42.692 -15.090 -93.821 1.00 28.34 662 GLU I CA 1
ATOM 13233 C C . GLU I 1 149 ? 41.579 -14.698 -94.777 1.00 27.39 662 GLU I C 1
ATOM 13234 O O . GLU I 1 149 ? 41.395 -13.502 -95.041 1.00 27.75 662 GLU I O 1
ATOM 13240 N N . GLU I 1 150 ? 40.873 -15.679 -95.326 1.00 26.01 663 GLU I N 1
ATOM 13241 C CA . GLU I 1 150 ? 40.011 -15.435 -96.460 1.00 25.44 663 GLU I CA 1
ATOM 13242 C C . GLU I 1 150 ? 38.677 -16.149 -96.294 1.00 23.90 663 GLU I C 1
ATOM 13243 O O . GLU I 1 150 ? 37.604 -15.557 -96.504 1.00 23.28 663 GLU I O 1
ATOM 13249 N N . THR I 1 151 ? 38.748 -17.403 -95.876 1.00 21.86 664 THR I N 1
ATOM 13250 C CA . THR I 1 151 ? 37.581 -18.204 -95.673 1.00 20.86 664 THR I CA 1
ATOM 13251 C C . THR I 1 151 ? 36.856 -17.706 -94.400 1.00 20.55 664 THR I C 1
ATOM 13252 O O . THR I 1 151 ? 37.499 -17.401 -93.389 1.00 18.95 664 THR I O 1
ATOM 13256 N N . ILE I 1 152 ? 35.520 -17.628 -94.459 1.00 19.25 665 ILE I N 1
ATOM 13257 C CA . ILE I 1 152 ? 34.738 -17.152 -93.314 1.00 18.01 665 ILE I CA 1
ATOM 13258 C C . ILE I 1 152 ? 33.944 -18.288 -92.718 1.00 18.54 665 ILE I C 1
ATOM 13259 O O . ILE I 1 152 ? 33.170 -18.917 -93.410 1.00 18.87 665 ILE I O 1
ATOM 13264 N N . ILE I 1 153 ? 34.142 -18.530 -91.429 1.00 18.70 666 ILE I N 1
ATOM 13265 C CA . ILE I 1 153 ? 33.442 -19.556 -90.710 1.00 19.31 666 ILE I CA 1
ATOM 13266 C C . ILE I 1 153 ? 32.186 -18.948 -90.040 1.00 20.09 666 ILE I C 1
ATOM 13267 O O . ILE I 1 153 ? 32.291 -17.967 -89.294 1.00 19.25 666 ILE I O 1
ATOM 13272 N N . PRO I 1 154 ? 30.984 -19.485 -90.379 1.00 20.68 667 PRO I N 1
ATOM 13273 C CA . PRO I 1 154 ? 29.728 -18.958 -89.828 1.00 21.65 667 PRO I CA 1
ATOM 13274 C C . PRO I 1 154 ? 29.534 -19.060 -88.295 1.00 22.53 667 PRO I C 1
ATOM 13275 O O . PRO I 1 154 ? 30.202 -19.858 -87.610 1.00 22.71 667 PRO I O 1
ATOM 13279 N N . ILE I 1 155 ? 28.630 -18.219 -87.788 1.00 23.20 668 ILE I N 1
ATOM 13280 C CA . ILE I 1 155 ? 28.257 -18.181 -86.359 1.00 23.94 668 ILE I CA 1
ATOM 13281 C C . ILE I 1 155 ? 26.934 -18.893 -86.062 1.00 24.21 668 ILE I C 1
ATOM 13282 O O . ILE I 1 155 ? 26.073 -19.014 -86.931 1.00 23.25 668 ILE I O 1
ATOM 13287 N N . CYS I 1 156 ? 26.785 -19.376 -84.825 1.00 24.47 669 CYS I N 1
ATOM 13288 C CA . CYS I 1 156 ? 25.485 -19.838 -84.351 1.00 24.41 669 CYS I CA 1
ATOM 13289 C C . CYS I 1 156 ? 24.774 -18.597 -83.889 1.00 23.49 669 CYS I C 1
ATOM 13290 O O . CYS I 1 156 ? 25.445 -17.632 -83.483 1.00 22.07 669 CYS I O 1
ATOM 13293 N N . GLY I 1 157 ? 23.434 -18.622 -83.922 1.00 22.94 670 GLY I N 1
ATOM 13294 C CA . GLY I 1 157 ? 22.621 -17.462 -83.463 1.00 21.31 670 GLY I CA 1
ATOM 13295 C C . GLY I 1 157 ? 22.646 -16.249 -84.383 1.00 20.24 670 GLY I C 1
ATOM 13296 O O . GLY I 1 157 ? 22.680 -15.097 -83.928 1.00 20.12 670 GLY I O 1
ATOM 13297 N N . VAL I 1 158 ? 22.566 -16.507 -85.683 1.00 19.62 671 VAL I N 1
ATOM 13298 C CA . VAL I 1 158 ? 22.684 -15.438 -86.686 1.00 18.92 671 VAL I CA 1
ATOM 13299 C C . VAL I 1 158 ? 21.505 -14.477 -86.514 1.00 18.53 671 VAL I C 1
ATOM 13300 O O . VAL I 1 158 ? 21.630 -13.273 -86.711 1.00 16.94 671 VAL I O 1
ATOM 13304 N N . ASP I 1 159 ? 20.376 -15.030 -86.092 1.00 18.97 672 ASP I N 1
ATOM 13305 C CA . ASP I 1 159 ? 19.163 -14.248 -85.820 1.00 19.65 672 ASP I CA 1
ATOM 13306 C C . ASP I 1 159 ? 19.379 -13.219 -84.725 1.00 17.67 672 ASP I C 1
ATOM 13307 O O . ASP I 1 159 ? 18.948 -12.093 -84.851 1.00 18.28 672 ASP I O 1
ATOM 13312 N N . ILE I 1 160 ? 20.091 -13.602 -83.667 1.00 17.77 673 ILE I N 1
ATOM 13313 C CA . ILE I 1 160 ? 20.395 -12.714 -82.537 1.00 16.08 673 ILE I CA 1
ATOM 13314 C C . ILE I 1 160 ? 21.224 -11.524 -83.037 1.00 14.86 673 ILE I C 1
ATOM 13315 O O . ILE I 1 160 ? 20.895 -10.394 -82.773 1.00 15.31 673 ILE I O 1
ATOM 13320 N N . ALA I 1 161 ? 22.280 -11.799 -83.800 1.00 13.54 674 ALA I N 1
ATOM 13321 C CA . ALA I 1 161 ? 23.162 -10.773 -84.395 1.00 13.26 674 ALA I CA 1
ATOM 13322 C C . ALA I 1 161 ? 22.381 -9.876 -85.327 1.00 12.74 674 ALA I C 1
ATOM 13323 O O . ALA I 1 161 ? 22.504 -8.654 -85.278 1.00 12.74 674 ALA I O 1
ATOM 13325 N N . ALA I 1 162 ? 21.476 -10.466 -86.099 1.00 12.45 675 ALA I N 1
ATOM 13326 C CA . ALA I 1 162 ? 20.655 -9.683 -87.027 1.00 12.72 675 ALA I CA 1
ATOM 13327 C C . ALA I 1 162 ? 19.741 -8.694 -86.288 1.00 13.15 675 ALA I C 1
ATOM 13328 O O . ALA I 1 162 ? 19.655 -7.483 -86.594 1.00 14.35 675 ALA I O 1
ATOM 13330 N N . ILE I 1 163 ? 19.080 -9.211 -85.278 1.00 13.26 676 ILE I N 1
ATOM 13331 C CA . ILE I 1 163 ? 18.250 -8.394 -84.434 1.00 13.73 676 ILE I CA 1
ATOM 13332 C C . ILE I 1 163 ? 19.049 -7.234 -83.913 1.00 12.77 676 ILE I C 1
ATOM 13333 O O . ILE I 1 163 ? 18.594 -6.112 -83.935 1.00 14.21 676 ILE I O 1
ATOM 13338 N N . ALA I 1 164 ? 20.259 -7.504 -83.453 1.00 12.47 677 ALA I N 1
ATOM 13339 C CA . ALA I 1 164 ? 21.112 -6.466 -82.867 1.00 11.23 677 ALA I CA 1
ATOM 13340 C C . ALA I 1 164 ? 21.530 -5.383 -83.906 1.00 10.18 677 ALA I C 1
ATOM 13341 O O . ALA I 1 164 ? 21.517 -4.166 -83.620 1.00 7.90 677 ALA I O 1
ATOM 13343 N N . ALA I 1 165 ? 21.888 -5.819 -85.121 1.00 9.60 678 ALA I N 1
ATOM 13344 C CA . ALA I 1 165 ? 22.185 -4.843 -86.205 1.00 10.00 678 ALA I CA 1
ATOM 13345 C C . ALA I 1 165 ? 20.966 -3.959 -86.574 1.00 10.62 678 ALA I C 1
ATOM 13346 O O . ALA I 1 165 ? 21.040 -2.728 -86.694 1.00 10.54 678 ALA I O 1
ATOM 13348 N N . HIS I 1 166 ? 19.838 -4.620 -86.768 1.00 12.97 679 HIS I N 1
ATOM 13349 C CA . HIS I 1 166 ? 18.612 -3.966 -87.211 1.00 14.72 679 HIS I CA 1
ATOM 13350 C C . HIS I 1 166 ? 18.075 -2.982 -86.211 1.00 15.49 679 HIS I C 1
ATOM 13351 O O . HIS I 1 166 ? 17.502 -2.003 -86.617 1.00 15.48 679 HIS I O 1
ATOM 13358 N N . GLU I 1 167 ? 18.298 -3.239 -84.920 1.00 17.43 680 GLU I N 1
ATOM 13359 C CA . GLU I 1 167 ? 17.975 -2.295 -83.825 1.00 18.50 680 GLU I CA 1
ATOM 13360 C C . GLU I 1 167 ? 18.578 -0.888 -84.073 1.00 18.09 680 GLU I C 1
ATOM 13361 O O . GLU I 1 167 ? 17.993 0.149 -83.691 1.00 18.45 680 GLU I O 1
ATOM 13367 N N . GLN I 1 168 ? 19.738 -0.832 -84.734 1.00 16.52 681 GLN I N 1
ATOM 13368 C CA . GLN I 1 168 ? 20.378 0.459 -85.024 1.00 15.07 681 GLN I CA 1
ATOM 13369 C C . GLN I 1 168 ? 20.314 0.792 -86.520 1.00 14.72 681 GLN I C 1
ATOM 13370 O O . GLN I 1 168 ? 21.044 1.633 -86.998 1.00 14.03 681 GLN I O 1
ATOM 13376 N N . GLY I 1 169 ? 19.455 0.092 -87.257 1.00 14.81 682 GLY I N 1
ATOM 13377 C CA . GLY I 1 169 ? 19.240 0.362 -88.681 1.00 15.31 682 GLY I CA 1
ATOM 13378 C C . GLY I 1 169 ? 20.369 -0.087 -89.625 1.00 14.32 682 GLY I C 1
ATOM 13379 O O . GLY I 1 169 ? 20.534 0.470 -90.708 1.00 14.37 682 GLY I O 1
ATOM 13380 N N . LEU I 1 170 ? 21.139 -1.100 -89.230 1.00 13.54 683 LEU I N 1
ATOM 13381 C CA . LEU I 1 170 ? 22.311 -1.502 -90.019 1.00 11.84 683 LEU I CA 1
ATOM 13382 C C . LEU I 1 170 ? 22.137 -2.879 -90.591 1.00 11.35 683 LEU I C 1
ATOM 13383 O O . LEU I 1 170 ? 21.488 -3.702 -89.947 1.00 13.14 683 LEU I O 1
ATOM 13388 N N . PRO I 1 171 ? 22.686 -3.158 -91.792 1.00 10.06 684 PRO I N 1
ATOM 13389 C CA . PRO I 1 171 ? 22.682 -4.566 -92.263 1.00 10.77 684 PRO I CA 1
ATOM 13390 C C . PRO I 1 171 ? 23.687 -5.454 -91.587 1.00 10.40 684 PRO I C 1
ATOM 13391 O O . PRO I 1 171 ? 24.760 -5.003 -91.255 1.00 11.52 684 PRO I O 1
ATOM 13395 N N . LEU I 1 172 ? 23.333 -6.728 -91.434 1.00 11.19 685 LEU I N 1
ATOM 13396 C CA . LEU I 1 172 ? 24.233 -7.729 -90.935 1.00 9.50 685 LEU I CA 1
ATOM 13397 C C . LEU I 1 172 ? 24.928 -8.379 -92.130 1.00 10.50 685 LEU I C 1
ATOM 13398 O O . LEU I 1 172 ? 24.248 -8.863 -93.059 1.00 10.70 685 LEU I O 1
ATOM 13403 N N . ILE I 1 173 ? 26.271 -8.408 -92.097 1.00 10.23 686 ILE I N 1
ATOM 13404 C CA . ILE I 1 173 ? 27.116 -9.008 -93.156 1.00 10.34 686 ILE I CA 1
ATOM 13405 C C . ILE I 1 173 ? 27.836 -10.276 -92.713 1.00 11.51 686 ILE I C 1
ATOM 13406 O O . ILE I 1 173 ? 28.441 -10.319 -91.650 1.00 12.63 686 ILE I O 1
ATOM 13411 N N . GLY I 1 174 ? 27.849 -11.293 -93.565 1.00 11.96 687 GLY I N 1
ATOM 13412 C CA . GLY I 1 174 ? 28.414 -12.572 -93.207 1.00 11.88 687 GLY I CA 1
ATOM 13413 C C . GLY I 1 174 ? 28.296 -13.590 -94.305 1.00 12.59 687 GLY I C 1
ATOM 13414 O O . GLY I 1 174 ? 27.736 -13.322 -95.403 1.00 12.32 687 GLY I O 1
ATOM 13415 N N . ASN I 1 175 ? 28.813 -14.767 -93.989 1.00 12.20 688 ASN I N 1
ATOM 13416 C CA . ASN I 1 175 ? 28.835 -15.898 -94.899 1.00 12.84 688 ASN I CA 1
ATOM 13417 C C . ASN I 1 175 ? 27.921 -17.045 -94.411 1.00 13.01 688 ASN I C 1
ATOM 13418 O O . ASN I 1 175 ? 28.397 -18.125 -94.052 1.00 12.73 688 ASN I O 1
ATOM 13423 N N . GLN I 1 176 ? 26.614 -16.816 -94.468 1.00 13.37 689 GLN I N 1
ATOM 13424 C CA . GLN I 1 176 ? 25.608 -17.779 -94.017 1.00 14.57 689 GLN I CA 1
ATOM 13425 C C . GLN I 1 176 ? 24.210 -17.202 -94.211 1.00 15.64 689 GLN I C 1
ATOM 13426 O O . GLN I 1 176 ? 24.046 -15.977 -94.262 1.00 16.46 689 GLN I O 1
ATOM 13432 N N . PRO I 1 177 ? 23.197 -18.080 -94.334 1.00 16.40 690 PRO I N 1
ATOM 13433 C CA . PRO I 1 177 ? 21.812 -17.621 -94.412 1.00 16.45 690 PRO I CA 1
ATOM 13434 C C . PRO I 1 177 ? 21.456 -16.829 -93.168 1.00 15.67 690 PRO I C 1
ATOM 13435 O O . PRO I 1 177 ? 22.007 -17.107 -92.121 1.00 16.70 690 PRO I O 1
ATOM 13439 N N . GLY I 1 178 ? 20.549 -15.873 -93.277 1.00 16.53 691 GLY I N 1
ATOM 13440 C CA . GLY I 1 178 ? 20.059 -15.063 -92.115 1.00 16.01 691 GLY I CA 1
ATOM 13441 C C . GLY I 1 178 ? 20.710 -13.679 -92.024 1.00 16.28 691 GLY I C 1
ATOM 13442 O O . GLY I 1 178 ? 20.239 -12.803 -91.281 1.00 15.87 691 GLY I O 1
ATOM 13443 N N . VAL I 1 179 ? 21.827 -13.487 -92.742 1.00 16.19 692 VAL I N 1
ATOM 13444 C CA . VAL I 1 179 ? 22.486 -12.159 -92.824 1.00 15.84 692 VAL I CA 1
ATOM 13445 C C . VAL I 1 179 ? 21.779 -11.354 -93.889 1.00 15.87 692 VAL I C 1
ATOM 13446 O O . VAL I 1 179 ? 21.051 -11.907 -94.676 1.00 16.02 692 VAL I O 1
ATOM 13450 N N . ASP I 1 180 ? 21.962 -10.040 -93.909 1.00 17.17 693 ASP I N 1
ATOM 13451 C CA . ASP I 1 180 ? 21.400 -9.184 -94.975 1.00 18.07 693 ASP I CA 1
ATOM 13452 C C . ASP I 1 180 ? 22.104 -9.225 -96.339 1.00 19.13 693 ASP I C 1
ATOM 13453 O O . ASP I 1 180 ? 21.447 -9.142 -97.374 1.00 21.43 693 ASP I O 1
ATOM 13458 N N . GLU I 1 181 ? 23.424 -9.319 -96.341 1.00 18.11 694 GLU I N 1
ATOM 13459 C CA . GLU I 1 181 ? 24.192 -9.464 -97.560 1.00 18.12 694 GLU I CA 1
ATOM 13460 C C . GLU I 1 181 ? 25.275 -10.495 -97.340 1.00 16.13 694 GLU I C 1
ATOM 13461 O O . GLU I 1 181 ? 26.020 -10.445 -96.364 1.00 15.02 694 GLU I O 1
ATOM 13467 N N . GLU I 1 182 ? 25.303 -11.491 -98.199 1.00 15.06 695 GLU I N 1
ATOM 13468 C CA . GLU I 1 182 ? 26.290 -12.505 -98.016 1.00 15.06 695 GLU I CA 1
ATOM 13469 C C . GLU I 1 182 ? 27.641 -12.150 -98.636 1.00 13.94 695 GLU I C 1
ATOM 13470 O O . GLU I 1 182 ? 27.745 -11.776 -99.803 1.00 14.27 695 GLU I O 1
ATOM 13476 N N . VAL I 1 183 ? 28.689 -12.348 -97.856 1.00 13.66 696 VAL I N 1
ATOM 13477 C CA . VAL I 1 183 ? 30.058 -12.272 -98.374 1.00 11.76 696 VAL I CA 1
ATOM 13478 C C . VAL I 1 183 ? 30.729 -13.610 -98.205 1.00 12.93 696 VAL I C 1
ATOM 13479 O O . VAL I 1 183 ? 30.838 -14.090 -97.095 1.00 13.01 696 VAL I O 1
ATOM 13483 N N . ARG I 1 184 ? 31.130 -14.252 -99.306 1.00 13.85 697 ARG I N 1
ATOM 13484 C CA . ARG I 1 184 ? 31.719 -15.614 -99.226 1.00 15.23 697 ARG I CA 1
ATOM 13485 C C . ARG I 1 184 ? 33.140 -15.674 -98.602 1.00 15.08 697 ARG I C 1
ATOM 13486 O O . ARG I 1 184 ? 33.573 -16.703 -98.111 1.00 16.19 697 ARG I O 1
ATOM 13494 N N . ASN I 1 185 ? 33.878 -14.578 -98.663 1.00 15.47 698 ASN I N 1
ATOM 13495 C CA . ASN I 1 185 ? 35.246 -14.515 -98.129 1.00 14.99 698 ASN I CA 1
ATOM 13496 C C . ASN I 1 185 ? 35.572 -13.070 -97.744 1.00 15.57 698 ASN I C 1
ATOM 13497 O O . ASN I 1 185 ? 34.780 -12.192 -98.050 1.00 14.92 698 ASN I O 1
ATOM 13502 N N . THR I 1 186 ? 36.707 -12.820 -97.072 1.00 16.07 699 THR I N 1
ATOM 13503 C CA . THR I 1 186 ? 37.004 -11.476 -96.519 1.00 17.44 699 THR I CA 1
ATOM 13504 C C . THR I 1 186 ? 37.217 -10.464 -97.643 1.00 17.83 699 THR I C 1
ATOM 13505 O O . THR I 1 186 ? 36.996 -9.248 -97.494 1.00 18.73 699 THR I O 1
ATOM 13509 N N . SER I 1 187 ? 37.665 -10.970 -98.774 1.00 18.25 700 SER I N 1
ATOM 13510 C CA . SER I 1 187 ? 37.933 -10.133 -99.919 1.00 18.80 700 SER I CA 1
ATOM 13511 C C . SER I 1 187 ? 36.621 -9.568 -100.517 1.00 17.49 700 SER I C 1
ATOM 13512 O O . SER I 1 187 ? 36.544 -8.389 -100.830 1.00 18.74 700 SER I O 1
ATOM 13515 N N . LEU I 1 188 ? 35.555 -10.347 -100.572 1.00 16.62 701 LEU I N 1
ATOM 13516 C CA . LEU I 1 188 ? 34.242 -9.766 -100.963 1.00 16.05 701 LEU I CA 1
ATOM 13517 C C . LEU I 1 188 ? 33.676 -8.751 -99.942 1.00 15.82 701 LEU I C 1
ATOM 13518 O O . LEU I 1 188 ? 33.057 -7.758 -100.315 1.00 15.14 701 LEU I O 1
ATOM 13523 N N . ALA I 1 189 ? 33.889 -9.015 -98.658 1.00 15.50 702 ALA I N 1
ATOM 13524 C CA . ALA I 1 189 ? 33.522 -8.049 -97.593 1.00 15.10 702 ALA I CA 1
ATOM 13525 C C . ALA I 1 189 ? 34.215 -6.730 -97.770 1.00 14.20 702 ALA I C 1
ATOM 13526 O O . ALA I 1 189 ? 33.579 -5.687 -97.667 1.00 13.96 702 ALA I O 1
ATOM 13528 N N . ALA I 1 190 ? 35.518 -6.772 -98.054 1.00 14.23 703 ALA I N 1
ATOM 13529 C CA . ALA I 1 190 ? 36.299 -5.571 -98.427 1.00 13.70 703 ALA I CA 1
ATOM 13530 C C . ALA I 1 190 ? 35.739 -4.908 -99.682 1.00 13.70 703 ALA I C 1
ATOM 13531 O O . ALA I 1 190 ? 35.743 -3.683 -99.810 1.00 12.10 703 ALA I O 1
ATOM 13533 N N . HIS I 1 191 ? 35.258 -5.715 -100.634 1.00 14.63 704 HIS I N 1
ATOM 13534 C CA . HIS I 1 191 ? 34.694 -5.141 -101.845 1.00 14.65 704 HIS I CA 1
ATOM 13535 C C . HIS I 1 191 ? 33.386 -4.403 -101.458 1.00 14.77 704 HIS I C 1
ATOM 13536 O O . HIS I 1 191 ? 33.136 -3.288 -101.893 1.00 14.19 704 HIS I O 1
ATOM 13543 N N . LEU I 1 192 ? 32.571 -5.003 -100.619 1.00 13.67 705 LEU I N 1
ATOM 13544 C CA . LEU I 1 192 ? 31.367 -4.383 -100.126 1.00 12.38 705 LEU I CA 1
ATOM 13545 C C . LEU I 1 192 ? 31.604 -3.096 -99.343 1.00 13.22 705 LEU I C 1
ATOM 13546 O O . LEU I 1 192 ? 30.845 -2.182 -99.417 1.00 13.07 705 LEU I O 1
ATOM 13551 N N . ILE I 1 193 ? 32.661 -3.074 -98.571 1.00 12.85 706 ILE I N 1
ATOM 13552 C CA . ILE I 1 193 ? 33.009 -1.832 -97.936 1.00 13.69 706 ILE I CA 1
ATOM 13553 C C . ILE I 1 193 ? 33.200 -0.755 -99.006 1.00 14.80 706 ILE I C 1
ATOM 13554 O O . ILE I 1 193 ? 32.694 0.350 -98.866 1.00 15.23 706 ILE I O 1
ATOM 13559 N N . GLN I 1 194 ? 33.937 -1.085 -100.060 1.00 16.49 707 GLN I N 1
ATOM 13560 C CA . GLN I 1 194 ? 34.271 -0.126 -101.105 1.00 18.45 707 GLN I CA 1
ATOM 13561 C C . GLN I 1 194 ? 33.059 0.319 -101.923 1.00 19.16 707 GLN I C 1
ATOM 13562 O O . GLN I 1 194 ? 32.912 1.508 -102.177 1.00 19.41 707 GLN I O 1
ATOM 13568 N N . THR I 1 195 ? 32.166 -0.607 -102.286 1.00 19.46 708 THR I N 1
ATOM 13569 C CA . THR I 1 195 ? 30.963 -0.213 -103.077 1.00 20.42 708 THR I CA 1
ATOM 13570 C C . THR I 1 195 ? 29.866 0.398 -102.219 1.00 20.37 708 THR I C 1
ATOM 13571 O O . THR I 1 195 ? 28.968 1.073 -102.741 1.00 19.90 708 THR I O 1
ATOM 13575 N N . GLY I 1 196 ? 29.914 0.124 -100.910 1.00 20.06 709 GLY I N 1
ATOM 13576 C CA . GLY I 1 196 ? 28.953 0.708 -99.995 1.00 19.30 709 GLY I CA 1
ATOM 13577 C C . GLY I 1 196 ? 27.690 -0.127 -99.937 1.00 19.47 709 GLY I C 1
ATOM 13578 O O . GLY I 1 196 ? 27.127 -0.317 -98.849 1.00 19.72 709 GLY I O 1
ATOM 13579 N N . THR I 1 197 ? 27.236 -0.607 -101.101 1.00 18.03 710 THR I N 1
ATOM 13580 C CA . THR I 1 197 ? 26.055 -1.434 -101.178 1.00 17.67 710 THR I CA 1
ATOM 13581 C C . THR I 1 197 ? 26.276 -2.559 -102.171 1.00 17.26 710 THR I C 1
ATOM 13582 O O . THR I 1 197 ? 27.278 -2.576 -102.885 1.00 18.87 710 THR I O 1
ATOM 13586 N N . LEU I 1 198 ? 25.347 -3.504 -102.198 1.00 15.10 711 LEU I N 1
ATOM 13587 C CA . LEU I 1 198 ? 25.403 -4.587 -103.141 1.00 14.34 711 LEU I CA 1
ATOM 13588 C C . LEU I 1 198 ? 25.090 -4.095 -104.586 1.00 13.86 711 LEU I C 1
ATOM 13589 O O . LEU I 1 198 ? 24.019 -3.541 -104.826 1.00 13.31 711 LEU I O 1
ATOM 13594 N N . PRO I 1 199 ? 26.044 -4.287 -105.543 1.00 13.25 712 PRO I N 1
ATOM 13595 C CA . PRO I 1 199 ? 25.704 -3.933 -106.954 1.00 12.85 712 PRO I CA 1
ATOM 13596 C C . PRO I 1 199 ? 24.406 -4.599 -107.436 1.00 13.43 712 PRO I C 1
ATOM 13597 O O . PRO I 1 199 ? 24.065 -5.680 -106.989 1.00 13.49 712 PRO I O 1
ATOM 13601 N N . VAL I 1 200 ? 23.672 -3.899 -108.291 1.00 14.34 713 VAL I N 1
ATOM 13602 C CA . VAL I 1 200 ? 22.373 -4.326 -108.790 1.00 14.54 713 VAL I CA 1
ATOM 13603 C C . VAL I 1 200 ? 22.525 -4.843 -110.216 1.00 14.67 713 VAL I C 1
ATOM 13604 O O . VAL I 1 200 ? 23.317 -4.294 -110.984 1.00 13.54 713 VAL I O 1
ATOM 13608 N N . GLN I 1 201 ? 21.765 -5.901 -110.536 1.00 14.74 714 GLN I N 1
ATOM 13609 C CA . GLN I 1 201 ? 21.599 -6.438 -111.893 1.00 16.00 714 GLN I CA 1
ATOM 13610 C C . GLN I 1 201 ? 20.219 -6.175 -112.494 1.00 17.03 714 GLN I C 1
ATOM 13611 O O . GLN I 1 201 ? 19.180 -6.533 -111.929 1.00 16.00 714 GLN I O 1
ATOM 13617 N N . ARG I 1 202 ? 20.206 -5.553 -113.658 1.00 19.20 715 ARG I N 1
ATOM 13618 C CA . ARG I 1 202 ? 18.960 -5.441 -114.399 1.00 22.55 715 ARG I CA 1
ATOM 13619 C C . ARG I 1 202 ? 19.007 -6.025 -115.835 1.00 22.83 715 ARG I C 1
ATOM 13620 O O . ARG I 1 202 ? 19.837 -5.646 -116.678 1.00 21.70 715 ARG I O 1
ATOM 13628 N N . ALA I 1 203 ? 18.125 -6.985 -116.090 1.00 24.90 716 ALA I N 1
ATOM 13629 C CA . ALA I 1 203 ? 17.935 -7.415 -117.461 1.00 27.07 716 ALA I CA 1
ATOM 13630 C C . ALA I 1 203 ? 16.956 -6.373 -117.986 1.00 28.85 716 ALA I C 1
ATOM 13631 O O . ALA I 1 203 ? 15.783 -6.304 -117.525 1.00 29.79 716 ALA I O 1
ATOM 13634 N N . GLY J 1 1 ? 22.999 6.212 -117.082 1.00 32.15 514 GLY J N 1
ATOM 13635 C CA . GLY J 1 1 ? 23.123 4.861 -117.550 1.00 30.71 514 GLY J CA 1
ATOM 13636 C C . GLY J 1 1 ? 24.169 4.893 -118.588 1.00 30.05 514 GLY J C 1
ATOM 13637 O O . GLY J 1 1 ? 24.007 4.340 -119.629 1.00 30.56 514 GLY J O 1
ATOM 13638 N N . LYS J 1 2 ? 25.257 5.554 -118.316 1.00 29.01 515 LYS J N 1
ATOM 13639 C CA . LYS J 1 2 ? 26.276 5.640 -119.301 1.00 28.05 515 LYS J CA 1
ATOM 13640 C C . LYS J 1 2 ? 27.437 4.677 -119.158 1.00 26.40 515 LYS J C 1
ATOM 13641 O O . LYS J 1 2 ? 27.915 4.474 -118.116 1.00 25.65 515 LYS J O 1
ATOM 13647 N N . PHE J 1 3 ? 27.845 4.067 -120.250 1.00 25.39 516 PHE J N 1
ATOM 13648 C CA . PHE J 1 3 ? 28.813 3.013 -120.208 1.00 24.30 516 PHE J CA 1
ATOM 13649 C C . PHE J 1 3 ? 30.013 3.487 -119.481 1.00 23.94 516 PHE J C 1
ATOM 13650 O O . PHE J 1 3 ? 30.534 4.493 -119.806 1.00 24.11 516 PHE J O 1
ATOM 13658 N N . SER J 1 4 ? 30.423 2.752 -118.470 1.00 22.98 517 SER J N 1
ATOM 13659 C CA . SER J 1 4 ? 31.640 3.080 -117.723 1.00 23.22 517 SER J CA 1
ATOM 13660 C C . SER J 1 4 ? 32.591 1.904 -117.638 1.00 22.89 517 SER J C 1
ATOM 13661 O O . SER J 1 4 ? 32.341 0.954 -116.882 1.00 23.63 517 SER J O 1
ATOM 13664 N N . ARG J 1 5 ? 33.679 1.981 -118.395 1.00 22.79 518 ARG J N 1
ATOM 13665 C CA . ARG J 1 5 ? 34.733 0.957 -118.407 1.00 23.17 518 ARG J CA 1
ATOM 13666 C C . ARG J 1 5 ? 35.418 0.798 -117.052 1.00 22.65 518 ARG J C 1
ATOM 13667 O O . ARG J 1 5 ? 35.755 -0.313 -116.655 1.00 23.73 518 ARG J O 1
ATOM 13675 N N . ALA J 1 6 ? 35.632 1.918 -116.363 1.00 22.09 519 ALA J N 1
ATOM 13676 C CA . ALA J 1 6 ? 36.266 1.949 -115.034 1.00 21.44 519 ALA J CA 1
ATOM 13677 C C . ALA J 1 6 ? 35.375 1.211 -114.031 1.00 20.46 519 ALA J C 1
ATOM 13678 O O . ALA J 1 6 ? 35.855 0.305 -113.341 1.00 20.99 519 ALA J O 1
ATOM 13680 N N . LEU J 1 7 ? 34.091 1.580 -113.979 1.00 19.08 520 LEU J N 1
ATOM 13681 C CA . LEU J 1 7 ? 33.123 0.856 -113.151 1.00 19.03 520 LEU J CA 1
ATOM 13682 C C . LEU J 1 7 ? 33.136 -0.663 -113.442 1.00 18.45 520 LEU J C 1
ATOM 13683 O O . LEU J 1 7 ? 33.278 -1.449 -112.518 1.00 19.68 520 LEU J O 1
ATOM 13688 N N . LYS J 1 8 ? 33.039 -1.037 -114.716 1.00 17.54 521 LYS J N 1
ATOM 13689 C CA . LYS J 1 8 ? 33.154 -2.418 -115.175 1.00 18.34 521 LYS J CA 1
ATOM 13690 C C . LYS J 1 8 ? 34.357 -3.131 -114.580 1.00 18.39 521 LYS J C 1
ATOM 13691 O O . LYS J 1 8 ? 34.209 -4.188 -113.943 1.00 18.83 521 LYS J O 1
ATOM 13697 N N . ASN J 1 9 ? 35.544 -2.559 -114.786 1.00 18.10 522 ASN J N 1
ATOM 13698 C CA . ASN J 1 9 ? 36.782 -3.174 -114.298 1.00 19.00 522 ASN J CA 1
ATOM 13699 C C . ASN J 1 9 ? 36.901 -3.275 -112.766 1.00 18.07 522 ASN J C 1
ATOM 13700 O O . ASN J 1 9 ? 37.330 -4.296 -112.272 1.00 18.41 522 ASN J O 1
ATOM 13705 N N . ARG J 1 10 ? 36.453 -2.259 -112.029 1.00 17.33 523 ARG J N 1
ATOM 13706 C CA . ARG J 1 10 ? 36.374 -2.346 -110.569 1.00 17.89 523 ARG J CA 1
ATOM 13707 C C . ARG J 1 10 ? 35.358 -3.366 -110.041 1.00 16.52 523 ARG J C 1
ATOM 13708 O O . ARG J 1 10 ? 35.657 -4.102 -109.162 1.00 17.68 523 ARG J O 1
ATOM 13716 N N . LEU J 1 11 ? 34.138 -3.385 -110.526 1.00 16.31 524 LEU J N 1
ATOM 13717 C CA . LEU J 1 11 ? 33.186 -4.354 -109.991 1.00 16.03 524 LEU J CA 1
ATOM 13718 C C . LEU J 1 11 ? 33.587 -5.773 -110.364 1.00 16.14 524 LEU J C 1
ATOM 13719 O O . LEU J 1 11 ? 33.536 -6.678 -109.514 1.00 15.81 524 LEU J O 1
ATOM 13724 N N . GLU J 1 12 ? 34.028 -5.947 -111.615 1.00 15.63 525 GLU J N 1
ATOM 13725 C CA . GLU J 1 12 ? 34.457 -7.247 -112.116 1.00 16.27 525 GLU J CA 1
ATOM 13726 C C . GLU J 1 12 ? 35.805 -7.748 -111.566 1.00 16.47 525 GLU J C 1
ATOM 13727 O O . GLU J 1 12 ? 36.083 -8.946 -111.609 1.00 17.35 525 GLU J O 1
ATOM 13733 N N . SER J 1 13 ? 36.612 -6.863 -110.981 1.00 16.40 526 SER J N 1
ATOM 13734 C CA . SER J 1 13 ? 37.772 -7.327 -110.199 1.00 16.58 526 SER J CA 1
ATOM 13735 C C . SER J 1 13 ? 37.343 -8.271 -109.070 1.00 16.10 526 SER J C 1
ATOM 13736 O O . SER J 1 13 ? 38.094 -9.149 -108.653 1.00 16.53 526 SER J O 1
ATOM 13739 N N . ALA J 1 14 ? 36.107 -8.146 -108.616 1.00 15.29 527 ALA J N 1
ATOM 13740 C CA . ALA J 1 14 ? 35.654 -9.023 -107.549 1.00 15.20 527 ALA J CA 1
ATOM 13741 C C . ALA J 1 14 ? 35.014 -10.359 -108.022 1.00 15.16 527 ALA J C 1
ATOM 13742 O O . ALA J 1 14 ? 34.811 -11.246 -107.204 1.00 14.79 527 ALA J O 1
ATOM 13744 N N . ASN J 1 15 ? 34.712 -10.509 -109.312 1.00 15.19 528 ASN J N 1
ATOM 13745 C CA . ASN J 1 15 ? 34.182 -11.802 -109.836 1.00 15.47 528 ASN J CA 1
ATOM 13746 C C . ASN J 1 15 ? 35.104 -12.961 -109.448 1.00 15.98 528 ASN J C 1
ATOM 13747 O O . ASN J 1 15 ? 36.311 -12.816 -109.401 1.00 17.13 528 ASN J O 1
ATOM 13752 N N . TYR J 1 16 ? 34.543 -14.120 -109.159 1.00 15.94 529 TYR J N 1
ATOM 13753 C CA . TYR J 1 16 ? 35.332 -15.168 -108.551 1.00 15.29 529 TYR J CA 1
ATOM 13754 C C . TYR J 1 16 ? 34.686 -16.510 -108.844 1.00 15.81 529 TYR J C 1
ATOM 13755 O O . TYR J 1 16 ? 33.627 -16.583 -109.449 1.00 16.29 529 TYR J O 1
ATOM 13764 N N . GLU J 1 17 ? 35.339 -17.571 -108.422 1.00 16.43 530 GLU J N 1
ATOM 13765 C CA . GLU J 1 17 ? 34.846 -18.927 -108.600 1.00 17.13 530 GLU J CA 1
ATOM 13766 C C . GLU J 1 17 ? 34.374 -19.269 -110.011 1.00 17.21 530 GLU J C 1
ATOM 13767 O O . GLU J 1 17 ? 33.247 -19.736 -110.217 1.00 16.29 530 GLU J O 1
ATOM 13773 N N . GLU J 1 18 ? 35.285 -19.042 -110.956 1.00 18.05 531 GLU J N 1
ATOM 13774 C CA . GLU J 1 18 ? 35.167 -19.395 -112.358 1.00 18.79 531 GLU J CA 1
ATOM 13775 C C . GLU J 1 18 ? 35.076 -20.903 -112.494 1.00 19.10 531 GLU J C 1
ATOM 13776 O O . GLU J 1 18 ? 35.875 -21.592 -111.918 1.00 19.64 531 GLU J O 1
ATOM 13782 N N . VAL J 1 19 ? 34.084 -21.413 -113.225 1.00 20.21 532 VAL J N 1
ATOM 13783 C CA . VAL J 1 19 ? 33.853 -22.865 -113.354 1.00 20.82 532 VAL J CA 1
ATOM 13784 C C . VAL J 1 19 ? 33.534 -23.185 -114.821 1.00 21.57 532 VAL J C 1
ATOM 13785 O O . VAL J 1 19 ? 32.786 -22.456 -115.452 1.00 22.67 532 VAL J O 1
ATOM 13789 N N . GLU J 1 20 ? 34.086 -24.274 -115.355 1.00 21.73 533 GLU J N 1
ATOM 13790 C CA . GLU J 1 20 ? 33.747 -24.726 -116.699 1.00 21.13 533 GLU J CA 1
ATOM 13791 C C . GLU J 1 20 ? 32.736 -25.858 -116.632 1.00 19.48 533 GLU J C 1
ATOM 13792 O O . GLU J 1 20 ? 32.938 -26.840 -115.953 1.00 17.98 533 GLU J O 1
ATOM 13798 N N . LEU J 1 21 ? 31.637 -25.703 -117.360 1.00 18.43 534 LEU J N 1
ATOM 13799 C CA . LEU J 1 21 ? 30.582 -26.716 -117.392 1.00 17.40 534 LEU J CA 1
ATOM 13800 C C . LEU J 1 21 ? 30.541 -27.412 -118.760 1.00 16.84 534 LEU J C 1
ATOM 13801 O O . LEU J 1 21 ? 30.924 -26.809 -119.779 1.00 16.82 534 LEU J O 1
ATOM 13806 N N . PRO J 1 22 ? 29.977 -28.643 -118.812 1.00 16.96 535 PRO J N 1
ATOM 13807 C CA . PRO J 1 22 ? 29.642 -29.275 -120.099 1.00 15.48 535 PRO J CA 1
ATOM 13808 C C . PRO J 1 22 ? 28.609 -28.453 -120.895 1.00 15.28 535 PRO J C 1
ATOM 13809 O O . PRO J 1 22 ? 28.019 -27.514 -120.361 1.00 15.11 535 PRO J O 1
ATOM 13813 N N . PRO J 1 23 ? 28.434 -28.744 -122.192 1.00 14.92 536 PRO J N 1
ATOM 13814 C CA . PRO J 1 23 ? 27.454 -27.958 -122.938 1.00 15.10 536 PRO J CA 1
ATOM 13815 C C . PRO J 1 23 ? 26.050 -28.183 -122.360 1.00 16.45 536 PRO J C 1
ATOM 13816 O O . PRO J 1 23 ? 25.691 -29.338 -122.071 1.00 17.32 536 PRO J O 1
ATOM 13820 N N . PRO J 1 24 ? 25.264 -27.107 -122.166 1.00 16.73 537 PRO J N 1
ATOM 13821 C CA . PRO J 1 24 ? 23.895 -27.395 -121.700 1.00 16.99 537 PRO J CA 1
ATOM 13822 C C . PRO J 1 24 ? 23.042 -27.976 -122.822 1.00 17.50 537 PRO J C 1
ATOM 13823 O O . PRO J 1 24 ? 23.226 -27.624 -124.021 1.00 18.58 537 PRO J O 1
ATOM 13827 N N . SER J 1 25 ? 22.114 -28.849 -122.452 1.00 17.34 538 SER J N 1
ATOM 13828 C CA . SER J 1 25 ? 21.225 -29.485 -123.447 1.00 17.52 538 SER J CA 1
ATOM 13829 C C . SER J 1 25 ? 20.398 -28.466 -124.247 1.00 15.74 538 SER J C 1
ATOM 13830 O O . SER J 1 25 ? 20.072 -28.696 -125.408 1.00 15.96 538 SER J O 1
ATOM 13833 N N . LYS J 1 26 ? 20.068 -27.360 -123.607 1.00 13.88 539 LYS J N 1
ATOM 13834 C CA . LYS J 1 26 ? 19.503 -26.188 -124.254 1.00 13.56 539 LYS J CA 1
ATOM 13835 C C . LYS J 1 26 ? 19.780 -24.999 -123.374 1.00 11.97 539 LYS J C 1
ATOM 13836 O O . LYS J 1 26 ? 20.177 -25.150 -122.235 1.00 10.77 539 LYS J O 1
ATOM 13842 N N . GLY J 1 27 ? 19.576 -23.815 -123.915 1.00 12.22 540 GLY J N 1
ATOM 13843 C CA . GLY J 1 27 ? 19.647 -22.624 -123.097 1.00 12.34 540 GLY J CA 1
ATOM 13844 C C . GLY J 1 27 ? 19.417 -21.369 -123.884 1.00 11.93 540 GLY J C 1
ATOM 13845 O O . GLY J 1 27 ? 19.158 -21.425 -125.056 1.00 11.91 540 GLY J O 1
ATOM 13846 N N . VAL J 1 28 ? 19.544 -20.223 -123.233 1.00 11.53 541 VAL J N 1
ATOM 13847 C CA . VAL J 1 28 ? 19.361 -18.945 -123.914 1.00 10.82 541 VAL J CA 1
ATOM 13848 C C . VAL J 1 28 ? 20.236 -17.886 -123.235 1.00 10.69 541 VAL J C 1
ATOM 13849 O O . VAL J 1 28 ? 20.438 -17.908 -122.020 1.00 9.41 541 VAL J O 1
ATOM 13853 N N . ILE J 1 29 ? 20.773 -16.987 -124.046 1.00 10.62 542 ILE J N 1
ATOM 13854 C CA . ILE J 1 29 ? 21.537 -15.861 -123.526 1.00 11.07 542 ILE J CA 1
ATOM 13855 C C . ILE J 1 29 ? 20.778 -14.542 -123.550 1.00 10.96 542 ILE J C 1
ATOM 13856 O O . ILE J 1 29 ? 20.134 -14.199 -124.547 1.00 11.97 542 ILE J O 1
ATOM 13861 N N . VAL J 1 30 ? 20.871 -13.803 -122.442 1.00 11.22 543 VAL J N 1
ATOM 13862 C CA . VAL J 1 30 ? 20.289 -12.474 -122.329 1.00 10.61 543 VAL J CA 1
ATOM 13863 C C . VAL J 1 30 ? 21.319 -11.472 -121.757 1.00 10.98 543 VAL J C 1
ATOM 13864 O O . VAL J 1 30 ? 22.266 -11.866 -121.069 1.00 11.88 543 VAL J O 1
ATOM 13868 N N . PRO J 1 31 ? 21.148 -10.169 -122.054 1.00 11.17 544 PRO J N 1
ATOM 13869 C CA . PRO J 1 31 ? 22.069 -9.188 -121.509 1.00 11.69 544 PRO J CA 1
ATOM 13870 C C . PRO J 1 31 ? 21.607 -8.641 -120.152 1.00 11.88 544 PRO J C 1
ATOM 13871 O O . PRO J 1 31 ? 20.407 -8.581 -119.870 1.00 13.43 544 PRO J O 1
ATOM 13875 N N . VAL J 1 32 ? 22.573 -8.246 -119.338 1.00 13.26 545 VAL J N 1
ATOM 13876 C CA . VAL J 1 32 ? 22.360 -7.710 -117.997 1.00 13.47 545 VAL J CA 1
ATOM 13877 C C . VAL J 1 32 ? 23.046 -6.359 -117.881 1.00 14.47 545 VAL J C 1
ATOM 13878 O O . VAL J 1 32 ? 24.166 -6.215 -118.354 1.00 14.46 545 VAL J O 1
ATOM 13882 N N . VAL J 1 33 ? 22.372 -5.371 -117.266 1.00 15.13 546 VAL J N 1
ATOM 13883 C CA . VAL J 1 33 ? 23.013 -4.060 -116.992 1.00 15.77 546 VAL J CA 1
ATOM 13884 C C . VAL J 1 33 ? 23.393 -3.896 -115.495 1.00 15.08 546 VAL J C 1
ATOM 13885 O O . VAL J 1 33 ? 22.566 -4.086 -114.624 1.00 14.46 546 VAL J O 1
ATOM 13889 N N . HIS J 1 34 ? 24.648 -3.550 -115.221 1.00 14.40 547 HIS J N 1
ATOM 13890 C CA . HIS J 1 34 ? 25.114 -3.420 -113.867 1.00 13.87 547 HIS J CA 1
ATOM 13891 C C . HIS J 1 34 ? 25.288 -1.966 -113.422 1.00 14.24 547 HIS J C 1
ATOM 13892 O O . HIS J 1 34 ? 25.887 -1.149 -114.136 1.00 13.95 547 HIS J O 1
ATOM 13899 N N . THR J 1 35 ? 24.756 -1.686 -112.226 1.00 14.99 548 THR J N 1
ATOM 13900 C CA . THR J 1 35 ? 24.797 -0.408 -111.536 1.00 15.88 548 THR J CA 1
ATOM 13901 C C . THR J 1 35 ? 25.039 -0.627 -109.996 1.00 16.42 548 THR J C 1
ATOM 13902 O O . THR J 1 35 ? 24.804 -1.703 -109.453 1.00 15.81 548 THR J O 1
ATOM 13906 N N . VAL J 1 36 ? 25.515 0.415 -109.309 1.00 16.43 549 VAL J N 1
ATOM 13907 C CA . VAL J 1 36 ? 25.704 0.401 -107.852 1.00 16.64 549 VAL J CA 1
ATOM 13908 C C . VAL J 1 36 ? 25.406 1.855 -107.398 1.00 18.26 549 VAL J C 1
ATOM 13909 O O . VAL J 1 36 ? 25.856 2.810 -108.058 1.00 18.20 549 VAL J O 1
ATOM 13913 N N . LYS J 1 37 ? 24.627 2.026 -106.322 1.00 18.49 550 LYS J N 1
ATOM 13914 C CA . LYS J 1 37 ? 24.199 3.381 -105.898 1.00 20.19 550 LYS J CA 1
ATOM 13915 C C . LYS J 1 37 ? 25.297 4.428 -105.784 1.00 20.42 550 LYS J C 1
ATOM 13916 O O . LYS J 1 37 ? 25.050 5.590 -106.083 1.00 21.40 550 LYS J O 1
ATOM 13918 N N . SER J 1 38 ? 26.493 4.011 -105.358 1.00 21.48 551 SER J N 1
ATOM 13919 C CA . SER J 1 38 ? 27.620 4.923 -105.138 1.00 21.01 551 SER J CA 1
ATOM 13920 C C . SER J 1 38 ? 28.332 5.383 -106.410 1.00 20.42 551 SER J C 1
ATOM 13921 O O . SER J 1 38 ? 29.313 6.131 -106.337 1.00 19.91 551 SER J O 1
ATOM 13924 N N . ALA J 1 39 ? 27.867 4.929 -107.572 1.00 19.81 552 ALA J N 1
ATOM 13925 C CA . ALA J 1 39 ? 28.444 5.365 -108.845 1.00 19.22 552 ALA J CA 1
ATOM 13926 C C . ALA J 1 39 ? 27.311 5.867 -109.791 1.00 20.01 552 ALA J C 1
ATOM 13927 O O . ALA J 1 39 ? 27.004 5.238 -110.810 1.00 20.11 552 ALA J O 1
ATOM 13929 N N . PRO J 1 40 ? 26.671 7.001 -109.440 1.00 20.46 553 PRO J N 1
ATOM 13930 C CA . PRO J 1 40 ? 25.493 7.403 -110.204 1.00 20.99 553 PRO J CA 1
ATOM 13931 C C . PRO J 1 40 ? 25.823 7.658 -111.665 1.00 21.63 553 PRO J C 1
ATOM 13932 O O . PRO J 1 40 ? 26.935 8.098 -111.978 1.00 21.33 553 PRO J O 1
ATOM 13936 N N . GLY J 1 41 ? 24.860 7.310 -112.524 1.00 22.19 554 GLY J N 1
ATOM 13937 C CA . GLY J 1 41 ? 24.931 7.493 -113.973 1.00 22.99 554 GLY J CA 1
ATOM 13938 C C . GLY J 1 41 ? 25.987 6.669 -114.669 1.00 23.51 554 GLY J C 1
ATOM 13939 O O . GLY J 1 41 ? 26.383 6.983 -115.790 1.00 23.81 554 GLY J O 1
ATOM 13940 N N . GLU J 1 42 ? 26.505 5.636 -114.002 1.00 23.37 555 GLU J N 1
ATOM 13941 C CA . GLU J 1 42 ? 27.456 4.732 -114.687 1.00 22.57 555 GLU J CA 1
ATOM 13942 C C . GLU J 1 42 ? 26.828 3.366 -114.750 1.00 21.40 555 GLU J C 1
ATOM 13943 O O . GLU J 1 42 ? 26.144 2.936 -113.816 1.00 21.22 555 GLU J O 1
ATOM 13949 N N . ALA J 1 43 ? 27.026 2.698 -115.871 1.00 20.24 556 ALA J N 1
ATOM 13950 C CA . ALA J 1 43 ? 26.505 1.358 -116.033 1.00 18.81 556 ALA J CA 1
ATOM 13951 C C . ALA J 1 43 ? 27.485 0.554 -116.884 1.00 17.56 556 ALA J C 1
ATOM 13952 O O . ALA J 1 43 ? 28.360 1.119 -117.524 1.00 17.60 556 ALA J O 1
ATOM 13954 N N . PHE J 1 44 ? 27.362 -0.764 -116.840 1.00 16.46 557 PHE J N 1
ATOM 13955 C CA . PHE J 1 44 ? 28.029 -1.651 -117.801 1.00 16.63 557 PHE J CA 1
ATOM 13956 C C . PHE J 1 44 ? 27.220 -2.959 -117.970 1.00 16.05 557 PHE J C 1
ATOM 13957 O O . PHE J 1 44 ? 26.412 -3.344 -117.105 1.00 15.75 557 PHE J O 1
ATOM 13965 N N . GLY J 1 45 ? 27.458 -3.663 -119.072 1.00 16.41 558 GLY J N 1
ATOM 13966 C CA . GLY J 1 45 ? 26.704 -4.895 -119.330 1.00 15.08 558 GLY J CA 1
ATOM 13967 C C . GLY J 1 45 ? 27.567 -6.146 -119.216 1.00 14.93 558 GLY J C 1
ATOM 13968 O O . GLY J 1 45 ? 28.799 -6.080 -119.320 1.00 14.09 558 GLY J O 1
ATOM 13969 N N . SER J 1 46 ? 26.884 -7.276 -118.986 1.00 13.90 559 SER J N 1
ATOM 13970 C CA . SER J 1 46 ? 27.448 -8.600 -119.083 1.00 13.33 559 SER J CA 1
ATOM 13971 C C . SER J 1 46 ? 26.381 -9.463 -119.744 1.00 12.60 559 SER J C 1
ATOM 13972 O O . SER J 1 46 ? 25.289 -8.981 -120.096 1.00 13.36 559 SER J O 1
ATOM 13975 N N . LEU J 1 47 ? 26.686 -10.746 -119.860 1.00 12.26 560 LEU J N 1
ATOM 13976 C CA . LEU J 1 47 ? 25.788 -11.767 -120.405 1.00 10.16 560 LEU J CA 1
ATOM 13977 C C . LEU J 1 47 ? 25.390 -12.820 -119.370 1.00 10.33 560 LEU J C 1
ATOM 13978 O O . LEU J 1 47 ? 26.198 -13.293 -118.578 1.00 9.32 560 LEU J O 1
ATOM 13983 N N . ALA J 1 48 ? 24.134 -13.255 -119.417 1.00 10.72 561 ALA J N 1
ATOM 13984 C CA . ALA J 1 48 ? 23.751 -14.356 -118.559 1.00 10.10 561 ALA J CA 1
ATOM 13985 C C . ALA J 1 48 ? 23.215 -15.488 -119.418 1.00 9.90 561 ALA J C 1
ATOM 13986 O O . ALA J 1 48 ? 22.561 -15.245 -120.419 1.00 10.18 561 ALA J O 1
ATOM 13988 N N . ILE J 1 49 ? 23.461 -16.724 -119.000 1.00 9.32 562 ILE J N 1
ATOM 13989 C CA . ILE J 1 49 ? 22.971 -17.842 -119.749 1.00 9.40 562 ILE J CA 1
ATOM 13990 C C . ILE J 1 49 ? 22.025 -18.612 -118.877 1.00 9.34 562 ILE J C 1
ATOM 13991 O O . ILE J 1 49 ? 22.320 -18.835 -117.723 1.00 11.22 562 ILE J O 1
ATOM 13996 N N . ILE J 1 50 ? 20.858 -18.958 -119.413 1.00 9.78 563 ILE J N 1
ATOM 13997 C CA . ILE J 1 50 ? 19.840 -19.691 -118.689 1.00 9.01 563 ILE J CA 1
ATOM 13998 C C . ILE J 1 50 ? 19.811 -21.154 -119.178 1.00 11.28 563 ILE J C 1
ATOM 13999 O O . ILE J 1 50 ? 19.553 -21.451 -120.376 1.00 12.32 563 ILE J O 1
ATOM 14004 N N . ILE J 1 51 ? 20.061 -22.078 -118.255 1.00 10.52 564 ILE J N 1
ATOM 14005 C CA . ILE J 1 51 ? 20.333 -23.454 -118.632 1.00 11.20 564 ILE J CA 1
ATOM 14006 C C . ILE J 1 51 ? 19.438 -24.343 -117.768 1.00 10.82 564 ILE J C 1
ATOM 14007 O O . ILE J 1 51 ? 18.993 -23.893 -116.721 1.00 9.40 564 ILE J O 1
ATOM 14012 N N . PRO J 1 52 ? 19.084 -25.563 -118.245 1.00 11.21 565 PRO J N 1
ATOM 14013 C CA . PRO J 1 52 ? 18.218 -26.384 -117.386 1.00 11.42 565 PRO J CA 1
ATOM 14014 C C . PRO J 1 52 ? 18.932 -26.892 -116.182 1.00 12.60 565 PRO J C 1
ATOM 14015 O O . PRO J 1 52 ? 20.148 -27.100 -116.231 1.00 14.14 565 PRO J O 1
ATOM 14019 N N . GLY J 1 53 ? 18.177 -27.103 -115.108 1.00 13.37 566 GLY J N 1
ATOM 14020 C CA . GLY J 1 53 ? 18.687 -27.732 -113.912 1.00 14.27 566 GLY J CA 1
ATOM 14021 C C . GLY J 1 53 ? 18.778 -26.717 -112.812 1.00 15.83 566 GLY J C 1
ATOM 14022 O O . GLY J 1 53 ? 18.621 -25.511 -113.040 1.00 16.60 566 GLY J O 1
ATOM 14023 N N . GLU J 1 54 ? 19.071 -27.198 -111.610 1.00 17.13 567 GLU J N 1
ATOM 14024 C CA . GLU J 1 54 ? 19.160 -26.346 -110.447 1.00 17.50 567 GLU J CA 1
ATOM 14025 C C . GLU J 1 54 ? 20.621 -26.277 -109.994 1.00 17.88 567 GLU J C 1
ATOM 14026 O O . GLU J 1 54 ? 21.152 -27.243 -109.446 1.00 17.65 567 GLU J O 1
ATOM 14032 N N . TYR J 1 55 ? 21.256 -25.122 -110.210 1.00 16.95 568 TYR J N 1
ATOM 14033 C CA . TYR J 1 55 ? 22.635 -24.923 -109.779 1.00 16.91 568 TYR J CA 1
ATOM 14034 C C . TYR J 1 55 ? 22.786 -23.710 -108.853 1.00 14.95 568 TYR J C 1
ATOM 14035 O O . TYR J 1 55 ? 23.682 -22.913 -109.074 1.00 14.40 568 TYR J O 1
ATOM 14044 N N . PRO J 1 56 ? 21.936 -23.604 -107.788 1.00 14.14 569 PRO J N 1
ATOM 14045 C CA . PRO J 1 56 ? 22.027 -22.453 -106.881 1.00 14.31 569 PRO J CA 1
ATOM 14046 C C . PRO J 1 56 ? 23.459 -22.331 -106.332 1.00 14.21 569 PRO J C 1
ATOM 14047 O O . PRO J 1 56 ? 23.957 -21.237 -106.196 1.00 14.84 569 PRO J O 1
ATOM 14051 N N . GLU J 1 57 ? 24.135 -23.456 -106.117 1.00 15.02 570 GLU J N 1
ATOM 14052 C CA . GLU J 1 57 ? 25.479 -23.462 -105.515 1.00 15.01 570 GLU J CA 1
ATOM 14053 C C . GLU J 1 57 ? 26.560 -22.819 -106.424 1.00 15.22 570 GLU J C 1
ATOM 14054 O O . GLU J 1 57 ? 27.629 -22.419 -105.921 1.00 14.71 570 GLU J O 1
ATOM 14060 N N . LEU J 1 58 ? 26.260 -22.665 -107.727 1.00 13.17 571 LEU J N 1
ATOM 14061 C CA . LEU J 1 58 ? 27.172 -21.980 -108.663 1.00 13.55 571 LEU J CA 1
ATOM 14062 C C . LEU J 1 58 ? 27.018 -20.432 -108.698 1.00 13.11 571 LEU J C 1
ATOM 14063 O O . LEU J 1 58 ? 27.796 -19.705 -109.356 1.00 11.71 571 LEU J O 1
ATOM 14068 N N . LEU J 1 59 ? 25.999 -19.956 -107.989 1.00 12.43 572 LEU J N 1
ATOM 14069 C CA . LEU J 1 59 ? 25.720 -18.526 -107.854 1.00 12.67 572 LEU J CA 1
ATOM 14070 C C . LEU J 1 59 ? 26.219 -17.961 -106.511 1.00 11.87 572 LEU J C 1
ATOM 14071 O O . LEU J 1 59 ? 26.142 -18.641 -105.485 1.00 10.80 572 LEU J O 1
ATOM 14076 N N . ASP J 1 60 ? 26.670 -16.711 -106.541 1.00 11.80 573 ASP J N 1
ATOM 14077 C CA . ASP J 1 60 ? 26.903 -15.909 -105.324 1.00 12.56 573 ASP J CA 1
ATOM 14078 C C . ASP J 1 60 ? 25.647 -15.942 -104.462 1.00 12.68 573 ASP J C 1
ATOM 14079 O O . ASP J 1 60 ? 24.556 -15.955 -105.004 1.00 14.33 573 ASP J O 1
ATOM 14084 N N . ALA J 1 61 ? 25.757 -15.988 -103.134 1.00 12.84 574 ALA J N 1
ATOM 14085 C CA . ALA J 1 61 ? 24.560 -16.294 -102.334 1.00 12.49 574 ALA J CA 1
ATOM 14086 C C . ALA J 1 61 ? 23.446 -15.266 -102.421 1.00 13.44 574 ALA J C 1
ATOM 14087 O O . ALA J 1 61 ? 22.271 -15.582 -102.186 1.00 13.64 574 ALA J O 1
ATOM 14089 N N . ASN J 1 62 ? 23.820 -14.053 -102.804 1.00 13.61 575 ASN J N 1
ATOM 14090 C CA . ASN J 1 62 ? 22.899 -12.952 -102.972 1.00 14.74 575 ASN J CA 1
ATOM 14091 C C . ASN J 1 62 ? 22.042 -13.078 -104.243 1.00 14.40 575 ASN J C 1
ATOM 14092 O O . ASN J 1 62 ? 21.201 -12.262 -104.470 1.00 14.86 575 ASN J O 1
ATOM 14097 N N . GLN J 1 63 ? 22.346 -14.064 -105.088 1.00 14.50 576 GLN J N 1
ATOM 14098 C CA . GLN J 1 63 ? 21.584 -14.364 -106.304 1.00 12.54 576 GLN J CA 1
ATOM 14099 C C . GLN J 1 63 ? 20.815 -15.660 -106.180 1.00 12.04 576 GLN J C 1
ATOM 14100 O O . GLN J 1 63 ? 20.031 -15.967 -107.078 1.00 10.59 576 GLN J O 1
ATOM 14106 N N . GLN J 1 64 ? 21.021 -16.368 -105.051 1.00 11.19 577 GLN J N 1
ATOM 14107 C CA . GLN J 1 64 ? 20.347 -17.637 -104.768 1.00 12.83 577 GLN J CA 1
ATOM 14108 C C . GLN J 1 64 ? 18.896 -17.406 -104.323 1.00 13.46 577 GLN J C 1
ATOM 14109 O O . GLN J 1 64 ? 18.528 -17.589 -103.158 1.00 14.85 577 GLN J O 1
ATOM 14115 N N . VAL J 1 65 ? 18.083 -17.044 -105.306 1.00 13.51 578 VAL J N 1
ATOM 14116 C CA . VAL J 1 65 ? 16.697 -16.610 -105.147 1.00 14.35 578 VAL J CA 1
ATOM 14117 C C . VAL J 1 65 ? 15.974 -17.292 -106.313 1.00 15.12 578 VAL J C 1
ATOM 14118 O O . VAL J 1 65 ? 16.560 -17.458 -107.409 1.00 14.86 578 VAL J O 1
ATOM 14122 N N . LEU J 1 66 ? 14.737 -17.720 -106.083 1.00 15.45 579 LEU J N 1
ATOM 14123 C CA . LEU J 1 66 ? 14.035 -18.590 -107.022 1.00 17.54 579 LEU J CA 1
ATOM 14124 C C . LEU J 1 66 ? 12.748 -17.974 -107.461 1.00 18.23 579 LEU J C 1
ATOM 14125 O O . LEU J 1 66 ? 11.856 -17.767 -106.651 1.00 19.55 579 LEU J O 1
ATOM 14130 N N . SER J 1 67 ? 12.635 -17.730 -108.754 1.00 18.58 580 SER J N 1
ATOM 14131 C CA . SER J 1 67 ? 11.470 -17.067 -109.288 1.00 18.96 580 SER J CA 1
ATOM 14132 C C . SER J 1 67 ? 10.704 -18.016 -110.182 1.00 18.42 580 SER J C 1
ATOM 14133 O O . SER J 1 67 ? 11.243 -19.027 -110.622 1.00 18.33 580 SER J O 1
ATOM 14136 N N . HIS J 1 68 ? 9.416 -17.753 -110.352 1.00 18.15 581 HIS J N 1
ATOM 14137 C CA . HIS J 1 68 ? 8.522 -18.773 -110.913 1.00 17.24 581 HIS J CA 1
ATOM 14138 C C . HIS J 1 68 ? 7.863 -18.242 -112.169 1.00 16.19 581 HIS J C 1
ATOM 14139 O O . HIS J 1 68 ? 7.602 -17.053 -112.275 1.00 16.00 581 HIS J O 1
ATOM 14146 N N . PHE J 1 69 ? 7.612 -19.135 -113.117 1.00 15.17 582 PHE J N 1
ATOM 14147 C CA . PHE J 1 69 ? 6.772 -18.844 -114.244 1.00 15.79 582 PHE J CA 1
ATOM 14148 C C . PHE J 1 69 ? 5.325 -18.896 -113.756 1.00 17.63 582 PHE J C 1
ATOM 14149 O O . PHE J 1 69 ? 5.051 -19.424 -112.663 1.00 18.33 582 PHE J O 1
ATOM 14157 N N . ALA J 1 70 ? 4.401 -18.378 -114.560 1.00 18.03 583 ALA J N 1
ATOM 14158 C CA . ALA J 1 70 ? 2.978 -18.373 -114.248 1.00 18.24 583 ALA J CA 1
ATOM 14159 C C . ALA J 1 70 ? 2.499 -19.749 -113.922 1.00 18.97 583 ALA J C 1
ATOM 14160 O O . ALA J 1 70 ? 2.997 -20.733 -114.485 1.00 19.03 583 ALA J O 1
ATOM 14162 N N . ASN J 1 71 ? 1.552 -19.837 -112.983 1.00 20.42 584 ASN J N 1
ATOM 14163 C CA . ASN J 1 71 ? 0.946 -21.115 -112.586 1.00 21.53 584 ASN J CA 1
ATOM 14164 C C . ASN J 1 71 ? 1.959 -22.133 -111.977 1.00 22.10 584 ASN J C 1
ATOM 14165 O O . ASN J 1 71 ? 2.832 -21.729 -111.219 1.00 23.25 584 ASN J O 1
ATOM 14170 N N . ASP J 1 72 ? 1.851 -23.429 -112.239 1.00 21.89 585 ASP J N 1
ATOM 14171 C CA . ASP J 1 72 ? 2.813 -24.336 -111.623 1.00 22.36 585 ASP J CA 1
ATOM 14172 C C . ASP J 1 72 ? 3.644 -24.936 -112.742 1.00 21.34 585 ASP J C 1
ATOM 14173 O O . ASP J 1 72 ? 3.498 -26.112 -113.085 1.00 21.19 585 ASP J O 1
ATOM 14178 N N . THR J 1 73 ? 4.480 -24.100 -113.366 1.00 19.37 586 THR J N 1
ATOM 14179 C CA . THR J 1 73 ? 5.090 -24.504 -114.631 1.00 17.88 586 THR J CA 1
ATOM 14180 C C . THR J 1 73 ? 6.608 -24.394 -114.639 1.00 17.82 586 THR J C 1
ATOM 14181 O O . THR J 1 73 ? 7.222 -24.350 -115.712 1.00 17.37 586 THR J O 1
ATOM 14185 N N . GLY J 1 74 ? 7.195 -24.373 -113.439 1.00 17.23 587 GLY J N 1
ATOM 14186 C CA . GLY J 1 74 ? 8.633 -24.382 -113.271 1.00 17.04 587 GLY J CA 1
ATOM 14187 C C . GLY J 1 74 ? 9.123 -23.023 -112.767 1.00 16.84 587 GLY J C 1
ATOM 14188 O O . GLY J 1 74 ? 8.318 -22.096 -112.566 1.00 16.56 587 GLY J O 1
ATOM 14189 N N . SER J 1 75 ? 10.449 -22.911 -112.626 1.00 16.18 588 SER J N 1
ATOM 14190 C CA . SER J 1 75 ? 11.098 -21.799 -111.959 1.00 15.70 588 SER J CA 1
ATOM 14191 C C . SER J 1 75 ? 12.479 -21.564 -112.507 1.00 15.07 588 SER J C 1
ATOM 14192 O O . SER J 1 75 ? 13.057 -22.460 -113.129 1.00 14.10 588 SER J O 1
ATOM 14195 N N . VAL J 1 76 ? 13.037 -20.378 -112.209 1.00 14.16 589 VAL J N 1
ATOM 14196 C CA . VAL J 1 76 ? 14.446 -20.045 -112.561 1.00 12.30 589 VAL J CA 1
ATOM 14197 C C . VAL J 1 76 ? 15.224 -19.536 -111.337 1.00 12.53 589 VAL J C 1
ATOM 14198 O O . VAL J 1 76 ? 14.847 -18.563 -110.671 1.00 10.31 589 VAL J O 1
ATOM 14202 N N . TRP J 1 77 ? 16.322 -20.218 -111.033 1.00 13.55 590 TRP J N 1
ATOM 14203 C CA . TRP J 1 77 ? 17.297 -19.690 -110.052 1.00 13.54 590 TRP J CA 1
ATOM 14204 C C . TRP J 1 77 ? 18.035 -18.481 -110.590 1.00 13.89 590 TRP J C 1
ATOM 14205 O O . TRP J 1 77 ? 18.505 -18.501 -111.733 1.00 14.37 590 TRP J O 1
ATOM 14216 N N . GLY J 1 78 ? 18.126 -17.414 -109.785 1.00 14.30 591 GLY J N 1
ATOM 14217 C CA . GLY J 1 78 ? 19.035 -16.317 -110.123 1.00 14.32 591 GLY J CA 1
ATOM 14218 C C . GLY J 1 78 ? 18.344 -15.126 -110.714 1.00 14.93 591 GLY J C 1
ATOM 14219 O O . GLY J 1 78 ? 18.982 -14.097 -110.997 1.00 15.70 591 GLY J O 1
ATOM 14220 N N . ILE J 1 79 ? 17.035 -15.271 -110.892 1.00 15.46 592 ILE J N 1
ATOM 14221 C CA . ILE J 1 79 ? 16.135 -14.247 -111.479 1.00 15.42 592 ILE J CA 1
ATOM 14222 C C . ILE J 1 79 ? 15.320 -13.716 -110.293 1.00 14.93 592 ILE J C 1
ATOM 14223 O O . ILE J 1 79 ? 14.794 -14.497 -109.508 1.00 15.84 592 ILE J O 1
ATOM 14228 N N . GLY J 1 80 ? 15.271 -12.416 -110.104 1.00 14.79 593 GLY J N 1
ATOM 14229 C CA . GLY J 1 80 ? 14.621 -11.871 -108.904 1.00 17.08 593 GLY J CA 1
ATOM 14230 C C . GLY J 1 80 ? 13.138 -11.500 -108.971 1.00 18.13 593 GLY J C 1
ATOM 14231 O O . GLY J 1 80 ? 12.574 -11.126 -107.954 1.00 18.77 593 GLY J O 1
ATOM 14232 N N . GLU J 1 81 ? 12.516 -11.598 -110.157 1.00 19.39 594 GLU J N 1
ATOM 14233 C CA . GLU J 1 81 ? 11.068 -11.310 -110.383 1.00 20.21 594 GLU J CA 1
ATOM 14234 C C . GLU J 1 81 ? 10.367 -12.470 -111.054 1.00 19.82 594 GLU J C 1
ATOM 14235 O O . GLU J 1 81 ? 10.973 -13.149 -111.887 1.00 20.05 594 GLU J O 1
ATOM 14241 N N . ASP J 1 82 ? 9.099 -12.703 -110.697 1.00 20.27 595 ASP J N 1
ATOM 14242 C CA . ASP J 1 82 ? 8.370 -13.873 -111.174 1.00 20.96 595 ASP J CA 1
ATOM 14243 C C . ASP J 1 82 ? 8.127 -13.654 -112.632 1.00 21.44 595 ASP J C 1
ATOM 14244 O O . ASP J 1 82 ? 8.096 -12.521 -113.086 1.00 22.33 595 ASP J O 1
ATOM 14249 N N . ILE J 1 83 ? 7.964 -14.719 -113.399 1.00 22.69 596 ILE J N 1
ATOM 14250 C CA . ILE J 1 83 ? 7.800 -14.496 -114.839 1.00 23.10 596 ILE J CA 1
ATOM 14251 C C . ILE J 1 83 ? 6.332 -14.654 -115.375 1.00 23.12 596 ILE J C 1
ATOM 14252 O O . ILE J 1 83 ? 5.680 -15.644 -115.087 1.00 22.82 596 ILE J O 1
ATOM 14257 N N . PRO J 1 84 ? 5.804 -13.649 -116.112 1.00 23.23 597 PRO J N 1
ATOM 14258 C CA . PRO J 1 84 ? 4.343 -13.534 -116.282 1.00 22.97 597 PRO J CA 1
ATOM 14259 C C . PRO J 1 84 ? 3.715 -14.486 -117.319 1.00 23.26 597 PRO J C 1
ATOM 14260 O O . PRO J 1 84 ? 2.552 -14.335 -117.692 1.00 23.72 597 PRO J O 1
ATOM 14264 N N . PHE J 1 85 ? 4.475 -15.465 -117.775 1.00 22.28 598 PHE J N 1
ATOM 14265 C CA . PHE J 1 85 ? 3.928 -16.470 -118.643 1.00 21.32 598 PHE J CA 1
ATOM 14266 C C . PHE J 1 85 ? 4.367 -17.816 -118.116 1.00 21.50 598 PHE J C 1
ATOM 14267 O O . PHE J 1 85 ? 5.114 -17.900 -117.126 1.00 21.09 598 PHE J O 1
ATOM 14275 N N . GLU J 1 86 ? 3.877 -18.870 -118.751 1.00 20.86 599 GLU J N 1
ATOM 14276 C CA . GLU J 1 86 ? 4.115 -20.199 -118.283 1.00 21.13 599 GLU J CA 1
ATOM 14277 C C . GLU J 1 86 ? 5.449 -20.633 -118.844 1.00 20.25 599 GLU J C 1
ATOM 14278 O O . GLU J 1 86 ? 5.853 -20.168 -119.910 1.00 19.49 599 GLU J O 1
ATOM 14284 N N . GLY J 1 87 ? 6.115 -21.529 -118.140 1.00 18.83 600 GLY J N 1
ATOM 14285 C CA . GLY J 1 87 ? 7.267 -22.211 -118.720 1.00 20.10 600 GLY J CA 1
ATOM 14286 C C . GLY J 1 87 ? 6.918 -23.585 -119.279 1.00 19.77 600 GLY J C 1
ATOM 14287 O O . GLY J 1 87 ? 5.764 -23.876 -119.594 1.00 20.02 600 GLY J O 1
ATOM 14288 N N . ASP J 1 88 ? 7.908 -24.452 -119.362 1.00 19.35 601 ASP J N 1
ATOM 14289 C CA . ASP J 1 88 ? 7.687 -25.775 -119.904 1.00 19.97 601 ASP J CA 1
ATOM 14290 C C . ASP J 1 88 ? 7.891 -26.848 -118.835 1.00 21.00 601 ASP J C 1
ATOM 14291 O O . ASP J 1 88 ? 8.380 -27.907 -119.140 1.00 21.24 601 ASP J O 1
ATOM 14296 N N . ASN J 1 89 ? 7.469 -26.564 -117.598 1.00 21.82 602 ASN J N 1
ATOM 14297 C CA . ASN J 1 89 ? 7.588 -27.499 -116.477 1.00 24.49 602 ASN J CA 1
ATOM 14298 C C . ASN J 1 89 ? 9.017 -28.017 -116.213 1.00 26.12 602 ASN J C 1
ATOM 14299 O O . ASN J 1 89 ? 9.216 -29.195 -115.928 1.00 26.42 602 ASN J O 1
ATOM 14312 N N . CYS J 1 91 ? 12.926 -26.775 -114.245 1.00 22.94 604 CYS J N 1
ATOM 14313 C CA . CYS J 1 91 ? 13.736 -25.842 -113.479 1.00 21.45 604 CYS J CA 1
ATOM 14314 C C . CYS J 1 91 ? 14.943 -25.443 -114.305 1.00 19.88 604 CYS J C 1
ATOM 14315 O O . CYS J 1 91 ? 15.495 -26.250 -115.080 1.00 18.81 604 CYS J O 1
ATOM 14318 N N . TYR J 1 92 ? 15.292 -24.152 -114.189 1.00 18.05 605 TYR J N 1
ATOM 14319 C CA . TYR J 1 92 ? 16.401 -23.560 -114.871 1.00 15.48 605 TYR J CA 1
ATOM 14320 C C . TYR J 1 92 ? 17.232 -22.773 -113.880 1.00 15.83 605 TYR J C 1
ATOM 14321 O O . TYR J 1 92 ? 16.725 -22.407 -112.819 1.00 15.67 605 TYR J O 1
ATOM 14330 N N . THR J 1 93 ? 18.516 -22.550 -114.225 1.00 13.73 606 THR J N 1
ATOM 14331 C CA . THR J 1 93 ? 19.371 -21.600 -113.514 1.00 12.90 606 THR J CA 1
ATOM 14332 C C . THR J 1 93 ? 19.955 -20.565 -114.490 1.00 12.61 606 THR J C 1
ATOM 14333 O O . THR J 1 93 ? 20.426 -20.894 -115.595 1.00 11.72 606 THR J O 1
ATOM 14337 N N . ALA J 1 94 ? 19.936 -19.328 -114.041 1.00 11.82 607 ALA J N 1
ATOM 14338 C CA . ALA J 1 94 ? 20.471 -18.208 -114.779 1.00 12.14 607 ALA J CA 1
ATOM 14339 C C . ALA J 1 94 ? 21.812 -17.890 -114.194 1.00 12.57 607 ALA J C 1
ATOM 14340 O O . ALA J 1 94 ? 21.865 -17.456 -113.037 1.00 11.59 607 ALA J O 1
ATOM 14342 N N . LEU J 1 95 ? 22.867 -18.067 -115.021 1.00 12.63 608 LEU J N 1
ATOM 14343 C CA . LEU J 1 95 ? 24.264 -17.955 -114.595 1.00 13.60 608 LEU J CA 1
ATOM 14344 C C . LEU J 1 95 ? 25.037 -16.874 -115.383 1.00 12.76 608 LEU J C 1
ATOM 14345 O O . LEU J 1 95 ? 24.842 -16.738 -116.591 1.00 13.14 608 LEU J O 1
ATOM 14350 N N . PRO J 1 96 ? 25.895 -16.103 -114.690 1.00 12.17 609 PRO J N 1
ATOM 14351 C CA . PRO J 1 96 ? 26.816 -15.186 -115.367 1.00 12.67 609 PRO J CA 1
ATOM 14352 C C . PRO J 1 96 ? 27.633 -15.930 -116.436 1.00 12.34 609 PRO J C 1
ATOM 14353 O O . PRO J 1 96 ? 28.332 -16.901 -116.126 1.00 14.05 609 PRO J O 1
ATOM 14357 N N . LEU J 1 97 ? 27.514 -15.511 -117.686 1.00 12.21 610 LEU J N 1
ATOM 14358 C CA . LEU J 1 97 ? 28.199 -16.203 -118.783 1.00 11.94 610 LEU J CA 1
ATOM 14359 C C . LEU J 1 97 ? 29.567 -15.557 -119.048 1.00 12.06 610 LEU J C 1
ATOM 14360 O O . LEU J 1 97 ? 29.661 -14.369 -119.476 1.00 10.14 610 LEU J O 1
ATOM 14365 N N . LYS J 1 98 ? 30.634 -16.305 -118.753 1.00 12.46 611 LYS J N 1
ATOM 14366 C CA . LYS J 1 98 ? 31.971 -15.745 -118.986 1.00 12.42 611 LYS J CA 1
ATOM 14367 C C . LYS J 1 98 ? 32.464 -16.056 -120.413 1.00 13.55 611 LYS J C 1
ATOM 14368 O O . LYS J 1 98 ? 33.086 -15.199 -121.096 1.00 14.63 611 LYS J O 1
ATOM 14374 N N . GLU J 1 99 ? 32.198 -17.260 -120.884 1.00 12.54 612 GLU J N 1
ATOM 14375 C CA . GLU J 1 99 ? 32.691 -17.610 -122.183 1.00 14.76 612 GLU J CA 1
ATOM 14376 C C . GLU J 1 99 ? 31.922 -18.799 -122.704 1.00 14.54 612 GLU J C 1
ATOM 14377 O O . GLU J 1 99 ? 31.534 -19.692 -121.936 1.00 13.40 612 GLU J O 1
ATOM 14383 N N . ILE J 1 100 ? 31.659 -18.791 -124.009 1.00 14.74 613 ILE J N 1
ATOM 14384 C CA . ILE J 1 100 ? 31.348 -20.052 -124.703 1.00 15.52 613 ILE J CA 1
ATOM 14385 C C . ILE J 1 100 ? 32.650 -20.543 -125.320 1.00 15.05 613 ILE J C 1
ATOM 14386 O O . ILE J 1 100 ? 33.214 -19.895 -126.192 1.00 14.60 613 ILE J O 1
ATOM 14391 N N . LYS J 1 101 ? 33.115 -21.687 -124.844 1.00 15.54 614 LYS J N 1
ATOM 14392 C CA . LYS J 1 101 ? 34.243 -22.361 -125.432 1.00 16.76 614 LYS J CA 1
ATOM 14393 C C . LYS J 1 101 ? 33.892 -22.860 -126.830 1.00 16.36 614 LYS J C 1
ATOM 14394 O O . LYS J 1 101 ? 32.771 -23.234 -127.119 1.00 14.67 614 LYS J O 1
ATOM 14400 N N . ARG J 1 102 ? 34.886 -22.892 -127.690 1.00 17.16 615 ARG J N 1
ATOM 14401 C CA . ARG J 1 102 ? 34.702 -23.376 -129.044 1.00 17.84 615 ARG J CA 1
ATOM 14402 C C . ARG J 1 102 ? 34.195 -24.808 -129.130 1.00 16.02 615 ARG J C 1
ATOM 14403 O O . ARG J 1 102 ? 33.456 -25.100 -130.026 1.00 15.55 615 ARG J O 1
ATOM 14411 N N . ASN J 1 103 ? 34.542 -25.668 -128.178 1.00 15.45 616 ASN J N 1
ATOM 14412 C CA . ASN J 1 103 ? 33.955 -27.022 -128.089 1.00 14.99 616 ASN J CA 1
ATOM 14413 C C . ASN J 1 103 ? 32.490 -27.119 -127.540 1.00 15.57 616 ASN J C 1
ATOM 14414 O O . ASN J 1 103 ? 31.868 -28.216 -127.524 1.00 14.80 616 ASN J O 1
ATOM 14419 N N . GLY J 1 104 ? 31.925 -25.977 -127.119 1.00 14.63 617 GLY J N 1
ATOM 14420 C CA . GLY J 1 104 ? 30.541 -25.953 -126.648 1.00 13.94 617 GLY J CA 1
ATOM 14421 C C . GLY J 1 104 ? 30.391 -25.863 -125.129 1.00 13.28 617 GLY J C 1
ATOM 14422 O O . GLY J 1 104 ? 29.330 -25.518 -124.658 1.00 13.11 617 GLY J O 1
ATOM 14423 N N . ASN J 1 105 ? 31.460 -26.161 -124.385 1.00 12.77 618 ASN J N 1
ATOM 14424 C CA . ASN J 1 105 ? 31.510 -25.984 -122.947 1.00 12.99 618 ASN J CA 1
ATOM 14425 C C . ASN J 1 105 ? 31.255 -24.507 -122.645 1.00 12.94 618 ASN J C 1
ATOM 14426 O O . ASN J 1 105 ? 31.557 -23.624 -123.457 1.00 12.33 618 ASN J O 1
ATOM 14431 N N . ILE J 1 106 ? 30.692 -24.255 -121.473 1.00 12.43 619 ILE J N 1
ATOM 14432 C CA . ILE J 1 106 ? 30.510 -22.891 -121.022 1.00 12.77 619 ILE J CA 1
ATOM 14433 C C . ILE J 1 106 ? 31.293 -22.640 -119.736 1.00 12.35 619 ILE J C 1
ATOM 14434 O O . ILE J 1 106 ? 31.469 -23.520 -118.880 1.00 12.76 619 ILE J O 1
ATOM 14439 N N . VAL J 1 107 ? 31.738 -21.410 -119.629 1.00 11.64 620 VAL J N 1
ATOM 14440 C CA . VAL J 1 107 ? 32.411 -20.927 -118.475 1.00 11.18 620 VAL J CA 1
ATOM 14441 C C . VAL J 1 107 ? 31.491 -19.903 -117.849 1.00 11.60 620 VAL J C 1
ATOM 14442 O O . VAL J 1 107 ? 31.064 -18.916 -118.506 1.00 10.64 620 VAL J O 1
ATOM 14446 N N . VAL J 1 108 ? 31.156 -20.199 -116.599 1.00 12.00 621 VAL J N 1
ATOM 14447 C CA . VAL J 1 108 ? 30.479 -19.300 -115.695 1.00 13.39 621 VAL J CA 1
ATOM 14448 C C . VAL J 1 108 ? 31.442 -18.863 -114.557 1.00 13.99 621 VAL J C 1
ATOM 14449 O O . VAL J 1 108 ? 32.475 -19.492 -114.345 1.00 15.44 621 VAL J O 1
ATOM 14453 N N . GLU J 1 109 ? 31.097 -17.786 -113.851 1.00 13.79 622 GLU J N 1
ATOM 14454 C CA . GLU J 1 109 ? 31.722 -17.376 -112.587 1.00 12.64 622 GLU J CA 1
ATOM 14455 C C . GLU J 1 109 ? 30.687 -16.718 -111.616 1.00 12.98 622 GLU J C 1
ATOM 14456 O O . GLU J 1 109 ? 29.513 -16.466 -111.976 1.00 13.66 622 GLU J O 1
ATOM 14462 N N . LYS J 1 110 ? 31.133 -16.431 -110.398 1.00 11.67 623 LYS J N 1
ATOM 14463 C CA . LYS J 1 110 ? 30.301 -15.787 -109.416 1.00 11.28 623 LYS J CA 1
ATOM 14464 C C . LYS J 1 110 ? 30.588 -14.321 -109.471 1.00 11.84 623 LYS J C 1
ATOM 14465 O O . LYS J 1 110 ? 31.720 -13.906 -109.762 1.00 10.86 623 LYS J O 1
ATOM 14471 N N . ILE J 1 111 ? 29.549 -13.529 -109.229 1.00 10.46 624 ILE J N 1
ATOM 14472 C CA . ILE J 1 111 ? 29.687 -12.093 -109.316 1.00 10.36 624 ILE J CA 1
ATOM 14473 C C . ILE J 1 111 ? 29.036 -11.523 -108.065 1.00 10.96 624 ILE J C 1
ATOM 14474 O O . ILE J 1 111 ? 28.097 -12.113 -107.542 1.00 11.17 624 ILE J O 1
ATOM 14479 N N . PHE J 1 112 ? 29.530 -10.394 -107.574 1.00 10.70 625 PHE J N 1
ATOM 14480 C CA . PHE J 1 112 ? 29.061 -9.925 -106.290 1.00 12.13 625 PHE J CA 1
ATOM 14481 C C . PHE J 1 112 ? 27.905 -8.961 -106.563 1.00 12.17 625 PHE J C 1
ATOM 14482 O O . PHE J 1 112 ? 28.111 -7.770 -106.853 1.00 12.01 625 PHE J O 1
ATOM 14490 N N . ALA J 1 113 ? 26.677 -9.478 -106.543 1.00 10.22 626 ALA J N 1
ATOM 14491 C CA . ALA J 1 113 ? 25.586 -8.597 -106.922 1.00 10.32 626 ALA J CA 1
ATOM 14492 C C . ALA J 1 113 ? 24.273 -9.223 -106.492 1.00 10.40 626 ALA J C 1
ATOM 14493 O O . ALA J 1 113 ? 24.249 -10.416 -106.113 1.00 10.41 626 ALA J O 1
ATOM 14495 N N . GLY J 1 114 ? 23.183 -8.468 -106.616 1.00 10.66 627 GLY J N 1
ATOM 14496 C CA . GLY J 1 114 ? 21.836 -9.023 -106.403 1.00 11.25 627 GLY J CA 1
ATOM 14497 C C . GLY J 1 114 ? 21.361 -9.903 -107.571 1.00 11.47 627 GLY J C 1
ATOM 14498 O O . GLY J 1 114 ? 22.092 -10.046 -108.544 1.00 11.25 627 GLY J O 1
ATOM 14499 N N . PRO J 1 115 ? 20.118 -10.462 -107.501 1.00 12.27 628 PRO J N 1
ATOM 14500 C CA . PRO J 1 115 ? 19.499 -11.318 -108.542 1.00 12.15 628 PRO J CA 1
ATOM 14501 C C . PRO J 1 115 ? 19.279 -10.460 -109.789 1.00 12.54 628 PRO J C 1
ATOM 14502 O O . PRO J 1 115 ? 19.228 -9.225 -109.654 1.00 12.11 628 PRO J O 1
ATOM 14506 N N . ILE J 1 116 ? 19.085 -11.077 -110.961 1.00 12.65 629 ILE J N 1
ATOM 14507 C CA . ILE J 1 116 ? 18.719 -10.326 -112.172 1.00 12.59 629 ILE J CA 1
ATOM 14508 C C . ILE J 1 116 ? 17.268 -9.811 -112.099 1.00 14.43 629 ILE J C 1
ATOM 14509 O O . ILE J 1 116 ? 16.340 -10.611 -112.081 1.00 14.65 629 ILE J O 1
ATOM 14522 N N . GLY J 1 118 ? 14.015 -6.944 -113.348 1.00 17.91 631 GLY J N 1
ATOM 14523 C CA . GLY J 1 118 ? 13.492 -6.282 -114.520 1.00 19.87 631 GLY J CA 1
ATOM 14524 C C . GLY J 1 118 ? 12.901 -7.271 -115.492 1.00 20.95 631 GLY J C 1
ATOM 14525 O O . GLY J 1 118 ? 13.120 -8.506 -115.338 1.00 21.64 631 GLY J O 1
ATOM 14526 N N . PRO J 1 119 ? 12.152 -6.746 -116.501 1.00 21.34 632 PRO J N 1
ATOM 14527 C CA . PRO J 1 119 ? 11.379 -7.590 -117.405 1.00 21.14 632 PRO J CA 1
ATOM 14528 C C . PRO J 1 119 ? 12.139 -7.988 -118.667 1.00 20.50 632 PRO J C 1
ATOM 14529 O O . PRO J 1 119 ? 11.639 -8.747 -119.462 1.00 20.80 632 PRO J O 1
ATOM 14533 N N . SER J 1 120 ? 13.350 -7.515 -118.848 1.00 20.68 633 SER J N 1
ATOM 14534 C CA . SER J 1 120 ? 13.921 -7.635 -120.181 1.00 21.49 633 SER J CA 1
ATOM 14535 C C . SER J 1 120 ? 14.628 -8.943 -120.539 1.00 20.32 633 SER J C 1
ATOM 14536 O O . SER J 1 120 ? 15.118 -9.063 -121.661 1.00 20.97 633 SER J O 1
ATOM 14539 N N . ALA J 1 121 ? 14.639 -9.924 -119.631 1.00 19.20 634 ALA J N 1
ATOM 14540 C CA . ALA J 1 121 ? 15.108 -11.270 -119.942 1.00 19.20 634 ALA J CA 1
ATOM 14541 C C . ALA J 1 121 ? 13.932 -12.113 -120.492 1.00 18.76 634 ALA J C 1
ATOM 14542 O O . ALA J 1 121 ? 14.109 -13.269 -120.866 1.00 18.66 634 ALA J O 1
ATOM 14544 N N . GLN J 1 122 ? 12.733 -11.530 -120.493 1.00 17.65 635 GLN J N 1
ATOM 14545 C CA . GLN J 1 122 ? 11.521 -12.246 -120.875 1.00 17.58 635 GLN J CA 1
ATOM 14546 C C . GLN J 1 122 ? 11.540 -12.740 -122.339 1.00 15.80 635 GLN J C 1
ATOM 14547 O O . GLN J 1 122 ? 11.064 -13.815 -122.636 1.00 14.22 635 GLN J O 1
ATOM 14553 N N . LEU J 1 123 ? 12.117 -11.961 -123.241 1.00 15.91 636 LEU J N 1
ATOM 14554 C CA . LEU J 1 123 ? 12.167 -12.424 -124.612 1.00 15.70 636 LEU J CA 1
ATOM 14555 C C . LEU J 1 123 ? 12.945 -13.732 -124.609 1.00 15.35 636 LEU J C 1
ATOM 14556 O O . LEU J 1 123 ? 12.459 -14.744 -125.144 1.00 15.54 636 LEU J O 1
ATOM 14561 N N . GLY J 1 124 ? 14.154 -13.720 -124.019 1.00 15.11 637 GLY J N 1
ATOM 14562 C CA . GLY J 1 124 ? 14.989 -14.921 -123.992 1.00 14.06 637 GLY J CA 1
ATOM 14563 C C . GLY J 1 124 ? 14.233 -16.059 -123.306 1.00 14.74 637 GLY J C 1
ATOM 14564 O O . GLY J 1 124 ? 14.225 -17.190 -123.795 1.00 15.16 637 GLY J O 1
ATOM 14565 N N . LEU J 1 125 ? 13.606 -15.773 -122.157 1.00 14.34 638 LEU J N 1
ATOM 14566 C CA . LEU J 1 125 ? 12.860 -16.808 -121.410 1.00 14.09 638 LEU J CA 1
ATOM 14567 C C . LEU J 1 125 ? 11.689 -17.364 -122.238 1.00 15.13 638 LEU J C 1
ATOM 14568 O O . LEU J 1 125 ? 11.545 -18.588 -122.332 1.00 14.05 638 LEU J O 1
ATOM 14573 N N . SER J 1 126 ? 10.908 -16.491 -122.900 1.00 14.79 639 SER J N 1
ATOM 14574 C CA . SER J 1 126 ? 9.773 -17.005 -123.735 1.00 16.13 639 SER J CA 1
ATOM 14575 C C . SER J 1 126 ? 10.262 -17.986 -124.792 1.00 15.74 639 SER J C 1
ATOM 14576 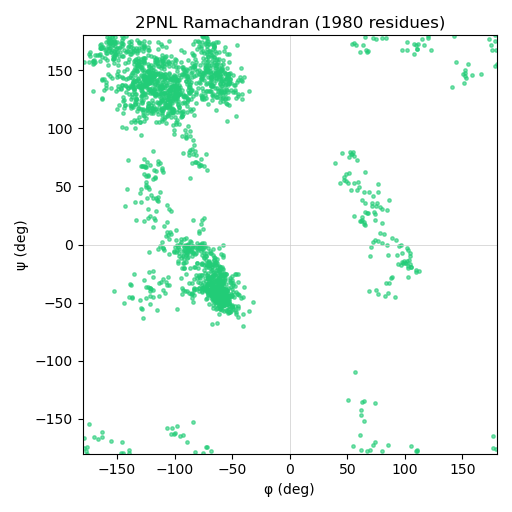O O . SER J 1 126 ? 9.652 -19.033 -125.017 1.00 16.88 639 SER J O 1
ATOM 14579 N N . LEU J 1 127 ? 11.383 -17.654 -125.431 1.00 15.81 640 LEU J N 1
ATOM 14580 C CA . LEU J 1 127 ? 11.928 -18.506 -126.470 1.00 15.49 640 LEU J CA 1
ATOM 14581 C C . LEU J 1 127 ? 12.445 -19.828 -125.919 1.00 14.85 640 LEU J C 1
ATOM 14582 O O . LEU J 1 127 ? 12.247 -20.874 -126.519 1.00 13.59 640 LEU J O 1
ATOM 14587 N N . LEU J 1 128 ? 13.156 -19.744 -124.792 1.00 15.15 641 LEU J N 1
ATOM 14588 C CA . LEU J 1 128 ? 13.622 -20.923 -124.012 1.00 14.23 641 LEU J CA 1
ATOM 14589 C C . LEU J 1 128 ? 12.504 -21.985 -123.739 1.00 15.20 641 LEU J C 1
ATOM 14590 O O . LEU J 1 128 ? 12.706 -23.225 -123.883 1.00 15.24 641 LEU J O 1
ATOM 14595 N N . VAL J 1 129 ? 11.326 -21.513 -123.339 1.00 15.10 642 VAL J N 1
ATOM 14596 C CA . VAL J 1 129 ? 10.293 -22.443 -122.902 1.00 15.15 642 VAL J CA 1
ATOM 14597 C C . VAL J 1 129 ? 9.331 -22.848 -124.018 1.00 16.54 642 VAL J C 1
ATOM 14598 O O . VAL J 1 129 ? 8.692 -23.872 -123.918 1.00 18.05 642 VAL J O 1
ATOM 14602 N N . ASN J 1 130 ? 9.251 -22.059 -125.081 1.00 17.81 643 ASN J N 1
ATOM 14603 C CA . ASN J 1 130 ? 8.332 -22.330 -126.186 1.00 19.45 643 ASN J CA 1
ATOM 14604 C C . ASN J 1 130 ? 9.002 -22.752 -127.475 1.00 20.32 643 ASN J C 1
ATOM 14605 O O . ASN J 1 130 ? 8.402 -23.477 -128.264 1.00 20.93 643 ASN J O 1
ATOM 14610 N N . ASP J 1 131 ? 10.227 -22.290 -127.704 1.00 20.87 644 ASP J N 1
ATOM 14611 C CA . ASP J 1 131 ? 10.814 -22.385 -129.044 1.00 22.06 644 ASP J CA 1
ATOM 14612 C C . ASP J 1 131 ? 12.134 -23.170 -129.142 1.00 22.63 644 ASP J C 1
ATOM 14613 O O . ASP J 1 131 ? 12.355 -23.896 -130.130 1.00 22.96 644 ASP J O 1
ATOM 14618 N N . ILE J 1 132 ? 12.990 -23.028 -128.127 1.00 22.92 645 ILE J N 1
ATOM 14619 C CA . ILE J 1 132 ? 14.342 -23.617 -128.119 1.00 22.22 645 ILE J CA 1
ATOM 14620 C C . ILE J 1 132 ? 14.225 -25.052 -127.591 1.00 24.03 645 ILE J C 1
ATOM 14621 O O . ILE J 1 132 ? 13.704 -25.266 -126.498 1.00 25.12 645 ILE J O 1
ATOM 14626 N N . GLU J 1 133 ? 14.714 -26.033 -128.354 1.00 25.33 646 GLU J N 1
ATOM 14627 C CA . GLU J 1 133 ? 14.672 -27.439 -127.937 1.00 26.44 646 GLU J CA 1
ATOM 14628 C C . GLU J 1 133 ? 16.054 -28.015 -127.696 1.00 26.14 646 GLU J C 1
ATOM 14629 O O . GLU J 1 133 ? 16.294 -28.726 -126.720 1.00 25.82 646 GLU J O 1
ATOM 14635 N N . ASP J 1 134 ? 16.961 -27.718 -128.614 1.00 26.59 647 ASP J N 1
ATOM 14636 C CA . ASP J 1 134 ? 18.294 -28.307 -128.590 1.00 27.00 647 ASP J CA 1
ATOM 14637 C C . ASP J 1 134 ? 19.371 -27.205 -128.676 1.00 24.82 647 ASP J C 1
ATOM 14638 O O . ASP J 1 134 ? 19.338 -26.357 -129.586 1.00 25.57 647 ASP J O 1
ATOM 14643 N N . GLY J 1 135 ? 20.312 -27.235 -127.731 1.00 21.81 648 GLY J N 1
ATOM 14644 C CA . GLY J 1 135 ? 21.473 -26.358 -127.762 1.00 19.02 648 GLY J CA 1
ATOM 14645 C C . GLY J 1 135 ? 21.130 -24.916 -127.446 1.00 17.34 648 GLY J C 1
ATOM 14646 O O . GLY J 1 135 ? 19.981 -24.579 -127.083 1.00 17.50 648 GLY J O 1
ATOM 14647 N N . VAL J 1 136 ? 22.128 -24.055 -127.610 1.00 15.99 649 VAL J N 1
ATOM 14648 C CA . VAL J 1 136 ? 22.006 -22.656 -127.261 1.00 13.72 649 VAL J CA 1
ATOM 14649 C C . VAL J 1 136 ? 22.193 -21.792 -128.505 1.00 14.29 649 VAL J C 1
ATOM 14650 O O . VAL J 1 136 ? 23.227 -21.893 -129.156 1.00 15.28 649 VAL J O 1
ATOM 14654 N N . PRO J 1 137 ? 21.191 -20.953 -128.853 1.00 14.59 650 PRO J N 1
ATOM 14655 C CA . PRO J 1 137 ? 21.354 -20.028 -129.976 1.00 14.64 650 PRO J CA 1
ATOM 14656 C C . PRO J 1 137 ? 22.495 -19.049 -129.687 1.00 15.67 650 PRO J C 1
ATOM 14657 O O . PRO J 1 137 ? 22.539 -18.476 -128.602 1.00 16.23 650 PRO J O 1
ATOM 14661 N N . ARG J 1 138 ? 23.397 -18.865 -130.655 1.00 16.83 651 ARG J N 1
ATOM 14662 C CA . ARG J 1 138 ? 24.589 -18.050 -130.475 1.00 17.99 651 ARG J CA 1
ATOM 14663 C C . ARG J 1 138 ? 24.233 -16.597 -130.724 1.00 18.07 651 ARG J C 1
ATOM 14664 O O . ARG J 1 138 ? 24.631 -16.007 -131.712 1.00 19.68 651 ARG J O 1
ATOM 14680 N N . VAL J 1 140 ? 22.107 -13.016 -128.469 1.00 16.53 653 VAL J N 1
ATOM 14681 C CA . VAL J 1 140 ? 21.725 -12.481 -127.198 1.00 15.13 653 VAL J CA 1
ATOM 14682 C C . VAL J 1 140 ? 20.386 -11.808 -127.365 1.00 15.74 653 VAL J C 1
ATOM 14683 O O . VAL J 1 140 ? 20.269 -10.842 -128.121 1.00 15.28 653 VAL J O 1
ATOM 14687 N N . PHE J 1 141 ? 19.387 -12.285 -126.624 1.00 15.87 654 PHE J N 1
ATOM 14688 C CA . PHE J 1 141 ? 18.020 -11.704 -126.734 1.00 16.65 654 PHE J CA 1
ATOM 14689 C C . PHE J 1 141 ? 17.711 -10.685 -125.677 1.00 17.76 654 PHE J C 1
ATOM 14690 O O . PHE J 1 141 ? 17.939 -10.958 -124.508 1.00 18.96 654 PHE J O 1
ATOM 14698 N N . THR J 1 142 ? 17.115 -9.548 -126.068 1.00 18.66 655 THR J N 1
ATOM 14699 C CA . THR J 1 142 ? 16.652 -8.556 -125.101 1.00 18.13 655 THR J CA 1
ATOM 14700 C C . THR J 1 142 ? 15.247 -8.013 -125.411 1.00 18.78 655 THR J C 1
ATOM 14701 O O . THR J 1 142 ? 14.928 -7.696 -126.566 1.00 17.85 655 THR J O 1
ATOM 14705 N N . GLY J 1 143 ? 14.390 -7.974 -124.384 1.00 18.90 656 GLY J N 1
ATOM 14706 C CA . GLY J 1 143 ? 13.097 -7.345 -124.482 1.00 18.56 656 GLY J CA 1
ATOM 14707 C C . GLY J 1 143 ? 12.079 -7.892 -123.508 1.00 19.17 656 GLY J C 1
ATOM 14708 O O . GLY J 1 143 ? 12.162 -9.036 -123.057 1.00 19.85 656 GLY J O 1
ATOM 14709 N N . GLU J 1 144 ? 11.099 -7.059 -123.190 1.00 19.73 657 GLU J N 1
ATOM 14710 C CA . GLU J 1 144 ? 9.949 -7.481 -122.420 1.00 20.45 657 GLU J CA 1
ATOM 14711 C C . GLU J 1 144 ? 8.907 -8.064 -123.410 1.00 21.30 657 GLU J C 1
ATOM 14712 O O . GLU J 1 144 ? 8.817 -7.620 -124.536 1.00 21.23 657 GLU J O 1
ATOM 14718 N N . ILE J 1 145 ? 8.133 -9.048 -122.970 1.00 22.25 658 ILE J N 1
ATOM 14719 C CA . ILE J 1 145 ? 7.010 -9.598 -123.726 1.00 24.18 658 ILE J CA 1
ATOM 14720 C C . ILE J 1 145 ? 5.663 -9.036 -123.197 1.00 25.52 658 ILE J C 1
ATOM 14721 O O . ILE J 1 145 ? 5.408 -9.104 -121.990 1.00 24.98 658 ILE J O 1
ATOM 14726 N N . ALA J 1 146 ? 4.826 -8.473 -124.081 1.00 27.20 659 ALA J N 1
ATOM 14727 C CA . ALA J 1 146 ? 3.472 -7.967 -123.708 1.00 29.95 659 ALA J CA 1
ATOM 14728 C C . ALA J 1 146 ? 2.492 -9.060 -123.211 1.00 31.51 659 ALA J C 1
ATOM 14729 O O . ALA J 1 146 ? 2.824 -10.248 -123.249 1.00 31.32 659 ALA J O 1
ATOM 14731 N N . ASP J 1 147 ? 1.298 -8.658 -122.742 1.00 33.99 660 ASP J N 1
ATOM 14732 C CA . ASP J 1 147 ? 0.279 -9.622 -122.231 1.00 36.11 660 ASP J CA 1
ATOM 14733 C C . ASP J 1 147 ? -0.137 -10.653 -123.290 1.00 35.97 660 ASP J C 1
ATOM 14734 O O . ASP J 1 147 ? -0.512 -11.790 -122.961 1.00 35.67 660 ASP J O 1
ATOM 14739 N N . ASP J 1 148 ? -0.037 -10.235 -124.554 1.00 35.97 661 ASP J N 1
ATOM 14740 C CA . ASP J 1 148 ? -0.356 -11.077 -125.709 1.00 36.54 661 ASP J CA 1
ATOM 14741 C C . ASP J 1 148 ? 0.634 -12.215 -125.936 1.00 36.04 661 ASP J C 1
ATOM 14742 O O . ASP J 1 148 ? 0.414 -13.043 -126.811 1.00 36.91 661 ASP J O 1
ATOM 14747 N N . GLU J 1 149 ? 1.711 -12.230 -125.146 1.00 35.79 662 GLU J N 1
ATOM 14748 C CA . GLU J 1 149 ? 2.819 -13.202 -125.234 1.00 35.66 662 GLU J CA 1
ATOM 14749 C C . GLU J 1 149 ? 3.534 -13.318 -126.599 1.00 34.96 662 GLU J C 1
ATOM 14750 O O . GLU J 1 149 ? 4.149 -14.354 -126.897 1.00 35.26 662 GLU J O 1
ATOM 14756 N N . GLU J 1 150 ? 3.475 -12.251 -127.400 1.00 34.23 663 GLU J N 1
ATOM 14757 C CA . GLU J 1 150 ? 4.037 -12.233 -128.757 1.00 34.17 663 GLU J CA 1
ATOM 14758 C C . GLU J 1 150 ? 4.746 -10.932 -129.079 1.00 33.05 663 GLU J C 1
ATOM 14759 O O . GLU J 1 150 ? 5.724 -10.928 -129.807 1.00 33.12 663 GLU J O 1
ATOM 14765 N N . THR J 1 151 ? 4.254 -9.819 -128.537 1.00 32.12 664 THR J N 1
ATOM 14766 C CA . THR J 1 151 ? 4.826 -8.500 -128.837 1.00 30.72 664 THR J CA 1
ATOM 14767 C C . THR J 1 151 ? 6.066 -8.247 -127.983 1.00 29.52 664 THR J C 1
ATOM 14768 O O . THR J 1 151 ? 6.081 -8.591 -126.806 1.00 28.22 664 THR J O 1
ATOM 14772 N N . ILE J 1 152 ? 7.097 -7.656 -128.596 1.00 28.34 665 ILE J N 1
ATOM 14773 C CA . ILE J 1 152 ? 8.327 -7.331 -127.902 1.00 27.74 665 ILE J CA 1
ATOM 14774 C C . ILE J 1 152 ? 8.386 -5.841 -127.628 1.00 29.40 665 ILE J C 1
ATOM 14775 O O . ILE J 1 152 ? 8.416 -5.005 -128.570 1.00 30.13 665 ILE J O 1
ATOM 14780 N N . ILE J 1 153 ? 8.391 -5.519 -126.333 1.00 29.92 666 ILE J N 1
ATOM 14781 C CA . ILE J 1 153 ? 8.517 -4.155 -125.847 1.00 30.09 666 ILE J CA 1
ATOM 14782 C C . ILE J 1 153 ? 10.008 -3.869 -125.664 1.00 30.60 666 ILE J C 1
ATOM 14783 O O . ILE J 1 153 ? 10.728 -4.657 -125.074 1.00 29.72 666 ILE J O 1
ATOM 14788 N N . PRO J 1 154 ? 10.488 -2.766 -126.253 1.00 31.46 667 PRO J N 1
ATOM 14789 C CA . PRO J 1 154 ? 11.882 -2.423 -126.146 1.00 32.16 667 PRO J CA 1
ATOM 14790 C C . PRO J 1 154 ? 12.301 -2.081 -124.727 1.00 33.28 667 PRO J C 1
ATOM 14791 O O . PRO J 1 154 ? 11.466 -1.938 -123.807 1.00 34.10 667 PRO J O 1
ATOM 14795 N N . ILE J 1 155 ? 13.598 -1.958 -124.546 1.00 34.26 668 ILE J N 1
ATOM 14796 C CA . ILE J 1 155 ? 14.104 -1.780 -123.221 1.00 35.59 668 ILE J CA 1
ATOM 14797 C C . ILE J 1 155 ? 15.045 -0.633 -123.205 1.00 36.26 668 ILE J C 1
ATOM 14798 O O . ILE J 1 155 ? 15.372 -0.064 -124.264 1.00 36.66 668 ILE J O 1
ATOM 14803 N N . CYS J 1 156 ? 15.467 -0.305 -121.987 1.00 37.03 669 CYS J N 1
ATOM 14804 C CA . CYS J 1 156 ? 16.439 0.730 -121.738 1.00 37.90 669 CYS J CA 1
ATOM 14805 C C . CYS J 1 156 ? 17.845 0.165 -121.805 1.00 37.00 669 CYS J C 1
ATOM 14806 O O . CYS J 1 156 ? 18.115 -0.907 -121.279 1.00 37.34 669 CYS J O 1
ATOM 14809 N N . GLY J 1 157 ? 18.710 0.910 -122.487 1.00 36.35 670 GLY J N 1
ATOM 14810 C CA . GLY J 1 157 ? 20.142 0.667 -122.504 1.00 34.79 670 GLY J CA 1
ATOM 14811 C C . GLY J 1 157 ? 20.511 -0.484 -123.397 1.00 33.37 670 GLY J C 1
ATOM 14812 O O . GLY J 1 157 ? 21.197 -1.400 -122.931 1.00 33.47 670 GLY J O 1
ATOM 14813 N N . VAL J 1 158 ? 20.040 -0.435 -124.659 1.00 31.47 671 VAL J N 1
ATOM 14814 C CA . VAL J 1 158 ? 20.458 -1.364 -125.715 1.00 29.41 671 VAL J CA 1
ATOM 14815 C C . VAL J 1 158 ? 21.940 -1.269 -125.981 1.00 28.23 671 VAL J C 1
ATOM 14816 O O . VAL J 1 158 ? 22.568 -2.279 -126.267 1.00 27.64 671 VAL J O 1
ATOM 14820 N N . ASP J 1 159 ? 22.480 -0.057 -125.909 1.00 26.58 672 ASP J N 1
ATOM 14821 C CA . ASP J 1 159 ? 23.848 0.206 -126.322 1.00 26.41 672 ASP J CA 1
ATOM 14822 C C . ASP J 1 159 ? 24.872 -0.485 -125.410 1.00 24.90 672 ASP J C 1
ATOM 14823 O O . ASP J 1 159 ? 25.913 -0.968 -125.862 1.00 25.11 672 ASP J O 1
ATOM 14828 N N . ILE J 1 160 ? 24.545 -0.527 -124.124 1.00 23.01 673 ILE J N 1
ATOM 14829 C CA . ILE J 1 160 ? 25.311 -1.245 -123.114 1.00 20.62 673 ILE J CA 1
ATOM 14830 C C . ILE J 1 160 ? 25.142 -2.775 -123.312 1.00 19.70 673 ILE J C 1
ATOM 14831 O O . ILE J 1 160 ? 26.092 -3.504 -123.245 1.00 18.48 673 ILE J O 1
ATOM 14836 N N . ALA J 1 161 ? 23.919 -3.226 -123.563 1.00 19.44 674 ALA J N 1
ATOM 14837 C CA . ALA J 1 161 ? 23.649 -4.612 -123.925 1.00 18.46 674 ALA J CA 1
ATOM 14838 C C . ALA J 1 161 ? 24.431 -5.001 -125.185 1.00 17.99 674 ALA J C 1
ATOM 14839 O O . ALA J 1 161 ? 24.953 -6.090 -125.268 1.00 17.29 674 ALA J O 1
ATOM 14841 N N . ALA J 1 162 ? 24.554 -4.066 -126.126 1.00 17.83 675 ALA J N 1
ATOM 14842 C CA . ALA J 1 162 ? 25.226 -4.306 -127.397 1.00 18.61 675 ALA J CA 1
ATOM 14843 C C . ALA J 1 162 ? 26.726 -4.538 -127.193 1.00 18.89 675 ALA J C 1
ATOM 14844 O O . ALA J 1 162 ? 27.284 -5.443 -127.785 1.00 19.14 675 ALA J O 1
ATOM 14846 N N . ILE J 1 163 ? 27.347 -3.765 -126.296 1.00 18.94 676 ILE J N 1
ATOM 14847 C CA . ILE J 1 163 ? 28.761 -3.895 -125.991 1.00 18.32 676 ILE J CA 1
ATOM 14848 C C . ILE J 1 163 ? 29.058 -5.261 -125.399 1.00 18.15 676 ILE J C 1
ATOM 14849 O O . ILE J 1 163 ? 30.009 -5.926 -125.822 1.00 18.74 676 ILE J O 1
ATOM 14854 N N . ALA J 1 164 ? 28.202 -5.704 -124.471 1.00 17.48 677 ALA J N 1
ATOM 14855 C CA . ALA J 1 164 ? 28.371 -6.995 -123.772 1.00 16.90 677 ALA J CA 1
ATOM 14856 C C . ALA J 1 164 ? 28.291 -8.198 -124.735 1.00 16.07 677 ALA J C 1
ATOM 14857 O O . ALA J 1 164 ? 29.119 -9.082 -124.734 1.00 16.97 677 ALA J O 1
ATOM 14859 N N . ALA J 1 165 ? 27.257 -8.210 -125.545 1.00 16.42 678 ALA J N 1
ATOM 14860 C CA . ALA J 1 165 ? 27.145 -9.110 -126.680 1.00 16.88 678 ALA J CA 1
ATOM 14861 C C . ALA J 1 165 ? 28.379 -9.129 -127.582 1.00 15.57 678 ALA J C 1
ATOM 14862 O O . ALA J 1 165 ? 28.929 -10.185 -127.789 1.00 14.68 678 ALA J O 1
ATOM 14864 N N . HIS J 1 166 ? 28.827 -7.973 -128.096 1.00 17.18 679 HIS J N 1
ATOM 14865 C CA . HIS J 1 166 ? 30.033 -7.914 -129.014 1.00 18.65 679 HIS J CA 1
ATOM 14866 C C . HIS J 1 166 ? 31.344 -8.320 -128.392 1.00 20.13 679 HIS J C 1
ATOM 14867 O O . HIS J 1 166 ? 32.234 -8.797 -129.092 1.00 22.12 679 HIS J O 1
ATOM 14874 N N . GLU J 1 167 ? 31.466 -8.169 -127.074 1.00 20.99 680 GLU J N 1
ATOM 14875 C CA . GLU J 1 167 ? 32.652 -8.623 -126.365 1.00 21.80 680 GLU J CA 1
ATOM 14876 C C . GLU J 1 167 ? 32.720 -10.119 -126.298 1.00 21.25 680 GLU J C 1
ATOM 14877 O O . GLU J 1 167 ? 33.788 -10.671 -125.997 1.00 21.27 680 GLU J O 1
ATOM 14883 N N . GLN J 1 168 ? 31.585 -10.782 -126.537 1.00 19.81 681 GLN J N 1
ATOM 14884 C CA . GLN J 1 168 ? 31.615 -12.237 -126.657 1.00 18.93 681 GLN J CA 1
ATOM 14885 C C . GLN J 1 168 ? 31.483 -12.757 -128.097 1.00 19.08 681 GLN J C 1
ATOM 14886 O O . GLN J 1 168 ? 31.417 -13.967 -128.329 1.00 18.91 681 GLN J O 1
ATOM 14892 N N . GLY J 1 169 ? 31.463 -11.856 -129.064 1.00 19.64 682 GLY J N 1
ATOM 14893 C CA . GLY J 1 169 ? 31.308 -12.281 -130.474 1.00 20.19 682 GLY J CA 1
ATOM 14894 C C . GLY J 1 169 ? 29.882 -12.608 -130.917 1.00 19.55 682 GLY J C 1
ATOM 14895 O O . GLY J 1 169 ? 29.678 -13.239 -131.952 1.00 19.33 682 GLY J O 1
ATOM 14896 N N . LEU J 1 170 ? 28.892 -12.133 -130.158 1.00 18.22 683 LEU J N 1
ATOM 14897 C CA . LEU J 1 170 ? 27.511 -12.510 -130.394 1.00 17.54 683 LEU J CA 1
ATOM 14898 C C . LEU J 1 170 ? 26.752 -11.319 -130.898 1.00 17.39 683 LEU J C 1
ATOM 14899 O O . LEU J 1 170 ? 27.030 -10.205 -130.456 1.00 17.45 683 LEU J O 1
ATOM 14904 N N . PRO J 1 171 ? 25.776 -11.540 -131.803 1.00 17.56 684 PRO J N 1
ATOM 14905 C CA . PRO J 1 171 ? 24.786 -10.477 -132.105 1.00 17.99 684 PRO J CA 1
ATOM 14906 C C . PRO J 1 171 ? 23.729 -10.247 -131.008 1.00 17.94 684 PRO J C 1
ATOM 14907 O O . PRO J 1 171 ? 23.294 -11.204 -130.344 1.00 18.39 684 PRO J O 1
ATOM 14911 N N . LEU J 1 172 ? 23.259 -9.011 -130.895 1.00 16.98 685 LEU J N 1
ATOM 14912 C CA . LEU J 1 172 ? 22.176 -8.643 -129.986 1.00 16.35 685 LEU J CA 1
ATOM 14913 C C . LEU J 1 172 ? 20.876 -8.573 -130.802 1.00 16.87 685 LEU J C 1
ATOM 14914 O O . LEU J 1 172 ? 20.840 -7.940 -131.876 1.00 15.97 685 LEU J O 1
ATOM 14919 N N . ILE J 1 173 ? 19.836 -9.221 -130.265 1.00 16.22 686 ILE J N 1
ATOM 14920 C CA . ILE J 1 173 ? 18.535 -9.418 -130.882 1.00 16.26 686 ILE J CA 1
ATOM 14921 C C . ILE J 1 173 ? 17.428 -8.789 -130.035 1.00 17.00 686 ILE J C 1
ATOM 14922 O O . ILE J 1 173 ? 17.330 -9.030 -128.824 1.00 15.78 686 ILE J O 1
ATOM 14927 N N . GLY J 1 174 ? 16.573 -7.999 -130.686 1.00 17.15 687 GLY J N 1
ATOM 14928 C CA . GLY J 1 174 ? 15.391 -7.462 -130.048 1.00 17.10 687 GLY J CA 1
ATOM 14929 C C . GLY J 1 174 ? 14.715 -6.549 -131.037 1.00 17.92 687 GLY J C 1
ATOM 14930 O O . GLY J 1 174 ? 15.028 -6.606 -132.213 1.00 16.88 687 GLY J O 1
ATOM 14931 N N . ASN J 1 175 ? 13.792 -5.720 -130.541 1.00 19.26 688 ASN J N 1
ATOM 14932 C CA . ASN J 1 175 ? 12.862 -4.952 -131.372 1.00 21.44 688 ASN J CA 1
ATOM 14933 C C . ASN J 1 175 ? 13.065 -3.464 -131.184 1.00 21.91 688 ASN J C 1
ATOM 14934 O O . ASN J 1 175 ? 12.204 -2.769 -130.664 1.00 22.78 688 ASN J O 1
ATOM 14939 N N . GLN J 1 176 ? 14.238 -2.993 -131.564 1.00 22.51 689 GLN J N 1
ATOM 14940 C CA . GLN J 1 176 ? 14.587 -1.593 -131.383 1.00 22.89 689 GLN J CA 1
ATOM 14941 C C . GLN J 1 176 ? 15.872 -1.278 -132.117 1.00 22.39 689 GLN J C 1
ATOM 14942 O O . GLN J 1 176 ? 16.668 -2.169 -132.393 1.00 19.97 689 GLN J O 1
ATOM 14948 N N . PRO J 1 177 ? 16.064 0.012 -132.459 1.00 23.23 690 PRO J N 1
ATOM 14949 C CA . PRO J 1 177 ? 17.346 0.496 -132.990 1.00 22.83 690 PRO J CA 1
ATOM 14950 C C . PRO J 1 177 ? 18.454 0.265 -131.959 1.00 22.39 690 PRO J C 1
ATOM 14951 O O . PRO J 1 177 ? 18.189 0.351 -130.747 1.00 21.80 690 PRO J O 1
ATOM 14955 N N . GLY J 1 178 ? 19.679 -0.016 -132.413 1.00 22.37 691 GLY J N 1
ATOM 14956 C CA . GLY J 1 178 ? 20.765 -0.354 -131.476 1.00 21.63 691 GLY J CA 1
ATOM 14957 C C . GLY J 1 178 ? 21.095 -1.836 -131.380 1.00 22.19 691 GLY J C 1
ATOM 14958 O O . GLY J 1 178 ? 22.242 -2.230 -131.075 1.00 22.03 691 GLY J O 1
ATOM 14959 N N . VAL J 1 179 ? 20.093 -2.673 -131.637 1.00 22.35 692 VAL J N 1
ATOM 14960 C CA . VAL J 1 179 ? 20.301 -4.127 -131.740 1.00 21.86 692 VAL J CA 1
ATOM 14961 C C . VAL J 1 179 ? 20.994 -4.457 -133.066 1.00 22.95 692 VAL J C 1
ATOM 14962 O O . VAL J 1 179 ? 21.046 -3.637 -133.958 1.00 23.79 692 VAL J O 1
ATOM 14966 N N . ASP J 1 180 ? 21.534 -5.656 -133.192 1.00 24.19 693 ASP J N 1
ATOM 14967 C CA . ASP J 1 180 ? 22.178 -6.077 -134.439 1.00 25.24 693 ASP J CA 1
ATOM 14968 C C . ASP J 1 180 ? 21.213 -6.620 -135.521 1.00 25.33 693 ASP J C 1
ATOM 14969 O O . ASP J 1 180 ? 21.492 -6.538 -136.735 1.00 25.33 693 ASP J O 1
ATOM 14974 N N . GLU J 1 181 ? 20.105 -7.206 -135.077 1.00 25.41 694 GLU J N 1
ATOM 14975 C CA . GLU J 1 181 ? 19.128 -7.832 -135.966 1.00 24.31 694 GLU J CA 1
ATOM 14976 C C . GLU J 1 181 ? 17.810 -7.643 -135.278 1.00 23.50 694 GLU J C 1
ATOM 14977 O O . GLU J 1 181 ? 17.661 -8.049 -134.131 1.00 23.28 694 GLU J O 1
ATOM 14983 N N . GLU J 1 182 ? 16.879 -6.964 -135.941 1.00 22.63 695 GLU J N 1
ATOM 14984 C CA . GLU J 1 182 ? 15.572 -6.697 -135.354 1.00 23.53 695 GLU J CA 1
ATOM 14985 C C . GLU J 1 182 ? 14.584 -7.845 -135.631 1.00 22.75 695 GLU J C 1
ATOM 14986 O O . GLU J 1 182 ? 14.617 -8.446 -136.702 1.00 21.40 695 GLU J O 1
ATOM 14992 N N . VAL J 1 183 ? 13.761 -8.138 -134.620 1.00 22.39 696 VAL J N 1
ATOM 14993 C CA . VAL J 1 183 ? 12.655 -9.096 -134.668 1.00 22.67 696 VAL J CA 1
ATOM 14994 C C . VAL J 1 183 ? 11.419 -8.393 -134.133 1.00 24.04 696 VAL J C 1
ATOM 14995 O O . VAL J 1 183 ? 11.387 -8.006 -132.965 1.00 23.98 696 VAL J O 1
ATOM 14999 N N . ARG J 1 184 ? 10.398 -8.219 -134.977 1.00 25.42 697 ARG J N 1
ATOM 15000 C CA . ARG J 1 184 ? 9.201 -7.446 -134.593 1.00 26.89 697 ARG J CA 1
ATOM 15001 C C . ARG J 1 184 ? 8.363 -8.130 -133.511 1.00 27.32 697 ARG J C 1
ATOM 15002 O O . ARG J 1 184 ? 7.579 -7.471 -132.807 1.00 27.81 697 ARG J O 1
ATOM 15004 N N . ASN J 1 185 ? 8.512 -9.457 -133.410 1.00 27.29 698 ASN J N 1
ATOM 15005 C CA . ASN J 1 185 ? 7.765 -10.278 -132.467 1.00 27.05 698 ASN J CA 1
ATOM 15006 C C . ASN J 1 185 ? 8.493 -11.573 -132.180 1.00 26.99 698 ASN J C 1
ATOM 15007 O O . ASN J 1 185 ? 9.490 -11.854 -132.828 1.00 27.09 698 ASN J O 1
ATOM 15012 N N . THR J 1 186 ? 7.986 -12.368 -131.234 1.00 26.76 699 THR J N 1
ATOM 15013 C CA . THR J 1 186 ? 8.597 -13.663 -130.856 1.00 26.97 699 THR J CA 1
ATOM 15014 C C . THR J 1 186 ? 8.563 -14.718 -131.980 1.00 26.85 699 THR J C 1
ATOM 15015 O O . THR J 1 186 ? 9.406 -15.647 -132.024 1.00 26.16 699 THR J O 1
ATOM 15019 N N . SER J 1 187 ? 7.592 -14.569 -132.885 1.00 26.12 700 SER J N 1
ATOM 15020 C CA . SER J 1 187 ? 7.526 -15.425 -134.080 1.00 25.67 700 SER J CA 1
ATOM 15021 C C . SER J 1 187 ? 8.774 -15.337 -134.989 1.00 23.69 700 SER J C 1
ATOM 15022 O O . SER J 1 187 ? 9.286 -16.363 -135.421 1.00 22.91 700 SER J O 1
ATOM 15025 N N . LEU J 1 188 ? 9.244 -14.114 -135.260 1.00 22.14 701 LEU J N 1
ATOM 15026 C CA . LEU J 1 188 ? 10.431 -13.851 -136.093 1.00 21.10 701 LEU J CA 1
ATOM 15027 C C . LEU J 1 188 ? 11.749 -14.224 -135.401 1.00 20.56 701 LEU J C 1
ATOM 15028 O O . LEU J 1 188 ? 12.720 -14.628 -136.059 1.00 19.53 701 LEU J O 1
ATOM 15033 N N . ALA J 1 189 ? 11.779 -14.043 -134.077 1.00 19.85 702 ALA J N 1
ATOM 15034 C CA . ALA J 1 189 ? 12.856 -14.556 -133.221 1.00 18.75 702 ALA J CA 1
ATOM 15035 C C . ALA J 1 189 ? 13.011 -16.058 -133.368 1.00 18.35 702 ALA J C 1
ATOM 15036 O O . ALA J 1 189 ? 14.103 -16.538 -133.562 1.00 18.62 702 ALA J O 1
ATOM 15038 N N . ALA J 1 190 ? 11.914 -16.798 -133.255 1.00 19.02 703 ALA J N 1
ATOM 15039 C CA . ALA J 1 190 ? 11.931 -18.266 -133.324 1.00 19.57 703 ALA J CA 1
ATOM 15040 C C . ALA J 1 190 ? 12.407 -18.701 -134.689 1.00 20.36 703 ALA J C 1
ATOM 15041 O O . ALA J 1 190 ? 13.162 -19.655 -134.790 1.00 20.79 703 ALA J O 1
ATOM 15043 N N . HIS J 1 191 ? 11.903 -18.004 -135.723 1.00 21.50 704 HIS J N 1
ATOM 15044 C CA . HIS J 1 191 ? 12.372 -18.082 -137.104 1.00 23.14 704 HIS J CA 1
ATOM 15045 C C . HIS J 1 191 ? 13.894 -17.810 -137.231 1.00 22.89 704 HIS J C 1
ATOM 15046 O O . HIS J 1 191 ? 14.579 -18.613 -137.828 1.00 23.50 704 HIS J O 1
ATOM 15053 N N . LEU J 1 192 ? 14.405 -16.701 -136.663 1.00 22.23 705 LEU J N 1
ATOM 15054 C CA . LEU J 1 192 ? 15.844 -16.436 -136.624 1.00 22.04 705 LEU J CA 1
ATOM 15055 C C . LEU J 1 192 ? 16.638 -17.549 -135.930 1.00 21.27 705 LEU J C 1
ATOM 15056 O O . LEU J 1 192 ? 17.758 -17.860 -136.313 1.00 20.42 705 LEU J O 1
ATOM 15061 N N . ILE J 1 193 ? 16.076 -18.104 -134.862 1.00 21.10 706 ILE J N 1
ATOM 15062 C CA . ILE J 1 193 ? 16.724 -19.208 -134.175 1.00 21.04 706 ILE J CA 1
ATOM 15063 C C . ILE J 1 193 ? 16.825 -20.377 -135.149 1.00 21.91 706 ILE J C 1
ATOM 15064 O O . ILE J 1 193 ? 17.835 -21.064 -135.164 1.00 21.90 706 ILE J O 1
ATOM 15069 N N . GLN J 1 194 ? 15.763 -20.604 -135.928 1.00 24.04 707 GLN J N 1
ATOM 15070 C CA . GLN J 1 194 ? 15.694 -21.725 -136.917 1.00 26.23 707 GLN J CA 1
ATOM 15071 C C . GLN J 1 194 ? 16.703 -21.580 -138.020 1.00 25.97 707 GLN J C 1
ATOM 15072 O O . GLN J 1 194 ? 17.387 -22.548 -138.338 1.00 26.07 707 GLN J O 1
ATOM 15078 N N . THR J 1 195 ? 16.827 -20.369 -138.573 1.00 26.36 708 THR J N 1
ATOM 15079 C CA . THR J 1 195 ? 17.815 -20.108 -139.619 1.00 27.65 708 THR J CA 1
ATOM 15080 C C . THR J 1 195 ? 19.256 -20.019 -139.121 1.00 28.99 708 THR J C 1
ATOM 15081 O O . THR J 1 195 ? 20.196 -20.211 -139.919 1.00 29.80 708 THR J O 1
ATOM 15085 N N . GLY J 1 196 ? 19.435 -19.725 -137.820 1.00 28.95 709 GLY J N 1
ATOM 15086 C CA . GLY J 1 196 ? 20.748 -19.450 -137.237 1.00 28.41 709 GLY J CA 1
ATOM 15087 C C . GLY J 1 196 ? 21.361 -18.094 -137.558 1.00 28.45 709 GLY J C 1
ATOM 15088 O O . GLY J 1 196 ? 22.003 -17.486 -136.703 1.00 28.34 709 GLY J O 1
ATOM 15089 N N . THR J 1 197 ? 21.195 -17.622 -138.788 1.00 28.20 710 THR J N 1
ATOM 15090 C CA . THR J 1 197 ? 21.639 -16.274 -139.169 1.00 28.24 710 THR J CA 1
ATOM 15091 C C . THR J 1 197 ? 20.491 -15.492 -139.800 1.00 28.11 710 THR J C 1
ATOM 15092 O O . THR J 1 197 ? 19.426 -16.066 -140.062 1.00 27.74 710 THR J O 1
ATOM 15096 N N . LEU J 1 198 ? 20.669 -14.180 -140.011 1.00 28.24 711 LEU J N 1
ATOM 15097 C CA . LEU J 1 198 ? 19.682 -13.399 -140.783 1.00 28.43 711 LEU J CA 1
ATOM 15098 C C . LEU J 1 198 ? 19.961 -13.788 -142.226 1.00 28.72 711 LEU J C 1
ATOM 15099 O O . LEU J 1 198 ? 21.130 -13.727 -142.642 1.00 28.82 711 LEU J O 1
ATOM 15104 N N . PRO J 1 199 ? 18.917 -14.238 -142.976 1.00 29.19 712 PRO J N 1
ATOM 15105 C CA . PRO J 1 199 ? 19.068 -14.511 -144.413 1.00 29.49 712 PRO J CA 1
ATOM 15106 C C . PRO J 1 199 ? 19.609 -13.293 -145.168 1.00 30.49 712 PRO J C 1
ATOM 15107 O O . PRO J 1 199 ? 19.276 -12.158 -144.854 1.00 30.12 712 PRO J O 1
ATOM 15111 N N . VAL J 1 200 ? 20.462 -13.540 -146.151 1.00 32.50 713 VAL J N 1
ATOM 15112 C CA . VAL J 1 200 ? 21.073 -12.457 -146.889 1.00 34.06 713 VAL J CA 1
ATOM 15113 C C . VAL J 1 200 ? 20.536 -12.316 -148.330 1.00 35.32 713 VAL J C 1
ATOM 15114 O O . VAL J 1 200 ? 20.186 -13.318 -149.003 1.00 35.15 713 VAL J O 1
ATOM 15118 N N . GLN J 1 201 ? 20.437 -11.053 -148.756 1.00 36.32 714 GLN J N 1
ATOM 15119 C CA . GLN J 1 201 ? 19.894 -10.663 -150.044 1.00 37.48 714 GLN J CA 1
ATOM 15120 C C . GLN J 1 201 ? 20.969 -10.090 -150.943 1.00 39.78 714 GLN J C 1
ATOM 15121 O O . GLN J 1 201 ? 21.627 -9.111 -150.573 1.00 40.67 714 GLN J O 1
ATOM 15127 N N . ARG J 1 202 ? 21.123 -10.671 -152.133 1.00 41.09 715 ARG J N 1
ATOM 15128 C CA . ARG J 1 202 ? 22.146 -10.226 -153.075 1.00 42.43 715 ARG J CA 1
ATOM 15129 C C . ARG J 1 202 ? 21.619 -10.075 -154.517 1.00 42.79 715 ARG J C 1
ATOM 15130 O O . ARG J 1 202 ? 21.367 -11.084 -155.204 1.00 42.36 715 ARG J O 1
ATOM 15138 N N . ALA J 1 203 ? 21.433 -8.809 -154.933 1.00 43.05 716 ALA J N 1
ATOM 15139 C CA . ALA J 1 203 ? 21.172 -8.430 -156.335 1.00 43.14 716 ALA J CA 1
ATOM 15140 C C . ALA J 1 203 ? 22.480 -8.129 -157.037 1.00 43.32 716 ALA J C 1
ATOM 15141 O O . ALA J 1 203 ? 23.229 -9.050 -157.374 1.00 43.94 716 ALA J O 1
#

Nearest PDB structures (foldseek):
  2pnl-assembly10_J  TM=9.992E-01  e=9.181E-42  Infectious pancreatic necrosis virus
  4izk-assembly1_A  TM=9.908E-01  e=4.412E-38  Yellowtail ascites virus - Y-6
  4izj-assembly2_B  TM=9.885E-01  e=1.171E-37  Yellowtail ascites virus - Y-6
  2pnm-assembly1_A  TM=9.542E-01  e=9.165E-34  Infectious pancreatic necrosis virus - Sp
  2gef-assembly1_A  TM=8.355E-01  e=1.031E-13  Blotched snakehead virus

Secondary structure (DSSP, 8-state):
-EE-HHHHHHHHTT-EEEEEEPPPSB-EEEEEEE--TTSTTEEEEEEEEEEES--GGGS-GGG--EEEBSTTS-EEET--S-BSS-----EEEEEEEEE-TTS-EEEEE-SS-----TTHHHHHHHHHT--SB----B--EE-TTS-BEE--S-HHHHHHHHHHTT---EESSBTBSEE-SBHHHHHHHHHHSS--EEE-/-EE-HHHHHHHHTT-EEEEEEPPPSB-EEEEEEEE-TTSTTEEEEEEEEEEES--GGGS-GGG--EEEBTTTS-EEET-SS-BSS-----EEEEEEEEE-TTS-EEEEE-SS-----TTHHHHHHHHHT--SB----B--EEPTTSSBEE--S-HHHHHHHHHTTT---EESSTT-SEE-SBHHHHHHHHHHSS--EEE-/-EE-HHHHHHHHTT-EEEEEEPPPSB-EEEEEEEE-TTSTTEEEEEEEEEEES--GGGS-GGG--EEE-STTS-EEET--S--SS-----EEEEEEEEE-TTS-EEEEE-SS----GGGHHHHHHHHHT--SB----B--EEPTTSSBEEP-S-HHHHHHHHHHTT---EESSBTBSEE-SBHHHHHHHHHHSS--EEE-/-EE-HHHHHHHHTT-EEEEEEPPPSB-EEEEEEEE-TTSTTEEEEEEEEEEES--GGGS-GGG--EEEBTTTS-EEET--S-BSS-----EEEEEEEEE-TTS-EEEEE-SS-----TTHHHHHHHHHT--SB----B--EE-TTSSBEEPPS-HHHHHHHHHHTT---EESSBTBSEE-SBHHHHHHHHHHSS--EEE-/-EE-HHHHHHHHTT-EEEEEEPPPSB-EEEEEEEE-TTSTTEEEEEEEEEEES--GGGS-GGG--EEE-SSS--EEET--S--SS-----EEEEEEEEE-TTS-EEEEE-SS-----TTHHHHHHHHHT--SB----B--EE-TTSSBEEP-S-HHHHHHHHHTTT---EESSTTSSEE-SBHHHHHHHHHHSSPPP---/-EE-HHHHHHHHTT-EEEEEEPPPSB-EEEEEEE--TTSTTEEEEEEEEEEES--GGGS-TTS--EEEBTTTS-EEET-SS-BSS-----EEEEEEEEE-TTSPEEEEE-SS-----TTHHHHHHHHHT--SB----B--EEPTTSSBEEP-S-HHHHHHHHHTTT---EESSTT-SEE--BHHHHHHHHHHSS--EEE-/--B-HHHHHHHHTT-EEEEEEPPPSB-EEEEEEEE-TTSTT-BEEEEEEEEES--GGGS-GGG--EEE-STTS-EEET-SS--SS-----EEEEEEEEE-TTS-EEEEE-SS-----TTHHHHHHHTTT--SB----B--EEPTTSSBEE--S-HHHHHHHHHTTT---EESSBTBSEE-SBHHHHHHHHHHSS--EEE-/-EE-HHHHHHHHTT-EEEEEEPPPSB-EEEEEEEE-TTSTTEEEEEEEEEEES--GGGS-GGG--EEE-TTS--EEET--S--SS-----EEEEEEEEE-TTS-EEEEE-SS-----TTHHHHHHHHHT--SB----B--EE-TTSSBEE--S-HHHHHHHHHTTT---EESSBTBSEE-SBHHHHHHHHHHSSPPEEE-/-EE-HHHHHHHHTT-EEEEEEPPPSB-EEEEEEEE-TTSTTEEEEEEEEEEES--GGGS-GGG--EEE-STTS-EEET--S--SS-----EEEEEEEEE-TTS-EEEEE-SS-----TTHHHHHHHHHT--SB----B--EE-TTS-BEEPPS-HHHHHHHHHHTT---EESSTTSSEE-SBHHHHHHHHHHSSPPEEE-/-EE-HHHHHHHHTT-EEEEEEPPPSB-EEEEEEEE-TTSTTEEEEEEEEEEES--GGGS-GGG--EEEBSSSS-EEET--S-BSS-----EEEEEEEEE-TTS-EEEEE-SS-----TTHHHHHHHHHT--SB----B--EEPTTSSBEE--S-HHHHHHHHHHTT---EESSTTSSEE-SBHHHHHHHHHHSS------

CATH classification: 3.30.230.110

Solvent-accessible surface area: 84008 Å² total

InterPro domains:
  IPR002662 Birnavirus VP2 protein [PF01766] (5-453)
  IPR002663 Birnavirus VP3 protein [PF01767] (756-937)
  IPR025775 Birnavirus VP4 protease domain [PF01768] (455-706)
  IPR025775 Birnavirus VP4 protease domain [PS51548] (509-734)
  IPR029053 Viral coat protein subunit [G3DSA:2.60.120.20] (9-422)
  IPR043048 Birnavirus VP3, domain 1 [G3DSA:1.10.150.620] (802-878)
  IPR043049 Birnavirus VP3, domain 2 [G3DSA:1.10.8.880] (880-939)

B-factor: mean 24.93, std 12.66, range [2.0, 74.85]

Sequence (2000 aa):
GKFSRALKNRLESANYEEVELPPPSKGVIVPVVHTVKSAPGEAFGSLAIIIPGEYPELLDANQQVLSHFANDTGSVWGIGEDIPFEGDNCYTALPLKEIKRNGNIVVEKIFAGPIGPSAQLGLSLLVNDIEDGVPRVFTGEIADDEETIIPICGVDIAAIAAHEQGLPLIGNQPGVDEEVRNTSLAAHLIQTGTLPVQRAGKFSRALKNRLESANYEEVELPPPSKGVIVPVVHTVKSAPGEAFGSLAIIIPGEYPELLDANQQVLSHFANDTGSVWGIGEDIPFEGDNCYTALPLKEIKRNGNIVVEKIFAGPIGPSAQLGLSLLVNDIEDGVPRVFTGEIADDEETIIPICGVDIAAIAAHEQGLPLIGNQPGVDEEVRNTSLAAHLIQTGTLPVQRAGKFSRALKNRLESANYEEVELPPPSKGVIVPVVHTVKSAPGEAFGSLAIIIPGEYPELLDANQQVLSHFANDTGSVWGIGEDIPFEGDNCYTALPLKEIKRNGNIVVEKIFAGPIGPSAQLGLSLLVNDIEDGVPRVFTGEIADDEETIIPICGVDIAAIAAHEQGLPLIGNQPGVDEEVRNTSLAAHLIQTGTLPVQRAGKFSRALKNRLESANYEEVELPPPSKGVIVPVVHTVKSAPGEAFGSLAIIIPGEYPELLDANQQVLSHFANDTGSVWGIGEDIPFEGDNCYTALPLKEIKRNGNIVVEKIFAGPIGPSAQLGLSLLVNDIEDGVPRVFTGEIADDEETIIPICGVDIAAIAAHEQGLPLIGNQPGVDEEVRNTSLAAHLIQTGTLPVQRAGKFSRALKNRLESANYEEVELPPPSKGVIVPVVHTVKSAPGEAFGSLAIIIPGEYPELLDANQQVLSHFANDTGSVWGIGEDIPFEGDNCYTALPLKEIKRNGNIVVEKIFAGPIGPSAQLGLSLLVNDIEDGVPRVFTGEIADDEETIIPICGVDIAAIAAHEQGLPLIGNQPGVDEEVRNTSLAAHLIQTGTLPVQRAGKFSRALKNRLESANYEEVELPPPSKGVIVPVVHTVKSAPGEAFGSLAIIIPGEYPELLDANQQVLSHFANDTGSVWGIGEDIPFEGDNCYTALPLKEIKRNGNIVVEKIFAGPIGPSAQLGLSLLVNDIEDGVPRVFTGEIADDEETIIPICGVDIAAIAAHEQGLPLIGNQPGVDEEVRNTSLAAHLIQTGTLPVQRAGKFSRALKNRLESANYEEVELPPPSKGVIVPVVHTVKSAPGEAFGSLAIIIPGEYPELLDANQQVLSHFANDTGSVWGIGEDIPFEGDNCYTALPLKEIKRNGNIVVEKIFAGPIGPSAQLGLSLLVNDIEDGVPRVFTGEIADDEETIIPICGVDIAAIAAHEQGLPLIGNQPGVDEEVRNTSLAAHLIQTGTLPVQRAGKFSRALKNRLESANYEEVELPPPSKGVIVPVVHTVKSAPGEAFGSLAIIIPGEYPELLDANQQVLSHFANDTGSVWGIGEDIPFEGDNCYTALPLKEIKRNGNIVVEKIFAGPIGPSAQLGLSLLVNDIEDGVPRVFTGEIADDEETIIPICGVDIAAIAAHEQGLPLIGNQPGVDEEVRNTSLAAHLIQTGTLPVQRAGKFSRALKNRLESANYEEVELPPPSKGVIVPVVHTVKSAPGEAFGSLAIIIPGEYPELLDANQQVLSHFANDTGSVWGIGEDIPFEGDNCYTALPLKEIKRNGNIVVEKIFAGPIGPSAQLGLSLLVNDIEDGVPRVFTGEIADDEETIIPICGVDIAAIAAHEQGLPLIGNQPGVDEEVRNTSLAAHLIQTGTLPVQRAGKFSRALKNRLESANYEEVELPPPSKGVIVPVVHTVKSAPGEAFGSLAIIIPGEYPELLDANQQVLSHFANDTGSVWGIGEDIPFEGDNCYTALPLKEIKRNGNIVVEKIFAGPIGPSAQLGLSLLVNDIEDGVPRVFTGEIADDEETIIPICGVDIAAIAAHEQGLPLIGNQPGVDEEVRNTSLAAHLIQTGTLPVQRA